Protein 3A2V (pdb70)

Secondary structure (DSSP, 8-state):
-EEE--TTSBPPPEEEEETTEEEEETHHHHTTT-EEEEE--S-TT-HHHHHHHHHHHHTHHHHHHTTEEEEEEESS-HHHHHHHHHHHHHHT-----S-EEE-TTSHHHHHHT---TT-SSS--EEEEEE-TTSBEEEEEEE-TTB---HHHHHHHHHHHHHHHHHT-BB-TTTTSBTTTBT-EEEPPP-SHHHHHHHHHHT-SEEEETTEEEE--S-HHHHHHHHHHHHHHHSPPSS-GGG-/-EEE--TTSBPPPEEEEETTEEEEETHHHHTTT-EEEEE--S-TT-HHHHHHHHHHHHTHHHHHHTTEEEEEEESS-HHHHHHHHHHHHHHT-----S-EEE-TTSHHHHHTT---TT-SSS--EEEEEE-TTSBEEEEEEE-TTB---HHHHHHHHHHHHHHHHHT-BB-TTTTSBTTTBT-EEPPPP-SHHHHHHHHHHT-SEEEETTEEEE--S-HHHHHHHHHHHHHHHSPPSS-TT-/-EEE--TTSBPPPEEEEEBTEEEEETHHHHTTT-EEEEE--S-TT-HHHHHHHHHHHHTHHHHHHTTEEEEEEESS-HHHHHHHHHHHHHHH-----S-EEE-TTSHHHHHHT---SS-SSS--EEEEEE-TTSBEEEEEEE-TTB---HHHHHHHHHHHHHHHHHT-BB-TTTTSBTTTBT-EEEPPP-SHHHHHHHHHH--SEEEETTEEEE--S-HHHHHHHHHHHHHHHSPPSS-TTT-/-EEE--TTSBPPPEEEEETTEEEEETHHHHTTT-EEEEE--S-TT-HHHHHHHHHHHHTHHHHHHTTEEEEEEESS-HHHHHHHHHHHHHHT-----S-EEE-TTSHHHHHTT---TT-SSS--EEEEEE-TTSBEEEEEEE-TTB---HHHHHHHHHHHHHHHHHT-BB-TTTTSBTTTBT-EEPPPP-SHHHHHHHHHHT-SEEEETTEEEE--S-HHHHHHHHHHHHHHHSPPSS--/-EEE--TTSBPPPEEEEETTEEEEETHHHHTTT-EEEEE--S-TT-HHHHHHHHHHHHTHHHHHHTTEEEEEEESS-HHHHHHHHHHHHHHT-----S-EEE-TTSHHHHHHT---TT-SSS--EEEEEE-TTSBEEEEEEE-TTB---HHHHHHHHHHHHHHHHHT-BB-TTTTSBTTTBT-EEPPPP-SHHHHHHHHHHT-SEEEETTEEEE--S-HHHHHHHHHHHHHHHSPPSS-TT-/-EEE--TTSBPPPEEEEETTEEEEETHHHHTTT-EEEEE--S-TT-HHHHHHHHHHHHTHHHHHHTTEEEEEEESS-HHHHHHHHHHHHHHT-----S-EEE-TT-HHHHHHT---SS-SSS--EEEEEE-TTSBEEEEEEE-TTB---HHHHHHHHHHHHHHHHHT-BB-TTTTSBTTTBT-EEPPPP-SHHHHHHHHHHT-SEEEETTEEEE--S-HHHHHHHHHHHHHHHSPPSS-TTTT-/-EEE--TTSBPPPEEEEETTEEEEETHHHHTTT-EEEEE--S-TT-HHHHHHHHHHHHTHHHHHHTTEEEEEEESS-HHHHHHHHHHHHHHH-----S-EEE-TTSHHHHHTT---TT-SSS--EEEEEE-TTSBEEEEEEE-TTB---HHHHHHHHHHHHHHHHHT-BB-TTTTSBTTTBT-EEPPPP-SHHHHHHHHHHT-SEEEETTEEEE--S-HHHHHHHHHHHHHHHSPPSS-TTT-/-EEE--TTSBPPPEEEEETTEEEEETHHHHTTT-EEEEE--S-TT-HHHHHHHHHHHHTHHHHHHTTEEEEEEESS-HHHHHHHHHHHHHHT-----S-EEE-TT-HHHHHHT---TT-SSS--EEEEEE-TTSBEEEEEEE-TTB---HHHHHHHHHHHHHHHHHT-BB-TTTTSBTTTBT-EEPPPP-SHHHHHHHHHHT-SEEEETTEEEE--S-HHHHHHHHHHHHHHHSPPSS-TT-/-EEE--TTSBPPPEEEEETTEEEEETHHHHTTT-EEEEE--S-TT-HHHHHHHHHHHHTHHHHHHTTEEEEEEESS-HHHHHHHHHHHHHHT-----S-EEE-TT-HHHHHHT---SS-SSS--EEEEEE-TTSBEEEEEEE-TTB---HHHHHHHHHHHHHHHHHT-BB-TTTTSBTTTBT-EEPPPP-SHHHHHHHHHHT-SEEEETTEEEE--S-HHHHHHHHHHHHHHHSPPSS-TT-/-EEE--TTSBPPPEEEEETTEEEEETHHHHTTT-EEEEE--S-TT-HHHHHHHHHHHHTHHHHHHTTEEEEEEESS-HHHHHHHHHHHHHHH-----S-EEE-TT-HHHHHTT---TT-SSS--EEEEEE-TT-BEEEEEEE-TTB---HHHHHHHHHHHHHHHHHT-BB-TTTTSBTTTBT-EEPPPP-SHHHHHHHHHHT-SEEEETTEEEE--S-HHHHHHHHHHHHHHHSPPSS-TTT-

Structure (mmCIF, N/CA/C/O backbone):
data_3A2V
#
_entry.id   3A2V
#
_cell.length_a   76.208
_cell.length_b   103.110
_cell.length_c   104.396
_cell.angle_alpha   106.02
_cell.angle_beta   104.91
_cell.angle_gamma   92.97
#
_symmetry.space_group_name_H-M   'P 1'
#
loop_
_entity.id
_entity.type
_entity.pdbx_description
1 polymer 'Probable peroxiredoxin'
2 non-polymer 'PEROXIDE ION'
3 water water
#
loop_
_atom_site.group_PDB
_atom_site.id
_atom_site.type_symbol
_atom_site.label_atom_id
_atom_site.label_alt_id
_atom_site.label_comp_id
_atom_site.label_asym_id
_atom_site.label_entity_id
_atom_site.label_seq_id
_atom_site.pdbx_PDB_ins_code
_atom_site.Cartn_x
_atom_site.Cartn_y
_atom_site.Cartn_z
_atom_site.occupancy
_atom_site.B_iso_or_equiv
_atom_site.auth_seq_id
_atom_site.auth_comp_id
_atom_site.auth_asym_id
_atom_site.auth_atom_id
_atom_site.pdbx_PDB_model_num
ATOM 1 N N . PRO A 1 1 ? 15.834 9.703 9.317 1.00 41.41 2 PRO A N 1
ATOM 2 C CA . PRO A 1 1 ? 14.538 10.031 8.738 1.00 41.10 2 PRO A CA 1
ATOM 3 C C . PRO A 1 1 ? 14.639 10.919 7.495 1.00 40.69 2 PRO A C 1
ATOM 4 O O . PRO A 1 1 ? 15.746 11.238 7.040 1.00 41.04 2 PRO A O 1
ATOM 8 N N . GLY A 1 2 ? 13.482 11.295 6.953 1.00 39.56 3 GLY A N 1
ATOM 9 C CA . GLY A 1 2 ? 13.394 12.136 5.759 1.00 38.87 3 GLY A CA 1
ATOM 10 C C . GLY A 1 2 ? 12.019 12.760 5.649 1.00 38.03 3 GLY A C 1
ATOM 11 O O . GLY A 1 2 ? 11.042 12.241 6.187 1.00 38.60 3 GLY A O 1
ATOM 12 N N . SER A 1 3 ? 11.951 13.879 4.941 1.00 37.25 4 SER A N 1
ATOM 13 C CA . SER A 1 3 ? 10.735 14.664 4.814 1.00 36.53 4 SER A CA 1
ATOM 14 C C . SER A 1 3 ? 9.919 14.158 3.630 1.00 35.78 4 SER A C 1
ATOM 15 O O . SER A 1 3 ? 10.463 13.917 2.556 1.00 35.22 4 SER A O 1
ATOM 18 N N . ILE A 1 4 ? 8.618 13.984 3.843 1.00 34.77 5 ILE A N 1
ATOM 19 C CA . ILE A 1 4 ? 7.687 13.652 2.760 1.00 33.67 5 ILE A CA 1
ATOM 20 C C . ILE A 1 4 ? 6.539 14.658 2.710 1.00 32.47 5 ILE A C 1
ATOM 21 O O . ILE A 1 4 ? 6.220 15.277 3.723 1.00 32.47 5 ILE A O 1
ATOM 26 N N . PRO A 1 5 ? 5.913 14.830 1.522 1.00 30.93 6 PRO A N 1
ATOM 27 C CA . PRO A 1 5 ? 4.611 15.495 1.494 1.00 29.80 6 PRO A CA 1
ATOM 28 C C . PRO A 1 5 ? 3.624 14.621 2.265 1.00 28.12 6 PRO A C 1
ATOM 29 O O . PRO A 1 5 ? 3.903 13.433 2.482 1.00 28.54 6 PRO A O 1
ATOM 33 N N . LEU A 1 6 ? 2.507 15.194 2.699 1.00 26.63 7 LEU A N 1
ATOM 34 C CA . LEU A 1 6 ? 1.611 14.493 3.624 1.00 24.98 7 LEU A CA 1
ATOM 35 C C . LEU A 1 6 ? 0.201 14.329 3.060 1.00 23.55 7 LEU A C 1
ATOM 36 O O . LEU A 1 6 ? -0.258 15.145 2.253 1.00 23.38 7 LEU A O 1
ATOM 41 N N . ILE A 1 7 ? -0.488 13.271 3.485 1.00 23.19 8 ILE A N 1
ATOM 42 C CA . ILE A 1 7 ? -1.902 13.097 3.125 1.00 22.70 8 ILE A CA 1
ATOM 43 C C . ILE A 1 7 ? -2.682 14.332 3.559 1.00 23.17 8 ILE A C 1
ATOM 44 O O . ILE A 1 7 ? -2.521 14.823 4.698 1.00 22.41 8 ILE A O 1
ATOM 49 N N . GLY A 1 8 ? -3.531 14.817 2.649 1.00 23.04 9 GLY A N 1
ATOM 50 C CA . GLY A 1 8 ? -4.344 16.004 2.881 1.00 24.31 9 GLY A CA 1
ATOM 51 C C . GLY A 1 8 ? -3.687 17.313 2.468 1.00 24.58 9 GLY A C 1
ATOM 52 O O . GLY A 1 8 ? -4.350 18.364 2.509 1.00 25.35 9 GLY A O 1
ATOM 53 N N . GLU A 1 9 ? -2.398 17.271 2.113 1.00 25.38 10 GLU A N 1
ATOM 54 C CA . GLU A 1 9 ? -1.694 18.442 1.575 1.00 26.29 10 GLU A CA 1
ATOM 55 C C . GLU A 1 9 ? -1.903 18.504 0.073 1.00 25.61 10 GLU A C 1
ATOM 56 O O . GLU A 1 9 ? -2.002 17.478 -0.578 1.00 24.12 10 GLU A O 1
ATOM 62 N N . ARG A 1 10 ? -1.920 19.706 -0.485 1.00 25.46 11 ARG A N 1
ATOM 63 C CA . ARG A 1 10 ? -1.830 19.807 -1.938 1.00 25.76 11 ARG A CA 1
ATOM 64 C C . ARG A 1 10 ? -0.483 19.269 -2.404 1.00 25.06 11 ARG A C 1
ATOM 65 O O . ARG A 1 10 ? 0.561 19.472 -1.751 1.00 24.41 11 ARG A O 1
ATOM 73 N N . PHE A 1 11 ? -0.500 18.545 -3.517 1.00 23.13 12 PHE A N 1
ATOM 74 C CA . PHE A 1 11 ? 0.711 17.988 -4.093 1.00 22.42 12 PHE A CA 1
ATOM 75 C C . PHE A 1 11 ? 1.669 19.150 -4.407 1.00 23.25 12 PHE A C 1
ATOM 76 O O . PHE A 1 11 ? 1.228 20.157 -4.939 1.00 23.64 12 PHE A O 1
ATOM 84 N N . PRO A 1 12 ? 2.962 19.021 -4.042 1.00 24.39 13 PRO A N 1
ATOM 85 C CA . PRO A 1 12 ? 3.914 20.108 -4.241 1.00 25.15 13 PRO A CA 1
ATOM 86 C C . PRO A 1 12 ? 3.897 20.634 -5.668 1.00 25.73 13 PRO A C 1
ATOM 87 O O . PRO A 1 12 ? 4.053 19.862 -6.611 1.00 25.93 13 PRO A O 1
ATOM 91 N N . GLU A 1 13 ? 3.708 21.940 -5.793 1.00 25.87 14 GLU A N 1
ATOM 92 C CA A GLU A 1 13 ? 3.723 22.623 -7.087 0.50 26.50 14 GLU A CA 1
ATOM 93 C CA B GLU A 1 13 ? 3.716 22.606 -7.092 0.50 26.33 14 GLU A CA 1
ATOM 94 C C . GLU A 1 13 ? 5.090 22.502 -7.755 1.00 26.18 14 GLU A C 1
ATOM 95 O O . GLU A 1 13 ? 6.117 22.883 -7.178 1.00 26.39 14 GLU A O 1
ATOM 106 N N . MET A 1 14 ? 5.121 21.980 -8.975 1.00 25.46 15 MET A N 1
ATOM 107 C CA . MET A 1 14 ? 6.391 21.788 -9.656 1.00 25.08 15 MET A CA 1
ATOM 108 C C . MET A 1 14 ? 6.211 21.599 -11.138 1.00 24.12 15 MET A C 1
ATOM 109 O O . MET A 1 14 ? 5.256 20.969 -11.581 1.00 24.34 15 MET A O 1
ATOM 114 N N . GLU A 1 15 ? 7.171 22.116 -11.886 1.00 23.09 16 GLU A N 1
ATOM 115 C CA . GLU A 1 15 ? 7.293 21.846 -13.293 1.00 23.40 16 GLU A CA 1
ATOM 116 C C . GLU A 1 15 ? 8.232 20.661 -13.446 1.00 22.77 16 GLU A C 1
ATOM 117 O O . GLU A 1 15 ? 9.321 20.632 -12.846 1.00 23.93 16 GLU A O 1
ATOM 123 N N . VAL A 1 16 ? 7.810 19.670 -14.229 1.00 21.74 17 VAL A N 1
ATOM 124 C CA . VAL A 1 16 ? 8.588 18.436 -14.393 1.00 19.93 17 VAL A CA 1
ATOM 125 C C . VAL A 1 16 ? 8.799 18.144 -15.875 1.00 21.16 17 VAL A C 1
ATOM 126 O O . VAL A 1 16 ? 7.958 18.467 -16.710 1.00 20.16 17 VAL A O 1
ATOM 130 N N . THR A 1 17 ? 9.933 17.542 -16.186 1.00 19.45 18 THR A N 1
ATOM 131 C CA . THR A 1 17 ? 10.227 17.170 -17.560 1.00 20.54 18 THR A CA 1
ATOM 132 C C . THR A 1 17 ? 9.880 15.692 -17.711 1.00 19.85 18 THR A C 1
ATOM 133 O O . THR A 1 17 ? 10.453 14.859 -17.004 1.00 19.88 18 THR A O 1
ATOM 137 N N . THR A 1 18 ? 8.946 15.388 -18.606 1.00 19.77 19 THR A N 1
ATOM 138 C CA . THR A 1 18 ? 8.604 13.993 -18.919 1.00 19.22 19 THR A CA 1
ATOM 139 C C . THR A 1 18 ? 9.004 13.620 -20.356 1.00 18.88 19 THR A C 1
ATOM 140 O O . THR A 1 18 ? 9.319 14.484 -21.188 1.00 19.01 19 THR A O 1
ATOM 144 N N . ASP A 1 19 ? 8.948 12.330 -20.669 1.00 18.35 20 ASP A N 1
ATOM 145 C CA . ASP A 1 19 ? 9.212 11.866 -22.034 1.00 19.39 20 ASP A CA 1
ATOM 146 C C . ASP A 1 19 ? 8.031 12.188 -22.993 1.00 19.43 20 ASP A C 1
ATOM 147 O O . ASP A 1 19 ? 8.060 11.813 -24.174 1.00 20.04 20 ASP A O 1
ATOM 152 N N . HIS A 1 20 ? 7.017 12.877 -22.459 1.00 19.59 21 HIS A N 1
ATOM 153 C CA . HIS A 1 20 ? 5.895 13.424 -23.241 1.00 20.59 21 HIS A CA 1
ATOM 154 C C . HIS A 1 20 ? 5.978 14.947 -23.354 1.00 21.31 21 HIS A C 1
ATOM 155 O O . HIS A 1 20 ? 5.162 15.577 -24.042 1.00 21.59 21 HIS A O 1
ATOM 162 N N . GLY A 1 21 ? 6.930 15.525 -22.639 1.00 21.42 22 GLY A N 1
ATOM 163 C CA . GLY A 1 21 ? 7.104 16.971 -22.578 1.00 20.96 22 GLY A CA 1
ATOM 164 C C . GLY A 1 21 ? 7.044 17.508 -21.161 1.00 21.51 22 GLY A C 1
ATOM 165 O O . GLY A 1 21 ? 6.928 16.747 -20.162 1.00 20.28 22 GLY A O 1
ATOM 166 N N . VAL A 1 22 ? 7.105 18.831 -21.057 1.00 20.79 23 VAL A N 1
ATOM 167 C CA . VAL A 1 22 ? 7.112 19.491 -19.762 1.00 22.14 23 VAL A CA 1
ATOM 168 C C . VAL A 1 22 ? 5.685 19.731 -19.298 1.00 22.96 23 VAL A C 1
ATOM 169 O O . VAL A 1 22 ? 4.827 20.212 -20.056 1.00 22.84 23 VAL A O 1
ATOM 173 N N . ILE A 1 23 ? 5.429 19.396 -18.044 1.00 22.51 24 ILE A N 1
ATOM 174 C CA . ILE A 1 23 ? 4.143 19.711 -17.472 1.00 22.94 24 ILE A CA 1
ATOM 175 C C . ILE A 1 23 ? 4.249 20.222 -16.036 1.00 22.51 24 ILE A C 1
ATOM 176 O O . ILE A 1 23 ? 5.244 19.979 -15.324 1.00 22.13 24 ILE A O 1
ATOM 181 N N . LYS A 1 24 ? 3.193 20.886 -15.609 1.00 21.21 25 LYS A N 1
ATOM 182 C CA . LYS A 1 24 ? 3.107 21.410 -14.264 1.00 21.58 25 LYS A CA 1
ATOM 183 C C . LYS A 1 24 ? 2.205 20.526 -13.419 1.00 21.77 25 LYS A C 1
ATOM 184 O O . LYS A 1 24 ? 1.046 20.285 -13.769 1.00 21.73 25 LYS A O 1
ATOM 190 N N . LEU A 1 25 ? 2.714 20.086 -12.281 1.00 21.38 26 LEU A N 1
ATOM 191 C CA . LEU A 1 25 ? 1.947 19.294 -11.313 1.00 20.26 26 LEU A CA 1
ATOM 192 C C . LEU A 1 25 ? 1.556 20.152 -10.107 1.00 20.74 26 LEU A C 1
ATOM 193 O O . LEU A 1 25 ? 2.333 21.023 -9.700 1.00 20.74 26 LEU A O 1
ATOM 198 N N . PRO A 1 26 ? 0.375 19.906 -9.504 1.00 19.80 27 PRO A N 1
ATOM 199 C CA . PRO A 1 26 ? -0.651 18.963 -9.969 1.00 19.61 27 PRO A CA 1
ATOM 200 C C . PRO A 1 26 ? -1.578 19.592 -11.034 1.00 19.58 27 PRO A C 1
ATOM 201 O O . PRO A 1 26 ? -2.498 18.920 -11.500 1.00 18.56 27 PRO A O 1
ATOM 205 N N . ASP A 1 27 ? -1.308 20.841 -11.438 1.00 20.06 28 ASP A N 1
ATOM 206 C CA . ASP A 1 27 ? -2.266 21.623 -12.280 1.00 20.36 28 ASP A CA 1
ATOM 207 C C . ASP A 1 27 ? -2.653 20.951 -13.582 1.00 19.81 28 ASP A C 1
ATOM 208 O O . ASP A 1 27 ? -3.823 21.063 -14.025 1.00 19.23 28 ASP A O 1
ATOM 213 N N . HIS A 1 28 ? -1.697 20.248 -14.186 1.00 18.34 29 HIS A N 1
ATOM 214 C CA . HIS A 1 28 ? -1.916 19.635 -15.493 1.00 17.82 29 HIS A CA 1
ATOM 215 C C . HIS A 1 28 ? -3.132 18.717 -15.427 1.00 17.52 29 HIS A C 1
ATOM 216 O O . HIS A 1 28 ? -3.902 18.623 -16.402 1.00 18.80 29 HIS A O 1
ATOM 223 N N . TYR A 1 29 ? -3.286 18.036 -14.300 1.00 17.14 30 TYR A N 1
ATOM 224 C CA . TYR A 1 29 ? -4.374 17.076 -14.116 1.00 17.61 30 TYR A CA 1
ATOM 225 C C . TYR A 1 29 ? -5.618 17.720 -13.492 1.00 18.05 30 TYR A C 1
ATOM 226 O O . TYR A 1 29 ? -6.747 17.431 -13.906 1.00 18.15 30 TYR A O 1
ATOM 235 N N . VAL A 1 30 ? -5.405 18.594 -12.512 1.00 17.50 31 VAL A N 1
ATOM 236 C CA . VAL A 1 30 ? -6.495 19.320 -11.866 1.00 18.58 31 VAL A CA 1
ATOM 237 C C . VAL A 1 30 ? -7.366 20.039 -12.923 1.00 18.07 31 VAL A C 1
ATOM 238 O O . VAL A 1 30 ? -8.611 19.989 -12.875 1.00 18.76 31 VAL A O 1
ATOM 242 N N . SER A 1 31 ? -6.701 20.660 -13.889 1.00 18.37 32 SER A N 1
ATOM 243 C CA . SER A 1 31 ? -7.418 21.473 -14.912 1.00 18.17 32 SER A CA 1
ATOM 244 C C . SER A 1 31 ? -8.261 20.625 -15.858 1.00 18.73 32 SER A C 1
ATOM 245 O O . SER A 1 31 ? -9.087 21.171 -16.612 1.00 18.44 32 SER A O 1
ATOM 248 N N . GLN A 1 32 ? -8.038 19.301 -15.835 1.00 17.31 33 GLN A N 1
ATOM 249 C CA . GLN A 1 32 ? -8.807 18.358 -16.614 1.00 17.42 33 GLN A CA 1
ATOM 250 C C . GLN A 1 32 ? -9.815 17.592 -15.749 1.00 17.40 33 GLN A C 1
ATOM 251 O O . GLN A 1 32 ? -10.529 16.707 -16.257 1.00 19.02 33 GLN A O 1
ATOM 257 N N . GLY A 1 33 ? -9.843 17.864 -14.446 1.00 17.12 34 GLY A N 1
ATOM 258 C CA . GLY A 1 33 ? -10.721 17.102 -13.548 1.00 17.82 34 GLY A CA 1
ATOM 259 C C . GLY A 1 33 ? -10.240 15.658 -13.312 1.00 18.63 34 GLY A C 1
ATOM 260 O O . GLY A 1 33 ? -11.037 14.782 -12.889 1.00 19.43 34 GLY A O 1
ATOM 261 N N . LYS A 1 34 ? -8.951 15.420 -13.573 1.00 18.36 35 LYS A N 1
ATOM 262 C CA . LYS A 1 34 ? -8.369 14.071 -13.446 1.00 18.89 35 LYS A CA 1
ATOM 263 C C . LYS A 1 34 ? -7.687 13.883 -12.103 1.00 18.34 35 LYS A C 1
ATOM 264 O O . LYS A 1 34 ? -6.986 14.787 -11.616 1.00 17.96 35 LYS A O 1
ATOM 270 N N . TRP A 1 35 ? -7.865 12.699 -11.534 1.00 17.10 36 TRP A N 1
ATOM 271 C CA . TRP A 1 35 ? -6.941 12.220 -10.510 1.00 17.23 36 TRP A CA 1
ATOM 272 C C . TRP A 1 35 ? -5.667 11.790 -11.193 1.00 16.48 36 TRP A C 1
ATOM 273 O O . TRP A 1 35 ? -5.658 11.522 -12.401 1.00 15.81 36 TRP A O 1
ATOM 284 N N . PHE A 1 36 ? -4.577 11.657 -10.435 1.00 16.39 37 PHE A N 1
ATOM 285 C CA . PHE A 1 36 ? -3.430 10.966 -10.995 1.00 15.93 37 PHE A CA 1
ATOM 286 C C . PHE A 1 36 ? -2.703 10.132 -9.962 1.00 16.24 37 PHE A C 1
ATOM 287 O O . PHE A 1 36 ? -2.788 10.420 -8.766 1.00 16.79 37 PHE A O 1
ATOM 295 N N . VAL A 1 37 ? -2.109 9.053 -10.466 1.00 15.66 38 VAL A N 1
ATOM 296 C CA . VAL A 1 37 ? -1.184 8.212 -9.673 1.00 16.04 38 VAL A CA 1
ATOM 297 C C . VAL A 1 37 ? 0.205 8.527 -10.218 1.00 15.57 38 VAL A C 1
ATOM 298 O O . VAL A 1 37 ? 0.517 8.234 -11.386 1.00 15.55 38 VAL A O 1
ATOM 302 N N . LEU A 1 38 ? 1.024 9.182 -9.391 1.00 16.15 39 LEU A N 1
ATOM 303 C CA . LEU A 1 38 ? 2.420 9.384 -9.689 1.00 17.26 39 LEU A CA 1
ATOM 304 C C . LEU A 1 38 ? 3.131 8.273 -8.912 1.00 17.18 39 LEU A C 1
ATOM 305 O O . LEU A 1 38 ? 2.913 8.095 -7.696 1.00 19.31 39 LEU A O 1
ATOM 310 N N . PHE A 1 39 ? 3.908 7.497 -9.635 1.00 16.19 40 PHE A N 1
ATOM 311 C CA . PHE A 1 39 ? 4.673 6.427 -8.990 1.00 16.54 40 PHE A CA 1
ATOM 312 C C . PHE A 1 39 ? 6.111 6.554 -9.415 1.00 17.40 40 PHE A C 1
ATOM 313 O O . PHE A 1 39 ? 6.419 7.149 -10.441 1.00 18.96 40 PHE A O 1
ATOM 321 N N . SER A 1 40 ? 7.028 6.068 -8.578 1.00 16.90 41 SER A N 1
ATOM 322 C CA . SER A 1 40 ? 8.443 6.132 -8.936 1.00 16.66 41 SER A CA 1
ATOM 323 C C . SER A 1 40 ? 9.005 4.728 -9.023 1.00 17.46 41 SER A C 1
ATOM 324 O O . SER A 1 40 ? 8.443 3.759 -8.430 1.00 16.92 41 SER A O 1
ATOM 327 N N . HIS A 1 41 ? 10.091 4.613 -9.771 1.00 17.17 42 HIS A N 1
ATOM 328 C CA . HIS A 1 41 ? 10.860 3.357 -9.803 1.00 17.66 42 HIS A CA 1
ATOM 329 C C . HIS A 1 41 ? 12.355 3.669 -9.762 1.00 18.79 42 HIS A C 1
ATOM 330 O O . HIS A 1 41 ? 12.801 4.757 -10.213 1.00 18.52 42 HIS A O 1
ATOM 337 N N . PRO A 1 42 ? 13.146 2.736 -9.200 1.00 18.67 43 PRO A N 1
ATOM 338 C CA . PRO A 1 42 ? 14.567 3.065 -9.120 1.00 18.56 43 PRO A CA 1
ATOM 339 C C . PRO A 1 42 ? 15.267 3.284 -10.462 1.00 18.07 43 PRO A C 1
ATOM 340 O O . PRO A 1 42 ? 16.005 4.234 -10.601 1.00 18.24 43 PRO A O 1
ATOM 344 N N . ALA A 1 43 ? 15.075 2.409 -11.435 1.00 17.79 44 ALA A N 1
ATOM 345 C CA . ALA A 1 43 ? 15.857 2.544 -12.669 1.00 19.45 44 ALA A CA 1
ATOM 346 C C . ALA A 1 43 ? 15.242 1.950 -13.895 1.00 19.43 44 ALA A C 1
ATOM 347 O O . ALA A 1 43 ? 14.817 0.774 -13.889 1.00 20.59 44 ALA A O 1
ATOM 349 N N . ASP A 1 44 ? 15.295 2.701 -14.991 1.00 19.40 45 ASP A N 1
ATOM 350 C CA . ASP A 1 44 ? 15.062 2.125 -16.313 1.00 18.86 45 ASP A CA 1
ATOM 351 C C . ASP A 1 44 ? 16.027 0.947 -16.569 1.00 17.66 45 ASP A C 1
ATOM 352 O O . ASP A 1 44 ? 17.131 0.908 -16.022 1.00 16.83 45 ASP A O 1
ATOM 357 N N . PHE A 1 45 ? 15.591 0.001 -17.392 1.00 18.33 46 PHE A N 1
ATOM 358 C CA . PHE A 1 45 ? 16.382 -1.179 -17.765 1.00 17.44 46 PHE A CA 1
ATOM 359 C C . PHE A 1 45 ? 16.735 -2.004 -16.539 1.00 17.40 46 PHE A C 1
ATOM 360 O O . PHE A 1 45 ? 17.829 -2.597 -16.452 1.00 18.84 46 PHE A O 1
ATOM 368 N N . THR A 1 46 ? 15.780 -2.064 -15.609 1.00 17.34 47 THR A N 1
ATOM 369 C CA . THR A 1 46 ? 15.882 -3.028 -14.499 1.00 17.38 47 THR A CA 1
ATOM 370 C C . THR A 1 46 ? 14.579 -3.851 -14.456 1.00 18.05 47 THR A C 1
ATOM 371 O O . THR A 1 46 ? 13.496 -3.375 -14.860 1.00 17.46 47 THR A O 1
ATOM 375 N N . PRO A 1 47 ? 14.703 -5.104 -14.038 1.00 18.16 48 PRO A N 1
ATOM 376 C CA . PRO A 1 47 ? 13.619 -6.088 -14.208 1.00 17.69 48 PRO A CA 1
ATOM 377 C C . PRO A 1 47 ? 12.341 -5.858 -13.386 1.00 17.25 48 PRO A C 1
ATOM 378 O O . PRO A 1 47 ? 11.249 -5.919 -13.963 1.00 17.89 48 PRO A O 1
ATOM 382 N N . VAL A 1 48 ? 12.437 -5.580 -12.078 1.00 17.14 49 VAL A N 1
ATOM 383 C CA . VAL A 1 48 ? 11.170 -5.385 -11.316 1.00 18.09 49 VAL A CA 1
ATOM 384 C C . VAL A 1 48 ? 10.439 -4.169 -11.893 1.00 17.17 49 VAL A C 1
ATOM 385 O O . VAL A 1 48 ? 9.249 -4.231 -12.197 1.00 17.21 49 VAL A O 1
ATOM 389 N N . CYS A 1 49 ? 11.186 -3.081 -12.119 1.00 16.77 50 CYS A N 1
ATOM 390 C CA . CYS A 1 49 ? 10.590 -1.897 -12.734 1.00 16.41 50 CYS A CA 1
ATOM 391 C C . CYS A 1 49 ? 9.854 -2.219 -14.042 1.00 15.42 50 CYS A C 1
ATOM 392 O O . CYS A 1 49 ? 8.718 -1.738 -14.270 1.00 15.06 50 CYS A O 1
ATOM 395 N N . THR A 1 50 ? 10.491 -3.010 -14.904 1.00 15.66 51 THR A N 1
ATOM 396 C CA . THR A 1 50 ? 9.897 -3.402 -16.186 1.00 15.85 51 THR A CA 1
ATOM 397 C C . THR A 1 50 ? 8.568 -4.167 -15.961 1.00 16.70 51 THR A C 1
ATOM 398 O O . THR A 1 50 ? 7.561 -3.904 -16.621 1.00 16.42 51 THR A O 1
ATOM 402 N N . THR A 1 51 ? 8.567 -5.072 -14.989 1.00 15.42 52 THR A N 1
ATOM 403 C CA . THR A 1 51 ? 7.317 -5.823 -14.715 1.00 16.14 52 THR A CA 1
ATOM 404 C C . THR A 1 51 ? 6.193 -4.871 -14.260 1.00 16.10 52 THR A C 1
ATOM 405 O O . THR A 1 51 ? 5.026 -5.057 -14.620 1.00 16.52 52 THR A O 1
ATOM 409 N N . GLU A 1 52 ? 6.552 -3.848 -13.483 1.00 15.04 53 GLU A N 1
ATOM 410 C CA . GLU A 1 52 ? 5.560 -2.902 -12.987 1.00 16.02 53 GLU A CA 1
ATOM 411 C C . GLU A 1 52 ? 5.032 -2.038 -14.110 1.00 16.03 53 GLU A C 1
ATOM 412 O O . GLU A 1 52 ? 3.828 -1.801 -14.193 1.00 15.97 53 GLU A O 1
ATOM 418 N N . PHE A 1 53 ? 5.927 -1.550 -14.969 1.00 16.63 54 PHE A N 1
ATOM 419 C CA . PHE A 1 53 ? 5.436 -0.783 -16.124 1.00 16.29 54 PHE A CA 1
ATOM 420 C C . PHE A 1 53 ? 4.486 -1.569 -17.015 1.00 16.65 54 PHE A C 1
ATOM 421 O O . PHE A 1 53 ? 3.453 -1.045 -17.465 1.00 17.55 54 PHE A O 1
ATOM 429 N N . VAL A 1 54 ? 4.824 -2.829 -17.244 1.00 16.65 55 VAL A N 1
ATOM 430 C CA . VAL A 1 54 ? 3.940 -3.706 -18.025 1.00 16.80 55 VAL A CA 1
ATOM 431 C C . VAL A 1 54 ? 2.564 -3.875 -17.322 1.00 16.79 55 VAL A C 1
ATOM 432 O O . VAL A 1 54 ? 1.513 -3.799 -17.953 1.00 17.14 55 VAL A O 1
ATOM 436 N N . SER A 1 55 ? 2.586 -4.073 -16.014 1.00 16.66 56 SER A N 1
ATOM 437 C CA . SER A 1 55 ? 1.376 -4.222 -15.223 1.00 17.79 56 SER A CA 1
ATOM 438 C C . SER A 1 55 ? 0.495 -2.988 -15.290 1.00 17.60 56 SER A C 1
ATOM 439 O O . SER A 1 55 ? -0.714 -3.098 -15.509 1.00 18.54 56 SER A O 1
ATOM 442 N N . PHE A 1 56 ? 1.101 -1.804 -15.106 1.00 17.25 57 PHE A N 1
ATOM 443 C CA . PHE A 1 56 ? 0.354 -0.553 -15.223 1.00 16.25 57 PHE A CA 1
ATOM 444 C C . PHE A 1 56 ? -0.176 -0.376 -16.636 1.00 17.37 57 PHE A C 1
ATOM 445 O O . PHE A 1 56 ? -1.309 0.072 -16.810 1.00 18.15 57 PHE A O 1
ATOM 453 N N . ALA A 1 57 ? 0.638 -0.683 -17.646 1.00 18.39 58 ALA A N 1
ATOM 454 C CA . ALA A 1 57 ? 0.208 -0.490 -19.052 1.00 19.00 58 ALA A CA 1
ATOM 455 C C . ALA A 1 57 ? -1.014 -1.378 -19.344 1.00 19.47 58 ALA A C 1
ATOM 456 O O . ALA A 1 57 ? -1.977 -0.936 -19.942 1.00 19.55 58 ALA A O 1
ATOM 458 N N . ARG A 1 58 ? -0.975 -2.616 -18.877 1.00 18.72 59 ARG A N 1
ATOM 459 C CA A ARG A 1 58 ? -2.087 -3.561 -19.038 0.50 20.33 59 ARG A CA 1
ATOM 460 C CA B ARG A 1 58 ? -2.088 -3.542 -19.084 0.50 19.90 59 ARG A CA 1
ATOM 461 C C . ARG A 1 58 ? -3.368 -3.054 -18.394 1.00 20.55 59 ARG A C 1
ATOM 462 O O . ARG A 1 58 ? -4.455 -3.337 -18.875 1.00 22.37 59 ARG A O 1
ATOM 477 N N . ARG A 1 59 ? -3.216 -2.309 -17.293 1.00 20.50 60 ARG A N 1
ATOM 478 C CA . ARG A 1 59 ? -4.331 -1.763 -16.519 1.00 20.76 60 ARG A CA 1
ATOM 479 C C . ARG A 1 59 ? -4.695 -0.323 -16.886 1.00 20.77 60 ARG A C 1
ATOM 480 O O . ARG A 1 59 ? -5.543 0.286 -16.251 1.00 20.32 60 ARG A O 1
ATOM 488 N N . TYR A 1 60 ? -4.075 0.202 -17.941 1.00 21.26 61 TYR A N 1
ATOM 489 C CA . TYR A 1 60 ? -4.215 1.608 -18.298 1.00 21.76 61 TYR A CA 1
ATOM 490 C C . TYR A 1 60 ? -5.671 1.958 -18.561 1.00 20.94 61 TYR A C 1
ATOM 491 O O . TYR A 1 60 ? -6.151 2.947 -18.035 1.00 21.27 61 TYR A O 1
ATOM 500 N N . GLU A 1 61 ? -6.366 1.135 -19.331 1.00 20.48 62 GLU A N 1
ATOM 501 C CA . GLU A 1 61 ? -7.762 1.469 -19.639 1.00 22.45 62 GLU A CA 1
ATOM 502 C C . GLU A 1 61 ? -8.640 1.426 -18.376 1.00 21.52 62 GLU A C 1
ATOM 503 O O . GLU A 1 61 ? -9.574 2.231 -18.251 1.00 22.19 62 GLU A O 1
ATOM 509 N N . ASP A 1 62 ? -8.327 0.529 -17.435 1.00 19.55 63 ASP A N 1
ATOM 510 C CA . ASP A 1 62 ? -9.005 0.548 -16.138 1.00 18.84 63 ASP A CA 1
ATOM 511 C C . ASP A 1 62 ? -8.829 1.903 -15.419 1.00 18.28 63 ASP A C 1
ATOM 512 O O . ASP A 1 62 ? -9.786 2.454 -14.875 1.00 17.61 63 ASP A O 1
ATOM 517 N N . PHE A 1 63 ? -7.607 2.447 -15.442 1.00 16.03 64 PHE A N 1
ATOM 518 C CA . PHE A 1 63 ? -7.391 3.750 -14.823 1.00 16.16 64 PHE A CA 1
ATOM 519 C C . PHE A 1 63 ? -8.119 4.825 -15.602 1.00 16.79 64 PHE A C 1
ATOM 520 O O . PHE A 1 63 ? -8.786 5.673 -15.006 1.00 16.95 64 PHE A O 1
ATOM 528 N N . GLN A 1 64 ? -8.013 4.776 -16.928 1.00 18.37 65 GLN A N 1
ATOM 529 C CA . GLN A 1 64 ? -8.661 5.805 -17.734 1.00 19.78 65 GLN A CA 1
ATOM 530 C C . GLN A 1 64 ? -10.177 5.831 -17.528 1.00 19.64 65 GLN A C 1
ATOM 531 O O . GLN A 1 64 ? -10.774 6.890 -17.472 1.00 19.50 65 GLN A O 1
ATOM 537 N N . ARG A 1 65 ? -10.784 4.658 -17.385 1.00 20.41 66 ARG A N 1
ATOM 538 C CA . ARG A 1 65 ? -12.246 4.548 -17.202 1.00 22.54 66 ARG A CA 1
ATOM 539 C C . ARG A 1 65 ? -12.649 5.241 -15.897 1.00 21.90 66 ARG A C 1
ATOM 540 O O . ARG A 1 65 ? -13.751 5.792 -15.797 1.00 22.76 66 ARG A O 1
ATOM 548 N N . LEU A 1 66 ? -11.745 5.225 -14.914 1.00 20.62 67 LEU A N 1
ATOM 549 C CA . LEU A 1 66 ? -11.983 5.885 -13.612 1.00 21.22 67 LEU A CA 1
ATOM 550 C C . LEU A 1 66 ? -11.679 7.371 -13.615 1.00 20.05 67 LEU A C 1
ATOM 551 O O . LEU A 1 66 ? -11.915 8.048 -12.612 1.00 22.18 67 LEU A O 1
ATOM 556 N N . GLY A 1 67 ? -11.181 7.897 -14.727 1.00 19.61 68 GLY A N 1
ATOM 557 C CA . GLY A 1 67 ? -10.740 9.292 -14.780 1.00 18.23 68 GLY A CA 1
ATOM 558 C C . GLY A 1 67 ? -9.450 9.529 -14.002 1.00 18.67 68 GLY A C 1
ATOM 559 O O . GLY A 1 67 ? -9.280 10.587 -13.373 1.00 18.54 68 GLY A O 1
ATOM 560 N N . VAL A 1 68 ? -8.571 8.536 -14.063 1.00 17.13 69 VAL A N 1
ATOM 561 C CA . VAL A 1 68 ? -7.250 8.575 -13.384 1.00 17.98 69 VAL A CA 1
ATOM 562 C C . VAL A 1 68 ? -6.131 8.445 -14.413 1.00 17.53 69 VAL A C 1
ATOM 563 O O . VAL A 1 68 ? -6.127 7.505 -15.241 1.00 17.37 69 VAL A O 1
ATOM 567 N N . ASP A 1 69 ? -5.183 9.378 -14.360 1.00 17.48 70 ASP A N 1
ATOM 568 C CA . ASP A 1 69 ? -4.028 9.333 -15.223 1.00 18.56 70 ASP A CA 1
ATOM 569 C C . ASP A 1 69 ? -2.852 8.738 -14.443 1.00 17.45 70 ASP A C 1
ATOM 570 O O . ASP A 1 69 ? -2.856 8.711 -13.187 1.00 17.10 70 ASP A O 1
ATOM 575 N N . LEU A 1 70 ? -1.888 8.231 -15.198 1.00 16.53 71 LEU A N 1
ATOM 576 C CA . LEU A 1 70 ? -0.642 7.659 -14.609 1.00 15.19 71 LEU A CA 1
ATOM 577 C C . LEU A 1 70 ? 0.555 8.476 -15.046 1.00 15.60 71 LEU A C 1
ATOM 578 O O . LEU A 1 70 ? 0.629 8.924 -16.217 1.00 15.73 71 LEU A O 1
ATOM 583 N N . ILE A 1 71 ? 1.515 8.629 -14.133 1.00 15.87 72 ILE A N 1
ATOM 584 C CA . ILE A 1 71 ? 2.758 9.317 -14.471 1.00 16.36 72 ILE A CA 1
ATOM 585 C C . ILE A 1 71 ? 3.868 8.680 -13.640 1.00 15.96 72 ILE A C 1
ATOM 586 O O . ILE A 1 71 ? 3.736 8.571 -12.434 1.00 16.91 72 ILE A O 1
ATOM 591 N N . GLY A 1 72 ? 4.886 8.184 -14.303 1.00 15.98 73 GLY A N 1
ATOM 592 C CA . GLY A 1 72 ? 6.029 7.532 -13.617 1.00 15.28 73 GLY A CA 1
ATOM 593 C C . GLY A 1 72 ? 7.123 8.540 -13.310 1.00 16.68 73 GLY A C 1
ATOM 594 O O . GLY A 1 72 ? 7.035 9.726 -13.682 1.00 17.99 73 GLY A O 1
ATOM 595 N N . LEU A 1 73 ? 8.169 8.061 -12.639 1.00 16.18 74 LEU A N 1
ATOM 596 C CA A LEU A 1 73 ? 9.261 8.933 -12.236 0.50 16.39 74 LEU A CA 1
ATOM 597 C CA B LEU A 1 73 ? 9.248 8.938 -12.211 0.50 16.29 74 LEU A CA 1
ATOM 598 C C . LEU A 1 73 ? 10.483 8.098 -11.909 1.00 16.80 74 LEU A C 1
ATOM 599 O O . LEU A 1 73 ? 10.396 7.165 -11.118 1.00 15.93 74 LEU A O 1
ATOM 608 N N . SER A 1 74 ? 11.615 8.454 -12.521 1.00 16.55 75 SER A N 1
ATOM 609 C CA . SER A 1 74 ? 12.909 7.912 -12.039 1.00 16.93 75 SER A CA 1
ATOM 610 C C . SER A 1 74 ? 13.988 8.975 -12.276 1.00 17.21 75 SER A C 1
ATOM 611 O O . SER A 1 74 ? 13.741 9.998 -12.918 1.00 16.89 75 SER A O 1
ATOM 614 N N . VAL A 1 75 ? 15.192 8.686 -11.793 1.00 16.66 76 VAL A N 1
ATOM 615 C CA . VAL A 1 75 ? 16.331 9.599 -11.965 1.00 18.26 76 VAL A CA 1
ATOM 616 C C . VAL A 1 75 ? 16.970 9.488 -13.339 1.00 18.35 76 VAL A C 1
ATOM 617 O O . VAL A 1 75 ? 17.947 10.188 -13.597 1.00 19.29 76 VAL A O 1
ATOM 621 N N . ASP A 1 76 ? 16.458 8.599 -14.203 1.00 17.74 77 ASP A N 1
ATOM 622 C CA . ASP A 1 76 ? 16.956 8.437 -15.585 1.00 18.30 77 ASP A CA 1
ATOM 623 C C . ASP A 1 76 ? 16.507 9.593 -16.495 1.00 18.05 77 ASP A C 1
ATOM 624 O O . ASP A 1 76 ? 15.538 10.301 -16.180 1.00 18.00 77 ASP A O 1
ATOM 629 N N . SER A 1 77 ? 17.204 9.739 -17.628 1.00 17.80 78 SER A N 1
ATOM 630 C CA . SER A 1 77 ? 16.933 10.810 -18.596 1.00 18.19 78 SER A CA 1
ATOM 631 C C . SER A 1 77 ? 15.732 10.467 -19.457 1.00 18.63 78 SER A C 1
ATOM 632 O O . SER A 1 77 ? 15.306 9.291 -19.512 1.00 18.70 78 SER A O 1
ATOM 635 N N . VAL A 1 78 ? 15.225 11.477 -20.169 1.00 18.13 79 VAL A N 1
ATOM 636 C CA . VAL A 1 78 ? 14.173 11.237 -21.155 1.00 18.89 79 VAL A CA 1
ATOM 637 C C . VAL A 1 78 ? 14.621 10.279 -22.255 1.00 18.67 79 VAL A C 1
ATOM 638 O O . VAL A 1 78 ? 13.807 9.516 -22.774 1.00 19.23 79 VAL A O 1
ATOM 642 N N . PHE A 1 79 ? 15.915 10.313 -22.609 1.00 18.15 80 PHE A N 1
ATOM 643 C CA . PHE A 1 79 ? 16.464 9.475 -23.693 1.00 18.87 80 PHE A CA 1
ATOM 644 C C . PHE A 1 79 ? 16.413 8.019 -23.235 1.00 18.23 80 PHE A C 1
ATOM 645 O O . PHE A 1 79 ? 16.013 7.143 -24.002 1.00 19.28 80 PHE A O 1
ATOM 653 N N . SER A 1 80 ? 16.822 7.796 -21.992 1.00 18.41 81 SER A N 1
ATOM 654 C CA A SER A 1 80 ? 16.721 6.468 -21.380 0.50 18.29 81 SER A CA 1
ATOM 655 C CA B SER A 1 80 ? 16.736 6.468 -21.371 0.50 18.70 81 SER A CA 1
ATOM 656 C C . SER A 1 80 ? 15.285 5.983 -21.332 1.00 18.17 81 SER A C 1
ATOM 657 O O . SER A 1 80 ? 15.015 4.823 -21.651 1.00 18.25 81 SER A O 1
ATOM 662 N N . HIS A 1 81 ? 14.366 6.873 -20.931 1.00 17.05 82 HIS A N 1
ATOM 663 C CA . HIS A 1 81 ? 12.937 6.525 -20.881 1.00 18.21 82 HIS A CA 1
ATOM 664 C C . HIS A 1 81 ? 12.416 6.052 -22.232 1.00 18.43 82 HIS A C 1
ATOM 665 O O . HIS A 1 81 ? 11.707 5.036 -22.325 1.00 18.97 82 HIS A O 1
ATOM 672 N N . ILE A 1 82 ? 12.768 6.780 -23.287 1.00 18.33 83 ILE A N 1
ATOM 673 C CA . ILE A 1 82 ? 12.262 6.476 -24.628 1.00 19.10 83 ILE A CA 1
ATOM 674 C C . ILE A 1 82 ? 12.874 5.173 -25.133 1.00 18.91 83 ILE A C 1
ATOM 675 O O . ILE A 1 82 ? 12.169 4.338 -25.705 1.00 18.93 83 ILE A O 1
ATOM 680 N N . LYS A 1 83 ? 14.180 4.971 -24.881 1.00 18.52 84 LYS A N 1
ATOM 681 C CA . LYS A 1 83 ? 14.852 3.750 -25.298 1.00 18.54 84 LYS A CA 1
ATOM 682 C C . LYS A 1 83 ? 14.233 2.561 -24.537 1.00 17.85 84 LYS A C 1
ATOM 683 O O . LYS A 1 83 ? 13.993 1.497 -25.118 1.00 18.61 84 LYS A O 1
ATOM 689 N N 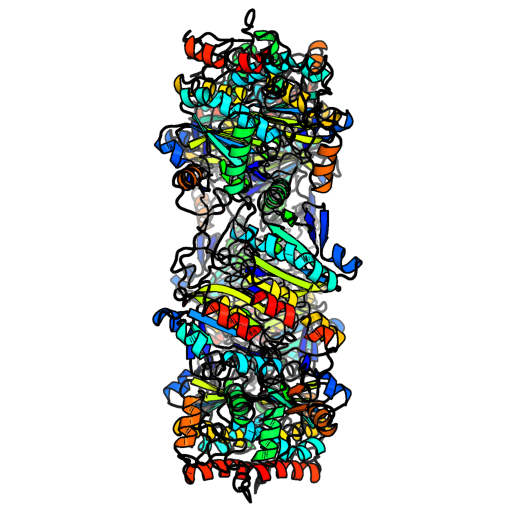. TRP A 1 84 ? 13.969 2.750 -23.250 1.00 17.98 85 TRP A N 1
ATOM 690 C CA . TRP A 1 84 ? 13.393 1.656 -22.436 1.00 18.15 85 TRP A CA 1
ATOM 691 C C . TRP A 1 84 ? 12.007 1.286 -22.927 1.00 18.74 85 TRP A C 1
ATOM 692 O O . TRP A 1 84 ? 11.660 0.103 -23.014 1.00 19.78 85 TRP A O 1
ATOM 703 N N . LYS A 1 85 ? 11.207 2.284 -23.279 1.00 18.75 86 LYS A N 1
ATOM 704 C CA . LYS A 1 85 ? 9.877 2.009 -23.812 1.00 19.20 86 LYS A CA 1
ATOM 705 C C . LYS A 1 85 ? 9.963 1.262 -25.143 1.00 20.48 86 LYS A C 1
ATOM 706 O O . LYS A 1 85 ? 9.160 0.351 -25.414 1.00 20.33 86 LYS A O 1
ATOM 712 N N . GLU A 1 86 ? 10.928 1.646 -25.996 1.00 20.08 87 GLU A N 1
ATOM 713 C CA . GLU A 1 86 ? 11.151 0.906 -27.238 1.00 20.27 87 GLU A CA 1
ATOM 714 C C . GLU A 1 86 ? 11.472 -0.551 -26.947 1.00 20.20 87 GLU A C 1
ATOM 715 O O . GLU A 1 86 ? 10.963 -1.440 -27.617 1.00 20.47 87 GLU A O 1
ATOM 721 N N . TRP A 1 87 ? 12.326 -0.789 -25.959 1.00 19.45 88 TRP A N 1
ATOM 722 C CA . TRP A 1 87 ? 12.748 -2.146 -25.663 1.00 20.36 88 TRP A CA 1
ATOM 723 C C . TRP A 1 87 ? 11.516 -2.944 -25.219 1.00 20.13 88 TRP A C 1
ATOM 724 O O . TRP A 1 87 ? 11.279 -4.072 -25.688 1.00 19.98 88 TRP A O 1
ATOM 735 N N . ILE A 1 88 ? 10.746 -2.371 -24.291 1.00 19.35 89 ILE A N 1
ATOM 736 C CA . ILE A 1 88 ? 9.544 -3.073 -23.792 1.00 20.00 89 ILE A CA 1
ATOM 737 C C . ILE A 1 88 ? 8.578 -3.397 -24.926 1.00 21.39 89 ILE A C 1
ATOM 738 O O . ILE A 1 88 ? 8.068 -4.516 -25.000 1.00 22.11 89 ILE A O 1
ATOM 743 N N . GLU A 1 89 ? 8.352 -2.441 -25.820 1.00 23.59 90 GLU A N 1
ATOM 744 C CA . GLU A 1 89 ? 7.452 -2.665 -26.950 1.00 25.16 90 GLU A CA 1
ATOM 745 C C . GLU A 1 89 ? 7.971 -3.779 -27.862 1.00 26.27 90 GLU A C 1
ATOM 746 O O . GLU A 1 89 ? 7.209 -4.662 -28.293 1.00 26.08 90 GLU A O 1
ATOM 752 N N . ARG A 1 90 ? 9.271 -3.745 -28.145 1.00 26.89 91 ARG A N 1
ATOM 753 C CA . ARG A 1 90 ? 9.874 -4.691 -29.065 1.00 28.83 91 ARG A CA 1
ATOM 754 C C . ARG A 1 90 ? 9.978 -6.081 -28.456 1.00 28.49 91 ARG A C 1
ATOM 755 O O . ARG A 1 90 ? 9.741 -7.060 -29.150 1.00 29.49 91 ARG A O 1
ATOM 763 N N . HIS A 1 91 ? 10.340 -6.176 -27.178 1.00 28.13 92 HIS A N 1
ATOM 764 C CA . HIS A 1 91 ? 10.638 -7.481 -26.582 1.00 28.30 92 HIS A CA 1
ATOM 765 C C . HIS A 1 91 ? 9.500 -8.123 -25.798 1.00 27.69 92 HIS A C 1
ATOM 766 O O . HIS A 1 91 ? 9.451 -9.361 -25.670 1.00 28.84 92 HIS A O 1
ATOM 773 N N . ILE A 1 92 ? 8.606 -7.297 -25.255 1.00 26.67 93 ILE A N 1
ATOM 774 C CA A ILE A 1 92 ? 7.469 -7.822 -24.494 0.50 26.18 93 ILE A CA 1
ATOM 775 C CA B ILE A 1 92 ? 7.456 -7.769 -24.467 0.50 26.09 93 ILE A CA 1
ATOM 776 C C . ILE A 1 92 ? 6.167 -7.654 -25.293 1.00 25.89 93 ILE A C 1
ATOM 777 O O . ILE A 1 92 ? 5.174 -8.363 -25.050 1.00 25.68 93 ILE A O 1
ATOM 786 N N . GLY A 1 93 ? 6.176 -6.747 -26.268 1.00 25.30 94 GLY A N 1
ATOM 787 C CA . GLY A 1 93 ? 5.015 -6.540 -27.135 1.00 25.39 94 GLY A CA 1
ATOM 788 C C . GLY A 1 93 ? 3.967 -5.648 -26.500 1.00 25.60 94 GLY A C 1
ATOM 789 O O . GLY A 1 93 ? 2.803 -5.652 -26.917 1.00 27.26 94 GLY A O 1
ATOM 790 N N . VAL A 1 94 ? 4.376 -4.887 -25.481 1.00 24.14 95 VAL A N 1
ATOM 791 C CA . VAL A 1 94 ? 3.485 -3.990 -24.748 1.00 23.29 95 VAL A CA 1
ATOM 792 C C . VAL A 1 94 ? 3.965 -2.554 -24.923 1.00 23.20 95 VAL A C 1
ATOM 793 O O . VAL A 1 94 ? 5.124 -2.248 -24.642 1.00 23.27 95 VAL A O 1
ATOM 797 N N . ARG A 1 95 ? 3.078 -1.689 -25.411 1.00 22.81 96 ARG A N 1
ATOM 798 C CA . ARG A 1 95 ? 3.378 -0.256 -25.501 1.00 23.43 96 ARG A CA 1
ATOM 799 C C . ARG A 1 95 ? 3.030 0.449 -24.180 1.00 22.77 96 ARG A C 1
ATOM 800 O O . ARG A 1 95 ? 1.923 0.286 -23.673 1.00 23.80 96 ARG A O 1
ATOM 808 N N . ILE A 1 96 ? 3.967 1.223 -23.622 1.00 21.31 97 ILE A N 1
ATOM 809 C CA . ILE A 1 96 ? 3.714 1.975 -22.380 1.00 20.30 97 ILE A CA 1
ATOM 810 C C . ILE A 1 96 ? 3.143 3.339 -22.793 1.00 21.11 97 ILE A C 1
ATOM 811 O O . ILE A 1 96 ? 3.853 4.156 -23.404 1.00 21.52 97 ILE A O 1
ATOM 816 N N . PRO A 1 97 ? 1.845 3.577 -22.522 1.00 21.12 98 PRO A N 1
ATOM 817 C CA . PRO A 1 97 ? 1.192 4.764 -23.085 1.00 21.48 98 PRO A CA 1
ATOM 818 C C . PRO A 1 97 ? 1.327 6.063 -22.269 1.00 21.33 98 PRO A C 1
ATOM 819 O O . PRO A 1 97 ? 0.990 7.134 -22.791 1.00 22.36 98 PRO A O 1
ATOM 823 N N . PHE A 1 98 ? 1.787 5.980 -21.015 1.00 18.58 99 PHE A N 1
ATOM 824 C CA . PHE A 1 98 ? 1.749 7.139 -20.116 1.00 18.06 99 PHE A CA 1
ATOM 825 C C . PHE A 1 98 ? 3.161 7.727 -19.941 1.00 17.61 99 PHE A C 1
ATOM 826 O O . PHE A 1 98 ? 4.148 7.013 -20.182 1.00 18.01 99 PHE A O 1
ATOM 834 N N . PRO A 1 99 ? 3.251 8.995 -19.497 1.00 17.38 100 PRO A N 1
ATOM 835 C CA . PRO A 1 99 ? 4.538 9.707 -19.403 1.00 17.10 100 PRO A CA 1
ATOM 836 C C . PRO A 1 99 ? 5.370 9.202 -18.243 1.00 17.36 100 PRO A C 1
ATOM 837 O O . PRO A 1 99 ? 4.827 8.721 -17.229 1.00 16.96 100 PRO A O 1
ATOM 841 N N . ILE A 1 100 ? 6.690 9.360 -18.368 1.00 17.95 101 ILE A N 1
ATOM 842 C CA . ILE A 1 100 ? 7.576 9.143 -17.247 1.00 17.00 101 ILE A CA 1
ATOM 843 C C . ILE A 1 100 ? 8.408 10.406 -16.996 1.00 16.88 101 ILE A C 1
ATOM 844 O O . ILE A 1 100 ? 8.994 10.932 -17.931 1.00 16.86 101 ILE A O 1
ATOM 849 N N . ILE A 1 101 ? 8.427 10.877 -15.748 1.00 15.86 102 ILE A N 1
ATOM 850 C CA . ILE A 1 101 ? 9.266 12.052 -15.380 1.00 16.14 102 ILE A CA 1
ATOM 851 C C . ILE A 1 101 ? 10.728 11.612 -15.386 1.00 17.73 102 ILE A C 1
ATOM 852 O O . ILE A 1 101 ? 11.069 10.539 -14.865 1.00 17.61 102 ILE A O 1
ATOM 857 N N . ALA A 1 102 ? 11.567 12.444 -16.000 1.00 18.94 103 ALA A N 1
ATOM 858 C CA . ALA A 1 102 ? 13.035 12.275 -15.956 1.00 19.56 103 ALA A CA 1
ATOM 859 C C . ALA A 1 102 ? 13.578 13.229 -14.903 1.00 21.03 103 ALA A C 1
ATOM 860 O O . ALA A 1 102 ? 13.397 14.453 -15.010 1.00 21.24 103 ALA A O 1
ATOM 862 N N . ASP A 1 103 ? 14.254 12.689 -13.893 1.00 20.62 104 ASP A N 1
ATOM 863 C CA . ASP A 1 103 ? 14.662 13.483 -12.738 1.00 21.81 104 ASP A CA 1
ATOM 864 C C . ASP A 1 103 ? 16.164 13.269 -12.463 1.00 23.79 104 ASP A C 1
ATOM 865 O O . ASP A 1 103 ? 16.536 12.902 -11.349 1.00 23.00 104 ASP A O 1
ATOM 870 N N . PRO A 1 104 ? 17.010 13.476 -13.486 1.00 25.00 105 PRO A N 1
ATOM 871 C CA . PRO A 1 104 ? 18.457 13.330 -13.243 1.00 27.34 105 PRO A CA 1
ATOM 872 C C . PRO A 1 104 ? 18.836 14.441 -12.297 1.00 29.81 105 PRO A C 1
ATOM 873 O O . PRO A 1 104 ? 18.355 15.553 -12.477 1.00 31.01 105 PRO A O 1
ATOM 877 N N . GLN A 1 105 ? 19.636 14.141 -11.277 1.00 31.63 106 GLN A N 1
ATOM 878 C CA . GLN A 1 105 ? 19.897 15.083 -10.159 1.00 33.18 106 GLN A CA 1
ATOM 879 C C . GLN A 1 105 ? 19.081 14.798 -8.924 1.00 33.03 106 GLN A C 1
ATOM 880 O O . GLN A 1 105 ? 19.483 15.181 -7.826 1.00 33.52 106 GLN A O 1
ATOM 886 N N . GLY A 1 106 ? 17.901 14.198 -9.104 1.00 32.13 107 GLY A N 1
ATOM 887 C CA . GLY A 1 106 ? 17.038 13.862 -7.982 1.00 31.28 107 GLY A CA 1
ATOM 888 C C . GLY A 1 106 ? 16.280 15.012 -7.359 1.00 30.51 107 GLY A C 1
ATOM 889 O O . GLY A 1 106 ? 15.889 14.932 -6.198 1.00 30.32 107 GLY A O 1
ATOM 890 N N . THR A 1 107 ? 16.043 16.077 -8.128 1.00 30.76 108 THR A N 1
ATOM 891 C CA . THR A 1 107 ? 15.359 17.271 -7.608 1.00 31.36 108 THR A CA 1
ATOM 892 C C . THR A 1 107 ? 13.926 16.974 -7.165 1.00 30.38 108 THR A C 1
ATOM 893 O O . THR A 1 107 ? 13.518 17.326 -6.069 1.00 31.06 108 THR A O 1
ATOM 897 N N . VAL A 1 108 ? 13.160 16.336 -8.046 1.00 29.30 109 VAL A N 1
ATOM 898 C CA . VAL A 1 108 ? 11.802 15.921 -7.755 1.00 28.27 109 VAL A CA 1
ATOM 899 C C . VAL A 1 108 ? 11.787 14.838 -6.686 1.00 28.10 109 VAL A C 1
ATOM 900 O O . VAL A 1 108 ? 11.020 14.913 -5.750 1.00 26.96 109 VAL A O 1
ATOM 904 N N . ALA A 1 109 ? 12.674 13.848 -6.824 1.00 28.63 110 ALA A N 1
ATOM 905 C CA . ALA A 1 109 ? 12.806 12.793 -5.831 1.00 29.63 110 ALA A CA 1
ATOM 906 C C . ALA A 1 109 ? 12.971 13.310 -4.405 1.00 30.53 110 ALA A C 1
ATOM 907 O O . ALA A 1 109 ? 12.286 12.849 -3.502 1.00 29.90 110 ALA A O 1
ATOM 909 N N . ARG A 1 110 ? 13.881 14.263 -4.190 1.00 31.86 111 ARG A N 1
ATOM 910 C CA . ARG A 1 110 ? 14.071 14.834 -2.841 1.00 33.80 111 ARG A CA 1
ATOM 911 C C . ARG A 1 110 ? 12.829 15.543 -2.345 1.00 34.07 111 ARG A C 1
ATOM 912 O O . ARG A 1 110 ? 12.410 15.379 -1.194 1.00 34.64 111 ARG A O 1
ATOM 920 N N . ARG A 1 111 ? 12.220 16.304 -3.241 1.00 34.41 112 ARG A N 1
ATOM 921 C CA . ARG A 1 111 ? 11.021 17.050 -2.944 1.00 34.89 112 ARG A CA 1
ATOM 922 C C . ARG A 1 111 ? 9.917 16.126 -2.464 1.00 34.03 112 ARG A C 1
ATOM 923 O O . ARG A 1 111 ? 9.153 16.473 -1.563 1.00 35.50 112 ARG A O 1
ATOM 931 N N . LEU A 1 112 ? 9.852 14.925 -3.052 1.00 32.42 113 LEU A N 1
ATOM 932 C CA . LEU A 1 112 ? 8.826 13.950 -2.731 1.00 30.36 113 LEU A CA 1
ATOM 933 C C . LEU A 1 112 ? 9.219 12.943 -1.627 1.00 29.67 113 LEU A C 1
ATOM 934 O O . LEU A 1 112 ? 8.417 12.093 -1.234 1.00 29.24 113 LEU A O 1
ATOM 939 N N . GLY A 1 113 ? 10.457 13.031 -1.148 1.00 29.45 114 GLY A N 1
ATOM 940 C CA . GLY A 1 113 ? 10.922 12.127 -0.091 1.00 29.03 114 GLY A CA 1
ATOM 941 C C . GLY A 1 113 ? 11.151 10.696 -0.560 1.00 28.48 114 GLY A C 1
ATOM 942 O O . GLY A 1 113 ? 10.939 9.745 0.205 1.00 29.17 114 GLY A O 1
ATOM 943 N N . LEU A 1 114 ? 11.575 10.540 -1.817 1.00 27.84 115 LEU A N 1
ATOM 944 C CA . LEU A 1 114 ? 11.666 9.208 -2.443 1.00 26.91 115 LEU A CA 1
ATOM 945 C C . LEU A 1 114 ? 13.040 8.589 -2.361 1.00 27.44 115 LEU A C 1
ATOM 946 O O . LEU A 1 114 ? 13.251 7.459 -2.821 1.00 26.91 115 LEU A O 1
ATOM 951 N N . LEU A 1 115 ? 13.976 9.325 -1.775 1.00 28.17 116 LEU A N 1
ATOM 952 C CA . LEU A 1 115 ? 15.312 8.797 -1.544 1.00 28.95 116 LEU A CA 1
ATOM 953 C C . LEU A 1 115 ? 15.422 8.261 -0.101 1.00 29.85 116 LEU A C 1
ATOM 954 O O . LEU A 1 115 ? 15.523 9.036 0.859 1.00 30.43 116 LEU A O 1
ATOM 959 N N . HIS A 1 116 ? 15.382 6.939 0.051 1.00 30.14 117 HIS A N 1
ATOM 960 C CA . HIS A 1 116 ? 15.421 6.308 1.382 1.00 30.76 117 HIS A CA 1
ATOM 961 C C . HIS A 1 116 ? 16.821 5.721 1.619 1.00 32.03 117 HIS A C 1
ATOM 962 O O . HIS A 1 116 ? 17.751 6.031 0.870 1.00 32.81 117 HIS A O 1
ATOM 969 N N . ALA A 1 117 ? 16.957 4.846 2.613 1.00 33.87 118 ALA A N 1
ATOM 970 C CA . ALA A 1 117 ? 18.278 4.377 3.065 1.00 35.13 118 ALA A CA 1
ATOM 971 C C . ALA A 1 117 ? 18.840 3.152 2.315 1.00 36.03 118 ALA A C 1
ATOM 972 O O . ALA A 1 117 ? 20.002 2.788 2.509 1.00 36.58 118 ALA A O 1
ATOM 974 N N . GLU A 1 118 ? 18.016 2.523 1.475 1.00 36.37 119 GLU A N 1
ATOM 975 C CA . GLU A 1 118 ? 18.443 1.423 0.616 1.00 37.50 119 GLU A CA 1
ATOM 976 C C . GLU A 1 118 ? 19.422 1.884 -0.483 1.00 37.31 119 GLU A C 1
ATOM 977 O O . GLU A 1 118 ? 20.303 1.119 -0.915 1.00 37.83 119 GLU A O 1
ATOM 983 N N . SER A 1 119 ? 19.249 3.126 -0.941 1.00 36.67 120 SER A N 1
ATOM 984 C CA . SER A 1 119 ? 20.039 3.650 -2.058 1.00 35.65 120 SER A CA 1
ATOM 985 C C . SER A 1 119 ? 20.194 5.151 -1.944 1.00 35.18 120 SER A C 1
ATOM 986 O O . SER A 1 119 ? 19.210 5.872 -1.727 1.00 34.91 120 SER A O 1
ATOM 989 N N . ALA A 1 120 ? 21.426 5.621 -2.130 1.00 34.17 121 ALA A N 1
ATOM 990 C CA . ALA A 1 120 ? 21.693 7.037 -2.077 1.00 34.00 121 ALA A CA 1
ATOM 991 C C . ALA A 1 120 ? 21.324 7.661 -3.415 1.00 33.68 121 ALA A C 1
ATOM 992 O O . ALA A 1 120 ? 21.093 8.867 -3.477 1.00 34.90 121 ALA A O 1
ATOM 994 N N . THR A 1 121 ? 21.238 6.823 -4.459 1.00 32.66 122 THR A N 1
ATOM 995 C CA . THR A 1 121 ? 21.159 7.275 -5.871 1.00 31.60 122 THR A CA 1
ATOM 996 C C . THR A 1 121 ? 19.818 7.082 -6.613 1.00 30.57 122 THR A C 1
ATOM 997 O O . THR A 1 121 ? 19.486 7.854 -7.534 1.00 29.16 122 THR A O 1
ATOM 1001 N N . HIS A 1 122 ? 19.066 6.042 -6.243 1.00 28.44 123 HIS A N 1
ATOM 1002 C CA . HIS A 1 122 ? 17.808 5.714 -6.947 1.00 27.61 123 HIS A CA 1
ATOM 1003 C C . HIS A 1 122 ? 16.621 5.756 -6.003 1.00 25.89 123 HIS A C 1
ATOM 1004 O O . HIS A 1 122 ? 16.757 5.468 -4.817 1.00 26.40 123 HIS A O 1
ATOM 1011 N N . THR A 1 123 ? 15.449 6.123 -6.532 1.00 23.48 124 THR A N 1
ATOM 1012 C CA . THR A 1 123 ? 14.271 6.277 -5.706 1.00 22.00 124 THR A CA 1
ATOM 1013 C C . THR A 1 123 ? 13.747 4.896 -5.335 1.00 21.93 124 THR A C 1
ATOM 1014 O O . THR A 1 123 ? 14.003 3.902 -6.027 1.00 21.77 124 THR A O 1
ATOM 1018 N N . VAL A 1 124 ? 13.057 4.858 -4.201 1.00 20.99 125 VAL A N 1
ATOM 1019 C CA A VAL A 1 124 ? 12.214 3.749 -3.776 0.50 20.25 125 VAL A CA 1
ATOM 1020 C CA B VAL A 1 124 ? 12.277 3.659 -3.857 0.50 19.76 125 VAL A CA 1
ATOM 1021 C C . VAL A 1 124 ? 11.043 3.598 -4.757 1.00 20.47 125 VAL A C 1
ATOM 1022 O O . VAL A 1 124 ? 10.883 4.413 -5.674 1.00 20.08 125 VAL A O 1
ATOM 1029 N N . ARG A 1 125 ? 10.192 2.597 -4.520 1.00 18.74 126 ARG A N 1
ATOM 1030 C CA . ARG A 1 125 ? 8.982 2.423 -5.322 1.00 18.98 126 ARG A CA 1
ATOM 1031 C C . ARG A 1 125 ? 7.813 3.144 -4.658 1.00 19.08 126 ARG A C 1
ATOM 1032 O O . ARG A 1 125 ? 6.964 2.514 -3.982 1.00 18.40 126 ARG A O 1
ATOM 1040 N N . GLY A 1 126 ? 7.754 4.459 -4.857 1.00 17.37 127 GLY A N 1
ATOM 1041 C CA . GLY A 1 126 ? 6.758 5.277 -4.184 1.00 17.16 127 GLY A CA 1
ATOM 1042 C C . GLY A 1 126 ? 5.506 5.360 -5.019 1.00 17.47 127 GLY A C 1
ATOM 1043 O O . GLY A 1 126 ? 5.581 5.254 -6.249 1.00 16.88 127 GLY A O 1
ATOM 1044 N N . VAL A 1 127 ? 4.387 5.601 -4.362 1.00 16.91 128 VAL A N 1
ATOM 1045 C CA . VAL A 1 127 ? 3.110 5.840 -5.063 1.00 16.72 128 VAL A CA 1
ATOM 1046 C C . VAL A 1 127 ? 2.381 6.957 -4.345 1.00 17.57 128 VAL A C 1
ATOM 1047 O O . VAL A 1 127 ? 2.222 6.907 -3.121 1.00 18.40 128 VAL A O 1
ATOM 1051 N N . PHE A 1 128 ? 1.969 7.976 -5.103 1.00 17.93 129 PHE A N 1
ATOM 1052 C CA . PHE A 1 128 ? 1.167 9.070 -4.574 1.00 17.88 129 PHE A CA 1
ATOM 1053 C C . PHE A 1 128 ? -0.133 9.038 -5.350 1.00 17.38 129 PHE A C 1
ATOM 1054 O O . PHE A 1 128 ? -0.119 9.082 -6.593 1.00 18.31 129 PHE A O 1
ATOM 1062 N N . ILE A 1 129 ? -1.219 8.937 -4.612 1.00 16.92 130 ILE A N 1
ATOM 1063 C CA . ILE A 1 129 ? -2.550 8.999 -5.207 1.00 17.78 130 ILE A CA 1
ATOM 1064 C C . ILE A 1 129 ? -3.066 10.400 -4.961 1.00 18.18 130 ILE A C 1
ATOM 1065 O O . ILE A 1 129 ? -3.176 10.836 -3.818 1.00 19.02 130 ILE A O 1
ATOM 1070 N N . VAL A 1 130 ? -3.312 11.139 -6.047 1.00 17.52 131 VAL A N 1
ATOM 1071 C CA . VAL A 1 130 ? -3.646 12.573 -5.953 1.00 17.48 131 VAL A CA 1
ATOM 1072 C C . VAL A 1 130 ? -5.034 12.778 -6.583 1.00 17.85 131 VAL A C 1
ATOM 1073 O O . VAL A 1 130 ? -5.276 12.329 -7.698 1.00 17.96 131 VAL A O 1
ATOM 1077 N N . ASP A 1 131 ? -5.911 13.470 -5.871 1.00 17.98 132 ASP A N 1
ATOM 1078 C CA . ASP A 1 131 ? -7.288 13.646 -6.363 1.00 16.91 132 ASP A CA 1
ATOM 1079 C C . ASP A 1 131 ? -7.371 14.826 -7.333 1.00 17.22 132 ASP A C 1
ATOM 1080 O O . ASP A 1 131 ? -6.358 15.492 -7.640 1.00 17.28 132 ASP A O 1
ATOM 1085 N N . ALA A 1 132 ? -8.600 15.092 -7.799 1.00 18.26 133 ALA A N 1
ATOM 1086 C CA . ALA A 1 132 ? -8.783 16.123 -8.819 1.00 20.61 133 ALA A CA 1
ATOM 1087 C C . ALA A 1 132 ? -8.744 17.542 -8.258 1.00 21.54 133 ALA A C 1
ATOM 1088 O O . ALA A 1 132 ? -8.784 18.504 -9.044 1.00 22.71 133 ALA A O 1
ATOM 1090 N N . ARG A 1 133 ? -8.657 17.670 -6.930 1.00 21.74 134 ARG A N 1
ATOM 1091 C CA . ARG A 1 133 ? -8.349 18.956 -6.285 1.00 23.89 134 ARG A CA 1
ATOM 1092 C C . ARG A 1 133 ? -6.844 19.168 -6.137 1.00 23.16 134 ARG A C 1
ATOM 1093 O O . ARG A 1 133 ? -6.392 20.237 -5.676 1.00 23.68 134 ARG A O 1
ATOM 1101 N N . GLY A 1 134 ? -6.070 18.145 -6.521 1.00 21.79 135 GLY A N 1
ATOM 1102 C CA . GLY A 1 134 ? -4.623 18.155 -6.399 1.00 21.75 135 GLY A CA 1
ATOM 1103 C C . GLY A 1 134 ? -4.118 17.799 -5.013 1.00 21.17 135 GLY A C 1
ATOM 1104 O O . GLY A 1 134 ? -2.966 18.108 -4.682 1.00 22.52 135 GLY A O 1
ATOM 1105 N N . VAL A 1 135 ? -4.962 17.145 -4.221 1.00 20.60 136 VAL A N 1
ATOM 1106 C CA . VAL A 1 135 ? -4.622 16.796 -2.839 1.00 19.77 136 VAL A CA 1
ATOM 1107 C C . VAL A 1 135 ? -4.135 15.352 -2.767 1.00 19.11 136 VAL A C 1
ATOM 1108 O O . VAL A 1 135 ? -4.751 14.445 -3.354 1.00 19.01 136 VAL A O 1
ATOM 1112 N N . ILE A 1 136 ? -3.043 15.127 -2.030 1.00 17.90 137 ILE A N 1
ATOM 1113 C CA . ILE A 1 136 ? -2.537 13.766 -1.828 1.00 18.19 137 ILE A CA 1
ATOM 1114 C C . ILE A 1 136 ? -3.483 12.985 -0.930 1.00 17.86 137 ILE A C 1
ATOM 1115 O O . ILE A 1 136 ? -3.852 13.445 0.178 1.00 18.12 137 ILE A O 1
ATOM 1120 N N . ARG A 1 137 ? -3.901 11.803 -1.409 1.00 17.24 138 ARG A N 1
ATOM 1121 C CA . ARG A 1 137 ? -4.913 11.028 -0.705 1.00 17.54 138 ARG A CA 1
ATOM 1122 C C . ARG A 1 137 ? -4.411 9.748 -0.026 1.00 17.34 138 ARG A C 1
ATOM 1123 O O . ARG A 1 137 ? -5.035 9.268 0.941 1.00 17.22 138 ARG A O 1
ATOM 1131 N N . THR A 1 138 ? -3.315 9.207 -0.550 1.00 16.91 139 THR A N 1
ATOM 1132 C CA . THR A 1 138 ? -2.714 7.927 -0.073 1.00 18.20 139 THR A CA 1
ATOM 1133 C C . THR A 1 138 ? -1.265 7.921 -0.580 1.00 18.06 139 THR A C 1
ATOM 1134 O O . THR A 1 138 ? -0.966 8.463 -1.657 1.00 17.77 139 THR A O 1
ATOM 1138 N N . MET A 1 139 ? -0.344 7.351 0.198 1.00 18.84 140 MET A N 1
ATOM 1139 C CA . MET A 1 139 ? 1.035 7.213 -0.251 1.00 20.98 140 MET A CA 1
ATOM 1140 C C . MET A 1 139 ? 1.536 5.833 0.136 1.00 19.58 140 MET A C 1
ATOM 1141 O O . MET A 1 139 ? 1.247 5.379 1.250 1.00 20.20 140 MET A O 1
ATOM 1146 N N . LEU A 1 140 ? 2.203 5.171 -0.796 1.00 17.77 141 LEU A N 1
ATOM 1147 C CA . LEU A 1 140 ? 2.795 3.825 -0.553 1.00 17.83 141 LEU A CA 1
ATOM 1148 C C . LEU A 1 140 ? 4.283 3.878 -0.830 1.00 17.81 141 LEU A C 1
ATOM 1149 O O . LEU A 1 140 ? 4.722 4.527 -1.799 1.00 17.84 141 LEU A O 1
ATOM 1154 N N . TYR A 1 141 ? 5.057 3.158 -0.007 1.00 18.31 142 TYR A N 1
ATOM 1155 C CA . TYR A 1 141 ? 6.487 3.054 -0.206 1.00 18.71 142 TYR A CA 1
ATOM 1156 C C . TYR A 1 141 ? 6.944 1.599 -0.191 1.00 18.25 142 TYR A C 1
ATOM 1157 O O . TYR A 1 141 ? 7.110 1.010 0.887 1.00 18.23 142 TYR A O 1
ATOM 1166 N N . TYR A 1 142 ? 7.090 1.049 -1.385 1.00 17.93 143 TYR A N 1
ATOM 1167 C CA . TYR A 1 142 ? 7.626 -0.284 -1.592 1.00 19.06 143 TYR A CA 1
ATOM 1168 C C . TYR A 1 142 ? 9.127 -0.186 -1.850 1.00 19.53 143 TYR A C 1
ATOM 1169 O O . TYR A 1 142 ? 9.620 0.855 -2.330 1.00 21.04 143 TYR A O 1
ATOM 1178 N N . PRO A 1 143 ? 9.863 -1.251 -1.522 1.00 20.15 144 PRO A N 1
ATOM 1179 C CA . PRO A 1 143 ? 11.326 -1.222 -1.637 1.00 20.19 144 PRO A CA 1
ATOM 1180 C C . PRO A 1 143 ? 11.814 -1.721 -2.985 1.00 20.33 144 PRO A C 1
ATOM 1181 O O . PRO A 1 143 ? 11.033 -2.271 -3.763 1.00 19.60 144 PRO A O 1
ATOM 1185 N N . MET A 1 144 ? 13.128 -1.640 -3.221 1.00 21.07 145 MET A N 1
ATOM 1186 C CA A MET A 1 144 ? 13.664 -2.000 -4.535 0.50 21.57 145 MET A CA 1
ATOM 1187 C CA B MET A 1 144 ? 13.723 -2.028 -4.502 0.50 21.14 145 MET A CA 1
ATOM 1188 C C . MET A 1 144 ? 13.407 -3.469 -4.895 1.00 20.87 145 MET A C 1
ATOM 1189 O O . MET A 1 144 ? 13.214 -3.801 -6.074 1.00 21.33 145 MET A O 1
ATOM 1198 N N . GLU A 1 145 ? 13.375 -4.335 -3.893 1.00 20.17 146 GLU A N 1
ATOM 1199 C CA . GLU A 1 145 ? 13.362 -5.777 -4.149 1.00 20.39 146 GLU A CA 1
ATOM 1200 C C . GLU A 1 145 ? 11.953 -6.355 -4.289 1.00 19.45 146 GLU A C 1
ATOM 1201 O O . GLU A 1 145 ? 11.802 -7.573 -4.412 1.00 20.58 146 GLU A O 1
ATOM 1207 N N . LEU A 1 146 ? 10.932 -5.502 -4.203 1.00 17.45 147 LEU A N 1
ATOM 1208 C CA A LEU A 1 146 ? 9.557 -5.992 -4.142 0.50 17.57 147 LEU A CA 1
ATOM 1209 C CA B LEU A 1 146 ? 9.547 -5.993 -4.156 0.50 16.47 147 LEU A CA 1
ATOM 1210 C C . LEU A 1 146 ? 8.634 -5.176 -5.047 1.00 17.20 147 LEU A C 1
ATOM 1211 O O . LEU A 1 146 ? 8.396 -4.008 -4.782 1.00 17.27 147 LEU A O 1
ATOM 1220 N N . GLY A 1 147 ? 8.130 -5.809 -6.098 1.00 16.76 148 GLY A N 1
ATOM 1221 C CA . GLY A 1 147 ? 7.145 -5.160 -6.988 1.00 18.10 148 GLY A CA 1
ATOM 1222 C C . GLY A 1 147 ? 5.797 -4.914 -6.316 1.00 17.54 148 GLY A C 1
ATOM 1223 O O . GLY A 1 147 ? 5.369 -5.661 -5.403 1.00 17.82 148 GLY A O 1
ATOM 1224 N N . ARG A 1 148 ? 5.118 -3.859 -6.770 1.00 16.83 149 ARG A N 1
ATOM 1225 C CA . ARG A 1 148 ? 3.799 -3.456 -6.251 1.00 17.05 149 ARG A CA 1
ATOM 1226 C C . ARG A 1 148 ? 2.709 -4.423 -6.742 1.00 16.03 149 ARG A C 1
ATOM 1227 O O . ARG A 1 148 ? 2.951 -5.220 -7.680 1.00 15.16 149 ARG A O 1
ATOM 1235 N N . LEU A 1 149 ? 1.559 -4.384 -6.061 1.00 15.77 150 LEU A N 1
ATOM 1236 C CA . LEU A 1 149 ? 0.365 -5.084 -6.516 1.00 15.40 150 LEU A CA 1
ATOM 1237 C C . LEU A 1 149 ? -0.521 -4.005 -7.118 1.00 14.96 150 LEU A C 1
ATOM 1238 O O . LEU A 1 149 ? -1.183 -3.249 -6.403 1.00 14.99 150 LEU A O 1
ATOM 1243 N N . VAL A 1 150 ? -0.493 -3.908 -8.439 1.00 14.91 151 VAL A N 1
ATOM 1244 C CA . VAL A 1 150 ? -1.118 -2.766 -9.135 1.00 16.07 151 VAL A CA 1
ATOM 1245 C C . VAL A 1 150 ? -2.653 -2.770 -9.016 1.00 16.87 151 VAL A C 1
ATOM 1246 O O . VAL A 1 150 ? -3.284 -1.711 -8.907 1.00 17.28 151 VAL A O 1
ATOM 1250 N N . ASP A 1 151 ? -3.264 -3.953 -8.920 1.00 15.42 152 ASP A N 1
ATOM 1251 C CA . ASP A 1 151 ? -4.722 -3.994 -8.687 1.00 16.14 152 ASP A CA 1
ATOM 1252 C C . ASP A 1 151 ? -5.151 -3.374 -7.332 1.00 16.32 152 ASP A C 1
ATOM 1253 O O . ASP A 1 151 ? -6.267 -2.875 -7.193 1.00 17.93 152 ASP A O 1
ATOM 1258 N N . GLU A 1 152 ? -4.269 -3.384 -6.331 1.00 16.25 153 GLU A N 1
ATOM 1259 C CA . GLU A 1 152 ? -4.579 -2.656 -5.074 1.00 16.48 153 GLU A CA 1
ATOM 1260 C C . GLU A 1 152 ? -4.578 -1.144 -5.275 1.00 16.05 153 GLU A C 1
ATOM 1261 O O . GLU A 1 152 ? -5.338 -0.442 -4.622 1.00 17.06 153 GLU A O 1
ATOM 1267 N N . ILE A 1 153 ? -3.715 -0.653 -6.171 1.00 15.60 154 ILE A N 1
ATOM 1268 C CA . ILE A 1 153 ? -3.731 0.784 -6.524 1.00 16.45 154 ILE A CA 1
ATOM 1269 C C . ILE A 1 153 ? -5.055 1.149 -7.195 1.00 15.43 154 ILE A C 1
ATOM 1270 O O . ILE A 1 153 ? -5.657 2.161 -6.886 1.00 17.12 154 ILE A O 1
ATOM 1275 N N . LEU A 1 154 ? -5.546 0.287 -8.082 1.00 16.69 155 LEU A N 1
ATOM 1276 C CA . LEU A 1 154 ? -6.870 0.507 -8.675 1.00 15.99 155 LEU A CA 1
ATOM 1277 C C . LEU A 1 154 ? -7.958 0.504 -7.595 1.00 16.64 155 LEU A C 1
ATOM 1278 O O . LEU A 1 154 ? -8.848 1.353 -7.579 1.00 16.11 155 LEU A O 1
ATOM 1283 N N . ARG A 1 155 ? -7.878 -0.463 -6.691 1.00 16.82 156 ARG A N 1
ATOM 1284 C CA . ARG A 1 155 ? -8.894 -0.590 -5.644 1.00 17.10 156 ARG A CA 1
ATOM 1285 C C . ARG A 1 155 ? -8.899 0.689 -4.790 1.00 16.91 156 ARG A C 1
ATOM 1286 O O . ARG A 1 155 ? -9.946 1.203 -4.465 1.00 17.22 156 ARG A O 1
ATOM 1294 N N . ILE A 1 156 ? -7.707 1.167 -4.396 1.00 16.54 157 ILE A N 1
ATOM 1295 C CA . ILE A 1 156 ? -7.602 2.410 -3.627 1.00 17.35 157 ILE A CA 1
ATOM 1296 C C . ILE A 1 156 ? -8.296 3.571 -4.354 1.00 18.33 157 ILE A C 1
ATOM 1297 O O . ILE A 1 156 ? -9.101 4.265 -3.742 1.00 18.87 157 ILE A O 1
ATOM 1302 N N . VAL A 1 157 ? -7.975 3.811 -5.633 1.00 19.17 158 VAL A N 1
ATOM 1303 C CA A VAL A 1 157 ? -8.531 4.993 -6.307 0.50 19.84 158 VAL A CA 1
ATOM 1304 C CA B VAL A 1 157 ? -8.538 4.985 -6.317 0.50 19.51 158 VAL A CA 1
ATOM 1305 C C . VAL A 1 157 ? -10.037 4.859 -6.535 1.00 19.72 158 VAL A C 1
ATOM 1306 O O . VAL A 1 157 ? -10.781 5.829 -6.349 1.00 19.54 158 VAL A O 1
ATOM 1313 N N . LYS A 1 158 ? -10.482 3.668 -6.931 1.00 19.34 159 LYS A N 1
ATOM 1314 C CA . LYS A 1 158 ? -11.911 3.391 -7.056 1.00 20.08 159 LYS A CA 1
ATOM 1315 C C . LYS A 1 158 ? -12.655 3.660 -5.719 1.00 20.33 159 LYS A C 1
ATOM 1316 O O . LYS A 1 158 ? -13.701 4.332 -5.693 1.00 21.00 159 LYS A O 1
ATOM 1322 N N . ALA A 1 159 ? -12.118 3.132 -4.618 1.00 19.59 160 ALA A N 1
ATOM 1323 C CA . ALA A 1 159 ? -12.792 3.218 -3.335 1.00 19.84 160 ALA A CA 1
ATOM 1324 C C . ALA A 1 159 ? -12.777 4.652 -2.786 1.00 20.27 160 ALA A C 1
ATOM 1325 O O . ALA A 1 159 ? -13.752 5.065 -2.162 1.00 22.38 160 ALA A O 1
ATOM 1327 N N . LEU A 1 160 ? -11.692 5.397 -3.024 1.00 19.95 161 LEU A N 1
ATOM 1328 C CA A LEU A 1 160 ? -11.617 6.804 -2.608 0.50 20.86 161 LEU A CA 1
ATOM 1329 C CA B LEU A 1 160 ? -11.625 6.801 -2.602 0.50 19.80 161 LEU A CA 1
ATOM 1330 C C . LEU A 1 160 ? -12.619 7.652 -3.392 1.00 20.55 161 LEU A C 1
ATOM 1331 O O . LEU A 1 160 ? -13.309 8.492 -2.835 1.00 19.98 161 LEU A O 1
ATOM 1340 N N . LYS A 1 161 ? -12.681 7.428 -4.701 1.00 21.01 162 LYS A N 1
ATOM 1341 C CA . LYS A 1 161 ? -13.671 8.143 -5.537 1.00 21.45 162 LYS A CA 1
ATOM 1342 C C . LYS A 1 161 ? -15.104 7.844 -5.121 1.00 22.39 162 LYS A C 1
ATOM 1343 O O . LYS A 1 161 ? -15.955 8.726 -5.083 1.00 21.23 162 LYS A O 1
ATOM 1349 N N . LEU A 1 162 ? -15.385 6.580 -4.822 1.00 22.29 163 LEU A N 1
ATOM 1350 C CA . LEU A 1 162 ? -16.705 6.174 -4.343 1.00 23.47 163 LEU A CA 1
ATOM 1351 C C . LEU A 1 162 ? -17.036 6.806 -3.013 1.00 23.05 163 LEU A C 1
ATOM 1352 O O . LEU A 1 162 ? -18.121 7.391 -2.826 1.00 24.27 163 LEU A O 1
ATOM 1357 N N . GLY A 1 163 ? -16.105 6.721 -2.066 1.00 22.11 164 GLY A N 1
ATOM 1358 C CA . GLY A 1 163 ? -16.349 7.333 -0.779 1.00 21.99 164 GLY A CA 1
ATOM 1359 C C . GLY A 1 163 ? -16.632 8.832 -0.868 1.00 22.10 164 GLY A C 1
ATOM 1360 O O . GLY A 1 163 ? -17.521 9.343 -0.165 1.00 21.61 164 GLY A O 1
ATOM 1361 N N . ASP A 1 164 ? -15.840 9.535 -1.686 1.00 21.47 165 ASP A N 1
ATOM 1362 C CA . ASP A 1 164 ? -16.027 10.967 -1.973 1.00 21.88 165 ASP A CA 1
ATOM 1363 C C . ASP A 1 164 ? -17.416 11.239 -2.546 1.00 22.11 165 ASP A C 1
ATOM 1364 O O . ASP A 1 164 ? -18.094 12.148 -2.061 1.00 22.62 165 ASP A O 1
ATOM 1369 N N . SER A 1 165 ? -17.805 10.479 -3.578 1.00 22.35 166 SER A N 1
ATOM 1370 C CA A SER A 1 165 ? -19.088 10.733 -4.257 0.50 22.44 166 SER A CA 1
ATOM 1371 C CA B SER A 1 165 ? -19.080 10.718 -4.262 0.50 23.19 166 SER A CA 1
ATOM 1372 C C . SER A 1 165 ? -20.284 10.418 -3.367 1.00 23.14 166 SER A C 1
ATOM 1373 O O . SER A 1 165 ? -21.277 11.172 -3.356 1.00 23.51 166 SER A O 1
ATOM 1378 N N . LEU A 1 166 ? -20.190 9.317 -2.621 1.00 22.08 167 LEU A N 1
ATOM 1379 C CA . LEU A 1 166 ? -21.286 8.807 -1.797 1.00 22.81 167 LEU A CA 1
ATOM 1380 C C . LEU A 1 166 ? -21.265 9.339 -0.357 1.00 22.04 167 LEU A C 1
ATOM 1381 O O . LEU A 1 166 ? -22.163 9.025 0.429 1.00 22.77 167 LEU A O 1
ATOM 1386 N N . LYS A 1 167 ? -20.241 10.146 -0.033 1.00 23.14 168 LYS A N 1
ATOM 1387 C CA . LYS A 1 167 ? -20.009 10.685 1.309 1.00 23.29 168 LYS A CA 1
ATOM 1388 C C . LYS A 1 167 ? -19.955 9.547 2.346 1.00 22.91 168 LYS A C 1
ATOM 1389 O O . LYS A 1 167 ? -20.700 9.533 3.333 1.00 23.65 168 LYS A O 1
ATOM 1395 N N . ARG A 1 168 ? -19.066 8.576 2.094 1.00 21.49 169 ARG A N 1
ATOM 1396 C CA . ARG A 1 168 ? -19.002 7.370 2.912 1.00 20.01 169 ARG A CA 1
ATOM 1397 C C . ARG A 1 168 ? -17.533 7.007 3.161 1.00 19.85 169 ARG A C 1
ATOM 1398 O O . ARG A 1 168 ? -16.682 7.284 2.337 1.00 20.17 169 ARG A O 1
ATOM 1406 N N . ALA A 1 169 ? -17.266 6.389 4.306 1.00 19.47 170 ALA A N 1
ATOM 1407 C CA . ALA A 1 169 ? -15.982 5.749 4.559 1.00 18.81 170 ALA A CA 1
ATOM 1408 C C . ALA A 1 169 ? -16.036 4.285 4.086 1.00 19.30 170 ALA A C 1
ATOM 1409 O O . ALA A 1 169 ? -17.106 3.692 3.925 1.00 19.40 170 ALA A O 1
ATOM 1411 N N . VAL A 1 170 ? -14.864 3.682 3.894 1.00 18.48 171 VAL A N 1
ATOM 1412 C CA . VAL A 1 170 ? -14.771 2.396 3.205 1.00 18.15 171 VAL A CA 1
ATOM 1413 C C . VAL A 1 170 ? -14.120 1.413 4.159 1.00 18.49 171 VAL A C 1
ATOM 1414 O O . VAL A 1 170 ? -13.018 1.691 4.666 1.00 18.19 171 VAL A O 1
ATOM 1418 N N . PRO A 1 171 ? -14.793 0.278 4.419 1.00 18.59 172 PRO A N 1
ATOM 1419 C CA . PRO A 1 171 ? -14.276 -0.635 5.414 1.00 18.12 172 PRO A CA 1
ATOM 1420 C C . PRO A 1 171 ? -13.052 -1.398 4.920 1.00 17.91 172 PRO A C 1
ATOM 1421 O O . PRO A 1 171 ? -12.795 -1.490 3.712 1.00 16.84 172 PRO A O 1
ATOM 1425 N N . ALA A 1 172 ? -12.300 -1.978 5.846 1.00 16.82 173 ALA A N 1
ATOM 1426 C CA . ALA A 1 172 ? -11.210 -2.849 5.480 1.00 17.11 173 ALA A CA 1
ATOM 1427 C C . ALA A 1 172 ? -11.628 -3.862 4.398 1.00 16.31 173 ALA A C 1
ATOM 1428 O O . ALA A 1 172 ? -12.724 -4.438 4.456 1.00 16.35 173 ALA A O 1
ATOM 1430 N N . ASP A 1 173 ? -10.746 -4.113 3.434 1.00 17.67 174 ASP A N 1
ATOM 1431 C CA . ASP A 1 173 ? -10.909 -5.212 2.473 1.00 17.09 174 ASP A CA 1
ATOM 1432 C C . ASP A 1 173 ? -12.125 -5.034 1.538 1.00 17.14 174 ASP A C 1
ATOM 1433 O O . ASP A 1 173 ? -12.533 -5.989 0.869 1.00 17.88 174 ASP A O 1
ATOM 1438 N N . TRP A 1 174 ? -12.695 -3.833 1.510 1.00 17.70 175 TRP A N 1
ATOM 1439 C CA . TRP A 1 174 ? -13.862 -3.558 0.640 1.00 18.25 175 TRP A CA 1
ATOM 1440 C C . TRP A 1 174 ? -13.466 -3.866 -0.829 1.00 18.32 175 TRP A C 1
ATOM 1441 O O . TRP A 1 174 ? -12.354 -3.525 -1.231 1.00 19.20 175 TRP A O 1
ATOM 1452 N N . PRO A 1 175 ? -14.388 -4.452 -1.637 1.00 19.50 176 PRO A N 1
ATOM 1453 C CA . PRO A 1 175 ? -15.821 -4.731 -1.435 1.00 19.84 176 PRO A CA 1
ATOM 1454 C C . PRO A 1 175 ? -16.146 -6.056 -0.704 1.00 20.18 176 PRO A C 1
ATOM 1455 O O . PRO A 1 175 ? -17.321 -6.497 -0.707 1.00 20.54 176 PRO A O 1
ATOM 1459 N N . ASN A 1 176 ? -15.130 -6.673 -0.104 1.00 19.49 177 ASN A N 1
ATOM 1460 C CA . ASN A 1 176 ? -15.271 -7.998 0.541 1.00 19.95 177 ASN A CA 1
ATOM 1461 C C . ASN A 1 176 ? -15.006 -7.973 2.050 1.00 19.36 177 ASN A C 1
ATOM 1462 O O . ASN A 1 176 ? -14.327 -8.846 2.598 1.00 20.62 177 ASN A O 1
ATOM 1467 N N . ASN A 1 177 ? -15.505 -6.931 2.701 1.00 19.44 178 ASN A N 1
ATOM 1468 C CA . ASN A 1 177 ? -15.321 -6.789 4.125 1.00 19.57 178 ASN A CA 1
ATOM 1469 C C . ASN A 1 177 ? -16.057 -7.888 4.868 1.00 20.20 178 ASN A C 1
ATOM 1470 O O . ASN A 1 177 ? -17.177 -8.253 4.506 1.00 20.10 178 ASN A O 1
ATOM 1475 N N . GLU A 1 178 ? -15.421 -8.424 5.904 1.00 20.63 179 GLU A N 1
ATOM 1476 C CA . GLU A 1 178 ? -15.966 -9.622 6.569 1.00 23.08 179 GLU A CA 1
ATOM 1477 C C . GLU A 1 178 ? -17.197 -9.336 7.473 1.00 23.12 179 GLU A C 1
ATOM 1478 O O . GLU A 1 178 ? -17.994 -10.238 7.750 1.00 24.56 179 GLU A O 1
ATOM 1484 N N . ILE A 1 179 ? -17.340 -8.080 7.896 1.00 22.35 180 ILE A N 1
ATOM 1485 C CA . ILE A 1 179 ? -18.462 -7.635 8.730 1.00 21.80 180 ILE A CA 1
ATOM 1486 C C . ILE A 1 179 ? -19.656 -7.160 7.902 1.00 21.39 180 ILE A C 1
ATOM 1487 O O . ILE A 1 179 ? -20.791 -7.576 8.159 1.00 22.82 180 ILE A O 1
ATOM 1492 N N . ILE A 1 180 ? -19.397 -6.299 6.909 1.00 21.12 181 ILE A N 1
ATOM 1493 C CA . ILE A 1 180 ? -20.485 -5.649 6.148 1.00 20.52 181 ILE A CA 1
ATOM 1494 C C . ILE A 1 180 ? -20.412 -5.812 4.611 1.00 20.97 181 ILE A C 1
ATOM 1495 O O . ILE A 1 180 ? -21.199 -5.194 3.901 1.00 21.15 181 ILE A O 1
ATOM 1500 N N . GLY A 1 181 ? -19.461 -6.612 4.142 1.00 21.29 182 GLY A N 1
ATOM 1501 C CA . GLY A 1 181 ? -19.355 -7.015 2.741 1.00 20.69 182 GLY A CA 1
ATOM 1502 C C . GLY A 1 181 ? -19.019 -5.836 1.851 1.00 21.04 182 GLY A C 1
ATOM 1503 O O . GLY A 1 181 ? -17.962 -5.221 1.981 1.00 21.46 182 GLY A O 1
ATOM 1504 N N . GLU A 1 182 ? -19.935 -5.513 0.946 1.00 20.66 183 GLU A N 1
ATOM 1505 C CA . GLU A 1 182 ? -19.749 -4.377 0.045 1.00 21.51 183 GLU A CA 1
ATOM 1506 C C . GLU A 1 182 ? -20.362 -3.108 0.610 1.00 20.86 183 GLU A C 1
ATOM 1507 O O . GLU A 1 182 ? -20.408 -2.059 -0.044 1.00 20.54 183 GLU A O 1
ATOM 1513 N N . GLY A 1 183 ? -20.841 -3.197 1.841 1.00 20.29 184 GLY A N 1
ATOM 1514 C CA . GLY A 1 183 ? -21.368 -2.042 2.553 1.00 19.79 184 GLY A CA 1
ATOM 1515 C C . GLY A 1 183 ? -20.348 -0.942 2.729 1.00 20.52 184 GLY A C 1
ATOM 1516 O O . GLY A 1 183 ? -19.121 -1.211 2.792 1.00 19.91 184 GLY A O 1
ATOM 1517 N N . LEU A 1 184 ? -20.855 0.285 2.806 1.00 20.00 185 LEU A N 1
ATOM 1518 C CA . LEU A 1 184 ? -20.037 1.470 3.094 1.00 19.07 185 LEU A CA 1
ATOM 1519 C C . LEU A 1 184 ? -20.476 2.125 4.390 1.00 19.44 185 LEU A C 1
ATOM 1520 O O . LEU A 1 184 ? -21.647 2.032 4.787 1.00 20.13 185 LEU A O 1
ATOM 1525 N N . ILE A 1 185 ? -19.543 2.816 5.032 1.00 19.73 186 ILE A N 1
ATOM 1526 C CA . ILE A 1 185 ? -19.731 3.289 6.409 1.00 20.40 186 ILE A CA 1
ATOM 1527 C C . ILE A 1 185 ? -20.154 4.759 6.440 1.00 20.88 186 ILE A C 1
ATOM 1528 O O . ILE A 1 185 ? -19.589 5.605 5.745 1.00 20.81 186 ILE A O 1
ATOM 1533 N N . VAL A 1 186 ? -21.159 5.064 7.252 1.00 22.97 187 VAL A N 1
ATOM 1534 C CA . VAL A 1 186 ? -21.570 6.438 7.474 1.00 23.76 187 VAL A CA 1
ATOM 1535 C C . VAL A 1 186 ? -20.563 7.078 8.454 1.00 25.12 187 VAL A C 1
ATOM 1536 O O . VAL A 1 186 ? -20.306 6.516 9.514 1.00 25.20 187 VAL A O 1
ATOM 1540 N N . PRO A 1 187 ? -19.972 8.221 8.087 1.00 26.08 188 PRO A N 1
ATOM 1541 C CA . PRO A 1 187 ? -18.964 8.837 8.974 1.00 26.41 188 PRO A CA 1
ATOM 1542 C C . PRO A 1 187 ? -19.601 9.059 10.338 1.00 26.74 188 PRO A C 1
ATOM 1543 O O . PRO A 1 187 ? -20.755 9.492 10.398 1.00 26.55 188 PRO A O 1
ATOM 1547 N N . PRO A 1 188 ? -18.874 8.724 11.423 1.00 26.68 189 PRO A N 1
ATOM 1548 C CA . PRO A 1 188 ? -19.540 8.671 12.735 1.00 26.76 189 PRO A CA 1
ATOM 1549 C C . PRO A 1 188 ? -19.974 10.035 13.275 1.00 27.08 189 PRO A C 1
ATOM 1550 O O . PRO A 1 188 ? -19.399 11.055 12.885 1.00 27.66 189 PRO A O 1
ATOM 1554 N N . PRO A 1 189 ? -21.004 10.058 14.152 1.00 27.53 190 PRO A N 1
ATOM 1555 C CA . PRO A 1 189 ? -21.436 11.282 14.841 1.00 27.58 190 PRO A CA 1
ATOM 1556 C C . PRO A 1 189 ? -20.282 11.813 15.683 1.00 27.65 190 PRO A C 1
ATOM 1557 O O . PRO A 1 189 ? -19.504 11.017 16.239 1.00 27.96 190 PRO A O 1
ATOM 1561 N N . THR A 1 190 ? -20.163 13.136 15.758 1.00 28.17 191 THR A N 1
ATOM 1562 C CA . THR A 1 190 ? -19.102 13.787 16.547 1.00 29.05 191 THR A CA 1
ATOM 1563 C C . THR A 1 190 ? -19.672 14.612 17.708 1.00 28.68 191 THR A C 1
ATOM 1564 O O . THR A 1 190 ? -18.914 15.275 18.431 1.00 29.10 191 THR A O 1
ATOM 1568 N N . THR A 1 191 ? -20.997 14.589 17.876 1.00 27.67 192 THR A N 1
ATOM 1569 C CA . THR A 1 191 ? -21.594 15.157 19.084 1.00 27.11 192 THR A CA 1
ATOM 1570 C C . THR A 1 191 ? -22.555 14.173 19.707 1.00 26.79 192 THR A C 1
ATOM 1571 O O . THR A 1 191 ? -23.078 13.278 19.037 1.00 26.42 192 THR A O 1
ATOM 1575 N N . GLU A 1 192 ? -22.834 14.360 20.992 1.00 26.73 193 GLU A N 1
ATOM 1576 C CA . GLU A 1 192 ? -23.747 13.482 21.696 1.00 27.79 193 GLU A CA 1
ATOM 1577 C C . GLU A 1 192 ? -25.168 13.569 21.138 1.00 27.77 193 GLU A C 1
ATOM 1578 O O . GLU A 1 192 ? -25.842 12.546 20.997 1.00 28.52 193 GLU A O 1
ATOM 1584 N N . ASP A 1 193 ? -25.613 14.778 20.811 1.00 28.43 194 ASP A N 1
ATOM 1585 C CA . ASP A 1 193 ? -26.955 14.955 20.240 1.00 29.99 194 ASP A CA 1
ATOM 1586 C C . ASP A 1 193 ? -27.075 14.314 18.842 1.00 30.39 194 ASP A C 1
ATOM 1587 O O . ASP A 1 193 ? -28.138 13.759 18.493 1.00 30.55 194 ASP A O 1
ATOM 1592 N N . GLN A 1 194 ? -26.002 14.398 18.051 1.00 29.87 195 GLN A N 1
ATOM 1593 C CA . GLN A 1 194 ? -25.982 13.753 16.725 1.00 31.23 195 GLN A CA 1
ATOM 1594 C C . GLN A 1 194 ? -26.036 12.230 16.877 1.00 30.83 195 GLN A C 1
ATOM 1595 O O . GLN A 1 194 ? -26.745 11.534 16.128 1.00 30.41 195 GLN A O 1
ATOM 1601 N N . ALA A 1 195 ? -25.290 11.710 17.855 1.00 30.59 196 ALA A N 1
ATOM 1602 C CA . ALA A 1 195 ? -25.297 10.283 18.133 1.00 30.87 196 ALA A CA 1
ATOM 1603 C C . ALA A 1 195 ? -26.683 9.813 18.528 1.00 31.18 196 ALA A C 1
ATOM 1604 O O . ALA A 1 195 ? -27.143 8.785 18.056 1.00 31.13 196 ALA A O 1
ATOM 1606 N N . ARG A 1 196 ? -27.352 10.572 19.393 1.00 31.71 197 ARG A N 1
ATOM 1607 C CA . ARG A 1 196 ? -28.655 10.159 19.895 1.00 34.12 197 ARG A CA 1
ATOM 1608 C C . ARG A 1 196 ? -29.685 10.189 18.759 1.00 33.75 197 ARG A C 1
ATOM 1609 O O . ARG A 1 196 ? -30.478 9.253 18.625 1.00 33.91 197 ARG A O 1
ATOM 1617 N N . ALA A 1 197 ? -29.615 11.237 17.930 1.00 34.14 198 ALA A N 1
ATOM 1618 C CA . ALA A 1 197 ? -30.503 11.427 16.771 1.00 34.80 198 ALA A CA 1
ATOM 1619 C C . ALA A 1 197 ? -30.335 10.326 15.727 1.00 35.66 198 ALA A C 1
ATOM 1620 O O . ALA A 1 197 ? -31.332 9.813 15.196 1.00 35.32 198 ALA A O 1
ATOM 1622 N N . ARG A 1 198 ? -29.084 9.960 15.431 1.00 35.78 199 ARG A N 1
ATOM 1623 C CA . ARG A 1 198 ? -28.825 8.888 14.469 1.00 36.50 199 ARG A CA 1
ATOM 1624 C C . ARG A 1 198 ? -29.473 7.596 14.906 1.00 37.24 199 ARG A C 1
ATOM 1625 O O . ARG A 1 198 ? -30.081 6.904 14.098 1.00 37.95 199 ARG A O 1
ATOM 1633 N N . MET A 1 199 ? -29.342 7.265 16.181 1.00 38.21 200 MET A N 1
ATOM 1634 C CA . MET A 1 199 ? -29.997 6.074 16.706 1.00 39.75 200 MET A CA 1
ATOM 1635 C C . MET A 1 199 ? -31.523 6.165 16.684 1.00 40.43 200 MET A C 1
ATOM 1636 O O . MET A 1 199 ? -32.201 5.197 16.346 1.00 40.54 200 MET A O 1
ATOM 1641 N N . GLU A 1 200 ? -32.053 7.338 17.017 1.00 41.42 201 GLU A N 1
ATOM 1642 C CA . GLU A 1 200 ? -33.506 7.560 17.035 1.00 42.43 201 GLU A CA 1
ATOM 1643 C C . GLU A 1 200 ? -34.145 7.426 15.657 1.00 41.77 201 GLU A C 1
ATOM 1644 O O . GLU A 1 200 ? -35.292 7.012 15.556 1.00 41.80 201 GLU A O 1
ATOM 1650 N N . SER A 1 201 ? -33.398 7.776 14.609 1.00 41.14 202 SER A N 1
ATOM 1651 C CA . SER A 1 201 ? -33.885 7.673 13.235 1.00 40.39 202 SER A CA 1
ATOM 1652 C C . SER A 1 201 ? -34.182 6.232 12.806 1.00 39.59 202 SER A C 1
ATOM 1653 O O . SER A 1 201 ? -35.176 5.981 12.121 1.00 39.69 202 SER A O 1
ATOM 1656 N N . GLY A 1 202 ? -33.323 5.293 13.203 1.00 38.39 203 GLY A N 1
ATOM 1657 C CA . GLY A 1 202 ? -33.370 3.929 12.669 1.00 36.74 203 GLY A CA 1
ATOM 1658 C C . GLY A 1 202 ? -33.118 3.923 11.167 1.00 35.61 203 GLY A C 1
ATOM 1659 O O . GLY A 1 202 ? -33.552 3.016 10.449 1.00 35.14 203 GLY A O 1
ATOM 1660 N N . GLN A 1 203 ? -32.420 4.952 10.698 1.00 34.38 204 GLN A N 1
ATOM 1661 C CA . GLN A 1 203 ? -32.138 5.135 9.271 1.00 33.98 204 GLN A CA 1
ATOM 1662 C C . GLN A 1 203 ? -31.191 4.063 8.721 1.00 32.54 204 GLN A C 1
ATOM 1663 O O . GLN A 1 203 ? -31.339 3.618 7.593 1.00 32.04 204 GLN A O 1
ATOM 1669 N N . TYR A 1 204 ? -30.246 3.616 9.545 1.00 31.40 205 TYR A N 1
ATOM 1670 C CA . TYR A 1 204 ? -29.180 2.718 9.082 1.00 29.55 205 TYR A CA 1
ATOM 1671 C C . TYR A 1 204 ? -29.091 1.378 9.815 1.00 29.24 205 TYR A C 1
ATOM 1672 O O . TYR A 1 204 ? -29.380 1.301 11.018 1.00 29.14 205 TYR A O 1
ATOM 1681 N N . ARG A 1 205 ? -28.631 0.339 9.115 1.00 28.15 206 ARG A N 1
ATOM 1682 C CA . ARG A 1 205 ? -28.054 -0.839 9.781 1.00 27.05 206 ARG A CA 1
ATOM 1683 C C . ARG A 1 205 ? -26.930 -0.321 10.703 1.00 26.18 206 ARG A C 1
ATOM 1684 O O . ARG A 1 205 ? -26.188 0.573 10.326 1.00 25.56 206 ARG A O 1
ATOM 1692 N N . SER A 1 206 ? -26.830 -0.859 11.916 1.00 25.89 207 SER A N 1
ATOM 1693 C CA A SER A 1 206 ? -25.902 -0.315 12.907 0.50 25.72 207 SER A CA 1
ATOM 1694 C CA B SER A 1 206 ? -25.959 -0.289 12.942 0.50 25.71 207 SER A CA 1
ATOM 1695 C C . SER A 1 206 ? -25.457 -1.342 13.927 1.00 26.21 207 SER A C 1
ATOM 1696 O O . SER A 1 206 ? -26.204 -2.256 14.280 1.00 26.64 207 SER A O 1
ATOM 1701 N N . LEU A 1 207 ? -24.211 -1.193 14.384 1.00 24.91 208 LEU A N 1
ATOM 1702 C CA . LEU A 1 207 ? -23.717 -2.042 15.483 1.00 24.72 208 LEU A CA 1
ATOM 1703 C C . LEU A 1 207 ? -23.670 -1.231 16.792 1.00 24.22 208 LEU A C 1
ATOM 1704 O O . LEU A 1 207 ? -23.738 -1.804 17.896 1.00 24.17 208 LEU A O 1
ATOM 1709 N N . ASP A 1 208 ? -23.523 0.080 16.638 1.00 24.03 209 ASP A N 1
ATOM 1710 C CA . ASP A 1 208 ? -23.595 1.077 17.712 1.00 24.53 209 ASP A CA 1
ATOM 1711 C C . ASP A 1 208 ? -23.762 2.444 17.031 1.00 24.78 209 ASP A C 1
ATOM 1712 O O . ASP A 1 208 ? -23.698 2.522 15.801 1.00 25.00 209 ASP A O 1
ATOM 1717 N N . TRP A 1 209 ? -23.929 3.523 17.805 1.00 24.50 210 TRP A N 1
ATOM 1718 C CA . TRP A 1 209 ? -24.110 4.868 17.221 1.00 23.99 210 TRP A CA 1
ATOM 1719 C C . TRP A 1 209 ? -22.964 5.335 16.326 1.00 24.01 210 TRP A C 1
ATOM 1720 O O . TRP A 1 209 ? -23.178 6.125 15.393 1.00 24.53 210 TRP A O 1
ATOM 1731 N N . TRP A 1 210 ? -21.745 4.844 16.605 1.00 22.85 211 TRP A N 1
ATOM 1732 C CA . TRP A 1 210 ? -20.556 5.190 15.850 1.00 22.43 211 TRP A CA 1
ATOM 1733 C C . TRP A 1 210 ? -20.287 4.220 14.674 1.00 22.07 211 TRP A C 1
ATOM 1734 O O . TRP A 1 210 ? -19.362 4.442 13.884 1.00 22.25 211 TRP A O 1
ATOM 1745 N N . PHE A 1 211 ? -21.108 3.178 14.558 1.00 21.94 212 PHE A N 1
ATOM 1746 C CA . PHE A 1 211 ? -20.932 2.165 13.512 1.00 22.26 212 PHE A CA 1
ATOM 1747 C C . PHE A 1 211 ? -22.238 1.925 12.757 1.00 22.17 212 PHE A C 1
ATOM 1748 O O . PHE A 1 211 ? -22.980 0.985 13.060 1.00 22.72 212 PHE A O 1
ATOM 1756 N N . CYS A 1 212 ? -22.518 2.811 11.802 1.00 22.61 213 CYS A N 1
ATOM 1757 C CA . CYS A 1 212 ? -23.682 2.671 10.922 1.00 22.45 213 CYS A CA 1
ATOM 1758 C C . CYS A 1 212 ? -23.198 2.560 9.491 1.00 21.34 213 CYS A C 1
ATOM 1759 O O . CYS A 1 212 ? -22.192 3.156 9.124 1.00 20.90 213 CYS A O 1
ATOM 1762 N N . TRP A 1 213 ? -23.949 1.815 8.693 1.00 21.45 214 TRP A N 1
ATOM 1763 C CA A TRP A 1 213 ? -23.588 1.643 7.280 0.50 21.72 214 TRP A CA 1
ATOM 1764 C CA B TRP A 1 213 ? -23.577 1.568 7.309 0.50 21.14 214 TRP A CA 1
ATOM 1765 C C . TRP A 1 213 ? -24.783 1.310 6.412 1.00 21.29 214 TRP A C 1
ATOM 1766 O O . TRP A 1 213 ? -25.853 0.943 6.895 1.00 20.55 214 TRP A O 1
ATOM 1787 N N . ASP A 1 214 ? -24.575 1.451 5.111 1.00 22.14 215 ASP A N 1
ATOM 1788 C CA . ASP A 1 214 ? -25.604 1.079 4.157 1.00 22.52 215 ASP A CA 1
ATOM 1789 C C . ASP A 1 214 ? -24.951 0.514 2.909 1.00 22.95 215 ASP A C 1
ATOM 1790 O O . ASP A 1 214 ? -23.754 0.202 2.914 1.00 22.65 215 ASP A O 1
ATOM 1795 N N . THR A 1 215 ? -25.722 0.345 1.842 1.00 23.44 216 THR A N 1
ATOM 1796 C CA . THR A 1 215 ? -25.162 -0.290 0.646 1.00 23.25 216 THR A CA 1
ATOM 1797 C C . THR A 1 215 ? -25.448 0.593 -0.582 1.00 24.21 216 THR A C 1
ATOM 1798 O O . THR A 1 215 ? -26.252 0.220 -1.435 1.00 25.40 216 THR A O 1
ATOM 1802 N N . PRO A 1 216 ? -24.825 1.781 -0.652 1.00 24.11 217 PRO A N 1
ATOM 1803 C CA . PRO A 1 216 ? -25.119 2.732 -1.709 1.00 24.26 217 PRO A CA 1
ATOM 1804 C C . PRO A 1 216 ? -24.285 2.585 -3.002 1.00 24.47 217 PRO A C 1
ATOM 1805 O O . PRO A 1 216 ? -24.606 3.243 -4.007 1.00 25.76 217 PRO A O 1
ATOM 1809 N N . ALA A 1 217 ? -23.214 1.791 -2.990 1.00 24.21 218 ALA A N 1
ATOM 1810 C CA . ALA A 1 217 ? -22.447 1.544 -4.223 1.00 23.30 218 ALA A CA 1
ATOM 1811 C C . ALA A 1 217 ? -23.279 0.739 -5.235 1.00 23.00 218 ALA A C 1
ATOM 1812 O O . ALA A 1 217 ? -23.924 -0.237 -4.885 1.00 23.01 218 ALA A O 1
ATOM 1814 N N . SER A 1 218 ? -23.228 1.119 -6.510 1.00 23.47 219 SER A N 1
ATOM 1815 C CA . SER A 1 218 ? -23.913 0.348 -7.548 1.00 22.59 219 SER A CA 1
ATOM 1816 C C . SER A 1 218 ? -23.349 -1.046 -7.737 1.00 23.69 219 SER A C 1
ATOM 1817 O O . SER A 1 218 ? -22.157 -1.281 -7.472 1.00 21.94 219 SER A O 1
ATOM 1820 N N . ARG A 1 219 ? -24.183 -1.958 -8.241 1.00 23.97 220 ARG A N 1
ATOM 1821 C CA . ARG A 1 219 ? -23.710 -3.276 -8.670 1.00 26.27 220 ARG A CA 1
ATOM 1822 C C . ARG A 1 219 ? -22.494 -3.128 -9.621 1.00 24.82 220 ARG A C 1
ATOM 1823 O O . ARG A 1 219 ? -21.505 -3.844 -9.492 1.00 24.43 220 ARG A O 1
ATOM 1831 N N . ASP A 1 220 ? -22.558 -2.196 -10.565 1.00 23.58 221 ASP A N 1
ATOM 1832 C CA . ASP A 1 220 ? -21.428 -1.994 -11.497 1.00 23.99 221 ASP A CA 1
ATOM 1833 C C . ASP A 1 220 ? -20.109 -1.573 -10.791 1.00 23.59 221 ASP A C 1
ATOM 1834 O O . ASP A 1 220 ? -19.042 -2.061 -11.137 1.00 23.28 221 ASP A O 1
ATOM 1839 N N . ASP A 1 221 ? -20.206 -0.669 -9.819 1.00 23.33 222 ASP A N 1
ATOM 1840 C CA . ASP A 1 221 ? -19.025 -0.203 -9.069 1.00 22.98 222 ASP A CA 1
ATOM 1841 C C . ASP A 1 221 ? -18.461 -1.289 -8.175 1.00 22.96 222 ASP A C 1
ATOM 1842 O O . ASP A 1 221 ? -17.226 -1.500 -8.114 1.00 22.13 222 ASP A O 1
ATOM 1847 N N . VAL A 1 222 ? -19.346 -2.006 -7.487 1.00 23.06 223 VAL A N 1
ATOM 1848 C CA . VAL A 1 222 ? -18.911 -3.164 -6.708 1.00 22.58 223 VAL A CA 1
ATOM 1849 C C . VAL A 1 222 ? -18.229 -4.232 -7.553 1.00 23.15 223 VAL A C 1
ATOM 1850 O O . VAL A 1 222 ? -17.166 -4.775 -7.159 1.00 21.26 223 VAL A O 1
ATOM 1854 N N . GLU A 1 223 ? -18.809 -4.542 -8.722 1.00 22.59 224 GLU A N 1
ATOM 1855 C CA A GLU A 1 223 ? -18.280 -5.583 -9.598 0.50 23.73 224 GLU A CA 1
ATOM 1856 C CA B GLU A 1 223 ? -18.256 -5.580 -9.580 0.50 23.93 224 GLU A CA 1
ATOM 1857 C C . GLU A 1 223 ? -16.931 -5.164 -10.198 1.00 23.24 224 GLU A C 1
ATOM 1858 O O . GLU A 1 223 ? -16.045 -5.999 -10.401 1.00 23.69 224 GLU A O 1
ATOM 1869 N N . GLU A 1 224 ? -16.803 -3.876 -10.478 1.00 22.23 225 GLU A N 1
ATOM 1870 C CA . GLU A 1 224 ? -15.564 -3.312 -11.033 1.00 23.73 225 GLU A CA 1
ATOM 1871 C C . GLU A 1 224 ? -14.442 -3.525 -10.017 1.00 21.54 225 GLU A C 1
ATOM 1872 O O . GLU A 1 224 ? -13.368 -4.022 -10.373 1.00 21.33 225 GLU A O 1
ATOM 1878 N N . ALA A 1 225 ? -14.701 -3.189 -8.753 1.00 20.39 226 ALA A N 1
ATOM 1879 C CA . ALA A 1 225 ? -13.708 -3.370 -7.699 1.00 19.94 226 ALA A CA 1
ATOM 1880 C C . ALA A 1 225 ? -13.418 -4.847 -7.459 1.00 20.02 226 ALA A C 1
ATOM 1881 O O . ALA A 1 225 ? -12.245 -5.258 -7.328 1.00 20.19 226 ALA A O 1
ATOM 1883 N N . ARG A 1 226 ? -14.474 -5.666 -7.446 1.00 18.99 227 ARG A N 1
ATOM 1884 C CA . ARG A 1 226 ? -14.281 -7.109 -7.315 1.00 21.30 227 ARG A CA 1
ATOM 1885 C C . ARG A 1 226 ? -13.410 -7.688 -8.425 1.00 20.76 227 ARG A C 1
ATOM 1886 O O . ARG A 1 226 ? -12.564 -8.528 -8.169 1.00 21.52 227 ARG A O 1
ATOM 1894 N N . ARG A 1 227 ? -13.607 -7.207 -9.656 1.00 20.63 228 ARG A N 1
ATOM 1895 C CA . ARG A 1 227 ? -12.813 -7.633 -10.814 1.00 21.55 228 ARG A CA 1
ATOM 1896 C C . ARG A 1 227 ? -11.314 -7.360 -10.643 1.00 20.05 228 ARG A C 1
ATOM 1897 O O . ARG A 1 227 ? -10.477 -8.181 -11.028 1.00 19.33 228 ARG A O 1
ATOM 1905 N N . TYR A 1 228 ? -10.974 -6.194 -10.096 1.00 19.25 229 TYR A N 1
ATOM 1906 C CA . TYR A 1 228 ? -9.551 -5.891 -9.815 1.00 18.53 229 TYR A CA 1
ATOM 1907 C C . TYR A 1 228 ? -8.931 -6.983 -8.942 1.00 17.53 229 TYR A C 1
ATOM 1908 O O . TYR A 1 228 ? -7.830 -7.469 -9.220 1.00 18.60 229 TYR A O 1
ATOM 1917 N N . LEU A 1 229 ? -9.627 -7.325 -7.853 1.00 18.50 230 LEU A N 1
ATOM 1918 C CA . LEU A 1 229 ? -9.089 -8.317 -6.917 1.00 18.44 230 LEU A CA 1
ATOM 1919 C C . LEU A 1 229 ? -9.086 -9.740 -7.487 1.00 17.99 230 LEU A C 1
ATOM 1920 O O . LEU A 1 229 ? -8.132 -10.493 -7.298 1.00 17.66 230 LEU A O 1
ATOM 1925 N N . ARG A 1 230 ? -10.148 -10.123 -8.191 1.00 18.40 231 ARG A N 1
ATOM 1926 C CA . ARG A 1 230 ? -10.116 -11.423 -8.883 1.00 18.05 231 ARG A CA 1
ATOM 1927 C C . ARG A 1 230 ? -8.949 -11.541 -9.867 1.00 18.71 231 ARG A C 1
ATOM 1928 O O . ARG A 1 230 ? -8.287 -12.597 -9.946 1.00 19.02 231 ARG A O 1
ATOM 1936 N N . ARG A 1 231 ? -8.653 -10.445 -10.579 1.00 17.63 232 ARG A N 1
ATOM 1937 C CA . ARG A 1 231 ? -7.505 -10.404 -11.467 1.00 17.98 232 ARG A CA 1
ATOM 1938 C C . ARG A 1 231 ? -6.206 -10.571 -10.695 1.00 18.04 232 ARG A C 1
ATOM 1939 O O . ARG A 1 231 ? -5.377 -11.376 -11.080 1.00 19.05 232 ARG A O 1
ATOM 1947 N N . ALA A 1 232 ? -6.072 -9.857 -9.578 1.00 18.55 233 ALA A N 1
ATOM 1948 C CA . ALA A 1 232 ? -4.874 -9.993 -8.741 1.00 18.12 233 ALA A CA 1
ATOM 1949 C C . ALA A 1 232 ? -4.661 -11.459 -8.316 1.00 18.31 233 ALA A C 1
ATOM 1950 O O . ALA A 1 232 ? -3.525 -11.925 -8.252 1.00 19.28 233 ALA A O 1
ATOM 1952 N N . ALA A 1 233 ? -5.760 -12.172 -8.025 1.00 19.00 234 ALA A N 1
ATOM 1953 C CA . ALA A 1 233 ? -5.693 -13.548 -7.514 1.00 19.24 234 ALA A CA 1
ATOM 1954 C C . ALA A 1 233 ? -5.509 -14.612 -8.597 1.00 20.55 234 ALA A C 1
ATOM 1955 O O . ALA A 1 233 ? -5.108 -15.762 -8.312 1.00 20.11 234 ALA A O 1
ATOM 1957 N N . GLU A 1 234 ? -5.803 -14.231 -9.830 1.00 20.85 235 GLU A N 1
ATOM 1958 C CA . GLU A 1 234 ? -5.793 -15.157 -10.957 1.00 23.91 235 GLU A CA 1
ATOM 1959 C C . GLU A 1 234 ? -4.409 -15.362 -11.579 1.00 25.04 235 GLU A C 1
ATOM 1960 O O . GLU A 1 234 ? -3.730 -14.386 -11.923 1.00 23.00 235 GLU A O 1
ATOM 1966 N N . LYS A 1 235 ? -3.993 -16.618 -11.759 1.00 26.32 236 LYS A N 1
ATOM 1967 C CA . LYS A 1 235 ? -2.737 -16.867 -12.465 1.00 28.05 236 LYS A CA 1
ATOM 1968 C C . LYS A 1 235 ? -2.964 -16.663 -13.968 1.00 28.19 236 LYS A C 1
ATOM 1969 O O . LYS A 1 235 ? -3.913 -17.211 -14.520 1.00 27.54 236 LYS A O 1
ATOM 1975 N N . PRO A 1 236 ? -2.113 -15.854 -14.642 1.00 28.50 237 PRO A N 1
ATOM 1976 C CA . PRO A 1 236 ? -2.287 -15.766 -16.099 1.00 29.42 237 PRO A CA 1
ATOM 1977 C C . PRO A 1 236 ? -2.117 -17.158 -16.733 1.00 30.25 237 PRO A C 1
ATOM 1978 O O . PRO A 1 236 ? -1.222 -17.912 -16.344 1.00 30.53 237 PRO A O 1
ATOM 1982 N N . ALA A 1 237 ? -2.995 -17.495 -17.668 1.00 31.57 238 ALA A N 1
ATOM 1983 C CA . ALA A 1 237 ? -2.913 -18.761 -18.400 1.00 32.68 238 ALA A CA 1
ATOM 1984 C C . ALA A 1 237 ? -1.710 -18.770 -19.344 1.00 32.94 238 ALA A C 1
ATOM 1985 O O . ALA A 1 237 ? -1.067 -19.803 -19.545 1.00 34.07 238 ALA A O 1
ATOM 1987 N N . LYS A 1 238 ? -1.411 -17.602 -19.907 1.00 32.47 239 LYS A N 1
ATOM 1988 C CA . LYS A 1 238 ? -0.345 -17.425 -20.879 1.00 31.98 239 LYS A CA 1
ATOM 1989 C C . LYS A 1 238 ? 0.568 -16.306 -20.329 1.00 30.90 239 LYS A C 1
ATOM 1990 O O . LYS A 1 238 ? 0.080 -15.264 -19.890 1.00 31.23 239 LYS A O 1
ATOM 1996 N N . LEU A 1 239 ? 1.870 -16.549 -20.294 1.00 29.34 240 LEU A N 1
ATOM 1997 C CA . LEU A 1 239 ? 2.810 -15.558 -19.767 1.00 28.84 240 LEU A CA 1
ATOM 1998 C C . LEU A 1 239 ? 3.458 -14.804 -20.924 1.00 29.24 240 LEU A C 1
ATOM 1999 O O . LEU A 1 239 ? 3.736 -15.401 -21.958 1.00 29.30 240 LEU A O 1
ATOM 2004 N N . LEU A 1 240 ? 3.699 -13.503 -20.765 1.00 28.85 241 LEU A N 1
ATOM 2005 C CA . LEU A 1 240 ? 4.259 -12.717 -21.871 1.00 29.56 241 LEU A CA 1
ATOM 2006 C C . LEU A 1 240 ? 5.687 -13.128 -22.244 1.00 30.67 241 LEU A C 1
ATOM 2007 O O . LEU A 1 240 ? 6.127 -12.867 -23.375 1.00 31.20 241 LEU A O 1
ATOM 2012 N N . TYR A 1 241 ? 6.413 -13.770 -21.326 1.00 31.90 242 TYR A N 1
ATOM 2013 C CA A TYR A 1 241 ? 7.758 -14.242 -21.661 0.50 33.21 242 TYR A CA 1
ATOM 2014 C CA B TYR A 1 241 ? 7.754 -14.266 -21.632 0.50 33.03 242 TYR A CA 1
ATOM 2015 C C . TYR A 1 241 ? 7.703 -15.269 -22.794 1.00 34.32 242 TYR A C 1
ATOM 2016 O O . TYR A 1 241 ? 8.631 -15.340 -23.601 1.00 33.97 242 TYR A O 1
ATOM 2033 N N . GLU A 1 242 ? 6.606 -16.036 -22.862 1.00 36.25 243 GLU A N 1
ATOM 2034 C CA . GLU A 1 242 ? 6.440 -17.127 -23.835 1.00 40.60 243 GLU A CA 1
ATOM 2035 C C . GLU A 1 242 ? 6.466 -16.689 -25.307 1.00 42.04 243 GLU A C 1
ATOM 2036 O O . GLU A 1 242 ? 6.904 -17.461 -26.174 1.00 43.12 243 GLU A O 1
ATOM 2042 N N . GLU A 1 243 ? 6.024 -15.460 -25.588 1.00 43.71 244 GLU A N 1
ATOM 2043 C CA . GLU A 1 243 ? 6.028 -14.917 -26.961 1.00 45.23 244 GLU A CA 1
ATOM 2044 C C . GLU A 1 243 ? 6.976 -13.719 -27.139 1.00 45.53 244 GLU A C 1
ATOM 2045 O O . GLU A 1 243 ? 7.647 -13.280 -26.189 1.00 45.84 244 GLU A O 1
ATOM 2051 N N . PRO B 1 1 ? 4.793 19.533 4.563 1.00 40.57 2 PRO B N 1
ATOM 2052 C CA . PRO B 1 1 ? 5.530 18.282 4.630 1.00 40.83 2 PRO B CA 1
ATOM 2053 C C . PRO B 1 1 ? 5.803 17.835 6.070 1.00 40.34 2 PRO B C 1
ATOM 2054 O O . PRO B 1 1 ? 5.441 18.534 7.020 1.00 39.96 2 PRO B O 1
ATOM 2058 N N . GLY B 1 2 ? 6.425 16.668 6.213 1.00 40.24 3 GLY B N 1
ATOM 2059 C CA . GLY B 1 2 ? 6.699 16.101 7.530 1.00 39.89 3 GLY B CA 1
ATOM 2060 C C . GLY B 1 2 ? 7.721 14.985 7.464 1.00 39.69 3 GLY B C 1
ATOM 2061 O O . GLY B 1 2 ? 7.845 14.301 6.451 1.00 39.05 3 GLY B O 1
ATOM 2062 N N . SER B 1 3 ? 8.445 14.799 8.562 1.00 39.47 4 SER B N 1
ATOM 2063 C CA . SER B 1 3 ? 9.504 13.788 8.630 1.00 39.60 4 SER B CA 1
ATOM 2064 C C . SER B 1 3 ? 8.922 12.387 8.886 1.00 39.08 4 SER B C 1
ATOM 2065 O O . SER B 1 3 ? 7.951 12.238 9.628 1.00 39.57 4 SER B O 1
ATOM 2068 N N . ILE B 1 4 ? 9.512 11.377 8.254 1.00 38.46 5 ILE B N 1
ATOM 2069 C CA . ILE B 1 4 ? 9.165 9.976 8.513 1.00 37.69 5 ILE B CA 1
ATOM 2070 C C . ILE B 1 4 ? 10.426 9.127 8.605 1.00 36.82 5 ILE B C 1
ATOM 2071 O O . ILE B 1 4 ? 11.476 9.527 8.096 1.00 37.27 5 ILE B O 1
ATOM 2076 N N . PRO B 1 5 ? 10.335 7.950 9.264 1.00 35.68 6 PRO B N 1
ATOM 2077 C CA . PRO B 1 5 ? 11.424 6.972 9.160 1.00 34.21 6 PRO B CA 1
ATOM 2078 C C . PRO B 1 5 ? 11.545 6.510 7.697 1.00 31.99 6 PRO B C 1
ATOM 2079 O O . PRO B 1 5 ? 10.621 6.741 6.909 1.00 31.89 6 PRO B O 1
ATOM 2083 N N . LEU B 1 6 ? 12.663 5.896 7.324 1.00 29.99 7 LEU B N 1
ATOM 2084 C CA . LEU B 1 6 ? 12.857 5.503 5.924 1.00 28.14 7 LEU B CA 1
ATOM 2085 C C . LEU B 1 6 ? 13.146 4.024 5.733 1.00 26.59 7 LEU B C 1
ATOM 2086 O O . LEU B 1 6 ? 13.739 3.401 6.600 1.00 26.56 7 LEU B O 1
ATOM 2091 N N . ILE B 1 7 ? 12.769 3.475 4.570 1.00 25.75 8 ILE B N 1
ATOM 2092 C CA . ILE B 1 7 ? 13.085 2.076 4.231 1.00 25.30 8 ILE B CA 1
ATOM 2093 C C . ILE B 1 7 ? 14.593 1.875 4.306 1.00 25.33 8 ILE B C 1
ATOM 2094 O O . ILE B 1 7 ? 15.350 2.723 3.834 1.00 25.10 8 ILE B O 1
ATOM 2099 N N . GLY B 1 8 ? 15.015 0.766 4.906 1.00 25.57 9 GLY B N 1
ATOM 2100 C CA . GLY B 1 8 ? 16.438 0.473 5.069 1.00 27.03 9 GLY B CA 1
ATOM 2101 C C . GLY B 1 8 ? 17.037 1.018 6.365 1.00 27.77 9 GLY B C 1
ATOM 2102 O O . GLY B 1 8 ? 18.173 0.680 6.704 1.00 29.07 9 GLY B O 1
ATOM 2103 N N . GLU B 1 9 ? 16.289 1.849 7.086 1.00 28.87 10 GLU B N 1
ATOM 2104 C CA . GLU B 1 9 ? 16.720 2.367 8.384 1.00 29.57 10 GLU B CA 1
ATOM 2105 C C . GLU B 1 9 ? 16.274 1.408 9.461 1.00 29.27 10 GLU B C 1
ATOM 2106 O O . GLU B 1 9 ? 15.247 0.746 9.320 1.00 28.09 10 GLU B O 1
ATOM 2112 N N . ARG B 1 10 ? 17.053 1.331 10.541 1.00 29.79 11 ARG B N 1
ATOM 2113 C CA A ARG B 1 10 ? 16.599 0.614 11.729 0.50 30.06 11 ARG B CA 1
ATOM 2114 C CA B ARG B 1 10 ? 16.620 0.639 11.742 0.50 30.05 11 ARG B CA 1
ATOM 2115 C C . ARG B 1 10 ? 15.407 1.375 12.308 1.00 30.02 11 ARG B C 1
ATOM 2116 O O . ARG B 1 10 ? 15.412 2.607 12.396 1.00 30.23 11 ARG B O 1
ATOM 2131 N N . PHE B 1 11 ? 14.365 0.633 12.665 1.00 29.33 12 PHE B N 1
ATOM 2132 C CA . PHE B 1 11 ? 13.194 1.221 13.277 1.00 29.29 12 PHE B CA 1
ATOM 2133 C C . PHE B 1 11 ? 13.642 2.051 14.495 1.00 30.26 12 PHE B C 1
ATOM 2134 O O . PHE B 1 11 ? 14.484 1.580 15.261 1.00 30.43 12 PHE B O 1
ATOM 2142 N N . PRO B 1 12 ? 13.123 3.293 14.643 1.00 31.06 13 PRO B N 1
ATOM 2143 C CA . PRO B 1 12 ? 13.517 4.174 15.766 1.00 32.07 13 PRO B CA 1
ATOM 2144 C C . PRO B 1 12 ? 13.415 3.473 17.121 1.00 32.30 13 PRO B C 1
ATOM 2145 O O . PRO B 1 12 ? 12.381 2.887 17.443 1.00 32.07 13 PRO B O 1
ATOM 2149 N N . GLU B 1 13 ? 14.490 3.533 17.902 1.00 33.01 14 GLU B N 1
ATOM 2150 C CA A GLU B 1 13 ? 14.517 2.985 19.250 0.50 33.33 14 GLU B CA 1
ATOM 2151 C CA B GLU B 1 13 ? 14.478 2.951 19.237 0.50 33.08 14 GLU B CA 1
ATOM 2152 C C . GLU B 1 13 ? 13.541 3.735 20.151 1.00 33.04 14 GLU B C 1
ATOM 2153 O O . GLU B 1 13 ? 13.651 4.950 20.297 1.00 33.23 14 GLU B O 1
ATOM 2164 N N . MET B 1 14 ? 12.595 3.026 20.757 1.00 32.46 15 MET B N 1
ATOM 2165 C CA . MET B 1 14 ? 11.656 3.673 21.670 1.00 32.40 15 MET B CA 1
ATOM 2166 C C . MET B 1 14 ? 11.041 2.699 22.657 1.00 32.21 15 MET B C 1
ATOM 2167 O O . MET B 1 14 ? 10.846 1.518 22.339 1.00 32.28 15 MET B O 1
ATOM 2172 N N . GLU B 1 15 ? 10.712 3.208 23.842 1.00 31.64 16 GLU B N 1
ATOM 2173 C CA . GLU B 1 15 ? 9.849 2.468 24.754 1.00 32.08 16 GLU B CA 1
ATOM 2174 C C . GLU B 1 15 ? 8.431 2.948 24.515 1.00 31.00 16 GLU B C 1
ATOM 2175 O O . GLU B 1 15 ? 8.190 4.158 24.396 1.00 30.49 16 GLU B O 1
ATOM 2181 N N . VAL B 1 16 ? 7.505 1.996 24.422 1.00 29.64 17 VAL B N 1
ATOM 2182 C CA . VAL B 1 16 ? 6.108 2.321 24.150 1.00 28.93 17 VAL B CA 1
ATOM 2183 C C . VAL B 1 16 ? 5.198 1.625 25.137 1.00 29.10 17 VAL B C 1
ATOM 2184 O O . VAL B 1 16 ? 5.468 0.501 25.558 1.00 29.75 17 VAL B O 1
ATOM 2188 N N . THR B 1 17 ? 4.133 2.315 25.520 1.00 28.31 18 THR B N 1
ATOM 2189 C CA . THR B 1 17 ? 3.189 1.775 26.460 1.00 28.32 18 THR B CA 1
ATOM 2190 C C . THR B 1 17 ? 2.053 1.151 25.648 1.00 27.45 18 THR B C 1
ATOM 2191 O O . THR B 1 17 ? 1.393 1.846 24.884 1.00 26.37 18 THR B O 1
ATOM 2195 N N . THR B 1 18 ? 1.852 -0.154 25.791 1.00 25.98 19 THR B N 1
ATOM 2196 C CA . THR B 1 18 ? 0.738 -0.818 25.114 1.00 25.55 19 THR B CA 1
ATOM 2197 C C . THR B 1 18 ? -0.276 -1.318 26.135 1.00 25.91 19 THR B C 1
ATOM 2198 O O . THR B 1 18 ? -0.004 -1.315 27.356 1.00 26.40 19 THR B O 1
ATOM 2202 N N . ASP B 1 19 ? -1.433 -1.764 25.651 1.00 25.26 20 ASP B N 1
ATOM 2203 C CA . ASP B 1 19 ? -2.444 -2.393 26.519 1.00 26.08 20 ASP B CA 1
ATOM 2204 C C . ASP B 1 19 ? -2.046 -3.803 26.987 1.00 26.47 20 ASP B C 1
ATOM 2205 O O . ASP B 1 19 ? -2.822 -4.475 27.678 1.00 26.01 20 ASP B O 1
ATOM 2210 N N . HIS B 1 20 ? -0.831 -4.230 26.619 1.00 26.97 21 HIS B N 1
ATOM 2211 C CA . HIS B 1 20 ? -0.217 -5.482 27.144 1.00 28.26 21 HIS B CA 1
ATOM 2212 C C . HIS B 1 20 ? 0.943 -5.162 28.075 1.00 28.73 21 HIS B C 1
ATOM 2213 O O . HIS B 1 20 ? 1.555 -6.073 28.661 1.00 29.36 21 HIS B O 1
ATOM 2220 N N . GLY B 1 21 ? 1.269 -3.884 28.201 1.00 29.60 22 GLY B N 1
ATOM 2221 C CA . GLY B 1 21 ? 2.402 -3.440 28.992 1.00 30.52 22 GLY B CA 1
ATOM 2222 C C . GLY B 1 21 ? 3.417 -2.638 28.199 1.00 31.76 22 GLY B C 1
ATOM 2223 O O . GLY B 1 21 ? 3.239 -2.361 26.999 1.00 30.98 22 GLY B O 1
ATOM 2224 N N . VAL B 1 22 ? 4.515 -2.290 28.863 1.00 31.68 23 VAL B N 1
ATOM 2225 C CA . VAL B 1 22 ? 5.551 -1.493 28.246 1.00 32.46 23 VAL B CA 1
ATOM 2226 C C . VAL B 1 22 ? 6.523 -2.408 27.517 1.00 32.55 23 VAL B C 1
ATOM 2227 O O . VAL B 1 22 ? 6.952 -3.445 28.057 1.00 32.48 23 VAL B O 1
ATOM 2231 N N . ILE B 1 23 ? 6.856 -2.028 26.286 1.00 32.10 24 ILE B N 1
ATOM 2232 C CA . ILE B 1 23 ? 7.841 -2.754 25.501 1.00 32.17 24 ILE B CA 1
ATOM 2233 C C . ILE B 1 23 ? 8.819 -1.823 24.799 1.00 31.74 24 ILE B C 1
ATOM 2234 O O . ILE B 1 23 ? 8.531 -0.647 24.582 1.00 31.04 24 ILE B O 1
ATOM 2239 N N . LYS B 1 24 ? 9.997 -2.355 24.486 1.00 30.67 25 LYS B N 1
ATOM 2240 C CA . LYS B 1 24 ? 11.001 -1.600 23.748 1.00 30.34 25 LYS B CA 1
ATOM 2241 C C . LYS B 1 24 ? 10.971 -2.070 22.288 1.00 29.25 25 LYS B C 1
ATOM 2242 O O . LYS B 1 24 ? 10.996 -3.273 22.013 1.00 28.37 25 LYS B O 1
ATOM 2248 N N . LEU B 1 25 ? 10.865 -1.116 21.370 1.00 28.11 26 LEU B N 1
ATOM 2249 C CA . LEU B 1 25 ? 10.927 -1.390 19.944 1.00 27.15 26 LEU B CA 1
ATOM 2250 C C . LEU B 1 25 ? 12.258 -0.897 19.368 1.00 26.32 26 LEU B C 1
ATOM 2251 O O . LEU B 1 25 ? 12.755 0.131 19.815 1.00 27.25 26 LEU B O 1
ATOM 2256 N N . PRO B 1 26 ? 12.813 -1.603 18.358 1.00 26.57 27 PRO B N 1
ATOM 2257 C CA . PRO B 1 26 ? 12.321 -2.878 17.809 1.00 26.76 27 PRO B CA 1
ATOM 2258 C C . PRO B 1 26 ? 12.777 -4.084 18.610 1.00 27.24 27 PRO B C 1
ATOM 2259 O O . PRO B 1 26 ? 12.468 -5.208 18.240 1.00 27.06 27 PRO B O 1
ATOM 2263 N N . ASP B 1 27 ? 13.507 -3.828 19.702 1.00 27.80 28 ASP B N 1
ATOM 2264 C CA . ASP B 1 27 ? 14.220 -4.867 20.441 1.00 29.00 28 ASP B CA 1
ATOM 2265 C C . ASP B 1 27 ? 13.345 -6.019 20.892 1.00 28.40 28 ASP B C 1
ATOM 2266 O O . ASP B 1 27 ? 13.778 -7.171 20.860 1.00 29.12 28 ASP B O 1
ATOM 2271 N N . HIS B 1 28 ? 12.117 -5.712 21.302 1.00 28.56 29 HIS B N 1
ATOM 2272 C CA . HIS B 1 28 ? 11.171 -6.725 21.770 1.00 27.92 29 HIS B CA 1
ATOM 2273 C C . HIS B 1 28 ? 10.976 -7.854 20.774 1.00 28.01 29 HIS B C 1
ATOM 2274 O O . HIS B 1 28 ? 10.778 -9.013 21.161 1.00 28.60 29 HIS B O 1
ATOM 2281 N N . TYR B 1 29 ? 11.014 -7.513 19.485 1.00 26.74 30 TYR B N 1
ATOM 2282 C CA . TYR B 1 29 ? 10.770 -8.487 18.428 1.00 26.67 30 TYR B CA 1
ATOM 2283 C C . TYR B 1 29 ? 12.065 -9.083 17.871 1.00 26.51 30 TYR B C 1
ATOM 2284 O O . TYR B 1 29 ? 12.129 -10.277 17.579 1.00 27.10 30 TYR B O 1
ATOM 2293 N N . VAL B 1 30 ? 13.071 -8.232 17.710 1.00 27.12 31 VAL B N 1
ATOM 2294 C CA . VAL B 1 30 ? 14.412 -8.634 17.263 1.00 28.44 31 VAL B CA 1
ATOM 2295 C C . VAL B 1 30 ? 14.982 -9.743 18.163 1.00 29.65 31 VAL B C 1
ATOM 2296 O O . VAL B 1 30 ? 15.509 -10.752 17.672 1.00 29.81 31 VAL B O 1
ATOM 2300 N N . SER B 1 31 ? 14.838 -9.558 19.468 1.00 30.18 32 SER B N 1
ATOM 2301 C CA . SER B 1 31 ? 15.307 -10.564 20.433 1.00 31.75 32 SER B CA 1
ATOM 2302 C C . SER B 1 31 ? 14.604 -11.929 20.297 1.00 31.83 32 SER B C 1
ATOM 2303 O O . SER B 1 31 ? 15.135 -12.948 20.768 1.00 32.64 32 SER B O 1
ATOM 2306 N N . GLN B 1 32 ? 13.418 -11.958 19.678 1.00 31.19 33 GLN B N 1
ATOM 2307 C CA . GLN B 1 32 ? 12.695 -13.212 19.441 1.00 31.38 33 GLN B CA 1
ATOM 2308 C C . GLN B 1 32 ? 12.885 -13.757 18.030 1.00 30.75 33 GLN B C 1
ATOM 2309 O O . GLN B 1 32 ? 12.326 -14.801 17.690 1.00 31.51 33 GLN B O 1
ATOM 2315 N N . GLY B 1 33 ? 13.638 -13.039 17.202 1.00 30.10 34 GLY B N 1
ATOM 2316 C CA . GLY B 1 33 ? 13.845 -13.420 15.808 1.00 29.90 34 GLY B CA 1
ATOM 2317 C C . GLY B 1 33 ? 12.599 -13.224 14.963 1.00 29.38 34 GLY B C 1
ATOM 2318 O O . GLY B 1 33 ? 12.411 -13.903 13.949 1.00 30.14 34 GLY B O 1
ATOM 2319 N N . LYS B 1 34 ? 11.747 -12.288 15.365 1.00 28.36 35 LYS B N 1
ATOM 2320 C CA . LYS B 1 34 ? 10.479 -12.109 14.663 1.00 27.53 35 LYS B CA 1
ATOM 2321 C C . LYS B 1 34 ? 10.465 -10.807 13.890 1.00 26.04 35 LYS B C 1
ATOM 2322 O O . LYS B 1 34 ? 11.049 -9.824 14.318 1.00 25.41 35 LYS B O 1
ATOM 2328 N N . TRP B 1 35 ? 9.786 -10.829 12.748 1.00 25.26 36 TRP B N 1
ATOM 2329 C CA . TRP B 1 35 ? 9.378 -9.594 12.058 1.00 24.65 36 TRP B CA 1
ATOM 2330 C C . TRP B 1 35 ? 8.218 -8.994 12.823 1.00 24.08 36 TRP B C 1
ATOM 2331 O O . TRP B 1 35 ? 7.536 -9.694 13.610 1.00 23.94 36 TRP B O 1
ATOM 2342 N N . PHE B 1 36 ? 7.943 -7.711 12.603 1.00 22.23 37 PHE B N 1
ATOM 2343 C CA . PHE B 1 36 ? 6.669 -7.191 13.059 1.00 21.76 37 PHE B CA 1
ATOM 2344 C C . PHE B 1 36 ? 6.087 -6.188 12.093 1.00 20.57 37 PHE B C 1
ATOM 2345 O O . PHE B 1 36 ? 6.822 -5.528 11.333 1.00 20.83 37 PHE B O 1
ATOM 2353 N N . VAL B 1 37 ? 4.767 -6.150 12.113 1.00 20.36 38 VAL B N 1
ATOM 2354 C CA . VAL B 1 37 ? 3.993 -5.119 11.435 1.00 20.23 38 VAL B CA 1
ATOM 2355 C C . VAL B 1 37 ? 3.429 -4.188 12.504 1.00 21.06 38 VAL B C 1
ATOM 2356 O O . VAL B 1 37 ? 2.624 -4.609 13.353 1.00 21.25 38 VAL B O 1
ATOM 2360 N N . LEU B 1 38 ? 3.913 -2.952 12.512 1.00 21.34 39 LEU B N 1
ATOM 2361 C CA A LEU B 1 38 ? 3.353 -1.906 13.346 0.50 22.03 39 LEU B CA 1
ATOM 2362 C CA B LEU B 1 38 ? 3.329 -1.923 13.351 0.50 21.71 39 LEU B CA 1
ATOM 2363 C C . LEU B 1 38 ? 2.396 -1.140 12.458 1.00 21.81 39 LEU B C 1
ATOM 2364 O O . LEU B 1 38 ? 2.797 -0.672 11.372 1.00 23.03 39 LEU B O 1
ATOM 2373 N N . PHE B 1 39 ? 1.151 -1.028 12.890 1.00 21.64 40 PHE B N 1
ATOM 2374 C CA . PHE B 1 39 ? 0.224 -0.186 12.144 1.00 21.43 40 PHE B CA 1
ATOM 2375 C C . PHE B 1 39 ? -0.473 0.797 13.072 1.00 21.80 40 PHE B C 1
ATOM 2376 O O . PHE B 1 39 ? -0.564 0.580 14.277 1.00 21.98 40 PHE B O 1
ATOM 2384 N N . SER B 1 40 ? -0.982 1.888 12.512 1.00 20.25 41 SER B N 1
ATOM 2385 C CA . SER B 1 40 ? -1.690 2.858 13.318 1.00 19.22 41 SER B CA 1
ATOM 2386 C C . SER B 1 40 ? -3.112 2.988 12.804 1.00 19.88 41 SER B C 1
ATOM 2387 O O . SER B 1 40 ? -3.401 2.602 11.653 1.00 19.13 41 SER B O 1
ATOM 2390 N N . HIS B 1 41 ? -3.973 3.543 13.643 1.00 20.25 42 HIS B N 1
ATOM 2391 C CA . HIS B 1 41 ? -5.362 3.851 13.254 1.00 20.32 42 HIS B CA 1
ATOM 2392 C C . HIS B 1 41 ? -5.770 5.152 13.932 1.00 21.05 42 HIS B C 1
ATOM 2393 O O . HIS B 1 41 ? -5.288 5.473 15.028 1.00 20.19 42 HIS B O 1
ATOM 2400 N N . PRO B 1 42 ? -6.625 5.958 13.256 1.00 21.17 43 PRO B N 1
ATOM 2401 C CA . PRO B 1 42 ? -7.020 7.222 13.858 1.00 21.72 43 PRO B CA 1
ATOM 2402 C C . PRO B 1 42 ? -7.619 7.135 15.266 1.00 21.46 43 PRO B C 1
ATOM 2403 O O . PRO B 1 42 ? -7.248 7.953 16.127 1.00 21.73 43 PRO B O 1
ATOM 2407 N N . ALA B 1 43 ? -8.569 6.225 15.483 1.00 21.87 44 ALA B N 1
ATOM 2408 C CA . ALA B 1 43 ? -9.329 6.248 16.757 1.00 21.97 44 ALA B CA 1
ATOM 2409 C C . ALA B 1 43 ? -10.074 4.977 17.111 1.00 22.22 44 ALA B C 1
ATOM 2410 O O . ALA B 1 43 ? -10.859 4.448 16.323 1.00 23.15 44 ALA B O 1
ATOM 2412 N N . ASP B 1 44 ? -9.880 4.510 18.348 1.00 22.24 45 ASP B N 1
ATOM 2413 C CA . ASP B 1 44 ? -10.771 3.523 18.928 1.00 21.84 45 ASP B CA 1
ATOM 2414 C C . ASP B 1 44 ? -12.227 3.990 18.831 1.00 20.12 45 ASP B C 1
ATOM 2415 O O . ASP B 1 44 ? -12.496 5.205 18.855 1.00 20.01 45 ASP B O 1
ATOM 2420 N N . PHE B 1 45 ? -13.135 3.021 18.783 1.00 20.37 46 PHE B N 1
ATOM 2421 C CA . PHE B 1 45 ? -14.581 3.293 18.715 1.00 20.59 46 PHE B CA 1
ATOM 2422 C C . PHE B 1 45 ? -14.910 4.119 17.482 1.00 20.87 46 PHE B C 1
ATOM 2423 O O . PHE B 1 45 ? -15.849 4.927 17.493 1.00 21.70 46 PHE B O 1
ATOM 2431 N N . THR B 1 46 ? -14.140 3.890 16.419 1.00 21.21 47 THR B N 1
ATOM 2432 C CA . THR B 1 46 ? -14.564 4.380 15.103 1.00 21.50 47 THR B CA 1
ATOM 2433 C C . THR B 1 46 ? -14.632 3.202 14.131 1.00 20.84 47 THR B C 1
ATOM 2434 O O . THR B 1 46 ? -13.907 2.209 14.288 1.00 20.39 47 THR B O 1
ATOM 2438 N N . PRO B 1 47 ? -15.524 3.295 13.138 1.00 20.53 48 PRO B N 1
ATOM 2439 C CA . PRO B 1 47 ? -15.925 2.125 12.359 1.00 19.38 48 PRO B CA 1
ATOM 2440 C C . PRO B 1 47 ? -14.882 1.534 11.402 1.00 18.78 48 PRO B C 1
ATOM 2441 O O . PRO B 1 47 ? -14.759 0.312 11.330 1.00 19.20 48 PRO B O 1
ATOM 2445 N N . VAL B 1 48 ? -14.200 2.369 10.606 1.00 18.51 49 VAL B N 1
ATOM 2446 C CA . VAL B 1 48 ? -13.217 1.792 9.674 1.00 18.13 49 VAL B CA 1
ATOM 2447 C C . VAL B 1 48 ? -12.135 1.064 10.504 1.00 18.52 49 VAL B C 1
ATOM 2448 O O . VAL B 1 48 ? -11.793 -0.102 10.235 1.00 17.47 49 VAL B O 1
ATOM 2452 N N . CYS B 1 49 ? -11.662 1.752 11.546 1.00 18.64 50 CYS B N 1
ATOM 2453 C CA . CYS B 1 49 ? -10.665 1.192 12.474 1.00 19.09 50 CYS B CA 1
ATOM 2454 C C . CYS B 1 49 ? -11.110 -0.179 13.011 1.00 18.94 50 CYS B C 1
ATOM 2455 O O . CYS B 1 49 ? -10.310 -1.144 13.101 1.00 18.07 50 CYS B O 1
ATOM 2458 N N . THR B 1 50 ? -12.387 -0.263 13.385 1.00 19.21 51 THR B N 1
ATOM 2459 C CA . THR B 1 50 ? -12.931 -1.510 13.904 1.00 19.33 51 THR B CA 1
ATOM 2460 C C . THR B 1 50 ? -12.869 -2.595 12.845 1.00 19.47 51 THR B C 1
ATOM 2461 O O . THR B 1 50 ? -12.398 -3.725 13.136 1.00 20.58 51 THR B O 1
ATOM 2465 N N . THR B 1 51 ? -13.269 -2.271 11.620 1.00 18.74 52 THR B N 1
ATOM 2466 C CA . THR B 1 51 ? -13.222 -3.302 10.560 1.00 18.59 52 THR B CA 1
ATOM 2467 C C . THR B 1 51 ? -11.780 -3.796 10.335 1.00 17.78 52 THR B C 1
ATOM 2468 O O . THR B 1 51 ? -11.547 -4.971 10.060 1.00 18.28 52 THR B O 1
ATOM 2472 N N . GLU B 1 52 ? -10.814 -2.896 10.477 1.00 17.34 53 GLU B N 1
ATOM 2473 C CA . GLU B 1 52 ? -9.404 -3.287 10.249 1.00 17.97 53 GLU B CA 1
ATOM 2474 C C . GLU B 1 52 ? -8.892 -4.192 11.335 1.00 18.64 53 GLU B C 1
ATOM 2475 O O . GLU B 1 52 ? -8.229 -5.191 11.037 1.00 18.74 53 GLU B O 1
ATOM 2481 N N . PHE B 1 53 ? -9.194 -3.862 12.595 1.00 18.83 54 PHE B N 1
ATOM 2482 C CA . PHE B 1 53 ? -8.790 -4.749 13.706 1.00 19.29 54 PHE B CA 1
ATOM 2483 C C . PHE B 1 53 ? -9.391 -6.140 13.584 1.00 19.53 54 PHE B C 1
ATOM 2484 O O . PHE B 1 53 ? -8.721 -7.141 13.829 1.00 19.27 54 PHE B O 1
ATOM 2492 N N . VAL B 1 54 ? -10.639 -6.204 13.154 1.00 18.61 55 VAL B N 1
ATOM 2493 C CA . VAL B 1 54 ? -11.271 -7.489 12.923 1.00 18.95 55 VAL B CA 1
ATOM 2494 C C . VAL B 1 54 ? -10.568 -8.257 11.797 1.00 19.65 55 VAL B C 1
ATOM 2495 O O . VAL B 1 54 ? -10.339 -9.464 11.906 1.00 19.51 55 VAL B O 1
ATOM 2499 N N . SER B 1 55 ? -10.185 -7.550 10.741 1.00 18.94 56 SER B N 1
ATOM 2500 C CA . SER B 1 55 ? -9.473 -8.184 9.619 1.00 19.12 56 SER B CA 1
ATOM 2501 C C . SER B 1 55 ? -8.078 -8.707 10.023 1.00 19.57 56 SER B C 1
ATOM 2502 O O . SER B 1 55 ? -7.698 -9.844 9.669 1.00 20.68 56 SER B O 1
ATOM 2505 N N . PHE B 1 56 ? -7.319 -7.882 10.732 1.00 19.29 57 PHE B N 1
ATOM 2506 C CA . PHE B 1 56 ? -6.041 -8.333 11.305 1.00 19.94 57 PHE B CA 1
ATOM 2507 C C . PHE B 1 56 ? -6.240 -9.525 12.239 1.00 20.46 57 PHE B C 1
ATOM 2508 O O . PHE B 1 56 ? -5.474 -10.495 12.183 1.00 20.13 57 PHE B O 1
ATOM 2516 N N . ALA B 1 57 ? -7.273 -9.472 13.071 1.00 20.85 58 ALA B N 1
ATOM 2517 C CA . ALA B 1 57 ? -7.499 -10.567 14.026 1.00 21.86 58 ALA B CA 1
ATOM 2518 C C . ALA B 1 57 ? -7.799 -11.886 13.302 1.00 22.87 58 ALA B C 1
ATOM 2519 O O . ALA B 1 57 ? -7.288 -12.960 13.692 1.00 23.75 58 ALA B O 1
ATOM 2521 N N . ARG B 1 58 ? -8.613 -11.807 12.259 1.00 23.62 59 ARG B N 1
ATOM 2522 C CA . ARG B 1 58 ? -8.970 -12.977 11.449 1.00 25.22 59 ARG B CA 1
ATOM 2523 C C . ARG B 1 58 ? -7.745 -13.601 10.783 1.00 25.21 59 ARG B C 1
ATOM 2524 O O . ARG B 1 58 ? -7.720 -14.816 10.545 1.00 25.17 59 ARG B O 1
ATOM 2532 N N . ARG B 1 59 ? -6.748 -12.759 10.496 1.00 24.47 60 ARG B N 1
ATOM 2533 C CA . ARG B 1 59 ? -5.522 -13.125 9.771 1.00 24.30 60 ARG B CA 1
ATOM 2534 C C . ARG B 1 59 ? -4.339 -13.347 10.705 1.00 25.34 60 ARG B C 1
ATOM 2535 O O . ARG B 1 59 ? -3.207 -13.535 10.269 1.00 24.92 60 ARG B O 1
ATOM 2543 N N . TYR B 1 60 ? -4.609 -13.318 12.003 1.00 25.47 61 TYR B N 1
ATOM 2544 C CA . TYR B 1 60 ? -3.572 -13.413 13.003 1.00 26.30 61 TYR B CA 1
ATOM 2545 C C . TYR B 1 60 ? -2.719 -14.683 12.866 1.00 25.57 61 TYR B C 1
ATOM 2546 O O . TYR B 1 60 ? -1.479 -14.609 12.929 1.00 25.19 61 TYR B O 1
ATOM 2555 N N . GLU B 1 61 ? -3.375 -15.824 12.656 1.00 26.26 62 GLU B N 1
ATOM 2556 C CA . GLU B 1 61 ? -2.655 -17.103 12.521 1.00 27.74 62 GLU B CA 1
ATOM 2557 C C . GLU B 1 61 ? -1.774 -17.097 11.259 1.00 26.36 62 GLU B C 1
ATOM 2558 O O . GLU B 1 61 ? -0.664 -17.645 11.252 1.00 26.04 62 GLU B O 1
ATOM 2564 N N . ASP B 1 62 ? -2.250 -16.453 10.200 1.00 24.99 63 ASP B N 1
ATOM 2565 C CA . ASP B 1 62 ? -1.425 -16.340 8.989 1.00 24.23 63 ASP B CA 1
ATOM 2566 C C . ASP B 1 62 ? -0.148 -15.541 9.222 1.00 23.70 63 ASP B C 1
ATOM 2567 O O . ASP B 1 62 ? 0.908 -15.884 8.671 1.00 24.22 63 ASP B O 1
ATOM 2572 N N . PHE B 1 63 ? -0.237 -14.480 10.033 1.00 22.88 64 PHE B N 1
ATOM 2573 C CA . PHE B 1 63 ? 0.957 -13.729 10.431 1.00 21.87 64 PHE B CA 1
ATOM 2574 C C . PHE B 1 63 ? 1.880 -14.560 11.324 1.00 23.25 64 PHE B C 1
ATOM 2575 O O . PHE B 1 63 ? 3.095 -14.530 11.177 1.00 22.50 64 PHE B O 1
ATOM 2583 N N . GLN B 1 64 ? 1.270 -15.292 12.244 1.00 23.90 65 GLN B N 1
ATOM 2584 C CA . GLN B 1 64 ? 2.020 -16.176 13.141 1.00 26.06 65 GLN B CA 1
ATOM 2585 C C . GLN B 1 64 ? 2.770 -17.245 12.357 1.00 25.95 65 GLN B C 1
ATOM 2586 O O . GLN B 1 64 ? 3.895 -17.560 12.708 1.00 26.70 65 GLN B O 1
ATOM 2592 N N . ARG B 1 65 ? 2.142 -17.788 11.313 1.00 26.77 66 ARG B N 1
ATOM 2593 C CA . ARG B 1 65 ? 2.761 -18.812 10.454 1.00 27.38 66 ARG B CA 1
ATOM 2594 C C . ARG B 1 65 ? 4.063 -18.281 9.856 1.00 27.30 66 ARG B C 1
ATOM 2595 O O . ARG B 1 65 ? 5.052 -19.012 9.715 1.00 26.87 66 ARG B O 1
ATOM 2603 N N . LEU B 1 66 ? 4.060 -16.995 9.524 1.00 27.03 67 LEU B N 1
ATOM 2604 C CA . LEU B 1 66 ? 5.233 -16.340 8.940 1.00 27.00 67 LEU B CA 1
ATOM 2605 C C . LEU B 1 66 ? 6.288 -15.880 9.954 1.00 27.21 67 LEU B C 1
ATOM 2606 O O . LEU B 1 66 ? 7.329 -15.369 9.560 1.00 28.07 67 LEU B O 1
ATOM 2611 N N . GLY B 1 67 ? 6.022 -16.037 11.252 1.00 26.67 68 GLY B N 1
ATOM 2612 C CA . GLY B 1 67 ? 6.910 -15.484 12.276 1.00 26.20 68 GLY B CA 1
ATOM 2613 C C . GLY B 1 67 ? 6.855 -13.968 12.319 1.00 26.01 68 GLY B C 1
ATOM 2614 O O . GLY B 1 67 ? 7.869 -13.302 12.521 1.00 25.79 68 GLY B O 1
ATOM 2615 N N . VAL B 1 68 ? 5.650 -13.428 12.115 1.00 25.46 69 VAL B N 1
ATOM 2616 C CA . VAL B 1 68 ? 5.399 -11.982 12.164 1.00 24.82 69 VAL B CA 1
ATOM 2617 C C . VAL B 1 68 ? 4.412 -11.675 13.293 1.00 24.95 69 VAL B C 1
ATOM 2618 O O . VAL B 1 68 ? 3.338 -12.302 13.376 1.00 24.74 69 VAL B O 1
ATOM 2622 N N . ASP B 1 69 ? 4.790 -10.730 14.148 1.00 24.65 70 ASP B N 1
ATOM 2623 C CA . ASP B 1 69 ? 3.922 -10.216 15.201 1.00 25.04 70 ASP B CA 1
ATOM 2624 C C . ASP B 1 69 ? 3.248 -8.943 14.702 1.00 23.58 70 ASP B C 1
ATOM 2625 O O . ASP B 1 69 ? 3.780 -8.229 13.836 1.00 23.53 70 ASP B O 1
ATOM 2630 N N . LEU B 1 70 ? 2.095 -8.656 15.285 1.00 22.30 71 LEU B N 1
ATOM 2631 C CA . LEU B 1 70 ? 1.346 -7.417 15.014 1.00 20.42 71 LEU B CA 1
ATOM 2632 C C . LEU B 1 70 ? 1.306 -6.508 16.228 1.00 21.44 71 LEU B C 1
ATOM 2633 O O . LEU B 1 70 ? 1.139 -6.966 17.362 1.00 21.74 71 LEU B O 1
ATOM 2638 N N . ILE B 1 71 ? 1.397 -5.206 15.988 1.00 21.38 72 ILE B N 1
ATOM 2639 C CA . ILE B 1 71 ? 1.238 -4.251 17.071 1.00 21.62 72 ILE B CA 1
ATOM 2640 C C . ILE B 1 71 ? 0.541 -3.005 16.517 1.00 21.30 72 ILE B C 1
ATOM 2641 O O . ILE B 1 71 ? 0.964 -2.442 15.496 1.00 21.09 72 ILE B O 1
ATOM 2646 N N . GLY B 1 72 ? -0.553 -2.615 17.159 1.00 21.73 73 GLY B N 1
ATOM 2647 C CA . GLY B 1 72 ? -1.301 -1.421 16.730 1.00 21.94 73 GLY B CA 1
ATOM 2648 C C . GLY B 1 72 ? -0.841 -0.138 17.411 1.00 22.64 73 GLY B C 1
ATOM 2649 O O . GLY B 1 72 ? 0.047 -0.146 18.286 1.00 22.06 73 GLY B O 1
ATOM 2650 N N . LEU B 1 73 ? -1.458 0.982 17.028 1.00 22.03 74 LEU B N 1
ATOM 2651 C CA . LEU B 1 73 ? -1.088 2.287 17.589 1.00 21.79 74 LEU B CA 1
ATOM 2652 C C . LEU B 1 73 ? -2.179 3.309 17.320 1.00 22.52 74 LEU B C 1
ATOM 2653 O O . LEU B 1 73 ? -2.618 3.459 16.184 1.00 21.08 74 LEU B O 1
ATOM 2658 N N . SER B 1 74 ? -2.584 4.037 18.360 1.00 22.26 75 SER B N 1
ATOM 2659 C CA . SER B 1 74 ? -3.429 5.218 18.161 1.00 23.07 75 SER B CA 1
ATOM 2660 C C . SER B 1 74 ? -3.153 6.205 19.294 1.00 23.61 75 SER B C 1
ATOM 2661 O O . SER B 1 74 ? -2.383 5.901 20.208 1.00 23.81 75 SER B O 1
ATOM 2664 N N . VAL B 1 75 ? -3.768 7.384 19.222 1.00 23.00 76 VAL B N 1
ATOM 2665 C CA . VAL B 1 75 ? -3.538 8.401 20.263 1.00 23.84 76 VAL B CA 1
ATOM 2666 C C . VAL B 1 75 ? -4.473 8.210 21.460 1.00 23.38 76 VAL B C 1
ATOM 2667 O O . VAL B 1 75 ? -4.488 9.046 22.380 1.00 24.36 76 VAL B O 1
ATOM 2671 N N . ASP B 1 76 ? -5.251 7.136 21.457 1.00 21.88 77 ASP B N 1
ATOM 2672 C CA . ASP B 1 76 ? -6.160 6.850 22.576 1.00 22.33 77 ASP B CA 1
ATOM 2673 C C . ASP B 1 76 ? -5.373 6.247 23.748 1.00 22.47 77 ASP B C 1
ATOM 2674 O O . ASP B 1 76 ? -4.263 5.747 23.559 1.00 22.26 77 ASP B O 1
ATOM 2679 N N . SER B 1 77 ? -5.990 6.266 24.930 1.00 23.19 78 SER B N 1
ATOM 2680 C CA . SER B 1 77 ? -5.378 5.685 26.149 1.00 23.54 78 SER B CA 1
ATOM 2681 C C . SER B 1 77 ? -5.446 4.153 26.180 1.00 23.79 78 SER B C 1
ATOM 2682 O O . SER B 1 77 ? -6.204 3.528 25.437 1.00 23.66 78 SER B O 1
ATOM 2685 N N . VAL B 1 78 ? -4.664 3.537 27.073 1.00 23.70 79 VAL B N 1
ATOM 2686 C CA . VAL B 1 78 ? -4.832 2.094 27.310 1.00 23.58 79 VAL B CA 1
ATOM 2687 C C . VAL B 1 78 ? -6.227 1.734 27.795 1.00 23.00 79 VAL B C 1
ATOM 2688 O O . VAL B 1 78 ? -6.715 0.641 27.545 1.00 23.02 79 VAL B O 1
ATOM 2692 N N . PHE B 1 79 ? -6.868 2.652 28.527 1.00 23.35 80 PHE B N 1
ATOM 2693 C CA . PHE B 1 79 ? -8.200 2.402 29.044 1.00 23.92 80 PHE B CA 1
ATOM 2694 C C . PHE B 1 79 ? -9.162 2.259 27.873 1.00 23.75 80 PHE B C 1
ATOM 2695 O O . PHE B 1 79 ? -9.910 1.272 27.801 1.00 23.80 80 PHE B O 1
ATOM 2703 N N . SER B 1 80 ? -9.093 3.219 26.950 1.00 24.27 81 SER B N 1
ATOM 2704 C CA . SER B 1 80 ? -9.862 3.141 25.701 1.00 24.40 81 SER B CA 1
ATOM 2705 C C . SER B 1 80 ? -9.604 1.835 24.920 1.00 23.11 81 SER B C 1
ATOM 2706 O O . SER B 1 80 ? -10.556 1.155 24.515 1.00 23.42 81 SER B O 1
ATOM 2709 N N . HIS B 1 81 ? -8.329 1.472 24.729 1.00 22.69 82 HIS B N 1
ATOM 2710 C CA . HIS B 1 81 ? -7.968 0.207 24.032 1.00 22.17 82 HIS B CA 1
ATOM 2711 C C . HIS B 1 81 ? -8.643 -1.007 24.625 1.00 22.51 82 HIS B C 1
ATOM 2712 O O . HIS B 1 81 ? -9.197 -1.845 23.905 1.00 22.01 82 HIS B O 1
ATOM 2719 N N . ILE B 1 82 ? -8.585 -1.138 25.954 1.00 22.14 83 ILE B N 1
ATOM 2720 C CA . ILE B 1 82 ? -9.128 -2.311 26.609 1.00 22.33 83 ILE B CA 1
ATOM 2721 C C . ILE B 1 82 ? -10.661 -2.311 26.489 1.00 21.95 83 ILE B C 1
ATOM 2722 O O . ILE B 1 82 ? -11.269 -3.352 26.232 1.00 21.65 83 ILE B O 1
ATOM 2727 N N . LYS B 1 83 ? -11.285 -1.135 26.637 1.00 21.75 84 LYS B N 1
ATOM 2728 C CA . LYS B 1 83 ? -12.752 -1.017 26.495 1.00 22.23 84 LYS B CA 1
ATOM 2729 C C . LYS B 1 83 ? -13.184 -1.361 25.058 1.00 22.00 84 LYS B C 1
ATOM 2730 O O . LYS B 1 83 ? -14.172 -2.074 24.870 1.00 23.08 84 LYS B O 1
ATOM 2736 N N . TRP B 1 84 ? -12.420 -0.885 24.075 1.00 22.58 85 TRP B N 1
ATOM 2737 C CA . TRP B 1 84 ? -12.743 -1.133 22.653 1.00 22.16 85 TRP B CA 1
ATOM 2738 C C . TRP B 1 84 ? -12.621 -2.618 22.294 1.00 22.48 85 TRP B C 1
ATOM 2739 O O . TRP B 1 84 ? -13.486 -3.211 21.630 1.00 21.99 85 TRP B O 1
ATOM 2750 N N . LYS B 1 85 ? -11.554 -3.240 22.772 1.00 22.77 86 LYS B N 1
ATOM 2751 C CA . LYS B 1 85 ? -11.439 -4.693 22.651 1.00 22.94 86 LYS B CA 1
ATOM 2752 C C . LYS B 1 85 ? -12.585 -5.504 23.291 1.00 23.84 86 LYS B C 1
ATOM 2753 O O . LYS B 1 85 ? -13.043 -6.504 22.722 1.00 23.36 86 LYS B O 1
ATOM 2759 N N . GLU B 1 86 ? -13.037 -5.103 24.484 1.00 24.08 87 GLU B N 1
ATOM 2760 C CA . GLU B 1 86 ? -14.222 -5.711 25.088 1.00 24.80 87 GLU B CA 1
ATOM 2761 C C . GLU B 1 86 ? -15.428 -5.565 24.155 1.00 24.55 87 GLU B C 1
ATOM 2762 O O . GLU B 1 86 ? -16.168 -6.512 23.917 1.00 24.91 87 GLU B O 1
ATOM 2768 N N . TRP B 1 87 ? -15.610 -4.361 23.630 1.00 25.21 88 TRP B N 1
ATOM 2769 C CA . TRP B 1 87 ? -16.752 -4.063 22.780 1.00 25.10 88 TRP B CA 1
ATOM 2770 C C . TRP B 1 87 ? -16.709 -4.974 21.544 1.00 24.77 88 TRP B C 1
ATOM 2771 O O . TRP B 1 87 ? -17.698 -5.616 21.201 1.00 23.85 88 TRP B O 1
ATOM 2782 N N . ILE B 1 88 ? -15.550 -5.045 20.894 1.00 24.05 89 ILE B N 1
ATOM 2783 C CA . ILE B 1 88 ? -15.406 -5.894 19.695 1.00 23.48 89 ILE B CA 1
ATOM 2784 C C . ILE B 1 88 ? -15.687 -7.371 19.956 1.00 25.30 89 ILE B C 1
ATOM 2785 O O . ILE B 1 88 ? -16.374 -8.038 19.180 1.00 24.11 89 ILE B O 1
ATOM 2790 N N . GLU B 1 89 ? -15.149 -7.885 21.054 1.00 26.62 90 GLU B N 1
ATOM 2791 C CA . GLU B 1 89 ? -15.402 -9.272 21.415 1.00 29.27 90 GLU B CA 1
ATOM 2792 C C . GLU B 1 89 ? -16.883 -9.550 21.694 1.00 29.82 90 GLU B C 1
ATOM 2793 O O . GLU B 1 89 ? -17.414 -10.590 21.292 1.00 29.84 90 GLU B O 1
ATOM 2799 N N . ARG B 1 90 ? -17.544 -8.608 22.359 1.00 30.89 91 ARG B N 1
ATOM 2800 C CA . ARG B 1 90 ? -18.952 -8.775 22.722 1.00 31.84 91 ARG B CA 1
ATOM 2801 C C . ARG B 1 90 ? -19.888 -8.635 21.535 1.00 31.14 91 ARG B C 1
ATOM 2802 O O . ARG B 1 90 ? -20.801 -9.447 21.373 1.00 30.68 91 ARG B O 1
ATOM 2810 N N . HIS B 1 91 ? -19.654 -7.627 20.692 1.00 30.38 92 HIS B N 1
ATOM 2811 C CA . HIS B 1 91 ? -20.611 -7.315 19.633 1.00 30.46 92 HIS B CA 1
ATOM 2812 C C . HIS B 1 91 ? -20.306 -7.945 18.272 1.00 30.28 92 HIS B C 1
ATOM 2813 O O . HIS B 1 91 ? -21.237 -8.161 17.474 1.00 31.58 92 HIS B O 1
ATOM 2820 N N . ILE B 1 92 ? -19.025 -8.207 17.990 1.00 29.43 93 ILE B N 1
ATOM 2821 C CA A ILE B 1 92 ? -18.599 -8.800 16.708 0.50 29.03 93 ILE B CA 1
ATOM 2822 C CA B ILE B 1 92 ? -18.664 -8.808 16.706 0.50 28.94 93 ILE B CA 1
ATOM 2823 C C . ILE B 1 92 ? -18.263 -10.269 16.896 1.00 29.06 93 ILE B C 1
ATOM 2824 O O . ILE B 1 92 ? -18.361 -11.070 15.969 1.00 29.48 93 ILE B O 1
ATOM 2833 N N . GLY B 1 93 ? -17.864 -10.614 18.116 1.00 28.54 94 GLY B N 1
ATOM 2834 C CA . GLY B 1 93 ? -17.518 -11.994 18.450 1.00 29.12 94 GLY B CA 1
ATOM 2835 C C . GLY B 1 93 ? -16.088 -12.328 18.066 1.00 28.84 94 GLY B C 1
ATOM 2836 O O . GLY B 1 93 ? -15.750 -13.486 17.839 1.00 29.93 94 GLY B O 1
ATOM 2837 N N . VAL B 1 94 ? -15.251 -11.296 17.996 1.00 28.54 95 VAL B N 1
ATOM 2838 C CA . VAL B 1 94 ? -13.848 -11.450 17.635 1.00 28.21 95 VAL B CA 1
ATOM 2839 C C . VAL B 1 94 ? -12.938 -10.933 18.747 1.00 28.17 95 VAL B C 1
ATOM 2840 O O . VAL B 1 94 ? -13.062 -9.796 19.190 1.00 27.63 95 VAL B O 1
ATOM 2844 N N . ARG B 1 95 ? -12.021 -11.776 19.199 1.00 27.37 96 ARG B N 1
ATOM 2845 C CA . ARG B 1 95 ? -11.016 -11.350 20.161 1.00 28.00 96 ARG B CA 1
ATOM 2846 C C . ARG B 1 95 ? -9.785 -10.777 19.436 1.00 27.92 96 ARG B C 1
ATOM 2847 O O . ARG B 1 95 ? -9.249 -11.420 18.529 1.00 28.36 96 ARG B O 1
ATOM 2855 N N . ILE B 1 96 ? -9.371 -9.568 19.816 1.00 26.60 97 ILE B N 1
ATOM 2856 C CA . ILE B 1 96 ? -8.159 -8.975 19.278 1.00 26.08 97 ILE B CA 1
ATOM 2857 C C . ILE B 1 96 ? -6.973 -9.402 20.170 1.00 26.87 97 ILE B C 1
ATOM 2858 O O . ILE B 1 96 ? -6.822 -8.893 21.298 1.00 26.33 97 ILE B O 1
ATOM 2863 N N . PRO B 1 97 ? -6.128 -10.329 19.671 1.00 26.90 98 PRO B N 1
ATOM 2864 C CA . PRO B 1 97 ? -5.055 -10.908 20.496 1.00 26.73 98 PRO B CA 1
ATOM 2865 C C . PRO B 1 97 ? -3.748 -10.112 20.641 1.00 26.61 98 PRO B C 1
ATOM 2866 O O . PRO B 1 97 ? -2.959 -10.415 21.533 1.00 27.58 98 PRO B O 1
ATOM 2870 N N . PHE B 1 98 ? -3.513 -9.121 19.786 1.00 24.56 99 PHE B N 1
ATOM 2871 C CA . PHE B 1 98 ? -2.243 -8.388 19.755 1.00 23.58 99 PHE B CA 1
ATOM 2872 C C . PHE B 1 98 ? -2.301 -7.028 20.481 1.00 23.75 99 PHE B C 1
ATOM 2873 O O . PHE B 1 98 ? -3.413 -6.486 20.672 1.00 23.62 99 PHE B O 1
ATOM 2881 N N . PRO B 1 99 ? -1.124 -6.478 20.890 1.00 23.55 100 PRO B N 1
ATOM 2882 C CA . PRO B 1 99 ? -1.117 -5.216 21.639 1.00 23.30 100 PRO B CA 1
ATOM 2883 C C . PRO B 1 99 ? -1.413 -4.007 20.772 1.00 22.56 100 PRO B C 1
ATOM 2884 O O . PRO B 1 99 ? -1.144 -4.030 19.573 1.00 22.56 100 PRO B O 1
ATOM 2888 N N . ILE B 1 100 ? -1.947 -2.969 21.406 1.00 22.92 101 ILE B N 1
ATOM 2889 C CA . ILE B 1 100 ? -2.102 -1.672 20.799 1.00 21.78 101 ILE B CA 1
ATOM 2890 C C . ILE B 1 100 ? -1.319 -0.664 21.635 1.00 21.79 101 ILE B C 1
ATOM 2891 O O . ILE B 1 100 ? -1.504 -0.599 22.871 1.00 21.95 101 ILE B O 1
ATOM 2896 N N . ILE B 1 101 ? -0.452 0.101 20.985 1.00 21.54 102 ILE B N 1
ATOM 2897 C CA . ILE B 1 101 ? 0.243 1.218 21.628 1.00 22.50 102 ILE B CA 1
ATOM 2898 C C . ILE B 1 101 ? -0.737 2.344 21.945 1.00 24.16 102 ILE B C 1
ATOM 2899 O O . ILE B 1 101 ? -1.607 2.683 21.131 1.00 23.28 102 ILE B O 1
ATOM 2904 N N . ALA B 1 102 ? -0.618 2.880 23.154 1.00 25.06 103 ALA B N 1
ATOM 2905 C CA . ALA B 1 102 ? -1.381 4.046 23.571 1.00 26.21 103 ALA B CA 1
ATOM 2906 C C . ALA B 1 102 ? -0.465 5.260 23.523 1.00 27.81 103 ALA B C 1
ATOM 2907 O O . ALA B 1 102 ? 0.579 5.315 24.196 1.00 27.49 103 ALA B O 1
ATOM 2909 N N . ASP B 1 103 ? -0.842 6.225 22.702 1.00 29.19 104 ASP B N 1
ATOM 2910 C CA . ASP B 1 103 ? 0.026 7.340 22.401 1.00 32.21 104 ASP B CA 1
ATOM 2911 C C . ASP B 1 103 ? -0.691 8.692 22.539 1.00 34.10 104 ASP B C 1
ATOM 2912 O O . ASP B 1 103 ? -0.663 9.506 21.609 1.00 34.71 104 ASP B O 1
ATOM 2917 N N . PRO B 1 104 ? -1.292 8.956 23.713 1.00 36.31 105 PRO B N 1
ATOM 2918 C CA . PRO B 1 104 ? -1.970 10.249 23.836 1.00 38.15 105 PRO B CA 1
ATOM 2919 C C . PRO B 1 104 ? -0.900 11.321 23.819 1.00 39.94 105 PRO B C 1
ATOM 2920 O O . PRO B 1 104 ? 0.168 11.110 24.398 1.00 41.16 105 PRO B O 1
ATOM 2924 N N . GLN B 1 105 ? -1.154 12.433 23.134 1.00 41.19 106 GLN B N 1
ATOM 2925 C CA . GLN B 1 105 ? -0.110 13.441 22.886 1.00 42.54 106 GLN B CA 1
ATOM 2926 C C . GLN B 1 105 ? 0.730 13.203 21.636 1.00 42.26 106 GLN B C 1
ATOM 2927 O O . GLN B 1 105 ? 1.575 14.038 21.291 1.00 42.51 106 GLN B O 1
ATOM 2933 N N . GLY B 1 106 ? 0.525 12.058 20.985 1.00 41.45 107 GLY B N 1
ATOM 2934 C CA . GLY B 1 106 ? 1.153 11.748 19.704 1.00 40.59 107 GLY B CA 1
ATOM 2935 C C . GLY B 1 106 ? 2.665 11.781 19.676 1.00 40.18 107 GLY B C 1
ATOM 2936 O O . GLY B 1 106 ? 3.256 12.110 18.651 1.00 40.66 107 GLY B O 1
ATOM 2937 N N . THR B 1 107 ? 3.300 11.433 20.798 1.00 39.12 108 THR B N 1
ATOM 2938 C CA . THR B 1 107 ? 4.757 11.427 20.882 1.00 38.54 108 THR B CA 1
ATOM 2939 C C . THR B 1 107 ? 5.357 10.415 19.903 1.00 37.42 108 THR B C 1
ATOM 2940 O O . THR B 1 107 ? 6.257 10.741 19.125 1.00 37.26 108 THR B O 1
ATOM 2944 N N . VAL B 1 108 ? 4.852 9.189 19.960 1.00 36.44 109 VAL B N 1
ATOM 2945 C CA . VAL B 1 108 ? 5.300 8.104 19.096 1.00 35.81 109 VAL B CA 1
ATOM 2946 C C . VAL B 1 108 ? 4.852 8.380 17.668 1.00 35.42 109 VAL B C 1
ATOM 2947 O O . VAL B 1 108 ? 5.619 8.208 16.718 1.00 34.45 109 VAL B O 1
ATOM 2951 N N . ALA B 1 109 ? 3.617 8.846 17.537 1.00 35.69 110 ALA B N 1
ATOM 2952 C CA . ALA B 1 109 ? 3.055 9.179 16.229 1.00 36.64 110 ALA B CA 1
ATOM 2953 C C . ALA B 1 109 ? 3.922 10.206 15.519 1.00 37.16 110 ALA B C 1
ATOM 2954 O O . ALA B 1 109 ? 4.215 10.051 14.341 1.00 37.39 110 ALA B O 1
ATOM 2956 N N . ARG B 1 110 ? 4.369 11.230 16.246 1.00 38.25 111 ARG B N 1
ATOM 2957 C CA . ARG B 1 110 ? 5.240 12.262 15.658 1.00 39.49 111 ARG B CA 1
ATOM 2958 C C . ARG B 1 110 ? 6.585 11.685 15.199 1.00 38.99 111 ARG B C 1
ATOM 2959 O O . ARG B 1 110 ? 7.072 12.036 14.136 1.00 39.85 111 ARG B O 1
ATOM 2967 N N . ARG B 1 111 ? 7.164 10.789 16.005 1.00 38.92 112 ARG B N 1
ATOM 2968 C CA . ARG B 1 111 ? 8.422 10.097 15.692 1.00 38.18 112 ARG B CA 1
ATOM 2969 C C . ARG B 1 111 ? 8.346 9.262 14.419 1.00 37.07 112 ARG B C 1
ATOM 2970 O O . ARG B 1 111 ? 9.339 9.104 13.700 1.00 36.96 112 ARG B O 1
ATOM 2978 N N . LEU B 1 112 ? 7.166 8.705 14.157 1.00 35.11 113 LEU B N 1
ATOM 2979 C CA . LEU B 1 112 ? 6.966 7.848 13.005 1.00 33.69 113 LEU B CA 1
ATOM 2980 C C . LEU B 1 112 ? 6.345 8.568 11.808 1.00 33.07 113 LEU B C 1
ATOM 2981 O O . LEU B 1 112 ? 6.081 7.945 10.783 1.00 33.15 113 LEU B O 1
ATOM 2986 N N . GLY B 1 113 ? 6.101 9.866 11.953 1.00 32.57 114 GLY B N 1
ATOM 2987 C CA . GLY B 1 113 ? 5.526 10.675 10.879 1.00 32.32 114 GLY B CA 1
ATOM 2988 C C . GLY B 1 113 ? 4.095 10.313 10.535 1.00 31.70 114 GLY B C 1
ATOM 2989 O O . GLY B 1 113 ? 3.696 10.359 9.354 1.00 31.40 114 GLY B O 1
ATOM 2990 N N . LEU B 1 114 ? 3.329 9.955 11.564 1.00 30.88 115 LEU B N 1
ATOM 2991 C CA . LEU B 1 114 ? 1.960 9.457 11.389 1.00 30.40 115 LEU B CA 1
ATOM 2992 C C . LEU B 1 114 ? 0.899 10.534 11.548 1.00 31.07 115 LEU B C 1
ATOM 2993 O O . LEU B 1 114 ? -0.303 10.254 11.457 1.00 31.36 115 LEU B O 1
ATOM 2998 N N . LEU B 1 115 ? 1.333 11.755 11.813 1.00 31.34 116 LEU B N 1
ATOM 2999 C CA . LEU B 1 115 ? 0.420 12.893 11.813 1.00 32.11 116 LEU B CA 1
ATOM 3000 C C . LEU B 1 115 ? 0.539 13.653 10.486 1.00 32.46 116 LEU B C 1
ATOM 3001 O O . LEU B 1 115 ? 1.548 14.296 10.219 1.00 32.00 116 LEU B O 1
ATOM 3006 N N . HIS B 1 116 ? -0.481 13.539 9.638 1.00 32.91 117 HIS B N 1
ATOM 3007 C CA . HIS B 1 116 ? -0.437 14.176 8.322 1.00 34.05 117 HIS B CA 1
ATOM 3008 C C . HIS B 1 116 ? -1.385 15.375 8.320 1.00 35.52 117 HIS B C 1
ATOM 3009 O O . HIS B 1 116 ? -1.961 15.718 9.357 1.00 36.21 117 HIS B O 1
ATOM 3016 N N . ALA B 1 117 ? -1.576 15.976 7.146 1.00 36.84 118 ALA B N 1
ATOM 3017 C CA . ALA B 1 117 ? -2.366 17.195 7.012 1.00 38.40 118 ALA B CA 1
ATOM 3018 C C . ALA B 1 117 ? -3.891 17.060 7.147 1.00 39.63 118 ALA B C 1
ATOM 3019 O O . ALA B 1 117 ? -4.561 18.060 7.400 1.00 40.63 118 ALA B O 1
ATOM 3021 N N . GLU B 1 118 ? -4.455 15.861 6.981 1.00 40.68 119 GLU B N 1
ATOM 3022 C CA . GLU B 1 118 ? -5.921 15.731 7.027 1.00 42.11 119 GLU B CA 1
ATOM 3023 C C . GLU B 1 118 ? -6.490 15.875 8.454 1.00 42.80 119 GLU B C 1
ATOM 3024 O O . GLU B 1 118 ? -7.618 16.353 8.636 1.00 43.26 119 GLU B O 1
ATOM 3030 N N . SER B 1 119 ? -5.695 15.485 9.450 1.00 42.80 120 SER B N 1
ATOM 3031 C CA . SER B 1 119 ? -6.046 15.678 10.859 1.00 43.04 120 SER B CA 1
ATOM 3032 C C . SER B 1 119 ? -4.848 16.123 11.693 1.00 43.15 120 SER B C 1
ATOM 3033 O O . SER B 1 119 ? -3.777 15.513 11.647 1.00 42.94 120 SER B O 1
ATOM 3036 N N . ALA B 1 120 ? -5.057 17.174 12.480 1.00 43.18 121 ALA B N 1
ATOM 3037 C CA . ALA B 1 120 ? -4.057 17.636 13.436 1.00 43.19 121 ALA B CA 1
ATOM 3038 C C . ALA B 1 120 ? -4.070 16.742 14.674 1.00 42.77 121 ALA B C 1
ATOM 3039 O O . ALA B 1 120 ? -3.162 16.800 15.507 1.00 43.25 121 ALA B O 1
ATOM 3041 N N . THR B 1 121 ? -5.082 15.887 14.768 1.00 41.72 122 THR B N 1
ATOM 3042 C CA . THR B 1 121 ? -5.481 15.318 16.046 1.00 40.65 122 THR B CA 1
ATOM 3043 C C . THR B 1 121 ? -5.378 13.767 16.137 1.00 39.50 122 THR B C 1
ATOM 3044 O O . THR B 1 121 ? -5.079 13.221 17.206 1.00 39.43 122 THR B O 1
ATOM 3048 N N . HIS B 1 122 ? -5.587 13.069 15.021 1.00 36.95 123 HIS B N 1
ATOM 3049 C CA . HIS B 1 122 ? -5.477 11.608 14.996 1.00 34.97 123 HIS B CA 1
ATOM 3050 C C . HIS B 1 122 ? -4.476 11.156 13.919 1.00 32.71 123 HIS B C 1
ATOM 3051 O O . HIS B 1 122 ? -4.266 11.858 12.924 1.00 31.98 123 HIS B O 1
ATOM 3058 N N . THR B 1 123 ? -3.824 10.011 14.134 1.00 29.47 124 THR B N 1
ATOM 3059 C CA . THR B 1 123 ? -2.892 9.488 13.142 1.00 26.85 124 THR B CA 1
ATOM 3060 C C . THR B 1 123 ? -3.626 9.064 11.862 1.00 25.34 124 THR B C 1
ATOM 3061 O O . THR B 1 123 ? -4.836 8.795 11.887 1.00 24.59 124 THR B O 1
ATOM 3065 N N . VAL B 1 124 ? -2.870 8.994 10.768 1.00 24.85 125 VAL B N 1
ATOM 3066 C CA . VAL B 1 124 ? -3.330 8.300 9.538 1.00 23.51 125 VAL B CA 1
ATOM 3067 C C . VAL B 1 124 ? -3.309 6.784 9.746 1.00 23.13 125 VAL B C 1
ATOM 3068 O O . VAL B 1 124 ? -3.086 6.292 10.872 1.00 22.56 125 VAL B O 1
ATOM 3072 N N . ARG B 1 125 ? -3.545 6.035 8.670 1.00 21.18 126 ARG B N 1
ATOM 3073 C CA . ARG B 1 125 ? -3.526 4.582 8.730 1.00 21.12 126 ARG B CA 1
ATOM 3074 C C . ARG B 1 125 ? -2.182 4.110 8.212 1.00 20.88 126 ARG B C 1
ATOM 3075 O O . ARG B 1 125 ? -2.049 3.645 7.073 1.00 20.16 126 ARG B O 1
ATOM 3083 N N . GLY B 1 126 ? -1.162 4.247 9.051 1.00 20.66 127 GLY B N 1
ATOM 3084 C CA . GLY B 1 126 ? 0.194 3.870 8.642 1.00 19.68 127 GLY B CA 1
ATOM 3085 C C . GLY B 1 126 ? 0.505 2.397 8.870 1.00 19.10 127 GLY B C 1
ATOM 3086 O O . GLY B 1 126 ? -0.084 1.744 9.757 1.00 19.10 127 GLY B O 1
ATOM 3087 N N . VAL B 1 127 ? 1.434 1.885 8.068 1.00 18.40 128 VAL B N 1
ATOM 3088 C CA . VAL B 1 127 ? 1.899 0.504 8.197 1.00 19.03 128 VAL B CA 1
ATOM 3089 C C . VAL B 1 127 ? 3.421 0.501 8.034 1.00 18.54 128 VAL B C 1
ATOM 3090 O O . VAL B 1 127 ? 3.930 1.006 7.039 1.00 17.99 128 VAL B O 1
ATOM 3094 N N . PHE B 1 128 ? 4.137 -0.054 9.019 1.00 18.77 129 PHE B N 1
ATOM 3095 C CA . PHE B 1 128 ? 5.580 -0.267 8.944 1.00 19.92 129 PHE B CA 1
ATOM 3096 C C . PHE B 1 128 ? 5.835 -1.755 9.005 1.00 19.97 129 PHE B C 1
ATOM 3097 O O . PHE B 1 128 ? 5.390 -2.411 9.958 1.00 19.92 129 PHE B O 1
ATOM 3105 N N . ILE B 1 129 ? 6.502 -2.293 7.987 1.00 19.72 130 ILE B N 1
ATOM 3106 C CA . ILE B 1 129 ? 6.863 -3.694 7.988 1.00 21.25 130 ILE B CA 1
ATOM 3107 C C . ILE B 1 129 ? 8.333 -3.740 8.378 1.00 21.02 130 ILE B C 1
ATOM 3108 O O . ILE B 1 129 ? 9.180 -3.162 7.692 1.00 21.03 130 ILE B O 1
ATOM 3113 N N . VAL B 1 130 ? 8.620 -4.403 9.507 1.00 20.19 131 VAL B N 1
ATOM 3114 C CA . VAL B 1 130 ? 9.969 -4.364 10.075 1.00 21.17 131 VAL B CA 1
ATOM 3115 C C . VAL B 1 130 ? 10.491 -5.791 10.181 1.00 21.61 131 VAL B C 1
ATOM 3116 O O . VAL B 1 130 ? 9.792 -6.657 10.707 1.00 22.58 131 VAL B O 1
ATOM 3120 N N . ASP B 1 131 ? 11.707 -6.028 9.694 1.00 22.20 132 ASP B N 1
ATOM 3121 C CA . ASP B 1 131 ? 12.273 -7.391 9.681 1.00 22.88 132 ASP B CA 1
ATOM 3122 C C . ASP B 1 131 ? 12.925 -7.741 11.006 1.00 23.81 132 ASP B C 1
ATOM 3123 O O . ASP B 1 131 ? 12.944 -6.931 11.950 1.00 23.13 132 ASP B O 1
ATOM 3128 N N . ALA B 1 132 ? 13.476 -8.950 11.068 1.00 25.33 133 ALA B N 1
ATOM 3129 C CA . ALA B 1 132 ? 13.953 -9.485 12.354 1.00 27.31 133 ALA B CA 1
ATOM 3130 C C . ALA B 1 132 ? 15.295 -8.892 12.771 1.00 28.06 133 ALA B C 1
ATOM 3131 O O . ALA B 1 132 ? 15.783 -9.173 13.888 1.00 28.99 133 ALA B O 1
ATOM 3133 N N . ARG B 1 133 ? 15.874 -8.065 11.895 1.00 28.01 134 ARG B N 1
ATOM 3134 C CA . ARG B 1 133 ? 17.050 -7.261 12.220 1.00 29.13 134 ARG B CA 1
ATOM 3135 C C . ARG B 1 133 ? 16.667 -5.855 12.677 1.00 28.70 134 ARG B C 1
ATOM 3136 O O . ARG B 1 133 ? 17.533 -5.030 12.981 1.00 29.53 134 ARG B O 1
ATOM 3144 N N . GLY B 1 134 ? 15.363 -5.580 12.707 1.00 27.39 135 GLY B N 1
ATOM 3145 C CA . GLY B 1 134 ? 14.859 -4.291 13.182 1.00 26.56 135 GLY B CA 1
ATOM 3146 C C . GLY B 1 134 ? 14.778 -3.224 12.101 1.00 25.54 135 GLY B C 1
ATOM 3147 O O . GLY B 1 134 ? 14.579 -2.056 12.422 1.00 26.09 135 GLY B O 1
ATOM 3148 N N . VAL B 1 135 ? 14.925 -3.633 10.843 1.00 24.56 136 VAL B N 1
ATOM 3149 C CA . VAL B 1 135 ? 15.034 -2.715 9.695 1.00 23.34 136 VAL B CA 1
ATOM 3150 C C . VAL B 1 135 ? 13.660 -2.541 9.029 1.00 22.08 136 VAL B C 1
ATOM 3151 O O . VAL B 1 135 ? 12.944 -3.510 8.769 1.00 21.72 136 VAL B O 1
ATOM 3155 N N . ILE B 1 136 ? 13.329 -1.295 8.710 1.00 20.92 137 ILE B N 1
ATOM 3156 C CA . ILE B 1 136 ? 12.040 -0.991 8.033 1.00 19.43 137 ILE B CA 1
ATOM 3157 C C . ILE B 1 136 ? 12.136 -1.397 6.564 1.00 19.63 137 ILE B C 1
ATOM 3158 O O . ILE B 1 136 ? 13.088 -0.988 5.899 1.00 19.03 137 ILE B O 1
ATOM 3163 N N . ARG B 1 137 ? 11.169 -2.203 6.067 1.00 17.12 138 ARG B N 1
ATOM 3164 C CA . ARG B 1 137 ? 11.281 -2.835 4.762 1.00 18.07 138 ARG B CA 1
ATOM 3165 C C . ARG B 1 137 ? 10.264 -2.286 3.764 1.00 17.81 138 ARG B C 1
ATOM 3166 O O . ARG B 1 137 ? 10.460 -2.387 2.561 1.00 18.20 138 ARG B O 1
ATOM 3174 N N . THR B 1 138 ? 9.195 -1.726 4.301 1.00 17.83 139 THR B N 1
ATOM 3175 C CA . THR B 1 138 ? 8.067 -1.197 3.482 1.00 18.25 139 THR B CA 1
ATOM 3176 C C . THR B 1 138 ? 7.247 -0.290 4.353 1.00 19.60 139 THR B C 1
ATOM 3177 O O . THR B 1 138 ? 7.117 -0.564 5.556 1.00 19.15 139 THR B O 1
ATOM 3181 N N . MET B 1 139 ? 6.652 0.779 3.779 1.00 18.08 140 MET B N 1
ATOM 3182 C CA . MET B 1 139 ? 5.781 1.645 4.570 1.00 21.11 140 MET B CA 1
ATOM 3183 C C . MET B 1 139 ? 4.577 2.014 3.721 1.00 20.33 140 MET B C 1
ATOM 3184 O O . MET B 1 139 ? 4.730 2.360 2.535 1.00 20.99 140 MET B O 1
ATOM 3189 N N . LEU B 1 140 ? 3.412 1.972 4.345 1.00 18.57 141 LEU B N 1
ATOM 3190 C CA . LEU B 1 140 ? 2.167 2.322 3.647 1.00 18.64 141 LEU B CA 1
ATOM 3191 C C . LEU B 1 140 ? 1.452 3.375 4.440 1.00 19.08 141 LEU B C 1
ATOM 3192 O O . LEU B 1 140 ? 1.358 3.275 5.672 1.00 19.96 141 LEU B O 1
ATOM 3197 N N . TYR B 1 141 ? 0.873 4.362 3.747 1.00 19.30 142 TYR B N 1
ATOM 3198 C CA . TYR B 1 141 ? 0.097 5.389 4.423 1.00 19.46 142 TYR B CA 1
ATOM 3199 C C . TYR B 1 141 ? -1.271 5.520 3.768 1.00 19.85 142 TYR B C 1
ATOM 3200 O O . TYR B 1 141 ? -1.402 6.130 2.707 1.00 19.42 142 TYR B O 1
ATOM 3209 N N . TYR B 1 142 ? -2.258 4.883 4.378 1.00 18.74 143 TYR B N 1
ATOM 3210 C CA . TYR B 1 142 ? -3.656 4.993 3.946 1.00 18.87 143 TYR B CA 1
ATOM 3211 C C . TYR B 1 142 ? -4.330 6.087 4.789 1.00 19.83 143 TYR B C 1
ATOM 3212 O O . TYR B 1 142 ? -3.877 6.418 5.899 1.00 19.85 143 TYR B O 1
ATOM 3221 N N . PRO B 1 143 ? -5.417 6.664 4.270 1.00 19.42 144 PRO B N 1
ATOM 3222 C CA . PRO B 1 143 ? -6.105 7.765 4.918 1.00 19.84 144 PRO B CA 1
ATOM 3223 C C . PRO B 1 143 ? -7.229 7.335 5.865 1.00 20.18 144 PRO B C 1
ATOM 3224 O O . PRO B 1 143 ? -7.659 6.172 5.868 1.00 19.09 144 PRO B O 1
ATOM 3228 N N . MET B 1 144 ? -7.750 8.270 6.642 1.00 20.95 145 MET B N 1
ATOM 3229 C CA . MET B 1 144 ? -8.765 7.880 7.592 1.00 22.37 145 MET B CA 1
ATOM 3230 C C . MET B 1 144 ? -10.035 7.310 6.904 1.00 21.60 145 MET B C 1
ATOM 3231 O O . MET B 1 144 ? -10.719 6.488 7.500 1.00 22.58 145 MET B O 1
ATOM 3236 N N . GLU B 1 145 ? -10.318 7.709 5.653 1.00 20.58 146 GLU B N 1
ATOM 3237 C CA . GLU B 1 145 ? -11.596 7.328 5.031 1.00 19.36 146 GLU B CA 1
ATOM 3238 C C . GLU B 1 145 ? -11.534 6.012 4.267 1.00 19.08 146 GLU B C 1
ATOM 3239 O O . GLU B 1 145 ? -12.521 5.584 3.660 1.00 18.52 146 GLU B O 1
ATOM 3245 N N . LEU B 1 146 ? -10.380 5.359 4.300 1.00 18.02 147 LEU B N 1
ATOM 3246 C CA . LEU B 1 146 ? -10.220 4.164 3.501 1.00 17.55 147 LEU B CA 1
ATOM 3247 C C . LEU B 1 146 ? -9.483 3.085 4.271 1.00 18.96 147 LEU B C 1
ATOM 3248 O O . LEU B 1 146 ? -8.311 3.259 4.628 1.00 18.36 147 LEU B O 1
ATOM 3253 N N . GLY B 1 147 ? -10.150 1.954 4.469 1.00 18.26 148 GLY B N 1
ATOM 3254 C CA . GLY B 1 147 ? -9.495 0.832 5.107 1.00 18.69 148 GLY B CA 1
ATOM 3255 C C . GLY B 1 147 ? -8.491 0.080 4.277 1.00 17.83 148 GLY B C 1
ATOM 3256 O O . GLY B 1 147 ? -8.564 -0.011 3.042 1.00 17.56 148 GLY B O 1
ATOM 3257 N N . ARG B 1 148 ? -7.533 -0.517 4.971 1.00 16.99 149 ARG B N 1
ATOM 3258 C CA . ARG B 1 148 ? -6.505 -1.290 4.315 1.00 17.45 149 ARG B CA 1
ATOM 3259 C C . ARG B 1 148 ? -6.977 -2.628 3.706 1.00 17.69 149 ARG B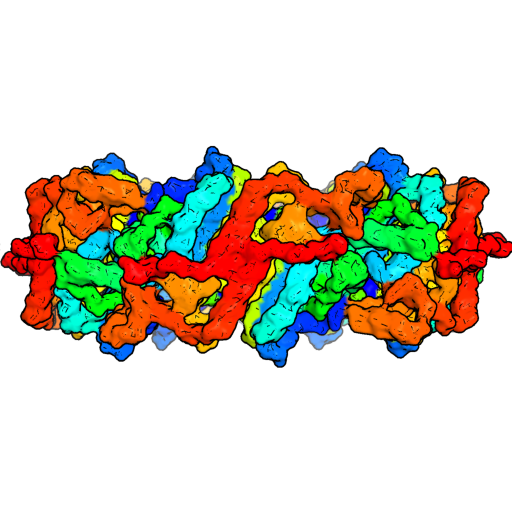 C 1
ATOM 3260 O O . ARG B 1 148 ? -8.080 -3.114 3.988 1.00 18.29 149 ARG B O 1
ATOM 3268 N N . LEU B 1 149 ? -6.161 -3.160 2.798 1.00 18.52 150 LEU B N 1
ATOM 3269 C CA . LEU B 1 149 ? -6.371 -4.500 2.244 1.00 17.48 150 LEU B CA 1
ATOM 3270 C C . LEU B 1 149 ? -5.354 -5.353 2.955 1.00 17.82 150 LEU B C 1
ATOM 3271 O O . LEU B 1 149 ? -4.182 -5.370 2.570 1.00 17.90 150 LEU B O 1
ATOM 3276 N N . VAL B 1 150 ? -5.784 -6.024 4.029 1.00 17.40 151 VAL B N 1
ATOM 3277 C CA . VAL B 1 150 ? -4.828 -6.708 4.915 1.00 18.04 151 VAL B CA 1
ATOM 3278 C C . VAL B 1 150 ? -4.099 -7.874 4.245 1.00 18.30 151 VAL B C 1
ATOM 3279 O O . VAL B 1 150 ? -2.933 -8.191 4.596 1.00 18.89 151 VAL B O 1
ATOM 3283 N N . ASP B 1 151 ? -4.750 -8.517 3.285 1.00 17.80 152 ASP B N 1
ATOM 3284 C CA . ASP B 1 151 ? -4.083 -9.600 2.535 1.00 17.90 152 ASP B CA 1
ATOM 3285 C C . ASP B 1 151 ? -2.857 -9.113 1.748 1.00 18.06 152 ASP B C 1
ATOM 3286 O O . ASP B 1 151 ? -1.925 -9.890 1.501 1.00 18.21 152 ASP B O 1
ATOM 3291 N N . GLU B 1 152 ? -2.854 -7.840 1.343 1.00 17.41 153 GLU B N 1
ATOM 3292 C CA . GLU B 1 152 ? -1.652 -7.297 0.695 1.00 18.33 153 GLU B CA 1
ATOM 3293 C C . GLU B 1 152 ? -0.494 -7.154 1.655 1.00 18.69 153 GLU B C 1
ATOM 3294 O O . GLU B 1 152 ? 0.661 -7.313 1.254 1.00 19.10 153 GLU B O 1
ATOM 3300 N N . ILE B 1 153 ? -0.795 -6.881 2.928 1.00 18.51 154 ILE B N 1
ATOM 3301 C CA . ILE B 1 153 ? 0.253 -6.833 3.947 1.00 18.69 154 ILE B CA 1
ATOM 3302 C C . ILE B 1 153 ? 0.882 -8.209 4.146 1.00 18.27 154 ILE B C 1
ATOM 3303 O O . ILE B 1 153 ? 2.103 -8.344 4.240 1.00 17.65 154 ILE B O 1
ATOM 3308 N N . LEU B 1 154 ? 0.047 -9.246 4.224 1.00 17.76 155 LEU B N 1
ATOM 3309 C CA . LEU B 1 154 ? 0.548 -10.614 4.195 1.00 17.38 155 LEU B CA 1
ATOM 3310 C C . LEU B 1 154 ? 1.399 -10.925 2.972 1.00 17.91 155 LEU B C 1
ATOM 3311 O O . LEU B 1 154 ? 2.461 -11.519 3.083 1.00 17.13 155 LEU B O 1
ATOM 3316 N N . ARG B 1 155 ? 0.915 -10.539 1.799 1.00 17.66 156 ARG B N 1
ATOM 3317 C CA . ARG B 1 155 ? 1.680 -10.804 0.567 1.00 18.21 156 ARG B CA 1
ATOM 3318 C C . ARG B 1 155 ? 3.058 -10.133 0.606 1.00 18.37 156 ARG B C 1
ATOM 3319 O O . ARG B 1 155 ? 4.075 -10.739 0.238 1.00 18.91 156 ARG B O 1
ATOM 3327 N N . ILE B 1 156 ? 3.079 -8.892 1.059 1.00 17.69 157 ILE B N 1
ATOM 3328 C CA . ILE B 1 156 ? 4.327 -8.126 1.211 1.00 18.07 157 ILE B CA 1
ATOM 3329 C C . ILE B 1 156 ? 5.316 -8.868 2.106 1.00 19.09 157 ILE B C 1
ATOM 3330 O O . ILE B 1 156 ? 6.450 -9.111 1.702 1.00 19.97 157 ILE B O 1
ATOM 3335 N N . VAL B 1 157 ? 4.909 -9.207 3.329 1.00 19.53 158 VAL B N 1
ATOM 3336 C CA A VAL B 1 157 ? 5.814 -9.922 4.247 0.50 20.36 158 VAL B CA 1
ATOM 3337 C CA B VAL B 1 157 ? 5.849 -9.887 4.215 0.50 20.32 158 VAL B CA 1
ATOM 3338 C C . VAL B 1 157 ? 6.268 -11.254 3.658 1.00 20.29 158 VAL B C 1
ATOM 3339 O O . VAL B 1 157 ? 7.455 -11.603 3.697 1.00 21.18 158 VAL B O 1
ATOM 3346 N N . LYS B 1 158 ? 5.320 -12.033 3.141 1.00 19.61 159 LYS B N 1
ATOM 3347 C CA . LYS B 1 158 ? 5.644 -13.321 2.544 1.00 20.06 159 LYS B CA 1
ATOM 3348 C C . LYS B 1 158 ? 6.702 -13.172 1.427 1.00 19.95 159 LYS B C 1
ATOM 3349 O O . LYS B 1 158 ? 7.732 -13.866 1.401 1.00 20.48 159 LYS B O 1
ATOM 3355 N N . ALA B 1 159 ? 6.444 -12.251 0.517 1.00 18.84 160 ALA B N 1
ATOM 3356 C CA . ALA B 1 159 ? 7.319 -12.024 -0.617 1.00 19.38 160 ALA B CA 1
ATOM 3357 C C . ALA B 1 159 ? 8.719 -11.500 -0.181 1.00 19.89 160 ALA B C 1
ATOM 3358 O O . ALA B 1 159 ? 9.710 -11.878 -0.782 1.00 20.89 160 ALA B O 1
ATOM 3360 N N . LEU B 1 160 ? 8.777 -10.629 0.824 1.00 19.57 161 LEU B N 1
ATOM 3361 C CA . LEU B 1 160 ? 10.060 -10.100 1.298 1.00 20.17 161 LEU B CA 1
ATOM 3362 C C . LEU B 1 160 ? 10.859 -11.231 1.941 1.00 20.94 161 LEU B C 1
ATOM 3363 O O . LEU B 1 160 ? 12.057 -11.384 1.721 1.00 20.35 161 LEU B O 1
ATOM 3368 N N . LYS B 1 161 ? 10.176 -12.032 2.743 1.00 20.82 162 LYS B N 1
ATOM 3369 C CA . LYS B 1 161 ? 10.871 -13.148 3.385 1.00 21.62 162 LYS B CA 1
ATOM 3370 C C . LYS B 1 161 ? 11.413 -14.122 2.330 1.00 22.00 162 LYS B C 1
ATOM 3371 O O . LYS B 1 161 ? 12.537 -14.646 2.447 1.00 23.18 162 LYS B O 1
ATOM 3377 N N . LEU B 1 162 ? 10.635 -14.351 1.277 1.00 22.00 163 LEU B N 1
ATOM 3378 C CA . LEU B 1 162 ? 11.047 -15.231 0.189 1.00 23.06 163 LEU B CA 1
ATOM 3379 C C . LEU B 1 162 ? 12.247 -14.641 -0.580 1.00 23.20 163 LEU B C 1
ATOM 3380 O O . LEU B 1 162 ? 13.257 -15.327 -0.826 1.00 24.27 163 LEU B O 1
ATOM 3385 N N . GLY B 1 163 ? 12.154 -13.361 -0.919 1.00 22.77 164 GLY B N 1
ATOM 3386 C CA . GLY B 1 163 ? 13.265 -12.660 -1.583 1.00 22.67 164 GLY B CA 1
ATOM 3387 C C . GLY B 1 163 ? 14.563 -12.740 -0.787 1.00 22.75 164 GLY B C 1
ATOM 3388 O O . GLY B 1 163 ? 15.626 -12.948 -1.363 1.00 22.14 164 GLY B O 1
ATOM 3389 N N . ASP B 1 164 ? 14.463 -12.563 0.526 1.00 22.85 165 ASP B N 1
ATOM 3390 C CA . ASP B 1 164 ? 15.625 -12.582 1.421 1.00 24.42 165 ASP B CA 1
ATOM 3391 C C . ASP B 1 164 ? 16.240 -13.981 1.431 1.00 24.94 165 ASP B C 1
ATOM 3392 O O . ASP B 1 164 ? 17.462 -14.138 1.302 1.00 26.04 165 ASP B O 1
ATOM 3397 N N . SER B 1 165 ? 15.389 -14.999 1.573 1.00 24.96 166 SER B N 1
ATOM 3398 C CA . SER B 1 165 ? 15.900 -16.364 1.687 1.00 25.78 166 SER B CA 1
ATOM 3399 C C . SER B 1 165 ? 16.447 -16.930 0.381 1.00 24.81 166 SER B C 1
ATOM 3400 O O . SER B 1 165 ? 17.423 -17.691 0.393 1.00 24.98 166 SER B O 1
ATOM 3403 N N . LEU B 1 166 ? 15.843 -16.550 -0.745 1.00 23.22 167 LEU B N 1
ATOM 3404 C CA . LEU B 1 166 ? 16.236 -17.068 -2.054 1.00 22.97 167 LEU B CA 1
ATOM 3405 C C . LEU B 1 166 ? 17.210 -16.159 -2.828 1.00 22.16 167 LEU B C 1
ATOM 3406 O O . LEU B 1 166 ? 17.664 -16.515 -3.933 1.00 22.23 167 LEU B O 1
ATOM 3411 N N . LYS B 1 167 ? 17.522 -15.013 -2.227 1.00 22.49 168 LYS B N 1
ATOM 3412 C CA . LYS B 1 167 ? 18.335 -13.964 -2.865 1.00 22.70 168 LYS B CA 1
ATOM 3413 C C . LYS B 1 167 ? 17.772 -13.547 -4.231 1.00 21.40 168 LYS B C 1
ATOM 3414 O O . LYS B 1 167 ? 18.469 -13.573 -5.265 1.00 21.70 168 LYS B O 1
ATOM 3420 N N . ARG B 1 168 ? 16.494 -13.160 -4.218 1.00 20.10 169 ARG B N 1
ATOM 3421 C CA . ARG B 1 168 ? 15.780 -12.814 -5.444 1.00 19.46 169 ARG B CA 1
ATOM 3422 C C . ARG B 1 168 ? 14.943 -11.559 -5.224 1.00 18.27 169 ARG B C 1
ATOM 3423 O O . ARG B 1 168 ? 14.533 -11.265 -4.114 1.00 19.49 169 ARG B O 1
ATOM 3431 N N . ALA B 1 169 ? 14.726 -10.819 -6.303 1.00 18.06 170 ALA B N 1
ATOM 3432 C CA . ALA B 1 169 ? 13.744 -9.739 -6.347 1.00 17.25 170 ALA B CA 1
ATOM 3433 C C . ALA B 1 169 ? 12.403 -10.309 -6.846 1.00 17.59 170 ALA B C 1
ATOM 3434 O O . ALA B 1 169 ? 12.349 -11.349 -7.526 1.00 18.50 170 ALA B O 1
ATOM 3436 N N . VAL B 1 170 ? 11.326 -9.612 -6.523 1.00 17.11 171 VAL B N 1
ATOM 3437 C CA . VAL B 1 170 ? 9.982 -10.174 -6.701 1.00 16.92 171 VAL B CA 1
ATOM 3438 C C . VAL B 1 170 ? 9.237 -9.301 -7.698 1.00 16.92 171 VAL B C 1
ATOM 3439 O O . VAL B 1 170 ? 9.131 -8.092 -7.470 1.00 17.37 171 VAL B O 1
ATOM 3443 N N . PRO B 1 171 ? 8.718 -9.897 -8.791 1.00 16.52 172 PRO B N 1
ATOM 3444 C CA . PRO B 1 171 ? 8.073 -9.102 -9.849 1.00 16.63 172 PRO B CA 1
ATOM 3445 C C . PRO B 1 171 ? 6.729 -8.521 -9.399 1.00 17.50 172 PRO B C 1
ATOM 3446 O O . PRO B 1 171 ? 6.156 -8.978 -8.380 1.00 17.08 172 PRO B O 1
ATOM 3450 N N . ALA B 1 172 ? 6.264 -7.495 -10.109 1.00 15.90 173 ALA B N 1
ATOM 3451 C CA . ALA B 1 172 ? 4.937 -6.931 -9.876 1.00 15.36 173 ALA B CA 1
ATOM 3452 C C . ALA B 1 172 ? 3.891 -8.068 -9.769 1.00 15.68 173 ALA B C 1
ATOM 3453 O O . ALA B 1 172 ? 3.951 -9.029 -10.534 1.00 16.68 173 ALA B O 1
ATOM 3455 N N . ASP B 1 173 ? 2.944 -7.948 -8.844 1.00 16.34 174 ASP B N 1
ATOM 3456 C CA . ASP B 1 173 ? 1.747 -8.840 -8.834 1.00 15.99 174 ASP B CA 1
ATOM 3457 C C . ASP B 1 173 ? 2.087 -10.287 -8.530 1.00 16.52 174 ASP B C 1
ATOM 3458 O O . ASP B 1 173 ? 1.243 -11.190 -8.740 1.00 17.81 174 ASP B O 1
ATOM 3463 N N . TRP B 1 174 ? 3.304 -10.537 -8.039 1.00 16.67 175 TRP B N 1
ATOM 3464 C CA . TRP B 1 174 ? 3.731 -11.924 -7.756 1.00 16.82 175 TRP B CA 1
ATOM 3465 C C . TRP B 1 174 ? 2.788 -12.530 -6.694 1.00 17.42 175 TRP B C 1
ATOM 3466 O O . TRP B 1 174 ? 2.434 -11.830 -5.744 1.00 16.67 175 TRP B O 1
ATOM 3477 N N . PRO B 1 175 ? 2.423 -13.835 -6.832 1.00 17.84 176 PRO B N 1
ATOM 3478 C CA . PRO B 1 175 ? 2.879 -14.849 -7.814 1.00 18.19 176 PRO B CA 1
ATOM 3479 C C . PRO B 1 175 ? 2.133 -14.944 -9.140 1.00 18.38 176 PRO B C 1
ATOM 3480 O O . PRO B 1 175 ? 2.210 -15.984 -9.810 1.00 19.74 176 PRO B O 1
ATOM 3484 N N . ASN B 1 176 ? 1.445 -13.878 -9.537 1.00 18.28 177 ASN B N 1
ATOM 3485 C CA . ASN B 1 176 ? 0.635 -13.869 -10.744 1.00 18.26 177 ASN B CA 1
ATOM 3486 C C . ASN B 1 176 ? 1.161 -12.799 -11.714 1.00 17.37 177 ASN B C 1
ATOM 3487 O O . ASN B 1 176 ? 0.408 -12.100 -12.364 1.00 19.17 177 ASN B O 1
ATOM 3492 N N . ASN B 1 177 ? 2.474 -12.717 -11.799 1.00 18.39 178 ASN B N 1
ATOM 3493 C CA . ASN B 1 177 ? 3.068 -11.721 -12.696 1.00 18.24 178 ASN B CA 1
ATOM 3494 C C . ASN B 1 177 ? 2.770 -12.067 -14.148 1.00 19.46 178 ASN B C 1
ATOM 3495 O O . ASN B 1 177 ? 2.866 -13.235 -14.547 1.00 19.59 178 ASN B O 1
ATOM 3500 N N . GLU B 1 178 ? 2.382 -11.069 -14.939 1.00 18.91 179 GLU B N 1
ATOM 3501 C CA . GLU B 1 178 ? 1.968 -11.317 -16.331 1.00 20.31 179 GLU B CA 1
ATOM 3502 C C . GLU B 1 178 ? 3.094 -11.680 -17.306 1.00 20.06 179 GLU B C 1
ATOM 3503 O O . GLU B 1 178 ? 2.832 -12.238 -18.379 1.00 21.13 179 GLU B O 1
ATOM 3509 N N . ILE B 1 179 ? 4.339 -11.382 -16.924 1.00 19.87 180 ILE B N 1
ATOM 3510 C CA . ILE B 1 179 ? 5.489 -11.725 -17.773 1.00 19.28 180 ILE B CA 1
ATOM 3511 C C . ILE B 1 179 ? 6.076 -13.093 -17.381 1.00 19.59 180 ILE B C 1
ATOM 3512 O O . ILE B 1 179 ? 6.280 -13.954 -18.255 1.00 20.74 180 ILE B O 1
ATOM 3517 N N . ILE B 1 180 ? 6.281 -13.310 -16.084 1.00 17.84 181 ILE B N 1
ATOM 3518 C CA . ILE B 1 180 ? 7.031 -14.496 -15.614 1.00 19.05 181 ILE B CA 1
ATOM 3519 C C . ILE B 1 180 ? 6.265 -15.313 -14.573 1.00 19.00 181 ILE B C 1
ATOM 3520 O O . ILE B 1 180 ? 6.848 -16.203 -13.978 1.00 20.91 181 ILE B O 1
ATOM 3525 N N . GLY B 1 181 ? 4.988 -14.965 -14.337 1.00 20.62 182 GLY B N 1
ATOM 3526 C CA . GLY B 1 181 ? 4.089 -15.791 -13.509 1.00 20.34 182 GLY B CA 1
ATOM 3527 C C . GLY B 1 181 ? 4.581 -15.809 -12.085 1.00 19.69 182 GLY B C 1
ATOM 3528 O O . GLY B 1 181 ? 4.667 -14.738 -11.445 1.00 19.96 182 GLY B O 1
ATOM 3529 N N . GLU B 1 182 ? 4.956 -17.000 -11.589 1.00 20.03 183 GLU B N 1
ATOM 3530 C CA . GLU B 1 182 ? 5.528 -17.136 -10.245 1.00 21.85 183 GLU B CA 1
ATOM 3531 C C . GLU B 1 182 ? 7.068 -17.096 -10.203 1.00 20.25 183 GLU B C 1
ATOM 3532 O O . GLU B 1 182 ? 7.674 -17.335 -9.173 1.00 20.52 183 GLU B O 1
ATOM 3538 N N . GLY B 1 183 ? 7.708 -16.828 -11.347 1.00 20.20 184 GLY B N 1
ATOM 3539 C CA . GLY B 1 183 ? 9.163 -16.667 -11.383 1.00 19.65 184 GLY B CA 1
ATOM 3540 C C . GLY B 1 183 ? 9.633 -15.543 -10.469 1.00 19.55 184 GLY B C 1
ATOM 3541 O O . GLY B 1 183 ? 8.858 -14.603 -10.143 1.00 19.16 184 GLY B O 1
ATOM 3542 N N . LEU B 1 184 ? 10.881 -15.674 -10.028 1.00 18.93 185 LEU B N 1
ATOM 3543 C CA . LEU B 1 184 ? 11.551 -14.660 -9.216 1.00 18.39 185 LEU B CA 1
ATOM 3544 C C . LEU B 1 184 ? 12.803 -14.166 -9.950 1.00 19.23 185 LEU B C 1
ATOM 3545 O O . LEU B 1 184 ? 13.439 -14.914 -10.691 1.00 19.34 185 LEU B O 1
ATOM 3550 N N . ILE B 1 185 ? 13.154 -12.910 -9.704 1.00 19.53 186 ILE B N 1
ATOM 3551 C CA . ILE B 1 185 ? 14.115 -12.191 -10.551 1.00 19.09 186 ILE B CA 1
ATOM 3552 C C . ILE B 1 185 ? 15.490 -12.233 -9.922 1.00 19.62 186 ILE B C 1
ATOM 3553 O O . ILE B 1 185 ? 15.640 -12.049 -8.706 1.00 19.50 186 ILE B O 1
ATOM 3558 N N . VAL B 1 186 ? 16.492 -12.474 -10.761 1.00 20.61 187 VAL B N 1
ATOM 3559 C CA . VAL B 1 186 ? 17.885 -12.419 -10.317 1.00 20.41 187 VAL B CA 1
ATOM 3560 C C . VAL B 1 186 ? 18.294 -10.928 -10.281 1.00 21.62 187 VAL B C 1
ATOM 3561 O O . VAL B 1 186 ? 18.072 -10.231 -11.264 1.00 21.61 187 VAL B O 1
ATOM 3565 N N . PRO B 1 187 ? 18.777 -10.416 -9.139 1.00 22.17 188 PRO B N 1
ATOM 3566 C CA . PRO B 1 187 ? 19.208 -9.004 -9.154 1.00 22.68 188 PRO B CA 1
ATOM 3567 C C . PRO B 1 187 ? 20.168 -8.757 -10.324 1.00 23.12 188 PRO B C 1
ATOM 3568 O O . PRO B 1 187 ? 21.080 -9.559 -10.543 1.00 23.73 188 PRO B O 1
ATOM 3572 N N . PRO B 1 188 ? 19.937 -7.664 -11.097 1.00 23.37 189 PRO B N 1
ATOM 3573 C CA . PRO B 1 188 ? 20.648 -7.518 -12.367 1.00 23.17 189 PRO B CA 1
ATOM 3574 C C . PRO B 1 188 ? 22.153 -7.281 -12.206 1.00 23.75 189 PRO B C 1
ATOM 3575 O O . PRO B 1 188 ? 22.574 -6.788 -11.158 1.00 22.84 189 PRO B O 1
ATOM 3579 N N . PRO B 1 189 ? 22.946 -7.630 -13.242 1.00 23.42 190 PRO B N 1
ATOM 3580 C CA . PRO B 1 189 ? 24.394 -7.367 -13.180 1.00 23.90 190 PRO B CA 1
ATOM 3581 C C . PRO B 1 189 ? 24.601 -5.854 -13.082 1.00 24.29 190 PRO B C 1
ATOM 3582 O O . PRO B 1 189 ? 23.790 -5.071 -13.601 1.00 23.54 190 PRO B O 1
ATOM 3586 N N . THR B 1 190 ? 25.661 -5.444 -12.409 1.00 24.75 191 THR B N 1
ATOM 3587 C CA . THR B 1 190 ? 25.962 -4.015 -12.270 1.00 24.79 191 THR B CA 1
ATOM 3588 C C . THR B 1 190 ? 27.296 -3.662 -12.967 1.00 25.17 191 THR B C 1
ATOM 3589 O O . THR B 1 190 ? 27.729 -2.502 -12.918 1.00 25.88 191 THR B O 1
ATOM 3593 N N . THR B 1 191 ? 27.943 -4.658 -13.573 1.00 23.79 192 THR B N 1
ATOM 3594 C CA . THR B 1 191 ? 29.118 -4.393 -14.412 1.00 23.71 192 THR B CA 1
ATOM 3595 C C . THR B 1 191 ? 29.015 -5.092 -15.737 1.00 23.89 192 THR B C 1
ATOM 3596 O O . THR B 1 191 ? 28.336 -6.120 -15.885 1.00 24.15 192 THR B O 1
ATOM 3600 N N . GLU B 1 192 ? 29.723 -4.550 -16.714 1.00 23.83 193 GLU B N 1
ATOM 3601 C CA . GLU B 1 192 ? 29.711 -5.087 -18.051 1.00 24.23 193 GLU B CA 1
ATOM 3602 C C . GLU B 1 192 ? 30.199 -6.540 -18.120 1.00 24.77 193 GLU B C 1
ATOM 3603 O O . GLU B 1 192 ? 29.605 -7.364 -18.829 1.00 25.52 193 GLU B O 1
ATOM 3609 N N . ASP B 1 193 ? 31.270 -6.864 -17.386 1.00 25.40 194 ASP B N 1
ATOM 3610 C CA . ASP B 1 193 ? 31.797 -8.226 -17.410 1.00 26.57 194 ASP B CA 1
ATOM 3611 C C . ASP B 1 193 ? 30.820 -9.196 -16.719 1.00 26.42 194 ASP B C 1
ATOM 3612 O O . ASP B 1 193 ? 30.616 -10.304 -17.211 1.00 27.10 194 ASP B O 1
ATOM 3617 N N . GLN B 1 194 ? 30.219 -8.754 -15.615 1.00 26.81 195 GLN B N 1
ATOM 3618 C CA . GLN B 1 194 ? 29.185 -9.564 -14.925 1.00 28.11 195 GLN B CA 1
ATOM 3619 C C . GLN B 1 194 ? 28.006 -9.832 -15.865 1.00 27.55 195 GLN B C 1
ATOM 3620 O O . GLN B 1 194 ? 27.491 -10.967 -15.939 1.00 27.40 195 GLN B O 1
ATOM 3626 N N . ALA B 1 195 ? 27.572 -8.800 -16.589 1.00 27.27 196 ALA B N 1
ATOM 3627 C CA . ALA B 1 195 ? 26.486 -8.948 -17.568 1.00 28.31 196 ALA B CA 1
ATOM 3628 C C . ALA B 1 195 ? 26.847 -9.964 -18.644 1.00 29.06 196 ALA B C 1
ATOM 3629 O O . ALA B 1 195 ? 26.025 -10.801 -19.028 1.00 29.30 196 ALA B O 1
ATOM 3631 N N . ARG B 1 196 ? 28.089 -9.909 -19.113 1.00 29.64 197 ARG B N 1
ATOM 3632 C CA . ARG B 1 196 ? 28.540 -10.828 -20.158 1.00 31.32 197 ARG B CA 1
ATOM 3633 C C . ARG B 1 196 ? 28.590 -12.262 -19.654 1.00 30.41 197 ARG B C 1
ATOM 3634 O O . ARG B 1 196 ? 28.157 -13.179 -20.344 1.00 31.07 197 ARG B O 1
ATOM 3642 N N . ALA B 1 197 ? 29.126 -12.432 -18.451 1.00 30.83 198 ALA B N 1
ATOM 3643 C CA . ALA B 1 197 ? 29.290 -13.744 -17.817 1.00 31.97 198 ALA B CA 1
ATOM 3644 C C . ALA B 1 197 ? 27.943 -14.415 -17.579 1.00 32.86 198 ALA B C 1
ATOM 3645 O O . ALA B 1 197 ? 27.794 -15.625 -17.823 1.00 32.47 198 ALA B O 1
ATOM 3647 N N . ARG B 1 198 ? 26.965 -13.632 -17.126 1.00 32.78 199 ARG B N 1
ATOM 3648 C CA . ARG B 1 198 ? 25.628 -14.181 -16.840 1.00 33.68 199 ARG B CA 1
ATOM 3649 C C . ARG B 1 198 ? 24.972 -14.714 -18.106 1.00 34.52 199 ARG B C 1
ATOM 3650 O O . ARG B 1 198 ? 24.351 -15.785 -18.091 1.00 35.34 199 ARG B O 1
ATOM 3658 N N . MET B 1 199 ? 25.127 -13.983 -19.198 1.00 35.18 200 MET B N 1
ATOM 3659 C CA . MET B 1 199 ? 24.595 -14.404 -20.478 1.00 36.47 200 MET B CA 1
ATOM 3660 C C . MET B 1 199 ? 25.297 -15.662 -20.992 1.00 37.67 200 MET B C 1
ATOM 3661 O O . MET B 1 199 ? 24.654 -16.609 -21.445 1.00 38.06 200 MET B O 1
ATOM 3666 N N . GLU B 1 200 ? 26.618 -15.690 -20.887 1.00 38.61 201 GLU B N 1
ATOM 3667 C CA . GLU B 1 200 ? 27.382 -16.849 -21.356 1.00 39.26 201 GLU B CA 1
ATOM 3668 C C . GLU B 1 200 ? 27.113 -18.133 -20.564 1.00 39.24 201 GLU B C 1
ATOM 3669 O O . GLU B 1 200 ? 27.210 -19.230 -21.117 1.00 39.51 201 GLU B O 1
ATOM 3675 N N . SER B 1 201 ? 26.759 -17.986 -19.287 1.00 38.76 202 SER B N 1
ATOM 3676 C CA . SER B 1 201 ? 26.460 -19.116 -18.413 1.00 38.46 202 SER B CA 1
ATOM 3677 C C . SER B 1 201 ? 25.264 -19.949 -18.874 1.00 38.00 202 SER B C 1
ATOM 3678 O O . SER B 1 201 ? 25.255 -21.163 -18.669 1.00 38.51 202 SER B O 1
ATOM 3681 N N . GLY B 1 202 ? 24.272 -19.295 -19.481 1.00 36.69 203 GLY B N 1
ATOM 3682 C CA . GLY B 1 202 ? 22.990 -19.931 -19.825 1.00 35.22 203 GLY B CA 1
ATOM 3683 C C . GLY B 1 202 ? 22.233 -20.473 -18.616 1.00 33.88 203 GLY B C 1
ATOM 3684 O O . GLY B 1 202 ? 21.361 -21.336 -18.743 1.00 34.31 203 GLY B O 1
ATOM 3685 N N . GLN B 1 203 ? 22.562 -19.969 -17.433 1.00 32.64 204 GLN B N 1
ATOM 3686 C CA . GLN B 1 203 ? 21.994 -20.471 -16.198 1.00 31.93 204 GLN B CA 1
ATOM 3687 C C . GLN B 1 203 ? 20.498 -20.144 -16.034 1.00 31.03 204 GLN B C 1
ATOM 3688 O O . GLN B 1 203 ? 19.747 -20.911 -15.420 1.00 30.63 204 GLN B O 1
ATOM 3694 N N . TYR B 1 204 ? 20.073 -19.009 -16.578 1.00 28.76 205 TYR B N 1
ATOM 3695 C CA . TYR B 1 204 ? 18.738 -18.483 -16.282 1.00 27.58 205 TYR B CA 1
ATOM 3696 C C . TYR B 1 204 ? 17.917 -18.259 -17.518 1.00 27.28 205 TYR B C 1
ATOM 3697 O O . TYR B 1 204 ? 18.471 -17.982 -18.583 1.00 28.02 205 TYR B O 1
ATOM 3706 N N . ARG B 1 205 ? 16.589 -18.337 -17.365 1.00 26.29 206 ARG B N 1
ATOM 3707 C CA . ARG B 1 205 ? 15.660 -17.863 -18.381 1.00 25.22 206 ARG B CA 1
ATOM 3708 C C . ARG B 1 205 ? 15.897 -16.344 -18.431 1.00 23.73 206 ARG B C 1
ATOM 3709 O O . ARG B 1 205 ? 16.195 -15.746 -17.417 1.00 22.26 206 ARG B O 1
ATOM 3717 N N . SER B 1 206 ? 15.849 -15.751 -19.608 1.00 24.00 207 SER B N 1
ATOM 3718 C CA . SER B 1 206 ? 16.215 -14.324 -19.711 1.00 24.12 207 SER B CA 1
ATOM 3719 C C . SER B 1 206 ? 15.512 -13.600 -20.837 1.00 23.49 207 SER B C 1
ATOM 3720 O O . SER B 1 206 ? 15.205 -14.196 -21.858 1.00 23.57 207 SER B O 1
ATOM 3723 N N . LEU B 1 207 ? 15.245 -12.310 -20.639 1.00 21.90 208 LEU B N 1
ATOM 3724 C CA . LEU B 1 207 ? 14.762 -11.441 -21.717 1.00 22.10 208 LEU B CA 1
ATOM 3725 C C . LEU B 1 207 ? 15.864 -10.488 -22.214 1.00 21.40 208 LEU B C 1
ATOM 3726 O O . LEU B 1 207 ? 15.821 -10.035 -23.358 1.00 22.14 208 LEU B O 1
ATOM 3731 N N . ASP B 1 208 ? 16.833 -10.216 -21.345 1.00 21.77 209 ASP B N 1
ATOM 3732 C CA . ASP B 1 208 ? 18.067 -9.467 -21.658 1.00 21.33 209 ASP B CA 1
ATOM 3733 C C . ASP B 1 208 ? 19.022 -9.733 -20.503 1.00 21.22 209 ASP B C 1
ATOM 3734 O O . ASP B 1 208 ? 18.638 -10.335 -19.501 1.00 20.57 209 ASP B O 1
ATOM 3739 N N . TRP B 1 209 ? 20.266 -9.279 -20.601 1.00 19.99 210 TRP B N 1
ATOM 3740 C CA . TRP B 1 209 ? 21.218 -9.505 -19.528 1.00 19.44 210 TRP B CA 1
ATOM 3741 C C . TRP B 1 209 ? 20.778 -8.974 -18.157 1.00 19.06 210 TRP B C 1
ATOM 3742 O O . TRP B 1 209 ? 21.230 -9.467 -17.136 1.00 19.12 210 TRP B O 1
ATOM 3753 N N . TRP B 1 210 ? 19.907 -7.965 -18.151 1.00 17.44 211 TRP B N 1
ATOM 3754 C CA . TRP B 1 210 ? 19.440 -7.285 -16.935 1.00 18.43 211 TRP B CA 1
ATOM 3755 C C . TRP B 1 210 ? 18.096 -7.887 -16.431 1.00 18.58 211 TRP B C 1
ATOM 3756 O O . TRP B 1 210 ? 17.579 -7.499 -15.385 1.00 18.08 211 TRP B O 1
ATOM 3767 N N . PHE B 1 211 ? 17.552 -8.817 -17.208 1.00 19.01 212 PHE B N 1
ATOM 3768 C CA . PHE B 1 211 ? 16.266 -9.442 -16.881 1.00 18.81 212 PHE B CA 1
ATOM 3769 C C . PHE B 1 211 ? 16.414 -10.961 -17.003 1.00 19.07 212 PHE B C 1
ATOM 3770 O O . PHE B 1 211 ? 16.091 -11.543 -18.044 1.00 19.93 212 PHE B O 1
ATOM 3778 N N . CYS B 1 212 ? 16.948 -11.562 -15.943 1.00 18.79 213 CYS B N 1
ATOM 3779 C CA . CYS B 1 212 ? 17.049 -13.005 -15.809 1.00 19.87 213 CYS B CA 1
ATOM 3780 C C . CYS B 1 212 ? 16.160 -13.429 -14.661 1.00 18.83 213 CYS B C 1
ATOM 3781 O O . CYS B 1 212 ? 16.033 -12.719 -13.669 1.00 18.48 213 CYS B O 1
ATOM 3784 N N . TRP B 1 213 ? 15.574 -14.619 -14.778 1.00 20.03 214 TRP B N 1
ATOM 3785 C CA . TRP B 1 213 ? 14.702 -15.078 -13.711 1.00 21.18 214 TRP B CA 1
ATOM 3786 C C . TRP B 1 213 ? 14.740 -16.594 -13.627 1.00 20.92 214 TRP B C 1
ATOM 3787 O O . TRP B 1 213 ? 15.233 -17.244 -14.559 1.00 21.02 214 TRP B O 1
ATOM 3798 N N . ASP B 1 214 ? 14.249 -17.137 -12.508 1.00 21.47 215 ASP B N 1
ATOM 3799 C CA . ASP B 1 214 ? 14.040 -18.588 -12.396 1.00 21.66 215 ASP B CA 1
ATOM 3800 C C . ASP B 1 214 ? 12.833 -18.869 -11.503 1.00 22.73 215 ASP B C 1
ATOM 3801 O O . ASP B 1 214 ? 12.023 -17.967 -11.246 1.00 21.85 215 ASP B O 1
ATOM 3806 N N . THR B 1 215 ? 12.681 -20.119 -11.070 1.00 23.25 216 THR B N 1
ATOM 3807 C CA . THR B 1 215 ? 11.482 -20.506 -10.332 1.00 24.29 216 THR B CA 1
ATOM 3808 C C . THR B 1 215 ? 11.893 -21.286 -9.072 1.00 25.01 216 THR B C 1
ATOM 3809 O O . THR B 1 215 ? 11.593 -22.490 -8.959 1.00 26.31 216 THR B O 1
ATOM 3813 N N . PRO B 1 216 ? 12.587 -20.615 -8.130 1.00 24.80 217 PRO B N 1
ATOM 3814 C CA . PRO B 1 216 ? 13.127 -21.303 -6.965 1.00 25.11 217 PRO B CA 1
ATOM 3815 C C . PRO B 1 216 ? 12.142 -21.486 -5.796 1.00 24.76 217 PRO B C 1
ATOM 3816 O O . PRO B 1 216 ? 12.429 -22.246 -4.853 1.00 25.64 217 PRO B O 1
ATOM 3820 N N . ALA B 1 217 ? 11.001 -20.797 -5.846 1.00 23.66 218 ALA B N 1
ATOM 3821 C CA . ALA B 1 217 ? 10.020 -20.831 -4.767 1.00 23.12 218 ALA B CA 1
ATOM 3822 C C . ALA B 1 217 ? 9.314 -22.187 -4.803 1.00 22.71 218 ALA B C 1
ATOM 3823 O O . ALA B 1 217 ? 8.989 -22.698 -5.869 1.00 23.89 218 ALA B O 1
ATOM 3825 N N . SER B 1 218 ? 9.094 -22.756 -3.629 1.00 23.82 219 SER B N 1
ATOM 3826 C CA . SER B 1 218 ? 8.337 -23.992 -3.512 1.00 23.92 219 SER B CA 1
ATOM 3827 C C . SER B 1 218 ? 6.884 -23.796 -3.924 1.00 23.94 219 SER B C 1
ATOM 3828 O O . SER B 1 218 ? 6.338 -22.689 -3.866 1.00 23.37 219 SER B O 1
ATOM 3831 N N . ARG B 1 219 ? 6.234 -24.887 -4.325 1.00 23.89 220 ARG B N 1
ATOM 3832 C CA . ARG B 1 219 ? 4.811 -24.816 -4.581 1.00 25.07 220 ARG B CA 1
ATOM 3833 C C . ARG B 1 219 ? 4.080 -24.286 -3.342 1.00 23.31 220 ARG B C 1
ATOM 3834 O O . ARG B 1 219 ? 3.136 -23.517 -3.486 1.00 23.43 220 ARG B O 1
ATOM 3842 N N . ASP B 1 220 ? 4.513 -24.692 -2.145 1.00 23.51 221 ASP B N 1
ATOM 3843 C CA . ASP B 1 220 ? 3.821 -24.273 -0.917 1.00 23.80 221 ASP B CA 1
ATOM 3844 C C . ASP B 1 220 ? 3.888 -22.750 -0.799 1.00 23.38 221 ASP B C 1
ATOM 3845 O O . ASP B 1 220 ? 2.898 -22.098 -0.504 1.00 23.46 221 ASP B O 1
ATOM 3850 N N . ASP B 1 221 ? 5.073 -22.193 -1.036 1.00 22.74 222 ASP B N 1
ATOM 3851 C CA . ASP B 1 221 ? 5.258 -20.748 -0.874 1.00 22.01 222 ASP B CA 1
ATOM 3852 C C . ASP B 1 221 ? 4.453 -19.967 -1.885 1.00 21.05 222 ASP B C 1
ATOM 3853 O O . ASP B 1 221 ? 3.816 -18.969 -1.563 1.00 21.57 222 ASP B O 1
ATOM 3858 N N . VAL B 1 222 ? 4.461 -20.438 -3.114 1.00 19.65 223 VAL B N 1
ATOM 3859 C CA . VAL B 1 222 ? 3.677 -19.825 -4.160 1.00 19.56 223 VAL B CA 1
ATOM 3860 C C . VAL B 1 222 ? 2.165 -19.862 -3.835 1.00 20.23 223 VAL B C 1
ATOM 3861 O O . VAL B 1 222 ? 1.457 -18.833 -3.937 1.00 19.66 223 VAL B O 1
ATOM 3865 N N . GLU B 1 223 ? 1.665 -21.052 -3.460 1.00 19.95 224 GLU B N 1
ATOM 3866 C CA . GLU B 1 223 ? 0.235 -21.238 -3.240 1.00 21.00 224 GLU B CA 1
ATOM 3867 C C . GLU B 1 223 ? -0.255 -20.470 -2.000 1.00 20.23 224 GLU B C 1
ATOM 3868 O O . GLU B 1 223 ? -1.370 -19.927 -1.983 1.00 20.25 224 GLU B O 1
ATOM 3874 N N . GLU B 1 224 ? 0.587 -20.409 -0.984 1.00 19.99 225 GLU B N 1
ATOM 3875 C CA A GLU B 1 224 ? 0.338 -19.603 0.227 0.50 21.74 225 GLU B CA 1
ATOM 3876 C CA B GLU B 1 224 ? 0.250 -19.617 0.186 0.50 21.06 225 GLU B CA 1
ATOM 3877 C C . GLU B 1 224 ? 0.120 -18.137 -0.161 1.00 20.66 225 GLU B C 1
ATOM 3878 O O . GLU B 1 224 ? -0.834 -17.501 0.244 1.00 20.80 225 GLU B O 1
ATOM 3889 N N . ALA B 1 225 ? 1.044 -17.604 -0.947 1.00 20.76 226 ALA B N 1
ATOM 3890 C CA . ALA B 1 225 ? 0.929 -16.213 -1.367 1.00 19.63 226 ALA B CA 1
ATOM 3891 C C . ALA B 1 225 ? -0.327 -15.983 -2.212 1.00 18.41 226 ALA B C 1
ATOM 3892 O O . ALA B 1 225 ? -1.061 -15.015 -2.002 1.00 19.33 226 ALA B O 1
ATOM 3894 N N . ARG B 1 226 ? -0.574 -16.883 -3.165 1.00 18.82 227 ARG B N 1
ATOM 3895 C CA . ARG B 1 226 ? -1.769 -16.807 -4.007 1.00 18.01 227 ARG B CA 1
ATOM 3896 C C . ARG B 1 226 ? -3.051 -16.891 -3.171 1.00 18.42 227 ARG B C 1
ATOM 3897 O O . ARG B 1 226 ? -4.023 -16.197 -3.449 1.00 17.28 227 ARG B O 1
ATOM 3905 N N . ARG B 1 227 ? -3.033 -17.726 -2.125 1.00 18.41 228 ARG B N 1
ATOM 3906 C CA . ARG B 1 227 ? -4.197 -17.830 -1.256 1.00 19.67 228 ARG B CA 1
ATOM 3907 C C . ARG B 1 227 ? -4.576 -16.505 -0.556 1.00 19.46 228 ARG B C 1
ATOM 3908 O O . ARG B 1 227 ? -5.780 -16.247 -0.340 1.00 21.13 228 ARG B O 1
ATOM 3916 N N . TYR B 1 228 ? -3.588 -15.661 -0.218 1.00 19.32 229 TYR B N 1
ATOM 3917 C CA . TYR B 1 228 ? -3.918 -14.367 0.411 1.00 18.64 229 TYR B CA 1
ATOM 3918 C C . TYR B 1 228 ? -4.769 -13.568 -0.581 1.00 18.03 229 TYR B C 1
ATOM 3919 O O . TYR B 1 228 ? -5.766 -12.957 -0.206 1.00 18.78 229 TYR B O 1
ATOM 3928 N N . LEU B 1 229 ? -4.367 -13.579 -1.858 1.00 17.39 230 LEU B N 1
ATOM 3929 C CA . LEU B 1 229 ? -5.084 -12.811 -2.875 1.00 17.61 230 LEU B CA 1
ATOM 3930 C C . LEU B 1 229 ? -6.454 -13.419 -3.197 1.00 17.56 230 LEU B C 1
ATOM 3931 O O . LEU B 1 229 ? -7.439 -12.690 -3.407 1.00 18.07 230 LEU B O 1
ATOM 3936 N N . ARG B 1 230 ? -6.508 -14.750 -3.249 1.00 17.53 231 ARG B N 1
ATOM 3937 C CA . ARG B 1 230 ? -7.792 -15.436 -3.428 1.00 18.95 231 ARG B CA 1
ATOM 3938 C C . ARG B 1 230 ? -8.770 -15.000 -2.329 1.00 18.75 231 ARG B C 1
ATOM 3939 O O . ARG B 1 230 ? -9.938 -14.647 -2.591 1.00 18.68 231 ARG B O 1
ATOM 3947 N N . ARG B 1 231 ? -8.293 -15.012 -1.095 1.00 17.98 232 ARG B N 1
ATOM 3948 C CA . ARG B 1 231 ? -9.156 -14.572 0.019 1.00 19.30 232 ARG B CA 1
ATOM 3949 C C . ARG B 1 231 ? -9.631 -13.130 -0.134 1.00 18.98 232 ARG B C 1
ATOM 3950 O O . ARG B 1 231 ? -10.817 -12.830 0.059 1.00 19.88 232 ARG B O 1
ATOM 3958 N N . ALA B 1 232 ? -8.716 -12.235 -0.525 1.00 18.04 233 ALA B N 1
ATOM 3959 C CA . ALA B 1 232 ? -9.045 -10.813 -0.759 1.00 18.24 233 ALA B CA 1
ATOM 3960 C C . ALA B 1 232 ? -10.170 -10.688 -1.779 1.00 18.88 233 ALA B C 1
ATOM 3961 O O . ALA B 1 232 ? -11.030 -9.796 -1.692 1.00 19.50 233 ALA B O 1
ATOM 3963 N N . ALA B 1 233 ? -10.152 -11.592 -2.753 1.00 19.33 234 ALA B N 1
ATOM 3964 C CA . ALA B 1 233 ? -11.041 -11.520 -3.916 1.00 20.60 234 ALA B CA 1
ATOM 3965 C C . ALA B 1 233 ? -12.393 -12.205 -3.686 1.00 22.14 234 ALA B C 1
ATOM 3966 O O . ALA B 1 233 ? -13.325 -12.054 -4.489 1.00 23.33 234 ALA B O 1
ATOM 3968 N N . GLU B 1 234 ? -12.479 -12.957 -2.606 1.00 23.27 235 GLU B N 1
ATOM 3969 C CA . GLU B 1 234 ? -13.634 -13.813 -2.338 1.00 26.19 235 GLU B CA 1
ATOM 3970 C C . GLU B 1 234 ? -14.759 -13.015 -1.708 1.00 26.32 235 GLU B C 1
ATOM 3971 O O . GLU B 1 234 ? -14.548 -12.319 -0.716 1.00 25.47 235 GLU B O 1
ATOM 3977 N N . LYS B 1 235 ? -15.961 -13.130 -2.270 1.00 27.87 236 LYS B N 1
ATOM 3978 C CA . LYS B 1 235 ? -17.147 -12.517 -1.645 1.00 30.14 236 LYS B CA 1
ATOM 3979 C C . LYS B 1 235 ? -17.439 -13.306 -0.349 1.00 30.18 236 LYS B C 1
ATOM 3980 O O . LYS B 1 235 ? -17.534 -14.538 -0.399 1.00 30.06 236 LYS B O 1
ATOM 3986 N N . PRO B 1 236 ? -17.537 -12.625 0.816 1.00 30.62 237 PRO B N 1
ATOM 3987 C CA . PRO B 1 236 ? -17.725 -13.358 2.082 1.00 31.58 237 PRO B CA 1
ATOM 3988 C C . PRO B 1 236 ? -18.922 -14.309 2.050 1.00 32.57 237 PRO B C 1
ATOM 3989 O O . PRO B 1 236 ? -19.972 -13.961 1.500 1.00 31.97 237 PRO B O 1
ATOM 3993 N N . ALA B 1 237 ? -18.733 -15.497 2.633 1.00 34.18 238 ALA B N 1
ATOM 3994 C CA . ALA B 1 237 ? -19.776 -16.517 2.744 1.00 35.82 238 ALA B CA 1
ATOM 3995 C C . ALA B 1 237 ? -20.910 -16.051 3.656 1.00 36.64 238 ALA B C 1
ATOM 3996 O O . ALA B 1 237 ? -22.083 -16.287 3.377 1.00 36.93 238 ALA B O 1
ATOM 3998 N N . LYS B 1 238 ? -20.541 -15.388 4.748 1.00 37.06 239 LYS B N 1
ATOM 3999 C CA . LYS B 1 238 ? -21.488 -14.956 5.769 1.00 37.86 239 LYS B CA 1
ATOM 4000 C C . LYS B 1 238 ? -20.929 -13.696 6.419 1.00 37.53 239 LYS B C 1
ATOM 4001 O O . LYS B 1 238 ? -19.766 -13.665 6.809 1.00 38.33 239 LYS B O 1
ATOM 4007 N N . LEU B 1 239 ? -21.751 -12.664 6.529 1.00 37.33 240 LEU B N 1
ATOM 4008 C CA . LEU B 1 239 ? -21.313 -11.387 7.104 1.00 37.00 240 LEU B CA 1
ATOM 4009 C C . LEU B 1 239 ? -21.400 -11.387 8.626 1.00 37.22 240 LEU B C 1
ATOM 4010 O O . LEU B 1 239 ? -22.425 -11.785 9.198 1.00 36.98 240 LEU B O 1
ATOM 4015 N N . LEU B 1 240 ? -20.328 -10.943 9.285 1.00 37.52 241 LEU B N 1
ATOM 4016 C CA . LEU B 1 240 ? -20.289 -10.937 10.757 1.00 38.49 241 LEU B CA 1
ATOM 4017 C C . LEU B 1 240 ? -21.335 -10.017 11.396 1.00 39.28 241 LEU B C 1
ATOM 4018 O O . LEU B 1 240 ? -21.616 -10.141 12.591 1.00 39.49 241 LEU B O 1
ATOM 4023 N N . TYR B 1 241 ? -21.896 -9.097 10.613 1.00 40.23 242 TYR B N 1
ATOM 4024 C CA . TYR B 1 241 ? -22.995 -8.254 11.093 1.00 42.30 242 TYR B CA 1
ATOM 4025 C C . TYR B 1 241 ? -24.242 -9.099 11.371 1.00 43.41 242 TYR B C 1
ATOM 4026 O O . TYR B 1 241 ? -24.973 -8.838 12.330 1.00 43.35 242 TYR B O 1
ATOM 4035 N N . GLU B 1 242 ? -24.472 -10.095 10.514 1.00 44.64 243 GLU B N 1
ATOM 4036 C CA . GLU B 1 242 ? -25.602 -11.013 10.625 1.00 46.46 243 GLU B CA 1
ATOM 4037 C C . GLU B 1 242 ? -25.626 -11.743 11.968 1.00 46.67 243 GLU B C 1
ATOM 4038 O O . GLU B 1 242 ? -24.733 -12.520 12.314 1.00 47.54 243 GLU B O 1
ATOM 4044 N N . PRO C 1 1 ? 10.014 23.500 35.155 1.00 44.95 2 PRO C N 1
ATOM 4045 C CA . PRO C 1 1 ? 8.830 24.354 35.155 1.00 44.98 2 PRO C CA 1
ATOM 4046 C C . PRO C 1 1 ? 8.077 24.360 33.821 1.00 44.83 2 PRO C C 1
ATOM 4047 O O . PRO C 1 1 ? 8.495 23.703 32.866 1.00 45.04 2 PRO C O 1
ATOM 4051 N N . GLY C 1 2 ? 6.959 25.079 33.779 1.00 44.54 3 GLY C N 1
ATOM 4052 C CA . GLY C 1 2 ? 6.115 25.145 32.588 1.00 44.18 3 GLY C CA 1
ATOM 4053 C C . GLY C 1 2 ? 5.299 26.421 32.582 1.00 43.84 3 GLY C C 1
ATOM 4054 O O . GLY C 1 2 ? 5.066 27.016 33.631 1.00 43.99 3 GLY C O 1
ATOM 4055 N N . SER C 1 3 ? 4.871 26.843 31.396 1.00 43.78 4 SER C N 1
ATOM 4056 C CA . SER C 1 3 ? 4.048 28.039 31.258 1.00 43.33 4 SER C CA 1
ATOM 4057 C C . SER C 1 3 ? 2.574 27.761 31.515 1.00 42.42 4 SER C C 1
ATOM 4058 O O . SER C 1 3 ? 2.070 26.701 31.165 1.00 42.66 4 SER C O 1
ATOM 4061 N N . ILE C 1 4 ? 1.915 28.724 32.154 1.00 41.28 5 ILE C N 1
ATOM 4062 C CA . ILE C 1 4 ? 0.483 28.706 32.414 1.00 40.39 5 ILE C CA 1
ATOM 4063 C C . ILE C 1 4 ? -0.090 30.092 32.082 1.00 39.57 5 ILE C C 1
ATOM 4064 O O . ILE C 1 4 ? 0.656 31.073 32.044 1.00 39.60 5 ILE C O 1
ATOM 4069 N N . PRO C 1 5 ? -1.409 30.180 31.809 1.00 38.48 6 PRO C N 1
ATOM 4070 C CA . PRO C 1 5 ? -2.044 31.496 31.822 1.00 37.54 6 PRO C CA 1
ATOM 4071 C C . PRO C 1 5 ? -2.009 32.054 33.239 1.00 36.43 6 PRO C C 1
ATOM 4072 O O . PRO C 1 5 ? -1.759 31.306 34.182 1.00 36.36 6 PRO C O 1
ATOM 4076 N N . LEU C 1 6 ? -2.295 33.340 33.397 1.00 35.36 7 LEU C N 1
ATOM 4077 C CA . LEU C 1 6 ? -2.223 33.966 34.713 1.00 34.74 7 LEU C CA 1
ATOM 4078 C C . LEU C 1 6 ? -3.543 34.615 35.132 1.00 33.89 7 LEU C C 1
ATOM 4079 O O . LEU C 1 6 ? -4.317 35.055 34.286 1.00 34.04 7 LEU C O 1
ATOM 4084 N N . ILE C 1 7 ? -3.790 34.654 36.443 1.00 32.81 8 ILE C N 1
ATOM 4085 C CA . ILE C 1 7 ? -4.926 35.378 37.008 1.00 32.47 8 ILE C CA 1
ATOM 4086 C C . ILE C 1 7 ? -4.916 36.822 36.509 1.00 32.94 8 ILE C C 1
ATOM 4087 O O . ILE C 1 7 ? -3.870 37.487 36.537 1.00 31.54 8 ILE C O 1
ATOM 4092 N N . GLY C 1 8 ? -6.083 37.297 36.075 1.00 33.14 9 GLY C N 1
ATOM 4093 C CA . GLY C 1 8 ? -6.224 38.654 35.573 1.00 34.11 9 GLY C CA 1
ATOM 4094 C C . GLY C 1 8 ? -5.976 38.754 34.080 1.00 34.91 9 GLY C C 1
ATOM 4095 O O . GLY C 1 8 ? -6.231 39.799 33.481 1.00 36.01 9 GLY C O 1
ATOM 4096 N N . GLU C 1 9 ? -5.460 37.683 33.483 1.00 35.12 10 GLU C N 1
ATOM 4097 C CA . GLU C 1 9 ? -5.344 37.591 32.020 1.00 35.31 10 GLU C CA 1
ATOM 4098 C C . GLU C 1 9 ? -6.665 37.150 31.413 1.00 35.01 10 GLU C C 1
ATOM 4099 O O . GLU C 1 9 ? -7.468 36.463 32.063 1.00 33.84 10 GLU C O 1
ATOM 4105 N N . ARG C 1 10 ? -6.890 37.558 30.165 1.00 35.34 11 ARG C N 1
ATOM 4106 C CA . ARG C 1 10 ? -8.019 37.050 29.403 1.00 35.93 11 ARG C CA 1
ATOM 4107 C C . ARG C 1 10 ? -7.712 35.609 29.013 1.00 34.64 11 ARG C C 1
ATOM 4108 O O . ARG C 1 10 ? -6.600 35.309 28.569 1.00 34.33 11 ARG C O 1
ATOM 4116 N N . PHE C 1 11 ? -8.688 34.717 29.204 1.00 33.82 12 PHE C N 1
ATOM 4117 C CA . PHE C 1 11 ? -8.531 33.305 28.848 1.00 33.76 12 PHE C CA 1
ATOM 4118 C C . PHE C 1 11 ? -8.032 33.221 27.406 1.00 34.34 12 PHE C C 1
ATOM 4119 O O . PHE C 1 11 ? -8.548 33.928 26.553 1.00 35.18 12 PHE C O 1
ATOM 4127 N N . PRO C 1 12 ? -7.017 32.376 27.143 1.00 34.91 13 PRO C N 1
ATOM 4128 C CA . PRO C 1 12 ? -6.446 32.237 25.794 1.00 35.50 13 PRO C CA 1
ATOM 4129 C C . PRO C 1 12 ? -7.538 32.001 24.748 1.00 35.76 13 PRO C C 1
ATOM 4130 O O . PRO C 1 12 ? -8.353 31.087 24.909 1.00 35.20 13 PRO C O 1
ATOM 4134 N N . GLU C 1 13 ? -7.554 32.822 23.696 1.00 36.71 14 GLU C N 1
ATOM 4135 C CA . GLU C 1 13 ? -8.500 32.622 22.591 1.00 37.20 14 GLU C CA 1
ATOM 4136 C C . GLU C 1 13 ? -8.168 31.325 21.862 1.00 36.62 14 GLU C C 1
ATOM 4137 O O . GLU C 1 13 ? -7.020 31.079 21.490 1.00 36.59 14 GLU C O 1
ATOM 4143 N N . MET C 1 14 ? -9.176 30.480 21.694 1.00 36.40 15 MET C N 1
ATOM 4144 C CA . MET C 1 14 ? -8.984 29.185 21.063 1.00 36.57 15 MET C CA 1
ATOM 4145 C C . MET C 1 14 ? -10.300 28.607 20.605 1.00 35.54 15 MET C C 1
ATOM 4146 O O . MET C 1 14 ? -11.337 28.850 21.209 1.00 35.69 15 MET C O 1
ATOM 4151 N N . GLU C 1 15 ? -10.237 27.873 19.501 1.00 35.36 16 GLU C N 1
ATOM 4152 C CA . GLU C 1 15 ? -11.329 27.038 19.047 1.00 35.10 16 GLU C CA 1
ATOM 4153 C C . GLU C 1 15 ? -11.083 25.674 19.661 1.00 33.64 16 GLU C C 1
ATOM 4154 O O . GLU C 1 15 ? -9.956 25.170 19.608 1.00 33.78 16 GLU C O 1
ATOM 4160 N N . VAL C 1 16 ? -12.114 25.083 20.258 1.00 31.70 17 VAL C N 1
ATOM 4161 C CA . VAL C 1 16 ? -11.983 23.723 20.809 1.00 30.35 17 VAL C CA 1
ATOM 4162 C C . VAL C 1 16 ? -13.100 22.799 20.337 1.00 29.45 17 VAL C C 1
ATOM 4163 O O . VAL C 1 16 ? -14.244 23.223 20.187 1.00 29.69 17 VAL C O 1
ATOM 4167 N N . THR C 1 17 ? -12.755 21.537 20.121 1.00 28.85 18 THR C N 1
ATOM 4168 C CA . THR C 1 17 ? -13.711 20.511 19.752 1.00 28.34 18 THR C CA 1
ATOM 4169 C C . THR C 1 17 ? -14.238 19.839 21.017 1.00 27.81 18 THR C C 1
ATOM 4170 O O . THR C 1 17 ? -13.462 19.276 21.803 1.00 26.10 18 THR C O 1
ATOM 4174 N N . THR C 1 18 ? -15.547 19.930 21.229 1.00 25.85 19 THR C N 1
ATOM 4175 C CA . THR C 1 18 ? -16.151 19.291 22.399 1.00 25.56 19 THR C CA 1
ATOM 4176 C C . THR C 1 18 ? -17.078 18.186 21.911 1.00 25.52 19 THR C C 1
ATOM 4177 O O . THR C 1 18 ? -17.371 18.095 20.697 1.00 26.80 19 THR C O 1
ATOM 4181 N N . ASP C 1 19 ? -17.592 17.391 22.838 1.00 24.33 20 ASP C N 1
ATOM 4182 C CA . ASP C 1 19 ? -18.576 16.368 22.498 1.00 24.12 20 ASP C CA 1
ATOM 4183 C C . ASP C 1 19 ? -19.982 16.962 22.332 1.00 23.91 20 ASP C C 1
ATOM 4184 O O . ASP C 1 19 ? -20.962 16.228 22.141 1.00 24.80 20 ASP C O 1
ATOM 4189 N N . HIS C 1 20 ? -20.065 18.293 22.384 1.00 24.36 21 HIS C N 1
ATOM 4190 C CA . HIS C 1 20 ? -21.296 19.020 22.027 1.00 25.72 21 HIS C CA 1
ATOM 4191 C C . HIS C 1 20 ? -21.135 19.754 20.681 1.00 27.30 21 HIS C C 1
ATOM 4192 O O . HIS C 1 20 ? -22.098 20.361 20.183 1.00 27.60 21 HIS C O 1
ATOM 4199 N N . GLY C 1 21 ? -19.921 19.711 20.128 1.00 27.88 22 GLY C N 1
ATOM 4200 C CA . GLY C 1 21 ? -19.553 20.497 18.939 1.00 29.70 22 GLY C CA 1
ATOM 4201 C C . GLY C 1 21 ? -18.370 21.424 19.175 1.00 30.70 22 GLY C C 1
ATOM 4202 O O . GLY C 1 21 ? -17.796 21.475 20.276 1.00 30.62 22 GLY C O 1
ATOM 4203 N N . VAL C 1 22 ? -18.003 22.162 18.129 1.00 31.36 23 VAL C N 1
ATOM 4204 C CA . VAL C 1 22 ? -16.895 23.101 18.180 1.00 31.91 23 VAL C CA 1
ATOM 4205 C C . VAL C 1 22 ? -17.382 24.403 18.798 1.00 32.43 23 VAL C C 1
ATOM 4206 O O . VAL C 1 22 ? -18.485 24.877 18.494 1.00 32.48 23 VAL C O 1
ATOM 4210 N N . ILE C 1 23 ? -16.577 24.968 19.693 1.00 32.35 24 ILE C N 1
ATOM 4211 C CA . ILE C 1 23 ? -16.873 26.291 20.254 1.00 32.98 24 ILE C CA 1
ATOM 4212 C C . ILE C 1 23 ? -15.613 27.144 20.391 1.00 33.09 24 ILE C C 1
ATOM 4213 O O . ILE C 1 23 ? -14.488 26.624 20.435 1.00 32.79 24 ILE C O 1
ATOM 4218 N N . LYS C 1 24 ? -15.808 28.458 20.426 1.00 32.86 25 LYS C N 1
ATOM 4219 C CA . LYS C 1 24 ? -14.700 29.376 20.627 1.00 32.88 25 LYS C CA 1
ATOM 4220 C C . LYS C 1 24 ? -14.678 29.841 22.088 1.00 31.91 25 LYS C C 1
ATOM 4221 O O . LYS C 1 24 ? -15.689 30.283 22.625 1.00 31.44 25 LYS C O 1
ATOM 4227 N N . LEU C 1 25 ? -13.519 29.717 22.732 1.00 31.51 26 LEU C N 1
ATOM 4228 C CA . LEU C 1 25 ? -13.352 30.198 24.107 1.00 31.16 26 LEU C CA 1
ATOM 4229 C C . LEU C 1 25 ? -12.528 31.484 24.101 1.00 31.01 26 LEU C C 1
ATOM 4230 O O . LEU C 1 25 ? -11.647 31.621 23.260 1.00 30.67 26 LEU C O 1
ATOM 4235 N N . PRO C 1 26 ? -12.811 32.419 25.037 1.00 31.48 27 PRO C N 1
ATOM 4236 C CA . PRO C 1 26 ? -13.939 32.397 25.975 1.00 31.64 27 PRO C CA 1
ATOM 4237 C C . PRO C 1 26 ? -15.248 32.920 25.359 1.00 31.96 27 PRO C C 1
ATOM 4238 O O . PRO C 1 26 ? -16.279 32.932 26.032 1.00 31.66 27 PRO C O 1
ATOM 4242 N N . ASP C 1 27 ? -15.193 33.330 24.088 1.00 32.83 28 ASP C N 1
ATOM 4243 C CA . ASP C 1 27 ? -16.300 34.036 23.417 1.00 33.50 28 ASP C CA 1
ATOM 4244 C C . ASP C 1 27 ? -17.668 33.375 23.553 1.00 33.14 28 ASP C C 1
ATOM 4245 O O . ASP C 1 27 ? -18.667 34.050 23.764 1.00 33.79 28 ASP C O 1
ATOM 4250 N N . HIS C 1 28 ? -17.717 32.053 23.428 1.00 32.49 29 HIS C N 1
ATOM 4251 C CA . HIS C 1 28 ? -18.969 31.316 23.538 1.00 32.20 29 HIS C CA 1
ATOM 4252 C C . HIS C 1 28 ? -19.742 31.656 24.799 1.00 31.44 29 HIS C C 1
ATOM 4253 O O . HIS C 1 28 ? -20.978 31.702 24.787 1.00 32.09 29 HIS C O 1
ATOM 4260 N N . TYR C 1 29 ? -19.016 31.890 25.896 1.00 30.36 30 TYR C N 1
ATOM 4261 C CA . TYR C 1 29 ? -19.639 32.194 27.174 1.00 29.87 30 TYR C CA 1
ATOM 4262 C C . TYR C 1 29 ? -19.765 33.697 27.424 1.00 29.94 30 TYR C C 1
ATOM 4263 O O . TYR C 1 29 ? -20.776 34.157 27.984 1.00 29.68 30 TYR C O 1
ATOM 4272 N N . VAL C 1 30 ? -18.736 34.436 27.018 1.00 30.45 31 VAL C N 1
ATOM 4273 C CA . VAL C 1 30 ? -18.704 35.910 27.108 1.00 31.26 31 VAL C CA 1
ATOM 4274 C C . VAL C 1 30 ? -19.977 36.498 26.446 1.00 32.45 31 VAL C C 1
ATOM 4275 O O . VAL C 1 30 ? -20.675 37.326 27.045 1.00 31.74 31 VAL C O 1
ATOM 4279 N N . SER C 1 31 ? -20.307 35.987 25.261 1.00 33.78 32 SER C N 1
ATOM 4280 C CA . SER C 1 31 ? -21.509 36.404 24.505 1.00 34.70 32 SER C CA 1
ATOM 4281 C C . SER C 1 31 ? -22.854 36.165 25.201 1.00 35.07 32 SER C C 1
ATOM 4282 O O . SER C 1 31 ? -23.852 36.858 24.907 1.00 35.64 32 SER C O 1
ATOM 4285 N N . GLN C 1 32 ? -22.903 35.183 26.100 1.00 34.06 33 GLN C N 1
ATOM 4286 C CA . GLN C 1 32 ? -24.105 34.895 26.860 1.00 33.29 33 GLN C CA 1
ATOM 4287 C C . GLN C 1 32 ? -24.099 35.600 28.215 1.00 32.61 33 GLN C C 1
ATOM 4288 O O . GLN C 1 32 ? -25.061 35.490 28.970 1.00 33.05 33 GLN C O 1
ATOM 4294 N N . GLY C 1 33 ? -23.016 36.314 28.521 1.00 32.29 34 GLY C N 1
ATOM 4295 C CA . GLY C 1 33 ? -22.841 36.939 29.835 1.00 31.30 34 GLY C CA 1
ATOM 4296 C C . GLY C 1 33 ? -22.686 35.924 30.966 1.00 30.14 34 GLY C C 1
ATOM 4297 O O . GLY C 1 33 ? -23.031 36.199 32.111 1.00 30.21 34 GLY C O 1
ATOM 4298 N N . LYS C 1 34 ? -22.185 34.742 30.623 1.00 29.42 35 LYS C N 1
ATOM 4299 C CA . LYS C 1 34 ? -21.963 33.667 31.604 1.00 28.40 35 LYS C CA 1
ATOM 4300 C C . LYS C 1 34 ? -20.505 33.612 32.043 1.00 27.45 35 LYS C C 1
ATOM 4301 O O . LYS C 1 34 ? -19.580 33.845 31.253 1.00 25.93 35 LYS C O 1
ATOM 4307 N N . TRP C 1 35 ? -20.306 33.240 33.304 1.00 25.16 36 TRP C N 1
ATOM 4308 C CA . TRP C 1 35 ? -18.997 32.778 33.719 1.00 25.39 36 TRP C CA 1
ATOM 4309 C C . TRP C 1 35 ? -18.864 31.326 33.242 1.00 24.80 36 TRP C C 1
ATOM 4310 O O . TRP C 1 35 ? -19.878 30.663 32.952 1.00 24.07 36 TRP C O 1
ATOM 4321 N N . PHE C 1 36 ? -17.637 30.802 33.219 1.00 23.97 37 PHE C N 1
ATOM 4322 C CA . PHE C 1 36 ? -17.496 29.355 33.079 1.00 23.27 37 PHE C CA 1
ATOM 4323 C C . PHE C 1 36 ? -16.375 28.812 33.937 1.00 22.72 37 PHE C C 1
ATOM 4324 O O . PHE C 1 36 ? -15.439 29.536 34.256 1.00 22.59 37 PHE C O 1
ATOM 4332 N N . VAL C 1 37 ? -16.527 27.547 34.313 1.00 22.10 38 VAL C N 1
ATOM 4333 C CA . VAL C 1 37 ? -15.437 26.784 34.934 1.00 21.00 38 VAL C CA 1
ATOM 4334 C C . VAL C 1 37 ? -14.994 25.755 33.894 1.00 21.65 38 VAL C C 1
ATOM 4335 O O . VAL C 1 37 ? -15.759 24.827 33.526 1.00 21.18 38 VAL C O 1
ATOM 4339 N N . LEU C 1 38 ? -13.768 25.922 33.417 1.00 22.12 39 LEU C N 1
ATOM 4340 C CA . LEU C 1 38 ? -13.103 24.886 32.612 1.00 22.11 39 LEU C CA 1
ATOM 4341 C C . LEU C 1 38 ? -12.260 24.062 33.556 1.00 22.57 39 LEU C C 1
ATOM 4342 O O . LEU C 1 38 ? -11.440 24.602 34.281 1.00 22.60 39 LEU C O 1
ATOM 4347 N N . PHE C 1 39 ? -12.459 22.760 33.531 1.00 22.39 40 PHE C N 1
ATOM 4348 C CA . PHE C 1 39 ? -11.634 21.879 34.336 1.00 22.10 40 PHE C CA 1
ATOM 4349 C C . PHE C 1 39 ? -11.133 20.717 33.490 1.00 22.33 40 PHE C C 1
ATOM 4350 O O . PHE C 1 39 ? -11.746 20.374 32.471 1.00 22.35 40 PHE C O 1
ATOM 4358 N N . SER C 1 40 ? -10.015 20.104 33.897 1.00 20.53 41 SER C N 1
ATOM 4359 C CA . SER C 1 40 ? -9.453 18.998 33.120 1.00 20.38 41 SER C CA 1
ATOM 4360 C C . SER C 1 40 ? -9.402 17.757 33.965 1.00 21.66 41 SER C C 1
ATOM 4361 O O . SER C 1 40 ? -9.492 17.846 35.195 1.00 21.05 41 SER C O 1
ATOM 4364 N N . HIS C 1 41 ? -9.267 16.618 33.304 1.00 21.82 42 HIS C N 1
ATOM 4365 C CA . HIS C 1 41 ? -9.129 15.348 34.009 1.00 22.59 42 HIS C CA 1
ATOM 4366 C C . HIS C 1 41 ? -8.199 14.460 33.186 1.00 22.51 42 HIS C C 1
ATOM 4367 O O . HIS C 1 41 ? -8.145 14.553 31.947 1.00 21.18 42 HIS C O 1
ATOM 4374 N N . PRO C 1 42 ? -7.390 13.634 33.868 1.00 22.69 43 PRO C N 1
ATOM 4375 C CA . PRO C 1 42 ? -6.426 12.884 33.078 1.00 22.71 43 PRO C CA 1
ATOM 4376 C C . PRO C 1 42 ? -6.993 11.947 32.015 1.00 21.80 43 PRO C C 1
ATOM 4377 O O . PRO C 1 42 ? -6.453 11.923 30.909 1.00 23.38 43 PRO C O 1
ATOM 4381 N N . ALA C 1 43 ? -8.060 11.214 32.318 1.00 21.94 44 ALA C N 1
ATOM 4382 C CA . ALA C 1 43 ? -8.550 10.172 31.396 1.00 22.11 44 ALA C CA 1
ATOM 4383 C C . ALA C 1 43 ? -9.973 9.731 31.616 1.00 21.79 44 ALA C C 1
ATOM 4384 O O . ALA C 1 43 ? -10.368 9.372 32.728 1.00 20.91 44 ALA C O 1
ATOM 4386 N N . ASP C 1 44 ? -10.772 9.730 30.535 1.00 21.81 45 ASP C N 1
ATOM 4387 C CA . ASP C 1 44 ? -12.028 9.001 30.526 1.00 22.53 45 ASP C CA 1
ATOM 4388 C C . ASP C 1 44 ? -11.811 7.538 30.942 1.00 21.55 45 ASP C C 1
ATOM 4389 O O . ASP C 1 44 ? -10.716 6.960 30.757 1.00 21.54 45 ASP C O 1
ATOM 4394 N N . PHE C 1 45 ? -12.867 6.955 31.498 1.00 21.86 46 PHE C N 1
ATOM 4395 C CA . PHE C 1 45 ? -12.831 5.558 31.961 1.00 21.82 46 PHE C CA 1
ATOM 4396 C C . PHE C 1 45 ? -11.747 5.343 33.003 1.00 21.14 46 PHE C C 1
ATOM 4397 O O . PHE C 1 45 ? -11.112 4.286 33.059 1.00 21.69 46 PHE C O 1
ATOM 4405 N N . THR C 1 46 ? -11.556 6.356 33.842 1.00 21.55 47 THR C N 1
ATOM 4406 C CA . THR C 1 46 ? -10.742 6.164 35.044 1.00 20.47 47 THR C CA 1
ATOM 4407 C C . THR C 1 46 ? -11.540 6.647 36.243 1.00 19.56 47 THR C C 1
ATOM 4408 O O . THR C 1 46 ? -12.449 7.470 36.143 1.00 18.73 47 THR C O 1
ATOM 4412 N N . PRO C 1 47 ? -11.272 6.050 37.402 1.00 18.74 48 PRO C N 1
ATOM 4413 C CA . PRO C 1 47 ? -12.208 6.169 38.505 1.00 17.99 48 PRO C CA 1
ATOM 4414 C C . PRO C 1 47 ? -12.315 7.533 39.230 1.00 18.20 48 PRO C C 1
ATOM 4415 O O . PRO C 1 47 ? -13.437 7.972 39.534 1.00 18.76 48 PRO C O 1
ATOM 4419 N N . VAL C 1 48 ? -11.191 8.205 39.516 1.00 18.88 49 VAL C N 1
ATOM 4420 C CA . VAL C 1 48 ? -11.329 9.493 40.228 1.00 18.70 49 VAL C CA 1
ATOM 4421 C C . VAL C 1 48 ? -12.073 10.459 39.304 1.00 19.06 49 VAL C C 1
ATOM 4422 O O . VAL C 1 48 ? -13.033 11.105 39.708 1.00 19.55 49 VAL C O 1
ATOM 4426 N N . CYS C 1 49 ? -11.658 10.471 38.035 1.00 19.72 50 CYS C N 1
ATOM 4427 C CA . CYS C 1 49 ? -12.288 11.304 37.027 1.00 20.05 50 CYS C CA 1
ATOM 4428 C C . CYS C 1 49 ? -13.796 11.083 37.014 1.00 19.92 50 CYS C C 1
ATOM 4429 O O . CYS C 1 49 ? -14.580 12.047 36.975 1.00 19.35 50 CYS C O 1
ATOM 4432 N N . THR C 1 50 ? -14.216 9.818 37.037 1.00 18.98 51 THR C N 1
ATOM 4433 C CA . THR C 1 50 ? -15.632 9.489 37.004 1.00 19.36 51 THR C CA 1
ATOM 4434 C C . THR C 1 50 ? -16.365 10.072 38.238 1.00 19.31 51 THR C C 1
ATOM 4435 O O . THR C 1 50 ? -17.440 10.685 38.123 1.00 18.23 51 THR C O 1
ATOM 4439 N N . THR C 1 51 ? -15.757 9.940 39.411 1.00 18.79 52 THR C N 1
ATOM 4440 C CA . THR C 1 51 ? -16.355 10.512 40.630 1.00 18.92 52 THR C CA 1
ATOM 4441 C C . THR C 1 51 ? -16.518 12.041 40.541 1.00 18.35 52 THR C C 1
ATOM 4442 O O . THR C 1 51 ? -17.496 12.571 41.056 1.00 19.32 52 THR C O 1
ATOM 4446 N N . GLU C 1 52 ? -15.579 12.712 39.870 1.00 18.10 53 GLU C N 1
ATOM 4447 C CA . GLU C 1 52 ? -15.631 14.178 39.777 1.00 17.32 53 GLU C CA 1
ATOM 4448 C C . GLU C 1 52 ? -16.734 14.577 38.815 1.00 18.26 53 GLU C C 1
ATOM 4449 O O . GLU C 1 52 ? -17.501 15.511 39.075 1.00 18.04 53 GLU C O 1
ATOM 4455 N N . PHE C 1 53 ? -16.827 13.865 37.703 1.00 18.86 54 PHE C N 1
ATOM 4456 C CA . PHE C 1 53 ? -17.957 14.171 36.788 1.00 18.98 54 PHE C CA 1
ATOM 4457 C C . PHE C 1 53 ? -19.313 14.017 37.447 1.00 19.44 54 PHE C C 1
ATOM 4458 O O . PHE C 1 53 ? -20.225 14.867 37.280 1.00 18.93 54 PHE C O 1
ATOM 4466 N N . VAL C 1 54 ? -19.456 12.953 38.222 1.00 18.35 55 VAL C N 1
ATOM 4467 C CA . VAL C 1 54 ? -20.704 12.719 38.950 1.00 19.13 55 VAL C CA 1
ATOM 4468 C C . VAL C 1 54 ? -20.956 13.866 39.950 1.00 18.76 55 VAL C C 1
ATOM 4469 O O . VAL C 1 54 ? -22.080 14.322 40.094 1.00 18.48 55 VAL C O 1
ATOM 4473 N N . SER C 1 55 ? -19.894 14.367 40.584 1.00 18.77 56 SER C N 1
ATOM 4474 C CA . SER C 1 55 ? -20.003 15.450 41.574 1.00 19.56 56 SER C CA 1
ATOM 4475 C C . SER C 1 55 ? -20.407 16.779 40.902 1.00 19.43 56 SER C C 1
ATOM 4476 O O . SER C 1 55 ? -21.298 17.482 41.392 1.00 20.75 56 SER C O 1
ATOM 4479 N N . PHE C 1 56 ? -19.750 17.083 39.789 1.00 20.09 57 PHE C N 1
ATOM 4480 C CA . PHE C 1 56 ? -20.118 18.244 38.972 1.00 20.27 57 PHE C CA 1
ATOM 4481 C C . PHE C 1 56 ? -21.556 18.146 38.451 1.00 20.75 57 PHE C C 1
ATOM 4482 O O . PHE C 1 56 ? -22.306 19.142 38.470 1.00 21.27 57 PHE C O 1
ATOM 4490 N N . ALA C 1 57 ? -21.963 16.968 37.992 1.00 20.84 58 ALA C N 1
ATOM 4491 C CA . ALA C 1 57 ? -23.371 16.816 37.530 1.00 21.89 58 ALA C CA 1
ATOM 4492 C C . ALA C 1 57 ? -24.373 17.011 38.676 1.00 22.57 58 ALA C C 1
ATOM 4493 O O . ALA C 1 57 ? -25.423 17.618 38.478 1.00 23.13 58 ALA C O 1
ATOM 4495 N N . ARG C 1 58 ? -24.053 16.524 39.880 1.00 22.80 59 ARG C N 1
ATOM 4496 C CA . ARG C 1 58 ? -24.900 16.744 41.055 1.00 23.92 59 ARG C CA 1
ATOM 4497 C C . ARG C 1 58 ? -25.102 18.239 41.309 1.00 23.76 59 ARG C C 1
ATOM 4498 O O . ARG C 1 58 ? -26.195 18.672 41.699 1.00 24.89 59 ARG C O 1
ATOM 4506 N N . ARG C 1 59 ? -24.040 19.012 41.077 1.00 23.56 60 ARG C N 1
ATOM 4507 C CA . ARG C 1 59 ? -23.996 20.447 41.393 1.00 23.88 60 ARG C CA 1
ATOM 4508 C C . ARG C 1 59 ? -24.349 21.321 40.184 1.00 24.72 60 ARG C C 1
ATOM 4509 O O . ARG C 1 59 ? -24.193 22.542 40.219 1.00 24.64 60 ARG C O 1
ATOM 4517 N N . TYR C 1 60 ? -24.795 20.687 39.108 1.00 25.35 61 TYR C N 1
ATOM 4518 C CA . TYR C 1 60 ? -25.008 21.390 37.843 1.00 26.87 61 TYR C CA 1
ATOM 4519 C C . TYR C 1 60 ? -26.019 22.534 38.004 1.00 27.01 61 TYR C C 1
ATOM 4520 O O . TYR C 1 60 ? -25.748 23.667 37.574 1.00 26.99 61 TYR C O 1
ATOM 4529 N N . GLU C 1 61 ? -27.138 22.223 38.650 1.00 27.90 62 GLU C N 1
ATOM 4530 C CA . GLU C 1 61 ? -28.218 23.181 38.940 1.00 29.63 62 GLU C CA 1
ATOM 4531 C C . GLU C 1 61 ? -27.694 24.360 39.792 1.00 27.69 62 GLU C C 1
ATOM 4532 O O . GLU C 1 61 ? -28.029 25.518 39.557 1.00 26.84 62 GLU C O 1
ATOM 4538 N N . ASP C 1 62 ? -26.831 24.072 40.762 1.00 25.38 63 ASP C N 1
ATOM 4539 C CA . ASP C 1 62 ? -26.196 25.131 41.553 1.00 24.86 63 ASP C CA 1
ATOM 4540 C C . ASP C 1 62 ? -25.334 26.072 40.713 1.00 24.03 63 ASP C C 1
ATOM 4541 O O . ASP C 1 62 ? -25.346 27.288 40.929 1.00 24.00 63 ASP C O 1
ATOM 4546 N N . PHE C 1 63 ? -24.573 25.523 39.761 1.00 22.79 64 PHE C N 1
ATOM 4547 C CA . PHE C 1 63 ? -23.753 26.362 38.898 1.00 22.56 64 PHE C CA 1
ATOM 4548 C C . PHE C 1 63 ? -24.660 27.151 37.945 1.00 23.82 64 PHE C C 1
ATOM 4549 O O . PHE C 1 63 ? -24.397 28.318 37.677 1.00 22.51 64 PHE C O 1
ATOM 4557 N N . GLN C 1 64 ? -25.697 26.487 37.438 1.00 24.69 65 GLN C N 1
ATOM 4558 C CA . GLN C 1 64 ? -26.668 27.149 36.544 1.00 27.17 65 GLN C CA 1
ATOM 4559 C C . GLN C 1 64 ? -27.335 28.352 37.222 1.00 27.58 65 GLN C C 1
ATOM 4560 O O . GLN C 1 64 ? -27.461 29.412 36.603 1.00 27.68 65 GLN C O 1
ATOM 4566 N N . ARG C 1 65 ? -27.741 28.189 38.483 1.00 28.45 66 ARG C N 1
ATOM 4567 C CA . ARG C 1 65 ? -28.366 29.280 39.251 1.00 29.72 66 ARG C CA 1
ATOM 4568 C C . ARG C 1 65 ? -27.459 30.504 39.355 1.00 29.55 66 ARG C C 1
ATOM 4569 O O . ARG C 1 65 ? -27.931 31.652 39.404 1.00 30.11 66 ARG C O 1
ATOM 4577 N N . LEU C 1 66 ? -26.149 30.264 39.415 1.00 28.72 67 LEU C N 1
ATOM 4578 C CA . LEU C 1 66 ? -25.182 31.351 39.516 1.00 28.07 67 LEU C CA 1
ATOM 4579 C C . LEU C 1 66 ? -24.846 31.962 38.164 1.00 27.49 67 LEU C C 1
ATOM 4580 O O . LEU C 1 66 ? -24.100 32.934 38.093 1.00 28.57 67 LEU C O 1
ATOM 4585 N N . GLY C 1 67 ? -25.360 31.394 37.076 1.00 26.64 68 GLY C N 1
ATOM 4586 C CA . GLY C 1 67 ? -24.975 31.851 35.737 1.00 25.78 68 GLY C CA 1
ATOM 4587 C C . GLY C 1 67 ? -23.574 31.407 35.367 1.00 25.21 68 GLY C C 1
ATOM 4588 O O . GLY C 1 67 ? -22.824 32.140 34.742 1.00 25.64 68 GLY C O 1
ATOM 4589 N N . VAL C 1 68 ? -23.233 30.177 35.757 1.00 24.02 69 VAL C N 1
ATOM 4590 C CA . VAL C 1 68 ? -21.907 29.611 35.517 1.00 23.63 69 VAL C CA 1
ATOM 4591 C C . VAL C 1 68 ? -22.069 28.322 34.716 1.00 22.73 69 VAL C C 1
ATOM 4592 O O . VAL C 1 68 ? -22.799 27.428 35.139 1.00 22.95 69 VAL C O 1
ATOM 4596 N N . ASP C 1 69 ? -21.425 28.273 33.552 1.00 23.13 70 ASP C N 1
ATOM 4597 C CA . ASP C 1 69 ? -21.362 27.066 32.731 1.00 23.65 70 ASP C CA 1
ATOM 4598 C C . ASP C 1 69 ? -20.155 26.195 33.116 1.00 22.86 70 ASP C C 1
ATOM 4599 O O . ASP C 1 69 ? -19.200 26.690 33.694 1.00 22.88 70 ASP C O 1
ATOM 4604 N N . LEU C 1 70 ? -20.224 24.913 32.768 1.00 22.36 71 LEU C N 1
ATOM 4605 C CA . LEU C 1 70 ? -19.135 23.973 33.028 1.00 22.00 71 LEU C CA 1
ATOM 4606 C C . LEU C 1 70 ? -18.637 23.435 31.715 1.00 21.66 71 LEU C C 1
ATOM 4607 O O . LEU C 1 70 ? -19.429 23.126 30.809 1.00 21.85 71 LEU C O 1
ATOM 4612 N N . ILE C 1 71 ? -17.330 23.241 31.625 1.00 21.21 72 ILE C N 1
ATOM 4613 C CA . ILE C 1 71 ? -16.746 22.574 30.477 1.00 21.69 72 ILE C CA 1
ATOM 4614 C C . ILE C 1 71 ? -15.526 21.760 30.912 1.00 20.51 72 ILE C C 1
ATOM 4615 O O . ILE C 1 71 ? -14.624 22.291 31.533 1.00 20.58 72 ILE C O 1
ATOM 4620 N N . GLY C 1 72 ? -15.533 20.476 30.570 1.00 20.68 73 GLY C N 1
ATOM 4621 C CA . GLY C 1 72 ? -14.390 19.593 30.877 1.00 20.96 73 GLY C CA 1
ATOM 4622 C C . GLY C 1 72 ? -13.338 19.559 29.779 1.00 22.22 73 GLY C C 1
ATOM 4623 O O . GLY C 1 72 ? -13.486 20.185 28.712 1.00 21.67 73 GLY C O 1
ATOM 4624 N N . LEU C 1 73 ? -12.253 18.823 30.035 1.00 22.44 74 LEU C N 1
ATOM 4625 C CA . LEU C 1 73 ? -11.164 18.718 29.086 1.00 23.66 74 LEU C CA 1
ATOM 4626 C C . LEU C 1 73 ? -10.327 17.497 29.426 1.00 23.40 74 LEU C C 1
ATOM 4627 O O . LEU C 1 73 ? -9.935 17.333 30.575 1.00 22.63 74 LEU C O 1
ATOM 4632 N N . SER C 1 74 ? -10.081 16.643 28.432 1.00 22.87 75 SER C N 1
ATOM 4633 C CA . SER C 1 74 ? -9.051 15.604 28.559 1.00 23.49 75 SER C CA 1
ATOM 4634 C C . SER C 1 74 ? -8.415 15.364 27.192 1.00 24.09 75 SER C C 1
ATOM 4635 O O . SER C 1 74 ? -8.908 15.872 26.171 1.00 24.12 75 SER C O 1
ATOM 4638 N N . VAL C 1 75 ? -7.339 14.576 27.180 1.00 23.58 76 VAL C N 1
ATOM 4639 C CA . VAL C 1 75 ? -6.687 14.179 25.915 1.00 24.88 76 VAL C CA 1
ATOM 4640 C C . VAL C 1 75 ? -7.404 13.056 25.160 1.00 24.39 76 VAL C C 1
ATOM 4641 O O . VAL C 1 75 ? -6.905 12.572 24.129 1.00 25.60 76 VAL C O 1
ATOM 4645 N N . ASP C 1 76 ? -8.567 12.646 25.644 1.00 23.77 77 ASP C N 1
ATOM 4646 C CA . ASP C 1 76 ? -9.346 11.570 24.988 1.00 23.69 77 ASP C CA 1
ATOM 4647 C C . ASP C 1 76 ? -10.147 12.159 23.822 1.00 23.00 77 ASP C C 1
ATOM 4648 O O . ASP C 1 76 ? -10.343 13.375 23.774 1.00 23.23 77 ASP C O 1
ATOM 4653 N N . SER C 1 77 ? -10.608 11.283 22.924 1.00 22.94 78 SER C N 1
ATOM 4654 C CA . SER C 1 77 ? -11.407 11.672 21.749 1.00 23.07 78 SER C CA 1
ATOM 4655 C C . SER C 1 77 ? -12.867 11.946 22.104 1.00 23.33 78 SER C C 1
ATOM 4656 O O . SER C 1 77 ? -13.362 11.543 23.175 1.00 21.99 78 SER C O 1
ATOM 4659 N N . VAL C 1 78 ? -13.583 12.606 21.187 1.00 22.61 79 VAL C N 1
ATOM 4660 C CA . VAL C 1 78 ? -15.015 12.811 21.378 1.00 23.12 79 VAL C CA 1
ATOM 4661 C C . VAL C 1 78 ? -15.759 11.482 21.439 1.00 21.64 79 VAL C C 1
ATOM 4662 O O . VAL C 1 78 ? -16.764 11.369 22.134 1.00 22.21 79 VAL C O 1
ATOM 4666 N N . PHE C 1 79 ? -15.250 10.465 20.739 1.00 21.21 80 PHE C N 1
ATOM 4667 C CA . PHE C 1 79 ? -15.875 9.127 20.788 1.00 21.80 80 PHE C CA 1
ATOM 4668 C C . PHE C 1 79 ? -15.780 8.524 22.167 1.00 21.86 80 PHE C C 1
ATOM 4669 O O . PHE C 1 79 ? -16.774 8.036 22.692 1.00 22.06 80 PHE C O 1
ATOM 4677 N N . SER C 1 80 ? -14.587 8.617 22.747 1.00 23.14 81 SER C N 1
ATOM 4678 C CA . SER C 1 80 ? -14.382 8.211 24.147 1.00 22.78 81 SER C CA 1
ATOM 4679 C C . SER C 1 80 ? -15.302 8.991 25.104 1.00 22.45 81 SER C C 1
ATOM 4680 O O . SER C 1 80 ? -15.953 8.392 25.971 1.00 22.43 81 SER C O 1
ATOM 4683 N N . HIS C 1 81 ? -15.339 10.317 24.968 1.00 22.11 82 HIS C N 1
ATOM 4684 C CA . HIS C 1 81 ? -16.249 11.142 25.768 1.00 21.82 82 HIS C CA 1
ATOM 4685 C C . HIS C 1 81 ? -17.678 10.633 25.714 1.00 21.93 82 HIS C C 1
ATOM 4686 O O . HIS C 1 81 ? -18.323 10.465 26.748 1.00 21.51 82 HIS C O 1
ATOM 4693 N N . ILE C 1 82 ? -18.181 10.363 24.505 1.00 21.21 83 ILE C N 1
ATOM 4694 C CA . ILE C 1 82 ? -19.568 9.961 24.380 1.00 21.50 83 ILE C CA 1
ATOM 4695 C C . ILE C 1 82 ? -19.814 8.563 24.988 1.00 21.40 83 ILE C C 1
ATOM 4696 O O . ILE C 1 82 ? -20.814 8.352 25.676 1.00 22.02 83 ILE C O 1
ATOM 4701 N N . LYS C 1 83 ? -18.892 7.630 24.744 1.00 21.70 84 LYS C N 1
ATOM 4702 C CA . LYS C 1 83 ? -18.991 6.292 25.331 1.00 21.80 84 LYS C CA 1
ATOM 4703 C C . LYS C 1 83 ? -18.918 6.359 26.857 1.00 22.29 84 LYS C C 1
ATOM 4704 O O . LYS C 1 83 ? -19.639 5.634 27.551 1.00 22.52 84 LYS C O 1
ATOM 4710 N N . TRP C 1 84 ? -18.063 7.239 27.363 1.00 22.51 85 TRP C N 1
ATOM 4711 C CA . TRP C 1 84 ? -17.909 7.367 28.829 1.00 22.69 85 TRP C CA 1
ATOM 4712 C C . TRP C 1 84 ? -19.190 7.889 29.479 1.00 23.58 85 TRP C C 1
ATOM 4713 O O . TRP C 1 84 ? -19.660 7.347 30.488 1.00 23.44 85 TRP C O 1
ATOM 4724 N N . LYS C 1 85 ? -19.771 8.932 28.883 1.00 23.11 86 LYS C N 1
ATOM 4725 C CA . LYS C 1 85 ? -21.047 9.445 29.332 1.00 23.15 86 LYS C CA 1
ATOM 4726 C C . LYS C 1 85 ? -22.162 8.385 29.303 1.00 23.22 86 LYS C C 1
ATOM 4727 O O . LYS C 1 85 ? -22.945 8.278 30.246 1.00 22.90 86 LYS C O 1
ATOM 4733 N N . GLU C 1 86 ? -22.198 7.567 28.245 1.00 23.56 87 GLU C N 1
ATOM 4734 C CA . GLU C 1 86 ? -23.113 6.423 28.194 1.00 24.21 87 GLU C CA 1
ATOM 4735 C C . GLU C 1 86 ? -22.925 5.469 29.360 1.00 23.36 87 GLU C C 1
ATOM 4736 O O . GLU C 1 86 ? -23.905 5.006 29.930 1.00 23.85 87 GLU C O 1
ATOM 4742 N N . TRP C 1 87 ? -21.663 5.140 29.639 1.00 23.12 88 TRP C N 1
ATOM 4743 C CA . TRP C 1 87 ? -21.321 4.252 30.733 1.00 23.70 88 TRP C CA 1
ATOM 4744 C C . TRP C 1 87 ? -21.827 4.857 32.045 1.00 23.12 88 TRP C C 1
ATOM 4745 O O . TRP C 1 87 ? -22.447 4.162 32.861 1.00 24.19 88 TRP C O 1
ATOM 4756 N N . ILE C 1 88 ? -21.549 6.142 32.264 1.00 22.45 89 ILE C N 1
ATOM 4757 C CA . ILE C 1 88 ? -21.918 6.772 33.548 1.00 23.84 89 ILE C CA 1
ATOM 4758 C C . ILE C 1 88 ? -23.434 6.786 33.727 1.00 24.41 89 ILE C C 1
ATOM 4759 O O . ILE C 1 88 ? -23.946 6.484 34.806 1.00 24.59 89 ILE C O 1
ATOM 4764 N N . GLU C 1 89 ? -24.154 7.144 32.664 1.00 25.77 90 GLU C N 1
ATOM 4765 C CA . GLU C 1 89 ? -25.605 7.139 32.692 1.00 27.10 90 GLU C CA 1
ATOM 4766 C C . GLU C 1 89 ? -26.141 5.738 32.993 1.00 27.59 90 GLU C C 1
ATOM 4767 O O . GLU C 1 89 ? -27.025 5.565 33.839 1.00 27.70 90 GLU C O 1
ATOM 4773 N N . ARG C 1 90 ? -25.585 4.731 32.322 1.00 28.35 91 ARG C N 1
ATOM 4774 C CA . ARG C 1 90 ? -26.092 3.361 32.453 1.00 30.00 91 ARG C CA 1
ATOM 4775 C C . ARG C 1 90 ? -25.744 2.712 33.795 1.00 29.63 91 ARG C C 1
ATOM 4776 O O . ARG C 1 90 ? -26.605 2.064 34.409 1.00 30.13 91 ARG C O 1
ATOM 4784 N N . HIS C 1 91 ? -24.497 2.891 34.246 1.00 29.06 92 HIS C N 1
ATOM 4785 C CA . HIS C 1 91 ? -23.997 2.220 35.454 1.00 29.85 92 HIS C CA 1
ATOM 4786 C C . HIS C 1 91 ? -24.153 2.985 36.764 1.00 29.45 92 HIS C C 1
ATOM 4787 O O . HIS C 1 91 ? -24.248 2.360 37.832 1.00 29.29 92 HIS C O 1
ATOM 4794 N N . ILE C 1 92 ? -24.155 4.321 36.689 1.00 28.56 93 ILE C N 1
ATOM 4795 C CA . ILE C 1 92 ? -24.323 5.175 37.883 1.00 28.31 93 ILE C CA 1
ATOM 4796 C C . ILE C 1 92 ? -25.704 5.808 37.927 1.00 28.21 93 ILE C C 1
ATOM 4797 O O . ILE C 1 92 ? -26.173 6.181 38.996 1.00 28.82 93 ILE C O 1
ATOM 4802 N N . GLY C 1 93 ? -26.350 5.943 36.773 1.00 27.40 94 GLY C N 1
ATOM 4803 C CA . GLY C 1 93 ? -27.688 6.528 36.700 1.00 27.94 94 GLY C CA 1
ATOM 4804 C C . GLY C 1 93 ? -27.659 8.048 36.703 1.00 27.77 94 GLY C C 1
ATOM 4805 O O . GLY C 1 93 ? -28.643 8.708 37.062 1.00 28.31 94 GLY C O 1
ATOM 4806 N N . VAL C 1 94 ? -26.514 8.602 36.321 1.00 26.66 95 VAL C N 1
ATOM 4807 C CA . VAL C 1 94 ? -26.336 10.050 36.250 1.00 26.84 95 VAL C CA 1
ATOM 4808 C C . VAL C 1 94 ? -26.019 10.466 34.811 1.00 26.63 95 VAL C C 1
ATOM 4809 O O . VAL C 1 94 ? -25.124 9.907 34.165 1.00 26.48 95 VAL C O 1
ATOM 4813 N N . ARG C 1 95 ? -26.760 11.442 34.300 1.00 27.04 96 ARG C N 1
ATOM 4814 C CA A ARG C 1 95 ? -26.495 12.002 32.989 0.50 27.44 96 ARG C CA 1
ATOM 4815 C CA B ARG C 1 95 ? -26.449 11.982 32.989 0.50 27.13 96 ARG C CA 1
ATOM 4816 C C . ARG C 1 95 ? -25.575 13.223 33.134 1.00 27.17 96 ARG C C 1
ATOM 4817 O O . ARG C 1 95 ? -25.898 14.156 33.884 1.00 27.99 96 ARG C O 1
ATOM 4832 N N . ILE C 1 96 ? -24.437 13.206 32.445 1.00 26.02 97 ILE C N 1
ATOM 4833 C CA . ILE C 1 96 ? -23.530 14.345 32.443 1.00 25.57 97 ILE C CA 1
ATOM 4834 C C . ILE C 1 96 ? -24.002 15.331 31.389 1.00 25.38 97 ILE C C 1
ATOM 4835 O O . ILE C 1 96 ? -23.922 15.023 30.210 1.00 25.57 97 ILE C O 1
ATOM 4840 N N . PRO C 1 97 ? -24.493 16.523 31.808 1.00 25.62 98 PRO C N 1
ATOM 4841 C CA . PRO C 1 97 ? -25.141 17.456 30.881 1.00 25.94 98 PRO C CA 1
ATOM 4842 C C . PRO C 1 97 ? -24.212 18.436 30.170 1.00 26.16 98 PRO C C 1
ATOM 4843 O O . PRO C 1 97 ? -24.631 19.070 29.174 1.00 27.40 98 PRO C O 1
ATOM 4847 N N . PHE C 1 98 ? -22.983 18.594 30.663 1.00 24.28 99 PHE C N 1
ATOM 4848 C CA . PHE C 1 98 ? -22.100 19.627 30.150 1.00 23.04 99 PHE C CA 1
ATOM 4849 C C . PHE C 1 98 ? -21.082 19.069 29.153 1.00 23.10 99 PHE C C 1
ATOM 4850 O O . PHE C 1 98 ? -20.813 17.859 29.161 1.00 22.86 99 PHE C O 1
ATOM 4858 N N . PRO C 1 99 ? -20.512 19.941 28.290 1.00 22.93 100 PRO C N 1
ATOM 4859 C CA . PRO C 1 99 ? -19.573 19.477 27.286 1.00 22.85 100 PRO C CA 1
ATOM 4860 C C . PRO C 1 99 ? -18.205 19.103 27.861 1.00 22.86 100 PRO C C 1
ATOM 4861 O O . PRO C 1 99 ? -17.801 19.642 28.896 1.00 23.00 100 PRO C O 1
ATOM 4865 N N . ILE C 1 100 ? -17.511 18.218 27.153 1.00 22.12 101 ILE C N 1
ATOM 4866 C CA . ILE C 1 100 ? -16.107 17.918 27.439 1.00 22.02 101 ILE C CA 1
ATOM 4867 C C . ILE C 1 100 ? -15.286 18.168 26.161 1.00 22.16 101 ILE C C 1
ATOM 4868 O O . ILE C 1 100 ? -15.623 17.638 25.094 1.00 22.46 101 ILE C O 1
ATOM 4873 N N . ILE C 1 101 ? -14.220 18.956 26.285 1.00 22.40 102 ILE C N 1
ATOM 4874 C CA . ILE C 1 101 ? -13.259 19.166 25.185 1.00 22.87 102 ILE C CA 1
ATOM 4875 C C . ILE C 1 101 ? -12.447 17.899 24.967 1.00 24.38 102 ILE C C 1
ATOM 4876 O O . ILE C 1 101 ? -11.988 17.249 25.933 1.00 24.19 102 ILE C O 1
ATOM 4881 N N . ALA C 1 102 ? -12.301 17.550 23.688 1.00 25.40 103 ALA C N 1
ATOM 4882 C CA . ALA C 1 102 ? -11.478 16.431 23.263 1.00 27.15 103 ALA C CA 1
ATOM 4883 C C . ALA C 1 102 ? -10.158 16.996 22.757 1.00 29.03 103 ALA C C 1
ATOM 4884 O O . ALA C 1 102 ? -10.129 17.760 21.787 1.00 29.01 103 ALA C O 1
ATOM 4886 N N . ASP C 1 103 ? -9.066 16.629 23.420 1.00 30.60 104 ASP C N 1
ATOM 4887 C CA . ASP C 1 103 ? -7.759 17.245 23.163 1.00 33.11 104 ASP C CA 1
ATOM 4888 C C . ASP C 1 103 ? -6.655 16.199 22.918 1.00 34.69 104 ASP C C 1
ATOM 4889 O O . ASP C 1 103 ? -5.595 16.257 23.558 1.00 34.20 104 ASP C O 1
ATOM 4894 N N . PRO C 1 104 ? -6.887 15.255 21.971 1.00 36.55 105 PRO C N 1
ATOM 4895 C CA . PRO C 1 104 ? -5.820 14.291 21.711 1.00 38.02 105 PRO C CA 1
ATOM 4896 C C . PRO C 1 104 ? -4.727 15.028 20.969 1.00 39.57 105 PRO C C 1
ATOM 4897 O O . PRO C 1 104 ? -5.030 15.708 19.979 1.00 40.56 105 PRO C O 1
ATOM 4901 N N . GLN C 1 105 ? -3.491 14.898 21.470 1.00 40.56 106 GLN C N 1
ATOM 4902 C CA A GLN C 1 105 ? -2.309 15.634 20.990 0.50 41.02 106 GLN C CA 1
ATOM 4903 C CA B GLN C 1 105 ? -2.315 15.637 20.985 0.50 40.89 106 GLN C CA 1
ATOM 4904 C C . GLN C 1 105 ? -1.919 16.695 22.015 1.00 41.09 106 GLN C C 1
ATOM 4905 O O . GLN C 1 105 ? -0.838 17.299 21.928 1.00 41.30 106 GLN C O 1
ATOM 4916 N N . GLY C 1 106 ? -2.804 16.919 22.988 1.00 40.87 107 GLY C N 1
ATOM 4917 C CA . GLY C 1 106 ? -2.541 17.841 24.095 1.00 40.62 107 GLY C CA 1
ATOM 4918 C C . GLY C 1 106 ? -2.315 19.292 23.713 1.00 40.63 107 GLY C C 1
ATOM 4919 O O . GLY C 1 106 ? -1.685 20.038 24.461 1.00 41.09 107 GLY C O 1
ATOM 4920 N N . THR C 1 107 ? -2.842 19.701 22.559 1.00 40.82 108 THR C N 1
ATOM 4921 C CA . THR C 1 107 ? -2.671 21.072 22.060 1.00 41.10 108 THR C CA 1
ATOM 4922 C C . THR C 1 107 ? -3.257 22.107 23.025 1.00 40.80 108 THR C C 1
ATOM 4923 O O . THR C 1 107 ? -2.589 23.080 23.386 1.00 41.17 108 THR C O 1
ATOM 4927 N N . VAL C 1 108 ? -4.505 21.885 23.447 1.00 40.62 109 VAL C N 1
ATOM 4928 C CA . VAL C 1 108 ? -5.183 22.779 24.390 1.00 39.99 109 VAL C CA 1
ATOM 4929 C C . VAL C 1 108 ? -4.516 22.729 25.765 1.00 39.64 109 VAL C C 1
ATOM 4930 O O . VAL C 1 108 ? -4.273 23.768 26.384 1.00 38.84 109 VAL C O 1
ATOM 4934 N N . ALA C 1 109 ? -4.227 21.513 26.222 1.00 39.82 110 ALA C N 1
ATOM 4935 C CA . ALA C 1 109 ? -3.538 21.282 27.499 1.00 40.56 110 ALA C CA 1
ATOM 4936 C C . ALA C 1 109 ? -2.219 22.064 27.630 1.00 40.95 110 ALA C C 1
ATOM 4937 O O . ALA C 1 109 ? -1.953 22.670 28.672 1.00 41.13 110 ALA C O 1
ATOM 4939 N N . ARG C 1 110 ? -1.413 22.082 26.567 1.00 41.91 111 ARG C N 1
ATOM 4940 C CA . ARG C 1 110 ? -0.150 22.830 26.584 1.00 42.72 111 ARG C CA 1
ATOM 4941 C C . ARG C 1 110 ? -0.346 24.343 26.733 1.00 42.49 111 ARG C C 1
ATOM 4942 O O . ARG C 1 110 ? 0.404 25.007 27.451 1.00 42.37 111 ARG C O 1
ATOM 4950 N N . ARG C 1 111 ? -1.355 24.875 26.049 1.00 42.26 112 ARG C N 1
ATOM 4951 C CA . ARG C 1 111 ? -1.726 26.287 26.144 1.00 42.21 112 ARG C CA 1
ATOM 4952 C C . ARG C 1 111 ? -2.158 26.665 27.549 1.00 41.69 112 ARG C C 1
ATOM 4953 O O . ARG C 1 111 ? -1.915 27.780 28.010 1.00 42.03 112 ARG C O 1
ATOM 4961 N N . LEU C 1 112 ? -2.789 25.716 28.239 1.00 40.43 113 LEU C N 1
ATOM 4962 C CA . LEU C 1 112 ? -3.327 25.956 29.561 1.00 39.10 113 LEU C CA 1
ATOM 4963 C C . LEU C 1 112 ? -2.354 25.527 30.662 1.00 38.08 113 LEU C C 1
ATOM 4964 O O . LEU C 1 112 ? -2.622 25.717 31.857 1.00 37.79 113 LEU C O 1
ATOM 4969 N N . GLY C 1 113 ? -1.222 24.964 30.243 1.00 37.22 114 GLY C N 1
ATOM 4970 C CA . GLY C 1 113 ? -0.190 24.479 31.166 1.00 36.35 114 GLY C CA 1
ATOM 4971 C C . GLY C 1 113 ? -0.640 23.316 32.029 1.00 35.79 114 GLY C C 1
ATOM 4972 O O . GLY C 1 113 ? -0.303 23.246 33.219 1.00 35.82 114 GLY C O 1
ATOM 4973 N N . LEU C 1 114 ? -1.394 22.396 31.431 1.00 35.00 115 LEU C N 1
ATOM 4974 C CA . LEU C 1 114 ? -2.022 21.298 32.188 1.00 34.31 115 LEU C CA 1
ATOM 4975 C C . LEU C 1 114 ? -1.220 20.010 32.133 1.00 34.96 115 LEU C C 1
ATOM 4976 O O . LEU C 1 114 ? -1.628 18.995 32.696 1.00 34.24 115 LEU C O 1
ATOM 4981 N N . LEU C 1 115 ? -0.078 20.049 31.458 1.00 35.56 116 LEU C N 1
ATOM 4982 C CA . LEU C 1 115 ? 0.824 18.907 31.427 1.00 36.57 116 LEU C CA 1
ATOM 4983 C C . LEU C 1 115 ? 1.999 19.134 32.377 1.00 37.06 116 LEU C C 1
ATOM 4984 O O . LEU C 1 115 ? 2.886 19.950 32.111 1.00 37.68 116 LEU C O 1
ATOM 4989 N N . HIS C 1 116 ? 1.979 18.426 33.501 1.00 37.07 117 HIS C N 1
ATOM 4990 C CA . HIS C 1 116 ? 2.970 18.637 34.541 1.00 37.39 117 HIS C CA 1
ATOM 4991 C C . HIS C 1 116 ? 4.005 17.509 34.515 1.00 38.45 117 HIS C C 1
ATOM 4992 O O . HIS C 1 116 ? 4.057 16.748 33.545 1.00 38.72 117 HIS C O 1
ATOM 4999 N N . ALA C 1 117 ? 4.836 17.420 35.551 1.00 39.27 118 ALA C N 1
ATOM 5000 C CA . ALA C 1 117 ? 5.945 16.458 35.600 1.00 40.45 118 ALA C CA 1
ATOM 5001 C C . ALA C 1 117 ? 5.505 15.036 35.952 1.00 41.44 118 ALA C C 1
ATOM 5002 O O . ALA C 1 117 ? 6.159 14.069 35.555 1.00 41.93 118 ALA C O 1
ATOM 5004 N N . GLU C 1 118 ? 4.408 14.939 36.705 1.00 42.16 119 GLU C N 1
ATOM 5005 C CA . GLU C 1 118 ? 3.770 13.695 37.138 1.00 43.14 119 GLU C CA 1
ATOM 5006 C C . GLU C 1 118 ? 3.479 12.716 35.973 1.00 43.60 119 GLU C C 1
ATOM 5007 O O . GLU C 1 118 ? 3.739 11.506 36.079 1.00 43.77 119 GLU C O 1
ATOM 5013 N N . SER C 1 119 ? 2.958 13.242 34.864 1.00 43.41 120 SER C N 1
ATOM 5014 C CA . SER C 1 119 ? 2.677 12.434 33.669 1.00 43.48 120 SER C CA 1
ATOM 5015 C C . SER C 1 119 ? 3.004 13.200 32.398 1.00 43.45 120 SER C C 1
ATOM 5016 O O . SER C 1 119 ? 2.726 14.402 32.284 1.00 43.57 120 SER C O 1
ATOM 5019 N N . ALA C 1 120 ? 3.576 12.484 31.436 1.00 43.56 121 ALA C N 1
ATOM 5020 C CA . ALA C 1 120 ? 3.936 13.068 30.157 1.00 43.28 121 ALA C CA 1
ATOM 5021 C C . ALA C 1 120 ? 2.729 13.072 29.233 1.00 42.87 121 ALA C C 1
ATOM 5022 O O . ALA C 1 120 ? 2.661 13.881 28.314 1.00 43.59 121 ALA C O 1
ATOM 5024 N N . THR C 1 121 ? 1.770 12.189 29.508 1.00 41.90 122 THR C N 1
ATOM 5025 C CA . THR C 1 121 ? 0.704 11.852 28.562 1.00 40.50 122 THR C CA 1
ATOM 5026 C C . THR C 1 121 ? -0.712 12.398 28.864 1.00 39.07 122 THR C C 1
ATOM 5027 O O . THR C 1 121 ? -1.480 12.67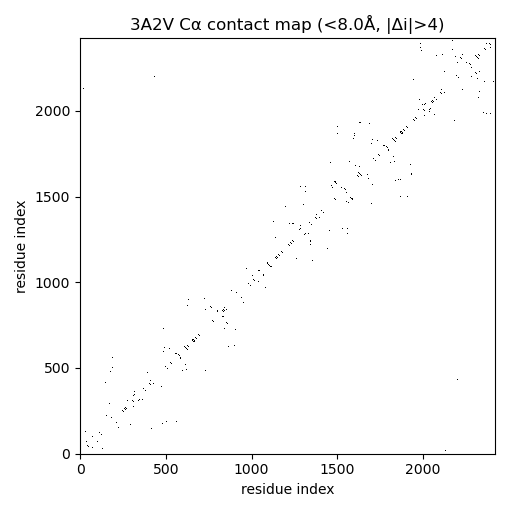4 27.930 1.00 38.59 122 THR C O 1
ATOM 5031 N N . HIS C 1 122 ? -1.060 12.527 30.147 1.00 36.69 123 HIS C N 1
ATOM 5032 C CA . HIS C 1 122 ? -2.399 12.971 30.556 1.00 34.94 123 HIS C CA 1
ATOM 5033 C C . HIS C 1 122 ? -2.305 14.283 31.362 1.00 33.17 123 HIS C C 1
ATOM 5034 O O . HIS C 1 122 ? -1.268 14.560 31.975 1.00 32.60 123 HIS C O 1
ATOM 5041 N N . THR C 1 123 ? -3.366 15.103 31.324 1.00 30.43 124 THR C N 1
ATOM 5042 C CA . THR C 1 123 ? -3.381 16.375 32.042 1.00 28.26 124 THR C CA 1
ATOM 5043 C C . THR C 1 123 ? -3.536 16.137 33.542 1.00 27.16 124 THR C C 1
ATOM 5044 O O . THR C 1 123 ? -4.073 15.109 33.960 1.00 26.80 124 THR C O 1
ATOM 5048 N N . VAL C 1 124 ? -3.118 17.128 34.331 1.00 25.89 125 VAL C N 1
ATOM 5049 C CA . VAL C 1 124 ? -3.476 17.172 35.763 1.00 25.27 125 VAL C CA 1
ATOM 5050 C C . VAL C 1 124 ? -4.947 17.524 35.912 1.00 24.52 125 VAL C C 1
ATOM 5051 O O . VAL C 1 124 ? -5.668 17.650 34.908 1.00 24.17 125 VAL C O 1
ATOM 5055 N N . ARG C 1 125 ? -5.395 17.681 37.157 1.00 22.35 126 ARG C N 1
ATOM 5056 C CA . ARG C 1 125 ? -6.771 18.079 37.434 1.00 21.19 126 ARG C CA 1
ATOM 5057 C C . ARG C 1 125 ? -6.815 19.580 37.627 1.00 21.45 126 ARG C C 1
ATOM 5058 O O . ARG C 1 125 ? -6.831 20.072 38.745 1.00 21.06 126 ARG C O 1
ATOM 5066 N N . GLY C 1 126 ? -6.776 20.311 36.523 1.00 21.27 127 GLY C N 1
ATOM 5067 C CA . GLY C 1 126 ? -6.769 21.774 36.577 1.00 20.60 127 GLY C CA 1
ATOM 5068 C C . GLY C 1 126 ? -8.163 22.354 36.617 1.00 21.10 127 GLY C C 1
ATOM 5069 O O . GLY C 1 126 ? -9.121 21.707 36.180 1.00 20.67 127 GLY C O 1
ATOM 5070 N N . VAL C 1 127 ? -8.263 23.575 37.147 1.00 20.25 128 VAL C N 1
ATOM 5071 C CA . VAL C 1 127 ? -9.532 24.285 37.222 1.00 20.39 128 VAL C CA 1
ATOM 5072 C C . VAL C 1 127 ? -9.282 25.749 36.902 1.00 21.04 128 VAL C C 1
ATOM 5073 O O . VAL C 1 127 ? -8.454 26.375 37.527 1.00 21.67 128 VAL C O 1
ATOM 5077 N N . PHE C 1 128 ? -9.988 26.281 35.902 1.00 21.58 129 PHE C N 1
ATOM 5078 C CA . PHE C 1 128 ? -9.885 27.710 35.571 1.00 23.22 129 PHE C CA 1
ATOM 5079 C C . PHE C 1 128 ? -11.259 28.279 35.788 1.00 23.73 129 PHE C C 1
ATOM 5080 O O . PHE C 1 128 ? -12.227 27.790 35.206 1.00 23.90 129 PHE C O 1
ATOM 5088 N N . ILE C 1 129 ? -11.348 29.282 36.648 1.00 24.07 130 ILE C N 1
ATOM 5089 C CA . ILE C 1 129 ? -12.589 29.982 36.885 1.00 25.66 130 ILE C CA 1
ATOM 5090 C C . ILE C 1 129 ? -12.503 31.261 36.067 1.00 25.94 130 ILE C C 1
ATOM 5091 O O . ILE C 1 129 ? -11.560 32.037 36.203 1.00 26.29 130 ILE C O 1
ATOM 5096 N N . VAL C 1 130 ? -13.459 31.433 35.154 1.00 25.81 131 VAL C N 1
ATOM 5097 C CA . VAL C 1 130 ? -13.374 32.517 34.171 1.00 26.13 131 VAL C CA 1
ATOM 5098 C C . VAL C 1 130 ? -14.665 33.347 34.243 1.00 26.65 131 VAL C C 1
ATOM 5099 O O . VAL C 1 130 ? -15.763 32.794 34.206 1.00 26.96 131 VAL C O 1
ATOM 5103 N N . ASP C 1 131 ? -14.533 34.663 34.385 1.00 26.74 132 ASP C N 1
ATOM 5104 C CA . ASP C 1 131 ? -15.704 35.525 34.560 1.00 28.07 132 ASP C CA 1
ATOM 5105 C C . ASP C 1 131 ? -16.356 35.909 33.232 1.00 28.74 132 ASP C C 1
ATOM 5106 O O . ASP C 1 131 ? -15.918 35.459 32.175 1.00 28.20 132 ASP C O 1
ATOM 5111 N N . ALA C 1 132 ? -17.417 36.716 33.305 1.00 30.04 133 ALA C N 1
ATOM 5112 C CA . ALA C 1 132 ? -18.239 37.000 32.120 1.00 31.44 133 ALA C CA 1
ATOM 5113 C C . ALA C 1 132 ? -17.582 38.002 31.189 1.00 32.86 133 ALA C C 1
ATOM 5114 O O . ALA C 1 132 ? -18.101 38.279 30.106 1.00 33.24 133 ALA C O 1
ATOM 5116 N N . ARG C 1 133 ? -16.428 38.522 31.604 1.00 33.12 134 ARG C N 1
ATOM 5117 C CA . ARG C 1 133 ? -15.573 39.330 30.743 1.00 34.41 134 ARG C CA 1
ATOM 5118 C C . ARG C 1 133 ? -14.495 38.503 30.058 1.00 33.22 134 ARG C C 1
ATOM 5119 O O . ARG C 1 133 ? -13.727 39.029 29.274 1.00 33.99 134 ARG C O 1
ATOM 5127 N N . GLY C 1 134 ? -14.438 37.200 30.343 1.00 32.13 135 GLY C N 1
ATOM 5128 C CA . GLY C 1 134 ? -13.408 36.337 29.773 1.00 30.41 135 GLY C CA 1
ATOM 5129 C C . GLY C 1 134 ? -12.095 36.281 30.550 1.00 29.47 135 GLY C C 1
ATOM 5130 O O . GLY C 1 134 ? -11.106 35.766 30.051 1.00 29.02 135 GLY C O 1
ATOM 5131 N N . VAL C 1 135 ? -12.090 36.822 31.763 1.00 28.43 136 VAL C N 1
ATOM 5132 C CA . VAL C 1 135 ? -10.857 36.996 32.544 1.00 28.37 136 VAL C CA 1
ATOM 5133 C C . VAL C 1 135 ? -10.712 35.821 33.505 1.00 27.04 136 VAL C C 1
ATOM 5134 O O . VAL C 1 135 ? -11.678 35.474 34.180 1.00 27.51 136 VAL C O 1
ATOM 5138 N N . ILE C 1 136 ? -9.513 35.225 33.561 1.00 26.70 137 ILE C N 1
ATOM 5139 C CA . ILE C 1 136 ? -9.202 34.155 34.543 1.00 25.96 137 ILE C CA 1
ATOM 5140 C C . ILE C 1 136 ? -9.143 34.745 35.947 1.00 25.52 137 ILE C C 1
ATOM 5141 O O . ILE C 1 136 ? -8.417 35.716 36.179 1.00 25.74 137 ILE C O 1
ATOM 5146 N N . ARG C 1 137 ? -9.878 34.144 36.886 1.00 23.79 138 ARG C N 1
ATOM 5147 C CA . ARG C 1 137 ? -10.031 34.717 38.226 1.00 23.32 138 ARG C CA 1
ATOM 5148 C C . ARG C 1 137 ? -9.377 33.889 39.330 1.00 23.12 138 ARG C C 1
ATOM 5149 O O . ARG C 1 137 ? -9.064 34.422 40.380 1.00 22.46 138 ARG C O 1
ATOM 5157 N N . THR C 1 138 ? -9.252 32.589 39.085 1.00 23.09 139 THR C N 1
ATOM 5158 C CA . THR C 1 138 ? -8.674 31.631 40.050 1.00 23.08 139 THR C CA 1
ATOM 5159 C C . THR C 1 138 ? -8.222 30.422 39.244 1.00 23.39 139 THR C C 1
ATOM 5160 O O . THR C 1 138 ? -8.839 30.098 38.237 1.00 23.34 139 THR C O 1
ATOM 5164 N N . MET C 1 139 ? -7.123 29.782 39.658 1.00 22.62 140 MET C N 1
ATOM 5165 C CA . MET C 1 139 ? -6.644 28.559 39.005 1.00 23.99 140 MET C CA 1
ATOM 5166 C C . MET C 1 139 ? -6.266 27.562 40.068 1.00 22.96 140 MET C C 1
ATOM 5167 O O . MET C 1 139 ? -5.607 27.928 41.041 1.00 23.45 140 MET C O 1
ATOM 5172 N N . LEU C 1 140 ? -6.692 26.320 39.886 1.00 21.88 141 LEU C N 1
ATOM 5173 C CA . LEU C 1 140 ? -6.350 25.240 40.841 1.00 21.59 141 LEU C CA 1
ATOM 5174 C C . LEU C 1 140 ? -5.702 24.113 40.069 1.00 21.80 141 LEU C C 1
ATOM 5175 O O . LEU C 1 140 ? -6.136 23.776 38.956 1.00 22.94 141 LEU C O 1
ATOM 5180 N N . TYR C 1 141 ? -4.630 23.556 40.639 1.00 21.77 142 TYR C N 1
ATOM 5181 C CA . TYR C 1 141 ? -3.994 22.394 40.042 1.00 21.88 142 TYR C CA 1
ATOM 5182 C C . TYR C 1 141 ? -3.921 21.250 41.035 1.00 21.72 142 TYR C C 1
ATOM 5183 O O . TYR C 1 141 ? -3.005 21.208 41.885 1.00 20.66 142 TYR C O 1
ATOM 5192 N N . TYR C 1 142 ? -4.855 20.310 40.901 1.00 21.28 143 TYR C N 1
ATOM 5193 C CA . TYR C 1 142 ? -4.877 19.098 41.725 1.00 21.03 143 TYR C CA 1
ATOM 5194 C C . TYR C 1 142 ? -4.176 18.016 40.910 1.00 21.49 143 TYR C C 1
ATOM 5195 O O . TYR C 1 142 ? -4.063 18.147 39.665 1.00 22.17 143 TYR C O 1
ATOM 5204 N N . PRO C 1 143 ? -3.668 16.975 41.589 1.00 21.69 144 PRO C N 1
ATOM 5205 C CA . PRO C 1 143 ? -2.920 15.907 40.926 1.00 22.04 144 PRO C CA 1
ATOM 5206 C C . PRO C 1 143 ? -3.803 14.720 40.560 1.00 22.93 144 PRO C C 1
ATOM 5207 O O . PRO C 1 143 ? -4.940 14.654 40.981 1.00 22.55 144 PRO C O 1
ATOM 5211 N N . MET C 1 144 ? -3.275 13.777 39.781 1.00 24.21 145 MET C N 1
ATOM 5212 C CA A MET C 1 144 ? -4.046 12.611 39.332 0.50 24.98 145 MET C CA 1
ATOM 5213 C CA B MET C 1 144 ? -4.090 12.650 39.326 0.50 24.47 145 MET C CA 1
ATOM 5214 C C . MET C 1 144 ? -4.668 11.828 40.475 1.00 24.20 145 MET C C 1
ATOM 5215 O O . MET C 1 144 ? -5.765 11.290 40.352 1.00 23.88 145 MET C O 1
ATOM 5224 N N . GLU C 1 145 ? -3.950 11.744 41.594 1.00 23.19 146 GLU C N 1
ATOM 5225 C CA . GLU C 1 145 ? -4.363 10.843 42.652 1.00 22.63 146 GLU C CA 1
ATOM 5226 C C . GLU C 1 145 ? -5.385 11.413 43.647 1.00 21.77 146 GLU C C 1
ATOM 5227 O O . GLU C 1 145 ? -5.752 10.746 44.604 1.00 22.15 146 GLU C O 1
ATOM 5233 N N . LEU C 1 146 ? -5.849 12.648 43.417 1.00 21.10 147 LEU C N 1
ATOM 5234 C CA . LEU C 1 146 ? -6.624 13.360 44.424 1.00 19.87 147 LEU C CA 1
ATOM 5235 C C . LEU C 1 146 ? -7.786 14.085 43.763 1.00 19.23 147 LEU C C 1
ATOM 5236 O O . LEU C 1 146 ? -7.571 15.039 43.000 1.00 19.47 147 LEU C O 1
ATOM 5241 N N . GLY C 1 147 ? -8.985 13.585 44.006 1.00 17.00 148 GLY C N 1
ATOM 5242 C CA . GLY C 1 147 ? -10.219 14.235 43.481 1.00 18.54 148 GLY C CA 1
ATOM 5243 C C . GLY C 1 147 ? -10.437 15.604 44.114 1.00 18.65 148 GLY C C 1
ATOM 5244 O O . GLY C 1 147 ? -10.083 15.845 45.283 1.00 18.31 148 GLY C O 1
ATOM 5245 N N . ARG C 1 148 ? -11.068 16.502 43.350 1.00 18.15 149 ARG C N 1
ATOM 5246 C CA . ARG C 1 148 ? -11.398 17.837 43.836 1.00 18.30 149 ARG C CA 1
ATOM 5247 C C . ARG C 1 148 ? -12.541 17.858 44.869 1.00 18.01 149 ARG C C 1
ATOM 5248 O O . ARG C 1 148 ? -13.268 16.858 45.058 1.00 17.74 149 ARG C O 1
ATOM 5256 N N . LEU C 1 149 ? -12.635 18.974 45.593 1.00 18.17 150 LEU C N 1
ATOM 5257 C CA . LEU C 1 149 ? -13.765 19.271 46.438 1.00 18.57 150 LEU C CA 1
ATOM 5258 C C . LEU C 1 149 ? -14.626 20.278 45.666 1.00 18.92 150 LEU C C 1
ATOM 5259 O O . LEU C 1 149 ? -14.348 21.494 45.678 1.00 17.81 150 LEU C O 1
ATOM 5264 N N . VAL C 1 150 ? -15.647 19.764 45.004 1.00 18.47 151 VAL C N 1
ATOM 5265 C CA . VAL C 1 150 ? -16.411 20.587 44.062 1.00 18.80 151 VAL C CA 1
ATOM 5266 C C . VAL C 1 150 ? -17.174 21.724 44.738 1.00 18.77 151 VAL C C 1
ATOM 5267 O O . VAL C 1 150 ? -17.341 22.818 44.156 1.00 19.86 151 VAL C O 1
ATOM 5271 N N . ASP C 1 151 ? -17.602 21.518 45.979 1.00 17.88 152 ASP C N 1
ATOM 5272 C CA . ASP C 1 151 ? -18.233 22.610 46.714 1.00 19.44 152 ASP C CA 1
ATOM 5273 C C . ASP C 1 151 ? -17.332 23.833 46.951 1.00 18.95 152 ASP C C 1
ATOM 5274 O O . ASP C 1 151 ? -17.847 24.942 47.091 1.00 19.96 152 ASP C O 1
ATOM 5279 N N . GLU C 1 152 ? -16.013 23.644 47.034 1.00 19.41 153 GLU C N 1
ATOM 5280 C CA . GLU C 1 152 ? -15.108 24.786 47.107 1.00 19.43 153 GLU C CA 1
ATOM 5281 C C . GLU C 1 152 ? -15.069 25.561 45.786 1.00 19.96 153 GLU C C 1
ATOM 5282 O O . GLU C 1 152 ? -14.893 26.779 45.785 1.00 20.56 153 GLU C O 1
ATOM 5288 N N . ILE C 1 153 ? -15.269 24.875 44.671 1.00 18.82 154 ILE C N 1
ATOM 5289 C CA . ILE C 1 153 ? -15.329 25.563 43.370 1.00 19.54 154 ILE C CA 1
ATOM 5290 C C . ILE C 1 153 ? -16.584 26.449 43.339 1.00 19.95 154 ILE C C 1
ATOM 5291 O O . ILE C 1 153 ? -16.538 27.604 42.877 1.00 19.87 154 ILE C O 1
ATOM 5296 N N . LEU C 1 154 ? -17.702 25.905 43.809 1.00 19.81 155 LEU C N 1
ATOM 5297 C CA . LEU C 1 154 ? -18.954 26.713 43.949 1.00 19.96 155 LEU C CA 1
ATOM 5298 C C . LEU C 1 154 ? -18.732 27.885 44.924 1.00 20.84 155 LEU C C 1
ATOM 5299 O O . LEU C 1 154 ? -19.121 29.024 44.641 1.00 20.51 155 LEU C O 1
ATOM 5304 N N . ARG C 1 155 ? -18.102 27.625 46.074 1.00 19.43 156 ARG C N 1
ATOM 5305 C CA . ARG C 1 155 ? -17.827 28.725 47.005 1.00 20.24 156 ARG C CA 1
ATOM 5306 C C . ARG C 1 155 ? -17.009 29.855 46.358 1.00 20.25 156 ARG C C 1
ATOM 5307 O O . ARG C 1 155 ? -17.303 31.053 46.566 1.00 20.76 156 ARG C O 1
ATOM 5315 N N . ILE C 1 156 ? -15.957 29.478 45.628 1.00 19.91 157 ILE C N 1
ATOM 5316 C CA . ILE C 1 156 ? -15.077 30.417 44.939 1.00 20.53 157 ILE C CA 1
ATOM 5317 C C . ILE C 1 156 ? -15.915 31.317 44.030 1.00 21.03 157 ILE C C 1
ATOM 5318 O O . ILE C 1 156 ? -15.818 32.546 44.123 1.00 21.58 157 ILE C O 1
ATOM 5323 N N . VAL C 1 157 ? -16.707 30.686 43.169 1.00 21.27 158 VAL C N 1
ATOM 5324 C CA . VAL C 1 157 ? -17.519 31.425 42.176 1.00 22.90 158 VAL C CA 1
ATOM 5325 C C . VAL C 1 157 ? -18.541 32.355 42.832 1.00 22.32 158 VAL C C 1
ATOM 5326 O O . VAL C 1 157 ? -18.633 33.536 42.446 1.00 23.11 158 VAL C O 1
ATOM 5330 N N . LYS C 1 158 ? -19.303 31.829 43.791 1.00 22.73 159 LYS C N 1
ATOM 5331 C CA . LYS C 1 158 ? -20.249 32.605 44.583 1.00 22.27 159 LYS C CA 1
ATOM 5332 C C . LYS C 1 158 ? -19.563 33.836 45.217 1.00 23.12 159 LYS C C 1
ATOM 5333 O O . LYS C 1 158 ? -20.012 34.977 45.071 1.00 22.73 159 LYS C O 1
ATOM 5339 N N . ALA C 1 159 ? -18.453 33.597 45.920 1.00 21.58 160 ALA C N 1
ATOM 5340 C CA . ALA C 1 159 ? -17.749 34.677 46.612 1.00 21.92 160 ALA C CA 1
ATOM 5341 C C . ALA C 1 159 ? -17.125 35.725 45.667 1.00 21.93 160 ALA C C 1
ATOM 5342 O O . ALA C 1 159 ? -17.086 36.911 46.020 1.00 23.41 160 ALA C O 1
ATOM 5344 N N . LEU C 1 160 ? -16.640 35.307 44.492 1.00 21.64 161 LEU C N 1
ATOM 5345 C CA . LEU C 1 160 ? -16.032 36.231 43.523 1.00 22.03 161 LEU C CA 1
ATOM 5346 C C . LEU C 1 160 ? -17.149 37.107 42.948 1.00 23.42 161 LEU C C 1
ATOM 5347 O O . LEU C 1 160 ? -16.968 38.311 42.748 1.00 24.89 161 LEU C O 1
ATOM 5352 N N . LYS C 1 161 ? -18.292 36.496 42.693 1.00 23.36 162 LYS C N 1
ATOM 5353 C CA . LYS C 1 161 ? -19.445 37.269 42.156 1.00 24.58 162 LYS C CA 1
ATOM 5354 C C . LYS C 1 161 ? -19.930 38.293 43.162 1.00 25.34 162 LYS C C 1
ATOM 5355 O O . LYS C 1 161 ? -20.279 39.433 42.787 1.00 26.83 162 LYS C O 1
ATOM 5361 N N . LEU C 1 162 ? -19.998 37.871 44.422 1.00 24.67 163 LEU C N 1
ATOM 5362 C CA A LEU C 1 162 ? -20.405 38.717 45.535 0.50 25.27 163 LEU C CA 1
ATOM 5363 C CA B LEU C 1 162 ? -20.407 38.739 45.523 0.50 24.88 163 LEU C CA 1
ATOM 5364 C C . LEU C 1 162 ? -19.409 39.860 45.748 1.00 25.97 163 LEU C C 1
ATOM 5365 O O . LEU C 1 162 ? -19.801 41.027 45.922 1.00 25.53 163 LEU C O 1
ATOM 5374 N N . GLY C 1 163 ? -18.114 39.524 45.746 1.00 26.04 164 GLY C N 1
ATOM 5375 C CA . GLY C 1 163 ? -17.073 40.545 45.833 1.00 26.94 164 GLY C CA 1
ATOM 5376 C C . GLY C 1 163 ? -17.218 41.581 44.725 1.00 28.01 164 GLY C C 1
ATOM 5377 O O . GLY C 1 163 ? -17.154 42.789 44.993 1.00 28.74 164 GLY C O 1
ATOM 5378 N N . ASP C 1 164 ? -17.415 41.099 43.494 1.00 27.99 165 ASP C N 1
ATOM 5379 C CA . ASP C 1 164 ? -17.540 41.931 42.296 1.00 28.80 165 ASP C CA 1
ATOM 5380 C C . ASP C 1 164 ? -18.780 42.831 42.405 1.00 29.48 165 ASP C C 1
ATOM 5381 O O . ASP C 1 164 ? -18.699 44.025 42.134 1.00 30.22 165 ASP C O 1
ATOM 5386 N N . SER C 1 165 ? -19.906 42.262 42.826 1.00 29.57 166 SER C N 1
ATOM 5387 C CA . SER C 1 165 ? -21.147 43.039 42.878 1.00 30.42 166 SER C CA 1
ATOM 5388 C C . SER C 1 165 ? -21.195 44.016 44.054 1.00 30.73 166 SER C C 1
ATOM 5389 O O . SER C 1 165 ? -21.847 45.075 43.971 1.00 30.62 166 SER C O 1
ATOM 5392 N N . LEU C 1 166 ? -20.504 43.678 45.147 1.00 29.39 167 LEU C N 1
ATOM 5393 C CA . LEU C 1 166 ? -20.587 44.465 46.387 1.00 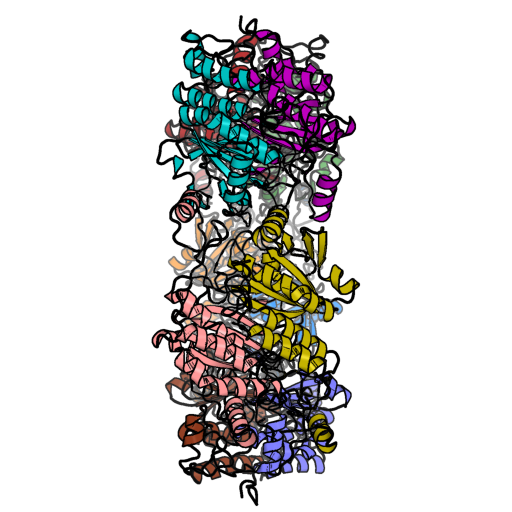28.41 167 LEU C CA 1
ATOM 5394 C C . LEU C 1 166 ? -19.386 45.374 46.581 1.00 28.53 167 LEU C C 1
ATOM 5395 O O . LEU C 1 166 ? -19.327 46.132 47.569 1.00 28.01 167 LEU C O 1
ATOM 5400 N N . LYS C 1 167 ? -18.462 45.310 45.618 1.00 28.17 168 LYS C N 1
ATOM 5401 C CA . LYS C 1 167 ? -17.139 45.976 45.661 1.00 28.45 168 LYS C CA 1
ATOM 5402 C C . LYS C 1 167 ? -16.406 45.687 46.975 1.00 27.59 168 LYS C C 1
ATOM 5403 O O . LYS C 1 167 ? -16.058 46.588 47.742 1.00 27.08 168 LYS C O 1
ATOM 5409 N N . ARG C 1 168 ? -16.194 44.398 47.247 1.00 25.88 169 ARG C N 1
ATOM 5410 C CA . ARG C 1 168 ? -15.705 43.989 48.561 1.00 24.16 169 ARG C CA 1
ATOM 5411 C C . ARG C 1 168 ? -14.717 42.851 48.365 1.00 23.44 169 ARG C C 1
ATOM 5412 O O . ARG C 1 168 ? -14.767 42.159 47.355 1.00 23.72 169 ARG C O 1
ATOM 5420 N N . ALA C 1 169 ? -13.796 42.698 49.309 1.00 21.94 170 ALA C N 1
ATOM 5421 C CA . ALA C 1 169 ? -12.910 41.535 49.309 1.00 21.48 170 ALA C CA 1
ATOM 5422 C C . ALA C 1 169 ? -13.471 40.536 50.293 1.00 20.64 170 ALA C C 1
ATOM 5423 O O . ALA C 1 169 ? -14.264 40.877 51.159 1.00 21.16 170 ALA C O 1
ATOM 5425 N N . VAL C 1 170 ? -13.053 39.269 50.184 1.00 20.42 171 VAL C N 1
ATOM 5426 C CA . VAL C 1 170 ? -13.735 38.207 50.878 1.00 20.78 171 VAL C CA 1
ATOM 5427 C C . VAL C 1 170 ? -12.729 37.551 51.840 1.00 20.12 171 VAL C C 1
ATOM 5428 O O . VAL C 1 170 ? -11.670 37.119 51.373 1.00 20.99 171 VAL C O 1
ATOM 5432 N N . PRO C 1 171 ? -13.059 37.491 53.141 1.00 19.87 172 PRO C N 1
ATOM 5433 C CA . PRO C 1 171 ? -12.063 37.002 54.096 1.00 19.04 172 PRO C CA 1
ATOM 5434 C C . PRO C 1 171 ? -11.877 35.503 53.993 1.00 19.11 172 PRO C C 1
ATOM 5435 O O . PRO C 1 171 ? -12.732 34.788 53.452 1.00 19.04 172 PRO C O 1
ATOM 5439 N N . ALA C 1 172 ? -10.762 35.008 54.537 1.00 17.97 173 ALA C N 1
ATOM 5440 C CA . ALA C 1 172 ? -10.566 33.577 54.615 1.00 18.83 173 ALA C CA 1
ATOM 5441 C C . ALA C 1 172 ? -11.811 32.862 55.157 1.00 18.19 173 ALA C C 1
ATOM 5442 O O . ALA C 1 172 ? -12.441 33.304 56.136 1.00 17.13 173 ALA C O 1
ATOM 5444 N N . ASP C 1 173 ? -12.118 31.711 54.567 1.00 18.16 174 ASP C N 1
ATOM 5445 C CA . ASP C 1 173 ? -13.146 30.807 55.102 1.00 18.71 174 ASP C CA 1
ATOM 5446 C C . ASP C 1 173 ? -14.578 31.378 55.047 1.00 18.78 174 ASP C C 1
ATOM 5447 O O . ASP C 1 173 ? -15.485 30.823 55.670 1.00 19.88 174 ASP C O 1
ATOM 5452 N N . TRP C 1 174 ? -14.745 32.480 54.328 1.00 20.27 175 TRP C N 1
ATOM 5453 C CA . TRP C 1 174 ? -16.077 33.106 54.188 1.00 20.11 175 TRP C CA 1
ATOM 5454 C C . TRP C 1 174 ? -17.077 32.060 53.651 1.00 21.10 175 TRP C C 1
ATOM 5455 O O . TRP C 1 174 ? -16.708 31.302 52.732 1.00 21.01 175 TRP C O 1
ATOM 5466 N N . PRO C 1 175 ? -18.348 32.052 54.165 1.00 21.38 176 PRO C N 1
ATOM 5467 C CA . PRO C 1 175 ? -18.941 33.008 55.109 1.00 21.31 176 PRO C CA 1
ATOM 5468 C C . PRO C 1 175 ? -18.777 32.681 56.590 1.00 21.53 176 PRO C C 1
ATOM 5469 O O . PRO C 1 175 ? -19.539 33.171 57.408 1.00 22.80 176 PRO C O 1
ATOM 5473 N N . ASN C 1 176 ? -17.778 31.868 56.931 1.00 20.88 177 ASN C N 1
ATOM 5474 C CA . ASN C 1 176 ? -17.541 31.454 58.305 1.00 21.48 177 ASN C CA 1
ATOM 5475 C C . ASN C 1 176 ? -16.170 31.906 58.819 1.00 21.89 177 ASN C C 1
ATOM 5476 O O . ASN C 1 176 ? -15.463 31.161 59.508 1.00 22.62 177 ASN C O 1
ATOM 5481 N N . ASN C 1 177 ? -15.813 33.140 58.486 1.00 22.39 178 ASN C N 1
ATOM 5482 C CA . ASN C 1 177 ? -14.555 33.680 58.935 1.00 21.95 178 ASN C CA 1
ATOM 5483 C C . ASN C 1 177 ? -14.554 33.858 60.444 1.00 22.59 178 ASN C C 1
ATOM 5484 O O . ASN C 1 177 ? -15.509 34.355 61.025 1.00 22.34 178 ASN C O 1
ATOM 5489 N N . GLU C 1 178 ? -13.460 33.456 61.090 1.00 22.88 179 GLU C N 1
ATOM 5490 C CA . GLU C 1 178 ? -13.391 33.472 62.538 1.00 23.61 179 GLU C CA 1
ATOM 5491 C C . GLU C 1 178 ? -13.384 34.889 63.122 1.00 23.90 179 GLU C C 1
ATOM 5492 O O . GLU C 1 178 ? -13.799 35.093 64.267 1.00 25.31 179 GLU C O 1
ATOM 5498 N N . ILE C 1 179 ? -12.898 35.849 62.348 1.00 23.13 180 ILE C N 1
ATOM 5499 C CA . ILE C 1 179 ? -12.784 37.236 62.833 1.00 22.46 180 ILE C CA 1
ATOM 5500 C C . ILE C 1 179 ? -14.062 38.030 62.588 1.00 22.98 180 ILE C C 1
ATOM 5501 O O . ILE C 1 179 ? -14.562 38.729 63.485 1.00 24.15 180 ILE C O 1
ATOM 5506 N N . ILE C 1 180 ? -14.559 37.930 61.367 1.00 22.83 181 ILE C N 1
ATOM 5507 C CA . ILE C 1 180 ? -15.682 38.793 60.940 1.00 22.69 181 ILE C CA 1
ATOM 5508 C C . ILE C 1 180 ? -16.908 38.011 60.446 1.00 24.08 181 ILE C C 1
ATOM 5509 O O . ILE C 1 180 ? -17.916 38.610 60.031 1.00 23.67 181 ILE C O 1
ATOM 5514 N N . GLY C 1 181 ? -16.848 36.682 60.511 1.00 23.97 182 GLY C N 1
ATOM 5515 C CA . GLY C 1 181 ? -18.005 35.858 60.151 1.00 23.71 182 GLY C CA 1
ATOM 5516 C C . GLY C 1 181 ? -18.356 35.927 58.686 1.00 23.87 182 GLY C C 1
ATOM 5517 O O . GLY C 1 181 ? -17.537 35.589 57.828 1.00 23.02 182 GLY C O 1
ATOM 5518 N N . GLU C 1 182 ? -19.575 36.428 58.397 1.00 23.61 183 GLU C N 1
ATOM 5519 C CA . GLU C 1 182 ? -20.043 36.621 57.011 1.00 24.87 183 GLU C CA 1
ATOM 5520 C C . GLU C 1 182 ? -19.765 38.021 56.496 1.00 24.08 183 GLU C C 1
ATOM 5521 O O . GLU C 1 182 ? -20.153 38.395 55.363 1.00 24.32 183 GLU C O 1
ATOM 5527 N N . GLY C 1 183 ? -19.054 38.788 57.311 1.00 24.28 184 GLY C N 1
ATOM 5528 C CA . GLY C 1 183 ? -18.571 40.106 56.915 1.00 23.77 184 GLY C CA 1
ATOM 5529 C C . GLY C 1 183 ? -17.711 40.083 55.673 1.00 24.49 184 GLY C C 1
ATOM 5530 O O . GLY C 1 183 ? -17.019 39.073 55.384 1.00 23.60 184 GLY C O 1
ATOM 5531 N N . LEU C 1 184 ? -17.737 41.197 54.941 1.00 23.90 185 LEU C N 1
ATOM 5532 C CA . LEU C 1 184 ? -16.933 41.402 53.743 1.00 23.57 185 LEU C CA 1
ATOM 5533 C C . LEU C 1 184 ? -16.064 42.643 53.924 1.00 23.96 185 LEU C C 1
ATOM 5534 O O . LEU C 1 184 ? -16.419 43.574 54.671 1.00 23.19 185 LEU C O 1
ATOM 5539 N N . ILE C 1 185 ? -14.911 42.614 53.277 1.00 23.40 186 ILE C N 1
ATOM 5540 C CA . ILE C 1 185 ? -13.829 43.560 53.537 1.00 23.92 186 ILE C CA 1
ATOM 5541 C C . ILE C 1 185 ? -13.794 44.727 52.565 1.00 24.72 186 ILE C C 1
ATOM 5542 O O . ILE C 1 185 ? -13.850 44.535 51.375 1.00 24.79 186 ILE C O 1
ATOM 5547 N N . VAL C 1 186 ? -13.663 45.940 53.101 1.00 26.75 187 VAL C N 1
ATOM 5548 C CA . VAL C 1 186 ? -13.440 47.114 52.283 1.00 28.39 187 VAL C CA 1
ATOM 5549 C C . VAL C 1 186 ? -11.981 47.129 51.832 1.00 29.45 187 VAL C C 1
ATOM 5550 O O . VAL C 1 186 ? -11.077 47.052 52.682 1.00 29.63 187 VAL C O 1
ATOM 5554 N N . PRO C 1 187 ? -11.738 47.167 50.506 1.00 30.41 188 PRO C N 1
ATOM 5555 C CA . PRO C 1 187 ? -10.352 47.259 50.034 1.00 30.76 188 PRO C CA 1
ATOM 5556 C C . PRO C 1 187 ? -9.567 48.358 50.765 1.00 30.70 188 PRO C C 1
ATOM 5557 O O . PRO C 1 187 ? -10.080 49.469 50.932 1.00 30.70 188 PRO C O 1
ATOM 5561 N N . PRO C 1 188 ? -8.338 48.040 51.224 1.00 30.03 189 PRO C N 1
ATOM 5562 C CA . PRO C 1 188 ? -7.614 49.000 52.058 1.00 29.89 189 PRO C CA 1
ATOM 5563 C C . PRO C 1 188 ? -7.281 50.331 51.328 1.00 29.45 189 PRO C C 1
ATOM 5564 O O . PRO C 1 188 ? -7.076 50.346 50.096 1.00 29.30 189 PRO C O 1
ATOM 5568 N N . PRO C 1 189 ? -7.192 51.434 52.103 1.00 28.80 190 PRO C N 1
ATOM 5569 C CA . PRO C 1 189 ? -6.744 52.724 51.566 1.00 29.00 190 PRO C CA 1
ATOM 5570 C C . PRO C 1 189 ? -5.310 52.585 51.085 1.00 29.24 190 PRO C C 1
ATOM 5571 O O . PRO C 1 189 ? -4.546 51.802 51.667 1.00 29.50 190 PRO C O 1
ATOM 5575 N N . THR C 1 190 ? -4.921 53.334 50.057 1.00 29.37 191 THR C N 1
ATOM 5576 C CA . THR C 1 190 ? -3.549 53.235 49.536 1.00 29.50 191 THR C CA 1
ATOM 5577 C C . THR C 1 190 ? -2.763 54.539 49.621 1.00 29.84 191 THR C C 1
ATOM 5578 O O . THR C 1 190 ? -1.633 54.613 49.117 1.00 30.76 191 THR C O 1
ATOM 5582 N N . THR C 1 191 ? -3.372 55.562 50.226 1.00 28.52 192 THR C N 1
ATOM 5583 C CA . THR C 1 191 ? -2.651 56.804 50.537 1.00 28.18 192 THR C CA 1
ATOM 5584 C C . THR C 1 191 ? -2.876 57.205 51.974 1.00 27.06 192 THR C C 1
ATOM 5585 O O . THR C 1 191 ? -3.850 56.806 52.610 1.00 26.15 192 THR C O 1
ATOM 5589 N N . GLU C 1 192 ? -1.972 58.022 52.497 1.00 26.68 193 GLU C N 1
ATOM 5590 C CA . GLU C 1 192 ? -2.055 58.452 53.869 1.00 27.70 193 GLU C CA 1
ATOM 5591 C C . GLU C 1 192 ? -3.337 59.267 54.105 1.00 27.79 193 GLU C C 1
ATOM 5592 O O . GLU C 1 192 ? -3.993 59.116 55.129 1.00 28.11 193 GLU C O 1
ATOM 5598 N N . ASP C 1 193 ? -3.679 60.115 53.140 1.00 28.38 194 ASP C N 1
ATOM 5599 C CA . ASP C 1 193 ? -4.868 60.964 53.243 1.00 29.73 194 ASP C CA 1
ATOM 5600 C C . ASP C 1 193 ? -6.157 60.127 53.235 1.00 29.55 194 ASP C C 1
ATOM 5601 O O . ASP C 1 193 ? -7.059 60.375 54.037 1.00 30.52 194 ASP C O 1
ATOM 5606 N N . GLN C 1 194 ? -6.223 59.151 52.325 1.00 29.61 195 GLN C N 1
ATOM 5607 C CA A GLN C 1 194 ? -7.364 58.234 52.245 0.50 29.45 195 GLN C CA 1
ATOM 5608 C CA B GLN C 1 194 ? -7.358 58.228 52.240 0.50 29.72 195 GLN C CA 1
ATOM 5609 C C . GLN C 1 194 ? -7.494 57.441 53.539 1.00 29.68 195 GLN C C 1
ATOM 5610 O O . GLN C 1 194 ? -8.598 57.248 54.063 1.00 29.81 195 GLN C O 1
ATOM 5621 N N . ALA C 1 195 ? -6.364 56.999 54.068 1.00 29.94 196 ALA C N 1
ATOM 5622 C CA . ALA C 1 195 ? -6.334 56.265 55.324 1.00 31.42 196 ALA C CA 1
ATOM 5623 C C . ALA C 1 195 ? -6.822 57.095 56.510 1.00 32.62 196 ALA C C 1
ATOM 5624 O O . ALA C 1 195 ? -7.580 56.606 57.338 1.00 33.08 196 ALA C O 1
ATOM 5626 N N . ARG C 1 196 ? -6.404 58.360 56.594 1.00 33.96 197 ARG C N 1
ATOM 5627 C CA . ARG C 1 196 ? -6.850 59.226 57.693 1.00 35.51 197 ARG C CA 1
ATOM 5628 C C . ARG C 1 196 ? -8.350 59.522 57.574 1.00 35.45 197 ARG C C 1
ATOM 5629 O O . ARG C 1 196 ? -9.073 59.489 58.571 1.00 35.22 197 ARG C O 1
ATOM 5637 N N . ALA C 1 197 ? -8.802 59.772 56.346 1.00 36.45 198 ALA C N 1
ATOM 5638 C CA . ALA C 1 197 ? -10.214 60.012 56.061 1.00 37.63 198 ALA C CA 1
ATOM 5639 C C . ALA C 1 197 ? -11.067 58.831 56.513 1.00 39.16 198 ALA C C 1
ATOM 5640 O O . ALA C 1 197 ? -12.023 59.009 57.278 1.00 39.74 198 ALA C O 1
ATOM 5642 N N . ARG C 1 198 ? -10.706 57.625 56.071 1.00 40.21 199 ARG C N 1
ATOM 5643 C CA . ARG C 1 198 ? -11.489 56.441 56.406 1.00 41.36 199 ARG C CA 1
ATOM 5644 C C . ARG C 1 198 ? -11.603 56.239 57.905 1.00 42.88 199 ARG C C 1
ATOM 5645 O O . ARG C 1 198 ? -12.659 55.812 58.399 1.00 43.34 199 ARG C O 1
ATOM 5653 N N . MET C 1 199 ? -10.530 56.553 58.626 1.00 44.26 200 MET C N 1
ATOM 5654 C CA A MET C 1 199 ? -10.563 56.428 60.072 0.50 45.27 200 MET C CA 1
ATOM 5655 C CA B MET C 1 199 ? -10.501 56.465 60.089 0.50 45.39 200 MET C CA 1
ATOM 5656 C C . MET C 1 199 ? -11.509 57.412 60.738 1.00 46.06 200 MET C C 1
ATOM 5657 O O . MET C 1 199 ? -12.204 57.050 61.691 1.00 46.50 200 MET C O 1
ATOM 5666 N N . GLU C 1 200 ? -11.569 58.634 60.216 1.00 46.94 201 GLU C N 1
ATOM 5667 C CA . GLU C 1 200 ? -12.421 59.680 60.789 1.00 47.99 201 GLU C CA 1
ATOM 5668 C C . GLU C 1 200 ? -13.885 59.614 60.342 1.00 47.77 201 GLU C C 1
ATOM 5669 O O . GLU C 1 200 ? -14.768 60.166 61.006 1.00 47.91 201 GLU C O 1
ATOM 5675 N N . SER C 1 201 ? -14.135 58.933 59.227 1.00 47.43 202 SER C N 1
ATOM 5676 C CA . SER C 1 201 ? -15.474 58.864 58.641 1.00 47.07 202 SER C CA 1
ATOM 5677 C C . SER C 1 201 ? -16.478 58.084 59.498 1.00 46.46 202 SER C C 1
ATOM 5678 O O . SER C 1 201 ? -17.688 58.335 59.415 1.00 46.81 202 SER C O 1
ATOM 5681 N N . GLY C 1 202 ? -15.982 57.156 60.320 1.00 45.36 203 GLY C N 1
ATOM 5682 C CA . GLY C 1 202 ? -16.842 56.249 61.103 1.00 44.14 203 GLY C CA 1
ATOM 5683 C C . GLY C 1 202 ? -17.774 55.363 60.275 1.00 42.98 203 GLY C C 1
ATOM 5684 O O . GLY C 1 202 ? -18.706 54.769 60.808 1.00 43.48 203 GLY C O 1
ATOM 5685 N N . GLN C 1 203 ? -17.519 55.275 58.972 1.00 41.73 204 GLN C N 1
ATOM 5686 C CA . GLN C 1 203 ? -18.384 54.562 58.032 1.00 40.80 204 GLN C CA 1
ATOM 5687 C C . GLN C 1 203 ? -18.449 53.039 58.256 1.00 39.67 204 GLN C C 1
ATOM 5688 O O . GLN C 1 203 ? -19.470 52.409 57.960 1.00 39.58 204 GLN C O 1
ATOM 5694 N N . TYR C 1 204 ? -17.362 52.460 58.762 1.00 37.38 205 TYR C N 1
ATOM 5695 C CA . TYR C 1 204 ? -17.220 50.997 58.813 1.00 35.62 205 TYR C CA 1
ATOM 5696 C C . TYR C 1 204 ? -16.780 50.472 60.167 1.00 34.04 205 TYR C C 1
ATOM 5697 O O . TYR C 1 204 ? -16.162 51.200 60.944 1.00 34.65 205 TYR C O 1
ATOM 5706 N N . ARG C 1 205 ? -17.103 49.203 60.446 1.00 32.51 206 ARG C N 1
ATOM 5707 C CA A ARG C 1 205 ? -16.475 48.475 61.546 0.50 31.46 206 ARG C CA 1
ATOM 5708 C CA B ARG C 1 205 ? -16.477 48.478 61.548 0.50 31.21 206 ARG C CA 1
ATOM 5709 C C . ARG C 1 205 ? -14.995 48.370 61.184 1.00 30.25 206 ARG C C 1
ATOM 5710 O O . ARG C 1 205 ? -14.659 48.263 60.001 1.00 30.00 206 ARG C O 1
ATOM 5725 N N . SER C 1 206 ? -14.109 48.409 62.179 1.00 29.24 207 SER C N 1
ATOM 5726 C CA A SER C 1 206 ? -12.678 48.502 61.874 0.50 28.67 207 SER C CA 1
ATOM 5727 C CA B SER C 1 206 ? -12.682 48.562 61.889 0.50 28.53 207 SER C CA 1
ATOM 5728 C C . SER C 1 206 ? -11.780 48.005 62.993 1.00 27.99 207 SER C C 1
ATOM 5729 O O . SER C 1 206 ? -12.106 48.119 64.174 1.00 28.28 207 SER C O 1
ATOM 5734 N N . LEU C 1 207 ? -10.648 47.421 62.589 1.00 26.81 208 LEU C N 1
ATOM 5735 C CA A LEU C 1 207 ? -9.596 47.009 63.514 0.50 26.50 208 LEU C CA 1
ATOM 5736 C CA B LEU C 1 207 ? -9.612 47.030 63.536 0.50 26.28 208 LEU C CA 1
ATOM 5737 C C . LEU C 1 207 ? -8.396 47.950 63.425 1.00 26.32 208 LEU C C 1
ATOM 5738 O O . LEU C 1 207 ? -7.608 48.069 64.378 1.00 25.87 208 LEU C O 1
ATOM 5747 N N . ASP C 1 208 ? -8.261 48.583 62.266 1.00 25.84 209 ASP C N 1
ATOM 5748 C CA . ASP C 1 208 ? -7.242 49.610 61.959 1.00 25.68 209 ASP C CA 1
ATOM 5749 C C . ASP C 1 208 ? -7.651 50.247 60.641 1.00 25.89 209 ASP C C 1
ATOM 5750 O O . ASP C 1 208 ? -8.605 49.781 59.994 1.00 26.15 209 ASP C O 1
ATOM 5755 N N . TRP C 1 209 ? -6.971 51.316 60.225 1.00 25.29 210 TRP C N 1
ATOM 5756 C CA . TRP C 1 209 ? -7.342 51.962 58.942 1.00 25.16 210 TRP C CA 1
ATOM 5757 C C . TRP C 1 209 ? -7.335 51.024 57.743 1.00 25.78 210 TRP C C 1
ATOM 5758 O O . TRP C 1 209 ? -8.061 51.250 56.773 1.00 25.89 210 TRP C O 1
ATOM 5769 N N . TRP C 1 210 ? -6.522 49.964 57.800 1.00 24.08 211 TRP C N 1
ATOM 5770 C CA . TRP C 1 210 ? -6.360 49.071 56.645 1.00 23.62 211 TRP C CA 1
ATOM 5771 C C . TRP C 1 210 ? -7.280 47.832 56.745 1.00 23.20 211 TRP C C 1
ATOM 5772 O O . TRP C 1 210 ? -7.339 47.023 55.808 1.00 24.01 211 TRP C O 1
ATOM 5783 N N . PHE C 1 211 ? -7.960 47.691 57.883 1.00 23.01 212 PHE C N 1
ATOM 5784 C CA . PHE C 1 211 ? -8.859 46.560 58.153 1.00 23.44 212 PHE C CA 1
ATOM 5785 C C . PHE C 1 211 ? -10.257 47.094 58.513 1.00 22.91 212 PHE C C 1
ATOM 5786 O O . PHE C 1 211 ? -10.591 47.225 59.687 1.00 22.58 212 PHE C O 1
ATOM 5794 N N . CYS C 1 212 ? -11.026 47.442 57.481 1.00 23.49 213 CYS C N 1
ATOM 5795 C CA . CYS C 1 212 ? -12.436 47.858 57.636 1.00 24.48 213 CYS C CA 1
ATOM 5796 C C . CYS C 1 212 ? -13.363 46.862 56.964 1.00 24.23 213 CYS C C 1
ATOM 5797 O O . CYS C 1 212 ? -13.000 46.296 55.933 1.00 23.93 213 CYS C O 1
ATOM 5800 N N . TRP C 1 213 ? -14.558 46.682 57.538 1.00 23.89 214 TRP C N 1
ATOM 5801 C CA A TRP C 1 213 ? -15.492 45.668 57.052 0.50 24.58 214 TRP C CA 1
ATOM 5802 C CA B TRP C 1 213 ? -15.487 45.687 57.030 0.50 24.45 214 TRP C CA 1
ATOM 5803 C C . TRP C 1 213 ? -16.946 46.033 57.325 1.00 25.03 214 TRP C C 1
ATOM 5804 O O . TRP C 1 213 ? -17.246 46.854 58.207 1.00 24.63 214 TRP C O 1
ATOM 5825 N N . ASP C 1 214 ? -17.850 45.421 56.556 1.00 26.56 215 ASP C N 1
ATOM 5826 C CA . ASP C 1 214 ? -19.267 45.534 56.870 1.00 27.30 215 ASP C CA 1
ATOM 5827 C C . ASP C 1 214 ? -19.981 44.233 56.552 1.00 27.95 215 ASP C C 1
ATOM 5828 O O . ASP C 1 214 ? -19.333 43.181 56.386 1.00 27.39 215 ASP C O 1
ATOM 5833 N N . THR C 1 215 ? -21.305 44.271 56.504 1.00 27.71 216 THR C N 1
ATOM 5834 C CA . THR C 1 215 ? -22.088 43.052 56.269 1.00 28.49 216 THR C CA 1
ATOM 5835 C C . THR C 1 215 ? -23.121 43.271 55.139 1.00 28.59 216 THR C C 1
ATOM 5836 O O . THR C 1 215 ? -24.338 43.234 55.401 1.00 28.70 216 THR C O 1
ATOM 5840 N N . PRO C 1 216 ? -22.640 43.487 53.892 1.00 27.99 217 PRO C N 1
ATOM 5841 C CA . PRO C 1 216 ? -23.534 43.806 52.768 1.00 28.32 217 PRO C CA 1
ATOM 5842 C C . PRO C 1 216 ? -24.218 42.599 52.117 1.00 28.61 217 PRO C C 1
ATOM 5843 O O . PRO C 1 216 ? -25.202 42.758 51.390 1.00 27.91 217 PRO C O 1
ATOM 5847 N N . ALA C 1 217 ? -23.694 41.396 52.341 1.00 27.50 218 ALA C N 1
ATOM 5848 C CA . ALA C 1 217 ? -24.294 40.222 51.722 1.00 28.10 218 ALA C CA 1
ATOM 5849 C C . ALA C 1 217 ? -25.683 39.924 52.274 1.00 27.63 218 ALA C C 1
ATOM 5850 O O . ALA C 1 217 ? -25.902 39.988 53.490 1.00 27.94 218 ALA C O 1
ATOM 5852 N N . SER C 1 218 ? -26.613 39.586 51.373 1.00 29.51 219 SER C N 1
ATOM 5853 C CA . SER C 1 218 ? -27.957 39.181 51.769 1.00 30.63 219 SER C CA 1
ATOM 5854 C C . SER C 1 218 ? -27.961 37.856 52.532 1.00 32.10 219 SER C C 1
ATOM 5855 O O . SER C 1 218 ? -27.054 37.036 52.351 1.00 32.23 219 SER C O 1
ATOM 5858 N N . ARG C 1 219 ? -28.962 37.651 53.385 1.00 31.99 220 ARG C N 1
ATOM 5859 C CA . ARG C 1 219 ? -29.167 36.349 54.015 1.00 33.52 220 ARG C CA 1
ATOM 5860 C C . ARG C 1 219 ? -29.177 35.228 52.958 1.00 32.63 220 ARG C C 1
ATOM 5861 O O . ARG C 1 219 ? -28.527 34.189 53.147 1.00 32.06 220 ARG C O 1
ATOM 5869 N N . ASP C 1 220 ? -29.900 35.434 51.853 1.00 32.70 221 ASP C N 1
ATOM 5870 C CA . ASP C 1 220 ? -29.974 34.414 50.800 1.00 32.68 221 ASP C CA 1
ATOM 5871 C C . ASP C 1 220 ? -28.600 34.065 50.217 1.00 32.16 221 ASP C C 1
ATOM 5872 O O . ASP C 1 220 ? -28.292 32.886 50.018 1.00 31.10 221 ASP C O 1
ATOM 5877 N N . ASP C 1 221 ? -27.794 35.090 49.925 1.00 30.72 222 ASP C N 1
ATOM 5878 C CA . ASP C 1 221 ? -26.480 34.884 49.334 1.00 30.99 222 ASP C CA 1
ATOM 5879 C C . ASP C 1 221 ? -25.545 34.180 50.308 1.00 30.02 222 ASP C C 1
ATOM 5880 O O . ASP C 1 221 ? -24.795 33.300 49.899 1.00 29.76 222 ASP C O 1
ATOM 5885 N N . VAL C 1 222 ? -25.623 34.542 51.587 1.00 29.36 223 VAL C N 1
ATOM 5886 C CA . VAL C 1 222 ? -24.821 33.903 52.644 1.00 28.74 223 VAL C CA 1
ATOM 5887 C C . VAL C 1 222 ? -25.250 32.449 52.856 1.00 28.84 223 VAL C C 1
ATOM 5888 O O . VAL C 1 222 ? -24.412 31.552 52.944 1.00 28.15 223 VAL C O 1
ATOM 5892 N N . GLU C 1 223 ? -26.559 32.217 52.940 1.00 28.22 224 GLU C N 1
ATOM 5893 C CA . GLU C 1 223 ? -27.063 30.859 53.095 1.00 28.17 224 GLU C CA 1
ATOM 5894 C C . GLU C 1 223 ? -26.742 29.948 51.915 1.00 26.42 224 GLU C C 1
ATOM 5895 O O . GLU C 1 223 ? -26.449 28.779 52.117 1.00 26.38 224 GLU C O 1
ATOM 5901 N N . GLU C 1 224 ? -26.765 30.482 50.704 1.00 25.30 225 GLU C N 1
ATOM 5902 C CA . GLU C 1 224 ? -26.403 29.710 49.515 1.00 26.77 225 GLU C CA 1
ATOM 5903 C C . GLU C 1 224 ? -24.967 29.192 49.669 1.00 25.50 225 GLU C C 1
ATOM 5904 O O . GLU C 1 224 ? -24.698 28.007 49.450 1.00 25.34 225 GLU C O 1
ATOM 5910 N N . ALA C 1 225 ? -24.054 30.093 50.033 1.00 24.93 226 ALA C N 1
ATOM 5911 C CA . ALA C 1 225 ? -22.654 29.702 50.281 1.00 24.13 226 ALA C CA 1
ATOM 5912 C C . ALA C 1 225 ? -22.473 28.725 51.424 1.00 24.37 226 ALA C C 1
ATOM 5913 O O . ALA C 1 225 ? -21.722 27.746 51.271 1.00 23.21 226 ALA C O 1
ATOM 5915 N N . ARG C 1 226 ? -23.132 28.955 52.561 1.00 23.66 227 ARG C N 1
ATOM 5916 C CA . ARG C 1 226 ? -23.081 27.990 53.663 1.00 24.73 227 ARG C CA 1
ATOM 5917 C C . ARG C 1 226 ? -23.597 26.619 53.246 1.00 23.99 227 ARG C C 1
ATOM 5918 O O . ARG C 1 226 ? -23.057 25.600 53.681 1.00 24.40 227 ARG C O 1
ATOM 5926 N N . ARG C 1 227 ? -24.629 26.617 52.399 1.00 23.89 228 ARG C N 1
ATOM 5927 C CA A ARG C 1 227 ? -25.212 25.376 51.910 0.50 23.48 228 ARG C CA 1
ATOM 5928 C CA B ARG C 1 227 ? -25.226 25.401 51.836 0.50 23.39 228 ARG C CA 1
ATOM 5929 C C . ARG C 1 227 ? -24.168 24.520 51.168 1.00 22.89 228 ARG C C 1
ATOM 5930 O O . ARG C 1 227 ? -24.106 23.304 51.396 1.00 22.55 228 ARG C O 1
ATOM 5945 N N . TYR C 1 228 ? -23.349 25.143 50.306 1.00 22.13 229 TYR C N 1
ATOM 5946 C CA . TYR C 1 228 ? -22.251 24.433 49.615 1.00 21.50 229 TYR C CA 1
ATOM 5947 C C . TYR C 1 228 ? -21.397 23.705 50.651 1.00 20.99 229 TYR C C 1
ATOM 5948 O O . TYR C 1 228 ? -21.085 22.536 50.488 1.00 19.96 229 TYR C O 1
ATOM 5957 N N . LEU C 1 229 ? -21.003 24.415 51.702 1.00 21.01 230 LEU C N 1
ATOM 5958 C CA . LEU C 1 229 ? -20.042 23.833 52.670 1.00 21.63 230 LEU C CA 1
ATOM 5959 C C . LEU C 1 229 ? -20.668 22.775 53.569 1.00 22.04 230 LEU C C 1
ATOM 5960 O O . LEU C 1 229 ? -20.019 21.784 53.917 1.00 21.09 230 LEU C O 1
ATOM 5965 N N . ARG C 1 230 ? -21.916 23.014 53.974 1.00 22.42 231 ARG C N 1
ATOM 5966 C CA . ARG C 1 230 ? -22.673 22.008 54.729 1.00 23.43 231 ARG C CA 1
ATOM 5967 C C . ARG C 1 230 ? -22.791 20.735 53.907 1.00 22.23 231 ARG C C 1
ATOM 5968 O O . ARG C 1 230 ? -22.637 19.651 54.436 1.00 22.46 231 ARG C O 1
ATOM 5976 N N . ARG C 1 231 ? -23.025 20.857 52.601 1.00 20.93 232 ARG C N 1
ATOM 5977 C CA . ARG C 1 231 ? -23.084 19.670 51.744 1.00 21.39 232 ARG C CA 1
ATOM 5978 C C . ARG C 1 231 ? -21.725 18.959 51.709 1.00 20.47 232 ARG C C 1
ATOM 5979 O O . ARG C 1 231 ? -21.675 17.725 51.803 1.00 21.81 232 ARG C O 1
ATOM 5987 N N . ALA C 1 232 ? -20.640 19.721 51.563 1.00 18.91 233 ALA C N 1
ATOM 5988 C CA . ALA C 1 232 ? -19.288 19.134 51.583 1.00 19.16 233 ALA C CA 1
ATOM 5989 C C . ALA C 1 232 ? -19.007 18.338 52.860 1.00 19.86 233 ALA C C 1
ATOM 5990 O O . ALA C 1 232 ? -18.289 17.326 52.818 1.00 19.96 233 ALA C O 1
ATOM 5992 N N . ALA C 1 233 ? -19.552 18.822 53.977 1.00 21.30 234 ALA C N 1
ATOM 5993 C CA . ALA C 1 233 ? -19.283 18.273 55.310 1.00 21.94 234 ALA C CA 1
ATOM 5994 C C . ALA C 1 233 ? -20.188 17.092 55.700 1.00 23.63 234 ALA C C 1
ATOM 5995 O O . ALA C 1 233 ? -19.871 16.340 56.621 1.00 24.08 234 ALA C O 1
ATOM 5997 N N . GLU C 1 234 ? -21.301 16.937 54.999 1.00 25.60 235 GLU C N 1
ATOM 5998 C CA . GLU C 1 234 ? -22.315 15.941 55.357 1.00 28.44 235 GLU C CA 1
ATOM 5999 C C . GLU C 1 234 ? -21.932 14.551 54.891 1.00 29.65 235 GLU C C 1
ATOM 6000 O O . GLU C 1 234 ? -21.632 14.364 53.713 1.00 29.40 235 GLU C O 1
ATOM 6006 N N . LYS C 1 235 ? -21.981 13.581 55.803 1.00 31.86 236 LYS C N 1
ATOM 6007 C CA . LYS C 1 235 ? -21.787 12.181 55.447 1.00 34.56 236 LYS C CA 1
ATOM 6008 C C . LYS C 1 235 ? -22.956 11.766 54.545 1.00 35.79 236 LYS C C 1
ATOM 6009 O O . LYS C 1 235 ? -24.103 11.992 54.890 1.00 35.75 236 LYS C O 1
ATOM 6015 N N . PRO C 1 236 ? -22.666 11.194 53.365 1.00 37.94 237 PRO C N 1
ATOM 6016 C CA . PRO C 1 236 ? -23.750 10.785 52.467 1.00 39.38 237 PRO C CA 1
ATOM 6017 C C . PRO C 1 236 ? -24.712 9.809 53.162 1.00 40.74 237 PRO C C 1
ATOM 6018 O O . PRO C 1 236 ? -24.266 8.934 53.905 1.00 40.80 237 PRO C O 1
ATOM 6022 N N . ALA C 1 237 ? -26.015 9.994 52.953 1.00 42.59 238 ALA C N 1
ATOM 6023 C CA . ALA C 1 237 ? -27.034 9.115 53.548 1.00 44.22 238 ALA C CA 1
ATOM 6024 C C . ALA C 1 237 ? -27.323 7.902 52.655 1.00 45.42 238 ALA C C 1
ATOM 6025 O O . ALA C 1 237 ? -27.680 6.831 53.149 1.00 45.59 238 ALA C O 1
ATOM 6027 N N . LYS C 1 238 ? -27.155 8.086 51.343 1.00 46.60 239 LYS C N 1
ATOM 6028 C CA . LYS C 1 238 ? -27.226 6.993 50.367 1.00 47.70 239 LYS C CA 1
ATOM 6029 C C . LYS C 1 238 ? -26.070 7.054 49.362 1.00 47.88 239 LYS C C 1
ATOM 6030 O O . LYS C 1 238 ? -25.887 8.064 48.667 1.00 48.73 239 LYS C O 1
ATOM 6036 N N . LEU C 1 239 ? -25.301 5.970 49.281 1.00 47.92 240 LEU C N 1
ATOM 6037 C CA . LEU C 1 239 ? -24.209 5.854 48.304 1.00 47.58 240 LEU C CA 1
ATOM 6038 C C . LEU C 1 239 ? -24.727 5.354 46.956 1.00 47.89 240 LEU C C 1
ATOM 6039 O O . LEU C 1 239 ? -25.463 4.363 46.906 1.00 47.52 240 LEU C O 1
ATOM 6044 N N . LEU C 1 240 ? -24.339 6.034 45.875 1.00 48.06 241 LEU C N 1
ATOM 6045 C CA . LEU C 1 240 ? -24.747 5.640 44.520 1.00 48.99 241 LEU C CA 1
ATOM 6046 C C . LEU C 1 240 ? -24.184 4.289 44.067 1.00 49.74 241 LEU C C 1
ATOM 6047 O O . LEU C 1 240 ? -24.675 3.724 43.088 1.00 49.97 241 LEU C O 1
ATOM 6052 N N . TYR C 1 241 ? -23.152 3.787 44.749 1.00 50.63 242 TYR C N 1
ATOM 6053 C CA . TYR C 1 241 ? -22.647 2.439 44.476 1.00 52.13 242 TYR C CA 1
ATOM 6054 C C . TYR C 1 241 ? -23.713 1.392 44.779 1.00 53.20 242 TYR C C 1
ATOM 6055 O O . TYR C 1 241 ? -23.908 0.451 44.009 1.00 53.26 242 TYR C O 1
ATOM 6064 N N . GLU C 1 242 ? -24.389 1.566 45.911 1.00 54.74 243 GLU C N 1
ATOM 6065 C CA . GLU C 1 242 ? -25.443 0.654 46.345 1.00 56.73 243 GLU C CA 1
ATOM 6066 C C . GLU C 1 242 ? -26.709 0.760 45.492 1.00 57.45 243 GLU C C 1
ATOM 6067 O O . GLU C 1 242 ? -27.482 -0.200 45.386 1.00 57.60 243 GLU C O 1
ATOM 6073 N N . GLU C 1 243 ? -26.895 1.924 44.873 1.00 58.50 244 GLU C N 1
ATOM 6074 C CA . GLU C 1 243 ? -28.052 2.199 44.024 1.00 59.55 244 GLU C CA 1
ATOM 6075 C C . GLU C 1 243 ? -27.686 2.153 42.540 1.00 59.69 244 GLU C C 1
ATOM 6076 O O . GLU C 1 243 ? -27.229 1.127 42.028 1.00 59.91 244 GLU C O 1
ATOM 6082 N N . PRO D 1 1 ? 1.463 32.703 29.706 1.00 48.65 2 PRO D N 1
ATOM 6083 C CA . PRO D 1 1 ? 2.167 33.964 29.880 1.00 48.37 2 PRO D CA 1
ATOM 6084 C C . PRO D 1 1 ? 2.779 34.151 31.266 1.00 47.76 2 PRO D C 1
ATOM 6085 O O . PRO D 1 1 ? 3.008 35.282 31.692 1.00 48.03 2 PRO D O 1
ATOM 6089 N N . GLY D 1 2 ? 3.044 33.037 31.947 1.00 47.21 3 GLY D N 1
ATOM 6090 C CA . GLY D 1 2 ? 3.832 33.025 33.182 1.00 46.09 3 GLY D CA 1
ATOM 6091 C C . GLY D 1 2 ? 4.356 31.627 33.441 1.00 45.34 3 GLY D C 1
ATOM 6092 O O . GLY D 1 2 ? 3.646 30.653 33.223 1.00 45.34 3 GLY D O 1
ATOM 6093 N N . SER D 1 3 ? 5.601 31.523 33.898 1.00 44.57 4 SER D N 1
ATOM 6094 C CA . SER D 1 3 ? 6.224 30.219 34.152 1.00 43.72 4 SER D CA 1
ATOM 6095 C C . SER D 1 3 ? 6.078 29.847 35.623 1.00 42.89 4 SER D C 1
ATOM 6096 O O . SER D 1 3 ? 6.303 30.682 36.494 1.00 43.04 4 SER D O 1
ATOM 6099 N N . ILE D 1 4 ? 5.692 28.601 35.890 1.00 41.73 5 ILE D N 1
ATOM 6100 C CA . ILE D 1 4 ? 5.555 28.096 37.264 1.00 40.76 5 ILE D CA 1
ATOM 6101 C C . ILE D 1 4 ? 6.207 26.717 37.412 1.00 39.61 5 ILE D C 1
ATOM 6102 O O . ILE D 1 4 ? 6.336 25.993 36.416 1.00 39.92 5 ILE D O 1
ATOM 6107 N N . PRO D 1 5 ? 6.620 26.347 38.652 1.00 38.10 6 PRO D N 1
ATOM 6108 C CA . PRO D 1 5 ? 6.995 24.966 38.988 1.00 36.63 6 PRO D CA 1
ATOM 6109 C C . PRO D 1 5 ? 5.822 24.057 38.680 1.00 34.92 6 PRO D C 1
ATOM 6110 O O . PRO D 1 5 ? 4.689 24.536 38.643 1.00 34.56 6 PRO D O 1
ATOM 6114 N N . LEU D 1 6 ? 6.070 22.766 38.459 1.00 32.93 7 LEU D N 1
ATOM 6115 C CA . LEU D 1 6 ? 4.974 21.860 38.100 1.00 31.01 7 LEU D CA 1
ATOM 6116 C C . LEU D 1 6 ? 4.804 20.749 39.127 1.00 29.60 7 LEU D C 1
ATOM 6117 O O . LEU D 1 6 ? 5.756 20.361 39.804 1.00 29.25 7 LEU D O 1
ATOM 6122 N N . ILE D 1 7 ? 3.584 20.227 39.223 1.00 28.61 8 ILE D N 1
ATOM 6123 C CA . ILE D 1 7 ? 3.316 19.038 40.019 1.00 27.08 8 ILE D CA 1
ATOM 6124 C C . ILE D 1 7 ? 4.228 17.895 39.575 1.00 27.81 8 ILE D C 1
ATOM 6125 O O . ILE D 1 7 ? 4.399 17.634 38.375 1.00 26.71 8 ILE D O 1
ATOM 6130 N N . GLY D 1 8 ? 4.827 17.231 40.553 1.00 26.94 9 GLY D N 1
ATOM 6131 C CA . GLY D 1 8 ? 5.777 16.152 40.262 1.00 28.58 9 GLY D CA 1
ATOM 6132 C C . GLY D 1 8 ? 7.232 16.587 40.170 1.00 28.58 9 GLY D C 1
ATOM 6133 O O . GLY D 1 8 ? 8.126 15.727 40.128 1.00 29.48 9 GLY D O 1
ATOM 6134 N N . GLU D 1 9 ? 7.478 17.895 40.105 1.00 28.92 10 GLU D N 1
ATOM 6135 C CA . GLU D 1 9 ? 8.842 18.445 40.056 1.00 29.39 10 GLU D CA 1
ATOM 6136 C C . GLU D 1 9 ? 9.323 18.596 41.480 1.00 29.27 10 GLU D C 1
ATOM 6137 O O . GLU D 1 9 ? 8.525 18.848 42.381 1.00 29.09 10 GLU D O 1
ATOM 6143 N N . ARG D 1 10 ? 10.628 18.457 41.690 1.00 29.76 11 ARG D N 1
ATOM 6144 C CA . ARG D 1 10 ? 11.196 18.850 42.964 1.00 30.00 11 ARG D CA 1
ATOM 6145 C C . ARG D 1 10 ? 11.036 20.357 43.152 1.00 29.19 11 ARG D C 1
ATOM 6146 O O . ARG D 1 10 ? 11.260 21.129 42.210 1.00 29.66 11 ARG D O 1
ATOM 6154 N N . PHE D 1 11 ? 10.638 20.769 44.355 1.00 28.20 12 PHE D N 1
ATOM 6155 C CA . PHE D 1 11 ? 10.541 22.193 44.685 1.00 27.85 12 PHE D CA 1
ATOM 6156 C C . PHE D 1 11 ? 11.869 22.885 44.341 1.00 28.50 12 PHE D C 1
ATOM 6157 O O . PHE D 1 11 ? 12.932 22.342 44.641 1.00 28.03 12 PHE D O 1
ATOM 6165 N N . PRO D 1 12 ? 11.810 24.049 43.653 1.00 29.62 13 PRO D N 1
ATOM 6166 C CA . PRO D 1 12 ? 13.049 24.735 43.225 1.00 30.72 13 PRO D CA 1
ATOM 6167 C C . PRO D 1 12 ? 13.982 24.938 44.405 1.00 31.14 13 PRO D C 1
ATOM 6168 O O . PRO D 1 12 ? 13.541 25.435 45.435 1.00 31.39 13 PRO D O 1
ATOM 6172 N N . GLU D 1 13 ? 15.252 24.550 44.262 1.00 31.65 14 GLU D N 1
ATOM 6173 C CA . GLU D 1 13 ? 16.214 24.704 45.355 1.00 32.31 14 GLU D CA 1
ATOM 6174 C C . GLU D 1 13 ? 16.579 26.173 45.528 1.00 30.82 14 GLU D C 1
ATOM 6175 O O . GLU D 1 13 ? 16.974 26.832 44.576 1.00 30.53 14 GLU D O 1
ATOM 6181 N N . MET D 1 14 ? 16.448 26.678 46.745 1.00 29.55 15 MET D N 1
ATOM 6182 C CA . MET D 1 14 ? 16.698 28.086 47.007 1.00 29.04 15 MET D CA 1
ATOM 6183 C C . MET D 1 14 ? 16.984 28.344 48.474 1.00 28.49 15 MET D C 1
ATOM 6184 O O . MET D 1 14 ? 16.433 27.682 49.358 1.00 27.59 15 MET D O 1
ATOM 6189 N N . GLU D 1 15 ? 17.838 29.331 48.733 1.00 27.62 16 GLU D N 1
ATOM 6190 C CA . GLU D 1 15 ? 17.988 29.832 50.081 1.00 27.74 16 GLU D CA 1
ATOM 6191 C C . GLU D 1 15 ? 17.010 30.982 50.234 1.00 26.97 16 GLU D C 1
ATOM 6192 O O . GLU D 1 15 ? 16.874 31.817 49.321 1.00 28.38 16 GLU D O 1
ATOM 6198 N N . VAL D 1 16 ? 16.293 30.995 51.350 1.00 25.36 17 VAL D N 1
ATOM 6199 C CA . VAL D 1 16 ? 15.299 32.062 51.602 1.00 24.20 17 VAL D CA 1
ATOM 6200 C C . VAL D 1 16 ? 15.473 32.676 52.971 1.00 24.22 17 VAL D C 1
ATOM 6201 O O . VAL D 1 16 ? 15.827 31.990 53.929 1.00 24.85 17 VAL D O 1
ATOM 6205 N N . THR D 1 17 ? 15.221 33.982 53.063 1.00 23.40 18 THR D N 1
ATOM 6206 C CA . THR D 1 17 ? 15.257 34.667 54.337 1.00 22.81 18 THR D CA 1
ATOM 6207 C C . THR D 1 17 ? 13.851 34.738 54.913 1.00 22.99 18 THR D C 1
ATOM 6208 O O . THR D 1 17 ? 12.947 35.288 54.273 1.00 21.92 18 THR D O 1
ATOM 6212 N N . THR D 1 18 ? 13.675 34.177 56.107 1.00 21.80 19 THR D N 1
ATOM 6213 C CA . THR D 1 18 ? 12.383 34.245 56.798 1.00 21.89 19 THR D CA 1
ATOM 6214 C C . THR D 1 18 ? 12.538 35.047 58.081 1.00 22.49 19 THR D C 1
ATOM 6215 O O . THR D 1 18 ? 13.686 35.285 58.535 1.00 22.58 19 THR D O 1
ATOM 6219 N N . ASP D 1 19 ? 11.415 35.422 58.697 1.00 21.48 20 ASP D N 1
ATOM 6220 C CA . ASP D 1 19 ? 11.425 36.097 60.029 1.00 21.98 20 ASP D CA 1
ATOM 6221 C C . ASP D 1 19 ? 11.801 35.168 61.188 1.00 21.56 20 ASP D C 1
ATOM 6222 O O . ASP D 1 19 ? 11.765 35.580 62.354 1.00 21.69 20 ASP D O 1
ATOM 6227 N N . HIS D 1 20 ? 12.133 33.906 60.861 1.00 21.80 21 HIS D N 1
ATOM 6228 C CA . HIS D 1 20 ? 12.723 32.957 61.830 1.00 22.54 21 HIS D CA 1
ATOM 6229 C C . HIS D 1 20 ? 14.209 32.712 61.554 1.00 23.63 21 HIS D C 1
ATOM 6230 O O . HIS D 1 20 ? 14.896 32.048 62.351 1.00 23.89 21 HIS D O 1
ATOM 6237 N N . GLY D 1 21 ? 14.711 33.218 60.433 1.00 23.33 22 GLY D N 1
ATOM 6238 C CA . GLY D 1 21 ? 16.099 32.980 60.034 1.00 25.03 22 GLY D CA 1
ATOM 6239 C C . GLY D 1 21 ? 16.198 32.493 58.604 1.00 24.99 22 GLY D C 1
ATOM 6240 O O . GLY D 1 21 ? 15.190 32.365 57.892 1.00 24.85 22 GLY D O 1
ATOM 6241 N N . VAL D 1 22 ? 17.420 32.216 58.163 1.00 25.12 23 VAL D N 1
ATOM 6242 C CA . VAL D 1 22 ? 17.663 31.857 56.786 1.00 25.63 23 VAL D CA 1
ATOM 6243 C C . VAL D 1 22 ? 17.555 30.352 56.690 1.00 26.29 23 VAL D C 1
ATOM 6244 O O . VAL D 1 22 ? 18.113 29.624 57.533 1.00 26.59 23 VAL D O 1
ATOM 6248 N N . ILE D 1 23 ? 16.828 29.870 55.692 1.00 25.92 24 ILE D N 1
ATOM 6249 C CA . ILE D 1 23 ? 16.786 28.428 55.436 1.00 25.14 24 ILE D CA 1
ATOM 6250 C C . ILE D 1 23 ? 16.909 28.089 53.953 1.00 25.87 24 ILE D C 1
ATOM 6251 O O . ILE D 1 23 ? 16.777 28.969 53.082 1.00 25.47 24 ILE D O 1
ATOM 6256 N N . LYS D 1 24 ? 17.188 26.814 53.677 1.00 24.54 25 LYS D N 1
ATOM 6257 C CA . LYS D 1 24 ? 17.280 26.296 52.327 1.00 25.40 25 LYS D CA 1
ATOM 6258 C C . LYS D 1 24 ? 16.036 25.453 52.045 1.00 25.08 25 LYS D C 1
ATOM 6259 O O . LYS D 1 24 ? 15.653 24.571 52.838 1.00 25.45 25 LYS D O 1
ATOM 6265 N N . LEU D 1 25 ? 15.369 25.757 50.949 1.00 24.53 26 LEU D N 1
ATOM 6266 C CA . LEU D 1 25 ? 14.213 24.962 50.547 1.00 23.82 26 LEU D CA 1
ATOM 6267 C C . LEU D 1 25 ? 14.577 24.082 49.364 1.00 23.94 26 LEU D C 1
ATOM 6268 O O . LEU D 1 25 ? 15.356 24.496 48.505 1.00 25.52 26 LEU D O 1
ATOM 6273 N N . PRO D 1 26 ? 13.987 22.881 49.286 1.00 23.44 27 PRO D N 1
ATOM 6274 C CA . PRO D 1 26 ? 13.090 22.225 50.258 1.00 22.98 27 PRO D CA 1
ATOM 6275 C C . PRO D 1 26 ? 13.831 21.493 51.359 1.00 22.78 27 PRO D C 1
ATOM 6276 O O . PRO D 1 26 ? 13.196 20.951 52.256 1.00 22.15 27 PRO D O 1
ATOM 6280 N N . ASP D 1 27 ? 15.164 21.493 51.276 1.00 23.14 28 ASP D N 1
ATOM 6281 C CA . ASP D 1 27 ? 16.024 20.682 52.158 1.00 23.50 28 ASP D CA 1
ATOM 6282 C C . ASP D 1 27 ? 15.710 20.812 53.641 1.00 23.01 28 ASP D C 1
ATOM 6283 O O . ASP D 1 27 ? 15.784 19.818 54.395 1.00 22.51 28 ASP D O 1
ATOM 6288 N N . HIS D 1 28 ? 15.410 22.040 54.083 1.00 21.70 29 HIS D N 1
ATOM 6289 C CA . HIS D 1 28 ? 15.120 22.319 55.487 1.00 21.47 29 HIS D CA 1
ATOM 6290 C C . HIS D 1 28 ? 14.052 21.386 56.024 1.00 20.72 29 HIS D C 1
ATOM 6291 O O . HIS D 1 28 ? 14.098 20.957 57.186 1.00 22.08 29 HIS D O 1
ATOM 6298 N N . TYR D 1 29 ? 13.049 21.099 55.194 1.00 20.50 30 TYR D N 1
ATOM 6299 C CA . TYR D 1 29 ? 11.936 20.254 55.609 1.00 19.85 30 TYR D CA 1
ATOM 6300 C C . TYR D 1 29 ? 12.184 18.791 55.254 1.00 20.36 30 TYR D C 1
ATOM 6301 O O . TYR D 1 29 ? 11.787 17.897 56.015 1.00 21.68 30 TYR D O 1
ATOM 6310 N N . VAL D 1 30 ? 12.813 18.557 54.103 1.00 21.53 31 VAL D N 1
ATOM 6311 C CA . VAL D 1 30 ? 13.113 17.188 53.653 1.00 21.90 31 VAL D CA 1
ATOM 6312 C C . VAL D 1 30 ? 13.945 16.505 54.764 1.00 22.52 31 VAL D C 1
ATOM 6313 O O . VAL D 1 30 ? 13.691 15.342 55.153 1.00 22.93 31 VAL D O 1
ATOM 6317 N N . SER D 1 31 ? 14.906 17.246 55.317 1.00 22.35 32 SER D N 1
ATOM 6318 C CA . SER D 1 31 ? 15.841 16.620 56.263 1.00 23.49 32 SER D CA 1
ATOM 6319 C C . SER D 1 31 ? 15.141 16.293 57.574 1.00 22.82 32 SER D C 1
ATOM 6320 O O . SER D 1 31 ? 15.681 15.525 58.383 1.00 23.09 32 SER D O 1
ATOM 6323 N N . GLN D 1 32 ? 13.969 16.897 57.808 1.00 22.06 33 GLN D N 1
ATOM 6324 C CA . GLN D 1 32 ? 13.159 16.597 59.003 1.00 22.05 33 GLN D CA 1
ATOM 6325 C C . GLN D 1 32 ? 12.040 15.564 58.722 1.00 21.39 33 GLN D C 1
ATOM 6326 O O . GLN D 1 32 ? 11.249 15.262 59.609 1.00 22.40 33 GLN D O 1
ATOM 6332 N N . GLY D 1 33 ? 11.946 15.075 57.487 1.00 22.16 34 GLY D N 1
ATOM 6333 C CA . GLY D 1 33 ? 10.847 14.195 57.102 1.00 22.36 34 GLY D CA 1
ATOM 6334 C C . GLY D 1 33 ? 9.475 14.863 57.081 1.00 22.87 34 GLY D C 1
ATOM 6335 O O . GLY D 1 33 ? 8.457 14.188 57.175 1.00 23.54 34 GLY D O 1
ATOM 6336 N N . LYS D 1 34 ? 9.462 16.188 56.966 1.00 21.72 35 LYS D N 1
ATOM 6337 C CA . LYS D 1 34 ? 8.217 16.971 57.053 1.00 22.43 35 LYS D CA 1
ATOM 6338 C C . LYS D 1 34 ? 7.740 17.341 55.657 1.00 21.50 35 LYS D C 1
ATOM 6339 O O . LYS D 1 34 ? 8.538 17.680 54.791 1.00 21.61 35 LYS D O 1
ATOM 6345 N N . TRP D 1 35 ? 6.427 17.322 55.464 1.00 21.00 36 TRP D N 1
ATOM 6346 C CA . TRP D 1 35 ? 5.829 18.004 54.322 1.00 20.03 36 TRP D CA 1
ATOM 6347 C C . TRP D 1 35 ? 5.795 19.493 54.649 1.00 19.77 36 TRP D C 1
ATOM 6348 O O . TRP D 1 35 ? 5.882 19.871 55.817 1.00 17.71 36 TRP D O 1
ATOM 6359 N N . PHE D 1 36 ? 5.653 20.351 53.639 1.00 18.38 37 PHE D N 1
ATOM 6360 C CA . PHE D 1 36 ? 5.334 21.745 53.982 1.00 18.92 37 PHE D CA 1
ATOM 6361 C C . PHE D 1 36 ? 4.328 22.319 53.019 1.00 18.57 37 PHE D C 1
ATOM 6362 O O . PHE D 1 36 ? 4.272 21.935 51.832 1.00 19.22 37 PHE D O 1
ATOM 6370 N N . VAL D 1 37 ? 3.557 23.265 53.554 1.00 18.75 38 VAL D N 1
ATOM 6371 C CA . VAL D 1 37 ? 2.686 24.099 52.724 1.00 18.64 38 VAL D CA 1
ATOM 6372 C C . VAL D 1 37 ? 3.370 25.473 52.691 1.00 18.36 38 VAL D C 1
ATOM 6373 O O . VAL D 1 37 ? 3.517 26.137 53.722 1.00 18.54 38 VAL D O 1
ATOM 6377 N N . LEU D 1 38 ? 3.825 25.864 51.508 1.00 19.39 39 LEU D N 1
ATOM 6378 C CA . LEU D 1 38 ? 4.345 27.216 51.299 1.00 19.54 39 LEU D CA 1
ATOM 6379 C C . LEU D 1 38 ? 3.193 27.970 50.647 1.00 19.79 39 LEU D C 1
ATOM 6380 O O . LEU D 1 38 ? 2.708 27.564 49.603 1.00 20.39 39 LEU D O 1
ATOM 6385 N N . PHE D 1 39 ? 2.762 29.037 51.289 1.00 20.14 40 PHE D N 1
ATOM 6386 C CA . PHE D 1 39 ? 1.690 29.864 50.728 1.00 20.45 40 PHE D CA 1
ATOM 6387 C C . PHE D 1 39 ? 2.158 31.309 50.661 1.00 21.17 40 PHE D C 1
ATOM 6388 O O . PHE D 1 39 ? 3.018 31.715 51.453 1.00 22.86 40 PHE D O 1
ATOM 6396 N N . SER D 1 40 ? 1.632 32.083 49.703 1.00 20.53 41 SER D N 1
ATOM 6397 C CA . SER D 1 40 ? 2.041 33.480 49.589 1.00 19.52 41 SER D CA 1
ATOM 6398 C C . SER D 1 40 ? 0.853 34.378 49.797 1.00 20.42 41 SER D C 1
ATOM 6399 O O . SER D 1 40 ? -0.297 33.951 49.613 1.00 19.98 41 SER D O 1
ATOM 6402 N N . HIS D 1 41 ? 1.124 35.622 50.163 1.00 19.73 42 HIS D N 1
ATOM 6403 C CA . HIS D 1 41 ? 0.053 36.619 50.319 1.00 19.71 42 HIS D CA 1
ATOM 6404 C C . HIS D 1 41 ? 0.592 37.949 49.797 1.00 20.57 42 HIS D C 1
ATOM 6405 O O . HIS D 1 41 ? 1.780 38.214 49.872 1.00 20.56 42 HIS D O 1
ATOM 6412 N N . PRO D 1 42 ? -0.283 38.785 49.197 1.00 20.88 43 PRO D N 1
ATOM 6413 C CA . PRO D 1 42 ? 0.262 39.979 48.548 1.00 21.58 43 PRO D CA 1
ATOM 6414 C C . PRO D 1 42 ? 0.993 40.976 49.459 1.00 21.14 43 PRO D C 1
ATOM 6415 O O . PRO D 1 42 ? 2.021 41.527 49.043 1.00 21.81 43 PRO D O 1
ATOM 6419 N N . ALA D 1 43 ? 0.457 41.221 50.658 1.00 21.64 44 ALA D N 1
ATOM 6420 C CA . ALA D 1 43 ? 1.026 42.254 51.555 1.00 22.25 44 ALA D CA 1
ATOM 6421 C C . ALA D 1 43 ? 0.665 42.118 53.034 1.00 21.17 44 ALA D C 1
ATOM 6422 O O . ALA D 1 43 ? -0.512 41.957 53.393 1.00 22.51 44 ALA D O 1
ATOM 6424 N N . ASP D 1 44 ? 1.680 42.229 53.903 1.00 20.98 45 ASP D N 1
ATOM 6425 C CA . ASP D 1 44 ? 1.472 42.416 55.321 1.00 21.30 45 ASP D CA 1
ATOM 6426 C C . ASP D 1 44 ? 0.638 43.688 55.527 1.00 20.52 45 ASP D C 1
ATOM 6427 O O . ASP D 1 44 ? 0.692 44.605 54.687 1.00 21.01 45 ASP D O 1
ATOM 6432 N N . PHE D 1 45 ? -0.112 43.737 56.611 1.00 20.71 46 PHE D N 1
ATOM 6433 C CA . PHE D 1 45 ? -0.946 44.927 56.909 1.00 21.53 46 PHE D CA 1
ATOM 6434 C C . PHE D 1 45 ? -2.020 45.133 55.841 1.00 22.51 46 PHE D C 1
ATOM 6435 O O . PHE D 1 45 ? -2.412 46.266 55.514 1.00 22.84 46 PHE D O 1
ATOM 6443 N N . THR D 1 46 ? -2.499 44.018 55.292 1.00 22.04 47 THR D N 1
ATOM 6444 C CA . THR D 1 46 ? -3.701 44.084 54.478 1.00 22.59 47 THR D CA 1
ATOM 6445 C C . THR D 1 46 ? -4.683 43.051 55.028 1.00 21.98 47 THR D C 1
ATOM 6446 O O . THR D 1 46 ? -4.283 42.046 55.648 1.00 22.43 47 THR D O 1
ATOM 6450 N N . PRO D 1 47 ? -5.984 43.320 54.878 1.00 21.17 48 PRO D N 1
ATOM 6451 C CA . PRO D 1 47 ? -6.978 42.590 55.637 1.00 20.18 48 PRO D CA 1
ATOM 6452 C C . PRO D 1 47 ? -7.225 41.125 55.241 1.00 19.06 48 PRO D C 1
ATOM 6453 O O . PRO D 1 47 ? -7.364 40.317 56.145 1.00 19.58 48 PRO D O 1
ATOM 6457 N N . VAL D 1 48 ? -7.314 40.792 53.945 1.00 18.97 49 VAL D N 1
ATOM 6458 C CA . VAL D 1 48 ? -7.640 39.404 53.582 1.00 18.75 49 VAL D CA 1
ATOM 6459 C C . VAL D 1 48 ? -6.458 38.559 54.071 1.00 19.32 49 VAL D C 1
ATOM 6460 O O . VAL D 1 48 ? -6.656 37.529 54.710 1.00 18.60 49 VAL D O 1
ATOM 6464 N N . CYS D 1 49 ? -5.251 39.056 53.818 1.00 18.98 50 CYS D N 1
ATOM 6465 C CA . CYS D 1 49 ? -4.022 38.378 54.249 1.00 18.65 50 CYS D CA 1
ATOM 6466 C C . CYS D 1 49 ? -4.068 38.100 55.753 1.00 19.30 50 CYS D C 1
ATOM 6467 O O . CYS D 1 49 ? -3.741 36.985 56.211 1.00 18.86 50 CYS D O 1
ATOM 6470 N N . THR D 1 50 ? -4.480 39.113 56.525 1.00 17.48 51 THR D N 1
ATOM 6471 C CA . THR D 1 50 ? -4.560 38.992 57.968 1.00 18.52 51 THR D CA 1
ATOM 6472 C C . THR D 1 50 ? -5.533 37.895 58.392 1.00 19.19 51 THR D C 1
ATOM 6473 O O . THR D 1 50 ? -5.215 37.060 59.239 1.00 19.00 51 THR D O 1
ATOM 6477 N N . THR D 1 51 ? -6.716 37.859 57.777 1.00 18.47 52 THR D N 1
ATOM 6478 C CA . THR D 1 51 ? -7.690 36.800 58.102 1.00 17.81 52 THR D CA 1
ATOM 6479 C C . THR D 1 51 ? -7.110 35.409 57.763 1.00 17.94 52 THR D C 1
ATOM 6480 O O . THR D 1 51 ? -7.339 34.441 58.518 1.00 18.44 52 THR D O 1
ATOM 6484 N N . GLU D 1 52 ? -6.346 35.328 56.685 1.00 17.41 53 GLU D N 1
ATOM 6485 C CA . GLU D 1 52 ? -5.710 34.041 56.269 1.00 17.19 53 GLU D CA 1
ATOM 6486 C C . GLU D 1 52 ? -4.652 33.599 57.268 1.00 18.63 53 GLU D C 1
ATOM 6487 O O . GLU D 1 52 ? -4.642 32.436 57.673 1.00 19.10 53 GLU D O 1
ATOM 6493 N N . PHE D 1 53 ? -3.809 34.526 57.704 1.00 18.41 54 PHE D N 1
ATOM 6494 C CA . PHE D 1 53 ? -2.847 34.160 58.783 1.00 18.17 54 PHE D CA 1
ATOM 6495 C C . PHE D 1 53 ? -3.511 33.667 60.080 1.00 19.31 54 PHE D C 1
ATOM 6496 O O . PHE D 1 53 ? -3.075 32.681 60.712 1.00 18.11 54 PHE D O 1
ATOM 6504 N N . VAL D 1 54 ? -4.589 34.336 60.477 1.00 18.05 55 VAL D N 1
ATOM 6505 C CA . VAL D 1 54 ? -5.335 33.913 61.652 1.00 17.73 55 VAL D CA 1
ATOM 6506 C C . VAL D 1 54 ? -5.957 32.519 61.458 1.00 18.16 55 VAL D C 1
ATOM 6507 O O . VAL D 1 54 ? -5.972 31.704 62.399 1.00 18.77 55 VAL D O 1
ATOM 6511 N N . SER D 1 55 ? -6.456 32.253 60.244 1.00 17.70 56 SER D N 1
ATOM 6512 C CA . SER D 1 55 ? -7.018 30.934 59.934 1.00 18.30 56 SER D CA 1
ATOM 6513 C C . SER D 1 55 ? -5.955 29.828 60.011 1.00 17.47 56 SER D C 1
ATOM 6514 O O . SER D 1 55 ? -6.198 28.754 60.599 1.00 18.91 56 SER D O 1
ATOM 6517 N N . PHE D 1 56 ? -4.809 30.073 59.363 1.00 17.73 57 PHE D N 1
ATOM 6518 C CA . PHE D 1 56 ? -3.666 29.117 59.425 1.00 17.50 57 PHE D CA 1
ATOM 6519 C C . PHE D 1 56 ? -3.226 28.902 60.866 1.00 18.88 57 PHE D C 1
ATOM 6520 O O . PHE D 1 56 ? -2.978 27.762 61.276 1.00 17.95 57 PHE D O 1
ATOM 6528 N N . ALA D 1 57 ? -3.126 29.998 61.628 1.00 18.49 58 ALA D N 1
ATOM 6529 C CA . ALA D 1 57 ? -2.727 29.902 63.039 1.00 19.08 58 ALA D CA 1
ATOM 6530 C C . ALA D 1 57 ? -3.726 29.030 63.825 1.00 19.91 58 ALA D C 1
ATOM 6531 O O . ALA D 1 57 ? -3.318 28.182 64.626 1.00 19.61 58 ALA D O 1
ATOM 6533 N N . ARG D 1 58 ? -5.028 29.172 63.562 1.00 18.74 59 ARG D N 1
ATOM 6534 C CA . ARG D 1 58 ? -6.037 28.346 64.227 1.00 20.44 59 ARG D CA 1
ATOM 6535 C C . ARG D 1 58 ? -5.794 26.858 63.927 1.00 19.52 59 ARG D C 1
ATOM 6536 O O . ARG D 1 58 ? -6.006 26.009 64.788 1.00 21.37 59 ARG D O 1
ATOM 6544 N N . ARG D 1 59 ? -5.367 26.565 62.698 1.00 19.04 60 ARG D N 1
ATOM 6545 C CA . ARG D 1 59 ? -5.217 25.184 62.207 1.00 18.60 60 ARG D CA 1
ATOM 6546 C C . ARG D 1 59 ? -3.791 24.661 62.398 1.00 19.41 60 ARG D C 1
ATOM 6547 O O . ARG D 1 59 ? -3.450 23.575 61.907 1.00 19.25 60 ARG D O 1
ATOM 6555 N N . TYR D 1 60 ? -2.952 25.442 63.079 1.00 19.31 61 TYR D N 1
ATOM 6556 C CA . TYR D 1 60 ? -1.531 25.091 63.205 1.00 20.19 61 TYR D CA 1
ATOM 6557 C C . TYR D 1 60 ? -1.368 23.694 63.836 1.00 20.23 61 TYR D C 1
ATOM 6558 O O . TYR D 1 60 ? -0.599 22.873 63.312 1.00 19.75 61 TYR D O 1
ATOM 6567 N N . GLU D 1 61 ? -2.073 23.438 64.933 1.00 21.17 62 GLU D N 1
ATOM 6568 C CA . GLU D 1 61 ? -2.004 22.104 65.584 1.00 22.59 62 GLU D CA 1
ATOM 6569 C C . GLU D 1 61 ? -2.460 20.975 64.649 1.00 21.49 62 GLU D C 1
ATOM 6570 O O . GLU D 1 61 ? -1.863 19.871 64.643 1.00 20.40 62 GLU D O 1
ATOM 6576 N N . ASP D 1 62 ? -3.508 21.238 63.852 1.00 19.14 63 ASP D N 1
ATOM 6577 C CA . ASP D 1 62 ? -3.971 20.245 62.859 1.00 19.50 63 ASP D CA 1
ATOM 6578 C C . ASP D 1 62 ? -2.907 19.941 61.800 1.00 18.69 63 ASP D C 1
ATOM 6579 O O . ASP D 1 62 ? -2.621 18.762 61.529 1.00 19.21 63 ASP D O 1
ATOM 6584 N N . PHE D 1 63 ? -2.254 20.983 61.258 1.00 17.11 64 PHE D N 1
ATOM 6585 C CA . PHE D 1 63 ? -1.200 20.771 60.295 1.00 17.39 64 PHE D CA 1
ATOM 6586 C C . PHE D 1 63 ? -0.043 20.006 60.945 1.00 17.46 64 PHE D C 1
ATOM 6587 O O . PHE D 1 63 ? 0.510 19.067 60.331 1.00 19.10 64 PHE D O 1
ATOM 6595 N N . GLN D 1 64 ? 0.296 20.407 62.165 1.00 17.67 65 GLN D N 1
ATOM 6596 C CA . GLN D 1 64 ? 1.438 19.743 62.883 1.00 18.45 65 GLN D CA 1
ATOM 6597 C C . GLN D 1 64 ? 1.165 18.254 63.059 1.00 18.63 65 GLN D C 1
ATOM 6598 O O . GLN D 1 64 ? 2.091 17.439 62.912 1.00 17.83 65 GLN D O 1
ATOM 6604 N N . ARG D 1 65 ? -0.084 17.911 63.342 1.00 18.32 66 ARG D N 1
ATOM 6605 C CA . ARG D 1 65 ? -0.433 16.482 63.624 1.00 19.61 66 ARG D CA 1
ATOM 6606 C C . ARG D 1 65 ? -0.275 15.651 62.372 1.00 18.36 66 ARG D C 1
ATOM 6607 O O . ARG D 1 65 ? -0.029 14.450 62.426 1.00 19.02 66 ARG D O 1
ATOM 6615 N N . LEU D 1 66 ? -0.388 16.286 61.215 1.00 18.70 67 LEU D N 1
ATOM 6616 C CA . LEU D 1 66 ? -0.113 15.580 59.971 1.00 18.91 67 LEU D CA 1
ATOM 6617 C C . LEU D 1 66 ? 1.353 15.545 59.513 1.00 18.67 67 LEU D C 1
ATOM 6618 O O . LEU D 1 66 ? 1.669 15.022 58.434 1.00 19.56 67 LEU D O 1
ATOM 6623 N N . GLY D 1 67 ? 2.247 16.160 60.289 1.00 19.49 68 GLY D N 1
ATOM 6624 C CA . GLY D 1 67 ? 3.660 16.254 59.935 1.00 19.77 68 GLY D CA 1
ATOM 6625 C C . GLY D 1 67 ? 3.866 17.240 58.810 1.00 19.24 68 GLY D C 1
ATOM 6626 O O . GLY D 1 67 ? 4.728 17.055 57.954 1.00 20.63 68 GLY D O 1
ATOM 6627 N N . VAL D 1 68 ? 3.051 18.305 58.838 1.00 18.59 69 VAL D N 1
ATOM 6628 C CA . VAL D 1 68 ? 3.089 19.332 57.817 1.00 18.71 69 VAL D CA 1
ATOM 6629 C C . VAL D 1 68 ? 3.449 20.679 58.447 1.00 18.58 69 VAL D C 1
ATOM 6630 O O . VAL D 1 68 ? 2.750 21.141 59.379 1.00 19.97 69 VAL D O 1
ATOM 6634 N N . ASP D 1 69 ? 4.552 21.270 57.972 1.00 19.09 70 ASP D N 1
ATOM 6635 C CA . ASP D 1 69 ? 4.994 22.586 58.414 1.00 18.94 70 ASP D CA 1
ATOM 6636 C C . ASP D 1 69 ? 4.360 23.641 57.514 1.00 18.85 70 ASP D C 1
ATOM 6637 O O . ASP D 1 69 ? 3.952 23.322 56.422 1.00 19.16 70 ASP D O 1
ATOM 6642 N N . LEU D 1 70 ? 4.295 24.871 58.016 1.00 18.86 71 LEU D N 1
ATOM 6643 C CA . LEU D 1 70 ? 3.701 26.008 57.281 1.00 18.40 71 LEU D CA 1
ATOM 6644 C C . LEU D 1 70 ? 4.763 27.066 57.084 1.00 18.05 71 LEU D C 1
ATOM 6645 O O . LEU D 1 70 ? 5.562 27.341 57.989 1.00 18.01 71 LEU D O 1
ATOM 6650 N N . ILE D 1 71 ? 4.789 27.662 55.891 1.00 16.72 72 ILE D N 1
ATOM 6651 C CA . ILE D 1 71 ? 5.699 28.782 55.663 1.00 16.75 72 ILE D CA 1
ATOM 6652 C C . ILE D 1 71 ? 5.029 29.764 54.717 1.00 17.48 72 ILE D C 1
ATOM 6653 O O . ILE D 1 71 ? 4.549 29.371 53.663 1.00 18.67 72 ILE D O 1
ATOM 6658 N N . GLY D 1 72 ? 5.011 31.026 55.127 1.00 17.73 73 GLY D N 1
ATOM 6659 C CA . GLY D 1 72 ? 4.403 32.089 54.317 1.00 18.42 73 GLY D CA 1
ATOM 6660 C C . GLY D 1 72 ? 5.439 32.781 53.431 1.00 18.89 73 GLY D C 1
ATOM 6661 O O . GLY D 1 72 ? 6.656 32.504 53.522 1.00 18.67 73 GLY D O 1
ATOM 6662 N N . LEU D 1 73 ? 4.957 33.684 52.579 1.00 20.07 74 LEU D N 1
ATOM 6663 C CA . LEU D 1 73 ? 5.819 34.428 51.684 1.00 19.57 74 LEU D CA 1
ATOM 6664 C C . LEU D 1 73 ? 5.096 35.671 51.236 1.00 20.32 74 LEU D C 1
ATOM 6665 O O . LEU D 1 73 ? 3.953 35.593 50.770 1.00 20.27 74 LEU D O 1
ATOM 6670 N N . SER D 1 74 ? 5.786 36.800 51.336 1.00 20.88 75 SER D N 1
ATOM 6671 C CA . SER D 1 74 ? 5.317 38.001 50.653 1.00 21.34 75 SER D CA 1
ATOM 6672 C C . SER D 1 74 ? 6.544 38.823 50.274 1.00 21.76 75 SER D C 1
ATOM 6673 O O . SER D 1 74 ? 7.684 38.507 50.678 1.00 20.98 75 SER D O 1
ATOM 6676 N N . VAL D 1 75 ? 6.318 39.884 49.512 1.00 21.39 76 VAL D N 1
ATOM 6677 C CA . VAL D 1 75 ? 7.451 40.718 49.102 1.00 22.97 76 VAL D CA 1
ATOM 6678 C C . VAL D 1 75 ? 7.859 41.735 50.176 1.00 22.07 76 VAL D C 1
ATOM 6679 O O . VAL D 1 75 ? 8.739 42.570 49.916 1.00 22.98 76 VAL D O 1
ATOM 6683 N N . ASP D 1 76 ? 7.256 41.657 51.357 1.00 20.97 77 ASP D N 1
ATOM 6684 C CA . ASP D 1 76 ? 7.574 42.552 52.485 1.00 21.83 77 ASP D CA 1
ATOM 6685 C C . ASP D 1 76 ? 8.864 42.116 53.188 1.00 21.86 77 ASP D C 1
ATOM 6686 O O . ASP D 1 76 ? 9.299 40.975 53.010 1.00 21.89 77 ASP D O 1
ATOM 6691 N N . SER D 1 77 ? 9.438 43.018 53.982 1.00 21.18 78 SER D N 1
ATOM 6692 C CA . SER D 1 77 ? 10.699 42.726 54.715 1.00 21.06 78 SER D CA 1
ATOM 6693 C C . SER D 1 77 ? 10.442 41.895 55.962 1.00 20.73 78 SER D C 1
ATOM 6694 O O . SER D 1 77 ? 9.315 41.782 56.442 1.00 20.46 78 SER D O 1
ATOM 6697 N N . VAL D 1 78 ? 11.511 41.332 56.542 1.00 21.00 79 VAL D N 1
ATOM 6698 C CA . VAL D 1 78 ? 11.376 40.679 57.851 1.00 20.54 79 VAL D CA 1
ATOM 6699 C C . VAL D 1 78 ? 10.902 41.624 58.956 1.00 19.84 79 VAL D C 1
ATOM 6700 O O . VAL D 1 78 ? 10.214 41.221 59.884 1.00 19.43 79 VAL D O 1
ATOM 6704 N N . PHE D 1 79 ? 11.246 42.906 58.849 1.00 20.28 80 PHE D N 1
ATOM 6705 C CA . PHE D 1 79 ? 10.859 43.884 59.838 1.00 20.33 80 PHE D CA 1
ATOM 6706 C C . PHE D 1 79 ? 9.364 44.091 59.791 1.00 20.99 80 PHE D C 1
ATOM 6707 O O . PHE D 1 79 ? 8.699 44.056 60.825 1.00 21.17 80 PHE D O 1
ATOM 6715 N N . SER D 1 80 ? 8.847 44.214 58.572 1.00 22.05 81 SER D N 1
ATOM 6716 C CA . SER D 1 80 ? 7.388 44.255 58.352 1.00 22.16 81 SER D CA 1
ATOM 6717 C C . SER D 1 80 ? 6.708 43.006 58.905 1.00 21.72 81 SER D C 1
ATOM 6718 O O . SER D 1 80 ? 5.718 43.106 59.620 1.00 21.83 81 SER D O 1
ATOM 6721 N N . HIS D 1 81 ? 7.240 41.826 58.580 1.00 21.21 82 HIS D N 1
ATOM 6722 C CA . HIS D 1 81 ? 6.665 40.591 59.109 1.00 20.56 82 HIS D CA 1
ATOM 6723 C C . HIS D 1 81 ? 6.588 40.612 60.614 1.00 20.77 82 HIS D C 1
ATOM 6724 O O . HIS D 1 81 ? 5.569 40.271 61.182 1.00 20.33 82 HIS D O 1
ATOM 6731 N N . ILE D 1 82 ? 7.689 40.982 61.274 1.00 20.26 83 ILE D N 1
ATOM 6732 C CA . ILE D 1 82 ? 7.693 40.968 62.723 1.00 20.71 83 ILE D CA 1
ATOM 6733 C C . ILE D 1 82 ? 6.688 41.970 63.305 1.00 21.08 83 ILE D C 1
ATOM 6734 O O . ILE D 1 82 ? 5.970 41.645 64.231 1.00 20.93 83 ILE D O 1
ATOM 6739 N N . LYS D 1 83 ? 6.616 43.168 62.730 1.00 20.75 84 LYS D N 1
ATOM 6740 C CA . LYS D 1 83 ? 5.650 44.186 63.194 1.00 21.43 84 LYS D CA 1
ATOM 6741 C C . LYS D 1 83 ? 4.184 43.707 62.995 1.00 21.03 84 LYS D C 1
ATOM 6742 O O . LYS D 1 83 ? 3.325 43.894 63.869 1.00 21.49 84 LYS D O 1
ATOM 6748 N N . TRP D 1 84 ? 3.933 43.083 61.847 1.00 21.16 85 TRP D N 1
ATOM 6749 C CA . TRP D 1 84 ? 2.602 42.580 61.529 1.00 20.64 85 TRP D CA 1
ATOM 6750 C C . TRP D 1 84 ? 2.156 41.523 62.519 1.00 21.31 85 TRP D C 1
ATOM 6751 O O . TRP D 1 84 ? 1.022 41.539 62.997 1.00 22.27 85 TRP D O 1
ATOM 6762 N N . LYS D 1 85 ? 3.059 40.596 62.841 1.00 20.72 86 LYS D N 1
ATOM 6763 C CA . LYS D 1 85 ? 2.776 39.582 63.836 1.00 21.19 86 LYS D CA 1
ATOM 6764 C C . LYS D 1 85 ? 2.513 40.176 65.208 1.00 21.58 86 LYS D C 1
ATOM 6765 O O . LYS D 1 85 ? 1.670 39.694 65.937 1.00 22.04 86 LYS D O 1
ATOM 6771 N N . GLU D 1 86 ? 3.257 41.223 65.558 1.00 21.47 87 GLU D N 1
ATOM 6772 C CA . GLU D 1 86 ? 2.989 41.973 66.774 1.00 22.73 87 GLU D CA 1
ATOM 6773 C C . GLU D 1 86 ? 1.598 42.578 66.755 1.00 22.76 87 GLU D C 1
ATOM 6774 O O . GLU D 1 86 ? 0.873 42.541 67.754 1.00 23.50 87 GLU D O 1
ATOM 6780 N N . TRP D 1 87 ? 1.239 43.146 65.613 1.00 23.13 88 TRP D N 1
ATOM 6781 C CA . TRP D 1 87 ? -0.074 43.751 65.468 1.00 23.10 88 TRP D CA 1
ATOM 6782 C C . TRP D 1 87 ? -1.138 42.677 65.673 1.00 22.59 88 TRP D C 1
ATOM 6783 O O . TRP D 1 87 ? -2.073 42.864 66.454 1.00 22.35 88 TRP D O 1
ATOM 6794 N N . ILE D 1 88 ? -0.991 41.544 64.986 1.00 22.49 89 ILE D N 1
ATOM 6795 C CA . ILE D 1 88 ? -2.011 40.494 65.062 1.00 22.25 89 ILE D CA 1
ATOM 6796 C C . ILE D 1 88 ? -2.177 39.984 66.500 1.00 23.61 89 ILE D C 1
ATOM 6797 O O . ILE D 1 88 ? -3.288 39.798 66.982 1.00 23.21 89 ILE D O 1
ATOM 6802 N N . GLU D 1 89 ? -1.072 39.790 67.205 1.00 24.92 90 GLU D N 1
ATOM 6803 C CA . GLU D 1 89 ? -1.169 39.307 68.576 1.00 26.89 90 GLU D CA 1
ATOM 6804 C C . GLU D 1 89 ? -1.846 40.326 69.492 1.00 27.69 90 GLU D C 1
ATOM 6805 O O . GLU D 1 89 ? -2.615 39.961 70.384 1.00 27.99 90 GLU D O 1
ATOM 6811 N N . ARG D 1 90 ? -1.536 41.602 69.278 1.00 28.49 91 ARG D N 1
ATOM 6812 C CA . ARG D 1 90 ? -2.062 42.671 70.114 1.00 30.52 91 ARG D CA 1
ATOM 6813 C C . ARG D 1 90 ? -3.545 42.916 69.874 1.00 30.16 91 ARG D C 1
ATOM 6814 O O . ARG D 1 90 ? -4.302 43.019 70.822 1.00 31.07 91 ARG D O 1
ATOM 6822 N N . HIS D 1 91 ? -3.947 42.988 68.603 1.00 30.79 92 HIS D N 1
ATOM 6823 C CA . HIS D 1 91 ? -5.291 43.424 68.233 1.00 31.12 92 HIS D CA 1
ATOM 6824 C C . HIS D 1 91 ? -6.307 42.305 67.991 1.00 31.26 92 HIS D C 1
ATOM 6825 O O . HIS D 1 91 ? -7.512 42.528 68.105 1.00 31.08 92 HIS D O 1
ATOM 6832 N N . ILE D 1 92 ? -5.820 41.111 67.651 1.00 30.54 93 ILE D N 1
ATOM 6833 C CA . ILE D 1 92 ? -6.693 39.952 67.432 1.00 30.51 93 ILE D CA 1
ATOM 6834 C C . ILE D 1 92 ? -6.503 38.892 68.521 1.00 29.15 93 ILE D C 1
ATOM 6835 O O . ILE D 1 92 ? -7.386 38.062 68.752 1.00 29.47 93 ILE D O 1
ATOM 6840 N N . GLY D 1 93 ? -5.348 38.908 69.184 1.00 28.36 94 GLY D N 1
ATOM 6841 C CA . GLY D 1 93 ? -5.103 37.993 70.287 1.00 28.01 94 GLY D CA 1
ATOM 6842 C C . GLY D 1 93 ? -4.620 36.630 69.826 1.00 27.71 94 GLY D C 1
ATOM 6843 O O . GLY D 1 93 ? -4.717 35.650 70.557 1.00 29.00 94 GLY D O 1
ATOM 6844 N N . VAL D 1 94 ? -4.114 36.583 68.601 1.00 26.91 95 VAL D N 1
ATOM 6845 C CA . VAL D 1 94 ? -3.590 35.357 68.007 1.00 26.88 95 VAL D CA 1
ATOM 6846 C C . VAL D 1 94 ? -2.086 35.481 67.704 1.00 26.85 95 VAL D C 1
ATOM 6847 O O . VAL D 1 94 ? -1.651 36.447 67.083 1.00 27.45 95 VAL D O 1
ATOM 6851 N N . ARG D 1 95 ? -1.291 34.508 68.155 1.00 26.48 96 ARG D N 1
ATOM 6852 C CA . ARG D 1 95 ? 0.126 34.500 67.849 1.00 27.09 96 ARG D CA 1
ATOM 6853 C C . ARG D 1 95 ? 0.323 33.636 66.600 1.00 25.84 96 ARG D C 1
ATOM 6854 O O . ARG D 1 95 ? -0.184 32.505 66.539 1.00 27.29 96 ARG D O 1
ATOM 6862 N N . ILE D 1 96 ? 0.991 34.182 65.591 1.00 23.91 97 ILE D N 1
ATOM 6863 C CA . ILE D 1 96 ? 1.319 33.422 64.377 1.00 22.45 97 ILE D CA 1
ATOM 6864 C C . ILE D 1 96 ? 2.632 32.675 64.671 1.00 21.96 97 ILE D C 1
ATOM 6865 O O . ILE D 1 96 ? 3.659 33.323 64.872 1.00 21.78 97 ILE D O 1
ATOM 6870 N N . PRO D 1 97 ? 2.600 31.317 64.738 1.00 22.99 98 PRO D N 1
ATOM 6871 C CA . PRO D 1 97 ? 3.814 30.573 65.148 1.00 22.52 98 PRO D CA 1
ATOM 6872 C C . PRO D 1 97 ? 4.805 30.211 64.035 1.00 22.96 98 PRO D C 1
ATOM 6873 O O . PRO D 1 97 ? 5.947 29.816 64.341 1.00 23.65 98 PRO D O 1
ATOM 6877 N N . PHE D 1 98 ? 4.405 30.339 62.768 1.00 20.97 99 PHE D N 1
ATOM 6878 C CA . PHE D 1 98 ? 5.175 29.827 61.648 1.00 20.27 99 PHE D CA 1
ATOM 6879 C C . PHE D 1 98 ? 5.919 30.956 60.895 1.00 19.90 99 PHE D C 1
ATOM 6880 O O . PHE D 1 98 ? 5.509 32.135 60.989 1.00 18.99 99 PHE D O 1
ATOM 6888 N N . PRO D 1 99 ? 7.015 30.608 60.194 1.00 19.81 100 PRO D N 1
ATOM 6889 C CA . PRO D 1 99 ? 7.870 31.623 59.577 1.00 18.85 100 PRO D CA 1
ATOM 6890 C C . PRO D 1 99 ? 7.190 32.222 58.362 1.00 18.97 100 PRO D C 1
ATOM 6891 O O . PRO D 1 99 ? 6.311 31.565 57.767 1.00 19.17 100 PRO D O 1
ATOM 6895 N N . ILE D 1 100 ? 7.597 33.441 57.993 1.00 18.64 101 ILE D N 1
ATOM 6896 C CA . ILE D 1 100 ? 7.217 34.030 56.710 1.00 18.48 101 ILE D CA 1
ATOM 6897 C C . ILE D 1 100 ? 8.468 34.447 55.940 1.00 18.55 101 ILE D C 1
ATOM 6898 O O . ILE D 1 100 ? 9.334 35.148 56.489 1.00 19.76 101 ILE D O 1
ATOM 6903 N N . ILE D 1 101 ? 8.573 34.028 54.686 1.00 18.71 102 ILE D N 1
ATOM 6904 C CA . ILE D 1 101 ? 9.660 34.442 53.818 1.00 19.98 102 ILE D CA 1
ATOM 6905 C C . ILE D 1 101 ? 9.506 35.918 53.480 1.00 20.56 102 ILE D C 1
ATOM 6906 O O . ILE D 1 101 ? 8.394 36.389 53.157 1.00 20.77 102 ILE D O 1
ATOM 6911 N N . ALA D 1 102 ? 10.615 36.641 53.577 1.00 20.75 103 ALA D N 1
ATOM 6912 C CA . ALA D 1 102 ? 10.665 38.037 53.170 1.00 22.97 103 ALA D CA 1
ATOM 6913 C C . ALA D 1 102 ? 11.327 38.092 51.807 1.00 23.29 103 ALA D C 1
ATOM 6914 O O . ALA D 1 102 ? 12.491 37.709 51.648 1.00 24.27 103 ALA D O 1
ATOM 6916 N N . ASP D 1 103 ? 10.588 38.547 50.805 1.00 24.76 104 ASP D N 1
ATOM 6917 C CA . ASP D 1 103 ? 11.061 38.475 49.437 1.00 26.38 104 ASP D CA 1
ATOM 6918 C C . ASP D 1 103 ? 11.008 39.830 48.717 1.00 28.03 104 ASP D C 1
ATOM 6919 O O . ASP D 1 103 ? 10.495 39.910 47.597 1.00 27.45 104 ASP D O 1
ATOM 6924 N N . PRO D 1 104 ? 11.561 40.887 49.347 1.00 29.97 105 PRO D N 1
ATOM 6925 C CA . PRO D 1 104 ? 11.539 42.192 48.668 1.00 31.57 105 PRO D CA 1
ATOM 6926 C C . PRO D 1 104 ? 12.450 42.073 47.463 1.00 33.17 105 PRO D C 1
ATOM 6927 O O . PRO D 1 104 ? 13.529 41.483 47.582 1.00 34.68 105 PRO D O 1
ATOM 6931 N N . GLN D 1 105 ? 12.014 42.562 46.306 1.00 34.35 106 GLN D N 1
ATOM 6932 C CA . GLN D 1 105 ? 12.721 42.304 45.026 1.00 35.45 106 GLN D CA 1
ATOM 6933 C C . GLN D 1 105 ? 11.983 41.277 44.213 1.00 35.47 106 GLN D C 1
ATOM 6934 O O . GLN D 1 105 ? 12.163 41.206 42.997 1.00 36.32 106 GLN D O 1
ATOM 6940 N N . GLY D 1 106 ? 11.204 40.442 44.896 1.00 34.60 107 GLY D N 1
ATOM 6941 C CA . GLY D 1 106 ? 10.432 39.394 44.251 1.00 34.27 107 GLY D CA 1
ATOM 6942 C C . GLY D 1 106 ? 11.199 38.246 43.631 1.00 33.90 107 GLY D C 1
ATOM 6943 O O . GLY D 1 106 ? 10.671 37.553 42.774 1.00 34.45 107 GLY D O 1
ATOM 6944 N N . THR D 1 107 ? 12.436 38.016 44.068 1.00 33.64 108 THR D N 1
ATOM 6945 C CA . THR D 1 107 ? 13.243 36.920 43.539 1.00 33.47 108 THR D CA 1
ATOM 6946 C C . THR D 1 107 ? 12.552 35.559 43.686 1.00 32.77 108 THR D C 1
ATOM 6947 O O . THR D 1 107 ? 12.461 34.774 42.728 1.00 32.78 108 THR D O 1
ATOM 6951 N N . VAL D 1 108 ? 12.075 35.269 44.893 1.00 32.44 109 VAL D N 1
ATOM 6952 C CA . VAL D 1 108 ? 11.396 34.000 45.148 1.00 31.92 109 VAL D CA 1
ATOM 6953 C C . VAL D 1 108 ? 10.066 33.949 44.386 1.00 32.22 109 VAL D C 1
ATOM 6954 O O . VAL D 1 108 ? 9.754 32.952 43.735 1.00 31.30 109 VAL D O 1
ATOM 6958 N N . ALA D 1 109 ? 9.297 35.034 44.474 1.00 32.89 110 ALA D N 1
ATOM 6959 C CA . ALA D 1 109 ? 8.007 35.155 43.793 1.00 33.82 110 ALA D CA 1
ATOM 6960 C C . ALA D 1 109 ? 8.125 34.802 42.313 1.00 34.92 110 ALA D C 1
ATOM 6961 O O . ALA D 1 109 ? 7.319 34.040 41.781 1.00 34.58 110 ALA D O 1
ATOM 6963 N N . ARG D 1 110 ? 9.151 35.353 41.666 1.00 36.30 111 ARG D N 1
ATOM 6964 C CA . ARG D 1 110 ? 9.411 35.111 40.250 1.00 38.32 111 ARG D CA 1
ATOM 6965 C C . ARG D 1 110 ? 9.706 33.643 39.935 1.00 38.54 111 ARG D C 1
ATOM 6966 O O . ARG D 1 110 ? 9.172 33.089 38.973 1.00 38.96 111 ARG D O 1
ATOM 6974 N N . ARG D 1 111 ? 10.552 33.024 40.755 1.00 38.70 112 ARG D N 1
ATOM 6975 C CA . ARG D 1 111 ? 10.939 31.622 40.598 1.00 39.07 112 ARG D CA 1
ATOM 6976 C C . ARG D 1 111 ? 9.730 30.702 40.727 1.00 38.33 112 ARG D C 1
ATOM 6977 O O . ARG D 1 111 ? 9.640 29.683 40.047 1.00 38.79 112 ARG D O 1
ATOM 6985 N N . LEU D 1 112 ? 8.794 31.083 41.598 1.00 36.82 113 LEU D N 1
ATOM 6986 C CA . LEU D 1 112 ? 7.605 30.294 41.875 1.00 35.38 113 LEU D CA 1
ATOM 6987 C C . LEU D 1 112 ? 6.404 30.686 40.997 1.00 34.78 113 LEU D C 1
ATOM 6988 O O . LEU D 1 112 ? 5.326 30.096 41.106 1.00 33.83 113 LEU D O 1
ATOM 6993 N N . GLY D 1 113 ? 6.602 31.685 40.135 1.00 34.34 114 GLY D N 1
ATOM 6994 C CA . GLY D 1 113 ? 5.553 32.152 39.231 1.00 34.42 114 GLY D CA 1
ATOM 6995 C C . GLY D 1 113 ? 4.375 32.786 39.935 1.00 34.30 114 GLY D C 1
ATOM 6996 O O . GLY D 1 113 ? 3.218 32.635 39.503 1.00 34.19 114 GLY D O 1
ATOM 6997 N N . LEU D 1 114 ? 4.668 33.522 41.009 1.00 33.85 115 LEU D N 1
ATOM 6998 C CA . LEU D 1 114 ? 3.627 34.109 41.856 1.00 33.51 115 LEU D CA 1
ATOM 6999 C C . LEU D 1 114 ? 3.219 35.526 41.481 1.00 33.69 115 LEU D C 1
ATOM 7000 O O . LEU D 1 114 ? 2.359 36.109 42.123 1.00 33.07 115 LEU D O 1
ATOM 7005 N N . LEU D 1 115 ? 3.831 36.074 40.438 1.00 34.76 116 LEU D N 1
ATOM 7006 C CA . LEU D 1 115 ? 3.419 37.381 39.926 1.00 35.82 116 LEU D CA 1
ATOM 7007 C C . LEU D 1 115 ? 2.535 37.175 38.699 1.00 36.27 116 LEU D C 1
ATOM 7008 O O . LEU D 1 115 ? 3.009 36.736 37.643 1.00 36.37 116 LEU D O 1
ATOM 7013 N N . HIS D 1 116 ? 1.243 37.448 38.866 1.00 37.15 117 HIS D N 1
ATOM 7014 C CA . HIS D 1 116 ? 0.271 37.244 37.791 1.00 37.93 117 HIS D CA 1
ATOM 7015 C C . HIS D 1 116 ? -0.105 38.593 37.157 1.00 39.38 117 HIS D C 1
ATOM 7016 O O . HIS D 1 116 ? 0.573 39.590 37.394 1.00 39.67 117 HIS D O 1
ATOM 7023 N N . ALA D 1 117 ? -1.154 38.635 36.339 1.00 40.52 118 ALA D N 1
ATOM 7024 C CA . ALA D 1 117 ? -1.499 39.886 35.650 1.00 41.71 118 ALA D CA 1
ATOM 7025 C C . ALA D 1 117 ? -2.227 40.924 36.518 1.00 42.46 118 ALA D C 1
ATOM 7026 O O . ALA D 1 117 ? -2.312 42.089 36.128 1.00 43.40 118 ALA D O 1
ATOM 7028 N N . GLU D 1 118 ? -2.744 40.505 37.678 1.00 42.97 119 GLU D N 1
ATOM 7029 C CA . GLU D 1 118 ? -3.446 41.399 38.620 1.00 43.56 119 GLU D CA 1
ATOM 7030 C C . GLU D 1 118 ? -2.550 42.490 39.233 1.00 43.52 119 GLU D C 1
ATOM 7031 O O . GLU D 1 118 ? -3.003 43.617 39.492 1.00 43.95 119 GLU D O 1
ATOM 7037 N N . SER D 1 119 ? -1.287 42.146 39.484 1.00 42.73 120 SER D N 1
ATOM 7038 C CA . SER D 1 119 ? -0.365 43.045 40.165 1.00 42.17 120 SER D CA 1
ATOM 7039 C C . SER D 1 119 ? 1.053 42.821 39.676 1.00 41.80 120 SER D C 1
ATOM 7040 O O . SER D 1 119 ? 1.508 41.676 39.548 1.00 41.73 120 SER D O 1
ATOM 7043 N N . ALA D 1 120 ? 1.742 43.928 39.408 1.00 41.67 121 ALA D N 1
ATOM 7044 C CA . ALA D 1 120 ? 3.164 43.923 39.050 1.00 41.19 121 ALA D CA 1
ATOM 7045 C C . ALA D 1 120 ? 4.039 43.812 40.295 1.00 40.59 121 ALA D C 1
ATOM 7046 O O . ALA D 1 120 ? 5.191 43.369 40.218 1.00 41.33 121 ALA D O 1
ATOM 7048 N N . THR D 1 121 ? 3.481 44.202 41.441 1.00 39.14 122 THR D N 1
ATOM 7049 C CA . THR D 1 121 ? 4.270 44.407 42.646 1.00 37.65 122 THR D CA 1
ATOM 7050 C C . THR D 1 121 ? 4.084 43.345 43.736 1.00 36.36 122 THR D C 1
ATOM 7051 O O . THR D 1 121 ? 5.009 43.093 44.514 1.00 35.28 122 THR D O 1
ATOM 7055 N N . HIS D 1 122 ? 2.900 42.738 43.813 1.00 34.79 123 HIS D N 1
ATOM 7056 C CA . HIS D 1 122 ? 2.604 41.814 44.920 1.00 33.49 123 HIS D CA 1
ATOM 7057 C C . HIS D 1 122 ? 2.170 40.447 44.403 1.00 31.98 123 HIS D C 1
ATOM 7058 O O . HIS D 1 122 ? 1.596 40.351 43.330 1.00 30.35 123 HIS D O 1
ATOM 7065 N N . THR D 1 123 ? 2.475 39.395 45.171 1.00 29.41 124 THR D N 1
ATOM 7066 C CA . THR D 1 123 ? 2.149 38.032 44.780 1.00 28.09 124 THR D CA 1
ATOM 7067 C C . THR D 1 123 ? 0.642 37.786 44.851 1.00 27.38 124 THR D C 1
ATOM 7068 O O . THR D 1 123 ? -0.070 38.425 45.651 1.00 26.87 124 THR D O 1
ATOM 7072 N N . VAL D 1 124 ? 0.163 36.864 44.017 1.00 26.73 125 VAL D N 1
ATOM 7073 C CA . VAL D 1 124 ? -1.160 36.274 44.225 1.00 25.79 125 VAL D CA 1
ATOM 7074 C C . VAL D 1 124 ? -1.140 35.436 45.517 1.00 24.78 125 VAL D C 1
ATOM 7075 O O . VAL D 1 124 ? -0.120 35.372 46.230 1.00 25.85 125 VAL D O 1
ATOM 7079 N N . ARG D 1 125 ? -2.268 34.800 45.802 1.00 22.32 126 ARG D N 1
ATOM 7080 C CA . ARG D 1 125 ? -2.441 33.950 46.963 1.00 22.36 126 ARG D CA 1
ATOM 7081 C C . ARG D 1 125 ? -2.144 32.518 46.530 1.00 21.90 126 ARG D C 1
ATOM 7082 O O . ARG D 1 125 ? -3.057 31.715 46.336 1.00 22.44 126 ARG D O 1
ATOM 7090 N N . GLY D 1 126 ? -0.868 32.210 46.380 1.00 20.87 127 GLY D N 1
ATOM 7091 C CA . GLY D 1 126 ? -0.434 30.906 45.869 1.00 20.31 127 GLY D CA 1
ATOM 7092 C C . GLY D 1 126 ? -0.309 29.891 47.007 1.00 19.70 127 GLY D C 1
ATOM 7093 O O . GLY D 1 126 ? -0.105 30.248 48.179 1.00 20.06 127 GLY D O 1
ATOM 7094 N N . VAL D 1 127 ? -0.421 28.617 46.656 1.00 19.20 128 VAL D N 1
ATOM 7095 C CA . VAL D 1 127 ? -0.263 27.537 47.654 1.00 19.01 128 VAL D CA 1
ATOM 7096 C C . VAL D 1 127 ? 0.495 26.402 46.981 1.00 19.66 128 VAL D C 1
ATOM 7097 O O . VAL D 1 127 ? 0.068 25.914 45.911 1.00 20.15 128 VAL D O 1
ATOM 7101 N N . PHE D 1 128 ? 1.626 25.997 47.586 1.00 18.85 129 PHE D N 1
ATOM 7102 C CA . PHE D 1 128 ? 2.386 24.831 47.119 1.00 20.53 129 PHE D CA 1
ATOM 7103 C C . PHE D 1 128 ? 2.343 23.806 48.243 1.00 19.76 129 PHE D C 1
ATOM 7104 O O . PHE D 1 128 ? 2.723 24.092 49.363 1.00 21.17 129 PHE D O 1
ATOM 7112 N N . ILE D 1 129 ? 1.867 22.616 47.920 1.00 20.53 130 ILE D N 1
ATOM 7113 C CA . ILE D 1 129 ? 1.861 21.543 48.872 1.00 20.09 130 ILE D CA 1
ATOM 7114 C C . ILE D 1 129 ? 3.038 20.623 48.470 1.00 21.19 130 ILE D C 1
ATOM 7115 O O . ILE D 1 129 ? 3.063 20.105 47.355 1.00 21.36 130 ILE D O 1
ATOM 7120 N N . VAL D 1 130 ? 4.033 20.507 49.360 1.00 20.35 131 VAL D N 1
ATOM 7121 C CA . VAL D 1 130 ? 5.320 19.838 49.048 1.00 20.03 131 VAL D CA 1
ATOM 7122 C C . VAL D 1 130 ? 5.515 18.661 49.994 1.00 20.76 131 VAL D C 1
ATOM 7123 O O . VAL D 1 130 ? 5.307 18.786 51.209 1.00 21.18 131 VAL D O 1
ATOM 7127 N N . ASP D 1 131 ? 5.854 17.494 49.443 1.00 21.37 132 ASP D N 1
ATOM 7128 C CA . ASP D 1 131 ? 5.968 16.310 50.301 1.00 22.57 132 ASP D CA 1
ATOM 7129 C C . ASP D 1 131 ? 7.352 16.207 50.910 1.00 22.23 132 ASP D C 1
ATOM 7130 O O . ASP D 1 131 ? 8.183 17.077 50.711 1.00 22.00 132 ASP D O 1
ATOM 7135 N N . ALA D 1 132 ? 7.562 15.142 51.669 1.00 24.26 133 ALA D N 1
ATOM 7136 C CA . ALA D 1 132 ? 8.826 14.940 52.381 1.00 24.99 133 ALA D CA 1
ATOM 7137 C C . ALA D 1 132 ? 9.996 14.482 51.507 1.00 26.29 133 ALA D C 1
ATOM 7138 O O . ALA D 1 132 ? 11.124 14.342 52.008 1.00 27.02 133 ALA D O 1
ATOM 7140 N N . ARG D 1 133 ? 9.750 14.264 50.216 1.00 26.22 134 ARG D N 1
ATOM 7141 C CA . ARG D 1 133 ? 10.803 14.074 49.217 1.00 27.68 134 ARG D CA 1
ATOM 7142 C C . ARG D 1 133 ? 11.139 15.387 48.527 1.00 26.84 134 ARG D C 1
ATOM 7143 O O . ARG D 1 133 ? 11.969 15.426 47.602 1.00 27.77 134 ARG D O 1
ATOM 7151 N N . GLY D 1 134 ? 10.477 16.462 48.953 1.00 25.65 135 GLY D N 1
ATOM 7152 C CA . GLY D 1 134 ? 10.655 17.785 48.345 1.00 25.51 135 GLY D CA 1
ATOM 7153 C C . GLY D 1 134 ? 9.903 17.960 47.032 1.00 24.81 135 GLY D C 1
ATOM 7154 O O . GLY D 1 134 ? 10.227 18.861 46.256 1.00 25.85 135 GLY D O 1
ATOM 7155 N N . VAL D 1 135 ? 8.902 17.119 46.780 1.00 24.24 136 VAL D N 1
ATOM 7156 C CA . VAL D 1 135 ? 8.201 17.132 45.483 1.00 23.59 136 VAL D CA 1
ATOM 7157 C C . VAL D 1 135 ? 6.884 17.908 45.581 1.00 21.92 136 VAL D C 1
ATOM 7158 O O . VAL D 1 135 ? 6.138 17.704 46.521 1.00 21.98 136 VAL D O 1
ATOM 7162 N N . ILE D 1 136 ? 6.627 18.792 44.609 1.00 21.30 137 ILE D N 1
ATOM 7163 C CA . ILE D 1 136 ? 5.361 19.566 44.563 1.00 20.76 137 ILE D CA 1
ATOM 7164 C C . ILE D 1 136 ? 4.205 18.622 44.232 1.00 20.82 137 ILE D C 1
ATOM 7165 O O . ILE D 1 136 ? 4.282 17.882 43.255 1.00 21.87 137 ILE D O 1
ATOM 7170 N N . ARG D 1 137 ? 3.144 18.649 45.043 1.00 20.60 138 ARG D N 1
ATOM 7171 C CA . ARG D 1 137 ? 2.047 17.692 44.915 1.00 20.57 138 ARG D CA 1
ATOM 7172 C C . ARG D 1 137 ? 0.710 18.297 44.455 1.00 20.34 138 ARG D C 1
ATOM 7173 O O . ARG D 1 137 ? -0.157 17.585 43.949 1.00 21.07 138 ARG D O 1
ATOM 7181 N N . THR D 1 138 ? 0.560 19.600 44.673 1.00 19.86 139 THR D N 1
ATOM 7182 C CA . THR D 1 138 ? -0.697 20.324 44.371 1.00 19.81 139 THR D CA 1
ATOM 7183 C C . THR D 1 138 ? -0.320 21.794 44.392 1.00 20.08 139 THR D C 1
ATOM 7184 O O . THR D 1 138 ? 0.558 22.195 45.165 1.00 20.08 139 THR D O 1
ATOM 7188 N N . MET D 1 139 ? -0.994 22.617 43.583 1.00 20.54 140 MET D N 1
ATOM 7189 C CA . MET D 1 139 ? -0.740 24.056 43.580 1.00 22.02 140 MET D CA 1
ATOM 7190 C C . MET D 1 139 ? -2.082 24.752 43.442 1.00 21.60 140 MET D C 1
ATOM 7191 O O . MET D 1 139 ? -2.925 24.312 42.651 1.00 22.70 140 MET D O 1
ATOM 7196 N N . LEU D 1 140 ? -2.292 25.787 44.235 1.00 19.66 141 LEU D N 1
ATOM 7197 C CA . LEU D 1 140 ? -3.557 26.551 44.174 1.00 19.39 141 LEU D CA 1
ATOM 7198 C C . LEU D 1 140 ? -3.193 28.000 43.939 1.00 19.84 141 LEU D C 1
ATOM 7199 O O . LEU D 1 140 ? -2.199 28.470 44.481 1.00 19.99 141 LEU D O 1
ATOM 7204 N N . TYR D 1 141 ? -3.983 28.718 43.130 1.00 19.18 142 TYR D N 1
ATOM 7205 C CA . TYR D 1 141 ? -3.704 30.137 42.906 1.00 19.77 142 TYR D CA 1
ATOM 7206 C C . TYR D 1 141 ? -4.997 30.901 43.070 1.00 20.61 142 TYR D C 1
ATOM 7207 O O . TYR D 1 141 ? -5.853 30.854 42.163 1.00 20.40 142 TYR D O 1
ATOM 7216 N N . TYR D 1 142 ? -5.167 31.513 44.241 1.00 20.26 143 TYR D N 1
ATOM 7217 C CA . TYR D 1 142 ? -6.338 32.346 44.544 1.00 20.49 143 TYR D CA 1
ATOM 7218 C C . TYR D 1 142 ? -5.904 33.783 44.304 1.00 21.27 143 TYR D C 1
ATOM 7219 O O . TYR D 1 142 ? -4.725 34.105 44.427 1.00 22.27 143 TYR D O 1
ATOM 7228 N N . PRO D 1 143 ? -6.861 34.666 43.979 1.00 22.10 144 PRO D N 1
ATOM 7229 C CA . PRO D 1 143 ? -6.572 36.071 43.692 1.00 22.34 144 PRO D CA 1
ATOM 7230 C C . PRO D 1 143 ? -6.560 36.979 44.935 1.00 23.07 144 PRO D C 1
ATOM 7231 O O . PRO D 1 143 ? -6.948 36.560 46.025 1.00 22.55 144 PRO D O 1
ATOM 7235 N N . MET D 1 144 ? -6.166 38.245 44.725 1.00 24.50 145 MET D N 1
ATOM 7236 C CA A MET D 1 144 ? -6.108 39.241 45.803 0.50 24.79 145 MET D CA 1
ATOM 7237 C CA B MET D 1 144 ? -6.107 39.263 45.780 0.50 26.39 145 MET D CA 1
ATOM 7238 C C . MET D 1 144 ? -7.395 39.360 46.599 1.00 24.92 145 MET D C 1
ATOM 7239 O O . MET D 1 144 ? -7.353 39.529 47.823 1.00 25.07 145 MET D O 1
ATOM 7248 N N . GLU D 1 145 ? -8.538 39.286 45.901 1.00 24.45 146 GLU D N 1
ATOM 7249 C CA . GLU D 1 145 ? -9.839 39.628 46.480 1.00 23.79 146 GLU D CA 1
ATOM 7250 C C . GLU D 1 145 ? -10.566 38.480 47.166 1.00 22.70 146 GLU D C 1
ATOM 7251 O O . GLU D 1 145 ? -11.697 38.638 47.625 1.00 22.55 146 GLU D O 1
ATOM 7257 N N . LEU D 1 146 ? -9.940 37.301 47.200 1.00 21.28 147 LEU D N 1
ATOM 7258 C CA . LEU D 1 146 ? -10.659 36.129 47.668 1.00 20.46 147 LEU D CA 1
ATOM 7259 C C . LEU D 1 146 ? -9.767 35.329 48.591 1.00 19.27 147 LEU D C 1
ATOM 7260 O O . LEU D 1 146 ? -8.775 34.779 48.132 1.00 19.65 147 LEU D O 1
ATOM 7265 N N . GLY D 1 147 ? -10.146 35.269 49.864 1.00 19.15 148 GLY D N 1
ATOM 7266 C CA . GLY D 1 147 ? -9.406 34.455 50.846 1.00 19.71 148 GLY D CA 1
ATOM 7267 C C . GLY D 1 147 ? -9.582 32.966 50.629 1.00 19.30 148 GLY D C 1
ATOM 7268 O O . GLY D 1 147 ? -10.607 32.488 50.147 1.00 18.89 148 GLY D O 1
ATOM 7269 N N . ARG D 1 148 ? -8.563 32.196 51.013 1.00 17.92 149 ARG D N 1
ATOM 7270 C CA . ARG D 1 148 ? -8.587 30.757 50.777 1.00 17.76 149 ARG D CA 1
ATOM 7271 C C . ARG D 1 148 ? -9.507 30.079 51.810 1.00 16.92 149 ARG D C 1
ATOM 7272 O O . ARG D 1 148 ? -9.915 30.692 52.788 1.00 18.16 149 ARG D O 1
ATOM 7280 N N . LEU D 1 149 ? -9.862 28.818 51.536 1.00 17.95 150 LEU D N 1
ATOM 7281 C CA . LEU D 1 149 ? -10.585 27.971 52.494 1.00 18.31 150 LEU D CA 1
ATOM 7282 C C . LEU D 1 149 ? -9.535 27.040 53.088 1.00 18.25 150 LEU D C 1
ATOM 7283 O O . LEU D 1 149 ? -9.158 26.054 52.442 1.00 17.95 150 LEU D O 1
ATOM 7288 N N . VAL D 1 150 ? -9.067 27.356 54.294 1.00 17.71 151 VAL D N 1
ATOM 7289 C CA . VAL D 1 150 ? -7.863 26.678 54.814 1.00 17.59 151 VAL D CA 1
ATOM 7290 C C . VAL D 1 150 ? -8.146 25.208 55.191 1.00 18.00 151 VAL D C 1
ATOM 7291 O O . VAL D 1 150 ? -7.250 24.349 55.088 1.00 16.57 151 VAL D O 1
ATOM 7295 N N . ASP D 1 151 ? -9.393 24.902 55.548 1.00 17.39 152 ASP D N 1
ATOM 7296 C CA . ASP D 1 151 ? -9.778 23.496 55.747 1.00 17.43 152 ASP D CA 1
ATOM 7297 C C . ASP D 1 151 ? -9.619 22.629 54.494 1.00 18.06 152 ASP D C 1
ATOM 7298 O O . ASP D 1 151 ? -9.379 21.424 54.593 1.00 17.12 152 ASP D O 1
ATOM 7303 N N . GLU D 1 152 ? -9.721 23.222 53.303 1.00 17.56 153 GLU D N 1
ATOM 7304 C CA . GLU D 1 152 ? -9.473 22.435 52.091 1.00 18.47 153 GLU D CA 1
ATOM 7305 C C . GLU D 1 152 ? -7.983 22.107 51.928 1.00 18.20 153 GLU D C 1
ATOM 7306 O O . GLU D 1 152 ? -7.629 21.069 51.376 1.00 19.79 153 GLU D O 1
ATOM 7312 N N . ILE D 1 153 ? -7.121 23.020 52.372 1.00 18.10 154 ILE D N 1
ATOM 7313 C CA . ILE D 1 153 ? -5.689 22.758 52.336 1.00 18.76 154 ILE D CA 1
ATOM 7314 C C . ILE D 1 153 ? -5.386 21.593 53.272 1.00 18.89 154 ILE D C 1
ATOM 7315 O O . ILE D 1 153 ? -4.582 20.724 52.929 1.00 19.20 154 ILE D O 1
ATOM 7320 N N . LEU D 1 154 ? -6.020 21.568 54.442 1.00 19.31 155 LEU D N 1
ATOM 7321 C CA . LEU D 1 154 ? -5.876 20.419 55.364 1.00 18.41 155 LEU D CA 1
ATOM 7322 C C . LEU D 1 154 ? -6.393 19.137 54.728 1.00 19.25 155 LEU D C 1
ATOM 7323 O O . LEU D 1 154 ? -5.735 18.096 54.792 1.00 19.18 155 LEU D O 1
ATOM 7328 N N . ARG D 1 155 ? -7.576 19.204 54.105 1.00 18.30 156 ARG D N 1
ATOM 7329 C CA . ARG D 1 155 ? -8.133 18.024 53.442 1.00 18.75 156 ARG D CA 1
ATOM 7330 C C . ARG D 1 155 ? -7.171 17.511 52.361 1.00 19.72 156 ARG D C 1
ATOM 7331 O O . ARG D 1 155 ? -6.938 16.288 52.242 1.00 19.87 156 ARG D O 1
ATOM 7339 N N . ILE D 1 156 ? -6.574 18.426 51.597 1.00 18.76 157 ILE D N 1
ATOM 7340 C CA . ILE D 1 156 ? -5.672 18.033 50.523 1.00 19.31 157 ILE D CA 1
ATOM 7341 C C . ILE D 1 156 ? -4.473 17.276 51.099 1.00 19.62 157 ILE D C 1
ATOM 7342 O O . ILE D 1 156 ? -4.172 16.141 50.657 1.00 20.40 157 ILE D O 1
ATOM 7347 N N . VAL D 1 157 ? -3.810 17.887 52.077 1.00 20.09 158 VAL D N 1
ATOM 7348 C CA . VAL D 1 157 ? -2.572 17.278 52.609 1.00 21.22 158 VAL D CA 1
ATOM 7349 C C . VAL D 1 157 ? -2.883 15.932 53.274 1.00 22.29 158 VAL D C 1
ATOM 7350 O O . VAL D 1 157 ? -2.138 14.935 53.090 1.00 22.16 158 VAL D O 1
ATOM 7354 N N . LYS D 1 158 ? -3.988 15.870 54.011 1.00 22.58 159 LYS D N 1
ATOM 7355 C CA . LYS D 1 158 ? -4.420 14.656 54.679 1.00 23.91 159 LYS D CA 1
ATOM 7356 C C . LYS D 1 158 ? -4.656 13.523 53.662 1.00 24.18 159 LYS D C 1
ATOM 7357 O O . LYS D 1 158 ? -4.174 12.398 53.813 1.00 24.04 159 LYS D O 1
ATOM 7363 N N . ALA D 1 159 ? -5.435 13.831 52.634 1.00 22.22 160 ALA D N 1
ATOM 7364 C CA . ALA D 1 159 ? -5.753 12.834 51.631 1.00 22.99 160 ALA D CA 1
ATOM 7365 C C . ALA D 1 159 ? -4.542 12.391 50.808 1.00 22.08 160 ALA D C 1
ATOM 7366 O O . ALA D 1 159 ? -4.466 11.215 50.451 1.00 22.93 160 ALA D O 1
ATOM 7368 N N . LEU D 1 160 ? -3.611 13.306 50.513 1.00 22.75 161 LEU D N 1
ATOM 7369 C CA . LEU D 1 160 ? -2.401 12.968 49.727 1.00 23.42 161 LEU D CA 1
ATOM 7370 C C . LEU D 1 160 ? -1.540 12.024 50.556 1.00 24.26 161 LEU D C 1
ATOM 7371 O O . LEU D 1 160 ? -1.118 10.975 50.071 1.00 24.90 161 LEU D O 1
ATOM 7376 N N . LYS D 1 161 ? -1.339 12.374 51.827 1.00 24.39 162 LYS D N 1
ATOM 7377 C CA . LYS D 1 161 ? -0.576 11.499 52.748 1.00 24.99 162 LYS D CA 1
ATOM 7378 C C . LYS D 1 161 ? -1.190 10.121 52.900 1.00 24.67 162 LYS D C 1
ATOM 7379 O O . LYS D 1 161 ? -0.470 9.097 52.894 1.00 25.31 162 LYS D O 1
ATOM 7385 N N . LEU D 1 162 ? -2.511 10.083 53.035 1.00 24.63 163 LEU D N 1
ATOM 7386 C CA A LEU D 1 162 ? -3.261 8.839 53.133 0.50 24.81 163 LEU D CA 1
ATOM 7387 C CA B LEU D 1 162 ? -3.268 8.826 53.127 0.50 24.88 163 LEU D CA 1
ATOM 7388 C C . LEU D 1 162 ? -3.175 8.012 51.846 1.00 25.30 163 LEU D C 1
ATOM 7389 O O . LEU D 1 162 ? -2.990 6.786 51.889 1.00 25.54 163 LEU D O 1
ATOM 7398 N N . GLY D 1 163 ? -3.313 8.677 50.695 1.00 24.06 164 GLY D N 1
ATOM 7399 C CA . GLY D 1 163 ? -3.192 7.966 49.426 1.00 24.37 164 GLY D CA 1
ATOM 7400 C C . GLY D 1 163 ? -1.804 7.361 49.270 1.00 24.84 164 GLY D C 1
ATOM 7401 O O . GLY D 1 163 ? -1.664 6.218 48.809 1.00 24.61 164 GLY D O 1
ATOM 7402 N N . ASP D 1 164 ? -0.786 8.147 49.624 1.00 24.61 165 ASP D N 1
ATOM 7403 C CA . ASP D 1 164 ? 0.607 7.689 49.554 1.00 25.83 165 ASP D CA 1
ATOM 7404 C C . ASP D 1 164 ? 0.796 6.444 50.422 1.00 26.03 165 ASP D C 1
ATOM 7405 O O . ASP D 1 164 ? 1.327 5.420 49.954 1.00 26.47 165 ASP D O 1
ATOM 7410 N N . SER D 1 165 ? 0.350 6.538 51.676 1.00 26.29 166 SER D N 1
ATOM 7411 C CA . SER D 1 165 ? 0.481 5.460 52.653 1.00 27.65 166 SER D CA 1
ATOM 7412 C C . SER D 1 165 ? -0.251 4.194 52.246 1.00 27.07 166 SER D C 1
ATOM 7413 O O . SER D 1 165 ? 0.269 3.075 52.407 1.00 27.43 166 SER D O 1
ATOM 7416 N N . LEU D 1 166 ? -1.460 4.350 51.715 1.00 25.58 167 LEU D N 1
ATOM 7417 C CA . LEU D 1 166 ? -2.305 3.187 51.445 1.00 25.01 167 LEU D CA 1
ATOM 7418 C C . LEU D 1 166 ? -2.272 2.756 49.976 1.00 24.46 167 LEU D C 1
ATOM 7419 O O . LEU D 1 166 ? -2.932 1.790 49.626 1.00 24.90 167 LEU D O 1
ATOM 7424 N N . LYS D 1 167 ? -1.499 3.474 49.154 1.00 24.33 168 LYS D N 1
ATOM 7425 C CA . LYS D 1 167 ? -1.381 3.221 47.705 1.00 24.64 168 LYS D CA 1
ATOM 7426 C C . LYS D 1 167 ? -2.781 3.251 47.075 1.00 22.77 168 LYS D C 1
ATOM 7427 O O . LYS D 1 167 ? -3.216 2.318 46.382 1.00 21.92 168 LYS D O 1
ATOM 7433 N N . ARG D 1 168 ? -3.505 4.329 47.366 1.00 22.04 169 ARG D N 1
ATOM 7434 C CA . ARG D 1 168 ? -4.883 4.476 46.875 1.00 21.82 169 ARG D CA 1
ATOM 7435 C C . ARG D 1 168 ? -5.045 5.868 46.312 1.00 21.77 169 ARG D C 1
ATOM 7436 O O . ARG D 1 168 ? -4.371 6.806 46.733 1.00 22.17 169 ARG D O 1
ATOM 7444 N N . ALA D 1 169 ? -5.950 5.982 45.346 1.00 21.49 170 ALA D N 1
ATOM 7445 C CA . ALA D 1 169 ? -6.388 7.284 44.863 1.00 20.82 170 ALA D CA 1
ATOM 7446 C C . ALA D 1 169 ? -7.629 7.691 45.661 1.00 19.70 170 ALA D C 1
ATOM 7447 O O . ALA D 1 169 ? -8.317 6.858 46.273 1.00 19.86 170 ALA D O 1
ATOM 7449 N N . VAL D 1 170 ? -7.946 8.992 45.621 1.00 19.24 171 VAL D N 1
ATOM 7450 C CA . VAL D 1 170 ? -8.933 9.559 46.530 1.00 18.30 171 VAL D CA 1
ATOM 7451 C C . VAL D 1 170 ? -10.087 10.147 45.695 1.00 17.91 171 VAL D C 1
ATOM 7452 O O . VAL D 1 170 ? -9.822 10.973 44.816 1.00 19.51 171 VAL D O 1
ATOM 7456 N N . PRO D 1 171 ? -11.328 9.695 45.946 1.00 18.07 172 PRO D N 1
ATOM 7457 C CA . PRO D 1 171 ? -12.449 10.163 45.074 1.00 17.98 172 PRO D CA 1
ATOM 7458 C C . PRO D 1 171 ? -12.833 11.625 45.321 1.00 18.03 172 PRO D C 1
ATOM 7459 O O . PRO D 1 171 ? -12.468 12.199 46.344 1.00 18.48 172 PRO D O 1
ATOM 7463 N N . ALA D 1 172 ? -13.581 12.231 44.384 1.00 16.68 173 ALA D N 1
ATOM 7464 C CA . ALA D 1 172 ? -14.127 13.566 44.599 1.00 15.45 173 ALA D CA 1
ATOM 7465 C C . ALA D 1 172 ? -14.786 13.686 45.970 1.00 15.50 173 ALA D C 1
ATOM 7466 O O . ALA D 1 172 ? -15.530 12.776 46.391 1.00 15.74 173 ALA D O 1
ATOM 7468 N N . ASP D 1 173 ? -14.532 14.801 46.654 1.00 16.15 174 ASP D N 1
ATOM 7469 C CA . ASP D 1 173 ? -15.289 15.142 47.865 1.00 17.21 174 ASP D CA 1
ATOM 7470 C C . ASP D 1 173 ? -15.023 14.221 49.064 1.00 18.11 174 ASP D C 1
ATOM 7471 O O . ASP D 1 173 ? -15.773 14.279 50.065 1.00 18.08 174 ASP D O 1
ATOM 7476 N N . TRP D 1 174 ? -13.979 13.382 48.958 1.00 18.30 175 TRP D N 1
ATOM 7477 C CA . TRP D 1 174 ? -13.613 12.454 50.042 1.00 18.53 175 TRP D CA 1
ATOM 7478 C C . TRP D 1 174 ? -13.405 13.283 51.322 1.00 18.59 175 TRP D C 1
ATOM 7479 O O . TRP D 1 174 ? -12.763 14.340 51.271 1.00 18.71 175 TRP D O 1
ATOM 7490 N N . PRO D 1 175 ? -13.881 12.787 52.481 1.00 19.04 176 PRO D N 1
ATOM 7491 C CA . PRO D 1 175 ? -14.444 11.483 52.828 1.00 20.00 176 PRO D CA 1
ATOM 7492 C C . PRO D 1 175 ? -15.951 11.328 52.623 1.00 19.90 176 PRO D C 1
ATOM 7493 O O . PRO D 1 175 ? -16.536 10.374 53.135 1.00 21.40 176 PRO D O 1
ATOM 7497 N N . ASN D 1 176 ? -16.569 12.260 51.899 1.00 20.12 177 ASN D N 1
ATOM 7498 C CA . ASN D 1 176 ? -18.010 12.257 51.689 1.00 19.62 177 ASN D CA 1
ATOM 7499 C C . ASN D 1 176 ? -18.392 12.089 50.213 1.00 19.56 177 ASN D C 1
ATOM 7500 O O . ASN D 1 176 ? -19.358 12.730 49.718 1.00 20.77 177 ASN D O 1
ATOM 7505 N N . ASN D 1 177 ? -17.670 11.211 49.523 1.00 20.26 178 ASN D N 1
ATOM 7506 C CA . ASN D 1 177 ? -17.950 10.988 48.089 1.00 20.89 178 ASN D CA 1
ATOM 7507 C C . ASN D 1 177 ? -19.356 10.406 47.903 1.00 21.68 178 ASN D C 1
ATOM 7508 O O . ASN D 1 177 ? -19.758 9.547 48.662 1.00 22.21 178 ASN D O 1
ATOM 7513 N N . GLU D 1 178 ? -20.117 10.865 46.906 1.00 22.69 179 GLU D N 1
ATOM 7514 C CA . GLU D 1 178 ? -21.514 10.416 46.815 1.00 24.37 179 GLU D CA 1
ATOM 7515 C C . GLU D 1 178 ? -21.690 8.979 46.289 1.00 23.58 179 GLU D C 1
ATOM 7516 O O . GLU D 1 178 ? -22.747 8.373 46.490 1.00 25.32 179 GLU D O 1
ATOM 7522 N N . ILE D 1 179 ? -20.670 8.454 45.611 1.00 22.78 180 ILE D N 1
ATOM 7523 C CA . ILE D 1 179 ? -20.684 7.077 45.090 1.00 22.31 180 ILE D CA 1
ATOM 7524 C C . ILE D 1 179 ? -20.152 6.076 46.130 1.00 21.65 180 ILE D C 1
ATOM 7525 O O . ILE D 1 179 ? -20.783 5.034 46.389 1.00 22.88 180 ILE D O 1
ATOM 7530 N N . ILE D 1 180 ? -19.002 6.387 46.710 1.00 21.34 181 ILE D N 1
ATOM 7531 C CA . ILE D 1 180 ? -18.303 5.418 47.576 1.00 21.33 181 ILE D CA 1
ATOM 7532 C C . ILE D 1 180 ? -18.017 5.924 49.001 1.00 21.92 181 ILE D C 1
ATOM 7533 O O . ILE D 1 180 ? -17.354 5.230 49.781 1.00 22.44 181 ILE D O 1
ATOM 7538 N N . GLY D 1 181 ? -18.521 7.111 49.330 1.00 21.66 182 GLY D N 1
ATOM 7539 C CA . GLY D 1 181 ? -18.398 7.682 50.680 1.00 21.55 182 GLY D CA 1
ATOM 7540 C C . GLY D 1 181 ? -16.945 7.885 51.081 1.00 21.53 182 GLY D C 1
ATOM 7541 O O . GLY D 1 181 ? -16.209 8.653 50.444 1.00 21.13 182 GLY D O 1
ATOM 7542 N N . GLU D 1 182 ? -16.526 7.182 52.137 1.00 21.99 183 GLU D N 1
ATOM 7543 C CA . GLU D 1 182 ? -15.153 7.274 52.638 1.00 23.65 183 GLU D CA 1
ATOM 7544 C C . GLU D 1 182 ? -14.232 6.248 51.964 1.00 23.16 183 GLU D C 1
ATOM 7545 O O . GLU D 1 182 ? -13.034 6.139 52.299 1.00 23.15 183 GLU D O 1
ATOM 7551 N N . GLY D 1 183 ? -14.795 5.507 51.011 1.00 22.41 184 GLY D N 1
ATOM 7552 C CA . GLY D 1 183 ? -14.014 4.586 50.188 1.00 21.70 184 GLY D CA 1
ATOM 7553 C C . GLY D 1 183 ? -12.821 5.220 49.518 1.00 22.24 184 GLY D C 1
ATOM 7554 O O . GLY D 1 183 ? -12.821 6.430 49.207 1.00 21.85 184 GLY D O 1
ATOM 7555 N N . LEU D 1 184 ? -11.790 4.407 49.279 1.00 21.80 185 LEU D N 1
ATOM 7556 C CA . LEU D 1 184 ? -10.640 4.854 48.498 1.00 22.55 185 LEU D CA 1
ATOM 7557 C C . LEU D 1 184 ? -10.484 3.952 47.279 1.00 22.63 185 LEU D C 1
ATOM 7558 O O . LEU D 1 184 ? -10.886 2.770 47.294 1.00 23.47 185 LEU D O 1
ATOM 7563 N N . ILE D 1 185 ? -9.924 4.526 46.235 1.00 22.92 186 ILE D N 1
ATOM 7564 C CA . ILE D 1 185 ? -9.879 3.895 44.915 1.00 22.17 186 ILE D CA 1
ATOM 7565 C C . ILE D 1 185 ? -8.564 3.140 44.635 1.00 21.87 186 ILE D C 1
ATOM 7566 O O . ILE D 1 185 ? -7.471 3.662 44.822 1.00 21.27 186 ILE D O 1
ATOM 7571 N N . VAL D 1 186 ? -8.700 1.916 44.123 1.00 23.13 187 VAL D N 1
ATOM 7572 C CA . VAL D 1 186 ? -7.565 1.135 43.648 1.00 24.08 187 VAL D CA 1
ATOM 7573 C C . VAL D 1 186 ? -7.089 1.694 42.303 1.00 25.60 187 VAL D C 1
ATOM 7574 O O . VAL D 1 186 ? -7.907 1.819 41.384 1.00 25.87 187 VAL D O 1
ATOM 7578 N N . PRO D 1 187 ? -5.801 2.060 42.189 1.00 26.77 188 PRO D N 1
ATOM 7579 C CA . PRO D 1 187 ? -5.314 2.576 40.903 1.00 27.08 188 PRO D CA 1
ATOM 7580 C C . PRO D 1 187 ? -5.657 1.576 39.782 1.00 28.03 188 PRO D C 1
ATOM 7581 O O . PRO D 1 187 ? -5.426 0.384 39.950 1.00 28.48 188 PRO D O 1
ATOM 7585 N N . PRO D 1 188 ? -6.281 2.048 38.686 1.00 28.54 189 PRO D N 1
ATOM 7586 C CA . PRO D 1 188 ? -6.815 1.077 37.735 1.00 28.22 189 PRO D CA 1
ATOM 7587 C C . PRO D 1 188 ? -5.749 0.210 37.060 1.00 27.90 189 PRO D C 1
ATOM 7588 O O . PRO D 1 188 ? -4.588 0.619 36.952 1.00 27.95 189 PRO D O 1
ATOM 7592 N N . PRO D 1 189 ? -6.164 -0.964 36.552 1.00 27.99 190 PRO D N 1
ATOM 7593 C CA . PRO D 1 189 ? -5.249 -1.815 35.793 1.00 27.77 190 PRO D CA 1
ATOM 7594 C C . PRO D 1 189 ? -4.853 -1.098 34.507 1.00 28.08 190 PRO D C 1
ATOM 7595 O O . PRO D 1 189 ? -5.661 -0.331 33.964 1.00 27.64 190 PRO D O 1
ATOM 7599 N N . THR D 1 190 ? -3.642 -1.365 34.020 1.00 28.53 191 THR D N 1
ATOM 7600 C CA . THR D 1 190 ? -3.124 -0.715 32.810 1.00 29.51 191 THR D CA 1
ATOM 7601 C C . THR D 1 190 ? -2.845 -1.702 31.673 1.00 29.13 191 THR D C 1
ATOM 7602 O O . THR D 1 190 ? -2.375 -1.291 30.612 1.00 29.84 191 THR D O 1
ATOM 7606 N N . THR D 1 191 ? -3.120 -2.989 31.907 1.00 28.53 192 THR D N 1
ATOM 7607 C CA . THR D 1 191 ? -3.046 -3.995 30.857 1.00 28.51 192 THR D CA 1
ATOM 7608 C C . THR D 1 191 ? -4.306 -4.834 30.852 1.00 28.37 192 THR D C 1
ATOM 7609 O O . THR D 1 191 ? -5.032 -4.935 31.854 1.00 28.28 192 THR D O 1
ATOM 7613 N N . GLU D 1 192 ? -4.558 -5.472 29.720 1.00 28.22 193 GLU D N 1
ATOM 7614 C CA . GLU D 1 192 ? -5.731 -6.289 29.555 1.00 29.55 193 GLU D CA 1
ATOM 7615 C C . GLU D 1 192 ? -5.727 -7.506 30.502 1.00 29.72 193 GLU D C 1
ATOM 7616 O O . GLU D 1 192 ? -6.764 -7.864 31.059 1.00 30.19 193 GLU D O 1
ATOM 7622 N N . ASP D 1 193 ? -4.566 -8.144 30.668 1.00 30.03 194 ASP D N 1
ATOM 7623 C CA . ASP D 1 193 ? -4.451 -9.304 31.564 1.00 31.19 194 ASP D CA 1
ATOM 7624 C C . ASP D 1 193 ? -4.665 -8.901 33.024 1.00 31.09 194 ASP D C 1
ATOM 7625 O O . ASP D 1 193 ? -5.323 -9.620 33.775 1.00 31.94 194 ASP D O 1
ATOM 7630 N N . GLN D 1 194 ? -4.113 -7.751 33.410 1.00 30.78 195 GLN D N 1
ATOM 7631 C CA . GLN D 1 194 ? -4.299 -7.199 34.761 1.00 32.01 195 GLN D CA 1
ATOM 7632 C C . GLN D 1 194 ? -5.772 -6.863 35.002 1.00 31.87 195 GLN D C 1
ATOM 7633 O O . GLN D 1 194 ? -6.314 -7.151 36.079 1.00 32.72 195 GLN D O 1
ATOM 7639 N N . ALA D 1 195 ? -6.428 -6.287 33.996 1.00 31.59 196 ALA D N 1
ATOM 7640 C CA . ALA D 1 195 ? -7.860 -5.992 34.073 1.00 32.00 196 ALA D CA 1
ATOM 7641 C C . ALA D 1 195 ? -8.682 -7.261 34.291 1.00 33.23 196 ALA D C 1
ATOM 7642 O O . ALA D 1 195 ? -9.525 -7.317 35.186 1.00 32.73 196 ALA D O 1
ATOM 7644 N N . ARG D 1 196 ? -8.409 -8.290 33.486 1.00 33.34 197 ARG D N 1
ATOM 7645 C CA . ARG D 1 196 ? -9.181 -9.516 33.528 1.00 35.58 197 ARG D CA 1
ATOM 7646 C C . ARG D 1 196 ? -8.987 -10.200 34.872 1.00 35.42 197 ARG D C 1
ATOM 7647 O O . ARG D 1 196 ? -9.954 -10.681 35.463 1.00 35.84 197 ARG D O 1
ATOM 7655 N N . ALA D 1 197 ? -7.741 -10.193 35.346 1.00 36.16 198 ALA D N 1
ATOM 7656 C CA . ALA D 1 197 ? -7.344 -10.788 36.619 1.00 37.19 198 ALA D CA 1
ATOM 7657 C C . ALA D 1 197 ? -8.037 -10.130 37.808 1.00 38.20 198 ALA D C 1
ATOM 7658 O O . ALA D 1 197 ? -8.481 -10.818 38.729 1.00 38.68 198 ALA D O 1
ATOM 7660 N N . ARG D 1 198 ? -8.111 -8.802 37.788 1.00 38.92 199 ARG D N 1
ATOM 7661 C CA . ARG D 1 198 ? -8.756 -8.049 38.862 1.00 39.52 199 ARG D CA 1
ATOM 7662 C C . ARG D 1 198 ? -10.208 -8.460 38.996 1.00 40.52 199 ARG D C 1
ATOM 7663 O O . ARG D 1 198 ? -10.700 -8.667 40.107 1.00 41.43 199 ARG D O 1
ATOM 7671 N N . MET D 1 199 ? -10.882 -8.577 37.859 1.00 41.64 200 MET D N 1
ATOM 7672 C CA . MET D 1 199 ? -12.270 -9.010 37.811 1.00 43.28 200 MET D CA 1
ATOM 7673 C C . MET D 1 199 ? -12.498 -10.453 38.279 1.00 43.54 200 MET D C 1
ATOM 7674 O O . MET D 1 199 ? -13.446 -10.722 39.022 1.00 43.56 200 MET D O 1
ATOM 7679 N N . GLU D 1 200 ? -11.621 -11.366 37.861 1.00 43.89 201 GLU D N 1
ATOM 7680 C CA . GLU D 1 200 ? -11.695 -12.774 38.273 1.00 44.03 201 GLU D CA 1
ATOM 7681 C C . GLU D 1 200 ? -11.526 -12.976 39.784 1.00 43.39 201 GLU D C 1
ATOM 7682 O O . GLU D 1 200 ? -12.157 -13.859 40.368 1.00 43.55 201 GLU D O 1
ATOM 7688 N N . SER D 1 201 ? -10.685 -12.150 40.404 1.00 42.53 202 SER D N 1
ATOM 7689 C CA . SER D 1 201 ? -10.351 -12.297 41.819 1.00 41.44 202 SER D CA 1
ATOM 7690 C C . SER D 1 201 ? -11.550 -12.044 42.737 1.00 40.82 202 SER D C 1
ATOM 7691 O O . SER D 1 201 ? -11.674 -12.672 43.790 1.00 40.80 202 SER D O 1
ATOM 7694 N N . GLY D 1 202 ? -12.432 -11.135 42.333 1.00 39.77 203 GLY D N 1
ATOM 7695 C CA . GLY D 1 202 ? -13.533 -10.686 43.189 1.00 38.80 203 GLY D CA 1
ATOM 7696 C C . GLY D 1 202 ? -13.078 -10.073 44.516 1.00 37.73 203 GLY D C 1
ATOM 7697 O O . GLY D 1 202 ? -13.834 -10.057 45.485 1.00 37.86 203 GLY D O 1
ATOM 7698 N N . GLN D 1 203 ? -11.848 -9.568 44.577 1.00 36.53 204 GLN D N 1
ATOM 7699 C CA . GLN D 1 203 ? -11.357 -9.053 45.856 1.00 35.40 204 GLN D CA 1
ATOM 7700 C C . GLN D 1 203 ? -11.896 -7.672 46.212 1.00 33.67 204 GLN D C 1
ATOM 7701 O O . GLN D 1 203 ? -11.947 -7.334 47.387 1.00 32.86 204 GLN D O 1
ATOM 7707 N N . TYR D 1 204 ? -12.334 -6.897 45.214 1.00 32.03 205 TYR D N 1
ATOM 7708 C CA . TYR D 1 204 ? -12.832 -5.532 45.488 1.00 30.29 205 TYR D CA 1
ATOM 7709 C C . TYR D 1 204 ? -14.286 -5.276 45.116 1.00 29.39 205 TYR D C 1
ATOM 7710 O O . TYR D 1 204 ? -14.798 -5.840 44.152 1.00 30.07 205 TYR D O 1
ATOM 7719 N N . ARG D 1 205 ? -14.947 -4.399 45.870 1.00 27.69 206 ARG D N 1
ATOM 7720 C CA . ARG D 1 205 ? -16.192 -3.801 45.402 1.00 27.00 206 ARG D CA 1
ATOM 7721 C C . ARG D 1 205 ? -15.834 -3.087 44.084 1.00 26.38 206 ARG D C 1
ATOM 7722 O O . ARG D 1 205 ? -14.755 -2.481 43.972 1.00 26.60 206 ARG D O 1
ATOM 7730 N N . SER D 1 206 ? -16.718 -3.159 43.088 1.00 26.57 207 SER D N 1
ATOM 7731 C CA A SER D 1 206 ? -16.361 -2.705 41.733 0.50 26.16 207 SER D CA 1
ATOM 7732 C CA B SER D 1 206 ? -16.368 -2.642 41.763 0.50 26.19 207 SER D CA 1
ATOM 7733 C C . SER D 1 206 ? -17.574 -2.262 40.934 1.00 26.32 207 SER D C 1
ATOM 7734 O O . SER D 1 206 ? -18.654 -2.818 41.109 1.00 26.57 207 SER D O 1
ATOM 7739 N N . LEU D 1 207 ? -17.373 -1.279 40.053 1.00 25.72 208 LEU D N 1
ATOM 7740 C CA A LEU D 1 207 ? -18.398 -0.938 39.067 0.50 25.58 208 LEU D CA 1
ATOM 7741 C CA B LEU D 1 207 ? -18.373 -0.878 39.058 0.50 25.54 208 LEU D CA 1
ATOM 7742 C C . LEU D 1 207 ? -17.958 -1.369 37.666 1.00 25.29 208 LEU D C 1
ATOM 7743 O O . LEU D 1 207 ? -18.804 -1.601 36.802 1.00 25.74 208 LEU D O 1
ATOM 7752 N N . ASP D 1 208 ? -16.646 -1.502 37.472 1.00 24.97 209 ASP D N 1
ATOM 7753 C CA . ASP D 1 208 ? -16.033 -2.069 36.263 1.00 25.41 209 ASP D CA 1
ATOM 7754 C C . ASP D 1 208 ? -14.584 -2.409 36.592 1.00 25.23 209 ASP D C 1
ATOM 7755 O O . ASP D 1 208 ? -14.114 -2.115 37.706 1.00 25.00 209 ASP D O 1
ATOM 7760 N N . TRP D 1 209 ? -13.865 -3.035 35.661 1.00 24.50 210 TRP D N 1
ATOM 7761 C CA . TRP D 1 209 ? -12.465 -3.401 35.941 1.00 24.00 210 TRP D CA 1
ATOM 7762 C C . TRP D 1 209 ? -11.603 -2.207 36.330 1.00 24.32 210 TRP D C 1
ATOM 7763 O O . TRP D 1 209 ? -10.628 -2.368 37.070 1.00 24.91 210 TRP D O 1
ATOM 7774 N N . TRP D 1 210 ? -11.965 -1.006 35.839 1.00 22.99 211 TRP D N 1
ATOM 7775 C CA . TRP D 1 210 ? -11.176 0.196 36.068 1.00 21.94 211 TRP D CA 1
ATOM 7776 C C . TRP D 1 210 ? -11.672 1.004 37.287 1.00 21.29 211 TRP D C 1
ATOM 7777 O O . TRP D 1 210 ? -11.068 2.014 37.626 1.00 22.68 211 TRP D O 1
ATOM 7788 N N . PHE D 1 211 ? -12.741 0.545 37.932 1.00 21.78 212 PHE D N 1
ATOM 7789 C CA . PHE D 1 211 ? -13.341 1.265 39.054 1.00 21.99 212 PHE D CA 1
ATOM 7790 C C . PHE D 1 211 ? -13.573 0.275 40.184 1.00 21.82 212 PHE D C 1
ATOM 7791 O O . PHE D 1 211 ? -14.658 -0.270 40.325 1.00 21.92 212 PHE D O 1
ATOM 7799 N N . CYS D 1 212 ? -12.510 0.045 40.957 1.00 22.47 213 CYS D N 1
ATOM 7800 C CA . CYS D 1 212 ? -12.538 -0.840 42.102 1.00 23.11 213 CYS D CA 1
ATOM 7801 C C . CYS D 1 212 ? -12.188 0.003 43.299 1.00 22.20 213 CYS D C 1
ATOM 7802 O O . CYS D 1 212 ? -11.352 0.894 43.178 1.00 22.90 213 CYS D O 1
ATOM 7805 N N . TRP D 1 213 ? -12.789 -0.297 44.448 1.00 22.61 214 TRP D N 1
ATOM 7806 C CA . TRP D 1 213 ? -12.487 0.481 45.647 1.00 23.27 214 TRP D CA 1
ATOM 7807 C C . TRP D 1 213 ? -12.601 -0.355 46.912 1.00 23.42 214 TRP D C 1
ATOM 7808 O O . TRP D 1 213 ? -13.194 -1.436 46.897 1.00 21.88 214 TRP D O 1
ATOM 7819 N N . ASP D 1 214 ? -12.052 0.170 48.012 1.00 24.04 215 ASP D N 1
ATOM 7820 C CA . ASP D 1 214 ? -12.254 -0.456 49.317 1.00 24.95 215 ASP D CA 1
ATOM 7821 C C . ASP D 1 214 ? -12.271 0.621 50.393 1.00 25.52 215 ASP D C 1
ATOM 7822 O O . ASP D 1 214 ? -12.295 1.829 50.086 1.00 24.46 215 ASP D O 1
ATOM 7827 N N . THR D 1 215 ? -12.281 0.186 51.651 1.00 26.37 216 THR D N 1
ATOM 7828 C CA . THR D 1 215 ? -12.295 1.141 52.760 1.00 26.76 216 THR D CA 1
ATOM 7829 C C . THR D 1 215 ? -11.116 0.889 53.712 1.00 26.64 216 THR D C 1
ATOM 7830 O O . THR D 1 215 ? -11.327 0.387 54.813 1.00 27.97 216 THR D O 1
ATOM 7834 N N . PRO D 1 216 ? -9.886 1.239 53.292 1.00 26.95 217 PRO D N 1
ATOM 7835 C CA . PRO D 1 216 ? -8.699 0.959 54.114 1.00 26.77 217 PRO D CA 1
ATOM 7836 C C . PRO D 1 216 ? -8.305 2.065 55.120 1.00 27.29 217 PRO D C 1
ATOM 7837 O O . PRO D 1 216 ? -7.400 1.848 55.940 1.00 27.52 217 PRO D O 1
ATOM 7841 N N . ALA D 1 217 ? -8.907 3.255 55.030 1.00 26.03 218 ALA D N 1
ATOM 7842 C CA . ALA D 1 217 ? -8.551 4.333 55.965 1.00 25.53 218 ALA D CA 1
ATOM 7843 C C . ALA D 1 217 ? -9.094 3.989 57.354 1.00 25.68 218 ALA D C 1
ATOM 7844 O O . ALA D 1 217 ? -10.203 3.471 57.479 1.00 25.84 218 ALA D O 1
ATOM 7846 N N . SER D 1 218 ? -8.323 4.304 58.395 1.00 25.74 219 SER D N 1
ATOM 7847 C CA . SER D 1 218 ? -8.797 4.108 59.769 1.00 25.82 219 SER D CA 1
ATOM 7848 C C . SER D 1 218 ? -9.957 5.039 60.097 1.00 26.49 219 SER D C 1
ATOM 7849 O O . SER D 1 218 ? -10.069 6.128 59.530 1.00 25.69 219 SER D O 1
ATOM 7852 N N . ARG D 1 219 ? -10.815 4.617 61.020 1.00 27.26 220 ARG D N 1
ATOM 7853 C CA . ARG D 1 219 ? -11.879 5.458 61.512 1.00 28.16 220 ARG D CA 1
ATOM 7854 C C . ARG D 1 219 ? -11.348 6.830 61.964 1.00 27.75 220 ARG D C 1
ATOM 7855 O O . ARG D 1 219 ? -11.985 7.852 61.705 1.00 27.10 220 ARG D O 1
ATOM 7863 N N . ASP D 1 220 ? -10.212 6.845 62.672 1.00 27.76 221 ASP D N 1
ATOM 7864 C CA . ASP D 1 220 ? -9.591 8.096 63.124 1.00 28.04 221 ASP D CA 1
ATOM 7865 C C . ASP D 1 220 ? -9.217 9.023 61.957 1.00 27.03 221 ASP D C 1
ATOM 7866 O O . ASP D 1 220 ? -9.415 10.247 62.044 1.00 26.42 221 ASP D O 1
ATOM 7871 N N . ASP D 1 221 ? -8.671 8.441 60.888 1.00 25.47 222 ASP D N 1
ATOM 7872 C CA . ASP D 1 221 ? -8.187 9.223 59.728 1.00 24.35 222 ASP D CA 1
ATOM 7873 C C . ASP D 1 221 ? -9.396 9.824 59.014 1.00 23.89 222 ASP D C 1
ATOM 7874 O O . ASP D 1 221 ? -9.384 10.992 58.615 1.00 23.94 222 ASP D O 1
ATOM 7879 N N . VAL D 1 222 ? -10.449 9.028 58.894 1.00 22.86 223 VAL D N 1
ATOM 7880 C CA . VAL D 1 222 ? -11.692 9.483 58.271 1.00 22.05 223 VAL D CA 1
ATOM 7881 C C . VAL D 1 222 ? -12.364 10.600 59.068 1.00 23.03 223 VAL D C 1
ATOM 7882 O O . VAL D 1 222 ? -12.776 11.639 58.504 1.00 22.50 223 VAL D O 1
ATOM 7886 N N . GLU D 1 223 ? -12.482 10.397 60.383 1.00 22.88 224 GLU D N 1
ATOM 7887 C CA A GLU D 1 223 ? -13.103 11.373 61.282 0.50 23.75 224 GLU D CA 1
ATOM 7888 C CA B GLU D 1 223 ? -13.129 11.403 61.226 0.50 23.56 224 GLU D CA 1
ATOM 7889 C C . GLU D 1 223 ? -12.315 12.687 61.308 1.00 22.80 224 GLU D C 1
ATOM 7890 O O . GLU D 1 223 ? -12.895 13.759 61.372 1.00 22.85 224 GLU D O 1
ATOM 7901 N N . GLU D 1 224 ? -10.990 12.585 61.263 1.00 22.56 225 GLU D N 1
ATOM 7902 C CA . GLU D 1 224 ? -10.144 13.793 61.249 1.00 22.59 225 GLU D CA 1
ATOM 7903 C C . GLU D 1 224 ? -10.466 14.642 60.009 1.00 21.81 225 GLU D C 1
ATOM 7904 O O . GLU D 1 224 ? -10.661 15.853 60.110 1.00 21.61 225 GLU D O 1
ATOM 7910 N N . ALA D 1 225 ? -10.539 13.985 58.855 1.00 21.11 226 ALA D N 1
ATOM 7911 C CA . ALA D 1 225 ? -10.855 14.654 57.588 1.00 21.17 226 ALA D CA 1
ATOM 7912 C C . ALA D 1 225 ? -12.248 15.261 57.603 1.00 21.24 226 ALA D C 1
ATOM 7913 O O . ALA D 1 225 ? -12.442 16.408 57.177 1.00 22.25 226 ALA D O 1
ATOM 7915 N N . ARG D 1 226 ? -13.231 14.505 58.092 1.00 21.95 227 ARG D N 1
ATOM 7916 C CA . ARG D 1 226 ? -14.617 15.019 58.209 1.00 22.73 227 ARG D CA 1
ATOM 7917 C C . ARG D 1 226 ? -14.671 16.224 59.139 1.00 22.08 227 ARG D C 1
ATOM 7918 O O . ARG D 1 226 ? -15.400 17.181 58.870 1.00 21.44 227 ARG D O 1
ATOM 7926 N N . ARG D 1 227 ? -13.860 16.185 60.200 1.00 21.23 228 ARG D N 1
ATOM 7927 C CA A ARG D 1 227 ? -13.725 17.283 61.165 0.50 22.22 228 ARG D CA 1
ATOM 7928 C CA B ARG D 1 227 ? -13.821 17.309 61.139 0.50 21.45 228 ARG D CA 1
ATOM 7929 C C . ARG D 1 227 ? -13.365 18.609 60.478 1.00 20.72 228 ARG D C 1
ATOM 7930 O O . ARG D 1 227 ? -13.890 19.663 60.822 1.00 20.93 228 ARG D O 1
ATOM 7945 N N . TYR D 1 228 ? -12.429 18.543 59.526 1.00 19.57 229 TYR D N 1
ATOM 7946 C CA . TYR D 1 228 ? -11.958 19.739 58.794 1.00 19.55 229 TYR D CA 1
ATOM 7947 C C . TYR D 1 228 ? -13.141 20.377 58.091 1.00 19.90 229 TYR D C 1
ATOM 7948 O O . TYR D 1 228 ? -13.325 21.603 58.147 1.00 20.61 229 TYR D O 1
ATOM 7957 N N . LEU D 1 229 ? -13.928 19.528 57.424 1.00 20.08 230 LEU D N 1
ATOM 7958 C CA . LEU D 1 229 ? -15.076 20.017 56.641 1.00 20.36 230 LEU D CA 1
ATOM 7959 C C . LEU D 1 229 ? -16.209 20.532 57.518 1.00 21.47 230 LEU D C 1
ATOM 7960 O O . LEU D 1 229 ? -16.853 21.545 57.190 1.00 20.63 230 LEU D O 1
ATOM 7965 N N . ARG D 1 230 ? -16.472 19.835 58.619 1.00 21.17 231 ARG D N 1
ATOM 7966 C CA A ARG D 1 230 ? -17.478 20.287 59.574 0.50 21.71 231 ARG D CA 1
ATOM 7967 C CA B ARG D 1 230 ? -17.478 20.308 59.572 0.50 21.70 231 ARG D CA 1
ATOM 7968 C C . ARG D 1 230 ? -17.107 21.694 60.081 1.00 21.41 231 ARG D C 1
ATOM 7969 O O . ARG D 1 230 ? -17.953 22.582 60.149 1.00 20.80 231 ARG D O 1
ATOM 7984 N N . ARG D 1 231 ? -15.821 21.902 60.381 1.00 21.07 232 ARG D N 1
ATOM 7985 C CA . ARG D 1 231 ? -15.365 23.213 60.848 1.00 20.64 232 ARG D CA 1
ATOM 7986 C C . ARG D 1 231 ? -15.552 24.275 59.768 1.00 20.47 232 ARG D C 1
ATOM 7987 O O . ARG D 1 231 ? -15.985 25.399 60.076 1.00 21.48 232 ARG D O 1
ATOM 7995 N N . ALA D 1 232 ? -15.257 23.923 58.514 1.00 19.50 233 ALA D N 1
ATOM 7996 C CA . ALA D 1 232 ? -15.435 24.866 57.402 1.00 19.67 233 ALA D CA 1
ATOM 7997 C C . ALA D 1 232 ? -16.896 25.297 57.266 1.00 20.75 233 ALA D C 1
ATOM 7998 O O . ALA D 1 232 ? -17.183 26.437 56.886 1.00 19.45 233 ALA D O 1
ATOM 8000 N N . ALA D 1 233 ? -17.811 24.375 57.546 1.00 21.08 234 ALA D N 1
ATOM 8001 C CA . ALA D 1 233 ? -19.236 24.619 57.311 1.00 21.63 234 ALA D CA 1
ATOM 8002 C C . ALA D 1 233 ? -19.943 25.314 58.466 1.00 23.41 234 ALA D C 1
ATOM 8003 O O . ALA D 1 233 ? -21.045 25.832 58.284 1.00 23.44 234 ALA D O 1
ATOM 8005 N N . GLU D 1 234 ? -19.320 25.291 59.645 1.00 24.86 235 GLU D N 1
ATOM 8006 C CA . GLU D 1 234 ? -19.938 25.740 60.903 1.00 29.46 235 GLU D CA 1
ATOM 8007 C C . GLU D 1 234 ? -19.913 27.252 61.043 1.00 30.13 235 GLU D C 1
ATOM 8008 O O . GLU D 1 234 ? -18.866 27.870 60.920 1.00 29.54 235 GLU D O 1
ATOM 8014 N N . LYS D 1 235 ? -21.076 27.833 61.320 1.00 33.29 236 LYS D N 1
ATOM 8015 C CA . LYS D 1 235 ? -21.183 29.260 61.630 1.00 36.51 236 LYS D CA 1
ATOM 8016 C C . LYS D 1 235 ? -20.431 29.517 62.951 1.00 37.40 236 LYS D C 1
ATOM 8017 O O . LYS D 1 235 ? -20.759 28.907 63.960 1.00 37.81 236 LYS D O 1
ATOM 8023 N N . PRO D 1 236 ? -19.402 30.391 62.940 1.00 38.96 237 PRO D N 1
ATOM 8024 C CA . PRO D 1 236 ? -18.555 30.656 64.111 1.00 40.43 237 PRO D CA 1
ATOM 8025 C C . PRO D 1 236 ? -19.358 30.952 65.383 1.00 42.20 237 PRO D C 1
ATOM 8026 O O . PRO D 1 236 ? -20.361 31.671 65.326 1.00 42.05 237 PRO D O 1
ATOM 8030 N N . ALA D 1 237 ? -18.938 30.369 66.506 1.00 43.96 238 ALA D N 1
ATOM 8031 C CA . ALA D 1 237 ? -19.527 30.697 67.807 1.00 45.79 238 ALA D CA 1
ATOM 8032 C C . ALA D 1 237 ? -18.658 31.803 68.386 1.00 46.81 238 ALA D C 1
ATOM 8033 O O . ALA D 1 237 ? -17.516 31.551 68.787 1.00 47.39 238 ALA D O 1
ATOM 8035 N N . LYS D 1 238 ? -19.194 33.024 68.397 1.00 47.66 239 LYS D N 1
ATOM 8036 C CA . LYS D 1 238 ? -18.455 34.235 68.820 1.00 48.22 239 LYS D CA 1
ATOM 8037 C C . LYS D 1 238 ? -17.256 34.596 67.912 1.00 47.75 239 LYS D C 1
ATOM 8038 O O . LYS D 1 238 ? -16.289 33.839 67.779 1.00 48.02 239 LYS D O 1
ATOM 8044 N N . LEU D 1 239 ? -17.341 35.771 67.303 1.00 46.97 240 LEU D N 1
ATOM 8045 C CA . LEU D 1 239 ? -16.299 36.292 66.421 1.00 46.06 240 LEU D CA 1
ATOM 8046 C C . LEU D 1 239 ? -15.125 36.881 67.208 1.00 45.91 240 LEU D C 1
ATOM 8047 O O . LEU D 1 239 ? -15.304 37.345 68.340 1.00 45.78 240 LEU D O 1
ATOM 8052 N N . LEU D 1 240 ? -13.930 36.853 66.616 1.00 45.25 241 LEU D N 1
ATOM 8053 C CA . LEU D 1 240 ? -12.767 37.489 67.232 1.00 45.28 241 LEU D CA 1
ATOM 8054 C C . LEU D 1 240 ? -12.857 39.008 67.027 1.00 45.29 241 LEU D C 1
ATOM 8055 O O . LEU D 1 240 ? -12.010 39.760 67.514 1.00 45.88 241 LEU D O 1
ATOM 8060 N N . PRO E 1 1 ? 29.955 45.472 39.310 1.00 41.43 2 PRO E N 1
ATOM 8061 C CA . PRO E 1 1 ? 29.479 46.789 38.933 1.00 41.57 2 PRO E CA 1
ATOM 8062 C C . PRO E 1 1 ? 27.977 46.801 38.675 1.00 41.14 2 PRO E C 1
ATOM 8063 O O . PRO E 1 1 ? 27.325 45.758 38.750 1.00 41.21 2 PRO E O 1
ATOM 8067 N N . GLY E 1 2 ? 27.441 47.985 38.403 1.00 40.86 3 GLY E N 1
ATOM 8068 C CA . GLY E 1 2 ? 26.034 48.147 38.075 1.00 40.39 3 GLY E CA 1
ATOM 8069 C C . GLY E 1 2 ? 25.817 49.497 37.424 1.00 40.05 3 GLY E C 1
ATOM 8070 O O . GLY E 1 2 ? 26.627 50.412 37.584 1.00 40.83 3 GLY E O 1
ATOM 8071 N N . SER E 1 3 ? 24.715 49.622 36.695 1.00 39.62 4 SER E N 1
ATOM 8072 C CA . SER E 1 3 ? 24.446 50.803 35.868 1.00 39.30 4 SER E CA 1
ATOM 8073 C C . SER E 1 3 ? 23.689 51.870 36.676 1.00 38.82 4 SER E C 1
ATOM 8074 O O . SER E 1 3 ? 22.852 51.540 37.498 1.00 38.94 4 SER E O 1
ATOM 8077 N N . ILE E 1 4 ? 24.010 53.138 36.454 1.00 37.96 5 ILE E N 1
ATOM 8078 C CA . ILE E 1 4 ? 23.329 54.236 37.143 1.00 36.95 5 ILE E CA 1
ATOM 8079 C C . ILE E 1 4 ? 22.991 55.368 36.170 1.00 35.97 5 ILE E C 1
ATOM 8080 O O . ILE E 1 4 ? 23.653 55.521 35.135 1.00 36.60 5 ILE E O 1
ATOM 8085 N N . PRO E 1 5 ? 21.953 56.162 36.491 1.00 34.87 6 PRO E N 1
ATOM 8086 C CA . PRO E 1 5 ? 21.750 57.417 35.763 1.00 33.58 6 PRO E CA 1
ATOM 8087 C C . PRO E 1 5 ? 22.970 58.325 35.980 1.00 32.03 6 PRO E C 1
ATOM 8088 O O . PRO E 1 5 ? 23.710 58.124 36.938 1.00 32.02 6 PRO E O 1
ATOM 8092 N N . LEU E 1 6 ? 23.180 59.311 35.113 1.00 30.64 7 LEU E N 1
ATOM 8093 C CA . LEU E 1 6 ? 24.405 60.126 35.183 1.00 28.91 7 LEU E CA 1
ATOM 8094 C C . LEU E 1 6 ? 24.137 61.626 35.372 1.00 27.48 7 LEU E C 1
ATOM 8095 O O . LEU E 1 6 ? 23.114 62.143 34.941 1.00 27.11 7 LEU E O 1
ATOM 8100 N N . ILE E 1 7 ? 25.060 62.312 36.038 1.00 27.12 8 ILE E N 1
ATOM 8101 C CA . ILE E 1 7 ? 24.979 63.769 36.173 1.00 26.52 8 ILE E CA 1
ATOM 8102 C C . ILE E 1 7 ? 24.905 64.366 34.773 1.00 26.76 8 ILE E C 1
ATOM 8103 O O . ILE E 1 7 ? 25.714 64.041 33.902 1.00 26.55 8 ILE E O 1
ATOM 8108 N N . GLY E 1 8 ? 23.931 65.240 34.569 1.00 27.67 9 GLY E N 1
ATOM 8109 C CA . GLY E 1 8 ? 23.747 65.863 33.286 1.00 29.14 9 GLY E CA 1
ATOM 8110 C C . GLY E 1 8 ? 22.672 65.203 32.455 1.00 30.48 9 GLY E C 1
ATOM 8111 O O . GLY E 1 8 ? 22.238 65.776 31.456 1.00 30.73 9 GLY E O 1
ATOM 8112 N N . GLU E 1 9 ? 22.266 63.999 32.849 1.00 30.45 10 GLU E N 1
ATOM 8113 C CA . GLU E 1 9 ? 21.159 63.295 32.191 1.00 31.38 10 GLU E CA 1
ATOM 8114 C C . GLU E 1 9 ? 19.818 63.752 32.747 1.00 31.29 10 GLU E C 1
ATOM 8115 O O . GLU E 1 9 ? 19.686 64.066 33.946 1.00 30.52 10 GLU E O 1
ATOM 8121 N N . ARG E 1 10 ? 18.798 63.758 31.891 1.00 31.49 11 ARG E N 1
ATOM 8122 C CA . ARG E 1 10 ? 17.444 63.927 32.375 1.00 31.48 11 ARG E CA 1
ATOM 8123 C C . ARG E 1 10 ? 17.117 62.731 33.255 1.00 30.60 11 ARG E C 1
ATOM 8124 O O . ARG E 1 10 ? 17.501 61.601 32.924 1.00 29.93 11 ARG E O 1
ATOM 8132 N N . PHE E 1 11 ? 16.465 62.985 34.388 1.00 29.77 12 PHE E N 1
ATOM 8133 C CA . PHE E 1 11 ? 16.014 61.925 35.287 1.00 30.11 12 PHE E CA 1
ATOM 8134 C C . PHE E 1 11 ? 15.127 60.936 34.512 1.00 31.15 12 PHE E C 1
ATOM 8135 O O . PHE E 1 11 ? 14.264 61.374 33.751 1.00 31.54 12 PHE E O 1
ATOM 8143 N N . PRO E 1 12 ? 15.359 59.613 34.682 1.00 32.20 13 PRO E N 1
ATOM 8144 C CA . PRO E 1 12 ? 14.578 58.561 33.995 1.00 32.89 13 PRO E CA 1
ATOM 8145 C C . PRO E 1 12 ? 13.071 58.784 34.131 1.00 33.05 13 PRO E C 1
ATOM 8146 O O . PRO E 1 12 ? 12.555 58.913 35.239 1.00 32.47 13 PRO E O 1
ATOM 8150 N N . GLU E 1 13 ? 12.375 58.866 33.001 1.00 34.07 14 GLU E N 1
ATOM 8151 C CA . GLU E 1 13 ? 10.931 58.995 33.008 1.00 34.48 14 GLU E CA 1
ATOM 8152 C C . GLU E 1 13 ? 10.282 57.742 33.598 1.00 33.66 14 GLU E C 1
ATOM 8153 O O . GLU E 1 13 ? 10.579 56.620 33.167 1.00 33.80 14 GLU E O 1
ATOM 8159 N N . MET E 1 14 ? 9.404 57.928 34.574 1.00 32.78 15 MET E N 1
ATOM 8160 C CA . MET E 1 14 ? 8.761 56.787 35.225 1.00 32.77 15 MET E CA 1
ATOM 8161 C C . MET E 1 14 ? 7.493 57.159 35.972 1.00 32.17 15 MET E C 1
ATOM 8162 O O . MET E 1 14 ? 7.382 58.252 36.534 1.00 32.31 15 MET E O 1
ATOM 8167 N N . GLU E 1 15 ? 6.535 56.233 35.985 1.00 31.47 16 GLU E N 1
ATOM 8168 C CA . GLU E 1 15 ? 5.399 56.341 36.861 1.00 31.39 16 GLU E CA 1
ATOM 8169 C C . GLU E 1 15 ? 5.741 55.582 38.137 1.00 30.78 16 GLU E C 1
ATOM 8170 O O . GLU E 1 15 ? 6.247 54.462 38.071 1.00 31.11 16 GLU E O 1
ATOM 8176 N N . VAL E 1 16 ? 5.523 56.218 39.283 1.00 29.74 17 VAL E N 1
ATOM 8177 C CA . VAL E 1 16 ? 5.840 55.616 40.581 1.00 28.49 17 VAL E CA 1
ATOM 8178 C C . VAL E 1 16 ? 4.656 55.744 41.519 1.00 28.30 17 VAL E C 1
ATOM 8179 O O . VAL E 1 16 ? 3.938 56.748 41.512 1.00 27.54 17 VAL E O 1
ATOM 8183 N N . THR E 1 17 ? 4.453 54.716 42.331 1.00 27.03 18 THR E N 1
ATOM 8184 C CA . THR E 1 17 ? 3.446 54.717 43.353 1.00 26.38 18 THR E CA 1
ATOM 8185 C C . THR E 1 17 ? 4.038 55.159 44.685 1.00 25.37 18 THR E C 1
ATOM 8186 O O . THR E 1 17 ? 5.000 54.552 45.157 1.00 24.90 18 THR E O 1
ATOM 8190 N N . THR E 1 18 ? 3.493 56.240 45.235 1.00 24.39 19 THR E N 1
ATOM 8191 C CA . THR E 1 18 ? 3.867 56.749 46.558 1.00 24.30 19 THR E CA 1
ATOM 8192 C C . THR E 1 18 ? 2.719 56.590 47.547 1.00 24.96 19 THR E C 1
ATOM 8193 O O . THR E 1 18 ? 1.563 56.345 47.151 1.00 25.81 19 THR E O 1
ATOM 8197 N N . ASP E 1 19 ? 3.014 56.776 48.831 1.00 23.81 20 ASP E N 1
ATOM 8198 C CA . ASP E 1 19 ? 1.989 56.787 49.867 1.00 24.44 20 ASP E CA 1
ATOM 8199 C C . ASP E 1 19 ? 1.123 58.061 49.824 1.00 24.72 20 ASP E C 1
ATOM 8200 O O . ASP E 1 19 ? 0.253 58.242 50.669 1.00 24.48 20 ASP E O 1
ATOM 8205 N N . HIS E 1 20 ? 1.391 58.930 48.837 1.00 24.19 21 HIS E N 1
ATOM 8206 C CA . HIS E 1 20 ? 0.533 60.097 48.579 1.00 25.65 21 HIS E CA 1
ATOM 8207 C C . HIS E 1 20 ? -0.252 59.880 47.287 1.00 26.69 21 HIS E C 1
ATOM 8208 O O . HIS E 1 20 ? -1.107 60.697 46.938 1.00 27.61 21 HIS E O 1
ATOM 8215 N N . GLY E 1 21 ? 0.043 58.795 46.584 1.00 27.61 22 GLY E N 1
ATOM 8216 C CA . GLY E 1 21 ? -0.532 58.519 45.280 1.00 28.65 22 GLY E CA 1
ATOM 8217 C C . GLY E 1 21 ? 0.470 58.305 44.174 1.00 29.38 22 GLY E C 1
ATOM 8218 O O . GLY E 1 21 ? 1.696 58.268 44.399 1.00 28.48 22 GLY E O 1
ATOM 8219 N N . VAL E 1 22 ? -0.055 58.160 42.961 1.00 29.13 23 VAL E N 1
ATOM 8220 C CA . VAL E 1 22 ? 0.752 57.870 41.811 1.00 30.11 23 VAL E CA 1
ATOM 8221 C C . VAL E 1 22 ? 1.206 59.188 41.222 1.00 30.73 23 VAL E C 1
ATOM 8222 O O . VAL E 1 22 ? 0.393 60.106 41.038 1.00 30.96 23 VAL E O 1
ATOM 8226 N N . ILE E 1 23 ? 2.500 59.280 40.930 1.00 30.66 24 ILE E N 1
ATOM 8227 C CA . ILE E 1 23 ? 3.056 60.437 40.219 1.00 31.09 24 ILE E CA 1
ATOM 8228 C C . ILE E 1 23 ? 4.041 60.042 39.115 1.00 31.39 24 ILE E C 1
ATOM 8229 O O . ILE E 1 23 ? 4.598 58.937 39.116 1.00 31.51 24 ILE E O 1
ATOM 8234 N N . LYS E 1 24 ? 4.228 60.951 38.157 1.00 31.01 25 LYS E N 1
ATOM 8235 C CA . LYS E 1 24 ? 5.182 60.775 37.082 1.00 30.65 25 LYS E CA 1
ATOM 8236 C C . LYS E 1 24 ? 6.427 61.609 37.371 1.00 30.42 25 LYS E C 1
ATOM 8237 O O . LYS E 1 24 ? 6.330 62.818 37.639 1.00 30.52 25 LYS E O 1
ATOM 8243 N N . LEU E 1 25 ? 7.590 60.962 37.328 1.00 29.37 26 LEU E N 1
ATOM 8244 C CA . LEU E 1 25 ? 8.870 61.638 37.484 1.00 28.28 26 LEU E CA 1
ATOM 8245 C C . LEU E 1 25 ? 9.582 61.740 36.144 1.00 28.33 26 LEU E C 1
ATOM 8246 O O . LEU E 1 25 ? 9.528 60.807 35.364 1.00 29.42 26 LEU E O 1
ATOM 8251 N N . PRO E 1 26 ? 10.308 62.842 35.894 1.00 27.91 27 PRO E N 1
ATOM 8252 C CA . PRO E 1 26 ? 10.447 64.000 36.781 1.00 27.64 27 PRO E CA 1
ATOM 8253 C C . PRO E 1 26 ? 9.288 64.997 36.652 1.00 27.66 27 PRO E C 1
ATOM 8254 O O . PRO E 1 26 ? 9.240 65.977 37.384 1.00 26.74 27 PRO E O 1
ATOM 8258 N N . ASP E 1 27 ? 8.359 64.717 35.734 1.00 28.33 28 ASP E N 1
ATOM 8259 C CA . ASP E 1 27 ? 7.336 65.688 35.297 1.00 29.03 28 ASP E CA 1
ATOM 8260 C C . ASP E 1 27 ? 6.537 66.362 36.409 1.00 28.56 28 ASP E C 1
ATOM 8261 O O . ASP E 1 27 ? 6.230 67.560 36.303 1.00 28.51 28 ASP E O 1
ATOM 8266 N N . HIS E 1 28 ? 6.182 65.607 37.453 1.00 26.74 29 HIS E N 1
ATOM 8267 C CA . HIS E 1 28 ? 5.394 66.106 38.568 1.00 27.16 29 HIS E CA 1
ATOM 8268 C C . HIS E 1 28 ? 5.992 67.372 39.124 1.00 27.07 29 HIS E C 1
ATOM 8269 O O . HIS E 1 28 ? 5.262 68.267 39.548 1.00 27.57 29 HIS E O 1
ATOM 8276 N N . TYR E 1 29 ? 7.328 67.405 39.162 1.00 26.72 30 TYR E N 1
ATOM 8277 C CA . TYR E 1 29 ? 8.070 68.518 39.754 1.00 26.40 30 TYR E CA 1
ATOM 8278 C C . TYR E 1 29 ? 8.464 69.565 38.701 1.00 26.26 30 TYR E C 1
ATOM 8279 O O . TYR E 1 29 ? 8.384 70.774 38.945 1.00 26.73 30 TYR E O 1
ATOM 8288 N N . VAL E 1 30 ? 8.898 69.103 37.540 1.00 27.35 31 VAL E N 1
ATOM 8289 C CA . VAL E 1 30 ? 9.223 69.995 36.423 1.00 28.72 31 VAL E CA 1
ATOM 8290 C C . VAL E 1 30 ? 8.007 70.907 36.118 1.00 29.63 31 VAL E C 1
ATOM 8291 O O . VAL E 1 30 ? 8.158 72.130 35.983 1.00 29.42 31 VAL E O 1
ATOM 8295 N N . SER E 1 31 ? 6.823 70.298 36.071 1.00 30.39 32 SER E N 1
ATOM 8296 C CA . SER E 1 31 ? 5.532 71.015 35.925 1.00 31.88 32 SER E CA 1
ATOM 8297 C C . SER E 1 31 ? 5.336 72.191 36.880 1.00 31.52 32 SER E C 1
ATOM 8298 O O . SER E 1 31 ? 4.715 73.204 36.514 1.00 32.62 32 SER E O 1
ATOM 8301 N N . GLN E 1 32 ? 5.827 72.049 38.109 1.00 30.88 33 GLN E N 1
ATOM 8302 C CA . GLN E 1 32 ? 5.693 73.074 39.120 1.00 30.21 33 GLN E CA 1
ATOM 8303 C C . GLN E 1 32 ? 6.887 74.037 39.145 1.00 29.62 33 GLN E C 1
ATOM 8304 O O . GLN E 1 32 ? 6.913 74.953 39.959 1.00 29.92 33 GLN E O 1
ATOM 8310 N N . GLY E 1 33 ? 7.862 73.808 38.263 1.00 28.85 34 GLY E N 1
ATOM 8311 C CA . GLY E 1 33 ? 9.137 74.544 38.249 1.00 29.11 34 GLY E CA 1
ATOM 8312 C C . GLY E 1 33 ? 9.959 74.321 39.517 1.00 27.87 34 GLY E C 1
ATOM 8313 O O . GLY E 1 33 ? 10.734 75.195 39.932 1.00 28.85 34 GLY E O 1
ATOM 8314 N N . LYS E 1 34 ? 9.762 73.160 40.144 1.00 26.70 35 LYS E N 1
ATOM 8315 C CA A LYS E 1 34 ? 10.462 72.855 41.390 0.50 26.10 35 LYS E CA 1
ATOM 8316 C CA B LYS E 1 34 ? 10.432 72.810 41.400 0.50 25.96 35 LYS E CA 1
ATOM 8317 C C . LYS E 1 34 ? 11.637 71.904 41.159 1.00 25.39 35 LYS E C 1
ATOM 8318 O O . LYS E 1 34 ? 11.645 71.118 40.224 1.00 25.21 35 LYS E O 1
ATOM 8329 N N . TRP E 1 35 ? 12.657 72.018 42.012 1.00 23.73 36 TRP E N 1
ATOM 8330 C CA . TRP E 1 35 ? 13.710 70.999 42.067 1.00 22.78 36 TRP E CA 1
ATOM 8331 C C . TRP E 1 35 ? 13.190 69.880 42.948 1.00 21.67 36 TRP E C 1
ATOM 8332 O O . TRP E 1 35 ? 12.263 70.099 43.733 1.00 22.41 36 TRP E O 1
ATOM 8343 N N . PHE E 1 36 ? 13.794 68.692 42.863 1.00 20.66 37 PHE E N 1
ATOM 8344 C CA . PHE E 1 36 ? 13.502 67.685 43.882 1.00 19.57 37 PHE E CA 1
ATOM 8345 C C . PHE E 1 36 ? 14.736 66.917 44.304 1.00 19.49 37 PHE E C 1
ATOM 8346 O O . PHE E 1 36 ? 15.664 66.771 43.518 1.00 19.12 37 PHE E O 1
ATOM 8354 N N . VAL E 1 37 ? 14.709 66.472 45.556 1.00 19.38 38 VAL E N 1
ATOM 8355 C CA . VAL E 1 37 ? 15.700 65.515 46.064 1.00 19.02 38 VAL E CA 1
ATOM 8356 C C . VAL E 1 37 ? 14.963 64.196 46.235 1.00 18.93 38 VAL E C 1
ATOM 8357 O O . VAL E 1 37 ? 14.052 64.106 47.048 1.00 19.72 38 VAL E O 1
ATOM 8361 N N . LEU E 1 38 ? 15.350 63.194 45.451 1.00 19.53 39 LEU E N 1
ATOM 8362 C CA . LEU E 1 38 ? 14.827 61.852 45.609 1.00 18.95 39 LEU E CA 1
ATOM 8363 C C . LEU E 1 38 ? 15.919 61.123 46.373 1.00 19.83 39 LEU E C 1
ATOM 8364 O O . LEU E 1 38 ? 17.081 61.162 45.981 1.00 19.99 39 LEU E O 1
ATOM 8369 N N . PHE E 1 39 ? 15.541 60.522 47.482 1.00 18.86 40 PHE E N 1
ATOM 8370 C CA . PHE E 1 39 ? 16.524 59.735 48.222 1.00 19.30 40 PHE E CA 1
ATOM 8371 C C . PHE E 1 39 ? 15.918 58.367 48.518 1.00 19.97 40 PHE E C 1
ATOM 8372 O O . PHE E 1 39 ? 14.698 58.194 48.470 1.00 20.21 40 PHE E O 1
ATOM 8380 N N . SER E 1 40 ? 16.768 57.384 48.798 1.00 19.33 41 SER E N 1
ATOM 8381 C CA . SER E 1 40 ? 16.265 56.052 49.108 1.00 18.60 41 SER E CA 1
ATOM 8382 C C . SER E 1 40 ? 16.774 55.637 50.462 1.00 19.57 41 SER E C 1
ATOM 8383 O O . SER E 1 40 ? 17.746 56.201 50.965 1.00 19.48 41 SER E O 1
ATOM 8386 N N . HIS E 1 41 ? 16.116 54.646 51.026 1.00 19.25 42 HIS E N 1
ATOM 8387 C CA . HIS E 1 41 ? 16.568 54.060 52.268 1.00 19.15 42 HIS E CA 1
ATOM 8388 C C . HIS E 1 41 ? 16.278 52.553 52.209 1.00 20.12 42 HIS E C 1
ATOM 8389 O O . HIS E 1 41 ? 15.302 52.102 51.596 1.00 19.31 42 HIS E O 1
ATOM 8396 N N . PRO E 1 42 ? 17.149 51.749 52.833 1.00 20.86 43 PRO E N 1
ATOM 8397 C CA . PRO E 1 42 ? 16.933 50.312 52.745 1.00 21.19 43 PRO E CA 1
ATOM 8398 C C . PRO E 1 42 ? 15.563 49.793 53.203 1.00 21.87 43 PRO E C 1
ATOM 8399 O O . PRO E 1 42 ? 14.975 48.951 52.511 1.00 22.80 43 PRO E O 1
ATOM 8403 N N . ALA E 1 43 ? 15.076 50.225 54.361 1.00 21.74 44 ALA E N 1
ATOM 8404 C CA . ALA E 1 43 ? 13.877 49.598 54.915 1.00 23.17 44 ALA E CA 1
ATOM 8405 C C . ALA E 1 43 ? 13.167 50.447 55.957 1.00 22.56 44 ALA E C 1
ATOM 8406 O O . ALA E 1 43 ? 13.789 51.003 56.879 1.00 23.26 44 ALA E O 1
ATOM 8408 N N . ASP E 1 44 ? 11.834 50.546 55.822 1.00 23.44 45 ASP E N 1
ATOM 8409 C CA . ASP E 1 44 ? 10.993 51.083 56.873 1.00 23.00 45 ASP E CA 1
ATOM 8410 C C . ASP E 1 44 ? 11.194 50.235 58.134 1.00 22.08 45 ASP E C 1
ATOM 8411 O O . ASP E 1 44 ? 11.593 49.060 58.026 1.00 22.49 45 ASP E O 1
ATOM 8416 N N . PHE E 1 45 ? 10.908 50.841 59.286 1.00 22.12 46 PHE E N 1
ATOM 8417 C CA . PHE E 1 45 ? 11.075 50.199 60.610 1.00 22.07 46 PHE E CA 1
ATOM 8418 C C . PHE E 1 45 ? 12.510 49.709 60.815 1.00 21.88 46 PHE E C 1
ATOM 8419 O O . PHE E 1 45 ? 12.755 48.686 61.461 1.00 21.85 46 PHE E O 1
ATOM 8427 N N . THR E 1 46 ? 13.452 50.477 60.278 1.00 21.91 47 THR E N 1
ATOM 8428 C CA . THR E 1 46 ? 14.851 50.294 60.660 1.00 21.56 47 THR E CA 1
ATOM 8429 C C . THR E 1 46 ? 15.381 51.634 61.185 1.00 21.24 47 THR E C 1
ATOM 8430 O O . THR E 1 46 ? 14.867 52.699 60.823 1.00 20.99 47 THR E O 1
ATOM 8434 N N . PRO E 1 47 ? 16.350 51.579 62.103 1.00 20.43 48 PRO E N 1
ATOM 8435 C CA . PRO E 1 47 ? 16.715 52.754 62.894 1.00 19.25 48 PRO E CA 1
ATOM 8436 C C . PRO E 1 47 ? 17.484 53.877 62.181 1.00 18.67 48 PRO E C 1
ATOM 8437 O O . PRO E 1 47 ? 17.129 55.027 62.401 1.00 19.16 48 PRO E O 1
ATOM 8441 N N . VAL E 1 48 ? 18.487 53.576 61.361 1.00 18.90 49 VAL E N 1
ATOM 8442 C CA . VAL E 1 48 ? 19.217 54.669 60.657 1.00 18.46 49 VAL E CA 1
ATOM 8443 C C . VAL E 1 48 ? 18.202 55.380 59.757 1.00 18.65 49 VAL E C 1
ATOM 8444 O O . VAL E 1 48 ? 18.108 56.608 59.780 1.00 17.95 49 VAL E O 1
ATOM 8448 N N . CYS E 1 49 ? 17.431 54.592 59.010 1.00 18.57 50 CYS E N 1
ATOM 8449 C CA . CYS E 1 49 ? 16.397 55.164 58.137 1.00 19.00 50 CYS E CA 1
ATOM 8450 C C . CYS E 1 49 ? 15.447 56.106 58.885 1.00 18.85 50 CYS E C 1
ATOM 8451 O O . CYS E 1 49 ? 15.121 57.215 58.399 1.00 20.39 50 CYS E O 1
ATOM 8454 N N . THR E 1 50 ? 15.003 55.684 60.073 1.00 18.60 51 THR E N 1
ATOM 8455 C CA . THR E 1 50 ? 14.106 56.481 60.895 1.00 18.45 51 THR E CA 1
ATOM 8456 C C . THR E 1 50 ? 14.760 57.815 61.262 1.00 18.96 51 THR E C 1
ATOM 8457 O O . THR E 1 50 ? 14.182 58.886 61.097 1.00 18.54 51 THR E O 1
ATOM 8461 N N . THR E 1 51 ? 15.999 57.753 61.729 1.00 17.83 52 THR E N 1
ATOM 8462 C CA . THR E 1 51 ? 16.713 59.004 62.040 1.00 18.77 52 THR E CA 1
ATOM 8463 C C . THR E 1 51 ? 16.841 59.935 60.840 1.00 18.18 52 THR E C 1
ATOM 8464 O O . THR E 1 51 ? 16.729 61.159 61.004 1.00 19.76 52 THR E O 1
ATOM 8468 N N . GLU E 1 52 ? 17.028 59.376 59.652 1.00 18.81 53 GLU E N 1
ATOM 8469 C CA . GLU E 1 52 ? 17.181 60.212 58.459 1.00 18.34 53 GLU E CA 1
ATOM 8470 C C . GLU E 1 52 ? 15.857 60.859 58.103 1.00 19.47 53 GLU E C 1
ATOM 8471 O O . GLU E 1 52 ? 15.816 62.051 57.797 1.00 20.47 53 GLU E O 1
ATOM 8477 N N . PHE E 1 53 ? 14.779 60.082 58.163 1.00 18.81 54 PHE E N 1
ATOM 8478 C CA . PHE E 1 53 ? 13.450 60.666 57.896 1.00 19.27 54 PHE E CA 1
ATOM 8479 C C . PHE E 1 53 ? 13.117 61.821 58.833 1.00 19.95 54 PHE E C 1
ATOM 8480 O O . PHE E 1 53 ? 12.566 62.859 58.411 1.00 21.32 54 PHE E O 1
ATOM 8488 N N . VAL E 1 54 ? 13.453 61.655 60.107 1.00 19.84 55 VAL E N 1
ATOM 8489 C CA . VAL E 1 54 ? 13.232 62.720 61.080 1.00 19.90 55 VAL E CA 1
ATOM 8490 C C . VAL E 1 54 ? 14.090 63.968 60.759 1.00 20.15 55 VAL E C 1
ATOM 8491 O O . VAL E 1 54 ? 13.601 65.094 60.800 1.00 20.11 55 VAL E O 1
ATOM 8495 N N . SER E 1 55 ? 15.350 63.744 60.413 1.00 19.83 56 SER E N 1
ATOM 8496 C CA . SER E 1 55 ? 16.244 64.848 60.009 1.00 19.86 56 SER E CA 1
ATOM 8497 C C . SER E 1 55 ? 15.723 65.584 58.752 1.00 20.08 56 SER E C 1
ATOM 8498 O O . SER E 1 55 ? 15.765 66.837 58.678 1.00 20.68 56 SER E O 1
ATOM 8501 N N . PHE E 1 56 ? 15.246 64.834 57.768 1.00 19.86 57 PHE E N 1
ATOM 8502 C CA . PHE E 1 56 ? 14.658 65.481 56.574 1.00 20.66 57 PHE E CA 1
ATOM 8503 C C . PHE E 1 56 ? 13.412 66.284 56.972 1.00 21.58 57 PHE E C 1
ATOM 8504 O O . PHE E 1 56 ? 13.232 67.440 56.557 1.00 21.94 57 PHE E O 1
ATOM 8512 N N . ALA E 1 57 ? 12.566 65.687 57.810 1.00 22.11 58 ALA E N 1
ATOM 8513 C CA . ALA E 1 57 ? 11.297 66.334 58.200 1.00 23.10 58 ALA E CA 1
ATOM 8514 C C . ALA E 1 57 ? 11.565 67.611 58.982 1.00 23.91 58 ALA E C 1
ATOM 8515 O O . ALA E 1 57 ? 10.860 68.605 58.822 1.00 25.08 58 ALA E O 1
ATOM 8517 N N . ARG E 1 58 ? 12.592 67.597 59.820 1.00 24.49 59 ARG E N 1
ATOM 8518 C CA . ARG E 1 58 ? 12.986 68.820 60.523 1.00 26.23 59 ARG E CA 1
ATOM 8519 C C . ARG E 1 58 ? 13.465 69.936 59.592 1.00 25.81 59 ARG E C 1
ATOM 8520 O O . ARG E 1 58 ? 13.319 71.121 59.922 1.00 27.59 59 ARG E O 1
ATOM 8528 N N . ARG E 1 59 ? 13.976 69.543 58.430 1.00 24.75 60 ARG E N 1
ATOM 8529 C CA . ARG E 1 59 ? 14.547 70.473 57.437 1.00 24.80 60 ARG E CA 1
ATOM 8530 C C . ARG E 1 59 ? 13.589 70.748 56.280 1.00 25.73 60 ARG E C 1
ATOM 8531 O O . ARG E 1 59 ? 13.942 71.417 55.294 1.00 24.29 60 ARG E O 1
ATOM 8539 N N . TYR E 1 60 ? 12.379 70.203 56.388 1.00 25.73 61 TYR E N 1
ATOM 8540 C CA . TYR E 1 60 ? 11.373 70.372 55.352 1.00 27.42 61 TYR E CA 1
ATOM 8541 C C . TYR E 1 60 ? 11.178 71.838 54.954 1.00 26.81 61 TYR E C 1
ATOM 8542 O O . TYR E 1 60 ? 11.238 72.177 53.757 1.00 26.72 61 TYR E O 1
ATOM 8551 N N . GLU E 1 61 ? 10.995 72.699 55.949 1.00 27.52 62 GLU E N 1
ATOM 8552 C CA . GLU E 1 61 ? 10.780 74.130 55.687 1.00 29.03 62 GLU E CA 1
ATOM 8553 C C . GLU E 1 61 ? 11.978 74.744 54.963 1.00 27.20 62 GLU E C 1
ATOM 8554 O O . GLU E 1 61 ? 11.797 75.591 54.090 1.00 26.67 62 GLU E O 1
ATOM 8560 N N . ASP E 1 62 ? 13.198 74.313 55.318 1.00 25.05 63 ASP E N 1
ATOM 8561 C CA . ASP E 1 62 ? 14.381 74.823 54.625 1.00 24.21 63 ASP E CA 1
ATOM 8562 C C . ASP E 1 62 ? 14.394 74.413 53.160 1.00 23.17 63 ASP E C 1
ATOM 8563 O O . ASP E 1 62 ? 14.788 75.204 52.295 1.00 22.86 63 ASP E O 1
ATOM 8568 N N . PHE E 1 63 ? 13.972 73.177 52.872 1.00 22.50 64 PHE E N 1
ATOM 8569 C CA . PHE E 1 63 ? 13.863 72.738 51.487 1.00 22.07 64 PHE E CA 1
ATOM 8570 C C . PHE E 1 63 ? 12.767 73.512 50.725 1.00 23.53 64 PHE E C 1
ATOM 8571 O O . PHE E 1 63 ? 12.977 73.917 49.562 1.00 23.42 64 PHE E O 1
ATOM 8579 N N . GLN E 1 64 ? 11.642 73.712 51.402 1.00 25.11 65 GLN E N 1
ATOM 8580 C CA . GLN E 1 64 ? 10.494 74.439 50.809 1.00 27.28 65 GLN E CA 1
ATOM 8581 C C . GLN E 1 64 ? 10.910 75.864 50.434 1.00 27.53 65 GLN E C 1
ATOM 8582 O O . GLN E 1 64 ? 10.594 76.314 49.323 1.00 27.78 65 GLN E O 1
ATOM 8588 N N . ARG E 1 65 ? 11.620 76.540 51.344 1.00 27.66 66 ARG E N 1
ATOM 8589 C CA A ARG E 1 65 ? 12.132 77.907 51.122 0.50 28.19 66 ARG E CA 1
ATOM 8590 C CA B ARG E 1 65 ? 12.087 77.908 51.096 0.50 27.71 66 ARG E CA 1
ATOM 8591 C C . ARG E 1 65 ? 12.933 77.990 49.824 1.00 27.86 66 ARG E C 1
ATOM 8592 O O . ARG E 1 65 ? 12.887 79.002 49.084 1.00 27.63 66 ARG E O 1
ATOM 8607 N N . LEU E 1 66 ? 13.705 76.933 49.556 1.00 26.56 67 LEU E N 1
ATOM 8608 C CA . LEU E 1 66 ? 14.529 76.862 48.344 1.00 25.37 67 LEU E CA 1
ATOM 8609 C C . LEU E 1 66 ? 13.761 76.493 47.085 1.00 25.14 67 LEU E C 1
ATOM 8610 O O . LEU E 1 66 ? 14.325 76.548 45.993 1.00 25.89 67 LEU E O 1
ATOM 8615 N N . GLY E 1 67 ? 12.487 76.109 47.223 1.00 24.57 68 GLY E N 1
ATOM 8616 C CA . GLY E 1 67 ? 11.701 75.615 46.076 1.00 23.58 68 GLY E CA 1
ATOM 8617 C C . GLY E 1 67 ? 12.078 74.189 45.688 1.00 23.52 68 GLY E C 1
ATOM 8618 O O . GLY E 1 67 ? 12.115 73.837 44.511 1.00 23.24 68 GLY E O 1
ATOM 8619 N N . VAL E 1 68 ? 12.363 73.373 46.703 1.00 23.44 69 VAL E N 1
ATOM 8620 C CA . VAL E 1 68 ? 12.842 72.000 46.517 1.00 22.57 69 VAL E CA 1
ATOM 8621 C C . VAL E 1 68 ? 11.901 71.067 47.285 1.00 22.57 69 VAL E C 1
ATOM 8622 O O . VAL E 1 68 ? 11.683 71.224 48.519 1.00 23.47 69 VAL E O 1
ATOM 8626 N N . ASP E 1 69 ? 11.308 70.124 46.555 1.00 21.62 70 ASP E N 1
ATOM 8627 C CA . ASP E 1 69 ? 10.494 69.075 47.135 1.00 22.14 70 ASP E CA 1
ATOM 8628 C C . ASP E 1 69 ? 11.349 67.856 47.504 1.00 21.34 70 ASP E C 1
ATOM 8629 O O . ASP E 1 69 ? 12.426 67.670 46.960 1.00 20.91 70 ASP E O 1
ATOM 8634 N N . LEU E 1 70 ? 10.850 67.048 48.438 1.00 20.90 71 LEU E N 1
ATOM 8635 C CA . LEU E 1 70 ? 11.513 65.804 48.873 1.00 19.58 71 LEU E CA 1
ATOM 8636 C C . LEU E 1 70 ? 10.643 64.615 48.508 1.00 19.80 71 LEU E C 1
ATOM 8637 O O . LEU E 1 70 ? 9.428 64.664 48.643 1.00 19.51 71 LEU E O 1
ATOM 8642 N N . ILE E 1 71 ? 11.283 63.533 48.094 1.00 19.51 72 ILE E N 1
ATOM 8643 C CA . ILE E 1 71 ? 10.563 62.276 47.857 1.00 19.90 72 ILE E CA 1
ATOM 8644 C C . ILE E 1 71 ? 11.479 61.128 48.255 1.00 19.30 72 ILE E C 1
ATOM 8645 O O . ILE E 1 71 ? 12.619 61.059 47.794 1.00 20.57 72 ILE E O 1
ATOM 8650 N N . GLY E 1 72 ? 10.972 60.236 49.110 1.00 19.80 73 GLY E N 1
ATOM 8651 C CA . GLY E 1 72 ? 11.745 59.039 49.512 1.00 20.04 73 GLY E CA 1
ATOM 8652 C C . GLY E 1 72 ? 11.450 57.822 48.638 1.00 21.43 73 GLY E C 1
ATOM 8653 O O . GLY E 1 72 ? 10.588 57.867 47.724 1.00 21.39 73 GLY E O 1
ATOM 8654 N N . LEU E 1 73 ? 12.138 56.721 48.926 1.00 20.33 74 LEU E N 1
ATOM 8655 C CA . LEU E 1 73 ? 12.001 55.491 48.162 1.00 21.35 74 LEU E CA 1
ATOM 8656 C C . LEU E 1 73 ? 12.563 54.331 48.962 1.00 21.52 74 LEU E C 1
ATOM 8657 O O . LEU E 1 73 ? 13.700 54.398 49.398 1.00 20.68 74 LEU E O 1
ATOM 8662 N N . SER E 1 74 ? 11.770 53.271 49.128 1.00 22.17 75 SER E N 1
ATOM 8663 C CA . SER E 1 74 ? 12.329 51.979 49.534 1.00 22.69 75 SER E CA 1
ATOM 8664 C C . SER E 1 74 ? 11.518 50.887 48.844 1.00 23.86 75 SER E C 1
ATOM 8665 O O . SER E 1 74 ? 10.479 51.158 48.215 1.00 23.36 75 SER E O 1
ATOM 8668 N N . VAL E 1 75 ? 11.973 49.654 48.974 1.00 23.87 76 VAL E N 1
ATOM 8669 C CA . VAL E 1 75 ? 11.245 48.518 48.405 1.00 24.62 76 VAL E CA 1
ATOM 8670 C C . VAL E 1 75 ? 10.043 48.080 49.280 1.00 24.37 76 VAL E C 1
ATOM 8671 O O . VAL E 1 75 ? 9.401 47.059 48.978 1.00 25.09 76 VAL E O 1
ATOM 8675 N N . ASP E 1 76 ? 9.720 48.829 50.333 1.00 22.90 77 ASP E N 1
ATOM 8676 C CA . ASP E 1 76 ? 8.560 48.494 51.180 1.00 22.84 77 ASP E CA 1
ATOM 8677 C C . ASP E 1 76 ? 7.243 48.925 50.495 1.00 22.73 77 ASP E C 1
ATOM 8678 O O . ASP E 1 76 ? 7.261 49.773 49.596 1.00 22.41 77 ASP E O 1
ATOM 8683 N N . SER E 1 77 ? 6.128 48.352 50.939 1.00 22.75 78 SER E N 1
ATOM 8684 C CA . SER E 1 77 ? 4.775 48.712 50.395 1.00 22.10 78 SER E CA 1
ATOM 8685 C C . SER E 1 77 ? 4.264 50.070 50.893 1.00 22.11 78 SER E C 1
ATOM 8686 O O . SER E 1 77 ? 4.756 50.625 51.883 1.00 20.52 78 SER E O 1
ATOM 8689 N N . VAL E 1 78 ? 3.227 50.609 50.237 1.00 21.75 79 VAL E N 1
ATOM 8690 C CA . VAL E 1 78 ? 2.572 51.797 50.780 1.00 21.77 79 VAL E CA 1
ATOM 8691 C C . VAL E 1 78 ? 1.992 51.590 52.172 1.00 21.23 79 VAL E C 1
ATOM 8692 O O . VAL E 1 78 ? 1.924 52.524 52.968 1.00 20.63 79 VAL E O 1
ATOM 8696 N N . PHE E 1 79 ? 1.594 50.351 52.480 1.00 21.51 80 PHE E N 1
ATOM 8697 C CA . PHE E 1 79 ? 0.989 50.049 53.770 1.00 22.41 80 PHE E CA 1
ATOM 8698 C C . PHE E 1 79 ? 2.071 50.177 54.860 1.00 22.30 80 PHE E C 1
ATOM 8699 O O . PHE E 1 79 ? 1.827 50.728 55.937 1.00 22.74 80 PHE E O 1
ATOM 8707 N N . SER E 1 80 ? 3.250 49.653 54.559 1.00 23.52 81 SER E N 1
ATOM 8708 C CA . SER E 1 80 ? 4.391 49.804 55.463 1.00 22.92 81 SER E CA 1
ATOM 8709 C C . SER E 1 80 ? 4.762 51.284 55.652 1.00 22.91 81 SER E C 1
ATOM 8710 O O . SER E 1 80 ? 4.915 51.769 56.786 1.00 23.59 81 SER E O 1
ATOM 8713 N N . HIS E 1 81 ? 4.869 52.010 54.544 1.00 22.86 82 HIS E N 1
ATOM 8714 C CA . HIS E 1 81 ? 5.121 53.456 54.629 1.00 22.79 82 HIS E CA 1
ATOM 8715 C C . HIS E 1 81 ? 4.179 54.190 55.564 1.00 22.99 82 HIS E C 1
ATOM 8716 O O . HIS E 1 81 ? 4.609 54.932 56.433 1.00 23.15 82 HIS E O 1
ATOM 8723 N N . ILE E 1 82 ? 2.871 53.997 55.389 1.00 22.54 83 ILE E N 1
ATOM 8724 C CA . ILE E 1 82 ? 1.897 54.668 56.225 1.00 22.31 83 ILE E CA 1
ATOM 8725 C C . ILE E 1 82 ? 1.998 54.255 57.691 1.00 22.44 83 ILE E C 1
ATOM 8726 O O . ILE E 1 82 ? 1.904 55.110 58.578 1.00 23.12 83 ILE E O 1
ATOM 8731 N N . LYS E 1 83 ? 2.206 52.960 57.946 1.00 22.26 84 LYS E N 1
ATOM 8732 C CA . LYS E 1 83 ? 2.348 52.457 59.329 1.00 22.47 84 LYS E CA 1
ATOM 8733 C C . LYS E 1 83 ? 3.596 53.040 59.994 1.00 22.33 84 LYS E C 1
ATOM 8734 O O . LYS E 1 83 ? 3.565 53.399 61.170 1.00 22.74 84 LYS E O 1
ATOM 8740 N N . TRP E 1 84 ? 4.665 53.142 59.205 1.00 22.42 85 TRP E N 1
ATOM 8741 C CA . TRP E 1 84 ? 5.949 53.676 59.689 1.00 22.36 85 TRP E CA 1
ATOM 8742 C C . TRP E 1 84 ? 5.837 55.158 60.029 1.00 22.66 85 TRP E C 1
ATOM 8743 O O . TRP E 1 84 ? 6.316 55.611 61.082 1.00 23.10 85 TRP E O 1
ATOM 8754 N N . LYS E 1 85 ? 5.184 55.919 59.150 1.00 22.75 86 LYS E N 1
ATOM 8755 C CA . LYS E 1 85 ? 4.859 57.320 59.453 1.00 23.04 86 LYS E CA 1
ATOM 8756 C C . LYS E 1 85 ? 4.031 57.485 60.725 1.00 23.79 86 LYS E C 1
ATOM 8757 O O . LYS E 1 85 ? 4.264 58.405 61.509 1.00 23.58 86 LYS E O 1
ATOM 8763 N N . GLU E 1 86 ? 3.075 56.576 60.937 1.00 23.62 87 GLU E N 1
ATOM 8764 C CA . GLU E 1 86 ? 2.241 56.588 62.115 1.00 24.94 87 GLU E CA 1
ATOM 8765 C C . GLU E 1 86 ? 3.140 56.369 63.310 1.00 23.40 87 GLU E C 1
ATOM 8766 O O . GLU E 1 86 ? 3.016 57.070 64.317 1.00 24.61 87 GLU E O 1
ATOM 8772 N N . TRP E 1 87 ? 4.050 55.403 63.179 1.00 23.99 88 TRP E N 1
ATOM 8773 C CA . TRP E 1 87 ? 4.978 55.064 64.271 1.00 23.50 88 TRP E CA 1
ATOM 8774 C C . TRP E 1 87 ? 5.839 56.280 64.653 1.00 23.23 88 TRP E C 1
ATOM 8775 O O . TRP E 1 87 ? 5.971 56.638 65.843 1.00 22.52 88 TRP E O 1
ATOM 8786 N N . ILE E 1 88 ? 6.400 56.931 63.642 1.00 22.56 89 ILE E N 1
ATOM 8787 C CA . ILE E 1 88 ? 7.304 58.064 63.876 1.00 22.12 89 ILE E CA 1
ATOM 8788 C C . ILE E 1 88 ? 6.565 59.218 64.543 1.00 23.72 89 ILE E C 1
ATOM 8789 O O . ILE E 1 88 ? 7.070 59.818 65.482 1.00 23.97 89 ILE E O 1
ATOM 8794 N N . GLU E 1 89 ? 5.365 59.532 64.066 1.00 25.22 90 GLU E N 1
ATOM 8795 C CA . GLU E 1 89 ? 4.579 60.577 64.698 1.00 27.74 90 GLU E CA 1
ATOM 8796 C C . GLU E 1 89 ? 4.177 60.239 66.146 1.00 28.69 90 GLU E C 1
ATOM 8797 O O . GLU E 1 89 ? 4.280 61.096 67.029 1.00 29.31 90 GLU E O 1
ATOM 8803 N N . ARG E 1 90 ? 3.747 59.004 66.394 1.00 29.90 91 ARG E N 1
ATOM 8804 C CA . ARG E 1 90 ? 3.377 58.577 67.757 1.00 32.14 91 ARG E CA 1
ATOM 8805 C C . ARG E 1 90 ? 4.560 58.521 68.727 1.00 31.45 91 ARG E C 1
ATOM 8806 O O . ARG E 1 90 ? 4.439 58.975 69.866 1.00 31.70 91 ARG E O 1
ATOM 8814 N N . HIS E 1 91 ? 5.695 57.980 68.284 1.00 31.70 92 HIS E N 1
ATOM 8815 C CA . HIS E 1 91 ? 6.827 57.701 69.192 1.00 31.63 92 HIS E CA 1
ATOM 8816 C C . HIS E 1 91 ? 7.929 58.766 69.263 1.00 31.42 92 HIS E C 1
ATOM 8817 O O . HIS E 1 91 ? 8.591 58.911 70.307 1.00 31.84 92 HIS E O 1
ATOM 8824 N N . ILE E 1 92 ? 8.121 59.505 68.172 1.00 30.38 93 ILE E N 1
ATOM 8825 C CA . ILE E 1 92 ? 9.141 60.559 68.107 1.00 29.57 93 ILE E CA 1
ATOM 8826 C C . ILE E 1 92 ? 8.468 61.933 68.155 1.00 29.00 93 ILE E C 1
ATOM 8827 O O . ILE E 1 92 ? 9.100 62.918 68.524 1.00 28.71 93 ILE E O 1
ATOM 8832 N N . GLY E 1 93 ? 7.179 61.982 67.807 1.00 28.39 94 GLY E N 1
ATOM 8833 C CA . GLY E 1 93 ? 6.423 63.237 67.798 1.00 28.56 94 GLY E CA 1
ATOM 8834 C C . GLY E 1 93 ? 6.719 64.082 66.567 1.00 28.82 94 GLY E C 1
ATOM 8835 O O . GLY E 1 93 ? 6.506 65.303 66.567 1.00 29.83 94 GLY E O 1
ATOM 8836 N N . VAL E 1 94 ? 7.185 63.429 65.504 1.00 28.60 95 VAL E N 1
ATOM 8837 C CA . VAL E 1 94 ? 7.501 64.116 64.242 1.00 27.87 95 VAL E CA 1
ATOM 8838 C C . VAL E 1 94 ? 6.632 63.614 63.092 1.00 28.23 95 VAL E C 1
ATOM 8839 O O . VAL E 1 94 ? 6.594 62.406 62.813 1.00 28.11 95 VAL E O 1
ATOM 8843 N N . ARG E 1 95 ? 5.919 64.536 62.442 1.00 27.48 96 ARG E N 1
ATOM 8844 C CA . ARG E 1 95 ? 5.164 64.221 61.235 1.00 27.65 96 ARG E CA 1
ATOM 8845 C C . ARG E 1 95 ? 6.058 64.276 60.006 1.00 26.94 96 ARG E C 1
ATOM 8846 O O . ARG E 1 95 ? 6.759 65.288 59.770 1.00 27.38 96 ARG E O 1
ATOM 8854 N N . ILE E 1 96 ? 6.057 63.192 59.230 1.00 25.29 97 ILE E N 1
ATOM 8855 C CA . ILE E 1 96 ? 6.782 63.153 57.968 1.00 24.59 97 ILE E CA 1
ATOM 8856 C C . ILE E 1 96 ? 5.861 63.653 56.856 1.00 25.01 97 ILE E C 1
ATOM 8857 O O . ILE E 1 96 ? 4.917 62.965 56.472 1.00 24.64 97 ILE E O 1
ATOM 8862 N N . PRO E 1 97 ? 6.124 64.869 56.329 1.00 25.15 98 PRO E N 1
ATOM 8863 C CA . PRO E 1 97 ? 5.157 65.490 55.397 1.00 24.81 98 PRO E CA 1
ATOM 8864 C C . PRO E 1 97 ? 5.267 65.121 53.924 1.00 24.99 98 PRO E C 1
ATOM 8865 O O . PRO E 1 97 ? 4.337 65.390 53.169 1.00 25.99 98 PRO E O 1
ATOM 8869 N N . PHE E 1 98 ? 6.366 64.496 53.522 1.00 23.47 99 PHE E N 1
ATOM 8870 C CA . PHE E 1 98 ? 6.651 64.261 52.106 1.00 22.38 99 PHE E CA 1
ATOM 8871 C C . PHE E 1 98 ? 6.406 62.797 51.707 1.00 22.56 99 PHE E C 1
ATOM 8872 O O . PHE E 1 98 ? 6.398 61.910 52.575 1.00 22.50 99 PHE E O 1
ATOM 8880 N N . PRO E 1 99 ? 6.208 62.542 50.395 1.00 22.28 100 PRO E N 1
ATOM 8881 C CA . PRO E 1 99 ? 5.834 61.202 49.901 1.00 21.86 100 PRO E CA 1
ATOM 8882 C C . PRO E 1 99 ? 7.025 60.251 49.928 1.00 21.05 100 PRO E C 1
ATOM 8883 O O . PRO E 1 99 ? 8.162 60.709 49.850 1.00 20.86 100 PRO E O 1
ATOM 8887 N N . ILE E 1 100 ? 6.748 58.952 50.057 1.00 20.45 101 ILE E N 1
ATOM 8888 C CA . ILE E 1 100 ? 7.752 57.906 49.891 1.00 21.79 101 ILE E CA 1
ATOM 8889 C C . ILE E 1 100 ? 7.277 56.941 48.785 1.00 20.62 101 ILE E C 1
ATOM 8890 O O . ILE E 1 100 ? 6.133 56.423 48.839 1.00 21.46 101 ILE E O 1
ATOM 8895 N N . ILE E 1 101 ? 8.121 56.706 47.799 1.00 20.89 102 ILE E N 1
ATOM 8896 C CA . ILE E 1 101 ? 7.836 55.723 46.760 1.00 21.80 102 ILE E CA 1
ATOM 8897 C C . ILE E 1 101 ? 7.845 54.303 47.369 1.00 23.20 102 ILE E C 1
ATOM 8898 O O . ILE E 1 101 ? 8.729 53.971 48.202 1.00 23.67 102 ILE E O 1
ATOM 8903 N N . ALA E 1 102 ? 6.841 53.503 47.023 1.00 23.25 103 ALA E N 1
ATOM 8904 C CA . ALA E 1 102 ? 6.821 52.078 47.396 1.00 24.13 103 ALA E CA 1
ATOM 8905 C C . ALA E 1 102 ? 7.227 51.284 46.165 1.00 25.52 103 ALA E C 1
ATOM 8906 O O . ALA E 1 102 ? 6.531 51.328 45.130 1.00 25.33 103 ALA E O 1
ATOM 8908 N N . ASP E 1 103 ? 8.336 50.552 46.286 1.00 26.51 104 ASP E N 1
ATOM 8909 C CA . ASP E 1 103 ? 8.980 49.859 45.178 1.00 28.24 104 ASP E CA 1
ATOM 8910 C C . ASP E 1 103 ? 9.216 48.362 45.450 1.00 29.81 104 ASP E C 1
ATOM 8911 O O . ASP E 1 103 ? 10.320 47.874 45.201 1.00 29.77 104 ASP E O 1
ATOM 8916 N N . PRO E 1 104 ? 8.175 47.628 45.903 1.00 31.87 105 PRO E N 1
ATOM 8917 C CA . PRO E 1 104 ? 8.340 46.172 46.070 1.00 33.22 105 PRO E CA 1
ATOM 8918 C C . PRO E 1 104 ? 8.655 45.612 44.699 1.00 34.68 105 PRO E C 1
ATOM 8919 O O . PRO E 1 104 ? 8.155 46.160 43.719 1.00 35.63 105 PRO E O 1
ATOM 8923 N N . GLN E 1 105 ? 9.479 44.571 44.595 1.00 35.44 106 GLN E N 1
ATOM 8924 C CA . GLN E 1 105 ? 9.946 44.118 43.264 1.00 36.66 106 GLN E CA 1
ATOM 8925 C C . GLN E 1 105 ? 11.197 44.840 42.781 1.00 35.93 106 GLN E C 1
ATOM 8926 O O . GLN E 1 105 ? 11.859 44.361 41.867 1.00 36.74 106 GLN E O 1
ATOM 8932 N N . GLY E 1 106 ? 11.479 46.016 43.352 1.00 35.18 107 GLY E N 1
ATOM 8933 C CA . GLY E 1 106 ? 12.701 46.766 43.068 1.00 33.54 107 GLY E CA 1
ATOM 8934 C C . GLY E 1 106 ? 12.827 47.314 41.661 1.00 33.35 107 GLY E C 1
ATOM 8935 O O . GLY E 1 106 ? 13.934 47.545 41.184 1.00 33.28 107 GLY E O 1
ATOM 8936 N N . THR E 1 107 ? 11.693 47.542 41.004 1.00 33.40 108 THR E N 1
ATOM 8937 C CA . THR E 1 107 ? 11.673 48.019 39.625 1.00 33.70 108 THR E CA 1
ATOM 8938 C C . THR E 1 107 ? 12.286 49.415 39.505 1.00 32.87 108 THR E C 1
ATOM 8939 O O . THR E 1 107 ? 13.084 49.673 38.595 1.00 33.31 108 THR E O 1
ATOM 8943 N N . VAL E 1 108 ? 11.922 50.313 40.418 1.00 32.33 109 VAL E N 1
ATOM 8944 C CA . VAL E 1 108 ? 12.486 51.661 40.403 1.00 31.91 109 VAL E CA 1
ATOM 8945 C C . VAL E 1 108 ? 13.940 51.620 40.868 1.00 32.05 109 VAL E C 1
ATOM 8946 O O . VAL E 1 108 ? 14.812 52.234 40.253 1.00 31.68 109 VAL E O 1
ATOM 8950 N N . ALA E 1 109 ? 14.190 50.884 41.948 1.00 32.73 110 ALA E N 1
ATOM 8951 C CA . ALA E 1 109 ? 15.554 50.732 42.482 1.00 33.68 110 ALA E CA 1
ATOM 8952 C C . ALA E 1 109 ? 16.550 50.267 41.416 1.00 34.45 110 ALA E C 1
ATOM 8953 O O . ALA E 1 109 ? 17.610 50.859 41.256 1.00 34.22 110 ALA E O 1
ATOM 8955 N N . ARG E 1 110 ? 16.186 49.221 40.677 1.00 35.65 111 ARG E N 1
ATOM 8956 C CA . ARG E 1 110 ? 16.995 48.694 39.574 1.00 37.01 111 ARG E CA 1
ATOM 8957 C C . ARG E 1 110 ? 17.267 49.771 38.519 1.00 36.83 111 ARG E C 1
ATOM 8958 O O . ARG E 1 110 ? 18.391 49.936 38.056 1.00 36.75 111 ARG E O 1
ATOM 8966 N N . ARG E 1 111 ? 16.218 50.512 38.159 1.00 36.69 112 ARG E N 1
ATOM 8967 C CA . ARG E 1 111 ? 16.293 51.582 37.172 1.00 36.52 112 ARG E CA 1
ATOM 8968 C C . ARG E 1 111 ? 17.226 52.711 37.599 1.00 35.90 112 ARG E C 1
ATOM 8969 O O . ARG E 1 111 ? 17.897 53.319 36.764 1.00 36.03 112 ARG E O 1
ATOM 8977 N N . LEU E 1 112 ? 17.276 52.989 38.900 1.00 34.73 113 LEU E N 1
ATOM 8978 C CA . LEU E 1 112 ? 18.143 54.043 39.417 1.00 33.96 113 LEU E CA 1
ATOM 8979 C C . LEU E 1 112 ? 19.514 53.539 39.915 1.00 33.58 113 LEU E C 1
ATOM 8980 O O . LEU E 1 112 ? 20.330 54.324 40.386 1.00 33.67 113 LEU E O 1
ATOM 8985 N N . GLY E 1 113 ? 19.753 52.236 39.792 1.00 32.94 114 GLY E N 1
ATOM 8986 C CA . GLY E 1 113 ? 21.019 51.631 40.191 1.00 32.59 114 GLY E CA 1
ATOM 8987 C C . GLY E 1 113 ? 21.232 51.706 41.682 1.00 32.01 114 GLY E C 1
ATOM 8988 O O . GLY E 1 113 ? 22.348 51.977 42.139 1.00 32.33 114 GLY E O 1
ATOM 8989 N N . LEU E 1 114 ? 20.167 51.465 42.444 1.00 30.95 115 LEU E N 1
ATOM 8990 C CA . LEU E 1 114 ? 20.232 51.604 43.901 1.00 30.87 115 LEU E CA 1
ATOM 8991 C C . LEU E 1 114 ? 20.462 50.286 44.622 1.00 31.05 115 LEU E C 1
ATOM 8992 O O . LEU E 1 114 ? 20.531 50.223 45.858 1.00 29.94 115 LEU E O 1
ATOM 8997 N N . LEU E 1 115 ? 20.577 49.220 43.846 1.00 31.14 116 LEU E N 1
ATOM 8998 C CA . LEU E 1 115 ? 20.920 47.922 44.411 1.00 32.26 116 LEU E CA 1
ATOM 8999 C C . LEU E 1 115 ? 22.423 47.658 44.277 1.00 32.57 116 LEU E C 1
ATOM 9000 O O . LEU E 1 115 ? 22.945 47.413 43.176 1.00 31.77 116 LEU E O 1
ATOM 9005 N N . HIS E 1 116 ? 23.121 47.751 45.409 1.00 32.80 117 HIS E N 1
ATOM 9006 C CA . HIS E 1 116 ? 24.570 47.571 45.430 1.00 33.85 117 HIS E CA 1
ATOM 9007 C C . HIS E 1 116 ? 24.934 46.206 46.051 1.00 34.98 117 HIS E C 1
ATOM 9008 O O . HIS E 1 116 ? 24.047 45.367 46.277 1.00 35.19 117 HIS E O 1
ATOM 9015 N N . ALA E 1 117 ? 26.221 45.990 46.322 1.00 36.14 118 ALA E N 1
ATOM 9016 C CA . ALA E 1 117 ? 26.717 44.683 46.769 1.00 37.55 118 ALA E CA 1
ATOM 9017 C C . ALA E 1 117 ? 26.454 44.352 48.251 1.00 38.57 118 ALA E C 1
ATOM 9018 O O . ALA E 1 117 ? 26.556 43.192 48.656 1.00 39.16 118 ALA E O 1
ATOM 9020 N N . GLU E 1 118 ? 26.103 45.351 49.056 1.00 39.62 119 GLU E N 1
ATOM 9021 C CA . GLU E 1 118 ? 25.764 45.111 50.468 1.00 40.87 119 GLU E CA 1
ATOM 9022 C C . GLU E 1 118 ? 24.524 44.236 50.645 1.00 40.92 119 GLU E C 1
ATOM 9023 O O . GLU E 1 118 ? 24.480 43.359 51.517 1.00 41.67 119 GLU E O 1
ATOM 9029 N N . SER E 1 119 ? 23.507 44.502 49.831 1.00 40.49 120 SER E N 1
ATOM 9030 C CA . SER E 1 119 ? 22.231 43.810 49.939 1.00 39.82 120 SER E CA 1
ATOM 9031 C C . SER E 1 119 ? 21.656 43.513 48.562 1.00 39.69 120 SER E C 1
ATOM 9032 O O . SER E 1 119 ? 21.653 44.366 47.667 1.00 39.20 120 SER E O 1
ATOM 9035 N N . ALA E 1 120 ? 21.173 42.285 48.408 1.00 39.25 121 ALA E N 1
ATOM 9036 C CA . ALA E 1 120 ? 20.490 41.872 47.194 1.00 38.50 121 ALA E CA 1
ATOM 9037 C C . ALA E 1 120 ? 19.034 42.336 47.215 1.00 38.06 121 ALA E C 1
ATOM 9038 O O . ALA E 1 120 ? 18.388 42.404 46.159 1.00 38.19 121 ALA E O 1
ATOM 9040 N N . THR E 1 121 ? 18.547 42.687 48.415 1.00 36.40 122 THR E N 1
ATOM 9041 C CA . THR E 1 121 ? 17.123 42.932 48.674 1.00 34.94 122 THR E CA 1
ATOM 9042 C C . THR E 1 121 ? 16.725 44.414 48.894 1.00 33.99 122 THR E C 1
ATOM 9043 O O . THR E 1 121 ? 15.641 44.847 48.471 1.00 34.42 122 THR E O 1
ATOM 9047 N N . HIS E 1 122 ? 17.588 45.184 49.557 1.00 32.12 123 HIS E N 1
ATOM 9048 C CA . HIS E 1 122 ? 17.241 46.554 49.942 1.00 29.90 123 HIS E CA 1
ATOM 9049 C C . HIS E 1 122 ? 18.188 47.573 49.305 1.00 28.82 123 HIS E C 1
ATOM 9050 O O . HIS E 1 122 ? 19.349 47.263 49.045 1.00 28.02 123 HIS E O 1
ATOM 9057 N N . THR E 1 123 ? 17.687 48.783 49.048 1.00 26.33 124 THR E N 1
ATOM 9058 C CA . THR E 1 123 ? 18.490 49.785 48.362 1.00 25.56 124 THR E CA 1
ATOM 9059 C C . THR E 1 123 ? 19.542 50.370 49.285 1.00 25.31 124 THR E C 1
ATOM 9060 O O . THR E 1 123 ? 19.372 50.362 50.501 1.00 23.74 124 THR E O 1
ATOM 9064 N N . VAL E 1 124 ? 20.591 50.922 48.690 1.00 24.85 125 VAL E N 1
ATOM 9065 C CA . VAL E 1 124 ? 21.544 51.742 49.442 1.00 25.04 125 VAL E CA 1
ATOM 9066 C C . VAL E 1 124 ? 20.859 53.056 49.804 1.00 24.40 125 VAL E C 1
ATOM 9067 O O . VAL E 1 124 ? 19.684 53.262 49.479 1.00 24.88 125 VAL E O 1
ATOM 9071 N N . ARG E 1 125 ? 21.593 53.931 50.482 1.00 22.18 126 ARG E N 1
ATOM 9072 C CA . ARG E 1 125 ? 21.114 55.257 50.848 1.00 21.11 126 ARG E CA 1
ATOM 9073 C C . ARG E 1 125 ? 21.525 56.214 49.746 1.00 20.52 126 ARG E C 1
ATOM 9074 O O . ARG E 1 125 ? 22.503 56.928 49.847 1.00 21.21 126 ARG E O 1
ATOM 9082 N N . GLY E 1 126 ? 20.756 56.232 48.672 1.00 20.21 127 GLY E N 1
ATOM 9083 C CA . GLY E 1 126 ? 21.123 57.076 47.528 1.00 19.15 127 GLY E CA 1
ATOM 9084 C C . GLY E 1 126 ? 20.413 58.421 47.580 1.00 19.18 127 GLY E C 1
ATOM 9085 O O . GLY E 1 126 ? 19.377 58.559 48.234 1.00 18.73 127 GLY E O 1
ATOM 9086 N N . VAL E 1 127 ? 20.982 59.398 46.871 1.00 19.11 128 VAL E N 1
ATOM 9087 C CA . VAL E 1 127 ? 20.428 60.740 46.810 1.00 18.94 128 VAL E CA 1
ATOM 9088 C C . VAL E 1 127 ? 20.616 61.245 45.408 1.00 19.00 128 VAL E C 1
ATOM 9089 O O . VAL E 1 127 ? 21.728 61.237 44.886 1.00 19.51 128 VAL E O 1
ATOM 9093 N N . PHE E 1 128 ? 19.520 61.675 44.784 1.00 19.68 129 PHE E N 1
ATOM 9094 C CA . PHE E 1 128 ? 19.576 62.321 43.475 1.00 20.51 129 PHE E CA 1
ATOM 9095 C C . PHE E 1 128 ? 19.060 63.731 43.667 1.00 20.04 129 PHE E C 1
ATOM 9096 O O . PHE E 1 128 ? 17.961 63.907 44.199 1.00 20.88 129 PHE E O 1
ATOM 9104 N N . ILE E 1 129 ? 19.868 64.701 43.271 1.00 20.17 130 ILE E N 1
ATOM 9105 C CA . ILE E 1 129 ? 19.452 66.092 43.287 1.00 21.35 130 ILE E CA 1
ATOM 9106 C C . ILE E 1 129 ? 19.094 66.439 41.841 1.00 21.61 130 ILE E C 1
ATOM 9107 O O . ILE E 1 129 ? 19.921 66.336 40.931 1.00 22.14 130 ILE E O 1
ATOM 9112 N N . VAL E 1 130 ? 17.838 66.831 41.637 1.00 22.22 131 VAL E N 1
ATOM 9113 C CA . VAL E 1 130 ? 17.301 67.001 40.279 1.00 21.88 131 VAL E CA 1
ATOM 9114 C C . VAL E 1 130 ? 16.738 68.423 40.147 1.00 22.78 131 VAL E C 1
ATOM 9115 O O . VAL E 1 130 ? 15.975 68.881 41.008 1.00 22.15 131 VAL E O 1
ATOM 9119 N N . ASP E 1 131 ? 17.141 69.117 39.083 1.00 22.89 132 ASP E N 1
ATOM 9120 C CA . ASP E 1 131 ? 16.755 70.519 38.949 1.00 23.62 132 ASP E CA 1
ATOM 9121 C C . ASP E 1 131 ? 15.384 70.682 38.288 1.00 24.40 132 ASP E C 1
ATOM 9122 O O . ASP E 1 131 ? 14.733 69.689 37.964 1.00 23.83 132 ASP E O 1
ATOM 9127 N N . ALA E 1 132 ? 14.952 71.933 38.143 1.00 26.02 133 ALA E N 1
ATOM 9128 C CA . ALA E 1 132 ? 13.617 72.240 37.605 1.00 27.07 133 ALA E CA 1
ATOM 9129 C C . ALA E 1 132 ? 13.459 71.938 36.112 1.00 28.40 133 ALA E C 1
ATOM 9130 O O . ALA E 1 132 ? 12.338 72.059 35.569 1.00 28.55 133 ALA E O 1
ATOM 9132 N N . ARG E 1 133 ? 14.556 71.550 35.459 1.00 28.16 134 ARG E N 1
ATOM 9133 C CA . ARG E 1 133 ? 14.552 71.037 34.084 1.00 29.70 134 ARG E CA 1
ATOM 9134 C C . ARG E 1 133 ? 14.526 69.503 34.049 1.00 29.58 134 ARG E C 1
ATOM 9135 O O . ARG E 1 133 ? 14.517 68.892 32.974 1.00 30.51 134 ARG E O 1
ATOM 9143 N N . GLY E 1 134 ? 14.518 68.873 35.227 1.00 28.43 135 GLY E N 1
ATOM 9144 C CA . GLY E 1 134 ? 14.477 67.413 35.307 1.00 28.03 135 GLY E CA 1
ATOM 9145 C C . GLY E 1 134 ? 15.847 66.747 35.193 1.00 27.36 135 GLY E C 1
ATOM 9146 O O . GLY E 1 134 ? 15.942 65.532 35.052 1.00 27.96 135 GLY E O 1
ATOM 9147 N N . VAL E 1 135 ? 16.903 67.549 35.281 1.00 26.72 136 VAL E N 1
ATOM 9148 C CA . VAL E 1 135 ? 18.264 67.083 35.065 1.00 25.49 136 VAL E CA 1
ATOM 9149 C C . VAL E 1 135 ? 18.938 66.724 36.388 1.00 24.12 136 VAL E C 1
ATOM 9150 O O . VAL E 1 135 ? 18.917 67.507 37.313 1.00 23.39 136 VAL E O 1
ATOM 9154 N N . ILE E 1 136 ? 19.550 65.543 36.441 1.00 22.53 137 ILE E N 1
ATOM 9155 C CA . ILE E 1 136 ? 20.326 65.109 37.606 1.00 22.25 137 ILE E CA 1
ATOM 9156 C C . ILE E 1 136 ? 21.577 65.979 37.742 1.00 21.08 137 ILE E C 1
ATOM 9157 O O . ILE E 1 136 ? 22.330 66.122 36.789 1.00 21.18 137 ILE E O 1
ATOM 9162 N N . ARG E 1 137 ? 21.782 66.567 38.93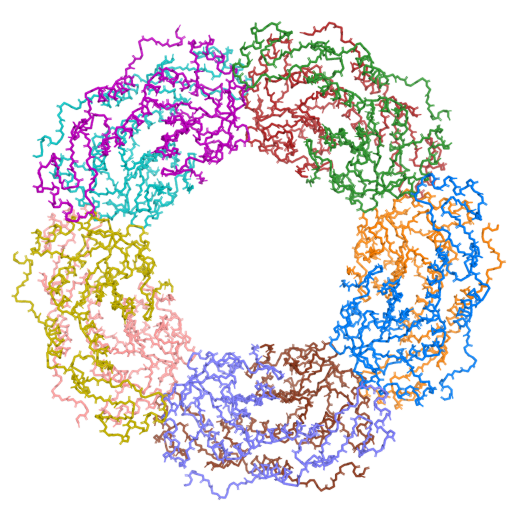5 1.00 19.74 138 ARG E N 1
ATOM 9163 C CA . ARG E 1 137 ? 22.863 67.530 39.158 1.00 19.83 138 ARG E CA 1
ATOM 9164 C C . ARG E 1 137 ? 23.959 67.034 40.096 1.00 20.03 138 ARG E C 1
ATOM 9165 O O . ARG E 1 137 ? 25.069 67.545 40.050 1.00 20.60 138 ARG E O 1
ATOM 9173 N N . THR E 1 138 ? 23.604 66.088 40.961 1.00 19.84 139 THR E N 1
ATOM 9174 C CA . THR E 1 138 ? 24.549 65.517 41.937 1.00 19.98 139 THR E CA 1
ATOM 9175 C C . THR E 1 138 ? 23.991 64.174 42.374 1.00 19.98 139 THR E C 1
ATOM 9176 O O . THR E 1 138 ? 22.779 64.030 42.447 1.00 19.36 139 THR E O 1
ATOM 9180 N N . MET E 1 139 ? 24.850 63.193 42.686 1.00 19.79 140 MET E N 1
ATOM 9181 C CA . MET E 1 139 ? 24.353 61.935 43.223 1.00 21.51 140 MET E CA 1
ATOM 9182 C C . MET E 1 139 ? 25.241 61.528 44.374 1.00 20.43 140 MET E C 1
ATOM 9183 O O . MET E 1 139 ? 26.461 61.709 44.307 1.00 19.92 140 MET E O 1
ATOM 9188 N N . LEU E 1 140 ? 24.627 61.014 45.426 1.00 20.59 141 LEU E N 1
ATOM 9189 C CA . LEU E 1 140 ? 25.392 60.517 46.580 1.00 19.87 141 LEU E CA 1
ATOM 9190 C C . LEU E 1 140 ? 24.948 59.098 46.952 1.00 20.49 141 LEU E C 1
ATOM 9191 O O . LEU E 1 140 ? 23.770 58.786 46.911 1.00 20.35 141 LEU E O 1
ATOM 9196 N N . TYR E 1 141 ? 25.882 58.252 47.375 1.00 19.80 142 TYR E N 1
ATOM 9197 C CA . TYR E 1 141 ? 25.554 56.865 47.732 1.00 19.48 142 TYR E CA 1
ATOM 9198 C C . TYR E 1 141 ? 26.209 56.549 49.057 1.00 19.46 142 TYR E C 1
ATOM 9199 O O . TYR E 1 141 ? 27.436 56.275 49.087 1.00 19.09 142 TYR E O 1
ATOM 9208 N N . TYR E 1 142 ? 25.410 56.650 50.117 1.00 19.70 143 TYR E N 1
ATOM 9209 C CA . TYR E 1 142 ? 25.812 56.247 51.472 1.00 20.08 143 TYR E CA 1
ATOM 9210 C C . TYR E 1 142 ? 25.383 54.810 51.665 1.00 20.29 143 TYR E C 1
ATOM 9211 O O . TYR E 1 142 ? 24.474 54.307 50.986 1.00 21.18 143 TYR E O 1
ATOM 9220 N N . PRO E 1 143 ? 26.024 54.120 52.607 1.00 20.84 144 PRO E N 1
ATOM 9221 C CA . PRO E 1 143 ? 25.700 52.725 52.874 1.00 20.15 144 PRO E CA 1
ATOM 9222 C C . PRO E 1 143 ? 24.700 52.485 53.989 1.00 21.07 144 PRO E C 1
ATOM 9223 O O . PRO E 1 143 ? 24.349 53.402 54.730 1.00 18.54 144 PRO E O 1
ATOM 9227 N N . MET E 1 144 ? 24.313 51.217 54.163 1.00 21.94 145 MET E N 1
ATOM 9228 C CA . MET E 1 144 ? 23.297 50.877 55.142 1.00 23.33 145 MET E CA 1
ATOM 9229 C C . MET E 1 144 ? 23.671 51.343 56.545 1.00 22.61 145 MET E C 1
ATOM 9230 O O . MET E 1 144 ? 22.811 51.738 57.308 1.00 22.68 145 MET E O 1
ATOM 9235 N N . GLU E 1 145 ? 24.959 51.271 56.880 1.00 21.44 146 GLU E N 1
ATOM 9236 C CA . GLU E 1 145 ? 25.389 51.467 58.264 1.00 21.67 146 GLU E CA 1
ATOM 9237 C C . GLU E 1 145 ? 25.698 52.923 58.634 1.00 21.26 146 GLU E C 1
ATOM 9238 O O . GLU E 1 145 ? 26.126 53.210 59.765 1.00 22.05 146 GLU E O 1
ATOM 9244 N N . LEU E 1 146 ? 25.492 53.838 57.691 1.00 20.13 147 LEU E N 1
ATOM 9245 C CA . LEU E 1 146 ? 25.873 55.231 57.914 1.00 18.18 147 LEU E CA 1
ATOM 9246 C C . LEU E 1 146 ? 24.822 56.200 57.444 1.00 18.76 147 LEU E C 1
ATOM 9247 O O . LEU E 1 146 ? 24.606 56.331 56.246 1.00 17.81 147 LEU E O 1
ATOM 9252 N N . GLY E 1 147 ? 24.259 56.944 58.372 1.00 17.81 148 GLY E N 1
ATOM 9253 C CA . GLY E 1 147 ? 23.238 57.931 58.017 1.00 19.09 148 GLY E CA 1
ATOM 9254 C C . GLY E 1 147 ? 23.851 59.155 57.346 1.00 18.24 148 GLY E C 1
ATOM 9255 O O . GLY E 1 147 ? 25.018 59.489 57.568 1.00 18.67 148 GLY E O 1
ATOM 9256 N N . ARG E 1 148 ? 23.051 59.841 56.523 1.00 18.19 149 ARG E N 1
ATOM 9257 C CA . ARG E 1 148 ? 23.516 60.985 55.743 1.00 18.79 149 ARG E CA 1
ATOM 9258 C C . ARG E 1 148 ? 23.636 62.236 56.650 1.00 18.36 149 ARG E C 1
ATOM 9259 O O . ARG E 1 148 ? 23.149 62.249 57.788 1.00 18.69 149 ARG E O 1
ATOM 9267 N N . LEU E 1 149 ? 24.354 63.238 56.146 1.00 19.17 150 LEU E N 1
ATOM 9268 C CA . LEU E 1 149 ? 24.416 64.570 56.754 1.00 19.20 150 LEU E CA 1
ATOM 9269 C C . LEU E 1 149 ? 23.457 65.455 55.940 1.00 18.57 150 LEU E C 1
ATOM 9270 O O . LEU E 1 149 ? 23.796 65.951 54.833 1.00 17.96 150 LEU E O 1
ATOM 9275 N N . VAL E 1 150 ? 22.247 65.609 56.442 1.00 18.78 151 VAL E N 1
ATOM 9276 C CA . VAL E 1 150 ? 21.189 66.239 55.643 1.00 17.62 151 VAL E CA 1
ATOM 9277 C C . VAL E 1 150 ? 21.499 67.739 55.352 1.00 18.63 151 VAL E C 1
ATOM 9278 O O . VAL E 1 150 ? 21.147 68.253 54.293 1.00 18.06 151 VAL E O 1
ATOM 9282 N N . ASP E 1 151 ? 22.203 68.419 56.260 1.00 17.13 152 ASP E N 1
ATOM 9283 C CA . ASP E 1 151 ? 22.600 69.818 55.977 1.00 17.59 152 ASP E CA 1
ATOM 9284 C C . ASP E 1 151 ? 23.505 69.975 54.741 1.00 17.66 152 ASP E C 1
ATOM 9285 O O . ASP E 1 151 ? 23.481 71.027 54.067 1.00 18.12 152 ASP E O 1
ATOM 9290 N N . GLU E 1 152 ? 24.280 68.935 54.406 1.00 17.63 153 GLU E N 1
ATOM 9291 C CA . GLU E 1 152 ? 25.114 69.009 53.194 1.00 17.93 153 GLU E CA 1
ATOM 9292 C C . GLU E 1 152 ? 24.237 68.915 51.937 1.00 18.55 153 GLU E C 1
ATOM 9293 O O . GLU E 1 152 ? 24.571 69.482 50.880 1.00 18.71 153 GLU E O 1
ATOM 9299 N N . ILE E 1 153 ? 23.141 68.182 52.032 1.00 18.15 154 ILE E N 1
ATOM 9300 C CA . ILE E 1 153 ? 22.162 68.151 50.934 1.00 18.49 154 ILE E CA 1
ATOM 9301 C C . ILE E 1 153 ? 21.554 69.550 50.723 1.00 18.89 154 ILE E C 1
ATOM 9302 O O . ILE E 1 153 ? 21.474 70.024 49.583 1.00 18.56 154 ILE E O 1
ATOM 9307 N N . LEU E 1 154 ? 21.213 70.254 51.797 1.00 18.70 155 LEU E N 1
ATOM 9308 C CA . LEU E 1 154 ? 20.712 71.644 51.639 1.00 18.81 155 LEU E CA 1
ATOM 9309 C C . LEU E 1 154 ? 21.801 72.522 51.037 1.00 18.64 155 LEU E C 1
ATOM 9310 O O . LEU E 1 154 ? 21.539 73.326 50.164 1.00 17.72 155 LEU E O 1
ATOM 9315 N N . ARG E 1 155 ? 23.049 72.357 51.506 1.00 17.37 156 ARG E N 1
ATOM 9316 C CA . ARG E 1 155 ? 24.118 73.197 50.990 1.00 17.38 156 ARG E CA 1
ATOM 9317 C C . ARG E 1 155 ? 24.327 72.958 49.498 1.00 17.72 156 ARG E C 1
ATOM 9318 O O . ARG E 1 155 ? 24.493 73.926 48.725 1.00 18.74 156 ARG E O 1
ATOM 9326 N N . ILE E 1 156 ? 24.316 71.691 49.083 1.00 18.16 157 ILE E N 1
ATOM 9327 C CA . ILE E 1 156 ? 24.442 71.358 47.655 1.00 18.80 157 ILE E CA 1
ATOM 9328 C C . ILE E 1 156 ? 23.343 72.059 46.827 1.00 19.23 157 ILE E C 1
ATOM 9329 O O . ILE E 1 156 ? 23.661 72.725 45.843 1.00 19.30 157 ILE E O 1
ATOM 9334 N N . VAL E 1 157 ? 22.083 71.884 47.204 1.00 20.35 158 VAL E N 1
ATOM 9335 C CA . VAL E 1 157 ? 20.991 72.508 46.421 1.00 21.72 158 VAL E CA 1
ATOM 9336 C C . VAL E 1 157 ? 21.085 74.033 46.369 1.00 21.72 158 VAL E C 1
ATOM 9337 O O . VAL E 1 157 ? 20.962 74.634 45.302 1.00 22.28 158 VAL E O 1
ATOM 9341 N N . LYS E 1 158 ? 21.365 74.658 47.510 1.00 21.25 159 LYS E N 1
ATOM 9342 C CA . LYS E 1 158 ? 21.494 76.105 47.589 1.00 20.80 159 LYS E CA 1
ATOM 9343 C C . LYS E 1 158 ? 22.623 76.599 46.682 1.00 20.91 159 LYS E C 1
ATOM 9344 O O . LYS E 1 158 ? 22.469 77.542 45.892 1.00 21.54 159 LYS E O 1
ATOM 9350 N N . ALA E 1 159 ? 23.763 75.915 46.770 1.00 19.68 160 ALA E N 1
ATOM 9351 C CA . ALA E 1 159 ? 24.947 76.329 46.038 1.00 19.50 160 ALA E CA 1
ATOM 9352 C C . ALA E 1 159 ? 24.742 76.126 44.549 1.00 19.98 160 ALA E C 1
ATOM 9353 O O . ALA E 1 159 ? 25.178 76.962 43.752 1.00 20.35 160 ALA E O 1
ATOM 9355 N N . LEU E 1 160 ? 24.081 75.040 44.168 1.00 19.12 161 LEU E N 1
ATOM 9356 C CA . LEU E 1 160 ? 23.848 74.780 42.710 1.00 20.02 161 LEU E CA 1
ATOM 9357 C C . LEU E 1 160 ? 22.903 75.851 42.178 1.00 20.37 161 LEU E C 1
ATOM 9358 O O . LEU E 1 160 ? 23.133 76.405 41.105 1.00 20.21 161 LEU E O 1
ATOM 9363 N N . LYS E 1 161 ? 21.889 76.177 42.965 1.00 20.33 162 LYS E N 1
ATOM 9364 C CA . LYS E 1 161 ? 20.945 77.244 42.550 1.00 21.54 162 LYS E CA 1
ATOM 9365 C C . LYS E 1 161 ? 21.650 78.595 42.412 1.00 21.95 162 LYS E C 1
ATOM 9366 O O . LYS E 1 161 ? 21.427 79.344 41.438 1.00 22.43 162 LYS E O 1
ATOM 9372 N N . LEU E 1 162 ? 22.489 78.925 43.387 1.00 21.51 163 LEU E N 1
ATOM 9373 C CA . LEU E 1 162 ? 23.280 80.149 43.329 1.00 22.94 163 LEU E CA 1
ATOM 9374 C C . LEU E 1 162 ? 24.244 80.193 42.119 1.00 22.44 163 LEU E C 1
ATOM 9375 O O . LEU E 1 162 ? 24.341 81.210 41.401 1.00 23.59 163 LEU E O 1
ATOM 9380 N N . GLY E 1 163 ? 24.935 79.078 41.868 1.00 21.65 164 GLY E N 1
ATOM 9381 C CA . GLY E 1 163 ? 25.816 78.999 40.696 1.00 22.22 164 GLY E CA 1
ATOM 9382 C C . GLY E 1 163 ? 25.054 79.190 39.391 1.00 21.78 164 GLY E C 1
ATOM 9383 O O . GLY E 1 163 ? 25.531 79.870 38.473 1.00 21.92 164 GLY E O 1
ATOM 9384 N N . ASP E 1 164 ? 23.891 78.565 39.309 1.00 22.24 165 ASP E N 1
ATOM 9385 C CA . ASP E 1 164 ? 23.034 78.665 38.118 1.00 23.04 165 ASP E CA 1
ATOM 9386 C C . ASP E 1 164 ? 22.602 80.103 37.887 1.00 23.95 165 ASP E C 1
ATOM 9387 O O . ASP E 1 164 ? 22.727 80.621 36.762 1.00 24.31 165 ASP E O 1
ATOM 9392 N N . SER E 1 165 ? 22.094 80.736 38.945 1.00 24.26 166 SER E N 1
ATOM 9393 C CA . SER E 1 165 ? 21.556 82.108 38.825 1.00 25.06 166 SER E CA 1
ATOM 9394 C C . SER E 1 165 ? 22.620 83.173 38.586 1.00 25.20 166 SER E C 1
ATOM 9395 O O . SER E 1 165 ? 22.365 84.156 37.874 1.00 25.29 166 SER E O 1
ATOM 9398 N N . LEU E 1 166 ? 23.795 83.007 39.203 1.00 23.45 167 LEU E N 1
ATOM 9399 C CA . LEU E 1 166 ? 24.869 83.984 39.088 1.00 23.36 167 LEU E CA 1
ATOM 9400 C C . LEU E 1 166 ? 25.921 83.662 38.006 1.00 23.20 167 LEU E C 1
ATOM 9401 O O . LEU E 1 166 ? 26.869 84.425 37.821 1.00 22.60 167 LEU E O 1
ATOM 9406 N N . LYS E 1 167 ? 25.741 82.528 37.323 1.00 23.20 168 LYS E N 1
ATOM 9407 C CA . LYS E 1 167 ? 26.676 82.025 36.324 1.00 24.02 168 LYS E CA 1
ATOM 9408 C C . LYS E 1 167 ? 28.102 81.897 36.915 1.00 22.51 168 LYS E C 1
ATOM 9409 O O . LYS E 1 167 ? 29.065 82.478 36.397 1.00 22.09 168 LYS E O 1
ATOM 9415 N N . ARG E 1 168 ? 28.201 81.164 38.035 1.00 20.49 169 ARG E N 1
ATOM 9416 C CA . ARG E 1 168 ? 29.478 80.948 38.723 1.00 19.94 169 ARG E CA 1
ATOM 9417 C C . ARG E 1 168 ? 29.652 79.488 39.162 1.00 19.53 169 ARG E C 1
ATOM 9418 O O . ARG E 1 168 ? 28.672 78.759 39.366 1.00 19.60 169 ARG E O 1
ATOM 9426 N N . ALA E 1 169 ? 30.913 79.093 39.314 1.00 19.72 170 ALA E N 1
ATOM 9427 C CA . ALA E 1 169 ? 31.266 77.826 39.932 1.00 19.44 170 ALA E CA 1
ATOM 9428 C C . ALA E 1 169 ? 31.491 78.102 41.419 1.00 18.92 170 ALA E C 1
ATOM 9429 O O . ALA E 1 169 ? 31.790 79.244 41.820 1.00 19.60 170 ALA E O 1
ATOM 9431 N N . VAL E 1 170 ? 31.376 77.051 42.225 1.00 18.61 171 VAL E N 1
ATOM 9432 C CA . VAL E 1 170 ? 31.344 77.214 43.684 1.00 17.43 171 VAL E CA 1
ATOM 9433 C C . VAL E 1 170 ? 32.572 76.490 44.278 1.00 16.59 171 VAL E C 1
ATOM 9434 O O . VAL E 1 170 ? 32.754 75.300 44.018 1.00 17.22 171 VAL E O 1
ATOM 9438 N N . PRO E 1 171 ? 33.424 77.216 45.030 1.00 15.85 172 PRO E N 1
ATOM 9439 C CA . PRO E 1 171 ? 34.672 76.605 45.512 1.00 15.96 172 PRO E CA 1
ATOM 9440 C C . PRO E 1 171 ? 34.411 75.576 46.594 1.00 17.01 172 PRO E C 1
ATOM 9441 O O . PRO E 1 171 ? 33.319 75.575 47.193 1.00 16.96 172 PRO E O 1
ATOM 9445 N N . ALA E 1 172 ? 35.435 74.751 46.876 1.00 15.39 173 ALA E N 1
ATOM 9446 C CA . ALA E 1 172 ? 35.375 73.779 47.948 1.00 15.67 173 ALA E CA 1
ATOM 9447 C C . ALA E 1 172 ? 34.894 74.476 49.234 1.00 15.43 173 ALA E C 1
ATOM 9448 O O . ALA E 1 172 ? 35.310 75.599 49.541 1.00 14.58 173 ALA E O 1
ATOM 9450 N N . ASP E 1 173 ? 34.012 73.808 49.980 1.00 14.96 174 ASP E N 1
ATOM 9451 C CA . ASP E 1 173 ? 33.693 74.245 51.365 1.00 15.44 174 ASP E CA 1
ATOM 9452 C C . ASP E 1 173 ? 32.949 75.594 51.424 1.00 15.97 174 ASP E C 1
ATOM 9453 O O . ASP E 1 173 ? 32.844 76.232 52.485 1.00 18.06 174 ASP E O 1
ATOM 9458 N N . TRP E 1 174 ? 32.438 76.036 50.276 1.00 16.01 175 TRP E N 1
ATOM 9459 C CA . TRP E 1 174 ? 31.703 77.313 50.239 1.00 17.57 175 TRP E CA 1
ATOM 9460 C C . TRP E 1 174 ? 30.480 77.261 51.189 1.00 16.90 175 TRP E C 1
ATOM 9461 O O . TRP E 1 174 ? 29.781 76.241 51.236 1.00 17.13 175 TRP E O 1
ATOM 9472 N N . PRO E 1 175 ? 30.181 78.384 51.899 1.00 17.24 176 PRO E N 1
ATOM 9473 C CA . PRO E 1 175 ? 30.784 79.727 51.785 1.00 17.28 176 PRO E CA 1
ATOM 9474 C C . PRO E 1 175 ? 31.974 80.003 52.694 1.00 16.97 176 PRO E C 1
ATOM 9475 O O . PRO E 1 175 ? 32.291 81.172 52.984 1.00 18.02 176 PRO E O 1
ATOM 9479 N N . ASN E 1 176 ? 32.651 78.936 53.128 1.00 16.35 177 ASN E N 1
ATOM 9480 C CA . ASN E 1 176 ? 33.796 79.064 53.996 1.00 16.51 177 ASN E CA 1
ATOM 9481 C C . ASN E 1 176 ? 35.076 78.538 53.328 1.00 16.99 177 ASN E C 1
ATOM 9482 O O . ASN E 1 176 ? 35.909 77.871 53.962 1.00 17.15 177 ASN E O 1
ATOM 9487 N N . ASN E 1 177 ? 35.250 78.852 52.046 1.00 16.90 178 ASN E N 1
ATOM 9488 C CA . ASN E 1 177 ? 36.423 78.340 51.347 1.00 16.67 178 ASN E CA 1
ATOM 9489 C C . ASN E 1 177 ? 37.690 78.982 51.875 1.00 17.03 178 ASN E C 1
ATOM 9490 O O . ASN E 1 177 ? 37.720 80.202 52.142 1.00 16.46 178 ASN E O 1
ATOM 9495 N N . GLU E 1 178 ? 38.741 78.179 52.077 1.00 17.27 179 GLU E N 1
ATOM 9496 C CA . GLU E 1 178 ? 39.960 78.720 52.691 1.00 18.50 179 GLU E CA 1
ATOM 9497 C C . GLU E 1 178 ? 40.796 79.683 51.822 1.00 19.14 179 GLU E C 1
ATOM 9498 O O . GLU E 1 178 ? 41.633 80.451 52.344 1.00 20.49 179 GLU E O 1
ATOM 9504 N N . ILE E 1 179 ? 40.569 79.653 50.506 1.00 17.49 180 ILE E N 1
ATOM 9505 C CA . ILE E 1 179 ? 41.256 80.599 49.606 1.00 18.07 180 ILE E CA 1
ATOM 9506 C C . ILE E 1 179 ? 40.468 81.886 49.387 1.00 17.50 180 ILE E C 1
ATOM 9507 O O . ILE E 1 179 ? 41.027 82.973 49.504 1.00 19.82 180 ILE E O 1
ATOM 9512 N N . ILE E 1 180 ? 39.201 81.750 49.051 1.00 16.83 181 ILE E N 1
ATOM 9513 C CA . ILE E 1 180 ? 38.375 82.898 48.664 1.00 17.51 181 ILE E CA 1
ATOM 9514 C C . ILE E 1 180 ? 37.119 83.136 49.517 1.00 18.14 181 ILE E C 1
ATOM 9515 O O . ILE E 1 180 ? 36.283 83.978 49.145 1.00 19.16 181 ILE E O 1
ATOM 9520 N N . GLY E 1 181 ? 36.978 82.398 50.622 1.00 18.54 182 GLY E N 1
ATOM 9521 C CA . GLY E 1 181 ? 35.866 82.624 51.557 1.00 19.00 182 GLY E CA 1
ATOM 9522 C C . GLY E 1 181 ? 34.521 82.364 50.897 1.00 17.79 182 GLY E C 1
ATOM 9523 O O . GLY E 1 181 ? 34.225 81.234 50.476 1.00 17.74 182 GLY E O 1
ATOM 9524 N N . GLU E 1 182 ? 33.701 83.416 50.798 1.00 18.11 183 GLU E N 1
ATOM 9525 C CA . GLU E 1 182 ? 32.371 83.277 50.207 1.00 19.05 183 GLU E CA 1
ATOM 9526 C C . GLU E 1 182 ? 32.389 83.695 48.728 1.00 18.20 183 GLU E C 1
ATOM 9527 O O . GLU E 1 182 ? 31.347 83.752 48.081 1.00 18.63 183 GLU E O 1
ATOM 9533 N N . GLY E 1 183 ? 33.590 83.954 48.220 1.00 18.96 184 GLY E N 1
ATOM 9534 C CA . GLY E 1 183 ? 33.780 84.226 46.803 1.00 18.53 184 GLY E CA 1
ATOM 9535 C C . GLY E 1 183 ? 33.255 83.103 45.920 1.00 19.18 184 GLY E C 1
ATOM 9536 O O . GLY E 1 183 ? 33.194 81.927 46.356 1.00 18.99 184 GLY E O 1
ATOM 9537 N N . LEU E 1 184 ? 32.879 83.465 44.689 1.00 18.46 185 LEU E N 1
ATOM 9538 C CA . LEU E 1 184 ? 32.408 82.516 43.695 1.00 17.76 185 LEU E CA 1
ATOM 9539 C C . LEU E 1 184 ? 33.279 82.671 42.459 1.00 18.46 185 LEU E C 1
ATOM 9540 O O . LEU E 1 184 ? 33.792 83.746 42.181 1.00 18.25 185 LEU E O 1
ATOM 9545 N N . ILE E 1 185 ? 33.453 81.568 41.745 1.00 19.21 186 ILE E N 1
ATOM 9546 C CA . ILE E 1 185 ? 34.474 81.486 40.688 1.00 19.60 186 ILE E CA 1
ATOM 9547 C C . ILE E 1 185 ? 33.867 81.728 39.299 1.00 19.97 186 ILE E C 1
ATOM 9548 O O . ILE E 1 185 ? 32.792 81.201 38.984 1.00 19.62 186 ILE E O 1
ATOM 9553 N N . VAL E 1 186 ? 34.556 82.535 38.485 1.00 21.28 187 VAL E N 1
ATOM 9554 C CA . VAL E 1 186 ? 34.172 82.738 37.076 1.00 22.97 187 VAL E CA 1
ATOM 9555 C C . VAL E 1 186 ? 34.627 81.506 36.273 1.00 23.61 187 VAL E C 1
ATOM 9556 O O . VAL E 1 186 ? 35.779 81.108 36.395 1.00 24.28 187 VAL E O 1
ATOM 9560 N N . PRO E 1 187 ? 33.723 80.853 35.520 1.00 25.39 188 PRO E N 1
ATOM 9561 C CA . PRO E 1 187 ? 34.227 79.690 34.782 1.00 26.58 188 PRO E CA 1
ATOM 9562 C C . PRO E 1 187 ? 35.448 80.098 33.944 1.00 26.91 188 PRO E C 1
ATOM 9563 O O . PRO E 1 187 ? 35.419 81.179 33.345 1.00 26.93 188 PRO E O 1
ATOM 9567 N N . PRO E 1 188 ? 36.513 79.254 33.915 1.00 27.21 189 PRO E N 1
ATOM 9568 C CA . PRO E 1 188 ? 37.796 79.702 33.341 1.00 26.96 189 PRO E CA 1
ATOM 9569 C C . PRO E 1 188 ? 37.717 79.891 31.825 1.00 26.87 189 PRO E C 1
ATOM 9570 O O . PRO E 1 188 ? 36.894 79.236 31.183 1.00 26.77 189 PRO E O 1
ATOM 9574 N N . PRO E 1 189 ? 38.582 80.756 31.272 1.00 26.45 190 PRO E N 1
ATOM 9575 C CA . PRO E 1 189 ? 38.638 80.930 29.808 1.00 26.92 190 PRO E CA 1
ATOM 9576 C C . PRO E 1 189 ? 39.006 79.609 29.134 1.00 27.55 190 PRO E C 1
ATOM 9577 O O . PRO E 1 189 ? 39.752 78.799 29.702 1.00 27.20 190 PRO E O 1
ATOM 9581 N N . THR E 1 190 ? 38.520 79.401 27.916 1.00 28.57 191 THR E N 1
ATOM 9582 C CA . THR E 1 190 ? 38.873 78.180 27.179 1.00 28.80 191 THR E CA 1
ATOM 9583 C C . THR E 1 190 ? 39.654 78.448 25.882 1.00 29.05 191 THR E C 1
ATOM 9584 O O . THR E 1 190 ? 39.889 77.518 25.100 1.00 28.98 191 THR E O 1
ATOM 9588 N N . THR E 1 191 ? 40.036 79.704 25.658 1.00 28.63 192 THR E N 1
ATOM 9589 C CA . THR E 1 191 ? 40.924 80.064 24.553 1.00 28.65 192 THR E CA 1
ATOM 9590 C C . THR E 1 191 ? 42.005 81.021 25.024 1.00 28.63 192 THR E C 1
ATOM 9591 O O . THR E 1 191 ? 41.850 81.710 26.044 1.00 26.73 192 THR E O 1
ATOM 9595 N N . GLU E 1 192 ? 43.114 81.060 24.287 1.00 28.16 193 GLU E N 1
ATOM 9596 C CA . GLU E 1 192 ? 44.236 81.949 24.591 1.00 29.10 193 GLU E CA 1
ATOM 9597 C C . GLU E 1 192 ? 43.818 83.410 24.586 1.00 29.41 193 GLU E C 1
ATOM 9598 O O . GLU E 1 192 ? 44.245 84.194 25.432 1.00 29.02 193 GLU E O 1
ATOM 9604 N N . ASP E 1 193 ? 43.030 83.775 23.575 1.00 29.86 194 ASP E N 1
ATOM 9605 C CA . ASP E 1 193 ? 42.595 85.162 23.391 1.00 31.02 194 ASP E CA 1
ATOM 9606 C C . ASP E 1 193 ? 41.719 85.574 24.565 1.00 30.40 194 ASP E C 1
ATOM 9607 O O . ASP E 1 193 ? 41.899 86.655 25.125 1.00 30.02 194 ASP E O 1
ATOM 9612 N N . GLN E 1 194 ? 40.777 84.704 24.909 1.00 30.87 195 GLN E N 1
ATOM 9613 C CA . GLN E 1 194 ? 39.866 84.953 26.025 1.00 31.33 195 GLN E CA 1
ATOM 9614 C C . GLN E 1 194 ? 40.651 85.092 27.325 1.00 31.11 195 GLN E C 1
ATOM 9615 O O . GLN E 1 194 ? 40.380 85.997 28.120 1.00 31.13 195 GLN E O 1
ATOM 9621 N N . ALA E 1 195 ? 41.637 84.219 27.534 1.00 30.83 196 ALA E N 1
ATOM 9622 C CA . ALA E 1 195 ? 42.517 84.325 28.712 1.00 30.87 196 ALA E CA 1
ATOM 9623 C C . ALA E 1 195 ? 43.215 85.680 28.803 1.00 31.69 196 ALA E C 1
ATOM 9624 O O . ALA E 1 195 ? 43.223 86.317 29.871 1.00 31.16 196 ALA E O 1
ATOM 9626 N N . ARG E 1 196 ? 43.790 86.131 27.681 1.00 31.93 197 ARG E N 1
ATOM 9627 C CA . ARG E 1 196 ? 44.485 87.417 27.635 1.00 32.86 197 ARG E CA 1
ATOM 9628 C C . ARG E 1 196 ? 43.536 88.588 27.925 1.00 32.24 197 ARG E C 1
ATOM 9629 O O . ARG E 1 196 ? 43.887 89.503 28.676 1.00 32.76 197 ARG E O 1
ATOM 9637 N N . ALA E 1 197 ? 42.355 88.550 27.323 1.00 31.99 198 ALA E N 1
ATOM 9638 C CA . ALA E 1 197 ? 41.369 89.619 27.475 1.00 32.54 198 ALA E CA 1
ATOM 9639 C C . ALA E 1 197 ? 40.969 89.750 28.941 1.00 33.45 198 ALA E C 1
ATOM 9640 O O . ALA E 1 197 ? 40.962 90.863 29.498 1.00 32.94 198 ALA E O 1
ATOM 9642 N N . ARG E 1 198 ? 40.682 88.613 29.574 1.00 33.70 199 ARG E N 1
ATOM 9643 C CA . ARG E 1 198 ? 40.219 88.625 30.966 1.00 34.86 199 ARG E CA 1
ATOM 9644 C C . ARG E 1 198 ? 41.260 89.235 31.892 1.00 35.83 199 ARG E C 1
ATOM 9645 O O . ARG E 1 198 ? 40.911 90.002 32.790 1.00 36.72 199 ARG E O 1
ATOM 9653 N N . MET E 1 199 ? 42.531 88.918 31.668 1.00 36.63 200 MET E N 1
ATOM 9654 C CA . MET E 1 199 ? 43.614 89.517 32.435 1.00 37.95 200 MET E CA 1
ATOM 9655 C C . MET E 1 199 ? 43.783 91.019 32.175 1.00 38.56 200 MET E C 1
ATOM 9656 O O . MET E 1 199 ? 43.983 91.803 33.111 1.00 38.94 200 MET E O 1
ATOM 9661 N N . GLU E 1 200 ? 43.664 91.432 30.917 1.00 39.19 201 GLU E N 1
ATOM 9662 C CA . GLU E 1 200 ? 43.834 92.846 30.583 1.00 39.88 201 GLU E CA 1
ATOM 9663 C C . GLU E 1 200 ? 42.662 93.724 31.055 1.00 39.73 201 GLU E C 1
ATOM 9664 O O . GLU E 1 200 ? 42.820 94.942 31.208 1.00 40.25 201 GLU E O 1
ATOM 9670 N N . SER E 1 201 ? 41.505 93.100 31.286 1.00 38.84 202 SER E N 1
ATOM 9671 C CA . SER E 1 201 ? 40.300 93.819 31.696 1.00 38.14 202 SER E CA 1
ATOM 9672 C C . SER E 1 201 ? 40.372 94.338 33.131 1.00 37.55 202 SER E C 1
ATOM 9673 O O . SER E 1 201 ? 39.756 95.359 33.444 1.00 37.70 202 SER E O 1
ATOM 9676 N N . GLY E 1 202 ? 41.116 93.631 33.985 1.00 36.56 203 GLY E N 1
ATOM 9677 C CA . GLY E 1 202 ? 41.179 93.920 35.416 1.00 35.67 203 GLY E CA 1
ATOM 9678 C C . GLY E 1 202 ? 39.839 93.803 36.129 1.00 34.68 203 GLY E C 1
ATOM 9679 O O . GLY E 1 202 ? 39.668 94.348 37.227 1.00 35.16 203 GLY E O 1
ATOM 9680 N N . GLN E 1 203 ? 38.894 93.082 35.525 1.00 33.30 204 GLN E N 1
ATOM 9681 C CA . GLN E 1 203 ? 37.519 93.016 36.013 1.00 32.86 204 GLN E CA 1
ATOM 9682 C C . GLN E 1 203 ? 37.382 92.254 37.346 1.00 31.84 204 GLN E C 1
ATOM 9683 O O . GLN E 1 203 ? 36.557 92.617 38.194 1.00 31.78 204 GLN E O 1
ATOM 9689 N N . TYR E 1 204 ? 38.191 91.205 37.509 1.00 29.79 205 TYR E N 1
ATOM 9690 C CA . TYR E 1 204 ? 38.051 90.268 38.635 1.00 28.15 205 TYR E CA 1
ATOM 9691 C C . TYR E 1 204 ? 39.285 90.156 39.505 1.00 27.52 205 TYR E C 1
ATOM 9692 O O . TYR E 1 204 ? 40.405 90.364 39.046 1.00 28.44 205 TYR E O 1
ATOM 9701 N N . ARG E 1 205 ? 39.070 89.784 40.766 1.00 26.24 206 ARG E N 1
ATOM 9702 C CA . ARG E 1 205 ? 40.155 89.339 41.624 1.00 25.33 206 ARG E CA 1
ATOM 9703 C C . ARG E 1 205 ? 40.664 88.052 40.969 1.00 24.03 206 ARG E C 1
ATOM 9704 O O . ARG E 1 205 ? 39.869 87.312 40.375 1.00 23.13 206 ARG E O 1
ATOM 9712 N N . SER E 1 206 ? 41.967 87.804 41.058 1.00 23.92 207 SER E N 1
ATOM 9713 C CA A SER E 1 206 ? 42.558 86.695 40.315 0.50 23.65 207 SER E CA 1
ATOM 9714 C CA B SER E 1 206 ? 42.603 86.766 40.251 0.50 23.84 207 SER E CA 1
ATOM 9715 C C . SER E 1 206 ? 43.859 86.201 40.900 1.00 23.73 207 SER E C 1
ATOM 9716 O O . SER E 1 206 ? 44.618 86.956 41.525 1.00 24.49 207 SER E O 1
ATOM 9721 N N . LEU E 1 207 ? 44.097 84.903 40.703 1.00 22.39 208 LEU E N 1
ATOM 9722 C CA . LEU E 1 207 ? 45.367 84.279 41.086 1.00 23.02 208 LEU E CA 1
ATOM 9723 C C . LEU E 1 207 ? 46.157 83.951 39.800 1.00 23.33 208 LEU E C 1
ATOM 9724 O O . LEU E 1 207 ? 47.389 83.921 39.799 1.00 23.62 208 LEU E O 1
ATOM 9729 N N . ASP E 1 208 ? 45.411 83.761 38.721 1.00 23.31 209 ASP E N 1
ATOM 9730 C CA . ASP E 1 208 ? 45.957 83.510 37.375 1.00 23.62 209 ASP E CA 1
ATOM 9731 C C . ASP E 1 208 ? 44.799 83.645 36.392 1.00 23.37 209 ASP E C 1
ATOM 9732 O O . ASP E 1 208 ? 43.639 83.806 36.799 1.00 23.29 209 ASP E O 1
ATOM 9737 N N . TRP E 1 209 ? 45.072 83.596 35.087 1.00 22.34 210 TRP E N 1
ATOM 9738 C CA . TRP E 1 209 ? 43.987 83.796 34.128 1.00 22.42 210 TRP E CA 1
ATOM 9739 C C . TRP E 1 209 ? 42.835 82.793 34.250 1.00 21.76 210 TRP E C 1
ATOM 9740 O O . TRP E 1 209 ? 41.708 83.083 33.841 1.00 21.85 210 TRP E O 1
ATOM 9751 N N . TRP E 1 210 ? 43.114 81.613 34.820 1.00 20.82 211 TRP E N 1
ATOM 9752 C CA . TRP E 1 210 ? 42.153 80.519 34.916 1.00 20.40 211 TRP E CA 1
ATOM 9753 C C . TRP E 1 210 ? 41.494 80.486 36.319 1.00 19.28 211 TRP E C 1
ATOM 9754 O O . TRP E 1 210 ? 40.641 79.644 36.573 1.00 20.18 211 TRP E O 1
ATOM 9765 N N . PHE E 1 211 ? 41.881 81.431 37.170 1.00 19.74 212 PHE E N 1
ATOM 9766 C CA . PHE E 1 211 ? 41.399 81.501 38.571 1.00 20.61 212 PHE E CA 1
ATOM 9767 C C . PHE E 1 211 ? 41.028 82.939 38.892 1.00 20.28 212 PHE E C 1
ATOM 9768 O O . PHE E 1 211 ? 41.822 83.690 39.454 1.00 21.33 212 PHE E O 1
ATOM 9776 N N . CYS E 1 212 ? 39.844 83.304 38.431 1.00 20.69 213 CYS E N 1
ATOM 9777 C CA . CYS E 1 212 ? 39.245 84.607 38.715 1.00 21.23 213 CYS E CA 1
ATOM 9778 C C . CYS E 1 212 ? 37.958 84.391 39.507 1.00 20.36 213 CYS E C 1
ATOM 9779 O O . CYS E 1 212 ? 37.265 83.382 39.326 1.00 20.13 213 CYS E O 1
ATOM 9782 N N . TRP E 1 213 ? 37.625 85.371 40.345 1.00 20.21 214 TRP E N 1
ATOM 9783 C CA . TRP E 1 213 ? 36.480 85.226 41.226 1.00 21.06 214 TRP E CA 1
ATOM 9784 C C . TRP E 1 213 ? 35.935 86.592 41.630 1.00 20.70 214 TRP E C 1
ATOM 9785 O O . TRP E 1 213 ? 36.642 87.615 41.533 1.00 20.96 214 TRP E O 1
ATOM 9796 N N . ASP E 1 214 ? 34.686 86.591 42.080 1.00 21.22 215 ASP E N 1
ATOM 9797 C CA . ASP E 1 214 ? 34.131 87.784 42.698 1.00 21.94 215 ASP E CA 1
ATOM 9798 C C . ASP E 1 214 ? 33.214 87.424 43.845 1.00 22.46 215 ASP E C 1
ATOM 9799 O O . ASP E 1 214 ? 33.189 86.266 44.280 1.00 21.91 215 ASP E O 1
ATOM 9804 N N . THR E 1 215 ? 32.478 88.413 44.356 1.00 23.10 216 THR E N 1
ATOM 9805 C CA . THR E 1 215 ? 31.576 88.160 45.497 1.00 24.16 216 THR E CA 1
ATOM 9806 C C . THR E 1 215 ? 30.155 88.640 45.156 1.00 24.33 216 THR E C 1
ATOM 9807 O O . THR E 1 215 ? 29.667 89.650 45.719 1.00 24.44 216 THR E O 1
ATOM 9811 N N . PRO E 1 216 ? 29.482 87.942 44.224 1.00 24.49 217 PRO E N 1
ATOM 9812 C CA . PRO E 1 216 ? 28.164 88.378 43.760 1.00 24.87 217 PRO E CA 1
ATOM 9813 C C . PRO E 1 216 ? 26.986 87.856 44.590 1.00 25.13 217 PRO E C 1
ATOM 9814 O O . PRO E 1 216 ? 25.855 88.292 44.382 1.00 26.50 217 PRO E O 1
ATOM 9818 N N . ALA E 1 217 ? 27.228 86.915 45.497 1.00 24.15 218 ALA E N 1
ATOM 9819 C CA . ALA E 1 217 ? 26.122 86.356 46.284 1.00 23.90 218 ALA E CA 1
ATOM 9820 C C . ALA E 1 217 ? 25.719 87.387 47.346 1.00 24.11 218 ALA E C 1
ATOM 9821 O O . ALA E 1 217 ? 26.580 88.030 47.949 1.00 23.61 218 ALA E O 1
ATOM 9823 N N . SER E 1 218 ? 24.414 87.538 47.552 1.00 24.88 219 SER E N 1
ATOM 9824 C CA . SER E 1 218 ? 23.916 88.424 48.613 1.00 24.48 219 SER E CA 1
ATOM 9825 C C . SER E 1 218 ? 24.344 87.919 49.989 1.00 25.27 219 SER E C 1
ATOM 9826 O O . SER E 1 218 ? 24.606 86.722 50.165 1.00 24.73 219 SER E O 1
ATOM 9829 N N . ARG E 1 219 ? 24.386 88.823 50.973 1.00 25.36 220 ARG E N 1
ATOM 9830 C CA . ARG E 1 219 ? 24.658 88.435 52.360 1.00 26.24 220 ARG E CA 1
ATOM 9831 C C . ARG E 1 219 ? 23.609 87.416 52.832 1.00 25.39 220 ARG E C 1
ATOM 9832 O O . ARG E 1 219 ? 23.935 86.492 53.577 1.00 24.00 220 ARG E O 1
ATOM 9840 N N . ASP E 1 220 ? 22.358 87.573 52.394 1.00 25.01 221 ASP E N 1
ATOM 9841 C CA . ASP E 1 220 ? 21.286 86.649 52.798 1.00 25.38 221 ASP E CA 1
ATOM 9842 C C . ASP E 1 220 ? 21.599 85.222 52.309 1.00 24.97 221 ASP E C 1
ATOM 9843 O O . ASP E 1 220 ? 21.454 84.243 53.053 1.00 24.00 221 ASP E O 1
ATOM 9848 N N . ASP E 1 221 ? 22.013 85.112 51.051 1.00 23.72 222 ASP E N 1
ATOM 9849 C CA . ASP E 1 221 ? 22.339 83.785 50.501 1.00 23.38 222 ASP E CA 1
ATOM 9850 C C . ASP E 1 221 ? 23.553 83.142 51.171 1.00 22.13 222 ASP E C 1
ATOM 9851 O O . ASP E 1 221 ? 23.531 81.954 51.462 1.00 22.59 222 ASP E O 1
ATOM 9856 N N . VAL E 1 222 ? 24.576 83.932 51.461 1.00 21.04 223 VAL E N 1
ATOM 9857 C CA . VAL E 1 222 ? 25.778 83.434 52.105 1.00 19.99 223 VAL E CA 1
ATOM 9858 C C . VAL E 1 222 ? 25.439 82.977 53.517 1.00 20.61 223 VAL E C 1
ATOM 9859 O O . VAL E 1 222 ? 25.823 81.877 53.938 1.00 19.91 223 VAL E O 1
ATOM 9863 N N . GLU E 1 223 ? 24.725 83.817 54.270 1.00 19.94 224 GLU E N 1
ATOM 9864 C CA . GLU E 1 223 ? 24.491 83.449 55.677 1.00 20.06 224 GLU E CA 1
ATOM 9865 C C . GLU E 1 223 ? 23.539 82.257 55.802 1.00 19.02 224 GLU E C 1
ATOM 9866 O O . GLU E 1 223 ? 23.646 81.451 56.738 1.00 19.87 224 GLU E O 1
ATOM 9872 N N . GLU E 1 224 ? 22.612 82.146 54.879 1.00 19.55 225 GLU E N 1
ATOM 9873 C CA . GLU E 1 224 ? 21.719 80.991 54.882 1.00 20.80 225 GLU E CA 1
ATOM 9874 C C . GLU E 1 224 ? 22.493 79.698 54.661 1.00 19.69 225 GLU E C 1
ATOM 9875 O O . GLU E 1 224 ? 22.338 78.734 55.429 1.00 19.29 225 GLU E O 1
ATOM 9881 N N . ALA E 1 225 ? 23.366 79.689 53.654 1.00 18.50 226 ALA E N 1
ATOM 9882 C CA . ALA E 1 225 ? 24.247 78.527 53.441 1.00 17.46 226 ALA E CA 1
ATOM 9883 C C . ALA E 1 225 ? 25.126 78.199 54.630 1.00 17.67 226 ALA E C 1
ATOM 9884 O O . ALA E 1 225 ? 25.252 77.012 55.004 1.00 18.09 226 ALA E O 1
ATOM 9886 N N . ARG E 1 226 ? 25.723 79.218 55.248 1.00 17.08 227 ARG E N 1
ATOM 9887 C CA . ARG E 1 226 ? 26.563 78.981 56.411 1.00 16.67 227 ARG E CA 1
ATOM 9888 C C . ARG E 1 226 ? 25.734 78.411 57.579 1.00 16.40 227 ARG E C 1
ATOM 9889 O O . ARG E 1 226 ? 26.239 77.581 58.367 1.00 17.02 227 ARG E O 1
ATOM 9897 N N . ARG E 1 227 ? 24.476 78.840 57.690 1.00 16.65 228 ARG E N 1
ATOM 9898 C CA . ARG E 1 227 ? 23.613 78.383 58.789 1.00 18.03 228 ARG E CA 1
ATOM 9899 C C . ARG E 1 227 ? 23.354 76.871 58.699 1.00 17.78 228 ARG E C 1
ATOM 9900 O O . ARG E 1 227 ? 23.251 76.211 59.726 1.00 18.50 228 ARG E O 1
ATOM 9908 N N . TYR E 1 228 ? 23.273 76.322 57.485 1.00 17.77 229 TYR E N 1
ATOM 9909 C CA . TYR E 1 228 ? 23.096 74.854 57.345 1.00 17.52 229 TYR E CA 1
ATOM 9910 C C . TYR E 1 228 ? 24.263 74.150 58.044 1.00 17.50 229 TYR E C 1
ATOM 9911 O O . TYR E 1 228 ? 24.068 73.148 58.729 1.00 18.35 229 TYR E O 1
ATOM 9920 N N . LEU E 1 229 ? 25.476 74.672 57.831 1.00 16.34 230 LEU E N 1
ATOM 9921 C CA . LEU E 1 229 ? 26.694 74.055 58.369 1.00 17.71 230 LEU E CA 1
ATOM 9922 C C . LEU E 1 229 ? 26.756 74.308 59.875 1.00 17.91 230 LEU E C 1
ATOM 9923 O O . LEU E 1 229 ? 27.122 73.406 60.657 1.00 17.07 230 LEU E O 1
ATOM 9928 N N . ARG E 1 230 ? 26.376 75.518 60.288 1.00 17.42 231 ARG E N 1
ATOM 9929 C CA A ARG E 1 230 ? 26.330 75.792 61.734 0.50 18.66 231 ARG E CA 1
ATOM 9930 C CA B ARG E 1 230 ? 26.272 75.830 61.724 0.50 18.17 231 ARG E CA 1
ATOM 9931 C C . ARG E 1 230 ? 25.383 74.811 62.448 1.00 17.91 231 ARG E C 1
ATOM 9932 O O . ARG E 1 230 ? 25.743 74.265 63.510 1.00 18.08 231 ARG E O 1
ATOM 9947 N N . ARG E 1 231 ? 24.210 74.580 61.878 1.00 17.91 232 ARG E N 1
ATOM 9948 C CA . ARG E 1 231 ? 23.272 73.599 62.435 1.00 18.65 232 ARG E CA 1
ATOM 9949 C C . ARG E 1 231 ? 23.890 72.191 62.468 1.00 18.75 232 ARG E C 1
ATOM 9950 O O . ARG E 1 231 ? 23.748 71.458 63.461 1.00 19.54 232 ARG E O 1
ATOM 9958 N N . ALA E 1 232 ? 24.549 71.784 61.392 1.00 18.83 233 ALA E N 1
ATOM 9959 C CA . ALA E 1 232 ? 25.205 70.477 61.343 1.00 19.49 233 ALA E CA 1
ATOM 9960 C C . ALA E 1 232 ? 26.202 70.300 62.498 1.00 20.23 233 ALA E C 1
ATOM 9961 O O . ALA E 1 232 ? 26.356 69.198 63.041 1.00 21.29 233 ALA E O 1
ATOM 9963 N N . ALA E 1 233 ? 26.875 71.393 62.868 1.00 19.73 234 ALA E N 1
ATOM 9964 C CA . ALA E 1 233 ? 27.956 71.336 63.824 1.00 19.77 234 ALA E CA 1
ATOM 9965 C C . ALA E 1 233 ? 27.466 71.485 65.279 1.00 21.13 234 ALA E C 1
ATOM 9966 O O . ALA E 1 233 ? 28.218 71.154 66.200 1.00 22.76 234 ALA E O 1
ATOM 9968 N N . GLU E 1 234 ? 26.232 71.952 65.456 1.00 21.32 235 GLU E N 1
ATOM 9969 C CA A GLU E 1 234 ? 25.736 72.246 66.798 0.50 22.83 235 GLU E CA 1
ATOM 9970 C CA B GLU E 1 234 ? 25.606 72.275 66.771 0.50 23.17 235 GLU E CA 1
ATOM 9971 C C . GLU E 1 234 ? 25.253 70.998 67.532 1.00 23.15 235 GLU E C 1
ATOM 9972 O O . GLU E 1 234 ? 24.513 70.173 67.000 1.00 22.28 235 GLU E O 1
ATOM 9983 N N . LYS E 1 235 ? 25.690 70.866 68.786 1.00 25.01 236 LYS E N 1
ATOM 9984 C CA . LYS E 1 235 ? 25.144 69.799 69.640 1.00 26.62 236 LYS E CA 1
ATOM 9985 C C . LYS E 1 235 ? 23.655 70.107 69.936 1.00 27.45 236 LYS E C 1
ATOM 9986 O O . LYS E 1 235 ? 23.333 71.212 70.380 1.00 27.29 236 LYS E O 1
ATOM 9992 N N . PRO E 1 236 ? 22.733 69.159 69.668 1.00 27.53 237 PRO E N 1
ATOM 9993 C CA . PRO E 1 236 ? 21.307 69.480 69.876 1.00 28.48 237 PRO E CA 1
ATOM 9994 C C . PRO E 1 236 ? 20.974 69.927 71.312 1.00 29.54 237 PRO E C 1
ATOM 9995 O O . PRO E 1 236 ? 21.543 69.401 72.263 1.00 28.71 237 PRO E O 1
ATOM 9999 N N . ALA E 1 237 ? 20.061 70.892 71.451 1.00 31.64 238 ALA E N 1
ATOM 10000 C CA . ALA E 1 237 ? 19.703 71.427 72.780 1.00 33.01 238 ALA E CA 1
ATOM 10001 C C . ALA E 1 237 ? 18.969 70.385 73.608 1.00 34.20 238 ALA E C 1
ATOM 10002 O O . ALA E 1 237 ? 19.121 70.322 74.835 1.00 34.61 238 ALA E O 1
ATOM 10004 N N . LYS E 1 238 ? 18.165 69.576 72.925 1.00 35.05 239 LYS E N 1
ATOM 10005 C CA . LYS E 1 238 ? 17.377 68.550 73.580 1.00 36.09 239 LYS E CA 1
ATOM 10006 C C . LYS E 1 238 ? 17.240 67.375 72.624 1.00 36.20 239 LYS E C 1
ATOM 10007 O O . LYS E 1 238 ? 16.995 67.556 71.425 1.00 36.76 239 LYS E O 1
ATOM 10013 N N . LEU E 1 239 ? 17.396 66.175 73.158 1.00 35.44 240 LEU E N 1
ATOM 10014 C CA . LEU E 1 239 ? 17.284 64.966 72.343 1.00 35.36 240 LEU E CA 1
ATOM 10015 C C . LEU E 1 239 ? 15.836 64.508 72.308 1.00 35.12 240 LEU E C 1
ATOM 10016 O O . LEU E 1 239 ? 15.163 64.477 73.342 1.00 34.99 240 LEU E O 1
ATOM 10021 N N . LEU E 1 240 ? 15.365 64.157 71.117 1.00 34.88 241 LEU E N 1
ATOM 10022 C CA . LEU E 1 240 ? 13.982 63.736 70.944 1.00 35.18 241 LEU E CA 1
ATOM 10023 C C . LEU E 1 240 ? 13.645 62.417 71.636 1.00 35.68 241 LEU E C 1
ATOM 10024 O O . LEU E 1 240 ? 12.465 62.133 71.839 1.00 35.53 241 LEU E O 1
ATOM 10029 N N . TYR E 1 241 ? 14.649 61.602 71.979 1.00 36.73 242 TYR E N 1
ATOM 10030 C CA . TYR E 1 241 ? 14.348 60.343 72.686 1.00 38.53 242 TYR E CA 1
ATOM 10031 C C . TYR E 1 241 ? 13.883 60.631 74.113 1.00 39.43 242 TYR E C 1
ATOM 10032 O O . TYR E 1 241 ? 13.081 59.880 74.667 1.00 39.19 242 TYR E O 1
ATOM 10041 N N . GLU E 1 242 ? 14.406 61.712 74.693 1.00 40.47 243 GLU E N 1
ATOM 10042 C CA . GLU E 1 242 ? 14.001 62.183 76.018 1.00 42.81 243 GLU E CA 1
ATOM 10043 C C . GLU E 1 242 ? 12.542 62.617 76.027 1.00 42.74 243 GLU E C 1
ATOM 10044 O O . GLU E 1 242 ? 11.811 62.284 76.955 1.00 43.22 243 GLU E O 1
ATOM 10050 N N . PRO F 1 1 ? 22.660 56.171 30.762 1.00 41.17 2 PRO F N 1
ATOM 10051 C CA . PRO F 1 1 ? 23.265 55.615 31.954 1.00 40.94 2 PRO F CA 1
ATOM 10052 C C . PRO F 1 1 ? 24.727 55.226 31.759 1.00 40.61 2 PRO F C 1
ATOM 10053 O O . PRO F 1 1 ? 25.263 55.349 30.656 1.00 41.04 2 PRO F O 1
ATOM 10057 N N . GLY F 1 2 ? 25.357 54.761 32.833 1.00 40.21 3 GLY F N 1
ATOM 10058 C CA . GLY F 1 2 ? 26.739 54.306 32.776 1.00 39.75 3 GLY F CA 1
ATOM 10059 C C . GLY F 1 2 ? 27.040 53.383 33.929 1.00 39.19 3 GLY F C 1
ATOM 10060 O O . GLY F 1 2 ? 26.348 53.413 34.946 1.00 39.63 3 GLY F O 1
ATOM 10061 N N . SER F 1 3 ? 28.078 52.570 33.779 1.00 38.62 4 SER F N 1
ATOM 10062 C CA . SER F 1 3 ? 28.392 51.547 34.774 1.00 38.33 4 SER F CA 1
ATOM 10063 C C . SER F 1 3 ? 29.339 52.079 35.855 1.00 37.82 4 SER F C 1
ATOM 10064 O O . SER F 1 3 ? 30.301 52.773 35.549 1.00 37.48 4 SER F O 1
ATOM 10067 N N . ILE F 1 4 ? 29.049 51.761 37.115 1.00 37.36 5 ILE F N 1
ATOM 10068 C CA . ILE F 1 4 ? 29.918 52.158 38.228 1.00 36.58 5 ILE F CA 1
ATOM 10069 C C . ILE F 1 4 ? 30.242 50.975 39.145 1.00 35.70 5 ILE F C 1
ATOM 10070 O O . ILE F 1 4 ? 29.463 50.016 39.232 1.00 36.09 5 ILE F O 1
ATOM 10075 N N . PRO F 1 5 ? 31.383 51.046 39.853 1.00 34.53 6 PRO F N 1
ATOM 10076 C CA . PRO F 1 5 ? 31.604 50.067 40.910 1.00 33.71 6 PRO F CA 1
ATOM 10077 C C . PRO F 1 5 ? 30.529 50.299 41.967 1.00 32.20 6 PRO F C 1
ATOM 10078 O O . PRO F 1 5 ? 29.916 51.373 41.979 1.00 32.82 6 PRO F O 1
ATOM 10082 N N . LEU F 1 6 ? 30.293 49.320 42.836 1.00 30.81 7 LEU F N 1
ATOM 10083 C CA . LEU F 1 6 ? 29.202 49.409 43.801 1.00 29.43 7 LEU F CA 1
ATOM 10084 C C . LEU F 1 6 ? 29.669 49.310 45.251 1.00 28.32 7 LEU F C 1
ATOM 10085 O O . LEU F 1 6 ? 30.703 48.702 45.538 1.00 27.40 7 LEU F O 1
ATOM 10090 N N . ILE F 1 7 ? 28.889 49.884 46.163 1.00 27.28 8 ILE F N 1
ATOM 10091 C CA . ILE F 1 7 ? 29.178 49.756 47.588 1.00 26.32 8 ILE F CA 1
ATOM 10092 C C . ILE F 1 7 ? 29.153 48.289 47.963 1.00 26.67 8 ILE F C 1
ATOM 10093 O O . ILE F 1 7 ? 28.239 47.568 47.560 1.00 26.17 8 ILE F O 1
ATOM 10098 N N . GLY F 1 8 ? 30.147 47.852 48.732 1.00 26.10 9 GLY F N 1
ATOM 10099 C CA . GLY F 1 8 ? 30.249 46.444 49.127 1.00 27.71 9 GLY F CA 1
ATOM 10100 C C . GLY F 1 8 ? 31.132 45.609 48.210 1.00 28.11 9 GLY F C 1
ATOM 10101 O O . GLY F 1 8 ? 31.536 44.497 48.584 1.00 29.60 9 GLY F O 1
ATOM 10102 N N . GLU F 1 9 ? 31.430 46.121 47.013 1.00 28.73 10 GLU F N 1
ATOM 10103 C CA . GLU F 1 9 ? 32.357 45.461 46.083 1.00 29.31 10 GLU F CA 1
ATOM 10104 C C . GLU F 1 9 ? 33.799 45.794 46.446 1.00 29.13 10 GLU F C 1
ATOM 10105 O O . GLU F 1 9 ? 34.090 46.889 46.933 1.00 28.34 10 GLU F O 1
ATOM 10111 N N . ARG F 1 10 ? 34.715 44.854 46.214 1.00 29.33 11 ARG F N 1
ATOM 10112 C CA . ARG F 1 10 ? 36.128 45.194 46.270 1.00 29.19 11 ARG F CA 1
ATOM 10113 C C . ARG F 1 10 ? 36.444 46.224 45.179 1.00 28.70 11 ARG F C 1
ATOM 10114 O O . ARG F 1 10 ? 35.945 46.132 44.049 1.00 28.15 11 ARG F O 1
ATOM 10122 N N . PHE F 1 11 ? 37.257 47.222 45.509 1.00 27.61 12 PHE F N 1
ATOM 10123 C CA . PHE F 1 11 ? 37.659 48.223 44.521 1.00 27.06 12 PHE F CA 1
ATOM 10124 C C . PHE F 1 11 ? 38.330 47.524 43.323 1.00 27.84 12 PHE F C 1
ATOM 10125 O O . PHE F 1 11 ? 39.169 46.646 43.518 1.00 28.70 12 PHE F O 1
ATOM 10133 N N . PRO F 1 12 ? 37.947 47.894 42.087 1.00 28.87 13 PRO F N 1
ATOM 10134 C CA . PRO F 1 12 ? 38.495 47.315 40.849 1.00 29.67 13 PRO F CA 1
ATOM 10135 C C . PRO F 1 12 ? 40.023 47.251 40.863 1.00 30.44 13 PRO F C 1
ATOM 10136 O O . PRO F 1 12 ? 40.698 48.285 40.976 1.00 30.44 13 PRO F O 1
ATOM 10140 N N . GLU F 1 13 ? 40.565 46.041 40.757 1.00 31.36 14 GLU F N 1
ATOM 10141 C CA . GLU F 1 13 ? 42.011 45.857 40.711 1.00 32.44 14 GLU F CA 1
ATOM 10142 C C . GLU F 1 13 ? 42.603 46.545 39.479 1.00 31.65 14 GLU F C 1
ATOM 10143 O O . GLU F 1 13 ? 42.154 46.327 38.339 1.00 31.28 14 GLU F O 1
ATOM 10149 N N . MET F 1 14 ? 43.602 47.391 39.699 1.00 30.49 15 MET F N 1
ATOM 10150 C CA . MET F 1 14 ? 44.218 48.142 38.607 1.00 30.71 15 MET F CA 1
ATOM 10151 C C . MET F 1 14 ? 45.575 48.706 38.983 1.00 29.69 15 MET F C 1
ATOM 10152 O O . MET F 1 14 ? 45.792 49.090 40.138 1.00 29.57 15 MET F O 1
ATOM 10157 N N . GLU F 1 15 ? 46.473 48.730 37.999 1.00 29.10 16 GLU F N 1
ATOM 10158 C CA . GLU F 1 15 ? 47.739 49.457 38.057 1.00 30.10 16 GLU F CA 1
ATOM 10159 C C . GLU F 1 15 ? 47.475 50.855 37.539 1.00 29.49 16 GLU F C 1
ATOM 10160 O O . GLU F 1 15 ? 46.904 51.023 36.455 1.00 29.54 16 GLU F O 1
ATOM 10166 N N . VAL F 1 16 ? 47.903 51.859 38.298 1.00 27.73 17 VAL F N 1
ATOM 10167 C CA . VAL F 1 16 ? 47.688 53.253 37.921 1.00 26.44 17 VAL F CA 1
ATOM 10168 C C . VAL F 1 16 ? 49.022 53.980 37.995 1.00 26.07 17 VAL F C 1
ATOM 10169 O O . VAL F 1 16 ? 49.869 53.677 38.850 1.00 27.08 17 VAL F O 1
ATOM 10173 N N . THR F 1 17 ? 49.214 54.918 37.079 1.00 24.87 18 THR F N 1
ATOM 10174 C CA . THR F 1 17 ? 50.373 55.771 37.085 1.00 24.57 18 THR F CA 1
ATOM 10175 C C . THR F 1 17 ? 49.991 57.060 37.790 1.00 24.06 18 THR F C 1
ATOM 10176 O O . THR F 1 17 ? 49.051 57.760 37.364 1.00 24.32 18 THR F O 1
ATOM 10180 N N . THR F 1 18 ? 50.713 57.350 38.861 1.00 23.76 19 THR F N 1
ATOM 10181 C CA . THR F 1 18 ? 50.565 58.614 39.595 1.00 23.61 19 THR F CA 1
ATOM 10182 C C . THR F 1 18 ? 51.833 59.473 39.474 1.00 23.60 19 THR F C 1
ATOM 10183 O O . THR F 1 18 ? 52.918 59.004 39.054 1.00 23.78 19 THR F O 1
ATOM 10187 N N . ASP F 1 19 ? 51.742 60.732 39.906 1.00 22.33 20 ASP F N 1
ATOM 10188 C CA . ASP F 1 19 ? 52.919 61.604 39.968 1.00 22.97 20 ASP F CA 1
ATOM 10189 C C . ASP F 1 19 ? 53.901 61.244 41.106 1.00 23.34 20 ASP F C 1
ATOM 10190 O O . ASP F 1 19 ? 54.906 61.935 41.302 1.00 23.24 20 ASP F O 1
ATOM 10195 N N . HIS F 1 20 ? 53.585 60.168 41.835 1.00 24.10 21 HIS F N 1
ATOM 10196 C CA . HIS F 1 20 ? 54.479 59.544 42.822 1.00 25.44 21 HIS F CA 1
ATOM 10197 C C . HIS F 1 20 ? 55.047 58.233 42.308 1.00 26.31 21 HIS F C 1
ATOM 10198 O O . HIS F 1 20 ? 55.898 57.614 42.975 1.00 26.60 21 HIS F O 1
ATOM 10205 N N . GLY F 1 21 ? 54.550 57.795 41.157 1.00 26.82 22 GLY F N 1
ATOM 10206 C CA . GLY F 1 21 ? 54.956 56.519 40.569 1.00 27.31 22 GLY F CA 1
ATOM 10207 C C . GLY F 1 21 ? 53.772 55.610 40.315 1.00 28.02 22 GLY F C 1
ATOM 10208 O O . GLY F 1 21 ? 52.606 55.963 40.541 1.00 26.98 22 GLY F O 1
ATOM 10209 N N . VAL F 1 22 ? 54.079 54.415 39.828 1.00 28.02 23 VAL F N 1
ATOM 10210 C CA . VAL F 1 22 ? 53.075 53.425 39.529 1.00 28.58 23 VAL F CA 1
ATOM 10211 C C . VAL F 1 22 ? 52.734 52.638 40.792 1.00 29.23 23 VAL F C 1
ATOM 10212 O O . VAL F 1 22 ? 53.615 52.157 41.504 1.00 29.20 23 VAL F O 1
ATOM 10216 N N . ILE F 1 23 ? 51.454 52.533 41.101 1.00 29.18 24 ILE F N 1
ATOM 10217 C CA . ILE F 1 23 ? 51.024 51.674 42.206 1.00 29.50 24 ILE F CA 1
ATOM 10218 C C . ILE F 1 23 ? 49.834 50.814 41.838 1.00 29.35 24 ILE F C 1
ATOM 10219 O O . ILE F 1 23 ? 49.142 51.058 40.825 1.00 29.77 24 ILE F O 1
ATOM 10224 N N . LYS F 1 24 ? 49.594 49.808 42.667 1.00 28.22 25 LYS F N 1
ATOM 10225 C CA . LYS F 1 24 ? 48.495 48.896 42.444 1.00 28.15 25 LYS F CA 1
ATOM 10226 C C . LYS F 1 24 ? 47.366 49.172 43.422 1.00 27.12 25 LYS F C 1
ATOM 10227 O O . LYS F 1 24 ? 47.544 49.150 44.639 1.00 26.57 25 LYS F O 1
ATOM 10233 N N . LEU F 1 25 ? 46.177 49.421 42.888 1.00 26.23 26 LEU F N 1
ATOM 10234 C CA . LEU F 1 25 ? 44.998 49.606 43.730 1.00 25.38 26 LEU F CA 1
ATOM 10235 C C . LEU F 1 25 ? 44.093 48.366 43.744 1.00 25.27 26 LEU F C 1
ATOM 10236 O O . LEU F 1 25 ? 43.952 47.697 42.708 1.00 26.22 26 LEU F O 1
ATOM 10241 N N . PRO F 1 26 ? 43.458 48.067 44.889 1.00 24.89 27 PRO F N 1
ATOM 10242 C CA . PRO F 1 26 ? 43.589 48.734 46.186 1.00 24.59 27 PRO F CA 1
ATOM 10243 C C . PRO F 1 26 ? 44.797 48.218 46.969 1.00 25.02 27 PRO F C 1
ATOM 10244 O O . PRO F 1 26 ? 45.013 48.661 48.093 1.00 24.75 27 PRO F O 1
ATOM 10248 N N . ASP F 1 27 ? 45.540 47.274 46.376 1.00 26.30 28 ASP F N 1
ATOM 10249 C CA . ASP F 1 27 ? 46.612 46.548 47.085 1.00 26.66 28 ASP F CA 1
ATOM 10250 C C . ASP F 1 27 ? 47.591 47.421 47.840 1.00 26.26 28 ASP F C 1
ATOM 10251 O O . ASP F 1 27 ? 47.981 47.091 48.979 1.00 26.47 28 ASP F O 1
ATOM 10256 N N . HIS F 1 28 ? 48.017 48.508 47.198 1.00 25.31 29 HIS F N 1
ATOM 10257 C CA . HIS F 1 28 ? 49.015 49.388 47.761 1.00 25.66 29 HIS F CA 1
ATOM 10258 C C . HIS F 1 28 ? 48.634 49.832 49.163 1.00 24.88 29 HIS F C 1
ATOM 10259 O O . HIS F 1 28 ? 49.507 50.008 50.012 1.00 24.87 29 HIS F O 1
ATOM 10266 N N . TYR F 1 29 ? 47.333 50.038 49.379 1.00 23.40 30 TYR F N 1
ATOM 10267 C CA . TYR F 1 29 ? 46.811 50.530 50.637 1.00 21.96 30 TYR F CA 1
ATOM 10268 C C . TYR F 1 29 ? 46.394 49.393 51.544 1.00 22.30 30 TYR F C 1
ATOM 10269 O O . TYR F 1 29 ? 46.605 49.445 52.753 1.00 22.15 30 TYR F O 1
ATOM 10278 N N . VAL F 1 30 ? 45.780 48.367 50.974 1.00 21.87 31 VAL F N 1
ATOM 10279 C CA . VAL F 1 30 ? 45.384 47.178 51.741 1.00 23.15 31 VAL F CA 1
ATOM 10280 C C . VAL F 1 30 ? 46.612 46.592 52.470 1.00 22.35 31 VAL F C 1
ATOM 10281 O O . VAL F 1 30 ? 46.523 46.267 53.671 1.00 22.82 31 VAL F O 1
ATOM 10285 N N . SER F 1 31 ? 47.718 46.523 51.733 1.00 23.43 32 SER F N 1
ATOM 10286 C CA A SER F 1 31 ? 48.979 45.967 52.254 0.50 24.06 32 SER F CA 1
ATOM 10287 C CA B SER F 1 31 ? 49.016 46.007 52.229 0.50 23.60 32 SER F CA 1
ATOM 10288 C C . SER F 1 31 ? 49.488 46.718 53.485 1.00 25.04 32 SER F C 1
ATOM 10289 O O . SER F 1 31 ? 50.210 46.140 54.316 1.00 24.79 32 SER F O 1
ATOM 10294 N N . GLN F 1 32 ? 49.127 48.001 53.621 1.00 24.62 33 GLN F N 1
ATOM 10295 C CA . GLN F 1 32 ? 49.515 48.782 54.810 1.00 26.23 33 GLN F CA 1
ATOM 10296 C C . GLN F 1 32 ? 48.431 48.892 55.876 1.00 25.79 33 GLN F C 1
ATOM 10297 O O . GLN F 1 32 ? 48.642 49.564 56.892 1.00 26.52 33 GLN F O 1
ATOM 10303 N N . GLY F 1 33 ? 47.279 48.256 55.657 1.00 25.54 34 GLY F N 1
ATOM 10304 C CA . GLY F 1 33 ? 46.171 48.344 56.594 1.00 25.26 34 GLY F CA 1
ATOM 10305 C C . GLY F 1 33 ? 45.515 49.720 56.599 1.00 23.73 34 GLY F C 1
ATOM 10306 O O . GLY F 1 33 ? 44.923 50.141 57.603 1.00 25.08 34 GLY F O 1
ATOM 10307 N N . LYS F 1 34 ? 45.628 50.428 55.477 1.00 23.94 35 LYS F N 1
ATOM 10308 C CA . LYS F 1 34 ? 45.168 51.814 55.414 1.00 23.24 35 LYS F CA 1
ATOM 10309 C C . LYS F 1 34 ? 43.880 51.866 54.600 1.00 22.58 35 LYS F C 1
ATOM 10310 O O . LYS F 1 34 ? 43.761 51.165 53.582 1.00 21.94 35 LYS F O 1
ATOM 10316 N N . TRP F 1 35 ? 42.947 52.704 55.043 1.00 20.39 36 TRP F N 1
ATOM 10317 C CA . TRP F 1 35 ? 41.806 53.079 54.185 1.00 20.90 36 TRP F CA 1
ATOM 10318 C C . TRP F 1 35 ? 42.339 54.070 53.144 1.00 20.10 36 TRP F C 1
ATOM 10319 O O . TRP F 1 35 ? 43.434 54.630 53.304 1.00 19.95 36 TRP F O 1
ATOM 10330 N N . PHE F 1 36 ? 41.605 54.291 52.046 1.00 20.20 37 PHE F N 1
ATOM 10331 C CA . PHE F 1 36 ? 41.984 55.394 51.167 1.00 19.82 37 PHE F CA 1
ATOM 10332 C C . PHE F 1 36 ? 40.769 56.078 50.615 1.00 19.78 37 PHE F C 1
ATOM 10333 O O . PHE F 1 36 ? 39.726 55.461 50.526 1.00 19.42 37 PHE F O 1
ATOM 10341 N N . VAL F 1 37 ? 40.917 57.371 50.344 1.00 18.97 38 VAL F N 1
ATOM 10342 C CA . VAL F 1 37 ? 39.877 58.110 49.633 1.00 17.99 38 VAL F CA 1
ATOM 10343 C C . VAL F 1 37 ? 40.469 58.425 48.280 1.00 18.51 38 VAL F C 1
ATOM 10344 O O . VAL F 1 37 ? 41.475 59.139 48.167 1.00 17.91 38 VAL F O 1
ATOM 10348 N N . LEU F 1 38 ? 39.885 57.813 47.251 1.00 19.16 39 LEU F N 1
ATOM 10349 C CA . LEU F 1 38 ? 40.240 58.156 45.884 1.00 18.86 39 LEU F CA 1
ATOM 10350 C C . LEU F 1 38 ? 39.212 59.181 45.410 1.00 18.67 39 LEU F C 1
ATOM 10351 O O . LEU F 1 38 ? 38.006 58.940 45.478 1.00 19.09 39 LEU F O 1
ATOM 10356 N N . PHE F 1 39 ? 39.687 60.319 44.955 1.00 18.27 40 PHE F N 1
ATOM 10357 C CA . PHE F 1 39 ? 38.731 61.321 44.469 1.00 18.08 40 PHE F CA 1
ATOM 10358 C C . PHE F 1 39 ? 39.189 61.772 43.106 1.00 19.41 40 PHE F C 1
ATOM 10359 O O . PHE F 1 39 ? 40.380 61.703 42.801 1.00 20.26 40 PHE F O 1
ATOM 10367 N N . SER F 1 40 ? 38.253 62.221 42.266 1.00 19.54 41 SER F N 1
ATOM 10368 C CA . SER F 1 40 ? 38.630 62.668 40.945 1.00 19.49 41 SER F CA 1
ATOM 10369 C C . SER F 1 40 ? 38.293 64.149 40.765 1.00 19.64 41 SER F C 1
ATOM 10370 O O . SER F 1 40 ? 37.477 64.708 41.510 1.00 20.13 41 SER F O 1
ATOM 10373 N N . HIS F 1 41 ? 38.924 64.772 39.787 1.00 19.56 42 HIS F N 1
ATOM 10374 C CA . HIS F 1 41 ? 38.627 66.157 39.442 1.00 20.14 42 HIS F CA 1
ATOM 10375 C C . HIS F 1 41 ? 38.743 66.323 37.921 1.00 20.81 42 HIS F C 1
ATOM 10376 O O . HIS F 1 41 ? 39.530 65.635 37.263 1.00 20.38 42 HIS F O 1
ATOM 10383 N N . PRO F 1 42 ? 37.909 67.195 37.339 1.00 21.27 43 PRO F N 1
ATOM 10384 C CA . PRO F 1 42 ? 37.967 67.320 35.894 1.00 21.10 43 PRO F CA 1
ATOM 10385 C C . PRO F 1 42 ? 39.320 67.700 35.303 1.00 21.27 43 PRO F C 1
ATOM 10386 O O . PRO F 1 42 ? 39.740 67.066 34.348 1.00 22.30 43 PRO F O 1
ATOM 10390 N N . ALA F 1 43 ? 39.992 68.725 35.835 1.00 20.92 44 ALA F N 1
ATOM 10391 C CA . ALA F 1 43 ? 41.212 69.226 35.196 1.00 21.35 44 ALA F CA 1
ATOM 10392 C C . ALA F 1 43 ? 42.135 69.978 36.107 1.00 21.13 44 ALA F C 1
ATOM 10393 O O . ALA F 1 43 ? 41.711 70.903 36.828 1.00 21.68 44 ALA F O 1
ATOM 10395 N N . ASP F 1 44 ? 43.420 69.633 36.030 1.00 21.34 45 ASP F N 1
ATOM 10396 C CA . ASP F 1 44 ? 44.473 70.488 36.571 1.00 20.86 45 ASP F CA 1
ATOM 10397 C C . ASP F 1 44 ? 44.364 71.905 35.952 1.00 20.65 45 ASP F C 1
ATOM 10398 O O . ASP F 1 44 ? 43.860 72.068 34.824 1.00 19.77 45 ASP F O 1
ATOM 10403 N N . PHE F 1 45 ? 44.815 72.908 36.691 1.00 20.12 46 PHE F N 1
ATOM 10404 C CA . PHE F 1 45 ? 44.814 74.305 36.242 1.00 20.00 46 PHE F CA 1
ATOM 10405 C C . PHE F 1 45 ? 43.389 74.816 36.010 1.00 19.89 46 PHE F C 1
ATOM 10406 O O . PHE F 1 45 ? 43.141 75.690 35.146 1.00 20.80 46 PHE F O 1
ATOM 10414 N N . THR F 1 46 ? 42.460 74.283 36.811 1.00 19.61 47 THR F N 1
ATOM 10415 C CA . THR F 1 46 ? 41.109 74.868 36.895 1.00 20.15 47 THR F CA 1
ATOM 10416 C C . THR F 1 46 ? 40.780 75.156 38.369 1.00 20.57 47 THR F C 1
ATOM 10417 O O . THR F 1 46 ? 41.336 74.528 39.280 1.00 18.55 47 THR F O 1
ATOM 10421 N N . PRO F 1 47 ? 39.950 76.171 38.571 1.00 20.04 48 PRO F N 1
ATOM 10422 C CA . PRO F 1 47 ? 39.842 76.817 39.869 1.00 18.89 48 PRO F CA 1
ATOM 10423 C C . PRO F 1 47 ? 39.128 76.014 40.940 1.00 18.07 48 PRO F C 1
ATOM 10424 O O . PRO F 1 47 ? 39.638 75.993 42.062 1.00 17.57 48 PRO F O 1
ATOM 10428 N N . VAL F 1 48 ? 38.002 75.348 40.639 1.00 17.01 49 VAL F N 1
ATOM 10429 C CA . VAL F 1 48 ? 37.289 74.619 41.717 1.00 17.76 49 VAL F CA 1
ATOM 10430 C C . VAL F 1 48 ? 38.219 73.483 42.126 1.00 18.19 49 VAL F C 1
ATOM 10431 O O . VAL F 1 48 ? 38.431 73.210 43.329 1.00 16.99 49 VAL F O 1
ATOM 10435 N N . CYS F 1 49 ? 38.826 72.846 41.129 1.00 17.92 50 CYS F N 1
ATOM 10436 C CA . CYS F 1 49 ? 39.759 71.740 41.436 1.00 18.16 50 CYS F CA 1
ATOM 10437 C C . CYS F 1 49 ? 40.874 72.196 42.369 1.00 17.51 50 CYS F C 1
ATOM 10438 O O . CYS F 1 49 ? 41.209 71.503 43.328 1.00 17.66 50 CYS F O 1
ATOM 10441 N N . THR F 1 50 ? 41.447 73.361 42.083 1.00 17.35 51 THR F N 1
ATOM 10442 C CA . THR F 1 50 ? 42.543 73.928 42.887 1.00 16.91 51 THR F CA 1
ATOM 10443 C C . THR F 1 50 ? 42.051 74.138 44.338 1.00 18.00 51 THR F C 1
ATOM 10444 O O . THR F 1 50 ? 42.718 73.746 45.282 1.00 17.44 51 THR F O 1
ATOM 10448 N N . THR F 1 51 ? 40.870 74.712 44.493 1.00 16.60 52 THR F N 1
ATOM 10449 C CA . THR F 1 51 ? 40.350 74.925 45.858 1.00 16.26 52 THR F CA 1
ATOM 10450 C C . THR F 1 51 ? 40.181 73.595 46.625 1.00 16.38 52 THR F C 1
ATOM 10451 O O . THR F 1 51 ? 40.436 73.509 47.833 1.00 18.01 52 THR F O 1
ATOM 10455 N N . GLU F 1 52 ? 39.797 72.538 45.919 1.00 15.80 53 GLU F N 1
ATOM 10456 C CA . GLU F 1 52 ? 39.570 71.234 46.577 1.00 15.88 53 GLU F CA 1
ATOM 10457 C C . GLU F 1 52 ? 40.901 70.594 46.959 1.00 16.72 53 GLU F C 1
ATOM 10458 O O . GLU F 1 52 ? 41.006 69.976 48.036 1.00 16.51 53 GLU F O 1
ATOM 10464 N N . PHE F 1 53 ? 41.915 70.724 46.091 1.00 16.38 54 PHE F N 1
ATOM 10465 C CA . PHE F 1 53 ? 43.243 70.213 46.463 1.00 16.78 54 PHE F CA 1
ATOM 10466 C C . PHE F 1 53 ? 43.797 70.904 47.696 1.00 16.64 54 PHE F C 1
ATOM 10467 O O . PHE F 1 53 ? 44.330 70.239 48.607 1.00 17.23 54 PHE F O 1
ATOM 10475 N N . VAL F 1 54 ? 43.596 72.217 47.795 1.00 17.09 55 VAL F N 1
ATOM 10476 C CA . VAL F 1 54 ? 44.075 72.963 48.949 1.00 17.57 55 VAL F CA 1
ATOM 10477 C C . VAL F 1 54 ? 43.301 72.538 50.211 1.00 18.20 55 VAL F C 1
ATOM 10478 O O . VAL F 1 54 ? 43.896 72.362 51.273 1.00 19.70 55 VAL F O 1
ATOM 10482 N N . SER F 1 55 ? 42.001 72.317 50.069 1.00 18.21 56 SER F N 1
ATOM 10483 C CA . SER F 1 55 ? 41.174 71.831 51.179 1.00 18.64 56 SER F CA 1
ATOM 10484 C C . SER F 1 55 ? 41.631 70.474 51.672 1.00 19.31 56 SER F C 1
ATOM 10485 O O . SER F 1 55 ? 41.734 70.257 52.883 1.00 19.34 56 SER F O 1
ATOM 10488 N N . PHE F 1 56 ? 41.904 69.543 50.753 1.00 18.53 57 PHE F N 1
ATOM 10489 C CA . PHE F 1 56 ? 42.364 68.203 51.172 1.00 18.42 57 PHE F CA 1
ATOM 10490 C C . PHE F 1 56 ? 43.736 68.322 51.833 1.00 18.56 57 PHE F C 1
ATOM 10491 O O . PHE F 1 56 ? 43.999 67.671 52.848 1.00 20.36 57 PHE F O 1
ATOM 10499 N N . ALA F 1 57 ? 44.592 69.196 51.283 1.00 18.96 58 ALA F N 1
ATOM 10500 C CA . ALA F 1 57 ? 45.962 69.367 51.822 1.00 19.72 58 ALA F CA 1
ATOM 10501 C C . ALA F 1 57 ? 45.887 69.905 53.237 1.00 21.10 58 ALA F C 1
ATOM 10502 O O . ALA F 1 57 ? 46.635 69.453 54.123 1.00 21.42 58 ALA F O 1
ATOM 10504 N N . ARG F 1 58 ? 44.972 70.840 53.470 1.00 20.19 59 ARG F N 1
ATOM 10505 C CA . ARG F 1 58 ? 44.831 71.405 54.808 1.00 23.19 59 ARG F CA 1
ATOM 10506 C C . ARG F 1 58 ? 44.364 70.334 55.787 1.00 22.45 59 ARG F C 1
ATOM 10507 O O . ARG F 1 58 ? 44.749 70.365 56.970 1.00 24.10 59 ARG F O 1
ATOM 10515 N N . ARG F 1 59 ? 43.589 69.365 55.288 1.00 21.85 60 ARG F N 1
ATOM 10516 C CA . ARG F 1 59 ? 43.009 68.294 56.123 1.00 21.48 60 ARG F CA 1
ATOM 10517 C C . ARG F 1 59 ? 43.829 67.013 56.132 1.00 22.43 60 ARG F C 1
ATOM 10518 O O . ARG F 1 59 ? 43.401 66.004 56.700 1.00 22.43 60 ARG F O 1
ATOM 10526 N N . TYR F 1 60 ? 45.010 67.067 55.530 1.00 23.20 61 TYR F N 1
ATOM 10527 C CA . TYR F 1 60 ? 45.835 65.874 55.333 1.00 24.86 61 TYR F CA 1
ATOM 10528 C C . TYR F 1 60 ? 46.268 65.210 56.650 1.00 25.04 61 TYR F C 1
ATOM 10529 O O . TYR F 1 60 ? 46.187 63.982 56.772 1.00 24.75 61 TYR F O 1
ATOM 10538 N N . GLU F 1 61 ? 46.649 66.025 57.636 1.00 25.47 62 GLU F N 1
ATOM 10539 C CA . GLU F 1 61 ? 46.981 65.512 58.977 1.00 26.58 62 GLU F CA 1
ATOM 10540 C C . GLU F 1 61 ? 45.797 64.787 59.648 1.00 25.06 62 GLU F C 1
ATOM 10541 O O . GLU F 1 61 ? 45.964 63.741 60.295 1.00 24.43 62 GLU F O 1
ATOM 10547 N N . ASP F 1 62 ? 44.594 65.336 59.485 1.00 22.90 63 ASP F N 1
ATOM 10548 C CA . ASP F 1 62 ? 43.393 64.704 60.024 1.00 22.19 63 ASP F CA 1
ATOM 10549 C C . ASP F 1 62 ? 43.158 63.354 59.377 1.00 21.38 63 ASP F C 1
ATOM 10550 O O . ASP F 1 62 ? 42.751 62.407 60.047 1.00 20.45 63 ASP F O 1
ATOM 10555 N N . PHE F 1 63 ? 43.355 63.266 58.058 1.00 20.29 64 PHE F N 1
ATOM 10556 C CA . PHE F 1 63 ? 43.219 61.979 57.380 1.00 21.05 64 PHE F CA 1
ATOM 10557 C C . PHE F 1 63 ? 44.280 60.963 57.850 1.00 22.12 64 PHE F C 1
ATOM 10558 O O . PHE F 1 63 ? 43.959 59.810 58.130 1.00 22.69 64 PHE F O 1
ATOM 10566 N N . GLN F 1 64 ? 45.518 61.426 57.934 1.00 24.11 65 GLN F N 1
ATOM 10567 C CA . GLN F 1 64 ? 46.644 60.555 58.347 1.00 26.49 65 GLN F CA 1
ATOM 10568 C C . GLN F 1 64 ? 46.443 60.010 59.762 1.00 27.42 65 GLN F C 1
ATOM 10569 O O . GLN F 1 64 ? 46.717 58.826 60.038 1.00 26.67 65 GLN F O 1
ATOM 10575 N N . ARG F 1 65 ? 45.957 60.875 60.648 1.00 27.66 66 ARG F N 1
ATOM 10576 C CA . ARG F 1 65 ? 45.638 60.505 62.038 1.00 29.39 66 ARG F CA 1
ATOM 10577 C C . ARG F 1 65 ? 44.644 59.353 62.122 1.00 28.02 66 ARG F C 1
ATOM 10578 O O . ARG F 1 65 ? 44.695 58.550 63.049 1.00 28.16 66 ARG F O 1
ATOM 10586 N N . LEU F 1 66 ? 43.707 59.314 61.175 1.00 26.55 67 LEU F N 1
ATOM 10587 C CA . LEU F 1 66 ? 42.731 58.230 61.074 1.00 26.53 67 LEU F CA 1
ATOM 10588 C C . LEU F 1 66 ? 43.236 56.970 60.350 1.00 26.05 67 LEU F C 1
ATOM 10589 O O . LEU F 1 66 ? 42.532 55.963 60.297 1.00 27.30 67 LEU F O 1
ATOM 10594 N N . GLY F 1 67 ? 44.430 57.020 59.782 1.00 25.69 68 GLY F N 1
ATOM 10595 C CA . GLY F 1 67 ? 44.964 55.905 58.990 1.00 24.46 68 GLY F CA 1
ATOM 10596 C C . GLY F 1 67 ? 44.316 55.839 57.620 1.00 23.48 68 GLY F C 1
ATOM 10597 O O . GLY F 1 67 ? 44.051 54.762 57.086 1.00 23.02 68 GLY F O 1
ATOM 10598 N N . VAL F 1 68 ? 44.079 57.015 57.049 1.00 22.56 69 VAL F N 1
ATOM 10599 C CA . VAL F 1 68 ? 43.446 57.149 55.737 1.00 21.63 69 VAL F CA 1
ATOM 10600 C C . VAL F 1 68 ? 44.365 57.911 54.803 1.00 21.07 69 VAL F C 1
ATOM 10601 O O . VAL F 1 68 ? 44.806 59.039 55.127 1.00 21.79 69 VAL F O 1
ATOM 10605 N N . ASP F 1 69 ? 44.677 57.294 53.662 1.00 20.19 70 ASP F N 1
ATOM 10606 C CA . ASP F 1 69 ? 45.460 57.955 52.618 1.00 20.64 70 ASP F CA 1
ATOM 10607 C C . ASP F 1 69 ? 44.553 58.615 51.611 1.00 19.55 70 ASP F C 1
ATOM 10608 O O . ASP F 1 69 ? 43.381 58.272 51.530 1.00 19.92 70 ASP F O 1
ATOM 10613 N N . LEU F 1 70 ? 45.127 59.555 50.875 1.00 19.32 71 LEU F N 1
ATOM 10614 C CA . LEU F 1 70 ? 44.390 60.267 49.820 1.00 17.76 71 LEU F CA 1
ATOM 10615 C C . LEU F 1 70 ? 45.085 60.016 48.499 1.00 18.77 71 LEU F C 1
ATOM 10616 O O . LEU F 1 70 ? 46.318 59.974 48.414 1.00 19.01 71 LEU F O 1
ATOM 10621 N N . ILE F 1 71 ? 44.275 59.926 47.454 1.00 18.07 72 ILE F N 1
ATOM 10622 C CA . ILE F 1 71 ? 44.814 59.820 46.089 1.00 18.67 72 ILE F CA 1
ATOM 10623 C C . ILE F 1 71 ? 43.843 60.482 45.138 1.00 18.02 72 ILE F C 1
ATOM 10624 O O . ILE F 1 71 ? 42.665 60.174 45.167 1.00 18.30 72 ILE F O 1
ATOM 10629 N N . GLY F 1 72 ? 44.350 61.393 44.310 1.00 18.43 73 GLY F N 1
ATOM 10630 C CA . GLY F 1 72 ? 43.494 62.100 43.347 1.00 18.69 73 GLY F CA 1
ATOM 10631 C C . GLY F 1 72 ? 43.552 61.430 41.993 1.00 20.40 73 GLY F C 1
ATOM 10632 O O . GLY F 1 72 ? 44.274 60.445 41.797 1.00 20.08 73 GLY F O 1
ATOM 10633 N N . LEU F 1 73 ? 42.808 61.979 41.047 1.00 19.84 74 LEU F N 1
ATOM 10634 C CA . LEU F 1 73 ? 42.718 61.404 39.699 1.00 20.63 74 LEU F CA 1
ATOM 10635 C C . LEU F 1 73 ? 42.167 62.437 38.734 1.00 21.11 74 LEU F C 1
ATOM 10636 O O . LEU F 1 73 ? 41.075 62.996 38.967 1.00 20.54 74 LEU F O 1
ATOM 10641 N N . SER F 1 74 ? 42.878 62.669 37.633 1.00 21.83 75 SER F N 1
ATOM 10642 C CA . SER F 1 74 ? 42.261 63.349 36.489 1.00 22.02 75 SER F CA 1
ATOM 10643 C C . SER F 1 74 ? 42.804 62.770 35.180 1.00 22.88 75 SER F C 1
ATOM 10644 O O . SER F 1 74 ? 43.741 61.952 35.195 1.00 23.14 75 SER F O 1
ATOM 10647 N N . VAL F 1 75 ? 42.229 63.205 34.066 1.00 23.58 76 VAL F N 1
ATOM 10648 C CA . VAL F 1 75 ? 42.731 62.764 32.748 1.00 24.36 76 VAL F CA 1
ATOM 10649 C C . VAL F 1 75 ? 44.009 63.495 32.295 1.00 24.65 76 VAL F C 1
ATOM 10650 O O . VAL F 1 75 ? 44.508 63.245 31.168 1.00 25.10 76 VAL F O 1
ATOM 10654 N N . ASP F 1 76 ? 44.545 64.394 33.131 1.00 22.82 77 ASP F N 1
ATOM 10655 C CA . ASP F 1 76 ? 45.790 65.088 32.821 1.00 22.41 77 ASP F CA 1
ATOM 10656 C C . ASP F 1 76 ? 47.010 64.172 33.030 1.00 21.99 77 ASP F C 1
ATOM 10657 O O . ASP F 1 76 ? 46.912 63.157 33.714 1.00 21.63 77 ASP F O 1
ATOM 10662 N N . SER F 1 77 ? 48.131 64.562 32.436 1.00 22.48 78 SER F N 1
ATOM 10663 C CA . SER F 1 77 ? 49.382 63.799 32.523 1.00 21.90 78 SER F CA 1
ATOM 10664 C C . SER F 1 77 ? 50.100 63.999 33.851 1.00 21.37 78 SER F C 1
ATOM 10665 O O . SER F 1 77 ? 49.807 64.931 34.612 1.00 21.03 78 SER F O 1
ATOM 10668 N N . VAL F 1 78 ? 51.101 63.158 34.108 1.00 20.83 79 VAL F N 1
ATOM 10669 C CA A VAL F 1 78 ? 51.972 63.356 35.267 0.50 20.73 79 VAL F CA 1
ATOM 10670 C CA B VAL F 1 78 ? 51.933 63.370 35.284 0.50 21.00 79 VAL F CA 1
ATOM 10671 C C . VAL F 1 78 ? 52.685 64.698 35.213 1.00 20.82 79 VAL F C 1
ATOM 10672 O O . VAL F 1 78 ? 52.899 65.334 36.224 1.00 21.05 79 VAL F O 1
ATOM 10679 N N . PHE F 1 79 ? 53.066 65.151 34.011 1.00 20.69 80 PHE F N 1
ATOM 10680 C CA . PHE F 1 79 ? 53.788 66.414 33.852 1.00 21.62 80 PHE F CA 1
ATOM 10681 C C . PHE F 1 79 ? 52.916 67.572 34.293 1.00 20.91 80 PHE F C 1
ATOM 10682 O O . PHE F 1 79 ? 53.381 68.449 34.980 1.00 21.34 80 PHE F O 1
ATOM 10690 N N . SER F 1 80 ? 51.653 67.534 33.888 1.00 20.94 81 SER F N 1
ATOM 10691 C CA A SER F 1 80 ? 50.651 68.525 34.302 0.50 20.94 81 SER F CA 1
ATOM 10692 C CA B SER F 1 80 ? 50.673 68.538 34.294 0.50 21.67 81 SER F CA 1
ATOM 10693 C C . SER F 1 80 ? 50.504 68.517 35.809 1.00 21.10 81 SER F C 1
ATOM 10694 O O . SER F 1 80 ? 50.549 69.562 36.455 1.00 20.86 81 SER F O 1
ATOM 10699 N N . HIS F 1 81 ? 50.333 67.325 36.370 1.00 20.80 82 HIS F N 1
ATOM 10700 C CA . HIS F 1 81 ? 50.163 67.195 37.819 1.00 21.03 82 HIS F CA 1
ATOM 10701 C C . HIS F 1 81 ? 51.310 67.867 38.552 1.00 21.75 82 HIS F C 1
ATOM 10702 O O . HIS F 1 81 ? 51.091 68.632 39.508 1.00 20.85 82 HIS F O 1
ATOM 10709 N N . ILE F 1 82 ? 52.541 67.551 38.137 1.00 20.88 83 ILE F N 1
ATOM 10710 C CA . ILE F 1 82 ? 53.700 68.103 38.803 1.00 21.05 83 ILE F CA 1
ATOM 10711 C C . ILE F 1 82 ? 53.769 69.630 38.686 1.00 21.27 83 ILE F C 1
ATOM 10712 O O . ILE F 1 82 ? 54.002 70.312 39.695 1.00 21.67 83 ILE F O 1
ATOM 10717 N N . LYS F 1 83 ? 53.546 70.169 37.472 1.00 19.99 84 LYS F N 1
ATOM 10718 C CA . LYS F 1 83 ? 53.534 71.614 37.247 1.00 21.24 84 LYS F CA 1
ATOM 10719 C C . LYS F 1 83 ? 52.431 72.308 38.072 1.00 20.06 84 LYS F C 1
ATOM 10720 O O . LYS F 1 83 ? 52.659 73.404 38.605 1.00 22.07 84 LYS F O 1
ATOM 10726 N N . TRP F 1 84 ? 51.264 71.668 38.166 1.00 21.12 85 TRP F N 1
ATOM 10727 C CA . TRP F 1 84 ? 50.109 72.247 38.890 1.00 20.44 85 TRP F CA 1
ATOM 10728 C C . TRP F 1 84 ? 50.447 72.323 40.365 1.00 20.86 85 TRP F C 1
ATOM 10729 O O . TRP F 1 84 ? 50.190 73.344 41.039 1.00 21.22 85 TRP F O 1
ATOM 10740 N N . LYS F 1 85 ? 51.024 71.244 40.879 1.00 21.41 86 LYS F N 1
ATOM 10741 C CA . LYS F 1 85 ? 51.461 71.252 42.279 1.00 22.07 86 LYS F CA 1
ATOM 10742 C C . LYS F 1 85 ? 52.492 72.329 42.541 1.00 22.88 86 LYS F C 1
ATOM 10743 O O . LYS F 1 85 ? 52.466 72.994 43.587 1.00 23.89 86 LYS F O 1
ATOM 10749 N N . GLU F 1 86 ? 53.426 72.506 41.604 1.00 22.64 87 GLU F N 1
ATOM 10750 C CA . GLU F 1 86 ? 54.381 73.618 41.660 1.00 23.95 87 GLU F CA 1
ATOM 10751 C C . GLU F 1 86 ? 53.671 74.968 41.733 1.00 23.18 87 GLU F C 1
ATOM 10752 O O . GLU F 1 86 ? 54.039 75.839 42.529 1.00 24.49 87 GLU F O 1
ATOM 10758 N N . TRP F 1 87 ? 52.653 75.142 40.904 1.00 22.37 88 TRP F N 1
ATOM 10759 C CA . TRP F 1 87 ? 51.924 76.403 40.869 1.00 22.80 88 TRP F CA 1
ATOM 10760 C C . TRP F 1 87 ? 51.225 76.671 42.204 1.00 22.63 88 TRP F C 1
ATOM 10761 O O . TRP F 1 87 ? 51.250 77.792 42.715 1.00 22.48 88 TRP F O 1
ATOM 10772 N N . ILE F 1 88 ? 50.610 75.628 42.759 1.00 21.89 89 ILE F N 1
ATOM 10773 C CA . ILE F 1 88 ? 49.848 75.769 44.017 1.00 21.86 89 ILE F CA 1
ATOM 10774 C C . ILE F 1 88 ? 50.786 76.109 45.170 1.00 23.68 89 ILE F C 1
ATOM 10775 O O . ILE F 1 88 ? 50.498 77.005 45.975 1.00 23.37 89 ILE F O 1
ATOM 10780 N N . GLU F 1 89 ? 51.932 75.425 45.223 1.00 24.82 90 GLU F N 1
ATOM 10781 C CA . GLU F 1 89 ? 52.940 75.750 46.242 1.00 26.36 90 GLU F CA 1
ATOM 10782 C C . GLU F 1 89 ? 53.443 77.191 46.113 1.00 27.43 90 GLU F C 1
ATOM 10783 O O . GLU F 1 89 ? 53.544 77.911 47.108 1.00 26.98 90 GLU F O 1
ATOM 10789 N N . ARG F 1 90 ? 53.748 77.605 44.889 1.00 27.61 91 ARG F N 1
ATOM 10790 C CA . ARG F 1 90 ? 54.280 78.938 44.627 1.00 29.79 91 ARG F CA 1
ATOM 10791 C C . ARG F 1 90 ? 53.263 80.050 44.902 1.00 28.36 91 ARG F C 1
ATOM 10792 O O . ARG F 1 90 ? 53.579 81.031 45.578 1.00 28.55 91 ARG F O 1
ATOM 10800 N N . HIS F 1 91 ? 52.050 79.905 44.376 1.00 28.16 92 HIS F N 1
ATOM 10801 C CA . HIS F 1 91 ? 51.064 81.002 44.441 1.00 27.62 92 HIS F CA 1
ATOM 10802 C C . HIS F 1 91 ? 50.121 80.998 45.657 1.00 27.54 92 HIS F C 1
ATOM 10803 O O . HIS F 1 91 ? 49.647 82.062 46.084 1.00 28.04 92 HIS F O 1
ATOM 10810 N N . ILE F 1 92 ? 49.819 79.806 46.172 1.00 26.40 93 ILE F N 1
ATOM 10811 C CA . ILE F 1 92 ? 48.954 79.650 47.351 1.00 25.24 93 ILE F CA 1
ATOM 10812 C C . ILE F 1 92 ? 49.764 79.347 48.617 1.00 25.41 93 ILE F C 1
ATOM 10813 O O . ILE F 1 92 ? 49.304 79.632 49.744 1.00 25.30 93 ILE F O 1
ATOM 10818 N N . GLY F 1 93 ? 50.974 78.808 48.438 1.00 23.52 94 GLY F N 1
ATOM 10819 C CA . GLY F 1 93 ? 51.851 78.503 49.560 1.00 24.54 94 GLY F CA 1
ATOM 10820 C C . GLY F 1 93 ? 51.483 77.220 50.267 1.00 25.35 94 GLY F C 1
ATOM 10821 O O . GLY F 1 93 ? 51.849 77.027 51.408 1.00 26.54 94 GLY F O 1
ATOM 10822 N N . VAL F 1 94 ? 50.772 76.341 49.572 1.00 23.99 95 VAL F N 1
ATOM 10823 C CA . VAL F 1 94 ? 50.326 75.059 50.129 1.00 24.20 95 VAL F CA 1
ATOM 10824 C C . VAL F 1 94 ? 50.974 73.946 49.316 1.00 25.28 95 VAL F C 1
ATOM 10825 O O . VAL F 1 94 ? 50.842 73.915 48.083 1.00 24.80 95 VAL F O 1
ATOM 10829 N N . ARG F 1 95 ? 51.668 73.030 49.993 1.00 25.47 96 ARG F N 1
ATOM 10830 C CA . ARG F 1 95 ? 52.219 71.864 49.329 1.00 26.70 96 ARG F CA 1
ATOM 10831 C C . ARG F 1 95 ? 51.162 70.765 49.305 1.00 25.33 96 ARG F C 1
ATOM 10832 O O . ARG F 1 95 ? 50.535 70.470 50.331 1.00 25.76 96 ARG F O 1
ATOM 10840 N N . ILE F 1 96 ? 50.938 70.169 48.136 1.00 23.00 97 ILE F N 1
ATOM 10841 C CA . ILE F 1 96 ? 50.040 69.021 48.054 1.00 21.94 97 ILE F CA 1
ATOM 10842 C C . ILE F 1 96 ? 50.863 67.744 48.252 1.00 21.85 97 ILE F C 1
ATOM 10843 O O . ILE F 1 96 ? 51.707 67.429 47.391 1.00 22.04 97 ILE F O 1
ATOM 10848 N N . PRO F 1 97 ? 50.649 67.026 49.381 1.00 21.14 98 PRO F N 1
ATOM 10849 C CA . PRO F 1 97 ? 51.545 65.918 49.719 1.00 22.02 98 PRO F CA 1
ATOM 10850 C C . PRO F 1 97 ? 51.171 64.575 49.097 1.00 22.05 98 PRO F C 1
ATOM 10851 O O . PRO F 1 97 ? 51.987 63.654 49.082 1.00 23.57 98 PRO F O 1
ATOM 10855 N N . PHE F 1 98 ? 49.947 64.449 48.597 1.00 20.99 99 PHE F N 1
ATOM 10856 C CA . PHE F 1 98 ? 49.439 63.138 48.176 1.00 20.37 99 PHE F CA 1
ATOM 10857 C C . PHE F 1 98 ? 49.484 62.953 46.643 1.00 20.02 99 PHE F C 1
ATOM 10858 O O . PHE F 1 98 ? 49.549 63.934 45.910 1.00 20.10 99 PHE F O 1
ATOM 10866 N N . PRO F 1 99 ? 49.495 61.698 46.168 1.00 20.26 100 PRO F N 1
ATOM 10867 C CA . PRO F 1 99 ? 49.638 61.430 44.726 1.00 19.79 100 PRO F CA 1
ATOM 10868 C C . PRO F 1 99 ? 48.371 61.735 43.950 1.00 18.44 100 PRO F C 1
ATOM 10869 O O . PRO F 1 99 ? 47.274 61.675 44.499 1.00 19.31 100 PRO F O 1
ATOM 10873 N N . ILE F 1 100 ? 48.535 62.009 42.662 1.00 18.58 101 ILE F N 1
ATOM 10874 C CA . ILE F 1 100 ? 47.400 62.171 41.768 1.00 18.85 101 ILE F CA 1
ATOM 10875 C C . ILE F 1 100 ? 47.620 61.224 40.584 1.00 19.16 101 ILE F C 1
ATOM 10876 O O . ILE F 1 100 ? 48.702 61.243 39.981 1.00 19.66 101 ILE F O 1
ATOM 10881 N N . ILE F 1 101 ? 46.623 60.387 40.304 1.00 19.54 102 ILE F N 1
ATOM 10882 C CA . ILE F 1 101 ? 46.640 59.481 39.137 1.00 20.63 102 ILE F CA 1
ATOM 10883 C C . ILE F 1 101 ? 46.540 60.316 37.865 1.00 21.99 102 ILE F C 1
ATOM 10884 O O . ILE F 1 101 ? 45.744 61.261 37.797 1.00 22.22 102 ILE F O 1
ATOM 10889 N N . ALA F 1 102 ? 47.380 59.989 36.882 1.00 23.18 103 ALA F N 1
ATOM 10890 C CA . ALA F 1 102 ? 47.318 60.571 35.540 1.00 24.34 103 ALA F CA 1
ATOM 10891 C C . ALA F 1 102 ? 46.636 59.571 34.636 1.00 25.84 103 ALA F C 1
ATOM 10892 O O . ALA F 1 102 ? 47.112 58.444 34.485 1.00 25.05 103 ALA F O 1
ATOM 10894 N N . ASP F 1 103 ? 45.526 59.974 34.025 1.00 26.80 104 ASP F N 1
ATOM 10895 C CA . ASP F 1 103 ? 44.676 59.042 33.301 1.00 28.71 104 ASP F CA 1
ATOM 10896 C C . ASP F 1 103 ? 44.337 59.584 31.902 1.00 30.29 104 ASP F C 1
ATOM 10897 O O . ASP F 1 103 ? 43.162 59.658 31.545 1.00 30.30 104 ASP F O 1
ATOM 10902 N N . PRO F 1 104 ? 45.367 59.952 31.107 1.00 32.46 105 PRO F N 1
ATOM 10903 C CA . PRO F 1 104 ? 45.039 60.459 29.774 1.00 34.05 105 PRO F CA 1
ATOM 10904 C C . PRO F 1 104 ? 44.485 59.277 28.991 1.00 35.90 105 PRO F C 1
ATOM 10905 O O . PRO F 1 104 ? 44.989 58.171 29.148 1.00 36.47 105 PRO F O 1
ATOM 10909 N N . GLN F 1 105 ? 43.430 59.491 28.215 1.00 36.94 106 GLN F N 1
ATOM 10910 C CA . GLN F 1 105 ? 42.709 58.381 27.559 1.00 38.12 106 GLN F CA 1
ATOM 10911 C C . GLN F 1 105 ? 41.511 57.901 28.372 1.00 37.99 106 GLN F C 1
ATOM 10912 O O . GLN F 1 105 ? 40.642 57.190 27.854 1.00 37.82 106 GLN F O 1
ATOM 10918 N N . GLY F 1 106 ? 41.476 58.270 29.654 1.00 37.61 107 GLY F N 1
ATOM 10919 C CA . GLY F 1 106 ? 40.324 57.981 30.489 1.00 37.21 107 GLY F CA 1
ATOM 10920 C C . GLY F 1 106 ? 40.065 56.524 30.800 1.00 37.20 107 GLY F C 1
ATOM 10921 O O . GLY F 1 106 ? 38.919 56.146 31.039 1.00 37.85 107 GLY F O 1
ATOM 10922 N N . THR F 1 107 ? 41.114 55.699 30.832 1.00 37.09 108 THR F N 1
ATOM 10923 C CA . THR F 1 107 ? 40.926 54.260 31.074 1.00 36.30 108 THR F CA 1
ATOM 10924 C C . THR F 1 107 ? 40.397 54.011 32.480 1.00 35.53 108 THR F C 1
ATOM 10925 O O . THR F 1 107 ? 39.427 53.269 32.671 1.00 35.49 108 THR F O 1
ATOM 10929 N N . VAL F 1 108 ? 41.039 54.637 33.466 1.00 34.84 109 VAL F N 1
ATOM 10930 C CA . VAL F 1 108 ? 40.627 54.487 34.854 1.00 34.07 109 VAL F CA 1
ATOM 10931 C C . VAL F 1 108 ? 39.269 55.164 35.067 1.00 34.12 109 VAL F C 1
ATOM 10932 O O . VAL F 1 108 ? 38.386 54.586 35.683 1.00 33.11 109 VAL F O 1
ATOM 10936 N N . ALA F 1 109 ? 39.094 56.360 34.496 1.00 35.00 110 ALA F N 1
ATOM 10937 C CA . ALA F 1 109 ? 37.824 57.091 34.594 1.00 35.86 110 ALA F CA 1
ATOM 10938 C C . ALA F 1 109 ? 36.646 56.197 34.207 1.00 36.68 110 ALA F C 1
ATOM 10939 O O . ALA F 1 109 ? 35.659 56.093 34.937 1.00 36.25 110 ALA F O 1
ATOM 10941 N N . ARG F 1 110 ? 36.782 55.530 33.059 1.00 37.83 111 ARG F N 1
ATOM 10942 C CA . ARG F 1 110 ? 35.737 54.673 32.509 1.00 39.23 111 ARG F CA 1
ATOM 10943 C C . ARG F 1 110 ? 35.424 53.533 33.468 1.00 38.64 111 ARG F C 1
ATOM 10944 O O . ARG F 1 110 ? 34.263 53.270 33.770 1.00 38.49 111 ARG F O 1
ATOM 10952 N N . ARG F 1 111 ? 36.474 52.893 33.981 1.00 38.76 112 ARG F N 1
ATOM 10953 C CA . ARG F 1 111 ? 36.321 51.760 34.886 1.00 39.04 112 ARG F CA 1
ATOM 10954 C C . ARG F 1 111 ? 35.607 52.131 36.195 1.00 38.31 112 ARG F C 1
ATOM 10955 O O . ARG F 1 111 ? 34.879 51.319 36.766 1.00 39.07 112 ARG F O 1
ATOM 10963 N N . LEU F 1 112 ? 35.790 53.373 36.644 1.00 36.40 113 LEU F N 1
ATOM 10964 C CA . LEU F 1 112 ? 35.158 53.861 37.869 1.00 35.32 113 LEU F CA 1
ATOM 10965 C C . LEU F 1 112 ? 33.831 54.609 37.619 1.00 34.43 113 LEU F C 1
ATOM 10966 O O . LEU F 1 112 ? 33.180 55.070 38.560 1.00 34.34 113 LEU F O 1
ATOM 10971 N N . GLY F 1 113 ? 33.449 54.717 36.344 1.00 34.10 114 GLY F N 1
ATOM 10972 C CA . GLY F 1 113 ? 32.202 55.382 35.944 1.00 33.49 114 GLY F CA 1
ATOM 10973 C C . GLY F 1 113 ? 32.181 56.876 36.195 1.00 33.19 114 GLY F C 1
ATOM 10974 O O . GLY F 1 113 ? 31.130 57.447 36.538 1.00 33.93 114 GLY F O 1
ATOM 10975 N N . LEU F 1 114 ? 33.334 57.510 35.992 1.00 32.26 115 LEU F N 1
ATOM 10976 C CA . LEU F 1 114 ? 33.523 58.912 36.334 1.00 31.88 115 LEU F CA 1
ATOM 10977 C C . LEU F 1 114 ? 33.258 59.856 35.165 1.00 32.49 115 LEU F C 1
ATOM 10978 O O . LEU F 1 114 ? 33.350 61.074 35.306 1.00 31.87 115 LEU F O 1
ATOM 10983 N N . LEU F 1 115 ? 32.931 59.298 34.001 1.00 32.89 116 LEU F N 1
ATOM 10984 C CA . LEU F 1 115 ? 32.560 60.138 32.865 1.00 33.53 116 LEU F CA 1
ATOM 10985 C C . LEU F 1 115 ? 31.038 60.172 32.772 1.00 33.92 116 LEU F C 1
ATOM 10986 O O . LEU F 1 115 ? 30.404 59.179 32.415 1.00 33.68 116 LEU F O 1
ATOM 10991 N N . HIS F 1 116 ? 30.453 61.308 33.137 1.00 34.18 117 HIS F N 1
ATOM 10992 C CA . HIS F 1 116 ? 28.997 61.456 33.098 1.00 34.92 117 HIS F CA 1
ATOM 10993 C C . HIS F 1 116 ? 28.565 62.267 31.863 1.00 36.35 117 HIS F C 1
ATOM 10994 O O . HIS F 1 116 ? 29.379 62.500 30.950 1.00 36.65 117 HIS F O 1
ATOM 11001 N N . ALA F 1 117 ? 27.299 62.680 31.824 1.00 37.89 118 ALA F N 1
ATOM 11002 C CA . ALA F 1 117 ? 26.733 63.391 30.659 1.00 39.78 118 ALA F CA 1
ATOM 11003 C C . ALA F 1 117 ? 27.149 64.864 30.548 1.00 41.06 118 ALA F C 1
ATOM 11004 O O . ALA F 1 117 ? 26.988 65.485 29.481 1.00 41.65 118 ALA F O 1
ATOM 11006 N N . GLU F 1 118 ? 27.663 65.422 31.647 1.00 42.20 119 GLU F N 1
ATOM 11007 C CA . GLU F 1 118 ? 28.165 66.789 31.666 1.00 43.16 119 GLU F CA 1
ATOM 11008 C C . GLU F 1 118 ? 29.272 66.966 30.629 1.00 43.78 119 GLU F C 1
ATOM 11009 O O . GLU F 1 118 ? 29.286 67.944 29.872 1.00 44.46 119 GLU F O 1
ATOM 11015 N N . SER F 1 119 ? 30.186 65.999 30.590 1.00 43.55 120 SER F N 1
ATOM 11016 C CA . SER F 1 119 ? 31.391 66.112 29.779 1.00 42.98 120 SER F CA 1
ATOM 11017 C C . SER F 1 119 ? 31.803 64.748 29.258 1.00 42.64 120 SER F C 1
ATOM 11018 O O . SER F 1 119 ? 31.808 63.752 30.000 1.00 42.56 120 SER F O 1
ATOM 11021 N N . ALA F 1 120 ? 32.156 64.707 27.977 1.00 42.00 121 ALA F N 1
ATOM 11022 C CA . ALA F 1 120 ? 32.687 63.496 27.380 1.00 41.21 121 ALA F CA 1
ATOM 11023 C C . ALA F 1 120 ? 34.171 63.347 27.728 1.00 40.46 121 ALA F C 1
ATOM 11024 O O . ALA F 1 120 ? 34.674 62.224 27.796 1.00 41.48 121 ALA F O 1
ATOM 11026 N N . THR F 1 121 ? 34.838 64.474 28.007 1.00 39.09 122 THR F N 1
ATOM 11027 C CA . THR F 1 121 ? 36.308 64.552 28.062 1.00 37.18 122 THR F CA 1
ATOM 11028 C C . THR F 1 121 ? 36.943 64.569 29.469 1.00 35.81 122 THR F C 1
ATOM 11029 O O . THR F 1 121 ? 38.098 64.143 29.632 1.00 35.12 122 THR F O 1
ATOM 11033 N N . HIS F 1 122 ? 36.214 65.069 30.474 1.00 33.21 123 HIS F N 1
ATOM 11034 C CA . HIS F 1 122 ? 36.782 65.222 31.828 1.00 31.06 123 HIS F CA 1
ATOM 11035 C C . HIS F 1 122 ? 35.891 64.572 32.874 1.00 29.11 123 HIS F C 1
ATOM 11036 O O . HIS F 1 122 ? 34.674 64.546 32.720 1.00 28.99 123 HIS F O 1
ATOM 11043 N N . THR F 1 123 ? 36.496 64.031 33.930 1.00 26.76 124 THR F N 1
ATOM 11044 C CA . THR F 1 123 ? 35.743 63.334 34.982 1.00 25.31 124 THR F CA 1
ATOM 11045 C C . THR F 1 123 ? 34.885 64.334 35.796 1.00 24.47 124 THR F C 1
ATOM 11046 O O . THR F 1 123 ? 35.211 65.528 35.890 1.00 24.24 124 THR F O 1
ATOM 11050 N N . VAL F 1 124 ? 33.807 63.829 36.388 1.00 24.17 125 VAL F N 1
ATOM 11051 C CA . VAL F 1 124 ? 33.071 64.553 37.421 1.00 23.42 125 VAL F CA 1
ATOM 11052 C C . VAL F 1 124 ? 33.900 64.513 38.707 1.00 23.37 125 VAL F C 1
ATOM 11053 O O . VAL F 1 124 ? 35.044 64.015 38.721 1.00 22.27 125 VAL F O 1
ATOM 11057 N N . ARG F 1 125 ? 33.326 65.036 39.787 1.00 20.40 126 ARG F N 1
ATOM 11058 C CA . ARG F 1 125 ? 34.038 65.110 41.071 1.00 20.70 126 ARG F CA 1
ATOM 11059 C C . ARG F 1 125 ? 33.595 63.929 41.913 1.00 20.49 126 ARG F C 1
ATOM 11060 O O . ARG F 1 125 ? 32.772 64.083 42.791 1.00 20.43 126 ARG F O 1
ATOM 11068 N N . GLY F 1 126 ? 34.122 62.735 41.615 1.00 19.87 127 GLY F N 1
ATOM 11069 C CA . GLY F 1 126 ? 33.745 61.514 42.324 1.00 19.14 127 GLY F CA 1
ATOM 11070 C C . GLY F 1 126 ? 34.633 61.313 43.557 1.00 18.69 127 GLY F C 1
ATOM 11071 O O . GLY F 1 126 ? 35.771 61.838 43.641 1.00 18.76 127 GLY F O 1
ATOM 11072 N N . VAL F 1 127 ? 34.091 60.584 44.516 1.00 17.99 128 VAL F N 1
ATOM 11073 C CA . VAL F 1 127 ? 34.805 60.210 45.736 1.00 18.48 128 VAL F CA 1
ATOM 11074 C C . VAL F 1 127 ? 34.452 58.754 46.041 1.00 18.87 128 VAL F C 1
ATOM 11075 O O . VAL F 1 127 ? 33.291 58.391 46.066 1.00 18.45 128 VAL F O 1
ATOM 11079 N N . PHE F 1 128 ? 35.478 57.921 46.228 1.00 20.02 129 PHE F N 1
ATOM 11080 C CA . PHE F 1 128 ? 35.322 56.538 46.630 1.00 20.33 129 PHE F CA 1
ATOM 11081 C C . PHE F 1 128 ? 36.020 56.419 47.948 1.00 20.25 129 PHE F C 1
ATOM 11082 O O . PHE F 1 128 ? 37.208 56.727 48.043 1.00 21.07 129 PHE F O 1
ATOM 11090 N N . ILE F 1 129 ? 35.287 55.985 48.957 1.00 20.56 130 ILE F N 1
ATOM 11091 C CA . ILE F 1 129 ? 35.886 55.726 50.245 1.00 21.20 130 ILE F CA 1
ATOM 11092 C C . ILE F 1 129 ? 36.070 54.225 50.368 1.00 20.85 130 ILE F C 1
ATOM 11093 O O . ILE F 1 129 ? 35.101 53.478 50.328 1.00 22.20 130 ILE F O 1
ATOM 11098 N N . VAL F 1 130 ? 37.326 53.807 50.519 1.00 20.87 131 VAL F N 1
ATOM 11099 C CA . VAL F 1 130 ? 37.690 52.373 50.412 1.00 21.01 131 VAL F CA 1
ATOM 11100 C C . VAL F 1 130 ? 38.358 51.956 51.708 1.00 21.22 131 VAL F C 1
ATOM 11101 O O . VAL F 1 130 ? 39.289 52.632 52.150 1.00 21.22 131 VAL F O 1
ATOM 11105 N N . ASP F 1 131 ? 37.873 50.872 52.321 1.00 20.84 132 ASP F N 1
ATOM 11106 C CA . ASP F 1 131 ? 38.408 50.442 53.626 1.00 21.69 132 ASP F CA 1
ATOM 11107 C C . ASP F 1 131 ? 39.682 49.600 53.491 1.00 21.88 132 ASP F C 1
ATOM 11108 O O . ASP F 1 131 ? 40.136 49.348 52.381 1.00 21.92 132 ASP F O 1
ATOM 11113 N N . ALA F 1 132 ? 40.208 49.165 54.637 1.00 23.40 133 ALA F N 1
ATOM 11114 C CA . ALA F 1 132 ? 41.481 48.405 54.696 1.00 24.72 133 ALA F CA 1
ATOM 11115 C C . ALA F 1 132 ? 41.387 46.996 54.097 1.00 25.80 133 ALA F C 1
ATOM 11116 O O . ALA F 1 132 ? 42.423 46.337 53.885 1.00 25.91 133 ALA F O 1
ATOM 11118 N N . ARG F 1 133 ? 40.165 46.549 53.799 1.00 26.39 134 ARG F N 1
ATOM 11119 C CA . ARG F 1 133 ? 39.949 45.278 53.090 1.00 26.98 134 ARG F CA 1
ATOM 11120 C C . ARG F 1 133 ? 39.821 45.501 51.589 1.00 26.84 134 ARG F C 1
ATOM 11121 O O . ARG F 1 133 ? 39.588 44.559 50.828 1.00 27.26 134 ARG F O 1
ATOM 11129 N N . GLY F 1 134 ? 39.947 46.760 51.169 1.00 25.90 135 GLY F N 1
ATOM 11130 C CA . GLY F 1 134 ? 39.835 47.124 49.760 1.00 25.48 135 GLY F CA 1
ATOM 11131 C C . GLY F 1 134 ? 38.383 47.255 49.294 1.00 24.94 135 GLY F C 1
ATOM 11132 O O . GLY F 1 134 ?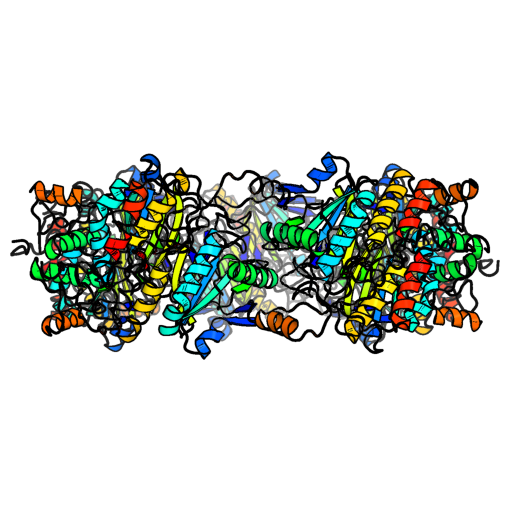 38.139 47.328 48.106 1.00 25.25 135 GLY F O 1
ATOM 11133 N N . VAL F 1 135 ? 37.439 47.321 50.226 1.00 24.38 136 VAL F N 1
ATOM 11134 C CA . VAL F 1 135 ? 36.018 47.322 49.862 1.00 23.43 136 VAL F CA 1
ATOM 11135 C C . VAL F 1 135 ? 35.508 48.760 49.771 1.00 22.69 136 VAL F C 1
ATOM 11136 O O . VAL F 1 135 ? 35.806 49.585 50.636 1.00 22.99 136 VAL F O 1
ATOM 11140 N N . ILE F 1 136 ? 34.733 49.049 48.727 1.00 21.45 137 ILE F N 1
ATOM 11141 C CA . ILE F 1 136 ? 34.119 50.381 48.576 1.00 21.19 137 ILE F CA 1
ATOM 11142 C C . ILE F 1 136 ? 32.990 50.556 49.600 1.00 19.74 137 ILE F C 1
ATOM 11143 O O . ILE F 1 136 ? 32.082 49.714 49.709 1.00 19.47 137 ILE F O 1
ATOM 11148 N N . ARG F 1 137 ? 33.019 51.677 50.335 1.00 18.95 138 ARG F N 1
ATOM 11149 C CA . ARG F 1 137 ? 32.153 51.847 51.495 1.00 18.28 138 ARG F CA 1
ATOM 11150 C C . ARG F 1 137 ? 31.115 52.961 51.298 1.00 18.34 138 ARG F C 1
ATOM 11151 O O . ARG F 1 137 ? 30.073 52.964 51.941 1.00 17.73 138 ARG F O 1
ATOM 11159 N N . THR F 1 138 ? 31.469 53.908 50.427 1.00 18.79 139 THR F N 1
ATOM 11160 C CA . THR F 1 138 ? 30.654 55.096 50.164 1.00 19.63 139 THR F CA 1
ATOM 11161 C C . THR F 1 138 ? 31.142 55.711 48.850 1.00 19.71 139 THR F C 1
ATOM 11162 O O . THR F 1 138 ? 32.319 55.629 48.524 1.00 19.73 139 THR F O 1
ATOM 11166 N N . MET F 1 139 ? 30.224 56.283 48.060 1.00 20.35 140 MET F N 1
ATOM 11167 C CA . MET F 1 139 ? 30.597 56.954 46.814 1.00 21.53 140 MET F CA 1
ATOM 11168 C C . MET F 1 139 ? 29.823 58.244 46.704 1.00 19.62 140 MET F C 1
ATOM 11169 O O . MET F 1 139 ? 28.621 58.254 46.981 1.00 19.86 140 MET F O 1
ATOM 11174 N N . LEU F 1 140 ? 30.515 59.305 46.313 1.00 18.95 141 LEU F N 1
ATOM 11175 C CA . LEU F 1 140 ? 29.846 60.608 46.132 1.00 18.63 141 LEU F CA 1
ATOM 11176 C C . LEU F 1 140 ? 30.158 61.101 44.724 1.00 19.03 141 LEU F C 1
ATOM 11177 O O . LEU F 1 140 ? 31.293 60.987 44.258 1.00 19.30 141 LEU F O 1
ATOM 11182 N N . TYR F 1 141 ? 29.164 61.673 44.049 1.00 19.08 142 TYR F N 1
ATOM 11183 C CA . TYR F 1 141 ? 29.417 62.249 42.716 1.00 18.90 142 TYR F CA 1
ATOM 11184 C C . TYR F 1 141 ? 28.927 63.686 42.679 1.00 18.39 142 TYR F C 1
ATOM 11185 O O . TYR F 1 141 ? 27.721 63.934 42.592 1.00 18.09 142 TYR F O 1
ATOM 11194 N N . TYR F 1 142 ? 29.858 64.615 42.805 1.00 17.98 143 TYR F N 1
ATOM 11195 C CA . TYR F 1 142 ? 29.565 66.038 42.712 1.00 18.31 143 TYR F CA 1
ATOM 11196 C C . TYR F 1 142 ? 29.860 66.437 41.258 1.00 19.20 143 TYR F C 1
ATOM 11197 O O . TYR F 1 142 ? 30.631 65.748 40.556 1.00 20.52 143 TYR F O 1
ATOM 11206 N N . PRO F 1 143 ? 29.237 67.528 40.786 1.00 20.30 144 PRO F N 1
ATOM 11207 C CA . PRO F 1 143 ? 29.432 67.987 39.413 1.00 20.37 144 PRO F CA 1
ATOM 11208 C C . PRO F 1 143 ? 30.563 68.992 39.255 1.00 21.20 144 PRO F C 1
ATOM 11209 O O . PRO F 1 143 ? 31.116 69.499 40.234 1.00 20.75 144 PRO F O 1
ATOM 11213 N N . MET F 1 144 ? 30.883 69.314 38.005 1.00 21.54 145 MET F N 1
ATOM 11214 C CA A MET F 1 144 ? 32.013 70.195 37.745 0.50 22.56 145 MET F CA 1
ATOM 11215 C CA B MET F 1 144 ? 31.965 70.249 37.673 0.50 22.33 145 MET F CA 1
ATOM 11216 C C . MET F 1 144 ? 31.868 71.575 38.405 1.00 22.28 145 MET F C 1
ATOM 11217 O O . MET F 1 144 ? 32.868 72.165 38.801 1.00 21.96 145 MET F O 1
ATOM 11226 N N . GLU F 1 145 ? 30.638 72.078 38.507 1.00 21.33 146 GLU F N 1
ATOM 11227 C CA . GLU F 1 145 ? 30.409 73.437 38.974 1.00 20.98 146 GLU F CA 1
ATOM 11228 C C . GLU F 1 145 ? 30.343 73.591 40.496 1.00 20.22 146 GLU F C 1
ATOM 11229 O O . GLU F 1 145 ? 30.088 74.698 40.989 1.00 21.33 146 GLU F O 1
ATOM 11235 N N . LEU F 1 146 ? 30.498 72.499 41.234 1.00 18.61 147 LEU F N 1
ATOM 11236 C CA . LEU F 1 146 ? 30.244 72.561 42.692 1.00 17.51 147 LEU F CA 1
ATOM 11237 C C . LEU F 1 146 ? 31.348 71.822 43.415 1.00 18.52 147 LEU F C 1
ATOM 11238 O O . LEU F 1 146 ? 31.503 70.609 43.259 1.00 18.93 147 LEU F O 1
ATOM 11243 N N . GLY F 1 147 ? 32.089 72.555 44.224 1.00 17.63 148 GLY F N 1
ATOM 11244 C CA . GLY F 1 147 ? 33.167 71.942 45.006 1.00 18.70 148 GLY F CA 1
ATOM 11245 C C . GLY F 1 147 ? 32.617 71.120 46.176 1.00 17.98 148 GLY F C 1
ATOM 11246 O O . GLY F 1 147 ? 31.517 71.357 46.698 1.00 18.14 148 GLY F O 1
ATOM 11247 N N . ARG F 1 148 ? 33.402 70.132 46.591 1.00 18.02 149 ARG F N 1
ATOM 11248 C CA . ARG F 1 148 ? 32.992 69.236 47.678 1.00 16.67 149 ARG F CA 1
ATOM 11249 C C . ARG F 1 148 ? 33.131 69.931 49.044 1.00 15.91 149 ARG F C 1
ATOM 11250 O O . ARG F 1 148 ? 33.780 70.987 49.174 1.00 16.23 149 ARG F O 1
ATOM 11258 N N . LEU F 1 149 ? 32.492 69.322 50.038 1.00 16.33 150 LEU F N 1
ATOM 11259 C CA . LEU F 1 149 ? 32.651 69.698 51.446 1.00 16.64 150 LEU F CA 1
ATOM 11260 C C . LEU F 1 149 ? 33.570 68.623 52.081 1.00 15.47 150 LEU F C 1
ATOM 11261 O O . LEU F 1 149 ? 33.122 67.514 52.412 1.00 17.56 150 LEU F O 1
ATOM 11266 N N . VAL F 1 150 ? 34.845 68.948 52.195 1.00 16.27 151 VAL F N 1
ATOM 11267 C CA . VAL F 1 150 ? 35.846 67.933 52.548 1.00 15.86 151 VAL F CA 1
ATOM 11268 C C . VAL F 1 150 ? 35.661 67.441 53.992 1.00 16.86 151 VAL F C 1
ATOM 11269 O O . VAL F 1 150 ? 35.934 66.270 54.294 1.00 16.89 151 VAL F O 1
ATOM 11273 N N . ASP F 1 151 ? 35.162 68.297 54.876 1.00 16.22 152 ASP F N 1
ATOM 11274 C CA . ASP F 1 151 ? 34.939 67.856 56.270 1.00 15.98 152 ASP F CA 1
ATOM 11275 C C . ASP F 1 151 ? 33.879 66.758 56.349 1.00 16.32 152 ASP F C 1
ATOM 11276 O O . ASP F 1 151 ? 33.890 65.955 57.300 1.00 18.03 152 ASP F O 1
ATOM 11281 N N . GLU F 1 152 ? 32.963 66.698 55.375 1.00 16.65 153 GLU F N 1
ATOM 11282 C CA . GLU F 1 152 ? 31.996 65.583 55.368 1.00 17.20 153 GLU F CA 1
ATOM 11283 C C . GLU F 1 152 ? 32.675 64.278 55.000 1.00 17.55 153 GLU F C 1
ATOM 11284 O O . GLU F 1 152 ? 32.265 63.228 55.489 1.00 18.71 153 GLU F O 1
ATOM 11290 N N . ILE F 1 153 ? 33.701 64.357 54.160 1.00 17.22 154 ILE F N 1
ATOM 11291 C CA . ILE F 1 153 ? 34.528 63.176 53.845 1.00 17.32 154 ILE F CA 1
ATOM 11292 C C . ILE F 1 153 ? 35.225 62.630 55.089 1.00 17.87 154 ILE F C 1
ATOM 11293 O O . ILE F 1 153 ? 35.173 61.418 55.355 1.00 16.80 154 ILE F O 1
ATOM 11298 N N . LEU F 1 154 ? 35.803 63.522 55.889 1.00 17.14 155 LEU F N 1
ATOM 11299 C CA . LEU F 1 154 ? 36.363 63.109 57.196 1.00 17.55 155 LEU F CA 1
ATOM 11300 C C . LEU F 1 154 ? 35.302 62.530 58.104 1.00 18.38 155 LEU F C 1
ATOM 11301 O O . LEU F 1 154 ? 35.528 61.507 58.781 1.00 18.22 155 LEU F O 1
ATOM 11306 N N . ARG F 1 155 ? 34.139 63.165 58.159 1.00 17.56 156 ARG F N 1
ATOM 11307 C CA . ARG F 1 155 ? 33.083 62.634 59.044 1.00 17.52 156 ARG F CA 1
ATOM 11308 C C . ARG F 1 155 ? 32.673 61.205 58.614 1.00 18.26 156 ARG F C 1
ATOM 11309 O O . ARG F 1 155 ? 32.487 60.322 59.471 1.00 17.71 156 ARG F O 1
ATOM 11317 N N . ILE F 1 156 ? 32.565 60.978 57.304 1.00 17.63 157 ILE F N 1
ATOM 11318 C CA . ILE F 1 156 ? 32.174 59.666 56.777 1.00 18.96 157 ILE F CA 1
ATOM 11319 C C . ILE F 1 156 ? 33.184 58.605 57.235 1.00 19.25 157 ILE F C 1
ATOM 11320 O O . ILE F 1 156 ? 32.775 57.584 57.782 1.00 20.69 157 ILE F O 1
ATOM 11325 N N . VAL F 1 157 ? 34.472 58.872 57.019 1.00 19.97 158 VAL F N 1
ATOM 11326 C CA . VAL F 1 157 ? 35.540 57.874 57.336 1.00 20.31 158 VAL F CA 1
ATOM 11327 C C . VAL F 1 157 ? 35.643 57.621 58.845 1.00 21.42 158 VAL F C 1
ATOM 11328 O O . VAL F 1 157 ? 35.698 56.456 59.273 1.00 21.22 158 VAL F O 1
ATOM 11332 N N . LYS F 1 158 ? 35.608 58.694 59.652 1.00 19.79 159 LYS F N 1
ATOM 11333 C CA . LYS F 1 158 ? 35.604 58.566 61.102 1.00 20.54 159 LYS F CA 1
ATOM 11334 C C . LYS F 1 158 ? 34.429 57.690 61.555 1.00 20.35 159 LYS F C 1
ATOM 11335 O O . LYS F 1 158 ? 34.584 56.757 62.340 1.00 21.52 159 LYS F O 1
ATOM 11341 N N . ALA F 1 159 ? 33.235 57.986 61.044 1.00 19.74 160 ALA F N 1
ATOM 11342 C CA . ALA F 1 159 ? 32.026 57.321 61.526 1.00 19.89 160 ALA F CA 1
ATOM 11343 C C . ALA F 1 159 ? 31.988 55.863 61.085 1.00 20.64 160 ALA F C 1
ATOM 11344 O O . ALA F 1 159 ? 31.543 55.009 61.832 1.00 22.53 160 ALA F O 1
ATOM 11346 N N . LEU F 1 160 ? 32.405 55.589 59.857 1.00 21.02 161 LEU F N 1
ATOM 11347 C CA . LEU F 1 160 ? 32.469 54.201 59.372 1.00 21.30 161 LEU F CA 1
ATOM 11348 C C . LEU F 1 160 ? 33.486 53.402 60.192 1.00 21.32 161 LEU F C 1
ATOM 11349 O O . LEU F 1 160 ? 33.240 52.260 60.553 1.00 21.05 161 LEU F O 1
ATOM 11354 N N . LYS F 1 161 ? 34.640 54.005 60.456 1.00 21.87 162 LYS F N 1
ATOM 11355 C CA . LYS F 1 161 ? 35.649 53.351 61.308 1.00 22.92 162 LYS F CA 1
ATOM 11356 C C . LYS F 1 161 ? 35.108 53.048 62.713 1.00 23.17 162 LYS F C 1
ATOM 11357 O O . LYS F 1 161 ? 35.285 51.951 63.239 1.00 22.48 162 LYS F O 1
ATOM 11363 N N . LEU F 1 162 ? 34.426 54.013 63.314 1.00 22.73 163 LEU F N 1
ATOM 11364 C CA . LEU F 1 162 ? 33.750 53.790 64.586 1.00 23.49 163 LEU F CA 1
ATOM 11365 C C . LEU F 1 162 ? 32.693 52.714 64.505 1.00 23.97 163 LEU F C 1
ATOM 11366 O O . LEU F 1 162 ? 32.573 51.857 65.377 1.00 22.56 163 LEU F O 1
ATOM 11371 N N . GLY F 1 163 ? 31.895 52.754 63.446 1.00 22.96 164 GLY F N 1
ATOM 11372 C CA . GLY F 1 163 ? 30.850 51.762 63.305 1.00 23.21 164 GLY F CA 1
ATOM 11373 C C . GLY F 1 163 ? 31.473 50.373 63.234 1.00 23.81 164 GLY F C 1
ATOM 11374 O O . GLY F 1 163 ? 30.971 49.439 63.860 1.00 23.86 164 GLY F O 1
ATOM 11375 N N . ASP F 1 164 ? 32.544 50.252 62.464 1.00 23.68 165 ASP F N 1
ATOM 11376 C CA . ASP F 1 164 ? 33.238 48.957 62.284 1.00 24.20 165 ASP F CA 1
ATOM 11377 C C . ASP F 1 164 ? 33.796 48.425 63.613 1.00 25.25 165 ASP F C 1
ATOM 11378 O O . ASP F 1 164 ? 33.520 47.282 64.006 1.00 24.63 165 ASP F O 1
ATOM 11383 N N . SER F 1 165 ? 34.562 49.268 64.310 1.00 25.78 166 SER F N 1
ATOM 11384 C CA . SER F 1 165 ? 35.202 48.838 65.562 1.00 26.15 166 SER F CA 1
ATOM 11385 C C . SER F 1 165 ? 34.199 48.577 66.681 1.00 26.10 166 SER F C 1
ATOM 11386 O O . SER F 1 165 ? 34.400 47.670 67.505 1.00 26.44 166 SER F O 1
ATOM 11389 N N . LEU F 1 166 ? 33.114 49.354 66.728 1.00 24.98 167 LEU F N 1
ATOM 11390 C CA . LEU F 1 166 ? 32.123 49.237 67.817 1.00 24.38 167 LEU F CA 1
ATOM 11391 C C . LEU F 1 166 ? 30.913 48.335 67.483 1.00 23.51 167 LEU F C 1
ATOM 11392 O O . LEU F 1 166 ? 30.062 48.065 68.342 1.00 23.12 167 LEU F O 1
ATOM 11397 N N . LYS F 1 167 ? 30.885 47.833 66.253 1.00 24.02 168 LYS F N 1
ATOM 11398 C CA . LYS F 1 167 ? 29.770 47.021 65.754 1.00 24.75 168 LYS F CA 1
ATOM 11399 C C . LYS F 1 167 ? 28.442 47.792 65.899 1.00 23.30 168 LYS F C 1
ATOM 11400 O O . LYS F 1 167 ? 27.475 47.326 66.525 1.00 22.57 168 LYS F O 1
ATOM 11406 N N . ARG F 1 168 ? 28.429 49.012 65.347 1.00 21.93 169 ARG F N 1
ATOM 11407 C CA . ARG F 1 168 ? 27.264 49.888 65.471 1.00 21.63 169 ARG F CA 1
ATOM 11408 C C . ARG F 1 168 ? 26.989 50.563 64.117 1.00 21.84 169 ARG F C 1
ATOM 11409 O O . ARG F 1 168 ? 27.910 50.766 63.302 1.00 22.27 169 ARG F O 1
ATOM 11417 N N . ALA F 1 169 ? 25.708 50.860 63.881 1.00 20.79 170 ALA F N 1
ATOM 11418 C CA . ALA F 1 169 ? 25.263 51.741 62.802 1.00 20.73 170 ALA F CA 1
ATOM 11419 C C . ALA F 1 169 ? 25.256 53.185 63.317 1.00 20.21 170 ALA F C 1
ATOM 11420 O O . ALA F 1 169 ? 25.166 53.444 64.526 1.00 21.27 170 ALA F O 1
ATOM 11422 N N . VAL F 1 170 ? 25.318 54.132 62.386 1.00 19.88 171 VAL F N 1
ATOM 11423 C CA . VAL F 1 170 ? 25.530 55.529 62.768 1.00 19.16 171 VAL F CA 1
ATOM 11424 C C . VAL F 1 170 ? 24.304 56.358 62.335 1.00 18.41 171 VAL F C 1
ATOM 11425 O O . VAL F 1 170 ? 23.941 56.312 61.165 1.00 18.92 171 VAL F O 1
ATOM 11429 N N . PRO F 1 171 ? 23.680 57.092 63.271 1.00 17.86 172 PRO F N 1
ATOM 11430 C CA . PRO F 1 171 ? 22.430 57.806 62.959 1.00 17.84 172 PRO F CA 1
ATOM 11431 C C . PRO F 1 171 ? 22.683 58.983 62.050 1.00 18.12 172 PRO F C 1
ATOM 11432 O O . PRO F 1 171 ? 23.834 59.471 61.979 1.00 18.18 172 PRO F O 1
ATOM 11436 N N . ALA F 1 172 ? 21.607 59.481 61.423 1.00 17.78 173 ALA F N 1
ATOM 11437 C CA . ALA F 1 172 ? 21.682 60.696 60.592 1.00 17.26 173 ALA F CA 1
ATOM 11438 C C . ALA F 1 172 ? 22.397 61.808 61.379 1.00 18.22 173 ALA F C 1
ATOM 11439 O O . ALA F 1 172 ? 22.124 62.007 62.585 1.00 16.47 173 ALA F O 1
ATOM 11441 N N . ASP F 1 173 ? 23.273 62.557 60.712 1.00 17.42 174 ASP F N 1
ATOM 11442 C CA . ASP F 1 173 ? 23.878 63.784 61.314 1.00 18.67 174 ASP F CA 1
ATOM 11443 C C . ASP F 1 173 ? 24.770 63.550 62.542 1.00 18.22 174 ASP F C 1
ATOM 11444 O O . ASP F 1 173 ? 25.092 64.502 63.278 1.00 18.85 174 ASP F O 1
ATOM 11449 N N . TRP F 1 174 ? 25.176 62.301 62.750 1.00 17.20 175 TRP F N 1
ATOM 11450 C CA . TRP F 1 174 ? 26.067 61.981 63.876 1.00 18.39 175 TRP F CA 1
ATOM 11451 C C . TRP F 1 174 ? 27.359 62.833 63.789 1.00 18.76 175 TRP F C 1
ATOM 11452 O O . TRP F 1 174 ? 27.928 62.980 62.686 1.00 18.94 175 TRP F O 1
ATOM 11463 N N . PRO F 1 175 ? 27.879 63.315 64.947 1.00 18.97 176 PRO F N 1
ATOM 11464 C CA . PRO F 1 175 ? 27.506 63.078 66.369 1.00 20.46 176 PRO F CA 1
ATOM 11465 C C . PRO F 1 175 ? 26.446 63.991 66.959 1.00 20.65 176 PRO F C 1
ATOM 11466 O O . PRO F 1 175 ? 26.287 64.033 68.203 1.00 22.09 176 PRO F O 1
ATOM 11470 N N . ASN F 1 176 ? 25.689 64.659 66.080 1.00 19.58 177 ASN F N 1
ATOM 11471 C CA . ASN F 1 176 ? 24.670 65.624 66.468 1.00 19.38 177 ASN F CA 1
ATOM 11472 C C . ASN F 1 176 ? 23.278 65.195 66.017 1.00 18.57 177 ASN F C 1
ATOM 11473 O O . ASN F 1 176 ? 22.449 66.019 65.593 1.00 20.06 177 ASN F O 1
ATOM 11478 N N . ASN F 1 177 ? 23.017 63.893 66.092 1.00 19.34 178 ASN F N 1
ATOM 11479 C CA . ASN F 1 177 ? 21.675 63.404 65.751 1.00 19.58 178 ASN F CA 1
ATOM 11480 C C . ASN F 1 177 ? 20.614 63.969 66.662 1.00 20.11 178 ASN F C 1
ATOM 11481 O O . ASN F 1 177 ? 20.796 64.035 67.878 1.00 20.50 178 ASN F O 1
ATOM 11486 N N . GLU F 1 178 ? 19.481 64.358 66.096 1.00 20.57 179 GLU F N 1
ATOM 11487 C CA A GLU F 1 178 ? 18.454 65.042 66.858 0.50 21.31 179 GLU F CA 1
ATOM 11488 C CA B GLU F 1 178 ? 18.510 65.042 66.928 0.50 21.71 179 GLU F CA 1
ATOM 11489 C C . GLU F 1 178 ? 17.698 64.120 67.848 1.00 21.93 179 GLU F C 1
ATOM 11490 O O . GLU F 1 178 ? 17.096 64.590 68.816 1.00 22.96 179 GLU F O 1
ATOM 11501 N N . ILE F 1 179 ? 17.718 62.813 67.577 1.00 21.39 180 ILE F N 1
ATOM 11502 C CA . ILE F 1 179 ? 16.980 61.845 68.412 1.00 20.98 180 ILE F CA 1
ATOM 11503 C C . ILE F 1 179 ? 17.866 61.327 69.556 1.00 20.96 180 ILE F C 1
ATOM 11504 O O . ILE F 1 179 ? 17.449 61.322 70.730 1.00 21.22 180 ILE F O 1
ATOM 11509 N N . ILE F 1 180 ? 19.068 60.894 69.207 1.00 21.24 181 ILE F N 1
ATOM 11510 C CA . ILE F 1 180 ? 19.960 60.205 70.138 1.00 21.38 181 ILE F CA 1
ATOM 11511 C C . ILE F 1 180 ? 21.345 60.855 70.295 1.00 22.13 181 ILE F C 1
ATOM 11512 O O . ILE F 1 180 ? 22.215 60.318 70.989 1.00 21.93 181 ILE F O 1
ATOM 11517 N N . GLY F 1 181 ? 21.559 61.998 69.654 1.00 22.07 182 GLY F N 1
ATOM 11518 C CA . GLY F 1 181 ? 22.803 62.760 69.807 1.00 21.89 182 GLY F CA 1
ATOM 11519 C C . GLY F 1 181 ? 24.012 62.050 69.260 1.00 22.15 182 GLY F C 1
ATOM 11520 O O . GLY F 1 181 ? 24.111 61.802 68.048 1.00 20.92 182 GLY F O 1
ATOM 11521 N N . GLU F 1 182 ? 24.955 61.743 70.163 1.00 21.92 183 GLU F N 1
ATOM 11522 C CA . GLU F 1 182 ? 26.174 61.026 69.807 1.00 23.59 183 GLU F CA 1
ATOM 11523 C C . GLU F 1 182 ? 26.019 59.504 69.990 1.00 22.83 183 GLU F C 1
ATOM 11524 O O . GLU F 1 182 ? 26.950 58.731 69.785 1.00 23.98 183 GLU F O 1
ATOM 11530 N N . GLY F 1 183 ? 24.826 59.096 70.382 1.00 22.51 184 GLY F N 1
ATOM 11531 C CA . GLY F 1 183 ? 24.432 57.696 70.441 1.00 22.75 184 GLY F CA 1
ATOM 11532 C C . GLY F 1 183 ? 24.706 56.935 69.164 1.00 22.66 184 GLY F C 1
ATOM 11533 O O . GLY F 1 183 ? 24.713 57.514 68.072 1.00 21.75 184 GLY F O 1
ATOM 11534 N N . LEU F 1 184 ? 25.001 55.644 69.308 1.00 22.69 185 LEU F N 1
ATOM 11535 C CA . LEU F 1 184 ? 25.214 54.782 68.151 1.00 22.29 185 LEU F CA 1
ATOM 11536 C C . LEU F 1 184 ? 24.225 53.623 68.181 1.00 22.42 185 LEU F C 1
ATOM 11537 O O . LEU F 1 184 ? 23.816 53.177 69.247 1.00 22.01 185 LEU F O 1
ATOM 11542 N N . ILE F 1 185 ? 23.874 53.126 67.005 1.00 21.75 186 ILE F N 1
ATOM 11543 C CA . ILE F 1 185 ? 22.713 52.244 66.877 1.00 21.10 186 ILE F CA 1
ATOM 11544 C C . ILE F 1 185 ? 23.106 50.769 66.819 1.00 20.83 186 ILE F C 1
ATOM 11545 O O . ILE F 1 185 ? 24.005 50.403 66.078 1.00 21.65 186 ILE F O 1
ATOM 11550 N N . VAL F 1 186 ? 22.406 49.933 67.596 1.00 22.09 187 VAL F N 1
ATOM 11551 C CA . VAL F 1 186 ? 22.573 48.483 67.510 1.00 22.60 187 VAL F CA 1
ATOM 11552 C C . VAL F 1 186 ? 21.876 47.965 66.244 1.00 24.13 187 VAL F C 1
ATOM 11553 O O . VAL F 1 186 ? 20.707 48.289 66.026 1.00 23.76 187 VAL F O 1
ATOM 11557 N N . PRO F 1 187 ? 22.595 47.209 65.385 1.00 25.75 188 PRO F N 1
ATOM 11558 C CA . PRO F 1 187 ? 21.924 46.743 64.153 1.00 26.09 188 PRO F CA 1
ATOM 11559 C C . PRO F 1 187 ? 20.669 45.943 64.501 1.00 26.52 188 PRO F C 1
ATOM 11560 O O . PRO F 1 187 ? 20.711 45.117 65.421 1.00 26.88 188 PRO F O 1
ATOM 11564 N N . PRO F 1 188 ? 19.548 46.224 63.808 1.00 26.40 189 PRO F N 1
ATOM 11565 C CA . PRO F 1 188 ? 18.256 45.673 64.272 1.00 26.08 189 PRO F CA 1
ATOM 11566 C C . PRO F 1 188 ? 18.190 44.131 64.232 1.00 26.22 189 PRO F C 1
ATOM 11567 O O . PRO F 1 188 ? 18.870 43.502 63.405 1.00 27.28 189 PRO F O 1
ATOM 11571 N N . PRO F 1 189 ? 17.385 43.535 65.128 1.00 25.67 190 PRO F N 1
ATOM 11572 C CA . PRO F 1 189 ? 17.166 42.089 65.065 1.00 25.96 190 PRO F CA 1
ATOM 11573 C C . PRO F 1 189 ? 16.531 41.724 63.732 1.00 25.78 190 PRO F C 1
ATOM 11574 O O . PRO F 1 189 ? 15.734 42.517 63.182 1.00 25.72 190 PRO F O 1
ATOM 11578 N N . THR F 1 190 ? 16.858 40.537 63.217 1.00 25.83 191 THR F N 1
ATOM 11579 C CA . THR F 1 190 ? 16.301 40.080 61.933 1.00 25.42 191 THR F CA 1
ATOM 11580 C C . THR F 1 190 ? 15.422 38.838 62.085 1.00 25.51 191 THR F C 1
ATOM 11581 O O . THR F 1 190 ? 14.885 38.327 61.105 1.00 25.67 191 THR F O 1
ATOM 11585 N N . THR F 1 191 ? 15.272 38.354 63.310 1.00 24.50 192 THR F N 1
ATOM 11586 C CA . THR F 1 191 ? 14.276 37.320 63.564 1.00 24.85 192 THR F CA 1
ATOM 11587 C C . THR F 1 191 ? 13.411 37.685 64.749 1.00 24.28 192 THR F C 1
ATOM 11588 O O . THR F 1 191 ? 13.787 38.495 65.617 1.00 23.30 192 THR F O 1
ATOM 11592 N N . GLU F 1 192 ? 12.248 37.043 64.814 1.00 24.11 193 GLU F N 1
ATOM 11593 C CA . GLU F 1 192 ? 11.311 37.269 65.883 1.00 25.57 193 GLU F CA 1
ATOM 11594 C C . GLU F 1 192 ? 11.881 36.918 67.272 1.00 26.50 193 GLU F C 1
ATOM 11595 O O . GLU F 1 192 ? 11.695 37.656 68.237 1.00 26.60 193 GLU F O 1
ATOM 11601 N N . ASP F 1 193 ? 12.564 35.785 67.364 1.00 27.50 194 ASP F N 1
ATOM 11602 C CA . ASP F 1 193 ? 13.187 35.382 68.620 1.00 28.88 194 ASP F CA 1
ATOM 11603 C C . ASP F 1 193 ? 14.272 36.365 69.049 1.00 29.25 194 ASP F C 1
ATOM 11604 O O . ASP F 1 193 ? 14.383 36.687 70.240 1.00 29.46 194 ASP F O 1
ATOM 11609 N N . GLN F 1 194 ? 15.045 36.852 68.079 1.00 28.94 195 GLN F N 1
ATOM 11610 C CA . GLN F 1 194 ? 16.137 37.780 68.364 1.00 30.08 195 GLN F CA 1
ATOM 11611 C C . GLN F 1 194 ? 15.538 39.103 68.826 1.00 29.62 195 GLN F C 1
ATOM 11612 O O . GLN F 1 194 ? 16.041 39.725 69.773 1.00 29.81 195 GLN F O 1
ATOM 11618 N N . ALA F 1 195 ? 14.440 39.518 68.195 1.00 29.41 196 ALA F N 1
ATOM 11619 C CA . ALA F 1 195 ? 13.707 40.724 68.613 1.00 30.32 196 ALA F CA 1
ATOM 11620 C C . ALA F 1 195 ? 13.166 40.596 70.030 1.00 31.29 196 ALA F C 1
ATOM 11621 O O . ALA F 1 195 ? 13.314 41.502 70.860 1.00 31.74 196 ALA F O 1
ATOM 11623 N N . ARG F 1 196 ? 12.541 39.456 70.309 1.00 31.98 197 ARG F N 1
ATOM 11624 C CA . ARG F 1 196 ? 11.957 39.221 71.628 1.00 33.52 197 ARG F CA 1
ATOM 11625 C C . ARG F 1 196 ? 13.020 39.218 72.714 1.00 33.53 197 ARG F C 1
ATOM 11626 O O . ARG F 1 196 ? 12.805 39.822 73.758 1.00 34.12 197 ARG F O 1
ATOM 11634 N N . ALA F 1 197 ? 14.156 38.562 72.447 1.00 34.06 198 ALA F N 1
ATOM 11635 C CA . ALA F 1 197 ? 15.271 38.423 73.414 1.00 35.34 198 ALA F CA 1
ATOM 11636 C C . ALA F 1 197 ? 15.990 39.733 73.683 1.00 36.96 198 ALA F C 1
ATOM 11637 O O . ALA F 1 197 ? 16.495 39.949 74.791 1.00 37.01 198 ALA F O 1
ATOM 11639 N N . ARG F 1 198 ? 16.057 40.600 72.670 1.00 38.65 199 ARG F N 1
ATOM 11640 C CA . ARG F 1 198 ? 16.697 41.905 72.839 1.00 40.37 199 ARG F CA 1
ATOM 11641 C C . ARG F 1 198 ? 15.933 42.751 73.847 1.00 41.35 199 ARG F C 1
ATOM 11642 O O . ARG F 1 198 ? 16.525 43.443 74.689 1.00 41.86 199 ARG F O 1
ATOM 11650 N N . MET F 1 199 ? 14.613 42.696 73.740 1.00 42.75 200 MET F N 1
ATOM 11651 C CA . MET F 1 199 ? 13.719 43.429 74.622 1.00 44.52 200 MET F CA 1
ATOM 11652 C C . MET F 1 199 ? 13.693 42.889 76.054 1.00 45.75 200 MET F C 1
ATOM 11653 O O . MET F 1 199 ? 13.604 43.656 77.017 1.00 46.17 200 MET F O 1
ATOM 11658 N N . GLU F 1 200 ? 13.790 41.571 76.187 1.00 46.86 201 GLU F N 1
ATOM 11659 C CA . GLU F 1 200 ? 13.816 40.922 77.501 1.00 47.61 201 GLU F CA 1
ATOM 11660 C C . GLU F 1 200 ? 15.123 41.171 78.265 1.00 47.52 201 GLU F C 1
ATOM 11661 O O . GLU F 1 200 ? 15.133 41.158 79.504 1.00 47.83 201 GLU F O 1
ATOM 11667 N N . SER F 1 201 ? 16.212 41.407 77.529 1.00 46.73 202 SER F N 1
ATOM 11668 C CA . SER F 1 201 ? 17.525 41.651 78.131 1.00 45.97 202 SER F CA 1
ATOM 11669 C C . SER F 1 201 ? 17.608 42.993 78.869 1.00 45.05 202 SER F C 1
ATOM 11670 O O . SER F 1 201 ? 18.395 43.132 79.812 1.00 45.26 202 SER F O 1
ATOM 11673 N N . GLY F 1 202 ? 16.805 43.969 78.437 1.00 43.69 203 GLY F N 1
ATOM 11674 C CA . GLY F 1 202 ? 16.885 45.351 78.950 1.00 41.45 203 GLY F CA 1
ATOM 11675 C C . GLY F 1 202 ? 18.279 45.968 78.851 1.00 39.78 203 GLY F C 1
ATOM 11676 O O . GLY F 1 202 ? 18.627 46.876 79.607 1.00 39.37 203 GLY F O 1
ATOM 11677 N N . GLN F 1 203 ? 19.068 45.481 77.900 1.00 38.30 204 GLN F N 1
ATOM 11678 C CA . GLN F 1 203 ? 20.473 45.854 77.751 1.00 36.54 204 GLN F CA 1
ATOM 11679 C C . GLN F 1 203 ? 20.698 47.298 77.257 1.00 35.63 204 GLN F C 1
ATOM 11680 O O . GLN F 1 203 ? 21.635 47.979 77.694 1.00 34.84 204 GLN F O 1
ATOM 11686 N N . TYR F 1 204 ? 19.828 47.762 76.368 1.00 33.89 205 TYR F N 1
ATOM 11687 C CA . TYR F 1 204 ? 20.055 49.030 75.656 1.00 32.25 205 TYR F CA 1
ATOM 11688 C C . TYR F 1 204 ? 18.924 50.004 75.864 1.00 31.96 205 TYR F C 1
ATOM 11689 O O . TYR F 1 204 ? 17.783 49.598 76.099 1.00 32.29 205 TYR F O 1
ATOM 11698 N N . ARG F 1 205 ? 19.213 51.298 75.706 1.00 31.25 206 ARG F N 1
ATOM 11699 C CA . ARG F 1 205 ? 18.145 52.263 75.506 1.00 30.42 206 ARG F CA 1
ATOM 11700 C C . ARG F 1 205 ? 17.423 51.889 74.216 1.00 28.96 206 ARG F C 1
ATOM 11701 O O . ARG F 1 205 ? 18.033 51.359 73.278 1.00 27.44 206 ARG F O 1
ATOM 11709 N N . SER F 1 206 ? 16.127 52.164 74.175 1.00 28.83 207 SER F N 1
ATOM 11710 C CA . SER F 1 206 ? 15.272 51.631 73.129 1.00 29.21 207 SER F CA 1
ATOM 11711 C C . SER F 1 206 ? 14.022 52.453 72.912 1.00 28.82 207 SER F C 1
ATOM 11712 O O . SER F 1 206 ? 13.384 52.902 73.876 1.00 28.55 207 SER F O 1
ATOM 11715 N N . LEU F 1 207 ? 13.653 52.609 71.636 1.00 27.75 208 LEU F N 1
ATOM 11716 C CA . LEU F 1 207 ? 12.350 53.144 71.261 1.00 27.73 208 LEU F CA 1
ATOM 11717 C C . LEU F 1 207 ? 11.381 52.056 70.763 1.00 26.95 208 LEU F C 1
ATOM 11718 O O . LEU F 1 207 ? 10.166 52.236 70.835 1.00 27.19 208 LEU F O 1
ATOM 11723 N N . ASP F 1 208 ? 11.936 50.974 70.204 1.00 25.92 209 ASP F N 1
ATOM 11724 C CA . ASP F 1 208 ? 11.188 49.754 69.856 1.00 25.63 209 ASP F CA 1
ATOM 11725 C C . ASP F 1 208 ? 12.239 48.643 69.765 1.00 25.15 209 ASP F C 1
ATOM 11726 O O . ASP F 1 208 ? 13.453 48.928 69.877 1.00 24.42 209 ASP F O 1
ATOM 11731 N N . TRP F 1 209 ? 11.813 47.390 69.559 1.00 24.27 210 TRP F N 1
ATOM 11732 C CA . TRP F 1 209 ? 12.796 46.293 69.390 1.00 23.67 210 TRP F CA 1
ATOM 11733 C C . TRP F 1 209 ? 13.794 46.505 68.247 1.00 23.54 210 TRP F C 1
ATOM 11734 O O . TRP F 1 209 ? 14.925 45.970 68.290 1.00 24.27 210 TRP F O 1
ATOM 11745 N N . TRP F 1 210 ? 13.388 47.271 67.230 1.00 22.45 211 TRP F N 1
ATOM 11746 C CA . TRP F 1 210 ? 14.236 47.530 66.069 1.00 21.45 211 TRP F CA 1
ATOM 11747 C C . TRP F 1 210 ? 15.064 48.822 66.202 1.00 21.34 211 TRP F C 1
ATOM 11748 O O . TRP F 1 210 ? 15.868 49.128 65.327 1.00 21.44 211 TRP F O 1
ATOM 11759 N N . PHE F 1 211 ? 14.867 49.553 67.298 1.00 21.15 212 PHE F N 1
ATOM 11760 C CA . PHE F 1 211 ? 15.563 50.847 67.521 1.00 21.67 212 PHE F CA 1
ATOM 11761 C C . PHE F 1 211 ? 16.154 50.865 68.917 1.00 22.03 212 PHE F C 1
ATOM 11762 O O . PHE F 1 211 ? 15.531 51.365 69.854 1.00 21.70 212 PHE F O 1
ATOM 11770 N N . CYS F 1 212 ? 17.327 50.248 69.040 1.00 22.79 213 CYS F N 1
ATOM 11771 C CA . CYS F 1 212 ? 18.094 50.234 70.284 1.00 23.79 213 CYS F CA 1
ATOM 11772 C C . CYS F 1 212 ? 19.421 50.933 70.026 1.00 22.72 213 CYS F C 1
ATOM 11773 O O . CYS F 1 212 ? 19.954 50.908 68.914 1.00 21.63 213 CYS F O 1
ATOM 11776 N N . TRP F 1 213 ? 19.970 51.543 71.063 1.00 22.79 214 TRP F N 1
ATOM 11777 C CA A TRP F 1 213 ? 21.249 52.234 70.913 0.50 23.24 214 TRP F CA 1
ATOM 11778 C CA B TRP F 1 213 ? 21.195 52.319 70.924 0.50 22.77 214 TRP F CA 1
ATOM 11779 C C . TRP F 1 213 ? 21.953 52.397 72.243 1.00 23.25 214 TRP F C 1
ATOM 11780 O O . TRP F 1 213 ? 21.376 52.149 73.302 1.00 23.58 214 TRP F O 1
ATOM 11801 N N . ASP F 1 214 ? 23.216 52.784 72.171 1.00 23.86 215 ASP F N 1
ATOM 11802 C CA . ASP F 1 214 ? 23.942 53.114 73.377 1.00 24.51 215 ASP F CA 1
ATOM 11803 C C . ASP F 1 214 ? 24.947 54.220 73.083 1.00 24.72 215 ASP F C 1
ATOM 11804 O O . ASP F 1 214 ? 24.875 54.882 72.044 1.00 24.68 215 ASP F O 1
ATOM 11809 N N . THR F 1 215 ? 25.889 54.443 73.992 1.00 25.21 216 THR F N 1
ATOM 11810 C CA . THR F 1 215 ? 26.862 55.516 73.785 1.00 25.69 216 THR F CA 1
ATOM 11811 C C . THR F 1 215 ? 28.289 54.965 73.960 1.00 25.46 216 THR F C 1
ATOM 11812 O O . THR F 1 215 ? 28.957 55.309 74.930 1.00 25.56 216 THR F O 1
ATOM 11816 N N . PRO F 1 216 ? 28.748 54.093 73.034 1.00 25.62 217 PRO F N 1
ATOM 11817 C CA . PRO F 1 216 ? 30.048 53.421 73.202 1.00 25.88 217 PRO F CA 1
ATOM 11818 C C . PRO F 1 216 ? 31.286 54.178 72.676 1.00 26.70 217 PRO F C 1
ATOM 11819 O O . PRO F 1 216 ? 32.426 53.736 72.898 1.00 27.34 217 PRO F O 1
ATOM 11823 N N . ALA F 1 217 ? 31.058 55.278 71.958 1.00 26.58 218 ALA F N 1
ATOM 11824 C CA . ALA F 1 217 ? 32.136 56.100 71.394 1.00 26.28 218 ALA F CA 1
ATOM 11825 C C . ALA F 1 217 ? 32.804 56.939 72.494 1.00 26.13 218 ALA F C 1
ATOM 11826 O O . ALA F 1 217 ? 32.121 57.498 73.352 1.00 26.52 218 ALA F O 1
ATOM 11828 N N . SER F 1 218 ? 34.132 57.035 72.485 1.00 26.41 219 SER F N 1
ATOM 11829 C CA . SER F 1 218 ? 34.800 57.818 73.531 1.00 26.54 219 SER F CA 1
ATOM 11830 C C . SER F 1 218 ? 34.546 59.302 73.355 1.00 26.89 219 SER F C 1
ATOM 11831 O O . SER F 1 218 ? 34.255 59.743 72.245 1.00 26.48 219 SER F O 1
ATOM 11834 N N . ARG F 1 219 ? 34.693 60.079 74.433 1.00 26.53 220 ARG F N 1
ATOM 11835 C CA . ARG F 1 219 ? 34.581 61.523 74.328 1.00 26.96 220 ARG F CA 1
ATOM 11836 C C . ARG F 1 219 ? 35.524 62.059 73.243 1.00 26.48 220 ARG F C 1
ATOM 11837 O O . ARG F 1 219 ? 35.128 62.908 72.463 1.00 25.56 220 ARG F O 1
ATOM 11845 N N . ASP F 1 220 ? 36.763 61.564 73.212 1.00 26.42 221 ASP F N 1
ATOM 11846 C CA . ASP F 1 220 ? 37.733 61.950 72.174 1.00 26.80 221 ASP F CA 1
ATOM 11847 C C . ASP F 1 220 ? 37.254 61.672 70.738 1.00 26.03 221 ASP F C 1
ATOM 11848 O O . ASP F 1 220 ? 37.458 62.510 69.856 1.00 26.17 221 ASP F O 1
ATOM 11853 N N . ASP F 1 221 ? 36.617 60.520 70.503 1.00 25.07 222 ASP F N 1
ATOM 11854 C CA . ASP F 1 221 ? 36.139 60.141 69.149 1.00 24.88 222 ASP F CA 1
ATOM 11855 C C . ASP F 1 221 ? 35.009 61.082 68.710 1.00 23.83 222 ASP F C 1
ATOM 11856 O O . ASP F 1 221 ? 34.964 61.569 67.569 1.00 23.09 222 ASP F O 1
ATOM 11861 N N . VAL F 1 222 ? 34.081 61.309 69.628 1.00 23.01 223 VAL F N 1
ATOM 11862 C CA . VAL F 1 222 ? 32.957 62.225 69.408 1.00 23.21 223 VAL F CA 1
ATOM 11863 C C . VAL F 1 222 ? 33.462 63.638 69.142 1.00 24.63 223 VAL F C 1
ATOM 11864 O O . VAL F 1 222 ? 33.026 64.293 68.185 1.00 23.75 223 VAL F O 1
ATOM 11868 N N . GLU F 1 223 ? 34.388 64.119 69.975 1.00 24.36 224 GLU F N 1
ATOM 11869 C CA . GLU F 1 223 ? 34.894 65.490 69.806 1.00 26.42 224 GLU F CA 1
ATOM 11870 C C . GLU F 1 223 ? 35.667 65.668 68.504 1.00 25.12 224 GLU F C 1
ATOM 11871 O O . GLU F 1 223 ? 35.583 66.729 67.876 1.00 25.13 224 GLU F O 1
ATOM 11877 N N . GLU F 1 224 ? 36.426 64.653 68.109 1.00 23.83 225 GLU F N 1
ATOM 11878 C CA . GLU F 1 224 ? 37.121 64.658 66.816 1.00 25.10 225 GLU F CA 1
ATOM 11879 C C . GLU F 1 224 ? 36.143 64.876 65.640 1.00 23.11 225 GLU F C 1
ATOM 11880 O O . GLU F 1 224 ? 36.391 65.707 64.780 1.00 22.88 225 GLU F O 1
ATOM 11886 N N . ALA F 1 225 ? 35.044 64.129 65.641 1.00 21.99 226 ALA F N 1
ATOM 11887 C CA . ALA F 1 225 ? 34.022 64.256 64.600 1.00 21.07 226 ALA F CA 1
ATOM 11888 C C . ALA F 1 225 ? 33.345 65.592 64.668 1.00 21.85 226 ALA F C 1
ATOM 11889 O O . ALA F 1 225 ? 33.151 66.243 63.645 1.00 21.87 226 ALA F O 1
ATOM 11891 N N . ARG F 1 226 ? 32.966 66.017 65.868 1.00 21.46 227 ARG F N 1
ATOM 11892 C CA . ARG F 1 226 ? 32.413 67.360 66.014 1.00 21.98 227 ARG F CA 1
ATOM 11893 C C . ARG F 1 226 ? 33.320 68.456 65.474 1.00 21.20 227 ARG F C 1
ATOM 11894 O O . ARG F 1 226 ? 32.829 69.440 64.916 1.00 22.35 227 ARG F O 1
ATOM 11902 N N . ARG F 1 227 ? 34.626 68.307 65.686 1.00 21.10 228 ARG F N 1
ATOM 11903 C CA . ARG F 1 227 ? 35.600 69.290 65.234 1.00 21.23 228 ARG F CA 1
ATOM 11904 C C . ARG F 1 227 ? 35.569 69.446 63.719 1.00 20.53 228 ARG F C 1
ATOM 11905 O O . ARG F 1 227 ? 35.762 70.565 63.193 1.00 20.65 228 ARG F O 1
ATOM 11913 N N . TYR F 1 228 ? 35.343 68.345 63.005 1.00 19.08 229 TYR F N 1
ATOM 11914 C CA . TYR F 1 228 ? 35.323 68.473 61.530 1.00 18.51 229 TYR F CA 1
ATOM 11915 C C . TYR F 1 228 ? 34.162 69.377 61.143 1.00 18.49 229 TYR F C 1
ATOM 11916 O O . TYR F 1 228 ? 34.306 70.215 60.242 1.00 18.08 229 TYR F O 1
ATOM 11925 N N . LEU F 1 229 ? 33.017 69.172 61.796 1.00 19.30 230 LEU F N 1
ATOM 11926 C CA . LEU F 1 229 ? 31.802 69.918 61.445 1.00 18.83 230 LEU F CA 1
ATOM 11927 C C . LEU F 1 229 ? 31.938 71.365 61.924 1.00 20.00 230 LEU F C 1
ATOM 11928 O O . LEU F 1 229 ? 31.543 72.279 61.210 1.00 19.53 230 LEU F O 1
ATOM 11933 N N . ARG F 1 230 ? 32.488 71.583 63.126 1.00 19.93 231 ARG F N 1
ATOM 11934 C CA . ARG F 1 230 ? 32.742 72.961 63.567 1.00 21.18 231 ARG F CA 1
ATOM 11935 C C . ARG F 1 230 ? 33.623 73.705 62.570 1.00 19.32 231 ARG F C 1
ATOM 11936 O O . ARG F 1 230 ? 33.370 74.875 62.271 1.00 20.11 231 ARG F O 1
ATOM 11944 N N . ARG F 1 231 ? 34.639 73.026 62.036 1.00 18.74 232 ARG F N 1
ATOM 11945 C CA . ARG F 1 231 ? 35.534 73.633 61.035 1.00 18.00 232 ARG F CA 1
ATOM 11946 C C . ARG F 1 231 ? 34.774 73.942 59.772 1.00 17.96 232 ARG F C 1
ATOM 11947 O O . ARG F 1 231 ? 34.945 75.019 59.213 1.00 18.26 232 ARG F O 1
ATOM 11955 N N . ALA F 1 232 ? 33.986 72.985 59.291 1.00 18.06 233 ALA F N 1
ATOM 11956 C CA . ALA F 1 232 ? 33.145 73.234 58.104 1.00 18.19 233 ALA F CA 1
ATOM 11957 C C . ALA F 1 232 ? 32.318 74.506 58.240 1.00 18.45 233 ALA F C 1
ATOM 11958 O O . ALA F 1 232 ? 32.180 75.281 57.255 1.00 18.56 233 ALA F O 1
ATOM 11960 N N . ALA F 1 233 ? 31.771 74.734 59.437 1.00 17.06 234 ALA F N 1
ATOM 11961 C CA . ALA F 1 233 ? 30.826 75.847 59.666 1.00 17.69 234 ALA F CA 1
ATOM 11962 C C . ALA F 1 233 ? 31.497 77.214 59.875 1.00 18.56 234 ALA F C 1
ATOM 11963 O O . ALA F 1 233 ? 30.852 78.264 59.747 1.00 19.21 234 ALA F O 1
ATOM 11965 N N . GLU F 1 234 ? 32.770 77.179 60.220 1.00 18.75 235 GLU F N 1
ATOM 11966 C CA . GLU F 1 234 ? 33.541 78.373 60.569 1.00 20.11 235 GLU F CA 1
ATOM 11967 C C . GLU F 1 234 ? 34.109 79.080 59.344 1.00 21.84 235 GLU F C 1
ATOM 11968 O O . GLU F 1 234 ? 34.790 78.454 58.506 1.00 21.03 235 GLU F O 1
ATOM 11974 N N . LYS F 1 235 ? 33.913 80.394 59.275 1.00 22.38 236 LYS F N 1
ATOM 11975 C CA . LYS F 1 235 ? 34.572 81.124 58.194 1.00 24.75 236 LYS F CA 1
ATOM 11976 C C . LYS F 1 235 ? 36.040 81.334 58.586 1.00 25.15 236 LYS F C 1
ATOM 11977 O O . LYS F 1 235 ? 36.315 81.798 59.696 1.00 24.00 236 LYS F O 1
ATOM 11983 N N . PRO F 1 236 ? 36.984 80.954 57.701 1.00 26.57 237 PRO F N 1
ATOM 11984 C CA . PRO F 1 236 ? 38.410 81.182 57.959 1.00 27.53 237 PRO F CA 1
ATOM 11985 C C . PRO F 1 236 ? 38.683 82.635 58.354 1.00 28.96 237 PRO F C 1
ATOM 11986 O O . PRO F 1 236 ? 38.119 83.563 57.768 1.00 28.66 237 PRO F O 1
ATOM 11990 N N . ALA F 1 237 ? 39.512 82.821 59.376 1.00 30.00 238 ALA F N 1
ATOM 11991 C CA . ALA F 1 237 ? 39.872 84.154 59.848 1.00 31.66 238 ALA F CA 1
ATOM 11992 C C . ALA F 1 237 ? 40.756 84.867 58.827 1.00 32.35 238 ALA F C 1
ATOM 11993 O O . ALA F 1 237 ? 40.748 86.091 58.729 1.00 33.40 238 ALA F O 1
ATOM 11995 N N . LYS F 1 238 ? 41.500 84.090 58.054 1.00 32.14 239 LYS F N 1
ATOM 11996 C CA . LYS F 1 238 ? 42.430 84.647 57.079 1.00 32.82 239 LYS F CA 1
ATOM 11997 C C . LYS F 1 238 ? 42.268 83.843 55.810 1.00 31.58 239 LYS F C 1
ATOM 11998 O O . LYS F 1 238 ? 42.323 82.612 55.846 1.00 32.59 239 LYS F O 1
ATOM 12004 N N . LEU F 1 239 ? 42.054 84.534 54.697 1.00 30.53 240 LEU F N 1
ATOM 12005 C CA . LEU F 1 239 ? 41.898 83.863 53.409 1.00 29.64 240 LEU F CA 1
ATOM 12006 C C . LEU F 1 239 ? 43.232 83.777 52.684 1.00 30.05 240 LEU F C 1
ATOM 12007 O O . LEU F 1 239 ? 44.015 84.725 52.724 1.00 29.47 240 LEU F O 1
ATOM 12012 N N . LEU F 1 240 ? 43.490 82.654 52.017 1.00 29.40 241 LEU F N 1
ATOM 12013 C CA . LEU F 1 240 ? 44.793 82.437 51.377 1.00 30.93 241 LEU F CA 1
ATOM 12014 C C . LEU F 1 240 ? 45.068 83.359 50.202 1.00 32.53 241 LEU F C 1
ATOM 12015 O O . LEU F 1 240 ? 46.235 83.571 49.867 1.00 32.13 241 LEU F O 1
ATOM 12020 N N . TYR F 1 241 ? 44.014 83.890 49.575 1.00 34.21 242 TYR F N 1
ATOM 12021 C CA A TYR F 1 241 ? 44.184 84.836 48.460 0.50 36.07 242 TYR F CA 1
ATOM 12022 C CA B TYR F 1 241 ? 44.174 84.836 48.463 0.50 36.06 242 TYR F CA 1
ATOM 12023 C C . TYR F 1 241 ? 44.932 86.087 48.940 1.00 37.47 242 TYR F C 1
ATOM 12024 O O . TYR F 1 241 ? 45.717 86.677 48.185 1.00 37.61 242 TYR F O 1
ATOM 12041 N N . GLU F 1 242 ? 44.709 86.463 50.204 1.00 39.81 243 GLU F N 1
ATOM 12042 C CA . GLU F 1 242 ? 45.330 87.652 50.825 1.00 43.76 243 GLU F CA 1
ATOM 12043 C C . GLU F 1 242 ? 46.864 87.653 50.788 1.00 45.50 243 GLU F C 1
ATOM 12044 O O . GLU F 1 242 ? 47.476 88.666 50.451 1.00 46.05 243 GLU F O 1
ATOM 12050 N N . GLU F 1 243 ? 47.476 86.525 51.142 1.00 48.08 244 GLU F N 1
ATOM 12051 C CA . GLU F 1 243 ? 48.933 86.460 51.317 1.00 50.53 244 GLU F CA 1
ATOM 12052 C C . GLU F 1 243 ? 49.705 85.881 50.116 1.00 51.85 244 GLU F C 1
ATOM 12053 O O . GLU F 1 243 ? 50.738 85.210 50.290 1.00 52.12 244 GLU F O 1
ATOM 12059 N N . ALA F 1 244 ? 49.219 86.148 48.904 1.00 53.05 245 ALA F N 1
ATOM 12060 C CA . ALA F 1 244 ? 50.001 85.844 47.700 1.00 54.22 245 ALA F CA 1
ATOM 12061 C C . ALA F 1 244 ? 51.169 86.835 47.536 1.00 54.73 245 ALA F C 1
ATOM 12062 O O . ALA F 1 244 ? 50.975 88.056 47.521 1.00 54.98 245 ALA F O 1
ATOM 12064 N N . PRO G 1 1 ? 47.896 45.998 12.829 1.00 41.38 2 PRO G N 1
ATOM 12065 C CA . PRO G 1 1 ? 47.353 46.104 14.168 1.00 41.25 2 PRO G CA 1
ATOM 12066 C C . PRO G 1 1 ? 46.898 47.486 14.651 1.00 40.38 2 PRO G C 1
ATOM 12067 O O . PRO G 1 1 ? 46.645 47.644 15.839 1.00 40.23 2 PRO G O 1
ATOM 12071 N N . GLY G 1 2 ? 46.762 48.452 13.741 1.00 39.47 3 GLY G N 1
ATOM 12072 C CA . GLY G 1 2 ? 46.052 49.696 14.046 1.00 38.78 3 GLY G CA 1
ATOM 12073 C C . GLY G 1 2 ? 45.424 50.312 12.810 1.00 38.59 3 GLY G C 1
ATOM 12074 O O . GLY G 1 2 ? 46.013 50.271 11.730 1.00 38.57 3 GLY G O 1
ATOM 12075 N N . SER G 1 3 ? 44.235 50.893 12.954 1.00 37.85 4 SER G N 1
ATOM 12076 C CA . SER G 1 3 ? 43.577 51.553 11.827 1.00 37.89 4 SER G CA 1
ATOM 12077 C C . SER G 1 3 ? 44.070 52.987 11.695 1.00 37.36 4 SER G C 1
ATOM 12078 O O . SER G 1 3 ? 44.224 53.675 12.694 1.00 37.12 4 SER G O 1
ATOM 12081 N N . ILE G 1 4 ? 44.339 53.414 10.459 1.00 36.55 5 ILE G N 1
ATOM 12082 C CA . ILE G 1 4 ? 44.661 54.807 10.159 1.00 36.10 5 ILE G CA 1
ATOM 12083 C C . ILE G 1 4 ? 43.852 55.277 8.951 1.00 34.66 5 ILE G C 1
ATOM 12084 O O . ILE G 1 4 ? 43.428 54.454 8.128 1.00 35.23 5 ILE G O 1
ATOM 12089 N N . PRO G 1 5 ? 43.610 56.594 8.848 1.00 33.09 6 PRO G N 1
ATOM 12090 C CA . PRO G 1 5 ? 43.067 57.126 7.591 1.00 31.28 6 PRO G CA 1
ATOM 12091 C C . PRO G 1 5 ? 44.157 56.992 6.524 1.00 29.18 6 PRO G C 1
ATOM 12092 O O . PRO G 1 5 ? 45.310 56.719 6.856 1.00 29.04 6 PRO G O 1
ATOM 12096 N N . LEU G 1 6 ? 43.794 57.132 5.252 1.00 27.15 7 LEU G N 1
ATOM 12097 C CA . LEU G 1 6 ? 44.735 56.797 4.176 1.00 24.73 7 LEU G CA 1
ATOM 12098 C C . LEU G 1 6 ? 44.926 57.951 3.201 1.00 23.22 7 LEU G C 1
ATOM 12099 O O . LEU G 1 6 ? 44.051 58.802 3.061 1.00 22.15 7 LEU G O 1
ATOM 12104 N N . ILE G 1 7 ? 46.093 57.969 2.549 1.00 22.26 8 ILE G N 1
ATOM 12105 C CA . ILE G 1 7 ? 46.383 58.949 1.505 1.00 21.89 8 ILE G CA 1
ATOM 12106 C C . ILE G 1 7 ? 45.313 58.805 0.433 1.00 22.58 8 ILE G C 1
ATOM 12107 O O . ILE G 1 7 ? 44.955 57.685 0.043 1.00 22.34 8 ILE G O 1
ATOM 12112 N N . GLY G 1 8 ? 44.837 59.944 -0.058 1.00 23.21 9 GLY G N 1
ATOM 12113 C CA . GLY G 1 8 ? 43.775 59.989 -1.045 1.00 25.45 9 GLY G CA 1
ATOM 12114 C C . GLY G 1 8 ? 42.369 60.075 -0.484 1.00 26.19 9 GLY G C 1
ATOM 12115 O O . GLY G 1 8 ? 41.442 60.434 -1.220 1.00 27.16 9 GLY G O 1
ATOM 12116 N N . GLU G 1 9 ? 42.191 59.728 0.793 1.00 26.69 10 GLU G N 1
ATOM 12117 C CA . GLU G 1 9 ? 40.884 59.853 1.467 1.00 27.68 10 GLU G CA 1
ATOM 12118 C C . GLU G 1 9 ? 40.672 61.273 1.990 1.00 27.75 10 GLU G C 1
ATOM 12119 O O . GLU G 1 9 ? 41.620 61.927 2.427 1.00 27.60 10 GLU G O 1
ATOM 12125 N N . ARG G 1 10 ? 39.428 61.743 1.985 1.00 27.68 11 ARG G N 1
ATOM 12126 C CA . ARG G 1 10 ? 39.126 63.010 2.660 1.00 28.93 11 ARG G CA 1
ATOM 12127 C C . ARG G 1 10 ? 39.449 62.844 4.162 1.00 27.91 11 ARG G C 1
ATOM 12128 O O . ARG G 1 10 ? 39.218 61.772 4.739 1.00 27.57 11 ARG G O 1
ATOM 12136 N N . PHE G 1 11 ? 40.023 63.886 4.764 1.00 26.88 12 PHE G N 1
ATOM 12137 C CA . PHE G 1 11 ? 40.373 63.880 6.182 1.00 26.93 12 PHE G CA 1
ATOM 12138 C C . PHE G 1 11 ? 39.062 63.637 6.956 1.00 27.61 12 PHE G C 1
ATOM 12139 O O . PHE G 1 11 ? 38.048 64.248 6.617 1.00 27.49 12 PHE G O 1
ATOM 12147 N N . PRO G 1 12 ? 39.077 62.747 7.973 1.00 28.79 13 PRO G N 1
ATOM 12148 C CA . PRO G 1 12 ? 37.855 62.417 8.710 1.00 29.67 13 PRO G CA 1
ATOM 12149 C C . PRO G 1 12 ? 37.159 63.667 9.248 1.00 30.05 13 PRO G C 1
ATOM 12150 O O . PRO G 1 12 ? 37.789 64.510 9.878 1.00 29.39 13 PRO G O 1
ATOM 12154 N N . GLU G 1 13 ? 35.865 63.781 8.962 1.00 31.35 14 GLU G N 1
ATOM 12155 C CA . GLU G 1 13 ? 35.083 64.931 9.380 1.00 32.27 14 GLU G CA 1
ATOM 12156 C C . GLU G 1 13 ? 34.881 64.883 10.897 1.00 31.80 14 GLU G C 1
ATOM 12157 O O . GLU G 1 13 ? 34.433 63.877 11.440 1.00 32.55 14 GLU G O 1
ATOM 12163 N N . MET G 1 14 ? 35.235 65.964 11.579 1.00 31.69 15 MET G N 1
ATOM 12164 C CA . MET G 1 14 ? 35.234 65.977 13.049 1.00 31.25 15 MET G CA 1
ATOM 12165 C C . MET G 1 14 ? 35.227 67.390 13.593 1.00 30.91 15 MET G C 1
ATOM 12166 O O . MET G 1 14 ? 35.802 68.303 12.995 1.00 30.79 15 MET G O 1
ATOM 12171 N N . GLU G 1 15 ? 34.564 67.572 14.731 1.00 30.19 16 GLU G N 1
ATOM 12172 C CA . GLU G 1 15 ? 34.612 68.840 15.430 1.00 30.45 16 GLU G CA 1
ATOM 12173 C C . GLU G 1 15 ? 35.624 68.662 16.531 1.00 29.36 16 GLU G C 1
ATOM 12174 O O . GLU G 1 15 ? 35.593 67.665 17.233 1.00 29.62 16 GLU G O 1
ATOM 12180 N N . VAL G 1 16 ? 36.539 69.613 16.643 1.00 28.02 17 VAL G N 1
ATOM 12181 C CA . VAL G 1 16 ? 37.642 69.515 17.606 1.00 26.95 17 VAL G CA 1
ATOM 12182 C C . VAL G 1 16 ? 37.770 70.792 18.453 1.00 27.06 17 VAL G C 1
ATOM 12183 O O . VAL G 1 16 ? 37.517 71.926 17.968 1.00 26.91 17 VAL G O 1
ATOM 12187 N N . THR G 1 17 ? 38.167 70.602 19.708 1.00 25.90 18 THR G N 1
ATOM 12188 C CA . THR G 1 17 ? 38.387 71.699 20.608 1.00 25.60 18 THR G CA 1
ATOM 12189 C C . THR G 1 17 ? 39.844 72.057 20.609 1.00 24.91 18 THR G C 1
ATOM 12190 O O . THR G 1 17 ? 40.695 71.215 20.917 1.00 25.71 18 THR G O 1
ATOM 12194 N N . THR G 1 18 ? 40.137 73.297 20.249 1.00 24.40 19 THR G N 1
ATOM 12195 C CA . THR G 1 18 ? 41.499 73.784 20.313 1.00 24.78 19 THR G CA 1
ATOM 12196 C C . THR G 1 18 ? 41.624 74.901 21.338 1.00 24.64 19 THR G C 1
ATOM 12197 O O . THR G 1 18 ? 40.607 75.459 21.801 1.00 25.50 19 THR G O 1
ATOM 12201 N N . ASP G 1 19 ? 42.861 75.277 21.636 1.00 24.18 20 ASP G N 1
ATOM 12202 C CA . ASP G 1 19 ? 43.133 76.429 22.500 1.00 24.99 20 ASP G CA 1
ATOM 12203 C C . ASP G 1 19 ? 42.839 77.786 21.837 1.00 25.57 20 ASP G C 1
ATOM 12204 O O . ASP G 1 19 ? 43.056 78.839 22.442 1.00 26.11 20 ASP G O 1
ATOM 12209 N N . HIS G 1 20 ? 42.335 77.742 20.593 1.00 25.66 21 HIS G N 1
ATOM 12210 C CA . HIS G 1 20 ? 41.840 78.929 19.870 1.00 26.67 21 HIS G CA 1
ATOM 12211 C C . HIS G 1 20 ? 40.319 78.881 19.733 1.00 26.82 21 HIS G C 1
ATOM 12212 O O . HIS G 1 20 ? 39.700 79.841 19.260 1.00 28.14 21 HIS G O 1
ATOM 12219 N N . GLY G 1 21 ? 39.721 77.754 20.098 1.00 27.29 22 GLY G N 1
ATOM 12220 C CA . GLY G 1 21 ? 38.287 77.571 20.005 1.00 27.47 22 GLY G CA 1
ATOM 12221 C C . GLY G 1 21 ? 37.918 76.291 19.292 1.00 27.82 22 GLY G C 1
ATOM 12222 O O . GLY G 1 21 ? 38.788 75.524 18.872 1.00 26.41 22 GLY G O 1
ATOM 12223 N N . VAL G 1 22 ? 36.619 76.052 19.167 1.00 28.29 23 VAL G N 1
ATOM 12224 C CA . VAL G 1 22 ? 36.107 74.874 18.505 1.00 28.39 23 VAL G CA 1
ATOM 12225 C C . VAL G 1 22 ? 36.071 75.131 16.985 1.00 29.60 23 VAL G C 1
ATOM 12226 O O . VAL G 1 22 ? 35.619 76.185 16.515 1.00 29.55 23 VAL G O 1
ATOM 12230 N N . ILE G 1 23 ? 36.592 74.175 16.220 1.00 29.36 24 ILE G N 1
ATOM 12231 C CA . ILE G 1 23 ? 36.526 74.267 14.762 1.00 29.34 24 ILE G CA 1
ATOM 12232 C C . ILE G 1 23 ? 36.164 72.913 14.181 1.00 28.90 24 ILE G C 1
ATOM 12233 O O . ILE G 1 23 ? 36.329 71.872 14.835 1.00 28.60 24 ILE G O 1
ATOM 12238 N N . LYS G 1 24 ? 35.680 72.911 12.946 1.00 28.32 25 LYS G N 1
ATOM 12239 C CA . LYS G 1 24 ? 35.353 71.660 12.281 1.00 28.09 25 LYS G CA 1
ATOM 12240 C C . LYS G 1 24 ? 36.445 71.369 11.258 1.00 27.93 25 LYS G C 1
ATOM 12241 O O . LYS G 1 24 ? 36.805 72.243 10.473 1.00 27.92 25 LYS G O 1
ATOM 12247 N N . LEU G 1 25 ? 36.970 70.149 11.288 1.00 27.03 26 LEU G N 1
ATOM 12248 C CA . LEU G 1 25 ? 37.984 69.707 10.319 1.00 26.47 26 LEU G CA 1
ATOM 12249 C C . LEU G 1 25 ? 37.347 68.763 9.306 1.00 25.79 26 LEU G C 1
ATOM 12250 O O . LEU G 1 25 ? 36.503 67.969 9.682 1.00 26.89 26 LEU G O 1
ATOM 12255 N N . PRO G 1 26 ? 37.773 68.817 8.028 1.00 25.22 27 PRO G N 1
ATOM 12256 C CA . PRO G 1 26 ? 38.731 69.754 7.407 1.00 24.87 27 PRO G CA 1
ATOM 12257 C C . PRO G 1 26 ? 38.101 71.078 6.974 1.00 25.41 27 PRO G C 1
ATOM 12258 O O . PRO G 1 26 ? 38.798 71.964 6.508 1.00 25.56 27 PRO G O 1
ATOM 12262 N N . ASP G 1 27 ? 36.780 71.196 7.156 1.00 26.36 28 ASP G N 1
ATOM 12263 C CA . ASP G 1 27 ? 35.978 72.310 6.648 1.00 27.07 28 ASP G CA 1
ATOM 12264 C C . ASP G 1 27 ? 36.542 73.681 6.948 1.00 26.88 28 ASP G C 1
ATOM 12265 O O . ASP G 1 27 ? 36.517 74.569 6.088 1.00 26.28 28 ASP G O 1
ATOM 12270 N N . HIS G 1 28 ? 37.047 73.859 8.167 1.00 26.30 29 HIS G N 1
ATOM 12271 C CA . HIS G 1 28 ? 37.600 75.136 8.607 1.00 26.47 29 HIS G CA 1
ATOM 12272 C C . HIS G 1 28 ? 38.637 75.672 7.632 1.00 26.60 29 HIS G C 1
ATOM 12273 O O . HIS G 1 28 ? 38.683 76.869 7.377 1.00 26.98 29 HIS G O 1
ATOM 12280 N N . TYR G 1 29 ? 39.493 74.783 7.119 1.00 25.78 30 TYR G N 1
ATOM 12281 C CA . TYR G 1 29 ? 40.560 75.189 6.218 1.00 25.90 30 TYR G CA 1
ATOM 12282 C C . TYR G 1 29 ? 40.120 75.160 4.751 1.00 26.05 30 TYR G C 1
ATOM 12283 O O . TYR G 1 29 ? 40.522 76.031 3.972 1.00 26.74 30 TYR G O 1
ATOM 12292 N N . VAL G 1 30 ? 39.326 74.150 4.397 1.00 26.92 31 VAL G N 1
ATOM 12293 C CA . VAL G 1 30 ? 38.810 73.983 3.020 1.00 28.15 31 VAL G CA 1
ATOM 12294 C C . VAL G 1 30 ? 38.053 75.241 2.640 1.00 29.44 31 VAL G C 1
ATOM 12295 O O . VAL G 1 30 ? 38.207 75.765 1.531 1.00 29.74 31 VAL G O 1
ATOM 12299 N N . SER G 1 31 ? 37.236 75.719 3.571 1.00 30.31 32 SER G N 1
ATOM 12300 C CA . SER G 1 31 ? 36.394 76.886 3.310 1.00 31.45 32 SER G CA 1
ATOM 12301 C C . SER G 1 31 ? 37.246 78.148 3.075 1.00 31.82 32 SER G C 1
ATOM 12302 O O . SER G 1 31 ? 36.785 79.100 2.428 1.00 33.52 32 SER G O 1
ATOM 12305 N N . GLN G 1 32 ? 38.480 78.162 3.582 1.00 30.62 33 GLN G N 1
ATOM 12306 C CA . GLN G 1 32 ? 39.401 79.283 3.335 1.00 31.01 33 GLN G CA 1
ATOM 12307 C C . GLN G 1 32 ? 40.337 79.074 2.128 1.00 29.89 33 GLN G C 1
ATOM 12308 O O . GLN G 1 32 ? 41.188 79.922 1.841 1.00 30.03 33 GLN G O 1
ATOM 12314 N N . GLY G 1 33 ? 40.212 77.934 1.459 1.00 29.45 34 GLY G N 1
ATOM 12315 C CA . GLY G 1 33 ? 41.131 77.573 0.384 1.00 28.49 34 GLY G CA 1
ATOM 12316 C C . GLY G 1 33 ? 42.543 77.246 0.861 1.00 28.18 34 GLY G C 1
ATOM 12317 O O . GLY G 1 33 ? 43.507 77.366 0.089 1.00 27.71 34 GLY G O 1
ATOM 12318 N N . LYS G 1 34 ? 42.666 76.821 2.128 1.00 26.30 35 LYS G N 1
ATOM 12319 C CA . LYS G 1 34 ? 43.981 76.581 2.737 1.00 26.12 35 LYS G CA 1
ATOM 12320 C C . LYS G 1 34 ? 44.285 75.090 2.862 1.00 24.52 35 LYS G C 1
ATOM 12321 O O . LYS G 1 34 ? 43.392 74.310 3.143 1.00 23.05 35 LYS G O 1
ATOM 12327 N N . TRP G 1 35 ? 45.548 74.722 2.642 1.00 22.85 36 TRP G N 1
ATOM 12328 C CA . TRP G 1 35 ? 46.049 73.400 3.039 1.00 22.02 36 TRP G CA 1
ATOM 12329 C C . TRP G 1 35 ? 46.288 73.513 4.531 1.00 21.67 36 TRP G C 1
ATOM 12330 O O . TRP G 1 35 ? 46.439 74.636 5.043 1.00 21.22 36 TRP G O 1
ATOM 12341 N N . PHE G 1 36 ? 46.336 72.380 5.227 1.00 20.38 37 PHE G N 1
ATOM 12342 C CA . PHE G 1 36 ? 46.864 72.372 6.591 1.00 19.99 37 PHE G CA 1
ATOM 12343 C C . PHE G 1 36 ? 47.755 71.179 6.913 1.00 19.59 37 PHE G C 1
ATOM 12344 O O . PHE G 1 36 ? 47.625 70.107 6.299 1.00 19.55 37 PHE G O 1
ATOM 12352 N N . VAL G 1 37 ? 48.675 71.396 7.852 1.00 18.37 38 VAL G N 1
ATOM 12353 C CA . VAL G 1 37 ? 49.479 70.319 8.415 1.00 18.24 38 VAL G CA 1
ATOM 12354 C C . VAL G 1 37 ? 48.962 70.127 9.836 1.00 19.06 38 VAL G C 1
ATOM 12355 O O . VAL G 1 37 ? 49.061 71.044 10.666 1.00 19.13 38 VAL G O 1
ATOM 12359 N N . LEU G 1 38 ? 48.383 68.957 10.073 1.00 19.51 39 LEU G N 1
ATOM 12360 C CA . LEU G 1 38 ? 47.938 68.582 11.425 1.00 19.28 39 LEU G CA 1
ATOM 12361 C C . LEU G 1 38 ? 49.030 67.678 11.935 1.00 19.85 39 LEU G C 1
ATOM 12362 O O . LEU G 1 38 ? 49.368 66.670 11.300 1.00 19.59 39 LEU G O 1
ATOM 12367 N N . PHE G 1 39 ? 49.608 68.044 13.067 1.00 19.04 40 PHE G N 1
ATOM 12368 C CA . PHE G 1 39 ? 50.615 67.164 13.636 1.00 19.92 40 PHE G CA 1
ATOM 12369 C C . PHE G 1 39 ? 50.272 66.903 15.093 1.00 21.07 40 PHE G C 1
ATOM 12370 O O . PHE G 1 39 ? 49.566 67.689 15.709 1.00 22.54 40 PHE G O 1
ATOM 12378 N N . SER G 1 40 ? 50.787 65.807 15.645 1.00 20.50 41 SER G N 1
ATOM 12379 C CA . SER G 1 40 ? 50.443 65.439 17.016 1.00 19.83 41 SER G CA 1
ATOM 12380 C C . SER G 1 40 ? 51.726 65.350 17.800 1.00 20.29 41 SER G C 1
ATOM 12381 O O . SER G 1 40 ? 52.821 65.235 17.216 1.00 19.03 41 SER G O 1
ATOM 12384 N N . HIS G 1 41 ? 51.604 65.415 19.129 1.00 19.65 42 HIS G N 1
ATOM 12385 C CA . HIS G 1 41 ? 52.773 65.194 19.978 1.00 19.24 42 HIS G CA 1
ATOM 12386 C C . HIS G 1 41 ? 52.307 64.491 21.246 1.00 19.93 42 HIS G C 1
ATOM 12387 O O . HIS G 1 41 ? 51.155 64.613 21.629 1.00 19.31 42 HIS G O 1
ATOM 12394 N N . PRO G 1 42 ? 53.188 63.704 21.897 1.00 20.57 43 PRO G N 1
ATOM 12395 C CA . PRO G 1 42 ? 52.675 62.970 23.054 1.00 20.48 43 PRO G CA 1
ATOM 12396 C C . PRO G 1 42 ? 52.191 63.800 24.236 1.00 19.94 43 PRO G C 1
ATOM 12397 O O . PRO G 1 42 ? 51.167 63.463 24.809 1.00 20.94 43 PRO G O 1
ATOM 12401 N N . ALA G 1 43 ? 52.943 64.824 24.626 1.00 20.48 44 ALA G N 1
ATOM 12402 C CA . ALA G 1 43 ? 52.567 65.559 25.854 1.00 21.17 44 ALA G CA 1
ATOM 12403 C C . ALA G 1 43 ? 53.136 66.955 25.940 1.00 20.56 44 ALA G C 1
ATOM 12404 O O . ALA G 1 43 ? 54.316 67.179 25.697 1.00 20.88 44 ALA G O 1
ATOM 12406 N N . ASP G 1 44 ? 52.280 67.918 26.299 1.00 21.50 45 ASP G N 1
ATOM 12407 C CA . ASP G 1 44 ? 52.765 69.220 26.734 1.00 21.63 45 ASP G CA 1
ATOM 12408 C C . ASP G 1 44 ? 53.771 69.070 27.901 1.00 20.01 45 ASP G C 1
ATOM 12409 O O . ASP G 1 44 ? 53.701 68.108 28.669 1.00 20.38 45 ASP G O 1
ATOM 12414 N N . PHE G 1 45 ? 54.672 70.044 28.032 1.00 19.32 46 PHE G N 1
ATOM 12415 C CA . PHE G 1 45 ? 55.655 70.068 29.128 1.00 20.41 46 PHE G CA 1
ATOM 12416 C C . PHE G 1 45 ? 56.579 68.852 29.083 1.00 20.16 46 PHE G C 1
ATOM 12417 O O . PHE G 1 45 ? 57.050 68.330 30.112 1.00 21.81 46 PHE G O 1
ATOM 12425 N N . THR G 1 46 ? 56.833 68.383 27.859 1.00 20.30 47 THR G N 1
ATOM 12426 C CA . THR G 1 46 ? 57.929 67.426 27.607 1.00 19.72 47 THR G CA 1
ATOM 12427 C C . THR G 1 46 ? 58.887 67.986 26.537 1.00 19.90 47 THR G C 1
ATOM 12428 O O . THR G 1 46 ? 58.508 68.813 25.732 1.00 18.91 47 THR G O 1
ATOM 12432 N N . PRO G 1 47 ? 60.168 67.607 26.613 1.00 19.46 48 PRO G N 1
ATOM 12433 C CA . PRO G 1 47 ? 61.195 68.354 25.906 1.00 19.19 48 PRO G CA 1
ATOM 12434 C C . PRO G 1 47 ? 61.254 68.200 24.381 1.00 18.76 48 PRO G C 1
ATOM 12435 O O . PRO G 1 47 ? 61.487 69.203 23.718 1.00 18.80 48 PRO G O 1
ATOM 12439 N N . VAL G 1 48 ? 61.098 66.991 23.839 1.00 18.76 49 VAL G N 1
ATOM 12440 C CA . VAL G 1 48 ? 61.195 66.846 22.358 1.00 18.59 49 VAL G CA 1
ATOM 12441 C C . VAL G 1 48 ? 60.002 67.596 21.766 1.00 17.11 49 VAL G C 1
ATOM 12442 O O . VAL G 1 48 ? 60.156 68.363 20.804 1.00 17.15 49 VAL G O 1
ATOM 12446 N N . CYS G 1 49 ? 58.831 67.430 22.379 1.00 16.95 50 CYS G N 1
ATOM 12447 C CA . CYS G 1 49 ? 57.638 68.170 21.938 1.00 17.74 50 CYS G CA 1
ATOM 12448 C C . CYS G 1 49 ? 57.913 69.676 21.937 1.00 18.54 50 CYS G C 1
ATOM 12449 O O . CYS G 1 49 ? 57.595 70.376 20.969 1.00 18.04 50 CYS G O 1
ATOM 12452 N N . THR G 1 50 ? 58.503 70.201 23.014 1.00 18.56 51 THR G N 1
ATOM 12453 C CA . THR G 1 50 ? 58.818 71.636 23.081 1.00 18.52 51 THR G CA 1
ATOM 12454 C C . THR G 1 50 ? 59.744 72.083 21.926 1.00 18.68 51 THR G C 1
ATOM 12455 O O . THR G 1 50 ? 59.477 73.105 21.275 1.00 18.94 51 THR G O 1
ATOM 12459 N N . THR G 1 51 ? 60.811 71.320 21.665 1.00 18.32 52 THR G N 1
ATOM 12460 C CA . THR G 1 51 ? 61.715 71.652 20.526 1.00 17.75 52 THR G CA 1
ATOM 12461 C C . THR G 1 51 ? 60.942 71.693 19.198 1.00 17.58 52 THR G C 1
ATOM 12462 O O . THR G 1 51 ? 61.197 72.563 18.364 1.00 17.76 52 THR G O 1
ATOM 12466 N N . GLU G 1 52 ? 60.004 70.772 19.015 1.00 17.72 53 GLU G N 1
ATOM 12467 C CA . GLU G 1 52 ? 59.233 70.754 17.736 1.00 18.10 53 GLU G CA 1
ATOM 12468 C C . GLU G 1 52 ? 58.282 71.932 17.618 1.00 19.16 53 GLU G C 1
ATOM 12469 O O . GLU G 1 52 ? 58.101 72.493 16.531 1.00 19.05 53 GLU G O 1
ATOM 12475 N N . PHE G 1 53 ? 57.659 72.329 18.723 1.00 19.17 54 PHE G N 1
ATOM 12476 C CA . PHE G 1 53 ? 56.794 73.511 18.658 1.00 18.87 54 PHE G CA 1
ATOM 12477 C C . PHE G 1 53 ? 57.599 74.745 18.338 1.00 18.28 54 PHE G C 1
ATOM 12478 O O . PHE G 1 53 ? 57.175 75.558 17.526 1.00 18.02 54 PHE G O 1
ATOM 12486 N N . VAL G 1 54 ? 58.782 74.853 18.928 1.00 18.37 55 VAL G N 1
ATOM 12487 C CA . VAL G 1 54 ? 59.647 75.981 18.642 1.00 19.21 55 VAL G CA 1
ATOM 12488 C C . VAL G 1 54 ? 60.086 75.956 17.165 1.00 19.41 55 VAL G C 1
ATOM 12489 O O . VAL G 1 54 ? 60.166 77.000 16.518 1.00 21.27 55 VAL G O 1
ATOM 12493 N N . SER G 1 55 ? 60.363 74.761 16.647 1.00 19.84 56 SER G N 1
ATOM 12494 C CA . SER G 1 55 ? 60.785 74.616 15.249 1.00 19.11 56 SER G CA 1
ATOM 12495 C C . SER G 1 55 ? 59.660 75.032 14.297 1.00 19.73 56 SER G C 1
ATOM 12496 O O . SER G 1 55 ? 59.917 75.782 13.334 1.00 19.52 56 SER G O 1
ATOM 12499 N N . PHE G 1 56 ? 58.454 74.521 14.544 1.00 19.15 57 PHE G N 1
ATOM 12500 C CA . PHE G 1 56 ? 57.268 74.927 13.770 1.00 19.34 57 PHE G CA 1
ATOM 12501 C C . PHE G 1 56 ? 57.026 76.426 13.879 1.00 20.35 57 PHE G C 1
ATOM 12502 O O . PHE G 1 56 ? 56.722 77.096 12.875 1.00 20.05 57 PHE G O 1
ATOM 12510 N N . ALA G 1 57 ? 57.128 76.963 15.101 1.00 20.17 58 ALA G N 1
ATOM 12511 C CA . ALA G 1 57 ? 56.904 78.409 15.265 1.00 21.94 58 ALA G CA 1
ATOM 12512 C C . ALA G 1 57 ? 57.896 79.266 14.476 1.00 22.18 58 ALA G C 1
ATOM 12513 O O . ALA G 1 57 ? 57.517 80.297 13.880 1.00 23.87 58 ALA G O 1
ATOM 12515 N N . ARG G 1 58 ? 59.160 78.857 14.470 1.00 23.03 59 ARG G N 1
ATOM 12516 C CA . ARG G 1 58 ? 60.200 79.552 13.699 1.00 24.60 59 ARG G CA 1
ATOM 12517 C C . ARG G 1 58 ? 59.914 79.507 12.196 1.00 24.52 59 ARG G C 1
ATOM 12518 O O . ARG G 1 58 ? 60.232 80.457 11.471 1.00 24.96 59 ARG G O 1
ATOM 12526 N N . ARG G 1 59 ? 59.291 78.416 11.753 1.00 24.45 60 ARG G N 1
ATOM 12527 C CA . ARG G 1 59 ? 58.994 78.210 10.323 1.00 24.32 60 ARG G CA 1
ATOM 12528 C C . ARG G 1 59 ? 57.595 78.646 9.920 1.00 25.49 60 ARG G C 1
ATOM 12529 O O . ARG G 1 59 ? 57.167 78.455 8.770 1.00 25.02 60 ARG G O 1
ATOM 12537 N N . TYR G 1 60 ? 56.880 79.253 10.861 1.00 25.48 61 TYR G N 1
ATOM 12538 C CA . TYR G 1 60 ? 55.499 79.612 10.649 1.00 25.99 61 TYR G CA 1
ATOM 12539 C C . TYR G 1 60 ? 55.291 80.544 9.441 1.00 24.87 61 TYR G C 1
ATOM 12540 O O . TYR G 1 60 ? 54.344 80.335 8.667 1.00 25.73 61 TYR G O 1
ATOM 12549 N N . GLU G 1 61 ? 56.175 81.523 9.273 1.00 24.92 62 GLU G N 1
ATOM 12550 C CA . GLU G 1 61 ? 56.024 82.450 8.151 1.00 25.89 62 GLU G CA 1
ATOM 12551 C C . GLU G 1 61 ? 56.220 81.669 6.839 1.00 24.58 62 GLU G C 1
ATOM 12552 O O . GLU G 1 61 ? 55.557 81.944 5.839 1.00 25.14 62 GLU G O 1
ATOM 12558 N N . ASP G 1 62 ? 57.100 80.677 6.865 1.00 24.25 63 ASP G N 1
ATOM 12559 C CA . ASP G 1 62 ? 57.324 79.849 5.658 1.00 23.44 63 ASP G CA 1
ATOM 12560 C C . ASP G 1 62 ? 56.098 79.028 5.284 1.00 23.08 63 ASP G C 1
ATOM 12561 O O . ASP G 1 62 ? 55.758 78.929 4.113 1.00 22.90 63 ASP G O 1
ATOM 12566 N N . PHE G 1 63 ? 55.431 78.424 6.266 1.00 22.33 64 PHE G N 1
ATOM 12567 C CA . PHE G 1 63 ? 54.117 77.833 6.022 1.00 21.92 64 PHE G CA 1
ATOM 12568 C C . PHE G 1 63 ? 53.080 78.833 5.511 1.00 23.17 64 PHE G C 1
ATOM 12569 O O . PHE G 1 63 ? 52.346 78.512 4.580 1.00 24.12 64 PHE G O 1
ATOM 12577 N N . GLN G 1 64 ? 53.041 80.030 6.102 1.00 24.17 65 GLN G N 1
ATOM 12578 C CA . GLN G 1 64 ? 52.098 81.071 5.675 1.00 27.18 65 GLN G CA 1
ATOM 12579 C C . GLN G 1 64 ? 52.333 81.489 4.226 1.00 26.76 65 GLN G C 1
ATOM 12580 O O . GLN G 1 64 ? 51.365 81.744 3.484 1.00 27.61 65 GLN G O 1
ATOM 12586 N N . ARG G 1 65 ? 53.610 81.549 3.840 1.00 28.38 66 ARG G N 1
ATOM 12587 C CA . ARG G 1 65 ? 54.017 81.949 2.482 1.00 28.79 66 ARG G CA 1
ATOM 12588 C C . ARG G 1 65 ? 53.421 81.001 1.451 1.00 28.79 66 ARG G C 1
ATOM 12589 O O . ARG G 1 65 ? 53.076 81.426 0.334 1.00 29.96 66 ARG G O 1
ATOM 12597 N N . LEU G 1 66 ? 53.269 79.732 1.843 1.00 27.00 67 LEU G N 1
ATOM 12598 C CA . LEU G 1 66 ? 52.728 78.692 0.958 1.00 26.74 67 LEU G CA 1
ATOM 12599 C C . LEU G 1 66 ? 51.219 78.538 0.998 1.00 26.20 67 LEU G C 1
ATOM 12600 O O . LEU G 1 66 ? 50.659 77.729 0.251 1.00 26.53 67 LEU G O 1
ATOM 12605 N N . GLY G 1 67 ? 50.556 79.301 1.865 1.00 25.78 68 GLY G N 1
ATOM 12606 C CA . GLY G 1 67 ? 49.118 79.160 2.079 1.00 25.74 68 GLY G CA 1
ATOM 12607 C C . GLY G 1 67 ? 48.757 77.912 2.881 1.00 24.64 68 GLY G C 1
ATOM 12608 O O . GLY G 1 67 ? 47.697 77.308 2.671 1.00 25.04 68 GLY G O 1
ATOM 12609 N N . VAL G 1 68 ? 49.646 77.538 3.804 1.00 24.26 69 VAL G N 1
ATOM 12610 C CA . VAL G 1 68 ? 49.453 76.332 4.640 1.00 23.49 69 VAL G CA 1
ATOM 12611 C C . VAL G 1 68 ? 49.318 76.725 6.124 1.00 23.85 69 VAL G C 1
ATOM 12612 O O . VAL G 1 68 ? 50.185 77.441 6.643 1.00 23.87 69 VAL G O 1
ATOM 12616 N N . ASP G 1 69 ? 48.233 76.276 6.752 1.00 22.92 70 ASP G N 1
ATOM 12617 C CA . ASP G 1 69 ? 48.004 76.469 8.216 1.00 23.89 70 ASP G CA 1
ATOM 12618 C C . ASP G 1 69 ? 48.610 75.317 9.009 1.00 23.28 70 ASP G C 1
ATOM 12619 O O . ASP G 1 69 ? 48.831 74.243 8.477 1.00 22.64 70 ASP G O 1
ATOM 12624 N N . LEU G 1 70 ? 48.885 75.565 10.290 1.00 21.75 71 LEU G N 1
ATOM 12625 C CA . LEU G 1 70 ? 49.406 74.542 11.189 1.00 20.28 71 LEU G CA 1
ATOM 12626 C C . LEU G 1 70 ? 48.404 74.323 12.307 1.00 20.95 71 LEU G C 1
ATOM 12627 O O . LEU G 1 70 ? 47.805 75.284 12.811 1.00 20.02 71 LEU G O 1
ATOM 12632 N N . ILE G 1 71 ? 48.251 73.068 12.705 1.00 19.34 72 ILE G N 1
ATOM 12633 C CA . ILE G 1 71 ? 47.431 72.734 13.880 1.00 20.04 72 ILE G CA 1
ATOM 12634 C C . ILE G 1 71 ? 48.032 71.542 14.605 1.00 20.18 72 ILE G C 1
ATOM 12635 O O . ILE G 1 71 ? 48.311 70.517 13.978 1.00 19.72 72 ILE G O 1
ATOM 12640 N N . GLY G 1 72 ? 48.249 71.694 15.914 1.00 19.55 73 GLY G N 1
ATOM 12641 C CA . GLY G 1 72 ? 48.807 70.615 16.719 1.00 19.67 73 GLY G CA 1
ATOM 12642 C C . GLY G 1 72 ? 47.733 69.772 17.375 1.00 19.37 73 GLY G C 1
ATOM 12643 O O . GLY G 1 72 ? 46.529 70.034 17.239 1.00 19.39 73 GLY G O 1
ATOM 12644 N N . LEU G 1 73 ? 48.163 68.739 18.085 1.00 19.98 74 LEU G N 1
ATOM 12645 C CA . LEU G 1 73 ? 47.233 67.824 18.728 1.00 20.29 74 LEU G CA 1
ATOM 12646 C C . LEU G 1 73 ? 47.942 67.031 19.812 1.00 20.77 74 LEU G C 1
ATOM 12647 O O . LEU G 1 73 ? 48.978 66.415 19.562 1.00 20.15 74 LEU G O 1
ATOM 12652 N N . SER G 1 74 ? 47.387 67.034 21.026 1.00 20.22 75 SER G N 1
ATOM 12653 C CA . SER G 1 74 ? 47.805 66.037 22.023 1.00 20.22 75 SER G CA 1
ATOM 12654 C C . SER G 1 74 ? 46.623 65.733 22.932 1.00 20.72 75 SER G C 1
ATOM 12655 O O . SER G 1 74 ? 45.575 66.389 22.869 1.00 20.06 75 SER G O 1
ATOM 12658 N N . VAL G 1 75 ? 46.822 64.765 23.811 1.00 21.09 76 VAL G N 1
ATOM 12659 C CA . VAL G 1 75 ? 45.752 64.345 24.714 1.00 22.78 76 VAL G CA 1
ATOM 12660 C C . VAL G 1 75 ? 45.638 65.272 25.927 1.00 22.92 76 VAL G C 1
ATOM 12661 O O . VAL G 1 75 ? 44.837 65.011 26.821 1.00 23.22 76 VAL G O 1
ATOM 12665 N N . ASP G 1 76 ? 46.412 66.347 25.941 1.00 22.63 77 ASP G N 1
ATOM 12666 C CA . ASP G 1 76 ? 46.346 67.300 27.055 1.00 23.38 77 ASP G CA 1
ATOM 12667 C C . ASP G 1 76 ? 45.142 68.239 26.923 1.00 23.06 77 ASP G C 1
ATOM 12668 O O . ASP G 1 76 ? 44.579 68.376 25.852 1.00 23.80 77 ASP G O 1
ATOM 12673 N N . SER G 1 77 ? 44.773 68.883 28.040 1.00 22.53 78 SER G N 1
ATOM 12674 C CA . SER G 1 77 ? 43.650 69.844 28.051 1.00 22.05 78 SER G CA 1
ATOM 12675 C C . SER G 1 77 ? 44.005 71.190 27.400 1.00 21.08 78 SER G C 1
ATOM 12676 O O . SER G 1 77 ? 45.172 71.545 27.233 1.00 20.85 78 SER G O 1
ATOM 12679 N N . VAL G 1 78 ? 42.988 71.999 27.081 1.00 21.99 79 VAL G N 1
ATOM 12680 C CA . VAL G 1 78 ? 43.237 73.357 26.624 1.00 22.43 79 VAL G CA 1
ATOM 12681 C C . VAL G 1 78 ? 43.981 74.195 27.669 1.00 21.91 79 VAL G C 1
ATOM 12682 O O . VAL G 1 78 ? 44.780 75.069 27.337 1.00 21.26 79 VAL G O 1
ATOM 12686 N N . PHE G 1 79 ? 43.726 73.919 28.948 1.00 22.47 80 PHE G N 1
ATOM 12687 C CA . PHE G 1 79 ? 44.421 74.654 30.002 1.00 22.29 80 PHE G CA 1
ATOM 12688 C C . PHE G 1 79 ? 45.912 74.365 29.985 1.00 21.65 80 PHE G C 1
ATOM 12689 O O . PHE G 1 79 ? 46.712 75.291 30.087 1.00 21.26 80 PHE G O 1
ATOM 12697 N N . SER G 1 80 ? 46.256 73.083 29.856 1.00 21.94 81 SER G N 1
ATOM 12698 C CA A SER G 1 80 ? 47.652 72.663 29.683 0.50 21.94 81 SER G CA 1
ATOM 12699 C CA B SER G 1 80 ? 47.649 72.656 29.684 0.50 22.82 81 SER G CA 1
ATOM 12700 C C . SER G 1 80 ? 48.277 73.377 28.499 1.00 22.47 81 SER G C 1
ATOM 12701 O O . SER G 1 80 ? 49.377 73.901 28.590 1.00 21.71 81 SER G O 1
ATOM 12706 N N . HIS G 1 81 ? 47.546 73.408 27.384 1.00 22.42 82 HIS G N 1
ATOM 12707 C CA . HIS G 1 81 ? 48.064 74.017 26.172 1.00 22.26 82 HIS G CA 1
ATOM 12708 C C . HIS G 1 81 ? 48.414 75.478 26.381 1.00 22.18 82 HIS G C 1
ATOM 12709 O O . HIS G 1 81 ? 49.482 75.943 25.975 1.00 21.62 82 HIS G O 1
ATOM 12716 N N . ILE G 1 82 ? 47.510 76.220 27.030 1.00 21.00 83 ILE G N 1
ATOM 12717 C CA . ILE G 1 82 ? 47.732 77.623 27.220 1.00 21.80 83 ILE G CA 1
ATOM 12718 C C . ILE G 1 82 ? 48.907 77.866 28.196 1.00 21.13 83 ILE G C 1
ATOM 12719 O O . ILE G 1 82 ? 49.765 78.705 27.945 1.00 20.84 83 ILE G O 1
ATOM 12724 N N . LYS G 1 83 ? 48.948 77.103 29.282 1.00 22.20 84 LYS G N 1
ATOM 12725 C CA . LYS G 1 83 ? 50.061 77.172 30.242 1.00 22.73 84 LYS G CA 1
ATOM 12726 C C . LYS G 1 83 ? 51.415 76.867 29.579 1.00 22.07 84 LYS G C 1
ATOM 12727 O O . LYS G 1 83 ? 52.442 77.532 29.860 1.00 21.64 84 LYS G O 1
ATOM 12733 N N . TRP G 1 84 ? 51.412 75.863 28.693 1.00 21.95 85 TRP G N 1
ATOM 12734 C CA . TRP G 1 84 ? 52.648 75.428 28.050 1.00 22.29 85 TRP G CA 1
ATOM 12735 C C . TRP G 1 84 ? 53.139 76.499 27.113 1.00 22.08 85 TRP G C 1
ATOM 12736 O O . TRP G 1 84 ? 54.315 76.813 27.107 1.00 22.06 85 TRP G O 1
ATOM 12747 N N . LYS G 1 85 ? 52.213 77.076 26.342 1.00 22.40 86 LYS G N 1
ATOM 12748 C CA . LYS G 1 85 ? 52.514 78.230 25.503 1.00 22.96 86 LYS G CA 1
ATOM 12749 C C . LYS G 1 85 ? 53.090 79.389 26.305 1.00 23.18 86 LYS G C 1
ATOM 12750 O O . LYS G 1 85 ? 54.042 80.031 25.866 1.00 23.39 86 LYS G O 1
ATOM 12756 N N . GLU G 1 86 ? 52.504 79.666 27.475 1.00 23.36 87 GLU G N 1
ATOM 12757 C CA . GLU G 1 86 ? 53.038 80.694 28.342 1.00 24.20 87 GLU G CA 1
ATOM 12758 C C . GLU G 1 86 ? 54.493 80.401 28.708 1.00 24.42 87 GLU G C 1
ATOM 12759 O O . GLU G 1 86 ? 55.342 81.286 28.644 1.00 24.94 87 GLU G O 1
ATOM 12765 N N . TRP G 1 87 ? 54.764 79.148 29.067 1.00 24.56 88 TRP G N 1
ATOM 12766 C CA . TRP G 1 87 ? 56.105 78.724 29.459 1.00 24.85 88 TRP G CA 1
ATOM 12767 C C . TRP G 1 87 ? 57.107 78.944 28.325 1.00 24.80 88 TRP G C 1
ATOM 12768 O O . TRP G 1 87 ? 58.179 79.508 28.519 1.00 25.41 88 TRP G O 1
ATOM 12779 N N . ILE G 1 88 ? 56.741 78.499 27.130 1.00 24.04 89 ILE G N 1
ATOM 12780 C CA . ILE G 1 88 ? 57.649 78.602 26.009 1.00 24.34 89 ILE G CA 1
ATOM 12781 C C . ILE G 1 88 ? 57.966 80.068 25.692 1.00 25.10 89 ILE G C 1
ATOM 12782 O O . ILE G 1 88 ? 59.119 80.425 25.433 1.00 25.65 89 ILE G O 1
ATOM 12787 N N . GLU G 1 89 ? 56.944 80.918 25.708 1.00 26.61 90 GLU G N 1
ATOM 12788 C CA . GLU G 1 89 ? 57.167 82.329 25.432 1.00 28.88 90 GLU G CA 1
ATOM 12789 C C . GLU G 1 89 ? 58.087 82.952 26.489 1.00 29.43 90 GLU G C 1
ATOM 12790 O O . GLU G 1 89 ? 59.030 83.676 26.156 1.00 28.95 90 GLU G O 1
ATOM 12796 N N . ARG G 1 90 ? 57.834 82.625 27.754 1.00 29.86 91 ARG G N 1
ATOM 12797 C CA . ARG G 1 90 ? 58.601 83.183 28.867 1.00 31.08 91 ARG G CA 1
ATOM 12798 C C . ARG G 1 90 ? 60.063 82.710 28.878 1.00 30.69 91 ARG G C 1
ATOM 12799 O O . ARG G 1 90 ? 60.977 83.534 28.973 1.00 30.38 91 ARG G O 1
ATOM 12807 N N . HIS G 1 91 ? 60.250 81.394 28.747 1.00 30.68 92 HIS G N 1
ATOM 12808 C CA . HIS G 1 91 ? 61.550 80.715 28.943 1.00 31.10 92 HIS G CA 1
ATOM 12809 C C . HIS G 1 91 ? 62.410 80.532 27.689 1.00 31.01 92 HIS G C 1
ATOM 12810 O O . HIS G 1 91 ? 63.636 80.475 27.781 1.00 31.23 92 HIS G O 1
ATOM 12817 N N . ILE G 1 92 ? 61.771 80.466 26.522 1.00 30.11 93 ILE G N 1
ATOM 12818 C CA . ILE G 1 92 ? 62.501 80.324 25.258 1.00 29.49 93 ILE G CA 1
ATOM 12819 C C . ILE G 1 92 ? 62.463 81.605 24.402 1.00 29.59 93 ILE G C 1
ATOM 12820 O O . ILE G 1 92 ? 63.352 81.836 23.578 1.00 29.94 93 ILE G O 1
ATOM 12825 N N . GLY G 1 93 ? 61.453 82.447 24.616 1.00 29.16 94 GLY G N 1
ATOM 12826 C CA . GLY G 1 93 ? 61.382 83.735 23.944 1.00 29.34 94 GLY G CA 1
ATOM 12827 C C . GLY G 1 93 ? 60.624 83.630 22.636 1.00 29.36 94 GLY G C 1
ATOM 12828 O O . GLY G 1 93 ? 60.700 84.512 21.793 1.00 29.88 94 GLY G O 1
ATOM 12829 N N . VAL G 1 94 ? 59.892 82.532 22.484 1.00 28.93 95 VAL G N 1
ATOM 12830 C CA . VAL G 1 94 ? 59.220 82.192 21.239 1.00 28.42 95 VAL G CA 1
ATOM 12831 C C . VAL G 1 94 ? 57.720 82.047 21.471 1.00 28.43 95 VAL G C 1
ATOM 12832 O O . VAL G 1 94 ? 57.289 81.260 22.313 1.00 28.07 95 VAL G O 1
ATOM 12836 N N . ARG G 1 95 ? 56.924 82.828 20.744 1.00 27.25 96 ARG G N 1
ATOM 12837 C CA . ARG G 1 95 ? 55.481 82.720 20.811 1.00 28.43 96 ARG G CA 1
ATOM 12838 C C . ARG G 1 95 ? 54.939 81.673 19.833 1.00 27.52 96 ARG G C 1
ATOM 12839 O O . ARG G 1 95 ? 55.253 81.729 18.654 1.00 28.32 96 ARG G O 1
ATOM 12847 N N . ILE G 1 96 ? 54.122 80.743 20.329 1.00 26.69 97 ILE G N 1
ATOM 12848 C CA . ILE G 1 96 ? 53.528 79.728 19.467 1.00 25.93 97 ILE G CA 1
ATOM 12849 C C . ILE G 1 96 ? 52.220 80.266 18.889 1.00 25.68 97 ILE G C 1
ATOM 12850 O O . ILE G 1 96 ? 51.236 80.398 19.611 1.00 26.04 97 ILE G O 1
ATOM 12855 N N . PRO G 1 97 ? 52.189 80.593 17.577 1.00 25.55 98 PRO G N 1
ATOM 12856 C CA . PRO G 1 97 ? 50.981 81.283 17.103 1.00 25.54 98 PRO G CA 1
ATOM 12857 C C . PRO G 1 97 ? 49.811 80.417 16.639 1.00 25.59 98 PRO G C 1
ATOM 12858 O O . PRO G 1 97 ? 48.703 80.925 16.479 1.00 26.52 98 PRO G O 1
ATOM 12862 N N . PHE G 1 98 ? 50.027 79.128 16.432 1.00 23.99 99 PHE G N 1
ATOM 12863 C CA . PHE G 1 98 ? 49.003 78.269 15.837 1.00 22.72 99 PHE G CA 1
ATOM 12864 C C . PHE G 1 98 ? 48.230 77.464 16.894 1.00 22.65 99 PHE G C 1
ATOM 12865 O O . PHE G 1 98 ? 48.763 77.251 18.005 1.00 22.12 99 PHE G O 1
ATOM 12873 N N . PRO G 1 99 ? 47.005 76.999 16.566 1.00 22.19 100 PRO G N 1
ATOM 12874 C CA . PRO G 1 99 ? 46.189 76.283 17.583 1.00 22.31 100 PRO G CA 1
ATOM 12875 C C . PRO G 1 99 ? 46.696 74.870 17.882 1.00 22.46 100 PRO G C 1
ATOM 12876 O O . PRO G 1 99 ? 47.408 74.279 17.046 1.00 22.89 100 PRO G O 1
ATOM 12880 N N . ILE G 1 100 ? 46.334 74.342 19.060 1.00 21.63 101 ILE G N 1
ATOM 12881 C CA . ILE G 1 100 ? 46.604 72.949 19.419 1.00 21.29 101 ILE G CA 1
ATOM 12882 C C . ILE G 1 100 ? 45.284 72.341 19.839 1.00 21.35 101 ILE G C 1
ATOM 12883 O O . ILE G 1 100 ? 44.589 72.906 20.709 1.00 21.25 101 ILE G O 1
ATOM 12888 N N . ILE G 1 101 ? 44.912 71.224 19.217 1.00 21.24 102 ILE G N 1
ATOM 12889 C CA . ILE G 1 101 ? 43.745 70.452 19.615 1.00 21.31 102 ILE G CA 1
ATOM 12890 C C . ILE G 1 101 ? 43.984 69.831 20.986 1.00 22.24 102 ILE G C 1
ATOM 12891 O O . ILE G 1 101 ? 45.072 69.315 21.258 1.00 21.57 102 ILE G O 1
ATOM 12896 N N . ALA G 1 102 ? 42.972 69.938 21.844 1.00 23.12 103 ALA G N 1
ATOM 12897 C CA . ALA G 1 102 ? 42.954 69.258 23.143 1.00 23.94 103 ALA G CA 1
ATOM 12898 C C . ALA G 1 102 ? 42.095 67.998 23.048 1.00 25.08 103 ALA G C 1
ATOM 12899 O O . ALA G 1 102 ? 40.889 68.076 22.763 1.00 23.52 103 ALA G O 1
ATOM 12901 N N . ASP G 1 103 ? 42.706 66.842 23.281 1.00 25.48 104 ASP G N 1
ATOM 12902 C CA . ASP G 1 103 ? 42.050 65.571 23.017 1.00 27.83 104 ASP G CA 1
ATOM 12903 C C . ASP G 1 103 ? 42.133 64.621 24.221 1.00 29.76 104 ASP G C 1
ATOM 12904 O O . ASP G 1 103 ? 42.599 63.491 24.081 1.00 30.02 104 ASP G O 1
ATOM 12909 N N . PRO G 1 104 ? 41.666 65.075 25.407 1.00 32.01 105 PRO G N 1
ATOM 12910 C CA . PRO G 1 104 ? 41.659 64.172 26.563 1.00 33.71 105 PRO G CA 1
ATOM 12911 C C . PRO G 1 104 ? 40.742 63.004 26.246 1.00 35.20 105 PRO G C 1
ATOM 12912 O O . PRO G 1 104 ? 39.728 63.197 25.584 1.00 37.03 105 PRO G O 1
ATOM 12916 N N . GLN G 1 105 ? 41.105 61.794 26.641 1.00 36.69 106 GLN G N 1
ATOM 12917 C CA . GLN G 1 105 ? 40.297 60.650 26.234 1.00 38.33 106 GLN G CA 1
ATOM 12918 C C . GLN G 1 105 ? 40.653 60.099 24.839 1.00 38.30 106 GLN G C 1
ATOM 12919 O O . GLN G 1 105 ? 40.099 59.080 24.423 1.00 38.58 106 GLN G O 1
ATOM 12925 N N . GLY G 1 106 ? 41.533 60.790 24.107 1.00 37.69 107 GLY G N 1
ATOM 12926 C CA . GLY G 1 106 ? 42.070 60.290 22.833 1.00 36.82 107 GLY G CA 1
ATOM 12927 C C . GLY G 1 106 ? 41.093 59.931 21.724 1.00 36.46 107 GLY G C 1
ATOM 12928 O O . GLY G 1 106 ? 41.386 59.089 20.870 1.00 36.75 107 GLY G O 1
ATOM 12929 N N . THR G 1 107 ? 39.937 60.591 21.716 1.00 36.10 108 THR G N 1
ATOM 12930 C CA . THR G 1 107 ? 38.909 60.366 20.703 1.00 35.57 108 THR G CA 1
ATOM 12931 C C . THR G 1 107 ? 39.421 60.686 19.286 1.00 34.77 108 THR G C 1
ATOM 12932 O O . THR G 1 107 ? 39.291 59.871 18.362 1.00 34.92 108 THR G O 1
ATOM 12936 N N . VAL G 1 108 ? 40.014 61.867 19.128 1.00 33.57 109 VAL G N 1
ATOM 12937 C CA . VAL G 1 108 ? 40.594 62.277 17.855 1.00 32.64 109 VAL G CA 1
ATOM 12938 C C . VAL G 1 108 ? 41.803 61.394 17.527 1.00 32.67 109 VAL G C 1
ATOM 12939 O O . VAL G 1 108 ? 41.950 60.913 16.394 1.00 31.60 109 VAL G O 1
ATOM 12943 N N . ALA G 1 109 ? 42.645 61.156 18.532 1.00 32.48 110 ALA G N 1
ATOM 12944 C CA . ALA G 1 109 ? 43.835 60.326 18.339 1.00 33.26 110 ALA G CA 1
ATOM 12945 C C . ALA G 1 109 ? 43.478 58.952 17.774 1.00 34.18 110 ALA G C 1
ATOM 12946 O O . ALA G 1 109 ? 44.154 58.447 16.873 1.00 34.04 110 ALA G O 1
ATOM 12948 N N . ARG G 1 110 ? 42.394 58.362 18.280 1.00 35.25 111 ARG G N 1
ATOM 12949 C CA . ARG G 1 110 ? 41.976 57.033 17.836 1.00 36.66 111 ARG G CA 1
ATOM 12950 C C . ARG G 1 110 ? 41.459 57.048 16.408 1.00 36.95 111 ARG G C 1
ATOM 12951 O O . ARG G 1 110 ? 41.745 56.138 15.638 1.00 37.54 111 ARG G O 1
ATOM 12959 N N . ARG G 1 111 ? 40.727 58.106 16.060 1.00 37.27 112 ARG G N 1
ATOM 12960 C CA . ARG G 1 111 ? 40.207 58.314 14.703 1.00 37.39 112 ARG G CA 1
ATOM 12961 C C . ARG G 1 111 ? 41.348 58.466 13.682 1.00 36.77 112 ARG G C 1
ATOM 12962 O O . ARG G 1 111 ? 41.221 58.047 12.525 1.00 36.88 112 ARG G O 1
ATOM 12970 N N . LEU G 1 112 ? 42.467 59.047 14.121 1.00 35.16 113 LEU G N 1
ATOM 12971 C CA . LEU G 1 112 ? 43.612 59.270 13.242 1.00 33.75 113 LEU G CA 1
ATOM 12972 C C . LEU G 1 112 ? 44.666 58.161 13.324 1.00 32.63 113 LEU G C 1
ATOM 12973 O O . LEU G 1 112 ? 45.672 58.205 12.618 1.00 32.48 113 LEU G O 1
ATOM 12978 N N . GLY G 1 113 ? 44.433 57.183 14.199 1.00 31.38 114 GLY G N 1
ATOM 12979 C CA . GLY G 1 113 ? 45.342 56.044 14.338 1.00 30.43 114 GLY G CA 1
ATOM 12980 C C . GLY G 1 113 ? 46.662 56.416 14.984 1.00 29.68 114 GLY G C 1
ATOM 12981 O O . GLY G 1 113 ? 47.706 55.857 14.638 1.00 29.58 114 GLY G O 1
ATOM 12982 N N . LEU G 1 114 ? 46.608 57.363 15.925 1.00 29.05 115 LEU G N 1
ATOM 12983 C CA . LEU G 1 114 ? 47.816 57.942 16.520 1.00 28.27 115 LEU G CA 1
ATOM 12984 C C . LEU G 1 114 ? 48.279 57.280 17.818 1.00 28.82 115 LEU G C 1
ATOM 12985 O O . LEU G 1 114 ? 49.286 57.680 18.394 1.00 27.66 115 LEU G O 1
ATOM 12990 N N . LEU G 1 115 ? 47.537 56.276 18.270 1.00 29.68 116 LEU G N 1
ATOM 12991 C CA . LEU G 1 115 ? 47.946 55.484 19.430 1.00 30.64 116 LEU G CA 1
ATOM 12992 C C . LEU G 1 115 ? 48.587 54.166 18.959 1.00 30.93 116 LEU G C 1
ATOM 12993 O O . LEU G 1 115 ? 47.903 53.235 18.486 1.00 31.01 116 LEU G O 1
ATOM 12998 N N . HIS G 1 116 ? 49.912 54.129 19.049 1.00 31.23 117 HIS G N 1
ATOM 12999 C CA . HIS G 1 116 ? 50.705 52.975 18.655 1.00 32.64 117 HIS G CA 1
ATOM 13000 C C . HIS G 1 116 ? 51.159 52.149 19.872 1.00 34.71 117 HIS G C 1
ATOM 13001 O O . HIS G 1 116 ? 50.774 52.441 21.019 1.00 35.56 117 HIS G O 1
ATOM 13008 N N . ALA G 1 117 ? 51.973 51.122 19.623 1.00 36.37 118 ALA G N 1
ATOM 13009 C CA . ALA G 1 117 ? 52.387 50.192 20.666 1.00 38.05 118 ALA G CA 1
ATOM 13010 C C . ALA G 1 117 ? 53.403 50.775 21.671 1.00 39.24 118 ALA G C 1
ATOM 13011 O O . ALA G 1 117 ? 53.735 50.121 22.658 1.00 40.25 118 ALA G O 1
ATOM 13013 N N . GLU G 1 118 ? 53.898 51.989 21.415 1.00 40.13 119 GLU G N 1
ATOM 13014 C CA . GLU G 1 118 ? 54.876 52.637 22.297 1.00 40.93 119 GLU G CA 1
ATOM 13015 C C . GLU G 1 118 ? 54.244 53.144 23.588 1.00 41.38 119 GLU G C 1
ATOM 13016 O O . GLU G 1 118 ? 54.901 53.201 24.638 1.00 41.87 119 GLU G O 1
ATOM 13022 N N . SER G 1 119 ? 52.969 53.523 23.489 1.00 41.13 120 SER G N 1
ATOM 13023 C CA . SER G 1 119 ? 52.235 54.112 24.601 1.00 40.59 120 SER G CA 1
ATOM 13024 C C . SER G 1 119 ? 50.740 53.914 24.397 1.00 40.16 120 SER G C 1
ATOM 13025 O O . SER G 1 119 ? 50.192 54.178 23.310 1.00 39.73 120 SER G O 1
ATOM 13028 N N . ALA G 1 120 ? 50.089 53.435 25.453 1.00 39.62 121 ALA G N 1
ATOM 13029 C CA . ALA G 1 120 ? 48.653 53.250 25.461 1.00 39.08 121 ALA G CA 1
ATOM 13030 C C . ALA G 1 120 ? 47.946 54.598 25.604 1.00 38.79 121 ALA G C 1
ATOM 13031 O O . ALA G 1 120 ? 46.797 54.758 25.175 1.00 39.43 121 ALA G O 1
ATOM 13033 N N . THR G 1 121 ? 48.656 55.571 26.176 1.00 37.89 122 THR G N 1
ATOM 13034 C CA . THR G 1 121 ? 48.040 56.802 26.680 1.00 36.77 122 THR G CA 1
ATOM 13035 C C . THR G 1 121 ? 48.355 58.078 25.888 1.00 35.51 122 THR G C 1
ATOM 13036 O O . THR G 1 121 ? 47.533 59.005 25.840 1.00 35.31 122 THR G O 1
ATOM 13040 N N . HIS G 1 122 ? 49.538 58.132 25.281 1.00 33.64 123 HIS G N 1
ATOM 13041 C CA . HIS G 1 122 ? 49.971 59.315 24.547 1.00 32.12 123 HIS G CA 1
ATOM 13042 C C . HIS G 1 122 ? 50.194 58.991 23.062 1.00 31.02 123 HIS G C 1
ATOM 13043 O O . HIS G 1 122 ? 50.590 57.891 22.695 1.00 30.62 123 HIS G O 1
ATOM 13050 N N . THR G 1 123 ? 49.896 59.985 22.241 1.00 28.59 124 THR G N 1
ATOM 13051 C CA . THR G 1 123 ? 49.899 59.925 20.799 1.00 27.42 124 THR G CA 1
ATOM 13052 C C . THR G 1 123 ? 51.359 59.848 20.303 1.00 25.75 124 THR G C 1
ATOM 13053 O O . THR G 1 123 ? 52.275 60.325 20.983 1.00 24.08 124 THR G O 1
ATOM 13057 N N . VAL G 1 124 ? 51.600 59.199 19.155 1.00 24.22 125 VAL G N 1
ATOM 13058 C CA . VAL G 1 124 ? 52.933 59.267 18.521 1.00 23.67 125 VAL G CA 1
ATOM 13059 C C . VAL G 1 124 ? 53.136 60.662 17.932 1.00 23.06 125 VAL G C 1
ATOM 13060 O O . VAL G 1 124 ? 52.293 61.548 18.113 1.00 22.95 125 VAL G O 1
ATOM 13064 N N . ARG G 1 125 ? 54.236 60.847 17.197 1.00 20.75 126 ARG G N 1
ATOM 13065 C CA . ARG G 1 125 ? 54.482 62.117 16.540 1.00 19.69 126 ARG G CA 1
ATOM 13066 C C . ARG G 1 125 ? 54.010 61.988 15.099 1.00 19.95 126 ARG G C 1
ATOM 13067 O O . ARG G 1 125 ? 54.831 61.795 14.200 1.00 19.95 126 ARG G O 1
ATOM 13075 N N . GLY G 1 126 ? 52.702 62.125 14.901 1.00 19.18 127 GLY G N 1
ATOM 13076 C CA . GLY G 1 126 ? 52.093 61.944 13.585 1.00 18.65 127 GLY G CA 1
ATOM 13077 C C . GLY G 1 126 ? 52.060 63.252 12.815 1.00 18.85 127 GLY G C 1
ATOM 13078 O O . GLY G 1 126 ? 52.063 64.339 13.406 1.00 17.10 127 GLY G O 1
ATOM 13079 N N . VAL G 1 127 ? 52.044 63.155 11.479 1.00 17.87 128 VAL G N 1
ATOM 13080 C CA . VAL G 1 127 ? 51.973 64.328 10.620 1.00 18.83 128 VAL G CA 1
ATOM 13081 C C . VAL G 1 127 ? 50.994 63.985 9.503 1.00 18.64 128 VAL G C 1
ATOM 13082 O O . VAL G 1 127 ? 51.175 62.981 8.828 1.00 18.43 128 VAL G O 1
ATOM 13086 N N . PHE G 1 128 ? 49.947 64.798 9.340 1.00 18.79 129 PHE G N 1
ATOM 13087 C CA . PHE G 1 128 ? 48.990 64.666 8.214 1.00 19.18 129 PHE G CA 1
ATOM 13088 C C . PHE G 1 128 ? 49.061 65.915 7.350 1.00 19.11 129 PHE G C 1
ATOM 13089 O O . PHE G 1 128 ? 48.856 67.030 7.838 1.00 18.90 129 PHE G O 1
ATOM 13097 N N . ILE G 1 129 ? 49.404 65.734 6.082 1.00 18.58 130 ILE G N 1
ATOM 13098 C CA . ILE G 1 129 ? 49.383 66.862 5.147 1.00 19.86 130 ILE G CA 1
ATOM 13099 C C . ILE G 1 129 ? 48.068 66.822 4.380 1.00 19.43 130 ILE G C 1
ATOM 13100 O O . ILE G 1 129 ? 47.764 65.826 3.733 1.00 20.65 130 ILE G O 1
ATOM 13105 N N . VAL G 1 130 ? 47.283 67.892 4.474 1.00 19.44 131 VAL G N 1
ATOM 13106 C CA . VAL G 1 130 ? 45.909 67.885 3.961 1.00 20.62 131 VAL G CA 1
ATOM 13107 C C . VAL G 1 130 ? 45.766 69.044 2.982 1.00 21.55 131 VAL G C 1
ATOM 13108 O O . VAL G 1 130 ? 46.153 70.173 3.273 1.00 20.53 131 VAL G O 1
ATOM 13112 N N . ASP G 1 131 ? 45.220 68.764 1.810 1.00 21.28 132 ASP G N 1
ATOM 13113 C CA . ASP G 1 131 ? 45.123 69.819 0.807 1.00 21.84 132 ASP G CA 1
ATOM 13114 C C . ASP G 1 131 ? 43.853 70.664 0.943 1.00 22.56 132 ASP G C 1
ATOM 13115 O O . ASP G 1 131 ? 43.072 70.461 1.873 1.00 22.21 132 ASP G O 1
ATOM 13120 N N . ALA G 1 132 ? 43.678 71.613 0.023 1.00 23.63 133 ALA G N 1
ATOM 13121 C CA . ALA G 1 132 ? 42.580 72.586 0.093 1.00 25.47 133 ALA G CA 1
ATOM 13122 C C . ALA G 1 132 ? 41.226 71.972 -0.279 1.00 26.28 133 ALA G C 1
ATOM 13123 O O . ALA G 1 132 ? 40.187 72.611 -0.097 1.00 27.20 133 ALA G O 1
ATOM 13125 N N . ARG G 1 133 ? 41.234 70.731 -0.786 1.00 26.76 134 ARG G N 1
ATOM 13126 C CA . ARG G 1 133 ? 40.017 69.951 -0.998 1.00 28.06 134 ARG G CA 1
ATOM 13127 C C . ARG G 1 133 ? 39.752 69.034 0.205 1.00 27.02 134 ARG G C 1
ATOM 13128 O O . ARG G 1 133 ? 38.786 68.254 0.218 1.00 27.10 134 ARG G O 1
ATOM 13136 N N . GLY G 1 134 ? 40.622 69.119 1.212 1.00 25.29 135 GLY G N 1
ATOM 13137 C CA . GLY G 1 134 ? 40.448 68.319 2.415 1.00 24.24 135 GLY G CA 1
ATOM 13138 C C . GLY G 1 134 ? 41.000 66.899 2.319 1.00 23.89 135 GLY G C 1
ATOM 13139 O O . GLY G 1 134 ? 40.700 66.074 3.183 1.00 23.60 135 GLY G O 1
ATOM 13140 N N . VAL G 1 135 ? 41.810 66.612 1.292 1.00 22.30 136 VAL G N 1
ATOM 13141 C CA . VAL G 1 135 ? 42.322 65.247 1.062 1.00 21.55 136 VAL G CA 1
ATOM 13142 C C . VAL G 1 135 ? 43.700 65.045 1.702 1.00 20.83 136 VAL G C 1
ATOM 13143 O O . VAL G 1 135 ? 44.569 65.899 1.561 1.00 20.71 136 VAL G O 1
ATOM 13147 N N . ILE G 1 136 ? 43.872 63.922 2.404 1.00 20.23 137 ILE G N 1
ATOM 13148 C CA . ILE G 1 136 ? 45.153 63.533 2.999 1.00 20.36 137 ILE G CA 1
ATOM 13149 C C . ILE G 1 136 ? 46.125 63.224 1.857 1.00 19.19 137 ILE G C 1
ATOM 13150 O O . ILE G 1 136 ? 45.828 62.393 0.977 1.00 19.38 137 ILE G O 1
ATOM 13155 N N . ARG G 1 137 ? 47.279 63.882 1.889 1.00 17.82 138 ARG G N 1
ATOM 13156 C CA . ARG G 1 137 ? 48.264 63.755 0.829 1.00 17.48 138 ARG G CA 1
ATOM 13157 C C . ARG G 1 137 ? 49.563 63.043 1.203 1.00 17.35 138 ARG G C 1
ATOM 13158 O O . ARG G 1 137 ? 50.264 62.566 0.321 1.00 17.88 138 ARG G O 1
ATOM 13166 N N . THR G 1 138 ? 49.889 63.003 2.499 1.00 17.04 139 THR G N 1
ATOM 13167 C CA . THR G 1 138 ? 51.130 62.372 2.999 1.00 17.28 139 THR G CA 1
ATOM 13168 C C . THR G 1 138 ? 50.913 62.177 4.512 1.00 17.26 139 THR G C 1
ATOM 13169 O O . THR G 1 138 ? 50.221 62.993 5.138 1.00 18.05 139 THR G O 1
ATOM 13173 N N . MET G 1 139 ? 51.475 61.112 5.075 1.00 17.90 140 MET G N 1
ATOM 13174 C CA . MET G 1 139 ? 51.399 60.893 6.508 1.00 19.79 140 MET G CA 1
ATOM 13175 C C . MET G 1 139 ? 52.750 60.407 6.992 1.00 19.21 140 MET G C 1
ATOM 13176 O O . MET G 1 139 ? 53.350 59.526 6.379 1.00 19.86 140 MET G O 1
ATOM 13181 N N . LEU G 1 140 ? 53.209 60.963 8.093 1.00 17.91 141 LEU G N 1
ATOM 13182 C CA . LEU G 1 140 ? 54.495 60.568 8.679 1.00 17.16 141 LEU G CA 1
ATOM 13183 C C . LEU G 1 140 ? 54.219 60.152 10.131 1.00 17.98 141 LEU G C 1
ATOM 13184 O O . LEU G 1 140 ? 53.435 60.807 10.805 1.00 18.79 141 LEU G O 1
ATOM 13189 N N . TYR G 1 141 ? 54.850 59.074 10.584 1.00 17.34 142 TYR G N 1
ATOM 13190 C CA . TYR G 1 141 ? 54.729 58.665 12.002 1.00 17.69 142 TYR G CA 1
ATOM 13191 C C . TYR G 1 141 ? 56.121 58.492 12.623 1.00 17.86 142 TYR G C 1
ATOM 13192 O O . TYR G 1 141 ? 56.820 57.498 12.386 1.00 18.16 142 TYR G O 1
ATOM 13201 N N . TYR G 1 142 ? 56.512 59.504 13.392 1.00 17.58 143 TYR G N 1
ATOM 13202 C CA . TYR G 1 142 ? 57.768 59.494 14.136 1.00 18.13 143 TYR G CA 1
ATOM 13203 C C . TYR G 1 142 ? 57.415 59.052 15.537 1.00 18.71 143 TYR G C 1
ATOM 13204 O O . TYR G 1 142 ? 56.256 59.198 15.978 1.00 19.47 143 TYR G O 1
ATOM 13213 N N . PRO G 1 143 ? 58.407 58.496 16.232 1.00 18.40 144 PRO G N 1
ATOM 13214 C CA . PRO G 1 143 ? 58.198 57.961 17.580 1.00 19.30 144 PRO G CA 1
ATOM 13215 C C . PRO G 1 143 ? 58.482 58.997 18.659 1.00 19.58 144 PRO G C 1
ATOM 13216 O O . PRO G 1 143 ? 59.026 60.068 18.393 1.00 18.92 144 PRO G O 1
ATOM 13220 N N . MET G 1 144 ? 58.162 58.654 19.906 1.00 21.60 145 MET G N 1
ATOM 13221 C CA A MET G 1 144 ? 58.338 59.638 20.965 0.50 23.21 145 MET G CA 1
ATOM 13222 C CA B MET G 1 144 ? 58.371 59.543 21.060 0.50 22.09 145 MET G CA 1
ATOM 13223 C C . MET G 1 144 ? 59.788 60.087 21.171 1.00 21.86 145 MET G C 1
ATOM 13224 O O . MET G 1 144 ? 60.008 61.236 21.550 1.00 22.40 145 MET G O 1
ATOM 13233 N N . GLU G 1 145 ? 60.769 59.219 20.891 1.00 21.08 146 GLU G N 1
ATOM 13234 C CA . GLU G 1 145 ? 62.168 59.515 21.203 1.00 20.68 146 GLU G CA 1
ATOM 13235 C C . GLU G 1 145 ? 62.911 60.320 20.111 1.00 20.53 146 GLU G C 1
ATOM 13236 O O . GLU G 1 145 ? 64.093 60.629 20.237 1.00 21.57 146 GLU G O 1
ATOM 13242 N N . LEU G 1 146 ? 62.201 60.642 19.031 1.00 18.76 147 LEU G N 1
ATOM 13243 C CA . LEU G 1 146 ? 62.862 61.224 17.855 1.00 18.36 147 LEU G CA 1
ATOM 13244 C C . LEU G 1 146 ? 62.075 62.408 17.313 1.00 18.33 147 LEU G C 1
ATOM 13245 O O . LEU G 1 146 ? 60.969 62.243 16.789 1.00 19.06 147 LEU G O 1
ATOM 13250 N N . GLY G 1 147 ? 62.652 63.596 17.414 1.00 17.89 148 GLY G N 1
ATOM 13251 C CA . GLY G 1 147 ? 61.995 64.806 16.880 1.00 18.01 148 GLY G CA 1
ATOM 13252 C C . GLY G 1 147 ? 61.984 64.797 15.349 1.00 18.45 148 GLY G C 1
ATOM 13253 O O . GLY G 1 147 ? 62.845 64.196 14.706 1.00 18.59 148 GLY G O 1
ATOM 13254 N N . ARG G 1 148 ? 60.988 65.465 14.795 1.00 17.50 149 ARG G N 1
ATOM 13255 C CA . ARG G 1 148 ? 60.842 65.581 13.353 1.00 17.51 149 ARG G CA 1
ATOM 13256 C C . ARG G 1 148 ? 61.854 66.551 12.735 1.00 17.90 149 ARG G C 1
ATOM 13257 O O . ARG G 1 148 ? 62.490 67.349 13.431 1.00 17.60 149 ARG G O 1
ATOM 13265 N N . LEU G 1 149 ? 62.038 66.455 11.417 1.00 17.69 150 LEU G N 1
ATOM 13266 C CA . LEU G 1 149 ? 62.823 67.443 10.665 1.00 17.09 150 LEU G CA 1
ATOM 13267 C C . LEU G 1 149 ? 61.797 68.323 9.975 1.00 18.51 150 LEU G C 1
ATOM 13268 O O . LEU G 1 149 ? 61.205 67.928 8.975 1.00 18.14 150 LEU G O 1
ATOM 13273 N N . VAL G 1 150 ? 61.565 69.512 10.511 1.00 18.08 151 VAL G N 1
ATOM 13274 C CA . VAL G 1 150 ? 60.411 70.303 10.084 1.00 17.75 151 VAL G CA 1
ATOM 13275 C C . VAL G 1 150 ? 60.613 70.822 8.656 1.00 17.90 151 VAL G C 1
ATOM 13276 O O . VAL G 1 150 ? 59.648 71.031 7.927 1.00 18.13 151 VAL G O 1
ATOM 13280 N N . ASP G 1 151 ? 61.865 71.067 8.284 1.00 17.79 152 ASP G N 1
ATOM 13281 C CA . ASP G 1 151 ? 62.159 71.516 6.902 1.00 18.71 152 ASP G CA 1
ATOM 13282 C C . ASP G 1 151 ? 61.736 70.491 5.866 1.00 19.34 152 ASP G C 1
ATOM 13283 O O . ASP G 1 151 ? 61.359 70.888 4.750 1.00 18.96 152 ASP G O 1
ATOM 13288 N N . GLU G 1 152 ? 61.734 69.199 6.215 1.00 18.52 153 GLU G N 1
ATOM 13289 C CA . GLU G 1 152 ? 61.193 68.192 5.259 1.00 19.09 153 GLU G CA 1
ATOM 13290 C C . GLU G 1 152 ? 59.668 68.320 5.095 1.00 18.93 153 GLU G C 1
ATOM 13291 O O . GLU G 1 152 ? 59.116 68.067 4.019 1.00 19.09 153 GLU G O 1
ATOM 13297 N N . ILE G 1 153 ? 58.977 68.753 6.152 1.00 18.09 154 ILE G N 1
ATOM 13298 C CA . ILE G 1 153 ? 57.534 68.932 6.067 1.00 17.35 154 ILE G CA 1
ATOM 13299 C C . ILE G 1 153 ? 57.228 70.104 5.154 1.00 17.65 154 ILE G C 1
ATOM 13300 O O . ILE G 1 153 ? 56.315 70.037 4.360 1.00 18.28 154 ILE G O 1
ATOM 13305 N N . LEU G 1 154 ? 58.045 71.155 5.241 1.00 17.14 155 LEU G N 1
ATOM 13306 C CA . LEU G 1 154 ? 57.949 72.283 4.328 1.00 17.29 155 LEU G CA 1
ATOM 13307 C C . LEU G 1 154 ? 58.248 71.822 2.915 1.00 17.31 155 LEU G C 1
ATOM 13308 O O . LEU G 1 154 ? 57.564 72.252 2.000 1.00 18.08 155 LEU G O 1
ATOM 13313 N N . ARG G 1 155 ? 59.273 70.992 2.733 1.00 17.11 156 ARG G N 1
ATOM 13314 C CA . ARG G 1 155 ? 59.618 70.561 1.343 1.00 17.32 156 ARG G CA 1
ATOM 13315 C C . ARG G 1 155 ? 58.462 69.718 0.779 1.00 17.71 156 ARG G C 1
ATOM 13316 O O . ARG G 1 155 ? 58.133 69.830 -0.391 1.00 17.91 156 ARG G O 1
ATOM 13324 N N . ILE G 1 156 ? 57.882 68.862 1.618 1.00 17.97 157 ILE G N 1
ATOM 13325 C CA . ILE G 1 156 ? 56.742 68.047 1.184 1.00 17.68 157 ILE G CA 1
ATOM 13326 C C . ILE G 1 156 ? 55.580 68.934 0.706 1.00 18.79 157 ILE G C 1
ATOM 13327 O O . ILE G 1 156 ? 55.088 68.749 -0.412 1.00 18.80 157 ILE G O 1
ATOM 13332 N N . VAL G 1 157 ? 55.128 69.892 1.524 1.00 18.11 158 VAL G N 1
ATOM 13333 C CA . VAL G 1 157 ? 53.960 70.688 1.132 1.00 20.66 158 VAL G CA 1
ATOM 13334 C C . VAL G 1 157 ? 54.245 71.576 -0.100 1.00 19.64 158 VAL G C 1
ATOM 13335 O O . VAL G 1 157 ? 53.387 71.688 -0.981 1.00 20.77 158 VAL G O 1
ATOM 13339 N N . LYS G 1 158 ? 55.437 72.166 -0.163 1.00 19.80 159 LYS G N 1
ATOM 13340 C CA . LYS G 1 158 ? 55.888 72.959 -1.326 1.00 20.19 159 LYS G CA 1
ATOM 13341 C C . LYS G 1 158 ? 55.826 72.101 -2.599 1.00 20.15 159 LYS G C 1
ATOM 13342 O O . LYS G 1 158 ? 55.231 72.495 -3.616 1.00 20.12 159 LYS G O 1
ATOM 13348 N N . ALA G 1 159 ? 56.434 70.925 -2.530 1.00 19.03 160 ALA G N 1
ATOM 13349 C CA . ALA G 1 159 ? 56.544 70.043 -3.702 1.00 19.36 160 ALA G CA 1
ATOM 13350 C C . ALA G 1 159 ? 55.190 69.496 -4.155 1.00 19.93 160 ALA G C 1
ATOM 13351 O O . ALA G 1 159 ? 54.932 69.439 -5.364 1.00 19.37 160 ALA G O 1
ATOM 13353 N N . LEU G 1 160 ? 54.336 69.097 -3.204 1.00 19.19 161 LEU G N 1
ATOM 13354 C CA . LEU G 1 160 ? 52.964 68.666 -3.506 1.00 20.17 161 LEU G CA 1
ATOM 13355 C C . LEU G 1 160 ? 52.179 69.760 -4.216 1.00 20.13 161 LEU G C 1
ATOM 13356 O O . LEU G 1 160 ? 51.531 69.521 -5.238 1.00 21.01 161 LEU G O 1
ATOM 13361 N N . LYS G 1 161 ? 52.249 70.976 -3.685 1.00 20.82 162 LYS G N 1
ATOM 13362 C CA . LYS G 1 161 ? 51.526 72.100 -4.299 1.00 21.82 162 LYS G CA 1
ATOM 13363 C C . LYS G 1 161 ? 52.057 72.392 -5.688 1.00 22.12 162 LYS G C 1
ATOM 13364 O O . LYS G 1 161 ? 51.285 72.684 -6.607 1.00 21.92 162 LYS G O 1
ATOM 13370 N N . LEU G 1 162 ? 53.376 72.361 -5.815 1.00 22.76 163 LEU G N 1
ATOM 13371 C CA . LEU G 1 162 ? 54.047 72.595 -7.091 1.00 23.96 163 LEU G CA 1
ATOM 13372 C C . LEU G 1 162 ? 53.635 71.527 -8.099 1.00 23.51 163 LEU G C 1
ATOM 13373 O O . LEU G 1 162 ? 53.266 71.830 -9.238 1.00 22.81 163 LEU G O 1
ATOM 13378 N N . GLY G 1 163 ? 53.665 70.265 -7.690 1.00 22.04 164 GLY G N 1
ATOM 13379 C CA . GLY G 1 163 ? 53.241 69.186 -8.605 1.00 21.63 164 GLY G CA 1
ATOM 13380 C C . GLY G 1 163 ? 51.793 69.329 -9.035 1.00 21.70 164 GLY G C 1
ATOM 13381 O O . GLY G 1 163 ? 51.462 69.078 -10.195 1.00 22.50 164 GLY G O 1
ATOM 13382 N N . ASP G 1 164 ? 50.924 69.726 -8.102 1.00 21.84 165 ASP G N 1
ATOM 13383 C CA . ASP G 1 164 ? 49.499 69.954 -8.413 1.00 22.85 165 ASP G CA 1
ATOM 13384 C C . ASP G 1 164 ? 49.318 71.070 -9.460 1.00 23.81 165 ASP G C 1
ATOM 13385 O O . ASP G 1 164 ? 48.554 70.925 -10.443 1.00 24.08 165 ASP G O 1
ATOM 13390 N N . SER G 1 165 ? 49.996 72.190 -9.222 1.00 23.47 166 SER G N 1
ATOM 13391 C CA A SER G 1 165 ? 49.923 73.377 -10.085 0.50 24.22 166 SER G CA 1
ATOM 13392 C CA B SER G 1 165 ? 49.849 73.350 -10.102 0.50 23.83 166 SER G CA 1
ATOM 13393 C C . SER G 1 165 ? 50.429 73.130 -11.509 1.00 24.00 166 SER G C 1
ATOM 13394 O O . SER G 1 165 ? 49.867 73.644 -12.476 1.00 24.96 166 SER G O 1
ATOM 13399 N N . LEU G 1 166 ? 51.510 72.369 -11.613 1.00 23.36 167 LEU G N 1
ATOM 13400 C CA . LEU G 1 166 ? 52.211 72.146 -12.893 1.00 22.99 167 LEU G CA 1
ATOM 13401 C C . LEU G 1 166 ? 51.861 70.801 -13.533 1.00 22.31 167 LEU G C 1
ATOM 13402 O O . LEU G 1 166 ? 52.331 70.504 -14.635 1.00 21.18 167 LEU G O 1
ATOM 13407 N N . LYS G 1 167 ? 51.046 70.011 -12.829 1.00 21.44 168 LYS G N 1
ATOM 13408 C CA . LYS G 1 167 ? 50.657 68.660 -13.259 1.00 21.52 168 LYS G CA 1
ATOM 13409 C C . LYS G 1 167 ? 51.904 67.823 -13.529 1.00 20.03 168 LYS G C 1
ATOM 13410 O O . LYS G 1 167 ? 52.108 67.275 -14.616 1.00 21.42 168 LYS G O 1
ATOM 13416 N N . ARG G 1 168 ? 52.745 67.705 -12.501 1.00 18.83 169 ARG G N 1
ATOM 13417 C CA . ARG G 1 168 ? 54.025 66.994 -12.590 1.00 17.72 169 ARG G CA 1
ATOM 13418 C C . ARG G 1 168 ? 54.197 66.172 -11.327 1.00 17.81 169 ARG G C 1
ATOM 13419 O O . ARG G 1 168 ? 53.630 66.529 -10.277 1.00 19.57 169 ARG G O 1
ATOM 13427 N N . ALA G 1 169 ? 54.949 65.084 -11.452 1.00 17.16 170 ALA G N 1
ATOM 13428 C CA . ALA G 1 169 ? 55.440 64.307 -10.327 1.00 17.01 170 ALA G CA 1
ATOM 13429 C C . ALA G 1 169 ? 56.824 64.828 -9.915 1.00 18.31 170 ALA G C 1
ATOM 13430 O O . ALA G 1 169 ? 57.555 65.440 -10.702 1.00 18.38 170 ALA G O 1
ATOM 13432 N N . VAL G 1 170 ? 57.202 64.592 -8.667 1.00 17.17 171 VAL G N 1
ATOM 13433 C CA . VAL G 1 170 ? 58.446 65.200 -8.119 1.00 16.93 171 VAL G CA 1
ATOM 13434 C C . VAL G 1 170 ? 59.481 64.110 -7.825 1.00 17.27 171 VAL G C 1
ATOM 13435 O O . VAL G 1 170 ? 59.155 63.131 -7.112 1.00 17.65 171 VAL G O 1
ATOM 13439 N N . PRO G 1 171 ? 60.701 64.213 -8.397 1.00 17.13 172 PRO G N 1
ATOM 13440 C CA . PRO G 1 171 ? 61.681 63.136 -8.254 1.00 16.96 172 PRO G CA 1
ATOM 13441 C C . PRO G 1 171 ? 62.236 63.062 -6.829 1.00 16.17 172 PRO G C 1
ATOM 13442 O O . PRO G 1 171 ? 62.121 64.057 -6.054 1.00 16.52 172 PRO G O 1
ATOM 13446 N N . ALA G 1 172 ? 62.872 61.939 -6.497 1.00 17.07 173 ALA G N 1
ATOM 13447 C CA . ALA G 1 172 ? 63.558 61.803 -5.196 1.00 15.62 173 ALA G CA 1
ATOM 13448 C C . ALA G 1 172 ? 64.492 62.993 -4.909 1.00 16.90 173 ALA G C 1
ATOM 13449 O O . ALA G 1 172 ? 65.168 63.474 -5.827 1.00 16.55 173 ALA G O 1
ATOM 13451 N N . ASP G 1 173 ? 64.504 63.490 -3.662 1.00 16.00 174 ASP G N 1
ATOM 13452 C CA . ASP G 1 173 ? 65.475 64.553 -3.263 1.00 15.81 174 ASP G CA 1
ATOM 13453 C C . ASP G 1 173 ? 65.330 65.888 -4.000 1.00 16.40 174 ASP G C 1
ATOM 13454 O O . ASP G 1 173 ? 66.254 66.739 -3.944 1.00 17.23 174 ASP G O 1
ATOM 13459 N N . TRP G 1 174 ? 64.190 66.113 -4.649 1.00 16.12 175 TRP G N 1
ATOM 13460 C CA . TRP G 1 174 ? 63.967 67.366 -5.368 1.00 17.14 175 TRP G CA 1
ATOM 13461 C C . TRP G 1 174 ? 64.110 68.548 -4.391 1.00 17.61 175 TRP G C 1
ATOM 13462 O O . TRP G 1 174 ? 63.617 68.445 -3.282 1.00 17.58 175 TRP G O 1
ATOM 13473 N N . PRO G 1 175 ? 64.730 69.692 -4.826 1.00 17.68 176 PRO G N 1
ATOM 13474 C CA . PRO G 1 175 ? 65.215 70.013 -6.179 1.00 18.63 176 PRO G CA 1
ATOM 13475 C C . PRO G 1 175 ? 66.671 69.628 -6.443 1.00 19.19 176 PRO G C 1
ATOM 13476 O O . PRO G 1 175 ? 67.313 70.218 -7.310 1.00 19.97 176 PRO G O 1
ATOM 13480 N N . ASN G 1 176 ? 67.194 68.654 -5.711 1.00 17.56 177 ASN G N 1
ATOM 13481 C CA . ASN G 1 176 ? 68.565 68.207 -5.836 1.00 18.23 177 ASN G CA 1
ATOM 13482 C C . ASN G 1 176 ? 68.619 66.741 -6.283 1.00 16.52 177 ASN G C 1
ATOM 13483 O O . ASN G 1 176 ? 69.489 65.998 -5.865 1.00 18.98 177 ASN G O 1
ATOM 13488 N N . ASN G 1 177 ? 67.719 66.374 -7.195 1.00 17.83 178 ASN G N 1
ATOM 13489 C CA . ASN G 1 177 ? 67.691 65.001 -7.669 1.00 17.95 178 ASN G CA 1
ATOM 13490 C C . ASN G 1 177 ? 68.962 64.683 -8.458 1.00 19.91 178 ASN G C 1
ATOM 13491 O O . ASN G 1 177 ? 69.394 65.497 -9.292 1.00 19.69 178 ASN G O 1
ATOM 13496 N N . GLU G 1 178 ? 69.514 63.497 -8.242 1.00 20.09 179 GLU G N 1
ATOM 13497 C CA . GLU G 1 178 ? 70.758 63.101 -8.876 1.00 22.69 179 GLU G CA 1
ATOM 13498 C C . GLU G 1 178 ? 70.670 62.859 -10.388 1.00 22.24 179 GLU G C 1
ATOM 13499 O O . GLU G 1 178 ? 71.697 62.920 -11.066 1.00 23.37 179 GLU G O 1
ATOM 13505 N N . ILE G 1 179 ? 69.476 62.551 -10.888 1.00 22.03 180 ILE G N 1
ATOM 13506 C CA . ILE G 1 179 ? 69.306 62.226 -12.307 1.00 21.38 180 ILE G CA 1
ATOM 13507 C C . ILE G 1 179 ? 68.936 63.474 -13.093 1.00 21.76 180 ILE G C 1
ATOM 13508 O O . ILE G 1 179 ? 69.572 63.758 -14.121 1.00 22.42 180 ILE G O 1
ATOM 13513 N N . ILE G 1 180 ? 67.946 64.225 -12.591 1.00 19.93 181 ILE G N 1
ATOM 13514 C CA . ILE G 1 180 ? 67.362 65.348 -13.315 1.00 20.07 181 ILE G CA 1
ATOM 13515 C C . ILE G 1 180 ? 67.400 66.692 -12.553 1.00 20.09 181 ILE G C 1
ATOM 13516 O O . ILE G 1 180 ? 66.791 67.646 -13.000 1.00 20.86 181 ILE G O 1
ATOM 13521 N N . GLY G 1 181 ? 68.109 66.736 -11.421 1.00 20.22 182 GLY G N 1
ATOM 13522 C CA . GLY G 1 181 ? 68.291 67.996 -10.660 1.00 20.55 182 GLY G CA 1
ATOM 13523 C C . GLY G 1 181 ? 66.971 68.579 -10.182 1.00 20.61 182 GLY G C 1
ATOM 13524 O O . GLY G 1 181 ? 66.247 67.958 -9.372 1.00 19.60 182 GLY G O 1
ATOM 13525 N N . GLU G 1 182 ? 66.628 69.759 -10.701 1.00 20.08 183 GLU G N 1
ATOM 13526 C CA . GLU G 1 182 ? 65.396 70.432 -10.339 1.00 20.74 183 GLU G CA 1
ATOM 13527 C C . GLU G 1 182 ? 64.276 70.164 -11.373 1.00 19.48 183 GLU G C 1
ATOM 13528 O O . GLU G 1 182 ? 63.183 70.729 -11.305 1.00 20.04 183 GLU G O 1
ATOM 13534 N N . GLY G 1 183 ? 64.540 69.255 -12.318 1.00 19.28 184 GLY G N 1
ATOM 13535 C CA . GLY G 1 183 ? 63.496 68.844 -13.247 1.00 19.32 184 GLY G CA 1
ATOM 13536 C C . GLY G 1 183 ? 62.268 68.203 -12.591 1.00 20.00 184 GLY G C 1
ATOM 13537 O O . GLY G 1 183 ? 62.340 67.687 -11.459 1.00 19.83 184 GLY G O 1
ATOM 13538 N N . LEU G 1 184 ? 61.147 68.289 -13.276 1.00 18.79 185 LEU G N 1
ATOM 13539 C CA . LEU G 1 184 ? 59.911 67.662 -12.790 1.00 19.30 185 LEU G CA 1
ATOM 13540 C C . LEU G 1 184 ? 59.404 66.653 -13.816 1.00 21.00 185 LEU G C 1
ATOM 13541 O O . LEU G 1 184 ? 59.579 66.822 -15.035 1.00 20.34 185 LEU G O 1
ATOM 13546 N N . ILE G 1 185 ? 58.763 65.605 -13.311 1.00 19.71 186 ILE G N 1
ATOM 13547 C CA . ILE G 1 185 ? 58.457 64.412 -14.123 1.00 18.96 186 ILE G CA 1
ATOM 13548 C C . ILE G 1 185 ? 57.048 64.444 -14.702 1.00 17.98 186 ILE G C 1
ATOM 13549 O O . ILE G 1 185 ? 56.071 64.742 -14.009 1.00 17.83 186 ILE G O 1
ATOM 13554 N N . VAL G 1 186 ? 56.929 64.138 -16.003 1.00 18.65 187 VAL G N 1
ATOM 13555 C CA . VAL G 1 186 ? 55.618 64.031 -16.613 1.00 19.38 187 VAL G CA 1
ATOM 13556 C C . VAL G 1 186 ? 55.012 62.677 -16.145 1.00 19.72 187 VAL G C 1
ATOM 13557 O O . VAL G 1 186 ? 55.681 61.660 -16.279 1.00 19.96 187 VAL G O 1
ATOM 13561 N N . PRO G 1 187 ? 53.791 62.675 -15.587 1.00 21.16 188 PRO G N 1
ATOM 13562 C CA . PRO G 1 187 ? 53.242 61.352 -15.164 1.00 21.73 188 PRO G CA 1
ATOM 13563 C C . PRO G 1 187 ? 53.245 60.377 -16.362 1.00 22.66 188 PRO G C 1
ATOM 13564 O O . PRO G 1 187 ? 52.868 60.778 -17.475 1.00 22.02 188 PRO G O 1
ATOM 13568 N N . PRO G 1 188 ? 53.715 59.131 -16.147 1.00 21.78 189 PRO G N 1
ATOM 13569 C CA . PRO G 1 188 ? 53.979 58.274 -17.319 1.00 21.48 189 PRO G CA 1
ATOM 13570 C C . PRO G 1 188 ? 52.712 57.908 -18.089 1.00 21.13 189 PRO G C 1
ATOM 13571 O O . PRO G 1 188 ? 51.618 57.902 -17.525 1.00 21.56 189 PRO G O 1
ATOM 13575 N N . PRO G 1 189 ? 52.856 57.605 -19.388 1.00 21.18 190 PRO G N 1
ATOM 13576 C CA . PRO G 1 189 ? 51.674 57.181 -20.151 1.00 20.76 190 PRO G CA 1
ATOM 13577 C C . PRO G 1 189 ? 51.149 55.848 -19.615 1.00 20.08 190 PRO G C 1
ATOM 13578 O O . PRO G 1 189 ? 51.937 55.040 -19.112 1.00 21.12 190 PRO G O 1
ATOM 13582 N N . THR G 1 190 ? 49.850 55.635 -19.731 1.00 20.68 191 THR G N 1
ATOM 13583 C CA . THR G 1 190 ? 49.234 54.383 -19.236 1.00 20.82 191 THR G CA 1
ATOM 13584 C C . THR G 1 190 ? 48.618 53.559 -20.356 1.00 21.08 191 THR G C 1
ATOM 13585 O O . THR G 1 190 ? 47.995 52.523 -20.099 1.00 20.17 191 THR G O 1
ATOM 13589 N N . THR G 1 191 ? 48.794 54.001 -21.601 1.00 20.39 192 THR G N 1
ATOM 13590 C CA . THR G 1 191 ? 48.358 53.204 -22.744 1.00 20.95 192 THR G CA 1
ATOM 13591 C C . THR G 1 191 ? 49.451 53.178 -23.802 1.00 20.79 192 THR G C 1
ATOM 13592 O O . THR G 1 191 ? 50.286 54.094 -23.873 1.00 20.67 192 THR G O 1
ATOM 13596 N N . GLU G 1 192 ? 49.435 52.132 -24.636 1.00 21.07 193 GLU G N 1
ATOM 13597 C CA . GLU G 1 192 ? 50.382 51.969 -25.740 1.00 22.30 193 GLU G CA 1
ATOM 13598 C C . GLU G 1 192 ? 50.353 53.165 -26.669 1.00 22.84 193 GLU G C 1
ATOM 13599 O O . GLU G 1 192 ? 51.401 53.733 -26.983 1.00 22.59 193 GLU G O 1
ATOM 13605 N N . ASP G 1 193 ? 49.149 53.537 -27.116 1.00 23.80 194 ASP G N 1
ATOM 13606 C CA . ASP G 1 193 ? 48.993 54.675 -28.026 1.00 25.07 194 ASP G CA 1
ATOM 13607 C C . ASP G 1 193 ? 49.503 55.982 -27.397 1.00 25.54 194 ASP G C 1
ATOM 13608 O O . ASP G 1 193 ? 50.161 56.780 -28.065 1.00 27.77 194 ASP G O 1
ATOM 13613 N N . GLN G 1 194 ? 49.205 56.206 -26.121 1.00 25.50 195 GLN G N 1
ATOM 13614 C CA . GLN G 1 194 ? 49.700 57.414 -25.438 1.00 25.54 195 GLN G CA 1
ATOM 13615 C C . GLN G 1 194 ? 51.226 57.392 -25.341 1.00 25.22 195 GLN G C 1
ATOM 13616 O O . GLN G 1 194 ? 51.890 58.431 -25.530 1.00 24.70 195 GLN G O 1
ATOM 13622 N N . ALA G 1 195 ? 51.788 56.209 -25.070 1.00 24.76 196 ALA G N 1
ATOM 13623 C CA . ALA G 1 195 ? 53.238 56.039 -24.990 1.00 26.10 196 ALA G CA 1
ATOM 13624 C C . ALA G 1 195 ? 53.889 56.391 -26.343 1.00 27.55 196 ALA G C 1
ATOM 13625 O O . ALA G 1 195 ? 54.867 57.134 -26.398 1.00 27.20 196 ALA G O 1
ATOM 13627 N N . ARG G 1 196 ? 53.308 55.907 -27.436 1.00 28.48 197 ARG G N 1
ATOM 13628 C CA . ARG G 1 196 ? 53.934 56.161 -28.734 1.00 30.81 197 ARG G CA 1
ATOM 13629 C C . ARG G 1 196 ? 53.760 57.608 -29.190 1.00 30.30 197 ARG G C 1
ATOM 13630 O O . ARG G 1 196 ? 54.679 58.151 -29.776 1.00 31.46 197 ARG G O 1
ATOM 13638 N N . ALA G 1 197 ? 52.609 58.216 -28.886 1.00 31.14 198 ALA G N 1
ATOM 13639 C CA . ALA G 1 197 ? 52.315 59.617 -29.211 1.00 31.41 198 ALA G CA 1
ATOM 13640 C C . ALA G 1 197 ? 53.240 60.566 -28.467 1.00 32.67 198 ALA G C 1
ATOM 13641 O O . ALA G 1 197 ? 53.715 61.561 -29.043 1.00 33.40 198 ALA G O 1
ATOM 13643 N N . ARG G 1 198 ? 53.504 60.269 -27.194 1.00 32.55 199 ARG G N 1
ATOM 13644 C CA . ARG G 1 198 ? 54.442 61.086 -26.431 1.00 33.32 199 ARG G CA 1
ATOM 13645 C C . ARG G 1 198 ? 55.829 61.047 -27.043 1.00 34.15 199 ARG G C 1
ATOM 13646 O O . ARG G 1 198 ? 56.496 62.083 -27.145 1.00 33.30 199 ARG G O 1
ATOM 13654 N N . MET G 1 199 ? 56.261 59.858 -27.454 1.00 35.62 200 MET G N 1
ATOM 13655 C CA . MET G 1 199 ? 57.598 59.686 -28.022 1.00 37.37 200 MET G CA 1
ATOM 13656 C C . MET G 1 199 ? 57.751 60.353 -29.384 1.00 38.40 200 MET G C 1
ATOM 13657 O O . MET G 1 199 ? 58.818 60.893 -29.705 1.00 38.10 200 MET G O 1
ATOM 13662 N N . GLU G 1 200 ? 56.684 60.323 -30.173 1.00 39.20 201 GLU G N 1
ATOM 13663 C CA . GLU G 1 200 ? 56.724 60.916 -31.512 1.00 40.26 201 GLU G CA 1
ATOM 13664 C C . GLU G 1 200 ? 56.730 62.441 -31.483 1.00 40.45 201 GLU G C 1
ATOM 13665 O O . GLU G 1 200 ? 57.315 63.076 -32.364 1.00 40.74 201 GLU G O 1
ATOM 13671 N N . SER G 1 201 ? 56.094 63.022 -30.467 1.00 40.25 202 SER G N 1
ATOM 13672 C CA . SER G 1 201 ? 56.030 64.479 -30.321 1.00 40.02 202 SER G CA 1
ATOM 13673 C C . SER G 1 201 ? 57.398 65.143 -30.084 1.00 39.74 202 SER G C 1
ATOM 13674 O O . SER G 1 201 ? 57.592 66.308 -30.440 1.00 39.76 202 SER G O 1
ATOM 13677 N N . GLY G 1 202 ? 58.333 64.402 -29.485 1.00 39.02 203 GLY G N 1
ATOM 13678 C CA . GLY G 1 202 ? 59.644 64.942 -29.102 1.00 38.21 203 GLY G CA 1
ATOM 13679 C C . GLY G 1 202 ? 59.540 66.149 -28.177 1.00 37.61 203 GLY G C 1
ATOM 13680 O O . GLY G 1 202 ? 60.480 66.962 -28.090 1.00 37.39 203 GLY G O 1
ATOM 13681 N N . GLN G 1 203 ? 58.385 66.257 -27.508 1.00 37.00 204 GLN G N 1
ATOM 13682 C CA . GLN G 1 203 ? 58.035 67.358 -26.601 1.00 36.04 204 GLN G CA 1
ATOM 13683 C C . GLN G 1 203 ? 58.913 67.504 -25.343 1.00 35.30 204 GLN G C 1
ATOM 13684 O O . GLN G 1 203 ? 59.118 68.627 -24.858 1.00 35.98 204 GLN G O 1
ATOM 13690 N N . TYR G 1 204 ? 59.440 66.393 -24.824 1.00 33.10 205 TYR G N 1
ATOM 13691 C CA . TYR G 1 204 ? 60.131 66.396 -23.522 1.00 30.57 205 TYR G CA 1
ATOM 13692 C C . TYR G 1 204 ? 61.514 65.779 -23.602 1.00 30.28 205 TYR G C 1
ATOM 13693 O O . TYR G 1 204 ? 61.775 64.947 -24.477 1.00 30.33 205 TYR G O 1
ATOM 13702 N N . ARG G 1 205 ? 62.384 66.156 -22.662 1.00 28.91 206 ARG G N 1
ATOM 13703 C CA . ARG G 1 205 ? 63.586 65.392 -22.351 1.00 29.02 206 ARG G CA 1
ATOM 13704 C C . ARG G 1 205 ? 63.109 64.011 -21.870 1.00 27.38 206 ARG G C 1
ATOM 13705 O O . ARG G 1 205 ? 62.029 63.901 -21.297 1.00 26.61 206 ARG G O 1
ATOM 13713 N N . SER G 1 206 ? 63.887 62.979 -22.136 1.00 26.79 207 SER G N 1
ATOM 13714 C CA . SER G 1 206 ? 63.356 61.610 -21.998 1.00 26.91 207 SER G CA 1
ATOM 13715 C C . SER G 1 206 ? 64.456 60.590 -21.874 1.00 26.15 207 SER G C 1
ATOM 13716 O O . SER G 1 206 ? 65.448 60.661 -22.599 1.00 26.32 207 SER G O 1
ATOM 13719 N N . LEU G 1 207 ? 64.306 59.644 -20.944 1.00 24.33 208 LEU G N 1
ATOM 13720 C CA . LEU G 1 207 ? 65.200 58.494 -20.895 1.00 24.81 208 LEU G CA 1
ATOM 13721 C C . LEU G 1 207 ? 64.537 57.239 -21.486 1.00 22.59 208 LEU G C 1
ATOM 13722 O O . LEU G 1 207 ? 65.236 56.286 -21.854 1.00 22.25 208 LEU G O 1
ATOM 13727 N N . ASP G 1 208 ? 63.206 57.261 -21.521 1.00 22.92 209 ASP G N 1
ATOM 13728 C CA . ASP G 1 208 ? 62.347 56.209 -22.122 1.00 23.05 209 ASP G CA 1
ATOM 13729 C C . ASP G 1 208 ? 60.921 56.764 -22.160 1.00 22.46 209 ASP G C 1
ATOM 13730 O O . ASP G 1 208 ? 60.647 57.813 -21.569 1.00 22.94 209 ASP G O 1
ATOM 13735 N N . TRP G 1 209 ? 60.000 56.096 -22.861 1.00 21.55 210 TRP G N 1
ATOM 13736 C CA . TRP G 1 209 ? 58.631 56.607 -23.000 1.00 21.29 210 TRP G CA 1
ATOM 13737 C C . TRP G 1 209 ? 57.992 56.841 -21.629 1.00 20.51 210 TRP G C 1
ATOM 13738 O O . TRP G 1 209 ? 57.106 57.670 -21.487 1.00 21.10 210 TRP G O 1
ATOM 13749 N N . TRP G 1 210 ? 58.451 56.094 -20.628 1.00 19.39 211 TRP G N 1
ATOM 13750 C CA . TRP G 1 210 ? 57.838 56.199 -19.292 1.00 19.39 211 TRP G CA 1
ATOM 13751 C C . TRP G 1 210 ? 58.601 57.168 -18.390 1.00 19.17 211 TRP G C 1
ATOM 13752 O O . TRP G 1 210 ? 58.174 57.430 -17.272 1.00 19.59 211 TRP G O 1
ATOM 13763 N N . PHE G 1 211 ? 59.688 57.744 -18.907 1.00 19.38 212 PHE G N 1
ATOM 13764 C CA . PHE G 1 211 ? 60.529 58.654 -18.136 1.00 18.80 212 PHE G CA 1
ATOM 13765 C C . PHE G 1 211 ? 60.806 59.926 -18.956 1.00 19.37 212 PHE G C 1
ATOM 13766 O O . PHE G 1 211 ? 61.863 60.045 -19.595 1.00 21.05 212 PHE G O 1
ATOM 13774 N N . CYS G 1 212 ? 59.832 60.823 -18.940 1.00 19.78 213 CYS G N 1
ATOM 13775 C CA . CYS G 1 212 ? 59.949 62.123 -19.587 1.00 20.63 213 CYS G CA 1
ATOM 13776 C C . CYS G 1 212 ? 59.885 63.202 -18.528 1.00 21.23 213 CYS G C 1
ATOM 13777 O O . CYS G 1 212 ? 59.147 63.068 -17.538 1.00 21.02 213 CYS G O 1
ATOM 13780 N N . TRP G 1 213 ? 60.644 64.279 -18.723 1.00 20.69 214 TRP G N 1
ATOM 13781 C CA A TRP G 1 213 ? 60.640 65.361 -17.743 0.50 21.87 214 TRP G CA 1
ATOM 13782 C CA B TRP G 1 213 ? 60.666 65.343 -17.745 0.50 20.79 214 TRP G CA 1
ATOM 13783 C C . TRP G 1 213 ? 60.931 66.690 -18.395 1.00 22.33 214 TRP G C 1
ATOM 13784 O O . TRP G 1 213 ? 61.341 66.746 -19.552 1.00 21.97 214 TRP G O 1
ATOM 13805 N N . ASP G 1 214 ? 60.687 67.751 -17.647 1.00 21.79 215 ASP G N 1
ATOM 13806 C CA . ASP G 1 214 ? 61.022 69.095 -18.120 1.00 22.88 215 ASP G CA 1
ATOM 13807 C C . ASP G 1 214 ? 61.346 69.985 -16.928 1.00 23.88 215 ASP G C 1
ATOM 13808 O O . ASP G 1 214 ? 61.589 69.463 -15.811 1.00 22.88 215 ASP G O 1
ATOM 13813 N N . THR G 1 215 ? 61.472 71.303 -17.163 1.00 24.27 216 THR G N 1
ATOM 13814 C CA . THR G 1 215 ? 61.877 72.199 -16.070 1.00 25.27 216 THR G CA 1
ATOM 13815 C C . THR G 1 215 ? 60.898 73.365 -15.965 1.00 25.33 216 THR G C 1
ATOM 13816 O O . THR G 1 215 ? 61.249 74.527 -16.279 1.00 25.07 216 THR G O 1
ATOM 13820 N N . PRO G 1 216 ? 59.661 73.075 -15.545 1.00 24.82 217 PRO G N 1
ATOM 13821 C CA . PRO G 1 216 ? 58.636 74.089 -15.549 1.00 24.52 217 PRO G CA 1
ATOM 13822 C C . PRO G 1 216 ? 58.575 74.923 -14.259 1.00 24.63 217 PRO G C 1
ATOM 13823 O O . PRO G 1 216 ? 57.858 75.921 -14.233 1.00 25.89 217 PRO G O 1
ATOM 13827 N N . ALA G 1 217 ? 59.300 74.515 -13.209 1.00 24.12 218 ALA G N 1
ATOM 13828 C CA . ALA G 1 217 ? 59.233 75.226 -11.929 1.00 24.28 218 ALA G CA 1
ATOM 13829 C C . ALA G 1 217 ? 60.011 76.528 -12.078 1.00 24.12 218 ALA G C 1
ATOM 13830 O O . ALA G 1 217 ? 61.050 76.560 -12.726 1.00 24.90 218 ALA G O 1
ATOM 13832 N N . SER G 1 218 ? 59.510 77.589 -11.475 1.00 25.07 219 SER G N 1
ATOM 13833 C CA . SER G 1 218 ? 60.252 78.859 -11.491 1.00 24.90 219 SER G CA 1
ATOM 13834 C C . SER G 1 218 ? 61.523 78.768 -10.664 1.00 24.94 219 SER G C 1
ATOM 13835 O O . SER G 1 218 ? 61.640 77.939 -9.746 1.00 23.98 219 SER G O 1
ATOM 13838 N N . ARG G 1 219 ? 62.501 79.626 -10.968 1.00 24.45 220 ARG G N 1
ATOM 13839 C CA A ARG G 1 219 ? 63.687 79.676 -10.127 0.50 24.25 220 ARG G CA 1
ATOM 13840 C CA B ARG G 1 219 ? 63.682 79.751 -10.134 0.50 24.37 220 ARG G CA 1
ATOM 13841 C C . ARG G 1 219 ? 63.262 79.965 -8.676 1.00 23.51 220 ARG G C 1
ATOM 13842 O O . ARG G 1 219 ? 63.887 79.476 -7.750 1.00 22.92 220 ARG G O 1
ATOM 13857 N N . ASP G 1 220 ? 62.192 80.719 -8.478 1.00 23.34 221 ASP G N 1
ATOM 13858 C CA . ASP G 1 220 ? 61.762 81.028 -7.092 1.00 24.20 221 ASP G CA 1
ATOM 13859 C C . ASP G 1 220 ? 61.267 79.773 -6.374 1.00 24.07 221 ASP G C 1
ATOM 13860 O O . ASP G 1 220 ? 61.618 79.530 -5.230 1.00 22.82 221 ASP G O 1
ATOM 13865 N N . ASP G 1 221 ? 60.503 78.949 -7.080 1.00 23.83 222 ASP G N 1
ATOM 13866 C CA . ASP G 1 221 ? 60.040 77.663 -6.514 1.00 23.08 222 ASP G CA 1
ATOM 13867 C C . ASP G 1 221 ? 61.206 76.767 -6.127 1.00 22.20 222 ASP G C 1
ATOM 13868 O O . ASP G 1 221 ? 61.259 76.186 -5.030 1.00 21.80 222 ASP G O 1
ATOM 13873 N N . VAL G 1 222 ? 62.142 76.622 -7.063 1.00 20.78 223 VAL G N 1
ATOM 13874 C CA . VAL G 1 222 ? 63.308 75.780 -6.853 1.00 20.07 223 VAL G CA 1
ATOM 13875 C C . VAL G 1 222 ? 64.148 76.287 -5.700 1.00 20.27 223 VAL G C 1
ATOM 13876 O O . VAL G 1 222 ? 64.539 75.508 -4.817 1.00 19.21 223 VAL G O 1
ATOM 13880 N N . GLU G 1 223 ? 64.464 77.596 -5.694 1.00 19.81 224 GLU G N 1
ATOM 13881 C CA . GLU G 1 223 ? 65.382 78.080 -4.674 1.00 20.19 224 GLU G CA 1
ATOM 13882 C C . GLU G 1 223 ? 64.747 78.116 -3.265 1.00 19.49 224 GLU G C 1
ATOM 13883 O O . GLU G 1 223 ? 65.449 77.910 -2.279 1.00 19.15 224 GLU G O 1
ATOM 13889 N N . GLU G 1 224 ? 63.441 78.336 -3.194 1.00 18.98 225 GLU G N 1
ATOM 13890 C CA . GLU G 1 224 ? 62.729 78.292 -1.900 1.00 20.39 225 GLU G CA 1
ATOM 13891 C C . GLU G 1 224 ? 62.788 76.880 -1.314 1.00 20.07 225 GLU G C 1
ATOM 13892 O O . GLU G 1 224 ? 63.088 76.709 -0.136 1.00 20.91 225 GLU G O 1
ATOM 13898 N N . ALA G 1 225 ? 62.547 75.865 -2.144 1.00 19.83 226 ALA G N 1
ATOM 13899 C CA . ALA G 1 225 ? 62.600 74.492 -1.650 1.00 19.23 226 ALA G CA 1
ATOM 13900 C C . ALA G 1 225 ? 64.018 74.129 -1.213 1.00 19.26 226 ALA G C 1
ATOM 13901 O O . ALA G 1 225 ? 64.239 73.492 -0.175 1.00 18.92 226 ALA G O 1
ATOM 13903 N N . ARG G 1 226 ? 65.018 74.571 -1.984 1.00 18.28 227 ARG G N 1
ATOM 13904 C CA . ARG G 1 226 ? 66.394 74.283 -1.648 1.00 18.56 227 ARG G CA 1
ATOM 13905 C C . ARG G 1 226 ? 66.788 74.980 -0.326 1.00 18.38 227 ARG G C 1
ATOM 13906 O O . ARG G 1 226 ? 67.523 74.418 0.483 1.00 18.43 227 ARG G O 1
ATOM 13914 N N . ARG G 1 227 ? 66.221 76.155 -0.084 1.00 19.36 228 ARG G N 1
ATOM 13915 C CA . ARG G 1 227 ? 66.502 76.916 1.136 1.00 21.57 228 ARG G CA 1
ATOM 13916 C C . ARG G 1 227 ? 66.039 76.165 2.380 1.00 20.41 228 ARG G C 1
ATOM 13917 O O . ARG G 1 227 ? 66.728 76.183 3.410 1.00 21.78 228 ARG G O 1
ATOM 13925 N N . TYR G 1 228 ? 64.906 75.453 2.288 1.00 19.84 229 TYR G N 1
ATOM 13926 C CA . TYR G 1 228 ? 64.465 74.649 3.455 1.00 18.79 229 TYR G CA 1
ATOM 13927 C C . TYR G 1 228 ? 65.559 73.662 3.794 1.00 18.65 229 TYR G C 1
ATOM 13928 O O . TYR G 1 228 ? 65.875 73.466 4.968 1.00 18.88 229 TYR G O 1
ATOM 13937 N N . LEU G 1 229 ? 66.112 72.986 2.778 1.00 16.92 230 LEU G N 1
ATOM 13938 C CA . LEU G 1 229 ? 67.153 72.004 3.047 1.00 17.85 230 LEU G CA 1
ATOM 13939 C C . LEU G 1 229 ? 68.445 72.650 3.561 1.00 18.37 230 LEU G C 1
ATOM 13940 O O . LEU G 1 229 ? 69.116 72.097 4.434 1.00 19.58 230 LEU G O 1
ATOM 13945 N N . ARG G 1 230 ? 68.798 73.795 2.975 1.00 20.30 231 ARG G N 1
ATOM 13946 C CA . ARG G 1 230 ? 70.011 74.502 3.395 1.00 20.28 231 ARG G CA 1
ATOM 13947 C C . ARG G 1 230 ? 69.892 74.858 4.884 1.00 18.93 231 ARG G C 1
ATOM 13948 O O . ARG G 1 230 ? 70.835 74.623 5.666 1.00 20.28 231 ARG G O 1
ATOM 13956 N N . ARG G 1 231 ? 68.716 75.330 5.270 1.00 19.57 232 ARG G N 1
ATOM 13957 C CA . ARG G 1 231 ? 68.457 75.683 6.675 1.00 19.82 232 ARG G CA 1
ATOM 13958 C C . ARG G 1 231 ? 68.549 74.453 7.555 1.00 20.93 232 ARG G C 1
ATOM 13959 O O . ARG G 1 231 ? 69.189 74.478 8.626 1.00 20.90 232 ARG G O 1
ATOM 13967 N N . ALA G 1 232 ? 67.967 73.343 7.104 1.00 20.34 233 ALA G N 1
ATOM 13968 C CA . ALA G 1 232 ? 68.077 72.084 7.858 1.00 21.12 233 ALA G CA 1
ATOM 13969 C C . ALA G 1 232 ? 69.524 71.638 8.088 1.00 22.25 233 ALA G C 1
ATOM 13970 O O . ALA G 1 232 ? 69.851 71.104 9.148 1.00 20.74 233 ALA G O 1
ATOM 13972 N N . ALA G 1 233 ? 70.387 71.886 7.104 1.00 22.01 234 ALA G N 1
ATOM 13973 C CA . ALA G 1 233 ? 71.782 71.453 7.164 1.00 23.12 234 ALA G CA 1
ATOM 13974 C C . ALA G 1 233 ? 72.719 72.450 7.859 1.00 24.30 234 ALA G C 1
ATOM 13975 O O . ALA G 1 233 ? 73.855 72.096 8.157 1.00 24.86 234 ALA G O 1
ATOM 13977 N N . GLU G 1 234 ? 72.246 73.671 8.102 1.00 25.37 235 GLU G N 1
ATOM 13978 C CA . GLU G 1 234 ? 73.067 74.729 8.734 1.00 28.72 235 GLU G CA 1
ATOM 13979 C C . GLU G 1 234 ? 73.178 74.574 10.244 1.00 28.88 235 GLU G C 1
ATOM 13980 O O . GLU G 1 234 ? 72.148 74.501 10.933 1.00 27.94 235 GLU G O 1
ATOM 13986 N N . LYS G 1 235 ? 74.419 74.572 10.751 1.00 30.09 236 LYS G N 1
ATOM 13987 C CA . LYS G 1 235 ? 74.657 74.689 12.197 1.00 31.57 236 LYS G CA 1
ATOM 13988 C C . LYS G 1 235 ? 74.135 76.046 12.680 1.00 32.02 236 LYS G C 1
ATOM 13989 O O . LYS G 1 235 ? 74.489 77.083 12.095 1.00 31.73 236 LYS G O 1
ATOM 13995 N N . PRO G 1 236 ? 73.295 76.060 13.741 1.00 32.77 237 PRO G N 1
ATOM 13996 C CA . PRO G 1 236 ? 72.679 77.331 14.169 1.00 33.82 237 PRO G CA 1
ATOM 13997 C C . PRO G 1 236 ? 73.729 78.369 14.597 1.00 34.41 237 PRO G C 1
ATOM 13998 O O . PRO G 1 236 ? 74.719 78.030 15.246 1.00 33.78 237 PRO G O 1
ATOM 14002 N N . ALA G 1 237 ? 73.519 79.618 14.191 1.00 36.17 238 ALA G N 1
ATOM 14003 C CA . ALA G 1 237 ? 74.467 80.697 14.495 1.00 37.71 238 ALA G CA 1
ATOM 14004 C C . ALA G 1 237 ? 74.491 81.004 15.987 1.00 38.50 238 ALA G C 1
ATOM 14005 O O . ALA G 1 237 ? 75.527 81.399 16.526 1.00 39.21 238 ALA G O 1
ATOM 14007 N N . LYS G 1 238 ? 73.343 80.825 16.640 1.00 39.31 239 LYS G N 1
ATOM 14008 C CA . LYS G 1 238 ? 73.217 81.032 18.077 1.00 40.20 239 LYS G CA 1
ATOM 14009 C C . LYS G 1 238 ? 72.110 80.133 18.612 1.00 40.00 239 LYS G C 1
ATOM 14010 O O . LYS G 1 238 ? 71.042 80.005 17.988 1.00 39.90 239 LYS G O 1
ATOM 14016 N N . LEU G 1 239 ? 72.367 79.506 19.757 1.00 39.53 240 LEU G N 1
ATOM 14017 C CA . LEU G 1 239 ? 71.399 78.587 20.365 1.00 39.72 240 LEU G CA 1
ATOM 14018 C C . LEU G 1 239 ? 70.446 79.342 21.284 1.00 40.05 240 LEU G C 1
ATOM 14019 O O . LEU G 1 239 ? 70.881 80.205 22.039 1.00 40.14 240 LEU G O 1
ATOM 14024 N N . LEU G 1 240 ? 69.157 79.014 21.225 1.00 40.52 241 LEU G N 1
ATOM 14025 C CA . LEU G 1 240 ? 68.141 79.729 22.013 1.00 41.81 241 LEU G CA 1
ATOM 14026 C C . LEU G 1 240 ? 68.251 79.516 23.531 1.00 43.33 241 LEU G C 1
ATOM 14027 O O . LEU G 1 240 ? 67.748 80.323 24.307 1.00 43.30 241 LEU G O 1
ATOM 14032 N N . TYR G 1 241 ? 68.909 78.449 23.963 1.00 45.30 242 TYR G N 1
ATOM 14033 C CA . TYR G 1 241 ? 69.073 78.247 25.405 1.00 47.87 242 TYR G CA 1
ATOM 14034 C C . TYR G 1 241 ? 70.067 79.252 25.981 1.00 49.17 242 TYR G C 1
ATOM 14035 O O . TYR G 1 241 ? 69.912 79.693 27.117 1.00 48.90 242 TYR G O 1
ATOM 14044 N N . GLU G 1 242 ? 71.072 79.607 25.181 1.00 51.09 243 GLU G N 1
ATOM 14045 C CA . GLU G 1 242 ? 72.077 80.598 25.557 1.00 53.66 243 GLU G CA 1
ATOM 14046 C C . GLU G 1 242 ? 71.394 81.934 25.823 1.00 54.53 243 GLU G C 1
ATOM 14047 O O . GLU G 1 242 ? 71.617 82.564 26.858 1.00 54.54 243 GLU G O 1
ATOM 14053 N N . GLU G 1 243 ? 70.538 82.334 24.883 1.00 55.98 244 GLU G N 1
ATOM 14054 C CA . GLU G 1 243 ? 69.995 83.689 24.816 1.00 57.50 244 GLU G CA 1
ATOM 14055 C C . GLU G 1 243 ? 69.088 84.030 25.996 1.00 57.63 244 GLU G C 1
ATOM 14056 O O . GLU G 1 243 ? 68.591 83.162 26.726 1.00 57.96 244 GLU G O 1
ATOM 14062 N N . PRO H 1 1 ? 39.426 54.181 5.884 1.00 37.48 2 PRO H N 1
ATOM 14063 C CA . PRO H 1 1 ? 40.659 53.921 6.609 1.00 37.60 2 PRO H CA 1
ATOM 14064 C C . PRO H 1 1 ? 41.230 52.531 6.310 1.00 37.09 2 PRO H C 1
ATOM 14065 O O . PRO H 1 1 ? 40.645 51.775 5.536 1.00 37.57 2 PRO H O 1
ATOM 14069 N N . GLY H 1 2 ? 42.366 52.208 6.923 1.00 36.95 3 GLY H N 1
ATOM 14070 C CA . GLY H 1 2 ? 42.984 50.899 6.740 1.00 36.66 3 GLY H CA 1
ATOM 14071 C C . GLY H 1 2 ? 43.926 50.540 7.867 1.00 36.46 3 GLY H C 1
ATOM 14072 O O . GLY H 1 2 ? 44.387 51.406 8.605 1.00 36.77 3 GLY H O 1
ATOM 14073 N N . SER H 1 3 ? 44.218 49.253 7.993 1.00 36.55 4 SER H N 1
ATOM 14074 C CA . SER H 1 3 ? 45.019 48.760 9.098 1.00 36.52 4 SER H CA 1
ATOM 14075 C C . SER H 1 3 ? 46.515 48.795 8.755 1.00 35.94 4 SER H C 1
ATOM 14076 O O . SER H 1 3 ? 46.916 48.448 7.642 1.00 35.53 4 SER H O 1
ATOM 14079 N N . ILE H 1 4 ? 47.329 49.243 9.707 1.00 35.04 5 ILE H N 1
ATOM 14080 C CA . ILE H 1 4 ? 48.774 49.232 9.550 1.00 34.38 5 ILE H CA 1
ATOM 14081 C C . ILE H 1 4 ? 49.454 48.597 10.763 1.00 33.76 5 ILE H C 1
ATOM 14082 O O . ILE H 1 4 ? 48.894 48.599 11.887 1.00 34.07 5 ILE H O 1
ATOM 14087 N N . PRO H 1 5 ? 50.671 48.054 10.553 1.00 32.60 6 PRO H N 1
ATOM 14088 C CA . PRO H 1 5 ? 51.532 47.787 11.696 1.00 31.11 6 PRO H CA 1
ATOM 14089 C C . PRO H 1 5 ? 51.797 49.116 12.413 1.00 29.66 6 PRO H C 1
ATOM 14090 O O . PRO H 1 5 ? 51.677 50.181 11.791 1.00 29.36 6 PRO H O 1
ATOM 14094 N N . LEU H 1 6 ? 52.135 49.040 13.698 1.00 27.56 7 LEU H N 1
ATOM 14095 C CA . LEU H 1 6 ? 52.323 50.210 14.551 1.00 26.52 7 LEU H CA 1
ATOM 14096 C C . LEU H 1 6 ? 53.752 50.324 15.102 1.00 25.27 7 LEU H C 1
ATOM 14097 O O . LEU H 1 6 ? 54.435 49.325 15.304 1.00 25.18 7 LEU H O 1
ATOM 14102 N N . ILE H 1 7 ? 54.173 51.556 15.381 1.00 24.96 8 ILE H N 1
ATOM 14103 C CA . ILE H 1 7 ? 55.461 51.794 16.032 1.00 24.61 8 ILE H CA 1
ATOM 14104 C C . ILE H 1 7 ? 55.486 51.064 17.379 1.00 25.08 8 ILE H C 1
ATOM 14105 O O . ILE H 1 7 ? 54.524 51.153 18.148 1.00 24.05 8 ILE H O 1
ATOM 14110 N N . GLY H 1 8 ? 56.593 50.379 17.654 1.00 24.35 9 GLY H N 1
ATOM 14111 C CA . GLY H 1 8 ? 56.758 49.625 18.890 1.00 26.58 9 GLY H CA 1
ATOM 14112 C C . GLY H 1 8 ? 56.379 48.158 18.777 1.00 27.03 9 GLY H C 1
ATOM 14113 O O . GLY H 1 8 ? 56.698 47.374 19.670 1.00 27.02 9 GLY H O 1
ATOM 14114 N N . GLU H 1 9 ? 55.686 47.791 17.695 1.00 27.36 10 GLU H N 1
ATOM 14115 C CA . GLU H 1 9 ? 55.343 46.396 17.404 1.00 28.43 10 GLU H CA 1
ATOM 14116 C C . GLU H 1 9 ? 56.463 45.697 16.647 1.00 28.39 10 GLU H C 1
ATOM 14117 O O . GLU H 1 9 ? 57.165 46.337 15.830 1.00 27.81 10 GLU H O 1
ATOM 14123 N N . ARG H 1 10 ? 56.629 44.391 16.897 1.00 28.61 11 ARG H N 1
ATOM 14124 C CA . ARG H 1 10 ? 57.551 43.588 16.090 1.00 29.22 11 ARG H CA 1
ATOM 14125 C C . ARG H 1 10 ? 57.036 43.562 14.643 1.00 28.06 11 ARG H C 1
ATOM 14126 O O . ARG H 1 10 ? 55.826 43.430 14.409 1.00 28.04 11 ARG H O 1
ATOM 14134 N N . PHE H 1 11 ? 57.950 43.718 13.683 1.00 26.61 12 PHE H N 1
ATOM 14135 C CA . PHE H 1 11 ? 57.589 43.657 12.267 1.00 26.20 12 PHE H CA 1
ATOM 14136 C C . PHE H 1 11 ? 56.886 42.319 11.993 1.00 26.02 12 PHE H C 1
ATOM 14137 O O . PHE H 1 11 ? 57.393 41.277 12.429 1.00 26.40 12 PHE H O 1
ATOM 14145 N N . PRO H 1 12 ? 55.748 42.348 11.272 1.00 27.21 13 PRO H N 1
ATOM 14146 C CA . PRO H 1 12 ? 54.946 41.162 10.948 1.00 28.45 13 PRO H CA 1
ATOM 14147 C C . PRO H 1 12 ? 55.800 40.043 10.372 1.00 29.40 13 PRO H C 1
ATOM 14148 O O . PRO H 1 12 ? 56.485 40.241 9.372 1.00 29.51 13 PRO H O 1
ATOM 14152 N N . GLU H 1 13 ? 55.789 38.888 11.039 1.00 30.29 14 GLU H N 1
ATOM 14153 C CA . GLU H 1 13 ? 56.455 37.674 10.581 1.00 31.44 14 GLU H CA 1
ATOM 14154 C C . GLU H 1 13 ? 55.962 37.227 9.203 1.00 30.67 14 GLU H C 1
ATOM 14155 O O . GLU H 1 13 ? 54.774 36.999 9.020 1.00 30.89 14 GLU H O 1
ATOM 14161 N N . MET H 1 14 ? 56.868 37.070 8.242 1.00 29.77 15 MET H N 1
ATOM 14162 C CA . MET H 1 14 ? 56.453 36.694 6.880 1.00 29.18 15 MET H CA 1
ATOM 14163 C C . MET H 1 14 ? 57.596 36.175 6.032 1.00 28.62 15 MET H C 1
ATOM 14164 O O . MET H 1 14 ? 58.701 36.666 6.149 1.00 29.18 15 MET H O 1
ATOM 14169 N N . GLU H 1 15 ? 57.326 35.181 5.187 1.00 28.54 16 GLU H N 1
ATOM 14170 C CA . GLU H 1 15 ? 58.252 34.803 4.119 1.00 28.94 16 GLU H CA 1
ATOM 14171 C C . GLU H 1 15 ? 57.920 35.640 2.896 1.00 26.38 16 GLU H C 1
ATOM 14172 O O . GLU H 1 15 ? 56.732 35.815 2.538 1.00 26.71 16 GLU H O 1
ATOM 14178 N N . VAL H 1 16 ? 58.961 36.177 2.266 1.00 24.48 17 VAL H N 1
ATOM 14179 C CA . VAL H 1 16 ? 58.785 37.015 1.075 1.00 22.98 17 VAL H CA 1
ATOM 14180 C C . VAL H 1 16 ? 59.719 36.552 -0.032 1.00 21.73 17 VAL H C 1
ATOM 14181 O O . VAL H 1 16 ? 60.837 36.062 0.206 1.00 20.71 17 VAL H O 1
ATOM 14185 N N . THR H 1 17 ? 59.233 36.708 -1.258 1.00 21.29 18 THR H N 1
ATOM 14186 C CA . THR H 1 17 ? 60.004 36.377 -2.422 1.00 21.14 18 THR H CA 1
ATOM 14187 C C . THR H 1 17 ? 60.609 37.671 -2.961 1.00 19.91 18 THR H C 1
ATOM 14188 O O . THR H 1 17 ? 59.860 38.608 -3.263 1.00 19.19 18 THR H O 1
ATOM 14192 N N . THR H 1 18 ? 61.931 37.713 -3.014 1.00 19.50 19 THR H N 1
ATOM 14193 C CA . THR H 1 18 ? 62.670 38.882 -3.566 1.00 20.11 19 THR H CA 1
ATOM 14194 C C . THR H 1 18 ? 63.377 38.474 -4.847 1.00 20.16 19 THR H C 1
ATOM 14195 O O . THR H 1 18 ? 63.533 37.273 -5.132 1.00 20.36 19 THR H O 1
ATOM 14199 N N . ASP H 1 19 ? 63.910 39.464 -5.564 1.00 19.48 20 ASP H N 1
ATOM 14200 C CA . ASP H 1 19 ? 64.721 39.167 -6.738 1.00 20.14 20 ASP H CA 1
ATOM 14201 C C . ASP H 1 19 ? 66.126 38.667 -6.376 1.00 20.33 20 ASP H C 1
ATOM 14202 O O . ASP H 1 19 ? 66.962 38.463 -7.251 1.00 22.50 20 ASP H O 1
ATOM 14207 N N . HIS H 1 20 ? 66.380 38.481 -5.079 1.00 21.29 21 HIS H N 1
ATOM 14208 C CA . HIS H 1 20 ? 67.595 37.820 -4.589 1.00 22.37 21 HIS H CA 1
ATOM 14209 C C . HIS H 1 20 ? 67.291 36.429 -4.050 1.00 23.05 21 HIS H C 1
ATOM 14210 O O . HIS H 1 20 ? 68.213 35.684 -3.699 1.00 24.24 21 HIS H O 1
ATOM 14217 N N . GLY H 1 21 ? 66.017 36.095 -3.956 1.00 22.81 22 GLY H N 1
ATOM 14218 C CA . GLY H 1 21 ? 65.608 34.838 -3.344 1.00 23.36 22 GLY H CA 1
ATOM 14219 C C . GLY H 1 21 ? 64.592 35.039 -2.254 1.00 23.96 22 GLY H C 1
ATOM 14220 O O . GLY H 1 21 ? 64.075 36.146 -2.029 1.00 22.40 22 GLY H O 1
ATOM 14221 N N . VAL H 1 22 ? 64.281 33.946 -1.573 1.00 23.88 23 VAL H N 1
ATOM 14222 C CA . VAL H 1 22 ? 63.231 33.958 -0.569 1.00 25.05 23 VAL H CA 1
ATOM 14223 C C . VAL H 1 22 ? 63.861 34.254 0.773 1.00 25.92 23 VAL H C 1
ATOM 14224 O O . VAL H 1 22 ? 64.889 33.665 1.124 1.00 26.61 23 VAL H O 1
ATOM 14228 N N . ILE H 1 23 ? 63.285 35.184 1.515 1.00 25.58 24 ILE H N 1
ATOM 14229 C CA . ILE H 1 23 ? 63.783 35.426 2.874 1.00 26.49 24 ILE H CA 1
ATOM 14230 C C . ILE H 1 23 ? 62.647 35.556 3.885 1.00 25.43 24 ILE H C 1
ATOM 14231 O O . ILE H 1 23 ? 61.520 35.876 3.526 1.00 25.12 24 ILE H O 1
ATOM 14236 N N . LYS H 1 24 ? 62.948 35.289 5.157 1.00 25.33 25 LYS H N 1
ATOM 14237 C CA . LYS H 1 24 ? 61.972 35.469 6.213 1.00 25.52 25 LYS H CA 1
ATOM 14238 C C . LYS H 1 24 ? 62.236 36.806 6.902 1.00 24.28 25 LYS H C 1
ATOM 14239 O O . LYS H 1 24 ? 63.382 37.108 7.265 1.00 24.83 25 LYS H O 1
ATOM 14245 N N . LEU H 1 25 ? 61.187 37.603 7.047 1.00 23.32 26 LEU H N 1
ATOM 14246 C CA . LEU H 1 25 ? 61.252 38.892 7.735 1.00 23.49 26 LEU H CA 1
ATOM 14247 C C . LEU H 1 25 ? 60.549 38.781 9.099 1.00 23.64 26 LEU H C 1
ATOM 14248 O O . LEU H 1 25 ? 59.533 38.087 9.200 1.00 24.27 26 LEU H O 1
ATOM 14253 N N . PRO H 1 26 ? 61.066 39.490 10.138 1.00 23.91 27 PRO H N 1
ATOM 14254 C CA . PRO H 1 26 ? 62.286 40.305 10.126 1.00 23.32 27 PRO H CA 1
ATOM 14255 C C . PRO H 1 26 ? 63.553 39.478 10.402 1.00 23.83 27 PRO H C 1
ATOM 14256 O O . PRO H 1 26 ? 64.654 40.007 10.401 1.00 23.67 27 PRO H O 1
ATOM 14260 N N . ASP H 1 27 ? 63.369 38.173 10.599 1.00 25.10 28 ASP H N 1
ATOM 14261 C CA . ASP H 1 27 ? 64.430 37.261 11.034 1.00 26.42 28 ASP H CA 1
ATOM 14262 C C . ASP H 1 27 ? 65.737 37.349 10.269 1.00 26.25 28 ASP H C 1
ATOM 14263 O O . ASP H 1 27 ? 66.824 37.290 10.868 1.00 26.35 28 ASP H O 1
ATOM 14268 N N . HIS H 1 28 ? 65.637 37.427 8.936 1.00 25.07 29 HIS H N 1
ATOM 14269 C CA . HIS H 1 28 ? 66.811 37.451 8.064 1.00 25.09 29 HIS H CA 1
ATOM 14270 C C . HIS H 1 28 ? 67.825 38.495 8.518 1.00 24.19 29 HIS H C 1
ATOM 14271 O O . HIS H 1 28 ? 69.048 38.279 8.440 1.00 25.84 29 HIS H O 1
ATOM 14278 N N . TYR H 1 29 ? 67.302 39.618 9.003 1.00 24.27 30 TYR H N 1
ATOM 14279 C CA . TYR H 1 29 ? 68.101 40.767 9.443 1.00 23.98 30 TYR H CA 1
ATOM 14280 C C . TYR H 1 29 ? 68.414 40.745 10.925 1.00 24.71 30 TYR H C 1
ATOM 14281 O O . TYR H 1 29 ? 69.556 41.011 11.312 1.00 24.70 30 TYR H O 1
ATOM 14290 N N . VAL H 1 30 ? 67.420 40.397 11.737 1.00 25.45 31 VAL H N 1
ATOM 14291 C CA . VAL H 1 30 ? 67.611 40.246 13.191 1.00 26.79 31 VAL H CA 1
ATOM 14292 C C . VAL H 1 30 ? 68.772 39.286 13.458 1.00 27.14 31 VAL H C 1
ATOM 14293 O O . VAL H 1 30 ? 69.682 39.597 14.234 1.00 27.82 31 VAL H O 1
ATOM 14297 N N . SER H 1 31 ? 68.761 38.145 12.775 1.00 28.40 32 SER H N 1
ATOM 14298 C CA . SER H 1 31 ? 69.797 37.118 12.975 1.00 29.65 32 SER H CA 1
ATOM 14299 C C . SER H 1 31 ? 71.214 37.596 12.647 1.00 29.46 32 SER H C 1
ATOM 14300 O O . SER H 1 31 ? 72.196 36.961 13.051 1.00 30.84 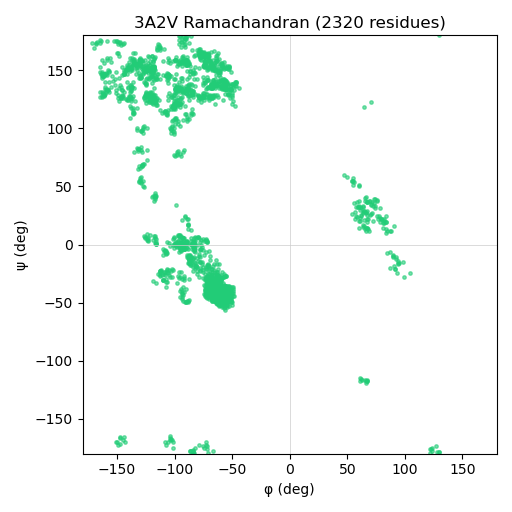32 SER H O 1
ATOM 14303 N N . GLN H 1 32 ? 71.334 38.709 11.916 1.00 29.00 33 GLN H N 1
ATOM 14304 C CA . GLN H 1 32 ? 72.624 39.310 11.623 1.00 29.08 33 GLN H CA 1
ATOM 14305 C C . GLN H 1 32 ? 72.934 40.519 12.518 1.00 28.56 33 GLN H C 1
ATOM 14306 O O . GLN H 1 32 ? 73.966 41.166 12.331 1.00 29.08 33 GLN H O 1
ATOM 14312 N N . GLY H 1 33 ? 72.022 40.863 13.426 1.00 28.03 34 GLY H N 1
ATOM 14313 C CA . GLY H 1 33 ? 72.160 42.076 14.243 1.00 27.17 34 GLY H CA 1
ATOM 14314 C C . GLY H 1 33 ? 72.071 43.380 13.452 1.00 26.72 34 GLY H C 1
ATOM 14315 O O . GLY H 1 33 ? 72.628 44.414 13.856 1.00 27.51 34 GLY H O 1
ATOM 14316 N N . LYS H 1 34 ? 71.346 43.341 12.336 1.00 24.96 35 LYS H N 1
ATOM 14317 C CA . LYS H 1 34 ? 71.233 44.497 11.453 1.00 24.74 35 LYS H CA 1
ATOM 14318 C C . LYS H 1 34 ? 69.845 45.121 11.561 1.00 23.43 35 LYS H C 1
ATOM 14319 O O . LYS H 1 34 ? 68.860 44.410 11.769 1.00 23.62 35 LYS H O 1
ATOM 14325 N N . TRP H 1 35 ? 69.791 46.445 11.452 1.00 22.75 36 TRP H N 1
ATOM 14326 C CA . TRP H 1 35 ? 68.522 47.133 11.210 1.00 22.61 36 TRP H CA 1
ATOM 14327 C C . TRP H 1 35 ? 68.173 46.957 9.739 1.00 21.91 36 TRP H C 1
ATOM 14328 O O . TRP H 1 35 ? 69.065 46.658 8.919 1.00 21.60 36 TRP H O 1
ATOM 14339 N N . PHE H 1 36 ? 66.905 47.167 9.361 1.00 20.29 37 PHE H N 1
ATOM 14340 C CA . PHE H 1 36 ? 66.621 47.284 7.936 1.00 19.72 37 PHE H CA 1
ATOM 14341 C C . PHE H 1 36 ? 65.609 48.373 7.665 1.00 18.61 37 PHE H C 1
ATOM 14342 O O . PHE H 1 36 ? 64.819 48.719 8.553 1.00 17.04 37 PHE H O 1
ATOM 14350 N N . VAL H 1 37 ? 65.659 48.925 6.454 1.00 17.99 38 VAL H N 1
ATOM 14351 C CA . VAL H 1 37 ? 64.629 49.837 5.996 1.00 17.67 38 VAL H CA 1
ATOM 14352 C C . VAL H 1 37 ? 63.948 49.096 4.886 1.00 17.53 38 VAL H C 1
ATOM 14353 O O . VAL H 1 37 ? 64.585 48.750 3.867 1.00 16.66 38 VAL H O 1
ATOM 14357 N N . LEU H 1 38 ? 62.673 48.799 5.117 1.00 17.37 39 LEU H N 1
ATOM 14358 C CA . LEU H 1 38 ? 61.838 48.231 4.067 1.00 18.30 39 LEU H CA 1
ATOM 14359 C C . LEU H 1 38 ? 61.042 49.369 3.493 1.00 17.83 39 LEU H C 1
ATOM 14360 O O . LEU H 1 38 ? 60.346 50.088 4.218 1.00 18.50 39 LEU H O 1
ATOM 14365 N N . PHE H 1 39 ? 61.162 49.572 2.186 1.00 17.97 40 PHE H N 1
ATOM 14366 C CA . PHE H 1 39 ? 60.401 50.654 1.571 1.00 18.15 40 PHE H CA 1
ATOM 14367 C C . PHE H 1 39 ? 59.640 50.123 0.366 1.00 18.52 40 PHE H C 1
ATOM 14368 O O . PHE H 1 39 ? 60.026 49.118 -0.223 1.00 20.06 40 PHE H O 1
ATOM 14376 N N . SER H 1 40 ? 58.534 50.759 0.032 1.00 17.57 41 SER H N 1
ATOM 14377 C CA . SER H 1 40 ? 57.737 50.264 -1.086 1.00 17.03 41 SER H CA 1
ATOM 14378 C C . SER H 1 40 ? 57.694 51.318 -2.148 1.00 17.56 41 SER H C 1
ATOM 14379 O O . SER H 1 40 ? 57.972 52.499 -1.894 1.00 16.90 41 SER H O 1
ATOM 14382 N N . HIS H 1 41 ? 57.377 50.887 -3.368 1.00 18.07 42 HIS H N 1
ATOM 14383 C CA . HIS H 1 41 ? 57.151 51.835 -4.445 1.00 17.95 42 HIS H CA 1
ATOM 14384 C C . HIS H 1 41 ? 55.995 51.331 -5.299 1.00 18.22 42 HIS H C 1
ATOM 14385 O O . HIS H 1 41 ? 55.735 50.126 -5.364 1.00 17.72 42 HIS H O 1
ATOM 14392 N N . PRO H 1 42 ? 55.234 52.249 -5.923 1.00 19.22 43 PRO H N 1
ATOM 14393 C CA . PRO H 1 42 ? 54.115 51.731 -6.711 1.00 19.06 43 PRO H CA 1
ATOM 14394 C C . PRO H 1 42 ? 54.430 50.792 -7.883 1.00 18.93 43 PRO H C 1
ATOM 14395 O O . PRO H 1 42 ? 53.738 49.804 -8.029 1.00 19.04 43 PRO H O 1
ATOM 14399 N N . ALA H 1 43 ? 55.415 51.117 -8.725 1.00 18.39 44 ALA H N 1
ATOM 14400 C CA . ALA H 1 43 ? 55.629 50.325 -9.952 1.00 19.45 44 ALA H CA 1
ATOM 14401 C C . ALA H 1 43 ? 57.005 50.429 -10.539 1.00 19.36 44 ALA H C 1
ATOM 14402 O O . ALA H 1 43 ? 57.550 51.521 -10.703 1.00 19.85 44 ALA H O 1
ATOM 14404 N N . ASP H 1 44 ? 57.576 49.274 -10.883 1.00 18.61 45 ASP H N 1
ATOM 14405 C CA . ASP H 1 44 ? 58.769 49.222 -11.708 1.00 19.23 45 ASP H CA 1
ATOM 14406 C C . ASP H 1 44 ? 58.441 49.921 -13.040 1.00 17.69 45 ASP H C 1
ATOM 14407 O O . ASP H 1 44 ? 57.283 50.004 -13.423 1.00 18.79 45 ASP H O 1
ATOM 14412 N N . PHE H 1 45 ? 59.478 50.440 -13.691 1.00 18.43 46 PHE H N 1
ATOM 14413 C CA . PHE H 1 45 ? 59.322 51.151 -14.982 1.00 18.09 46 PHE H CA 1
ATOM 14414 C C . PHE H 1 45 ? 58.417 52.384 -14.869 1.00 18.17 46 PHE H C 1
ATOM 14415 O O . PHE H 1 45 ? 57.652 52.755 -15.793 1.00 17.46 46 PHE H O 1
ATOM 14423 N N . THR H 1 46 ? 58.486 53.014 -13.691 1.00 17.99 47 THR H N 1
ATOM 14424 C CA . THR H 1 46 ? 57.891 54.354 -13.517 1.00 18.10 47 THR H CA 1
ATOM 14425 C C . THR H 1 46 ? 58.956 55.325 -12.975 1.00 17.75 47 THR H C 1
ATOM 14426 O O . THR H 1 46 ? 59.910 54.909 -12.318 1.00 17.35 47 THR H O 1
ATOM 14430 N N . PRO H 1 47 ? 58.821 56.615 -13.301 1.00 17.24 48 PRO H N 1
ATOM 14431 C CA . PRO H 1 47 ? 59.950 57.532 -13.160 1.00 17.34 48 PRO H CA 1
ATOM 14432 C C . PRO H 1 47 ? 60.313 57.954 -11.715 1.00 16.72 48 PRO H C 1
ATOM 14433 O O . PRO H 1 47 ? 61.497 57.978 -11.399 1.00 16.67 48 PRO H O 1
ATOM 14437 N N . VAL H 1 48 ? 59.333 58.252 -10.859 1.00 16.96 49 VAL H N 1
ATOM 14438 C CA . VAL H 1 48 ? 59.693 58.698 -9.488 1.00 16.08 49 VAL H CA 1
ATOM 14439 C C . VAL H 1 48 ? 60.376 57.525 -8.799 1.00 15.15 49 VAL H C 1
ATOM 14440 O O . VAL H 1 48 ? 61.447 57.668 -8.222 1.00 14.79 49 VAL H O 1
ATOM 14444 N N . CYS H 1 49 ? 59.770 56.342 -8.934 1.00 15.75 50 CYS H N 1
ATOM 14445 C CA . CYS H 1 49 ? 60.365 55.121 -8.388 1.00 15.56 50 CYS H CA 1
ATOM 14446 C C . CYS H 1 49 ? 61.830 54.906 -8.817 1.00 15.78 50 CYS H C 1
ATOM 14447 O O . CYS H 1 49 ? 62.729 54.616 -8.014 1.00 15.39 50 CYS H O 1
ATOM 14450 N N . THR H 1 50 ? 62.091 55.128 -10.116 1.00 16.02 51 THR H N 1
ATOM 14451 C CA . THR H 1 50 ? 63.432 54.983 -10.635 1.00 16.44 51 THR H CA 1
ATOM 14452 C C . THR H 1 50 ? 64.395 55.974 -9.950 1.00 16.03 51 THR H C 1
ATOM 14453 O O . THR H 1 50 ? 65.501 55.577 -9.518 1.00 17.64 51 THR H O 1
ATOM 14457 N N . THR H 1 51 ? 63.951 57.214 -9.788 1.00 16.58 52 THR H N 1
ATOM 14458 C CA . THR H 1 51 ? 64.776 58.215 -9.101 1.00 16.38 52 THR H CA 1
ATOM 14459 C C . THR H 1 51 ? 65.073 57.782 -7.672 1.00 16.42 52 THR H C 1
ATOM 14460 O O . THR H 1 51 ? 66.193 57.956 -7.209 1.00 16.72 52 THR H O 1
ATOM 14464 N N . GLU H 1 52 ? 64.077 57.192 -7.011 1.00 16.66 53 GLU H N 1
ATOM 14465 C CA . GLU H 1 52 ? 64.291 56.767 -5.610 1.00 16.30 53 GLU H CA 1
ATOM 14466 C C . GLU H 1 52 ? 65.278 55.617 -5.502 1.00 17.19 53 GLU H C 1
ATOM 14467 O O . GLU H 1 52 ? 66.107 55.590 -4.595 1.00 16.81 53 GLU H O 1
ATOM 14473 N N . PHE H 1 53 ? 65.205 54.656 -6.412 1.00 17.91 54 PHE H N 1
ATOM 14474 C CA . PHE H 1 53 ? 66.123 53.551 -6.368 1.00 18.08 54 PHE H CA 1
ATOM 14475 C C . PHE H 1 53 ? 67.568 54.013 -6.562 1.00 17.25 54 PHE H C 1
ATOM 14476 O O . PHE H 1 53 ? 68.480 53.559 -5.872 1.00 17.59 54 PHE H O 1
ATOM 14484 N N . VAL H 1 54 ? 67.755 54.955 -7.478 1.00 17.01 55 VAL H N 1
ATOM 14485 C CA . VAL H 1 54 ? 69.072 55.530 -7.738 1.00 17.72 55 VAL H CA 1
ATOM 14486 C C . VAL H 1 54 ? 69.559 56.307 -6.499 1.00 17.90 55 VAL H C 1
ATOM 14487 O O . VAL H 1 54 ? 70.711 56.166 -6.091 1.00 19.33 55 VAL H O 1
ATOM 14491 N N . SER H 1 55 ? 68.653 57.035 -5.867 1.00 18.52 56 SER H N 1
ATOM 14492 C CA . SER H 1 55 ? 68.990 57.710 -4.600 1.00 17.76 56 SER H CA 1
ATOM 14493 C C . SER H 1 55 ? 69.438 56.733 -3.478 1.00 18.50 56 SER H C 1
ATOM 14494 O O . SER H 1 55 ? 70.455 56.941 -2.843 1.00 18.50 56 SER H O 1
ATOM 14497 N N . PHE H 1 56 ? 68.669 55.672 -3.240 1.00 17.54 57 PHE H N 1
ATOM 14498 C CA . PHE H 1 56 ? 69.077 54.658 -2.251 1.00 17.48 57 PHE H CA 1
ATOM 14499 C C . PHE H 1 56 ? 70.406 54.000 -2.661 1.00 17.97 57 PHE H C 1
ATOM 14500 O O . PHE H 1 56 ? 71.284 53.769 -1.824 1.00 18.99 57 PHE H O 1
ATOM 14508 N N . ALA H 1 57 ? 70.568 53.688 -3.961 1.00 19.04 58 ALA H N 1
ATOM 14509 C CA . ALA H 1 57 ? 71.815 53.078 -4.439 1.00 20.38 58 ALA H CA 1
ATOM 14510 C C . ALA H 1 57 ? 73.017 53.955 -4.115 1.00 20.79 58 ALA H C 1
ATOM 14511 O O . ALA H 1 57 ? 74.034 53.463 -3.626 1.00 22.67 58 ALA H O 1
ATOM 14513 N N . ARG H 1 58 ? 72.895 55.248 -4.383 1.00 22.46 59 ARG H N 1
ATOM 14514 C CA . ARG H 1 58 ? 73.972 56.207 -4.079 1.00 24.01 59 ARG H CA 1
ATOM 14515 C C . ARG H 1 58 ? 74.304 56.245 -2.581 1.00 23.58 59 ARG H C 1
ATOM 14516 O O . ARG H 1 58 ? 75.458 56.483 -2.195 1.00 24.33 59 ARG H O 1
ATOM 14524 N N . ARG H 1 59 ? 73.305 55.963 -1.751 1.00 23.21 60 ARG H N 1
ATOM 14525 C CA . ARG H 1 59 ? 73.461 56.021 -0.298 1.00 23.40 60 ARG H CA 1
ATOM 14526 C C . ARG H 1 59 ? 73.740 54.678 0.363 1.00 24.12 60 ARG H C 1
ATOM 14527 O O . ARG H 1 59 ? 73.810 54.569 1.590 1.00 24.45 60 ARG H O 1
ATOM 14535 N N . TYR H 1 60 ? 73.877 53.644 -0.453 1.00 24.47 61 TYR H N 1
ATOM 14536 C CA . TYR H 1 60 ? 73.888 52.284 0.060 1.00 25.29 61 TYR H CA 1
ATOM 14537 C C . TYR H 1 60 ? 75.066 52.060 1.004 1.00 25.09 61 TYR H C 1
ATOM 14538 O O . TYR H 1 60 ? 74.922 51.446 2.082 1.00 24.32 61 TYR H O 1
ATOM 14547 N N . GLU H 1 61 ? 76.217 52.583 0.628 1.00 24.95 62 GLU H N 1
ATOM 14548 C CA . GLU H 1 61 ? 77.373 52.467 1.529 1.00 26.10 62 GLU H CA 1
ATOM 14549 C C . GLU H 1 61 ? 77.147 53.184 2.881 1.00 25.68 62 GLU H C 1
ATOM 14550 O O . GLU H 1 61 ? 77.638 52.716 3.913 1.00 25.85 62 GLU H O 1
ATOM 14556 N N . ASP H 1 62 ? 76.410 54.293 2.878 1.00 24.81 63 ASP H N 1
ATOM 14557 C CA . ASP H 1 62 ? 76.144 55.023 4.140 1.00 23.57 63 ASP H CA 1
ATOM 14558 C C . ASP H 1 62 ? 75.248 54.158 5.012 1.00 22.36 63 ASP H C 1
ATOM 14559 O O . ASP H 1 62 ? 75.461 54.036 6.227 1.00 22.20 63 ASP H O 1
ATOM 14564 N N . PHE H 1 63 ? 74.234 53.542 4.406 1.00 20.82 64 PHE H N 1
ATOM 14565 C CA . PHE H 1 63 ? 73.423 52.612 5.175 1.00 21.47 64 PHE H CA 1
ATOM 14566 C C . PHE H 1 63 ? 74.253 51.442 5.700 1.00 21.73 64 PHE H C 1
ATOM 14567 O O . PHE H 1 63 ? 74.095 51.012 6.851 1.00 22.82 64 PHE H O 1
ATOM 14575 N N . GLN H 1 64 ? 75.108 50.901 4.834 1.00 22.53 65 GLN H N 1
ATOM 14576 C CA . GLN H 1 64 ? 75.911 49.734 5.204 1.00 24.91 65 GLN H CA 1
ATOM 14577 C C . GLN H 1 64 ? 76.820 50.052 6.398 1.00 24.49 65 GLN H C 1
ATOM 14578 O O . GLN H 1 64 ? 76.930 49.246 7.323 1.00 24.76 65 GLN H O 1
ATOM 14584 N N . ARG H 1 65 ? 77.408 51.245 6.385 1.00 25.35 66 ARG H N 1
ATOM 14585 C CA . ARG H 1 65 ? 78.322 51.702 7.451 1.00 27.49 66 ARG H CA 1
ATOM 14586 C C . ARG H 1 65 ? 77.594 51.801 8.802 1.00 26.48 66 ARG H C 1
ATOM 14587 O O . ARG H 1 65 ? 78.205 51.634 9.855 1.00 27.21 66 ARG H O 1
ATOM 14595 N N . LEU H 1 66 ? 76.284 52.076 8.761 1.00 26.02 67 LEU H N 1
ATOM 14596 C CA . LEU H 1 66 ? 75.437 52.100 9.974 1.00 25.78 67 LEU H CA 1
ATOM 14597 C C . LEU H 1 66 ? 74.938 50.723 10.406 1.00 25.95 67 LEU H C 1
ATOM 14598 O O . LEU H 1 66 ? 74.264 50.596 11.433 1.00 27.28 67 LEU H O 1
ATOM 14603 N N . GLY H 1 67 ? 75.218 49.685 9.623 1.00 24.15 68 GLY H N 1
ATOM 14604 C CA . GLY H 1 67 ? 74.685 48.357 9.930 1.00 23.18 68 GLY H CA 1
ATOM 14605 C C . GLY H 1 67 ? 73.188 48.272 9.635 1.00 22.32 68 GLY H C 1
ATOM 14606 O O . GLY H 1 67 ? 72.426 47.628 10.358 1.00 22.45 68 GLY H O 1
ATOM 14607 N N . VAL H 1 68 ? 72.785 48.905 8.536 1.00 21.29 69 VAL H N 1
ATOM 14608 C CA . VAL H 1 68 ? 71.381 48.942 8.090 1.00 21.15 69 VAL H CA 1
ATOM 14609 C C . VAL H 1 68 ? 71.281 48.398 6.667 1.00 21.00 69 VAL H C 1
ATOM 14610 O O . VAL H 1 68 ? 71.952 48.896 5.764 1.00 22.71 69 VAL H O 1
ATOM 14614 N N . ASP H 1 69 ? 70.438 47.394 6.483 1.00 20.77 70 ASP H N 1
ATOM 14615 C CA . ASP H 1 69 ? 70.169 46.860 5.141 1.00 21.05 70 ASP H CA 1
ATOM 14616 C C . ASP H 1 69 ? 68.954 47.527 4.542 1.00 19.72 70 ASP H C 1
ATOM 14617 O O . ASP H 1 69 ? 68.142 48.100 5.251 1.00 19.73 70 ASP H O 1
ATOM 14622 N N . LEU H 1 70 ? 68.831 47.428 3.211 1.00 18.47 71 LEU H N 1
ATOM 14623 C CA . LEU H 1 70 ? 67.691 47.992 2.490 1.00 17.36 71 LEU H CA 1
ATOM 14624 C C . LEU H 1 70 ? 66.962 46.869 1.772 1.00 17.50 71 LEU H C 1
ATOM 14625 O O . LEU H 1 70 ? 67.603 45.944 1.251 1.00 17.28 71 LEU H O 1
ATOM 14630 N N . ILE H 1 71 ? 65.644 46.990 1.692 1.00 17.01 72 ILE H N 1
ATOM 14631 C CA . ILE H 1 71 ? 64.832 46.008 0.970 1.00 16.80 72 ILE H CA 1
ATOM 14632 C C . ILE H 1 71 ? 63.619 46.739 0.411 1.00 17.40 72 ILE H C 1
ATOM 14633 O O . ILE H 1 71 ? 62.918 47.444 1.130 1.00 17.97 72 ILE H O 1
ATOM 14638 N N . GLY H 1 72 ? 63.416 46.607 -0.895 1.00 16.64 73 GLY H N 1
ATOM 14639 C CA . GLY H 1 72 ? 62.318 47.301 -1.549 1.00 15.63 73 GLY H CA 1
ATOM 14640 C C . GLY H 1 72 ? 61.101 46.404 -1.657 1.00 15.91 73 GLY H C 1
ATOM 14641 O O . GLY H 1 72 ? 61.140 45.256 -1.276 1.00 16.51 73 GLY H O 1
ATOM 14642 N N . LEU H 1 73 ? 60.025 46.929 -2.231 1.00 16.18 74 LEU H N 1
ATOM 14643 C CA . LEU H 1 73 ? 58.782 46.161 -2.353 1.00 15.82 74 LEU H CA 1
ATOM 14644 C C . LEU H 1 73 ? 57.866 46.835 -3.356 1.00 16.25 74 LEU H C 1
ATOM 14645 O O . LEU H 1 73 ? 57.597 48.009 -3.203 1.00 16.25 74 LEU H O 1
ATOM 14650 N N . SER H 1 74 ? 57.321 46.061 -4.300 1.00 16.87 75 SER H N 1
ATOM 14651 C CA . SER H 1 74 ? 56.198 46.522 -5.101 1.00 17.01 75 SER H CA 1
ATOM 14652 C C . SER H 1 74 ? 55.395 45.302 -5.538 1.00 17.63 75 SER H C 1
ATOM 14653 O O . SER H 1 74 ? 55.806 44.143 -5.297 1.00 17.71 75 SER H O 1
ATOM 14656 N N . VAL H 1 75 ? 54.272 45.567 -6.190 1.00 16.37 76 VAL H N 1
ATOM 14657 C CA . VAL H 1 75 ? 53.391 44.481 -6.607 1.00 18.66 76 VAL H CA 1
ATOM 14658 C C . VAL H 1 75 ? 53.854 43.844 -7.923 1.00 18.44 76 VAL H C 1
ATOM 14659 O O . VAL H 1 75 ? 53.198 42.928 -8.419 1.00 19.88 76 VAL H O 1
ATOM 14663 N N . ASP H 1 76 ? 54.987 44.288 -8.460 1.00 18.46 77 ASP H N 1
ATOM 14664 C CA . ASP H 1 76 ? 55.513 43.692 -9.702 1.00 18.37 77 ASP H CA 1
ATOM 14665 C C . ASP H 1 76 ? 56.188 42.343 -9.459 1.00 17.44 77 ASP H C 1
ATOM 14666 O O . ASP H 1 76 ? 56.509 42.008 -8.327 1.00 18.54 77 ASP H O 1
ATOM 14671 N N . SER H 1 77 ? 56.428 41.596 -10.531 1.00 16.63 78 SER H N 1
ATOM 14672 C CA . SER H 1 77 ? 57.068 40.273 -10.428 1.00 16.96 78 SER H CA 1
ATOM 14673 C C . SER H 1 77 ? 58.584 40.339 -10.256 1.00 17.20 78 SER H C 1
ATOM 14674 O O . SER H 1 77 ? 59.237 41.380 -10.473 1.00 16.85 78 SER H O 1
ATOM 14677 N N . VAL H 1 78 ? 59.200 39.202 -9.913 1.00 18.21 79 VAL H N 1
ATOM 14678 C CA . VAL H 1 78 ? 60.655 39.177 -9.891 1.00 17.39 79 VAL H CA 1
ATOM 14679 C C . VAL H 1 78 ? 61.247 39.434 -11.288 1.00 16.87 79 VAL H C 1
ATOM 14680 O O . VAL H 1 78 ? 62.327 40.006 -11.374 1.00 17.03 79 VAL H O 1
ATOM 14684 N N . PHE H 1 79 ? 60.534 39.015 -12.350 1.00 17.32 80 PHE H N 1
ATOM 14685 C CA . PHE H 1 79 ? 61.008 39.178 -13.727 1.00 18.05 80 PHE H CA 1
ATOM 14686 C C . PHE H 1 79 ? 61.053 40.668 -14.096 1.00 18.18 80 PHE H C 1
ATOM 14687 O O . PHE H 1 79 ? 62.063 41.151 -14.649 1.00 18.22 80 PHE H O 1
ATOM 14695 N N . SER H 1 80 ? 59.979 41.379 -13.756 1.00 19.05 81 SER H N 1
ATOM 14696 C CA . SER H 1 80 ? 59.961 42.848 -13.834 1.00 19.77 81 SER H CA 1
ATOM 14697 C C . SER H 1 80 ? 61.098 43.470 -13.028 1.00 19.31 81 SER H C 1
ATOM 14698 O O . SER H 1 80 ? 61.807 44.340 -13.536 1.00 19.19 81 SER H O 1
ATOM 14701 N N . HIS H 1 81 ? 61.285 43.061 -11.771 1.00 18.57 82 HIS H N 1
ATOM 14702 C CA . HIS H 1 81 ? 62.373 43.629 -10.979 1.00 18.30 82 HIS H CA 1
ATOM 14703 C C . HIS H 1 81 ? 63.737 43.473 -11.647 1.00 18.71 82 HIS H C 1
ATOM 14704 O O . HIS H 1 81 ? 64.564 44.398 -11.660 1.00 18.83 82 HIS H O 1
ATOM 14711 N N . ILE H 1 82 ? 64.000 42.275 -12.180 1.00 17.85 83 ILE H N 1
ATOM 14712 C CA . ILE H 1 82 ? 65.290 42.026 -12.782 1.00 17.98 83 ILE H CA 1
ATOM 14713 C C . ILE H 1 82 ? 65.442 42.852 -14.077 1.00 17.26 83 ILE H C 1
ATOM 14714 O O . ILE H 1 82 ? 66.493 43.463 -14.295 1.00 18.41 83 ILE H O 1
ATOM 14719 N N . LYS H 1 83 ? 64.383 42.929 -14.877 1.00 18.46 84 LYS H N 1
ATOM 14720 C CA . LYS H 1 83 ? 64.414 43.737 -16.122 1.00 18.81 84 LYS H CA 1
ATOM 14721 C C . LYS H 1 83 ? 64.622 45.237 -15.811 1.00 19.94 84 LYS H C 1
ATOM 14722 O O . LYS H 1 83 ? 65.331 45.968 -16.536 1.00 19.28 84 LYS H O 1
ATOM 14728 N N . TRP H 1 84 ? 64.000 45.680 -14.718 1.00 18.60 85 TRP H N 1
ATOM 14729 C CA . TRP H 1 84 ? 64.073 47.100 -14.361 1.00 19.28 85 TRP H CA 1
ATOM 14730 C C . TRP H 1 84 ? 65.464 47.429 -13.896 1.00 18.96 85 TRP H C 1
ATOM 14731 O O . TRP H 1 84 ? 66.026 48.456 -14.283 1.00 19.96 85 TRP H O 1
ATOM 14742 N N . LYS H 1 85 ? 66.030 46.577 -13.047 1.00 19.21 86 LYS H N 1
ATOM 14743 C CA . LYS H 1 85 ? 67.413 46.734 -12.628 1.00 19.92 86 LYS H CA 1
ATOM 14744 C C . LYS H 1 85 ? 68.391 46.753 -13.794 1.00 20.65 86 LYS H C 1
ATOM 14745 O O . LYS H 1 85 ? 69.311 47.565 -13.827 1.00 20.87 86 LYS H O 1
ATOM 14751 N N . GLU H 1 86 ? 68.179 45.855 -14.751 1.00 20.65 87 GLU H N 1
ATOM 14752 C CA . GLU H 1 86 ? 68.943 45.864 -15.991 1.00 21.83 87 GLU H CA 1
ATOM 14753 C C . GLU H 1 86 ? 68.836 47.238 -16.674 1.00 21.37 87 GLU H C 1
ATOM 14754 O O . GLU H 1 86 ? 69.833 47.777 -17.133 1.00 23.16 87 GLU H O 1
ATOM 14760 N N . TRP H 1 87 ? 67.626 47.780 -16.756 1.00 20.88 88 TRP H N 1
ATOM 14761 C CA . TRP H 1 87 ? 67.379 49.049 -17.439 1.00 21.15 88 TRP H CA 1
ATOM 14762 C C . TRP H 1 87 ? 68.142 50.191 -16.750 1.00 20.92 88 TRP H C 1
ATOM 14763 O O . TRP H 1 87 ? 68.838 51.024 -17.382 1.00 20.84 88 TRP H O 1
ATOM 14774 N N . ILE H 1 88 ? 68.027 50.228 -15.431 1.00 20.73 89 ILE H N 1
ATOM 14775 C CA . ILE H 1 88 ? 68.699 51.272 -14.668 1.00 20.92 89 ILE H CA 1
ATOM 14776 C C . ILE H 1 88 ? 70.210 51.196 -14.861 1.00 22.03 89 ILE H C 1
ATOM 14777 O O . ILE H 1 88 ? 70.855 52.226 -15.078 1.00 22.18 89 ILE H O 1
ATOM 14782 N N . GLU H 1 89 ? 70.782 49.988 -14.800 1.00 22.56 90 GLU H N 1
ATOM 14783 C CA . GLU H 1 89 ? 72.218 49.851 -14.980 1.00 24.69 90 GLU H CA 1
ATOM 14784 C C . GLU H 1 89 ? 72.650 50.272 -16.393 1.00 25.38 90 GLU H C 1
ATOM 14785 O O . GLU H 1 89 ? 73.634 51.002 -16.547 1.00 24.81 90 GLU H O 1
ATOM 14791 N N . ARG H 1 90 ? 71.900 49.841 -17.396 1.00 25.60 91 ARG H N 1
ATOM 14792 C CA . ARG H 1 90 ? 72.211 50.155 -18.798 1.00 27.86 91 ARG H CA 1
ATOM 14793 C C . ARG H 1 90 ? 72.056 51.640 -19.128 1.00 27.93 91 ARG H C 1
ATOM 14794 O O . ARG H 1 90 ? 72.923 52.210 -19.801 1.00 28.46 91 ARG H O 1
ATOM 14802 N N . HIS H 1 91 ? 70.981 52.273 -18.646 1.00 27.59 92 HIS H N 1
ATOM 14803 C CA . HIS H 1 91 ? 70.619 53.630 -19.072 1.00 28.43 92 HIS H CA 1
ATOM 14804 C C . HIS H 1 91 ? 71.076 54.750 -18.134 1.00 28.68 92 HIS H C 1
ATOM 14805 O O . HIS H 1 91 ? 71.386 55.855 -18.598 1.00 29.65 92 HIS H O 1
ATOM 14812 N N . ILE H 1 92 ? 71.116 54.471 -16.837 1.00 27.41 93 ILE H N 1
ATOM 14813 C CA . ILE H 1 92 ? 71.563 55.445 -15.840 1.00 27.05 93 ILE H CA 1
ATOM 14814 C C . ILE H 1 92 ? 72.993 55.163 -15.396 1.00 26.75 93 ILE H C 1
ATOM 14815 O O . ILE H 1 92 ? 73.683 56.044 -14.893 1.00 26.93 93 ILE H O 1
ATOM 14820 N N . GLY H 1 93 ? 73.438 53.928 -15.576 1.00 27.09 94 GLY H N 1
ATOM 14821 C CA . GLY H 1 93 ? 74.780 53.531 -15.195 1.00 26.89 94 GLY H CA 1
ATOM 14822 C C . GLY H 1 93 ? 74.930 53.295 -13.705 1.00 26.97 94 GLY H C 1
ATOM 14823 O O . GLY H 1 93 ? 76.027 53.407 -13.157 1.00 27.83 94 GLY H O 1
ATOM 14824 N N . VAL H 1 94 ? 73.813 52.975 -13.046 1.00 25.91 95 VAL H N 1
ATOM 14825 C CA . VAL H 1 94 ? 73.809 52.713 -11.609 1.00 24.73 95 VAL H CA 1
ATOM 14826 C C . VAL H 1 94 ? 73.322 51.282 -11.362 1.00 24.80 95 VAL H C 1
ATOM 14827 O O . VAL H 1 94 ? 72.266 50.899 -11.869 1.00 24.66 95 VAL H O 1
ATOM 14831 N N . ARG H 1 95 ? 74.091 50.506 -10.606 1.00 24.26 96 ARG H N 1
ATOM 14832 C CA . ARG H 1 95 ? 73.700 49.138 -10.262 1.00 25.87 96 ARG H CA 1
ATOM 14833 C C . ARG H 1 95 ? 72.963 49.128 -8.920 1.00 24.39 96 ARG H C 1
ATOM 14834 O O . ARG H 1 95 ? 73.514 49.569 -7.925 1.00 25.50 96 ARG H O 1
ATOM 14842 N N . ILE H 1 96 ? 71.732 48.628 -8.894 1.00 22.67 97 ILE H N 1
ATOM 14843 C CA . ILE H 1 96 ? 70.958 48.604 -7.636 1.00 22.28 97 ILE H CA 1
ATOM 14844 C C . ILE H 1 96 ? 71.368 47.321 -6.883 1.00 22.56 97 ILE H C 1
ATOM 14845 O O . ILE H 1 96 ? 71.114 46.204 -7.363 1.00 23.74 97 ILE H O 1
ATOM 14850 N N . PRO H 1 97 ? 72.034 47.458 -5.724 1.00 22.84 98 PRO H N 1
ATOM 14851 C CA . PRO H 1 97 ? 72.577 46.252 -5.095 1.00 22.62 98 PRO H CA 1
ATOM 14852 C C . PRO H 1 97 ? 71.677 45.491 -4.107 1.00 22.52 98 PRO H C 1
ATOM 14853 O O . PRO H 1 97 ? 72.034 44.392 -3.679 1.00 23.33 98 PRO H O 1
ATOM 14857 N N . PHE H 1 98 ? 70.540 46.068 -3.755 1.00 20.81 99 PHE H N 1
ATOM 14858 C CA . PHE H 1 98 ? 69.722 45.521 -2.685 1.00 19.35 99 PHE H CA 1
ATOM 14859 C C . PHE H 1 98 ? 68.482 44.818 -3.239 1.00 19.23 99 PHE H C 1
ATOM 14860 O O . PHE H 1 98 ? 68.049 45.133 -4.355 1.00 19.67 99 PHE H O 1
ATOM 14868 N N . PRO H 1 99 ? 67.890 43.888 -2.463 1.00 19.20 100 PRO H N 1
ATOM 14869 C CA . PRO H 1 99 ? 66.759 43.124 -2.986 1.00 18.41 100 PRO H CA 1
ATOM 14870 C C . PRO H 1 99 ? 65.479 43.935 -3.067 1.00 17.93 100 PRO H C 1
ATOM 14871 O O . PRO H 1 99 ? 65.292 44.881 -2.287 1.00 16.67 100 PRO H O 1
ATOM 14875 N N . ILE H 1 100 ? 64.569 43.518 -3.951 1.00 17.38 101 ILE H N 1
ATOM 14876 C CA . ILE H 1 100 ? 63.236 44.090 -3.999 1.00 17.69 101 ILE H CA 1
ATOM 14877 C C . ILE H 1 100 ? 62.221 42.937 -3.877 1.00 17.78 101 ILE H C 1
ATOM 14878 O O . ILE H 1 100 ? 62.316 41.966 -4.622 1.00 17.45 101 ILE H O 1
ATOM 14883 N N . ILE H 1 101 ? 61.325 43.014 -2.898 1.00 17.02 102 ILE H N 1
ATOM 14884 C CA . ILE H 1 101 ? 60.247 42.035 -2.745 1.00 17.48 102 ILE H CA 1
ATOM 14885 C C . ILE H 1 101 ? 59.306 42.122 -3.956 1.00 17.94 102 ILE H C 1
ATOM 14886 O O . ILE H 1 101 ? 58.889 43.222 -4.352 1.00 18.43 102 ILE H O 1
ATOM 14891 N N . ALA H 1 102 ? 58.950 40.960 -4.500 1.00 18.49 103 ALA H N 1
ATOM 14892 C CA . ALA H 1 102 ? 57.886 40.886 -5.525 1.00 19.13 103 ALA H CA 1
ATOM 14893 C C . ALA H 1 102 ? 56.592 40.424 -4.875 1.00 19.99 103 ALA H C 1
ATOM 14894 O O . ALA H 1 102 ? 56.542 39.314 -4.321 1.00 20.14 103 ALA H O 1
ATOM 14896 N N . ASP H 1 103 ? 55.554 41.250 -4.962 1.00 19.78 104 ASP H N 1
ATOM 14897 C CA . ASP H 1 103 ? 54.299 41.021 -4.248 1.00 21.67 104 ASP H CA 1
ATOM 14898 C C . ASP H 1 103 ? 53.100 41.066 -5.201 1.00 22.84 104 ASP H C 1
ATOM 14899 O O . ASP H 1 103 ? 52.170 41.828 -4.958 1.00 23.32 104 ASP H O 1
ATOM 14904 N N . PRO H 1 104 ? 53.123 40.245 -6.266 1.00 25.26 105 PRO H N 1
ATOM 14905 C CA . PRO H 1 104 ? 51.910 40.278 -7.084 1.00 27.21 105 PRO H CA 1
ATOM 14906 C C . PRO H 1 104 ? 50.820 39.598 -6.289 1.00 29.21 105 PRO H C 1
ATOM 14907 O O . PRO H 1 104 ? 51.114 38.638 -5.577 1.00 30.80 105 PRO H O 1
ATOM 14911 N N . GLN H 1 105 ? 49.594 40.091 -6.414 1.00 31.00 106 GLN H N 1
ATOM 14912 C CA . GLN H 1 105 ? 48.490 39.735 -5.503 1.00 31.73 106 GLN H CA 1
ATOM 14913 C C . GLN H 1 105 ? 48.394 40.691 -4.328 1.00 31.22 106 GLN H C 1
ATOM 14914 O O . GLN H 1 105 ? 47.348 40.796 -3.686 1.00 31.13 106 GLN H O 1
ATOM 14920 N N . GLY H 1 106 ? 49.483 41.389 -4.035 1.00 30.42 107 GLY H N 1
ATOM 14921 C CA . GLY H 1 106 ? 49.491 42.353 -2.941 1.00 29.56 107 GLY H CA 1
ATOM 14922 C C . GLY H 1 106 ? 49.294 41.796 -1.540 1.00 29.10 107 GLY H C 1
ATOM 14923 O O . GLY H 1 106 ? 48.792 42.498 -0.671 1.00 29.13 107 GLY H O 1
ATOM 14924 N N . THR H 1 107 ? 49.703 40.545 -1.312 1.00 29.38 108 THR H N 1
ATOM 14925 C CA . THR H 1 107 ? 49.574 39.919 0.014 1.00 29.93 108 THR H CA 1
ATOM 14926 C C . THR H 1 107 ? 50.370 40.685 1.075 1.00 29.09 108 THR H C 1
ATOM 14927 O O . THR H 1 107 ? 49.851 41.026 2.153 1.00 29.53 108 THR H O 1
ATOM 14931 N N . VAL H 1 108 ? 51.625 40.978 0.762 1.00 28.80 109 VAL H N 1
ATOM 14932 C CA . VAL H 1 108 ? 52.488 41.698 1.694 1.00 27.81 109 VAL H CA 1
ATOM 14933 C C . VAL H 1 108 ? 52.023 43.155 1.839 1.00 27.87 109 VAL H C 1
ATOM 14934 O O . VAL H 1 108 ? 51.969 43.688 2.943 1.00 26.64 109 VAL H O 1
ATOM 14938 N N . ALA H 1 109 ? 51.698 43.803 0.723 1.00 28.05 110 ALA H N 1
ATOM 14939 C CA . ALA H 1 109 ? 51.168 45.169 0.760 1.00 28.85 110 ALA H CA 1
ATOM 14940 C C . ALA H 1 109 ? 49.980 45.326 1.726 1.00 29.68 110 ALA H C 1
ATOM 14941 O O . ALA H 1 109 ? 49.926 46.290 2.488 1.00 29.94 110 ALA H O 1
ATOM 14943 N N . ARG H 1 110 ? 49.042 44.377 1.682 1.00 30.42 111 ARG H N 1
ATOM 14944 C CA . ARG H 1 110 ? 47.865 44.384 2.558 1.00 32.41 111 ARG H CA 1
ATOM 14945 C C . ARG H 1 110 ? 48.246 44.234 4.010 1.00 31.98 111 ARG H C 1
ATOM 14946 O O . ARG H 1 110 ? 47.728 44.960 4.870 1.00 32.69 111 ARG H O 1
ATOM 14954 N N . ARG H 1 111 ? 49.167 43.309 4.278 1.00 32.00 112 ARG H N 1
ATOM 14955 C CA A ARG H 1 111 ? 49.629 43.103 5.643 0.50 31.72 112 ARG H CA 1
ATOM 14956 C CA B ARG H 1 111 ? 49.675 43.076 5.630 0.50 31.64 112 ARG H CA 1
ATOM 14957 C C . ARG H 1 111 ? 50.313 44.325 6.215 1.00 31.18 112 ARG H C 1
ATOM 14958 O O . ARG H 1 111 ? 50.240 44.562 7.420 1.00 31.75 112 ARG H O 1
ATOM 14973 N N . LEU H 1 112 ? 50.952 45.118 5.355 1.00 29.89 113 LEU H N 1
ATOM 14974 C CA . LEU H 1 112 ? 51.692 46.292 5.806 1.00 28.26 113 LEU H CA 1
ATOM 14975 C C . LEU H 1 112 ? 50.941 47.623 5.690 1.00 27.48 113 LEU H C 1
ATOM 14976 O O . LEU H 1 112 ? 51.468 48.685 6.056 1.00 27.95 113 LEU H O 1
ATOM 14981 N N . GLY H 1 113 ? 49.710 47.544 5.198 1.00 27.38 114 GLY H N 1
ATOM 14982 C CA . GLY H 1 113 ? 48.801 48.666 5.097 1.00 27.06 114 GLY H CA 1
ATOM 14983 C C . GLY H 1 113 ? 49.195 49.598 3.975 1.00 27.10 114 GLY H C 1
ATOM 14984 O O . GLY H 1 113 ? 48.979 50.805 4.068 1.00 26.98 114 GLY H O 1
ATOM 14985 N N . LEU H 1 114 ? 49.784 49.033 2.917 1.00 26.13 115 LEU H N 1
ATOM 14986 C CA . LEU H 1 114 ? 50.453 49.852 1.886 1.00 26.39 115 LEU H CA 1
ATOM 14987 C C . LEU H 1 114 ? 49.544 50.193 0.712 1.00 27.06 115 LEU H C 1
ATOM 14988 O O . LEU H 1 114 ? 49.945 50.894 -0.229 1.00 26.00 115 LEU H O 1
ATOM 14993 N N . LEU H 1 115 ? 48.314 49.707 0.778 1.00 27.00 116 LEU H N 1
ATOM 14994 C CA . LEU H 1 115 ? 47.328 50.082 -0.213 1.00 28.07 116 LEU H CA 1
ATOM 14995 C C . LEU H 1 115 ? 46.415 51.193 0.326 1.00 28.52 116 LEU H C 1
ATOM 14996 O O . LEU H 1 115 ? 45.577 50.975 1.219 1.00 27.71 116 LEU H O 1
ATOM 15001 N N . HIS H 1 116 ? 46.582 52.392 -0.218 1.00 28.36 117 HIS H N 1
ATOM 15002 C CA . HIS H 1 116 ? 45.811 53.529 0.242 1.00 29.43 117 HIS H CA 1
ATOM 15003 C C . HIS H 1 116 ? 44.784 53.903 -0.828 1.00 31.05 117 HIS H C 1
ATOM 15004 O O . HIS H 1 116 ? 44.596 53.147 -1.793 1.00 31.65 117 HIS H O 1
ATOM 15011 N N . ALA H 1 117 ? 44.130 55.051 -0.657 1.00 31.54 118 ALA H N 1
ATOM 15012 C CA . ALA H 1 117 ? 42.996 55.445 -1.507 1.00 33.07 118 ALA H CA 1
ATOM 15013 C C . ALA H 1 117 ? 43.363 56.029 -2.866 1.00 34.04 118 ALA H C 1
ATOM 15014 O O . ALA H 1 117 ? 42.484 56.152 -3.719 1.00 35.35 118 ALA H O 1
ATOM 15016 N N . GLU H 1 118 ? 44.621 56.413 -3.088 1.00 34.36 119 GLU H N 1
ATOM 15017 C CA . GLU H 1 118 ? 44.940 56.971 -4.406 1.00 35.48 119 GLU H CA 1
ATOM 15018 C C . GLU H 1 118 ? 44.963 55.919 -5.519 1.00 34.96 119 GLU H C 1
ATOM 15019 O O . GLU H 1 118 ? 44.636 56.227 -6.673 1.00 35.87 119 GLU H O 1
ATOM 15025 N N . SER H 1 119 ? 45.279 54.678 -5.153 1.00 33.79 120 SER H N 1
ATOM 15026 C CA . SER H 1 119 ? 45.320 53.573 -6.104 1.00 32.40 120 SER H CA 1
ATOM 15027 C C . SER H 1 119 ? 44.839 52.274 -5.461 1.00 32.26 120 SER H C 1
ATOM 15028 O O . SER H 1 119 ? 45.295 51.884 -4.379 1.00 31.59 120 SER H O 1
ATOM 15031 N N . ALA H 1 120 ? 43.928 51.592 -6.150 1.00 32.12 121 ALA H N 1
ATOM 15032 C CA . ALA H 1 120 ? 43.434 50.295 -5.684 1.00 32.26 121 ALA H CA 1
ATOM 15033 C C . ALA H 1 120 ? 44.464 49.220 -5.938 1.00 31.97 121 ALA H C 1
ATOM 15034 O O . ALA H 1 120 ? 44.402 48.130 -5.371 1.00 32.58 121 ALA H O 1
ATOM 15036 N N . THR H 1 121 ? 45.434 49.544 -6.780 1.00 31.02 122 THR H N 1
ATOM 15037 C CA . THR H 1 121 ? 46.211 48.544 -7.459 1.00 30.80 122 THR H CA 1
ATOM 15038 C C . THR H 1 121 ? 47.743 48.541 -7.089 1.00 29.05 122 THR H C 1
ATOM 15039 O O . THR H 1 121 ? 48.398 47.482 -7.067 1.00 28.08 122 THR H O 1
ATOM 15043 N N . HIS H 1 122 ? 48.307 49.716 -6.800 1.00 25.93 123 HIS H N 1
ATOM 15044 C CA . HIS H 1 122 ? 49.747 49.851 -6.539 1.00 23.71 123 HIS H CA 1
ATOM 15045 C C . HIS H 1 122 ? 49.971 50.478 -5.164 1.00 22.71 123 HIS H C 1
ATOM 15046 O O . HIS H 1 122 ? 49.139 51.266 -4.722 1.00 22.30 123 HIS H O 1
ATOM 15053 N N . THR H 1 123 ? 51.069 50.100 -4.489 1.00 20.07 124 THR H N 1
ATOM 15054 C CA . THR H 1 123 ? 51.317 50.570 -3.130 1.00 20.21 124 THR H CA 1
ATOM 15055 C C . THR H 1 123 ? 51.679 52.049 -3.144 1.00 20.47 124 THR H C 1
ATOM 15056 O O . THR H 1 123 ? 52.144 52.556 -4.150 1.00 20.85 124 THR H O 1
ATOM 15060 N N . VAL H 1 124 ? 51.514 52.714 -2.003 1.00 20.19 125 VAL H N 1
ATOM 15061 C CA . VAL H 1 124 ? 52.090 54.038 -1.820 1.00 20.32 125 VAL H CA 1
ATOM 15062 C C . VAL H 1 124 ? 53.602 53.883 -1.578 1.00 19.43 125 VAL H C 1
ATOM 15063 O O . VAL H 1 124 ? 54.163 52.774 -1.672 1.00 19.85 125 VAL H O 1
ATOM 15067 N N . ARG H 1 125 ? 54.252 55.000 -1.252 1.00 17.95 126 ARG H N 1
ATOM 15068 C CA . ARG H 1 125 ? 55.686 55.021 -1.034 1.00 17.42 126 ARG H CA 1
ATOM 15069 C C . ARG H 1 125 ? 55.892 54.935 0.462 1.00 17.85 126 ARG H C 1
ATOM 15070 O O . ARG H 1 125 ? 56.119 55.952 1.094 1.00 18.67 126 ARG H O 1
ATOM 15078 N N . GLY H 1 126 ? 55.795 53.730 1.009 1.00 18.14 127 GLY H N 1
ATOM 15079 C CA . GLY H 1 126 ? 55.885 53.520 2.469 1.00 16.82 127 GLY H CA 1
ATOM 15080 C C . GLY H 1 126 ? 57.335 53.272 2.845 1.00 16.64 127 GLY H C 1
ATOM 15081 O O . GLY H 1 126 ? 58.148 52.806 2.023 1.00 16.64 127 GLY H O 1
ATOM 15082 N N . VAL H 1 127 ? 57.674 53.591 4.097 1.00 17.14 128 VAL H N 1
ATOM 15083 C CA . VAL H 1 127 ? 58.994 53.329 4.650 1.00 17.12 128 VAL H CA 1
ATOM 15084 C C . VAL H 1 127 ? 58.779 52.775 6.069 1.00 17.60 128 VAL H C 1
ATOM 15085 O O . VAL H 1 127 ? 58.096 53.400 6.862 1.00 18.01 128 VAL H O 1
ATOM 15089 N N . PHE H 1 128 ? 59.353 51.607 6.352 1.00 18.48 129 PHE H N 1
ATOM 15090 C CA . PHE H 1 128 ? 59.380 51.031 7.690 1.00 17.84 129 PHE H CA 1
ATOM 15091 C C . PHE H 1 128 ? 60.816 50.967 8.153 1.00 17.98 129 PHE H C 1
ATOM 15092 O O . PHE H 1 128 ? 61.639 50.339 7.508 1.00 17.40 129 PHE H O 1
ATOM 15100 N N . ILE H 1 129 ? 61.131 51.633 9.260 1.00 17.21 130 ILE H N 1
ATOM 15101 C CA . ILE H 1 129 ? 62.486 51.548 9.812 1.00 19.39 130 ILE H CA 1
ATOM 15102 C C . ILE H 1 129 ? 62.407 50.529 10.936 1.00 19.01 130 ILE H C 1
ATOM 15103 O O . ILE H 1 129 ? 61.603 50.692 11.862 1.00 19.32 130 ILE H O 1
ATOM 15108 N N . VAL H 1 130 ? 63.199 49.459 10.823 1.00 19.96 131 VAL H N 1
ATOM 15109 C CA . VAL H 1 130 ? 63.052 48.310 11.735 1.00 19.95 131 VAL H CA 1
ATOM 15110 C C . VAL H 1 130 ? 64.381 48.051 12.419 1.00 20.90 131 VAL H C 1
ATOM 15111 O O . VAL H 1 130 ? 65.412 47.986 11.779 1.00 21.88 131 VAL H O 1
ATOM 15115 N N . ASP H 1 131 ? 64.383 47.965 13.746 1.00 21.63 132 ASP H N 1
ATOM 15116 C CA . ASP H 1 131 ? 65.659 47.846 14.431 1.00 22.89 132 ASP H CA 1
ATOM 15117 C C . ASP H 1 131 ? 66.149 46.402 14.476 1.00 23.84 132 ASP H C 1
ATOM 15118 O O . ASP H 1 131 ? 65.506 45.513 13.911 1.00 24.35 132 ASP H O 1
ATOM 15123 N N . ALA H 1 132 ? 67.285 46.177 15.151 1.00 24.94 133 ALA H N 1
ATOM 15124 C CA . ALA H 1 132 ? 67.923 44.853 15.133 1.00 26.49 133 ALA H CA 1
ATOM 15125 C C . ALA H 1 132 ? 67.225 43.819 16.007 1.00 27.88 133 ALA H C 1
ATOM 15126 O O . ALA H 1 132 ? 67.614 42.638 16.002 1.00 28.92 133 ALA H O 1
ATOM 15128 N N . ARG H 1 133 ? 66.203 44.261 16.743 1.00 27.79 134 ARG H N 1
ATOM 15129 C CA . ARG H 1 133 ? 65.309 43.394 17.523 1.00 29.12 134 ARG H CA 1
ATOM 15130 C C . ARG H 1 133 ? 64.020 43.099 16.744 1.00 27.91 134 ARG H C 1
ATOM 15131 O O . ARG H 1 133 ? 63.097 42.433 17.243 1.00 28.35 134 ARG H O 1
ATOM 15139 N N . GLY H 1 134 ? 63.951 43.596 15.514 1.00 26.22 135 GLY H N 1
ATOM 15140 C CA . GLY H 1 134 ? 62.763 43.371 14.692 1.00 24.83 135 GLY H CA 1
ATOM 15141 C C . GLY H 1 134 ? 61.613 44.324 14.934 1.00 24.17 135 GLY H C 1
ATOM 15142 O O . GLY H 1 134 ? 60.525 44.127 14.411 1.00 25.33 135 GLY H O 1
ATOM 15143 N N . VAL H 1 135 ? 61.863 45.375 15.706 1.00 23.81 136 VAL H N 1
ATOM 15144 C CA . VAL H 1 135 ? 60.797 46.277 16.131 1.00 23.42 136 VAL H CA 1
ATOM 15145 C C . VAL H 1 135 ? 60.671 47.472 15.187 1.00 22.21 136 VAL H C 1
ATOM 15146 O O . VAL H 1 135 ? 61.666 48.118 14.891 1.00 21.97 136 VAL H O 1
ATOM 15150 N N . ILE H 1 136 ? 59.438 47.784 14.784 1.00 21.76 137 ILE H N 1
ATOM 15151 C CA . ILE H 1 136 ? 59.168 48.967 13.931 1.00 21.21 137 ILE H CA 1
ATOM 15152 C C . ILE H 1 136 ? 59.372 50.265 14.729 1.00 21.49 137 ILE H C 1
ATOM 15153 O O . ILE H 1 136 ? 58.748 50.439 15.800 1.00 21.47 137 ILE H O 1
ATOM 15158 N N . ARG H 1 137 ? 60.232 51.152 14.217 1.00 20.45 138 ARG H N 1
ATOM 15159 C CA . ARG H 1 137 ? 60.639 52.365 14.940 1.00 20.22 138 ARG H CA 1
ATOM 15160 C C . ARG H 1 137 ? 60.104 53.685 14.409 1.00 20.03 138 ARG H C 1
ATOM 15161 O O . ARG H 1 137 ? 60.024 54.662 15.168 1.00 19.53 138 ARG H O 1
ATOM 15169 N N . THR H 1 138 ? 59.737 53.715 13.120 1.00 18.72 139 THR H N 1
ATOM 15170 C CA . THR H 1 138 ? 59.253 54.919 12.429 1.00 19.24 139 THR H CA 1
ATOM 15171 C C . THR H 1 138 ? 58.568 54.415 11.162 1.00 18.41 139 THR H C 1
ATOM 15172 O O . THR H 1 138 ? 58.993 53.397 10.610 1.00 18.73 139 THR H O 1
ATOM 15176 N N . MET H 1 139 ? 57.537 55.119 10.695 1.00 18.88 140 MET H N 1
ATOM 15177 C CA . MET H 1 139 ? 56.871 54.766 9.450 1.00 20.46 140 MET H CA 1
ATOM 15178 C C . MET H 1 139 ? 56.594 56.045 8.703 1.00 20.04 140 MET H C 1
ATOM 15179 O O . MET H 1 139 ? 56.087 56.995 9.284 1.00 20.12 140 MET H O 1
ATOM 15184 N N . LEU H 1 140 ? 56.907 56.066 7.412 1.00 18.58 141 LEU H N 1
ATOM 15185 C CA . LEU H 1 140 ? 56.583 57.227 6.580 1.00 17.53 141 LEU H CA 1
ATOM 15186 C C . LEU H 1 140 ? 55.701 56.792 5.424 1.00 17.49 141 LEU H C 1
ATOM 15187 O O . LEU H 1 140 ? 55.911 55.714 4.884 1.00 17.65 141 LEU H O 1
ATOM 15192 N N . TYR H 1 141 ? 54.739 57.626 5.034 1.00 17.50 142 TYR H N 1
ATOM 15193 C CA . TYR H 1 141 ? 53.887 57.317 3.873 1.00 18.00 142 TYR H CA 1
ATOM 15194 C C . TYR H 1 141 ? 53.836 58.501 2.905 1.00 17.43 142 TYR H C 1
ATOM 15195 O O . TYR H 1 141 ? 53.103 59.475 3.127 1.00 16.75 142 TYR H O 1
ATOM 15204 N N . TYR H 1 142 ? 54.668 58.409 1.886 1.00 17.71 143 TYR H N 1
ATOM 15205 C CA . TYR H 1 142 ? 54.674 59.373 0.810 1.00 17.97 143 TYR H CA 1
ATOM 15206 C C . TYR H 1 142 ? 53.768 58.862 -0.320 1.00 18.82 143 TYR H C 1
ATOM 15207 O O . TYR H 1 142 ? 53.494 57.639 -0.451 1.00 19.53 143 TYR H O 1
ATOM 15216 N N . PRO H 1 143 ? 53.291 59.791 -1.152 1.00 18.39 144 PRO H N 1
ATOM 15217 C CA . PRO H 1 143 ? 52.329 59.459 -2.187 1.00 18.96 144 PRO H CA 1
ATOM 15218 C C . PRO H 1 143 ? 52.978 59.207 -3.553 1.00 20.53 144 PRO H C 1
ATOM 15219 O O . PRO H 1 143 ? 54.194 59.385 -3.687 1.00 19.95 144 PRO H O 1
ATOM 15223 N N . MET H 1 144 ? 52.168 58.813 -4.539 1.00 21.43 145 MET H N 1
ATOM 15224 C CA . MET H 1 144 ? 52.725 58.422 -5.828 1.00 25.74 145 MET H CA 1
ATOM 15225 C C . MET H 1 144 ? 53.467 59.574 -6.492 1.00 22.66 145 MET H C 1
ATOM 15226 O O . MET H 1 144 ? 54.432 59.362 -7.208 1.00 22.14 145 MET H O 1
ATOM 15231 N N . GLU H 1 145 ? 52.992 60.780 -6.260 1.00 20.98 146 GLU H N 1
ATOM 15232 C CA . GLU H 1 145 ? 53.468 61.929 -7.035 1.00 20.35 146 GLU H CA 1
ATOM 15233 C C . GLU H 1 145 ? 54.676 62.617 -6.434 1.00 20.64 146 GLU H C 1
ATOM 15234 O O . GLU H 1 145 ? 55.142 63.646 -6.963 1.00 20.86 146 GLU H O 1
ATOM 15240 N N . LEU H 1 146 ? 55.148 62.103 -5.301 1.00 18.48 147 LEU H N 1
ATOM 15241 C CA . LEU H 1 146 ? 56.228 62.782 -4.562 1.00 18.01 147 LEU H CA 1
ATOM 15242 C C . LEU H 1 146 ? 57.300 61.836 -4.059 1.00 18.02 147 LEU H C 1
ATOM 15243 O O . LEU H 1 146 ? 57.054 61.000 -3.194 1.00 18.12 147 LEU H O 1
ATOM 15248 N N . GLY H 1 147 ? 58.494 61.969 -4.616 1.00 15.63 148 GLY H N 1
ATOM 15249 C CA . GLY H 1 147 ? 59.646 61.177 -4.177 1.00 16.76 148 GLY H CA 1
ATOM 15250 C C . GLY H 1 147 ? 60.111 61.528 -2.764 1.00 17.07 148 GLY H C 1
ATOM 15251 O O . GLY H 1 147 ? 59.994 62.684 -2.321 1.00 17.46 148 GLY H O 1
ATOM 15252 N N . ARG H 1 148 ? 60.681 60.535 -2.092 1.00 17.07 149 ARG H N 1
ATOM 15253 C CA . ARG H 1 148 ? 61.222 60.691 -0.749 1.00 17.02 149 ARG H CA 1
ATOM 15254 C C . ARG H 1 148 ? 62.537 61.503 -0.717 1.00 17.92 149 ARG H C 1
ATOM 15255 O O . ARG H 1 148 ? 63.186 61.725 -1.748 1.00 18.00 149 ARG H O 1
ATOM 15263 N N . LEU H 1 149 ? 62.866 62.008 0.466 1.00 16.26 150 LEU H N 1
ATOM 15264 C CA . LEU H 1 149 ? 64.167 62.622 0.737 1.00 17.01 150 LEU H CA 1
ATOM 15265 C C . LEU H 1 149 ? 64.971 61.539 1.467 1.00 17.65 150 LEU H C 1
ATOM 15266 O O . LEU H 1 149 ? 64.794 61.308 2.673 1.00 17.94 150 LEU H O 1
ATOM 15271 N N . VAL H 1 150 ? 65.842 60.849 0.747 1.00 17.43 151 VAL H N 1
ATOM 15272 C CA . VAL H 1 150 ? 66.496 59.686 1.306 1.00 17.84 151 VAL H CA 1
ATOM 15273 C C . VAL H 1 150 ? 67.464 60.012 2.446 1.00 17.82 151 VAL H C 1
ATOM 15274 O O . VAL H 1 150 ? 67.623 59.218 3.361 1.00 17.51 151 VAL H O 1
ATOM 15278 N N . ASP H 1 151 ? 68.058 61.210 2.423 1.00 17.18 152 ASP H N 1
ATOM 15279 C CA . ASP H 1 151 ? 68.955 61.618 3.520 1.00 17.62 152 ASP H CA 1
ATOM 15280 C C . ASP H 1 151 ? 68.221 61.749 4.869 1.00 17.96 152 ASP H C 1
ATOM 15281 O O . ASP H 1 151 ? 68.853 61.552 5.913 1.00 19.01 152 ASP H O 1
ATOM 15286 N N . GLU H 1 152 ? 66.921 62.048 4.856 1.00 17.45 153 GLU H N 1
ATOM 15287 C CA . GLU H 1 152 ? 66.172 62.072 6.142 1.00 17.58 153 GLU H CA 1
ATOM 15288 C C . GLU H 1 152 ? 66.006 60.634 6.678 1.00 18.34 153 GLU H C 1
ATOM 15289 O O . GLU H 1 152 ? 65.959 60.417 7.880 1.00 18.63 153 GLU H O 1
ATOM 15295 N N . ILE H 1 153 ? 65.925 59.640 5.793 1.00 17.28 154 ILE H N 1
ATOM 15296 C CA . ILE H 1 153 ? 65.861 58.256 6.256 1.00 18.06 154 ILE H CA 1
ATOM 15297 C C . ILE H 1 153 ? 67.184 57.884 6.952 1.00 18.31 154 ILE H C 1
ATOM 15298 O O . ILE H 1 153 ? 67.175 57.220 7.984 1.00 17.38 154 ILE H O 1
ATOM 15303 N N . LEU H 1 154 ? 68.309 58.354 6.397 1.00 17.52 155 LEU H N 1
ATOM 15304 C CA . LEU H 1 154 ? 69.621 58.168 7.036 1.00 18.56 155 LEU H CA 1
ATOM 15305 C C . LEU H 1 154 ? 69.662 58.883 8.387 1.00 18.74 155 LEU H C 1
ATOM 15306 O O . LEU H 1 154 ? 70.111 58.292 9.394 1.00 19.93 155 LEU H O 1
ATOM 15311 N N . ARG H 1 155 ? 69.173 60.122 8.415 1.00 19.03 156 ARG H N 1
ATOM 15312 C CA . ARG H 1 155 ? 69.182 60.899 9.661 1.00 18.76 156 ARG H CA 1
ATOM 15313 C C . ARG H 1 155 ? 68.343 60.187 10.709 1.00 19.54 156 ARG H C 1
ATOM 15314 O O . ARG H 1 155 ? 68.751 60.093 11.871 1.00 19.31 156 ARG H O 1
ATOM 15322 N N . ILE H 1 156 ? 67.171 59.691 10.311 1.00 18.13 157 ILE H N 1
ATOM 15323 C CA . ILE H 1 156 ? 66.305 58.951 11.264 1.00 18.49 157 ILE H CA 1
ATOM 15324 C C . ILE H 1 156 ? 67.054 57.749 11.886 1.00 19.71 157 ILE H C 1
ATOM 15325 O O . ILE H 1 156 ? 67.142 57.615 13.121 1.00 18.61 157 ILE H O 1
ATOM 15330 N N . VAL H 1 157 ? 67.601 56.869 11.052 1.00 19.49 158 VAL H N 1
ATOM 15331 C CA A VAL H 1 157 ? 68.286 55.690 11.586 0.50 20.04 158 VAL H CA 1
ATOM 15332 C CA B VAL H 1 157 ? 68.285 55.685 11.581 0.50 20.24 158 VAL H CA 1
ATOM 15333 C C . VAL H 1 157 ? 69.499 56.054 12.439 1.00 20.45 158 VAL H C 1
ATOM 15334 O O . VAL H 1 157 ? 69.703 55.482 13.517 1.00 21.38 158 VAL H O 1
ATOM 15341 N N . LYS H 1 158 ? 70.291 57.031 11.978 1.00 20.30 159 LYS H N 1
ATOM 15342 C CA . LYS H 1 158 ? 71.455 57.477 12.751 1.00 20.65 159 LYS H CA 1
ATOM 15343 C C . LYS H 1 158 ? 71.022 57.989 14.122 1.00 21.39 159 LYS H C 1
ATOM 15344 O O . LYS H 1 158 ? 71.604 57.627 15.150 1.00 21.19 159 LYS H O 1
ATOM 15350 N N . ALA H 1 159 ? 69.989 58.825 14.122 1.00 19.79 160 ALA H N 1
ATOM 15351 C CA . ALA H 1 159 ? 69.510 59.450 15.364 1.00 20.80 160 ALA H CA 1
ATOM 15352 C C . ALA H 1 159 ? 68.904 58.427 16.319 1.00 21.16 160 ALA H C 1
ATOM 15353 O O . ALA H 1 159 ? 69.079 58.531 17.548 1.00 22.59 160 ALA H O 1
ATOM 15355 N N . LEU H 1 160 ? 68.177 57.444 15.795 1.00 20.84 161 LEU H N 1
ATOM 15356 C CA . LEU H 1 160 ? 67.578 56.416 16.650 1.00 21.27 161 LEU H CA 1
ATOM 15357 C C . LEU H 1 160 ? 68.668 55.559 17.284 1.00 21.85 161 LEU H C 1
ATOM 15358 O O . LEU H 1 160 ? 68.581 55.200 18.461 1.00 21.99 161 LEU H O 1
ATOM 15363 N N . LYS H 1 161 ? 69.675 55.191 16.493 1.00 21.82 162 LYS H N 1
ATOM 15364 C CA . LYS H 1 161 ? 70.810 54.399 17.032 1.00 22.26 162 LYS H CA 1
ATOM 15365 C C . LYS H 1 161 ? 71.565 55.136 18.154 1.00 22.57 162 LYS H C 1
ATOM 15366 O O . LYS H 1 161 ? 71.914 54.541 19.186 1.00 23.50 162 LYS H O 1
ATOM 15372 N N . LEU H 1 162 ? 71.814 56.425 17.960 1.00 23.61 163 LEU H N 1
ATOM 15373 C CA . LEU H 1 162 ? 72.428 57.261 18.997 1.00 23.93 163 LEU H CA 1
ATOM 15374 C C . LEU H 1 162 ? 71.544 57.355 20.227 1.00 23.66 163 LEU H C 1
ATOM 15375 O O . LEU H 1 162 ? 72.006 57.209 21.372 1.00 24.92 163 LEU H O 1
ATOM 15380 N N . GLY H 1 163 ? 70.251 57.603 20.018 1.00 23.01 164 GLY H N 1
ATOM 15381 C CA . GLY H 1 163 ? 69.355 57.719 21.167 1.00 22.02 164 GLY H CA 1
ATOM 15382 C C . GLY H 1 163 ? 69.335 56.418 21.938 1.00 22.81 164 GLY H C 1
ATOM 15383 O O . GLY H 1 163 ? 69.330 56.423 23.161 1.00 22.95 164 GLY H O 1
ATOM 15384 N N . ASP H 1 164 ? 69.357 55.295 21.222 1.00 22.54 165 ASP H N 1
ATOM 15385 C CA . ASP H 1 164 ? 69.336 53.979 21.873 1.00 23.91 165 ASP H CA 1
ATOM 15386 C C . ASP H 1 164 ? 70.622 53.739 22.672 1.00 24.65 165 ASP H C 1
ATOM 15387 O O . ASP H 1 164 ? 70.549 53.293 23.823 1.00 25.28 165 ASP H O 1
ATOM 15392 N N . SER H 1 165 ? 71.783 54.036 22.083 1.00 24.76 166 SER H N 1
ATOM 15393 C CA . SER H 1 165 ? 73.058 53.699 22.739 1.00 26.23 166 SER H CA 1
ATOM 15394 C C . SER H 1 165 ? 73.360 54.643 23.897 1.00 26.76 166 SER H C 1
ATOM 15395 O O . SER H 1 165 ? 73.945 54.230 24.923 1.00 26.69 166 SER H O 1
ATOM 15398 N N . LEU H 1 166 ? 72.961 55.905 23.731 1.00 25.32 167 LEU H N 1
ATOM 15399 C CA . LEU H 1 166 ? 73.237 56.955 24.729 1.00 24.72 167 LEU H CA 1
ATOM 15400 C C . LEU H 1 166 ? 72.090 57.169 25.735 1.00 24.50 167 LEU H C 1
ATOM 15401 O O . LEU H 1 166 ? 72.252 57.945 26.681 1.00 24.79 167 LEU H O 1
ATOM 15406 N N . LYS H 1 167 ? 70.959 56.488 25.526 1.00 24.55 168 LYS H N 1
ATOM 15407 C CA . LYS H 1 167 ? 69.775 56.586 26.394 1.00 25.11 168 LYS H CA 1
ATOM 15408 C C . LYS H 1 167 ? 69.291 58.039 26.407 1.00 24.72 168 LYS H C 1
ATOM 15409 O O . LYS H 1 167 ? 69.104 58.670 27.474 1.00 24.12 168 LYS H O 1
ATOM 15415 N N . ARG H 1 168 ? 69.111 58.587 25.198 1.00 23.29 169 ARG H N 1
ATOM 15416 C CA . ARG H 1 168 ? 68.690 59.970 25.061 1.00 22.52 169 ARG H CA 1
ATOM 15417 C C . ARG H 1 168 ? 67.568 60.092 24.041 1.00 22.11 169 ARG H C 1
ATOM 15418 O O . ARG H 1 168 ? 67.423 59.241 23.138 1.00 22.47 169 ARG H O 1
ATOM 15426 N N . ALA H 1 169 ? 66.759 61.131 24.207 1.00 21.56 170 ALA H N 1
ATOM 15427 C CA . ALA H 1 169 ? 65.771 61.507 23.215 1.00 21.17 170 ALA H CA 1
ATOM 15428 C C . ALA H 1 169 ? 66.429 62.542 22.301 1.00 20.70 170 ALA H C 1
ATOM 15429 O O . ALA H 1 169 ? 67.404 63.218 22.682 1.00 21.69 170 ALA H O 1
ATOM 15431 N N . VAL H 1 170 ? 65.915 62.673 21.080 1.00 19.63 171 VAL H N 1
ATOM 15432 C CA . VAL H 1 170 ? 66.589 63.485 20.085 1.00 18.26 171 VAL H CA 1
ATOM 15433 C C . VAL H 1 170 ? 65.723 64.688 19.718 1.00 18.24 171 VAL H C 1
ATOM 15434 O O . VAL H 1 170 ? 64.575 64.486 19.360 1.00 18.96 171 VAL H O 1
ATOM 15438 N N . PRO H 1 171 ? 66.256 65.927 19.806 1.00 18.52 172 PRO H N 1
ATOM 15439 C CA . PRO H 1 171 ? 65.413 67.123 19.564 1.00 17.75 172 PRO H CA 1
ATOM 15440 C C . PRO H 1 171 ? 65.009 67.323 18.103 1.00 18.06 172 PRO H C 1
ATOM 15441 O O . PRO H 1 171 ? 65.668 66.769 17.206 1.00 18.44 172 PRO H O 1
ATOM 15445 N N . ALA H 1 172 ? 63.973 68.147 17.883 1.00 16.98 173 ALA H N 1
ATOM 15446 C CA . ALA H 1 172 ? 63.618 68.543 16.518 1.00 17.51 173 ALA H CA 1
ATOM 15447 C C . ALA H 1 172 ? 64.882 68.963 15.756 1.00 17.76 173 ALA H C 1
ATOM 15448 O O . ALA H 1 172 ? 65.768 69.671 16.292 1.00 17.87 173 ALA H O 1
ATOM 15450 N N . ASP H 1 173 ? 64.972 68.558 14.479 1.00 18.50 174 ASP H N 1
ATOM 15451 C CA . ASP H 1 173 ? 66.042 69.059 13.574 1.00 18.02 174 ASP H CA 1
ATOM 15452 C C . ASP H 1 173 ? 67.497 68.696 13.960 1.00 18.11 174 ASP H C 1
ATOM 15453 O O . ASP H 1 173 ? 68.466 69.285 13.451 1.00 19.75 174 ASP H O 1
ATOM 15458 N N . TRP H 1 174 ? 67.640 67.735 14.861 1.00 18.13 175 TRP H N 1
ATOM 15459 C CA . TRP H 1 174 ? 68.975 67.300 15.285 1.00 19.46 175 TRP H CA 1
ATOM 15460 C C . TRP H 1 174 ? 69.758 66.846 14.037 1.00 19.98 175 TRP H C 1
ATOM 15461 O O . TRP H 1 174 ? 69.202 66.119 13.223 1.00 20.69 175 TRP H O 1
ATOM 15472 N N . PRO H 1 175 ? 71.062 67.161 13.934 1.00 20.49 176 PRO H N 1
ATOM 15473 C CA . PRO H 1 175 ? 71.938 67.792 14.932 1.00 21.33 176 PRO H CA 1
ATOM 15474 C C . PRO H 1 175 ? 71.983 69.310 14.937 1.00 22.03 176 PRO H C 1
ATOM 15475 O O . PRO H 1 175 ? 72.894 69.894 15.545 1.00 24.55 176 PRO H O 1
ATOM 15479 N N . ASN H 1 176 ? 71.005 69.950 14.298 1.00 21.06 177 ASN H N 1
ATOM 15480 C CA . ASN H 1 176 ? 70.968 71.389 14.191 1.00 21.65 177 ASN H CA 1
ATOM 15481 C C . ASN H 1 176 ? 69.760 72.001 14.887 1.00 21.64 177 ASN H C 1
ATOM 15482 O O . ASN H 1 176 ? 69.119 72.889 14.364 1.00 20.80 177 ASN H O 1
ATOM 15487 N N . ASN H 1 177 ? 69.470 71.528 16.092 1.00 21.78 178 ASN H N 1
ATOM 15488 C CA . ASN H 1 177 ? 68.327 72.056 16.803 1.00 22.00 178 ASN H CA 1
ATOM 15489 C C . ASN H 1 177 ? 68.580 73.505 17.221 1.00 23.34 178 ASN H C 1
ATOM 15490 O O . ASN H 1 177 ? 69.669 73.832 17.670 1.00 23.10 178 ASN H O 1
ATOM 15495 N N . GLU H 1 178 ? 67.573 74.362 17.083 1.00 23.35 179 GLU H N 1
ATOM 15496 C CA . GLU H 1 178 ? 67.774 75.777 17.318 1.00 24.57 179 GLU H CA 1
ATOM 15497 C C . GLU H 1 178 ? 67.927 76.133 18.789 1.00 24.65 179 GLU H C 1
ATOM 15498 O O . GLU H 1 178 ? 68.437 77.208 19.092 1.00 25.63 179 GLU H O 1
ATOM 15504 N N . ILE H 1 179 ? 67.446 75.272 19.685 1.00 23.21 180 ILE H N 1
ATOM 15505 C CA . ILE H 1 179 ? 67.543 75.539 21.136 1.00 22.38 180 ILE H CA 1
ATOM 15506 C C . ILE H 1 179 ? 68.847 74.974 21.710 1.00 22.42 180 ILE H C 1
ATOM 15507 O O . ILE H 1 179 ? 69.566 75.687 22.419 1.00 22.70 180 ILE H O 1
ATOM 15512 N N . ILE H 1 180 ? 69.137 73.709 21.399 1.00 22.08 181 ILE H N 1
ATOM 15513 C CA . ILE H 1 180 ? 70.270 72.988 22.008 1.00 22.32 181 ILE H CA 1
ATOM 15514 C C . ILE H 1 180 ? 71.294 72.428 21.001 1.00 22.85 181 ILE H C 1
ATOM 15515 O O . ILE H 1 180 ? 72.257 71.764 21.395 1.00 23.38 181 ILE H O 1
ATOM 15520 N N . GLY H 1 181 ? 71.106 72.719 19.712 1.00 23.53 182 GLY H N 1
ATOM 15521 C CA . GLY H 1 181 ? 72.103 72.376 18.687 1.00 23.15 182 GLY H CA 1
ATOM 15522 C C . GLY H 1 181 ? 72.245 70.877 18.485 1.00 24.34 182 GLY H C 1
ATOM 15523 O O . GLY H 1 181 ? 71.274 70.196 18.121 1.00 24.00 182 GLY H O 1
ATOM 15524 N N . GLU H 1 182 ? 73.439 70.355 18.771 1.00 23.82 183 GLU H N 1
ATOM 15525 C CA . GLU H 1 182 ? 73.706 68.910 18.715 1.00 24.84 183 GLU H CA 1
ATOM 15526 C C . GLU H 1 182 ? 73.430 68.179 20.043 1.00 23.62 183 GLU H C 1
ATOM 15527 O O . GLU H 1 182 ? 73.651 66.965 20.174 1.00 22.60 183 GLU H O 1
ATOM 15533 N N . GLY H 1 183 ? 72.956 68.942 21.026 1.00 23.49 184 GLY H N 1
ATOM 15534 C CA . GLY H 1 183 ? 72.577 68.377 22.307 1.00 23.06 184 GLY H CA 1
ATOM 15535 C C . GLY H 1 183 ? 71.517 67.306 22.196 1.00 23.43 184 GLY H C 1
ATOM 15536 O O . GLY H 1 183 ? 70.696 67.308 21.247 1.00 21.42 184 GLY H O 1
ATOM 15537 N N . LEU H 1 184 ? 71.548 66.384 23.152 1.00 22.65 185 LEU H N 1
ATOM 15538 C CA . LEU H 1 184 ? 70.543 65.328 23.269 1.00 22.74 185 LEU H CA 1
ATOM 15539 C C . LEU H 1 184 ? 69.841 65.392 24.632 1.00 23.16 185 LEU H C 1
ATOM 15540 O O . LEU H 1 184 ? 70.435 65.779 25.654 1.00 23.55 185 LEU H O 1
ATOM 15545 N N . ILE H 1 185 ? 68.594 64.939 24.638 1.00 22.02 186 ILE H N 1
ATOM 15546 C CA . ILE H 1 185 ? 67.670 65.215 25.715 1.00 21.26 186 ILE H CA 1
ATOM 15547 C C . ILE H 1 185 ? 67.609 64.061 26.705 1.00 21.39 186 ILE H C 1
ATOM 15548 O O . ILE H 1 185 ? 67.480 62.893 26.328 1.00 21.02 186 ILE H O 1
ATOM 15553 N N . VAL H 1 186 ? 67.695 64.396 27.985 1.00 22.65 187 VAL H N 1
ATOM 15554 C CA . VAL H 1 186 ? 67.466 63.413 29.034 1.00 22.87 187 VAL H CA 1
ATOM 15555 C C . VAL H 1 186 ? 65.961 63.107 29.162 1.00 23.79 187 VAL H C 1
ATOM 15556 O O . VAL H 1 186 ? 65.140 64.031 29.323 1.00 22.76 187 VAL H O 1
ATOM 15560 N N . PRO H 1 187 ? 65.578 61.815 29.098 1.00 25.04 188 PRO H N 1
ATOM 15561 C CA . PRO H 1 187 ? 64.179 61.452 29.285 1.00 26.15 188 PRO H CA 1
ATOM 15562 C C . PRO H 1 187 ? 63.653 62.110 30.573 1.00 26.71 188 PRO H C 1
ATOM 15563 O O . PRO H 1 187 ? 64.339 62.037 31.599 1.00 27.01 188 PRO H O 1
ATOM 15567 N N . PRO H 1 188 ? 62.489 62.796 30.493 1.00 26.68 189 PRO H N 1
ATOM 15568 C CA . PRO H 1 188 ? 62.034 63.596 31.639 1.00 26.30 189 PRO H CA 1
ATOM 15569 C C . PRO H 1 188 ? 61.649 62.738 32.858 1.00 26.17 189 PRO H C 1
ATOM 15570 O O . PRO H 1 188 ? 61.216 61.597 32.701 1.00 26.33 189 PRO H O 1
ATOM 15574 N N . PRO H 1 189 ? 61.763 63.311 34.069 1.00 25.84 190 PRO H N 1
ATOM 15575 C CA . PRO H 1 189 ? 61.324 62.613 35.269 1.00 25.81 190 PRO H CA 1
ATOM 15576 C C . PRO H 1 189 ? 59.829 62.357 35.184 1.00 26.14 190 PRO H C 1
ATOM 15577 O O . PRO H 1 189 ? 59.094 63.166 34.604 1.00 25.98 190 PRO H O 1
ATOM 15581 N N . THR H 1 190 ? 59.367 61.268 35.784 1.00 26.63 191 THR H N 1
ATOM 15582 C CA . THR H 1 190 ? 57.942 60.968 35.771 1.00 26.94 191 THR H CA 1
ATOM 15583 C C . THR H 1 190 ? 57.353 60.947 37.192 1.00 26.78 191 THR H C 1
ATOM 15584 O O . THR H 1 190 ? 56.203 60.551 37.378 1.00 27.86 191 THR H O 1
ATOM 15588 N N . THR H 1 191 ? 58.152 61.346 38.186 1.00 25.82 192 THR H N 1
ATOM 15589 C CA . THR H 1 191 ? 57.637 61.528 39.562 1.00 25.52 192 THR H CA 1
ATOM 15590 C C . THR H 1 191 ? 58.156 62.823 40.138 1.00 25.48 192 THR H C 1
ATOM 15591 O O . THR H 1 191 ? 59.173 63.339 39.684 1.00 24.75 192 THR H O 1
ATOM 15595 N N . GLU H 1 192 ? 57.426 63.358 41.128 1.00 26.14 193 GLU H N 1
ATOM 15596 C CA . GLU H 1 192 ? 57.787 64.580 41.833 1.00 26.67 193 GLU H CA 1
ATOM 15597 C C . GLU H 1 192 ? 59.167 64.492 42.489 1.00 27.12 193 GLU H C 1
ATOM 15598 O O . GLU H 1 192 ? 59.983 65.405 42.362 1.00 26.83 193 GLU H O 1
ATOM 15604 N N . ASP H 1 193 ? 59.403 63.405 43.216 1.00 27.32 194 ASP H N 1
ATOM 15605 C CA . ASP H 1 193 ? 60.702 63.211 43.883 1.00 28.87 194 ASP H CA 1
ATOM 15606 C C . ASP H 1 193 ? 61.858 63.177 42.892 1.00 28.72 194 ASP H C 1
ATOM 15607 O O . ASP H 1 193 ? 62.885 63.834 43.109 1.00 28.37 194 ASP H O 1
ATOM 15612 N N . GLN H 1 194 ? 61.656 62.449 41.792 1.00 28.27 195 GLN H N 1
ATOM 15613 C CA . GLN H 1 194 ? 62.644 62.392 40.721 1.00 29.08 195 GLN H CA 1
ATOM 15614 C C . GLN H 1 194 ? 62.892 63.769 40.103 1.00 28.48 195 GLN H C 1
ATOM 15615 O O . GLN H 1 194 ? 64.033 64.139 39.843 1.00 27.94 195 GLN H O 1
ATOM 15621 N N . ALA H 1 195 ? 61.829 64.540 39.875 1.00 27.55 196 ALA H N 1
ATOM 15622 C CA . ALA H 1 195 ? 61.991 65.889 39.351 1.00 28.35 196 ALA H CA 1
ATOM 15623 C C . ALA H 1 195 ? 62.797 66.801 40.283 1.00 29.79 196 ALA H C 1
ATOM 15624 O O . ALA H 1 195 ? 63.695 67.529 39.844 1.00 29.18 196 ALA H O 1
ATOM 15626 N N . ARG H 1 196 ? 62.472 66.743 41.576 1.00 30.68 197 ARG H N 1
ATOM 15627 C CA . ARG H 1 196 ? 63.150 67.545 42.575 1.00 32.74 197 ARG H CA 1
ATOM 15628 C C . ARG H 1 196 ? 64.627 67.207 42.610 1.00 32.23 197 ARG H C 1
ATOM 15629 O O . ARG H 1 196 ? 65.461 68.110 42.641 1.00 32.36 197 ARG H O 1
ATOM 15637 N N . ALA H 1 197 ? 64.934 65.913 42.601 1.00 32.64 198 ALA H N 1
ATOM 15638 C CA . ALA H 1 197 ? 66.319 65.448 42.697 1.00 33.68 198 ALA H CA 1
ATOM 15639 C C . ALA H 1 197 ? 67.134 65.893 41.489 1.00 34.79 198 ALA H C 1
ATOM 15640 O O . ALA H 1 197 ? 68.277 66.327 41.635 1.00 34.84 198 ALA H O 1
ATOM 15642 N N . ARG H 1 198 ? 66.545 65.813 40.295 1.00 35.45 199 ARG H N 1
ATOM 15643 C CA . ARG H 1 198 ? 67.286 66.172 39.080 1.00 37.18 199 ARG H CA 1
ATOM 15644 C C . ARG H 1 198 ? 67.757 67.605 39.153 1.00 38.59 199 ARG H C 1
ATOM 15645 O O . ARG H 1 198 ? 68.893 67.936 38.782 1.00 39.17 199 ARG H O 1
ATOM 15653 N N . MET H 1 199 ? 66.872 68.458 39.644 1.00 40.30 200 MET H N 1
ATOM 15654 C CA . MET H 1 199 ? 67.178 69.866 39.819 1.00 42.43 200 MET H CA 1
ATOM 15655 C C . MET H 1 199 ? 68.230 70.141 40.902 1.00 42.83 200 MET H C 1
ATOM 15656 O O . MET H 1 199 ? 69.154 70.934 40.689 1.00 43.18 200 MET H O 1
ATOM 15661 N N . GLU H 1 200 ? 68.103 69.464 42.039 1.00 43.61 201 GLU H N 1
ATOM 15662 C CA . GLU H 1 200 ? 69.067 69.603 43.140 1.00 44.35 201 GLU H CA 1
ATOM 15663 C C . GLU H 1 200 ? 70.458 69.073 42.787 1.00 44.01 201 GLU H C 1
ATOM 15664 O O . GLU H 1 200 ? 71.451 69.544 43.344 1.00 44.08 201 GLU H O 1
ATOM 15670 N N . SER H 1 201 ? 70.522 68.119 41.856 1.00 43.18 202 SER H N 1
ATOM 15671 C CA . SER H 1 201 ? 71.784 67.536 41.403 1.00 42.47 202 SER H CA 1
ATOM 15672 C C . SER H 1 201 ? 72.647 68.487 40.556 1.00 41.74 202 SER H C 1
ATOM 15673 O O . SER H 1 201 ? 73.875 68.366 40.542 1.00 42.39 202 SER H O 1
ATOM 15676 N N . GLY H 1 202 ? 72.011 69.407 39.836 1.00 40.23 203 GLY H N 1
ATOM 15677 C CA . GLY H 1 202 ? 72.723 70.344 38.968 1.00 38.59 203 GLY H CA 1
ATOM 15678 C C . GLY H 1 202 ? 73.584 69.657 37.918 1.00 37.15 203 GLY H C 1
ATOM 15679 O O . GLY H 1 202 ? 74.551 70.239 37.422 1.00 37.67 203 GLY H O 1
ATOM 15680 N N . GLN H 1 203 ? 73.223 68.421 37.585 1.00 35.35 204 GLN H N 1
ATOM 15681 C CA . GLN H 1 203 ? 73.990 67.555 36.689 1.00 33.76 204 GLN H CA 1
ATOM 15682 C C . GLN H 1 203 ? 73.951 67.986 35.220 1.00 32.62 204 GLN H C 1
ATOM 15683 O O . GLN H 1 203 ? 74.946 67.852 34.496 1.00 32.06 204 GLN H O 1
ATOM 15689 N N . TYR H 1 204 ? 72.794 68.486 34.788 1.00 31.39 205 TYR H N 1
ATOM 15690 C CA . TYR H 1 204 ? 72.573 68.810 33.377 1.00 29.51 205 TYR H CA 1
ATOM 15691 C C . TYR H 1 204 ? 72.290 70.283 33.134 1.00 29.12 205 TYR H C 1
ATOM 15692 O O . TYR H 1 204 ? 71.742 70.976 33.993 1.00 28.47 205 TYR H O 1
ATOM 15701 N N . ARG H 1 205 ? 72.629 70.746 31.933 1.00 28.69 206 ARG H N 1
ATOM 15702 C CA . ARG H 1 205 ? 72.078 71.974 31.409 1.00 28.68 206 ARG H CA 1
ATOM 15703 C C . ARG H 1 205 ? 70.555 71.760 31.411 1.00 28.09 206 ARG H C 1
ATOM 15704 O O . ARG H 1 205 ? 70.076 70.651 31.162 1.00 27.69 206 ARG H O 1
ATOM 15712 N N . SER H 1 206 ? 69.811 72.812 31.737 1.00 27.86 207 SER H N 1
ATOM 15713 C CA . SER H 1 206 ? 68.387 72.688 32.052 1.00 27.75 207 SER H CA 1
ATOM 15714 C C . SER H 1 206 ? 67.603 73.958 31.781 1.00 27.15 207 SER H C 1
ATOM 15715 O O . SER H 1 206 ? 68.084 75.045 32.081 1.00 27.58 207 SER H O 1
ATOM 15718 N N . LEU H 1 207 ? 66.392 73.813 31.254 1.00 25.81 208 LEU H N 1
ATOM 15719 C CA A LEU H 1 207 ? 65.458 74.939 31.155 0.50 26.03 208 LEU H CA 1
ATOM 15720 C CA B LEU H 1 207 ? 65.450 74.925 31.142 0.50 25.96 208 LEU H CA 1
ATOM 15721 C C . LEU H 1 207 ? 64.333 74.822 32.184 1.00 25.99 208 LEU H C 1
ATOM 15722 O O . LEU H 1 207 ? 63.688 75.821 32.528 1.00 25.83 208 LEU H O 1
ATOM 15731 N N . ASP H 1 208 ? 64.109 73.599 32.671 1.00 25.40 209 ASP H N 1
ATOM 15732 C CA . ASP H 1 208 ? 63.144 73.275 33.729 1.00 24.96 209 ASP H CA 1
ATOM 15733 C C . ASP H 1 208 ? 63.401 71.799 34.082 1.00 24.33 209 ASP H C 1
ATOM 15734 O O . ASP H 1 208 ? 64.171 71.111 33.402 1.00 23.44 209 ASP H O 1
ATOM 15739 N N . TRP H 1 209 ? 62.744 71.291 35.115 1.00 24.04 210 TRP H N 1
ATOM 15740 C CA . TRP H 1 209 ? 62.976 69.916 35.544 1.00 23.62 210 TRP H CA 1
ATOM 15741 C C . TRP H 1 209 ? 62.720 68.863 34.458 1.00 22.97 210 TRP H C 1
ATOM 15742 O O . TRP H 1 209 ? 63.331 67.787 34.456 1.00 23.31 210 TRP H O 1
ATOM 15753 N N . TRP H 1 210 ? 61.822 69.188 33.522 1.00 22.51 211 TRP H N 1
ATOM 15754 C CA . TRP H 1 210 ? 61.408 68.233 32.491 1.00 22.06 211 TRP H CA 1
ATOM 15755 C C . TRP H 1 210 ? 62.189 68.463 31.187 1.00 22.38 211 TRP H C 1
ATOM 15756 O O . TRP H 1 210 ? 61.977 67.722 30.232 1.00 22.16 211 TRP H O 1
ATOM 15767 N N . PHE H 1 211 ? 63.086 69.453 31.168 1.00 21.70 212 PHE H N 1
ATOM 15768 C CA . PHE H 1 211 ? 63.879 69.797 29.973 1.00 22.10 212 PHE H CA 1
ATOM 15769 C C . PHE H 1 211 ? 65.360 69.917 30.343 1.00 21.60 212 PHE H C 1
ATOM 15770 O O . PHE H 1 211 ? 65.878 71.023 30.578 1.00 22.28 212 PHE H O 1
ATOM 15778 N N . CYS H 1 212 ? 66.020 68.769 30.396 1.00 21.74 213 CYS H N 1
ATOM 15779 C CA . CYS H 1 212 ? 67.454 68.689 30.662 1.00 22.64 213 CYS H CA 1
ATOM 15780 C C . CYS H 1 212 ? 68.130 68.027 29.472 1.00 22.61 213 CYS H C 1
ATOM 15781 O O . CYS H 1 212 ? 67.538 67.151 28.833 1.00 21.67 213 CYS H O 1
ATOM 15784 N N . TRP H 1 213 ? 69.369 68.426 29.208 1.00 22.53 214 TRP H N 1
ATOM 15785 C CA A TRP H 1 213 ? 70.104 67.944 28.054 0.50 22.81 214 TRP H CA 1
ATOM 15786 C CA B TRP H 1 213 ? 70.110 67.896 28.069 0.50 23.33 214 TRP H CA 1
ATOM 15787 C C . TRP H 1 213 ? 71.614 67.943 28.291 1.00 23.31 214 TRP H C 1
ATOM 15788 O O . TRP H 1 213 ? 72.119 68.626 29.200 1.00 23.44 214 TRP H O 1
ATOM 15809 N N . ASP H 1 214 ? 72.322 67.211 27.453 1.00 23.33 215 ASP H N 1
ATOM 15810 C CA . ASP H 1 214 ? 73.774 67.244 27.437 1.00 24.42 215 ASP H CA 1
ATOM 15811 C C . ASP H 1 214 ? 74.285 66.987 26.028 1.00 25.33 215 ASP H C 1
ATOM 15812 O O . ASP H 1 214 ? 73.500 66.953 25.075 1.00 24.63 215 ASP H O 1
ATOM 15817 N N . THR H 1 215 ? 75.596 66.829 25.898 1.00 26.01 216 THR H N 1
ATOM 15818 C CA . THR H 1 215 ? 76.218 66.659 24.578 1.00 26.82 216 THR H CA 1
ATOM 15819 C C . THR H 1 215 ? 77.099 65.402 24.553 1.00 27.67 216 THR H C 1
ATOM 15820 O O . THR H 1 215 ? 78.337 65.508 24.514 1.00 27.68 216 THR H O 1
ATOM 15824 N N . PRO H 1 216 ? 76.458 64.204 24.621 1.00 27.59 217 PRO H N 1
ATOM 15825 C CA . PRO H 1 216 ? 77.160 62.919 24.713 1.00 27.67 217 PRO H CA 1
ATOM 15826 C C . PRO H 1 216 ? 77.586 62.324 23.371 1.00 27.57 217 PRO H C 1
ATOM 15827 O O . PRO H 1 216 ? 78.394 61.393 23.356 1.00 27.96 217 PRO H O 1
ATOM 15831 N N . ALA H 1 217 ? 77.022 62.813 22.266 1.00 27.45 218 ALA H N 1
ATOM 15832 C CA . ALA H 1 217 ? 77.330 62.250 20.936 1.00 27.46 218 ALA H CA 1
ATOM 15833 C C . ALA H 1 217 ? 78.743 62.657 20.543 1.00 28.03 218 ALA H C 1
ATOM 15834 O O . ALA H 1 217 ? 79.158 63.791 20.821 1.00 28.75 218 ALA H O 1
ATOM 15836 N N . SER H 1 218 ? 79.482 61.741 19.908 1.00 28.46 219 SER H N 1
ATOM 15837 C CA . SER H 1 218 ? 80.856 62.038 19.451 1.00 28.38 219 SER H CA 1
ATOM 15838 C C . SER H 1 218 ? 80.868 63.031 18.292 1.00 29.24 219 SER H C 1
ATOM 15839 O O . SER H 1 218 ? 79.857 63.174 17.569 1.00 28.66 219 SER H O 1
ATOM 15842 N N . ARG H 1 219 ? 81.997 63.713 18.095 1.00 29.22 220 ARG H N 1
ATOM 15843 C CA . ARG H 1 219 ? 82.149 64.629 16.951 1.00 30.50 220 ARG H CA 1
ATOM 15844 C C . ARG H 1 219 ? 81.923 63.857 15.649 1.00 29.87 220 ARG H C 1
ATOM 15845 O O . ARG H 1 219 ? 81.248 64.346 14.734 1.00 29.79 220 ARG H O 1
ATOM 15853 N N . ASP H 1 220 ? 82.437 62.635 15.590 1.00 29.75 221 ASP H N 1
ATOM 15854 C CA . ASP H 1 220 ? 82.270 61.779 14.397 1.00 30.02 221 ASP H CA 1
ATOM 15855 C C . ASP H 1 220 ? 80.799 61.513 14.068 1.00 29.15 221 ASP H C 1
ATOM 15856 O O . ASP H 1 220 ? 80.368 61.687 12.924 1.00 27.99 221 ASP H O 1
ATOM 15861 N N . ASP H 1 221 ? 80.045 61.102 15.083 1.00 28.32 222 ASP H N 1
ATOM 15862 C CA . ASP H 1 221 ? 78.614 60.836 14.944 1.00 27.98 222 ASP H CA 1
ATOM 15863 C C . ASP H 1 221 ? 77.810 62.079 14.549 1.00 27.25 222 ASP H C 1
ATOM 15864 O O . ASP H 1 221 ? 76.946 62.017 13.662 1.00 26.03 222 ASP H O 1
ATOM 15869 N N . VAL H 1 222 ? 78.086 63.201 15.207 1.00 26.07 223 VAL H N 1
ATOM 15870 C CA . VAL H 1 222 ? 77.447 64.454 14.821 1.00 26.52 223 VAL H CA 1
ATOM 15871 C C . VAL H 1 222 ? 77.803 64.812 13.385 1.00 26.93 223 VAL H C 1
ATOM 15872 O O . VAL H 1 222 ? 76.917 65.149 12.606 1.00 25.63 223 VAL H O 1
ATOM 15876 N N . GLU H 1 223 ? 79.087 64.713 13.022 1.00 27.17 224 GLU H N 1
ATOM 15877 C CA . GLU H 1 223 ? 79.513 65.134 11.682 1.00 28.19 224 GLU H CA 1
ATOM 15878 C C . GLU H 1 223 ? 78.878 64.260 10.606 1.00 26.93 224 GLU H C 1
ATOM 15879 O O . GLU H 1 223 ? 78.474 64.756 9.560 1.00 27.57 224 GLU H O 1
ATOM 15885 N N . GLU H 1 224 ? 78.741 62.977 10.905 1.00 26.29 225 GLU H N 1
ATOM 15886 C CA . GLU H 1 224 ? 78.116 62.024 9.991 1.00 26.27 225 GLU H CA 1
ATOM 15887 C C . GLU H 1 224 ? 76.673 62.452 9.693 1.00 25.12 225 GLU H C 1
ATOM 15888 O O . GLU H 1 224 ? 76.246 62.516 8.536 1.00 25.14 225 GLU H O 1
ATOM 15894 N N . ALA H 1 225 ? 75.927 62.782 10.744 1.00 24.20 226 ALA H N 1
ATOM 15895 C CA . ALA H 1 225 ? 74.542 63.227 10.568 1.00 23.31 226 ALA H CA 1
ATOM 15896 C C . ALA H 1 225 ? 74.446 64.542 9.821 1.00 22.95 226 ALA H C 1
ATOM 15897 O O . ALA H 1 225 ? 73.553 64.715 8.990 1.00 23.73 226 ALA H O 1
ATOM 15899 N N . ARG H 1 226 ? 75.334 65.491 10.131 1.00 22.96 227 ARG H N 1
ATOM 15900 C CA . ARG H 1 226 ? 75.366 66.762 9.423 1.00 23.04 227 ARG H CA 1
ATOM 15901 C C . ARG H 1 226 ? 75.651 66.560 7.936 1.00 22.74 227 ARG H C 1
ATOM 15902 O O . ARG H 1 226 ? 75.090 67.265 7.116 1.00 21.98 227 ARG H O 1
ATOM 15910 N N . ARG H 1 227 ? 76.492 65.575 7.623 1.00 23.13 228 ARG H N 1
ATOM 15911 C CA . ARG H 1 227 ? 76.864 65.242 6.258 1.00 23.62 228 ARG H CA 1
ATOM 15912 C C . ARG H 1 227 ? 75.634 64.785 5.464 1.00 22.56 228 ARG H C 1
ATOM 15913 O O . ARG H 1 227 ? 75.489 65.138 4.282 1.00 21.99 228 ARG H O 1
ATOM 15921 N N . TYR H 1 228 ? 74.752 64.004 6.093 1.00 21.22 229 TYR H N 1
ATOM 15922 C CA . TYR H 1 228 ? 73.517 63.595 5.384 1.00 20.31 229 TYR H CA 1
ATOM 15923 C C . TYR H 1 228 ? 72.748 64.828 4.971 1.00 20.39 229 TYR H C 1
ATOM 15924 O O . TYR H 1 228 ? 72.263 64.921 3.849 1.00 20.18 229 TYR H O 1
ATOM 15933 N N . LEU H 1 229 ? 72.609 65.777 5.895 1.00 20.14 230 LEU H N 1
ATOM 15934 C CA . LEU H 1 229 ? 71.806 66.961 5.622 1.00 20.13 230 LEU H CA 1
ATOM 15935 C C . LEU H 1 229 ? 72.490 67.911 4.618 1.00 20.69 230 LEU H C 1
ATOM 15936 O O . LEU H 1 229 ? 71.829 68.520 3.788 1.00 19.85 230 LEU H O 1
ATOM 15941 N N . ARG H 1 230 ? 73.812 68.022 4.710 1.00 20.60 231 ARG H N 1
ATOM 15942 C CA . ARG H 1 230 ? 74.546 68.859 3.759 1.00 21.46 231 ARG H CA 1
ATOM 15943 C C . ARG H 1 230 ? 74.377 68.294 2.352 1.00 21.52 231 ARG H C 1
ATOM 15944 O O . ARG H 1 230 ? 74.159 69.056 1.416 1.00 20.93 231 ARG H O 1
ATOM 15952 N N . ARG H 1 231 ? 74.411 66.964 2.221 1.00 21.67 232 ARG H N 1
ATOM 15953 C CA . ARG H 1 231 ? 74.205 66.340 0.898 1.00 21.35 232 ARG H CA 1
ATOM 15954 C C . ARG H 1 231 ? 72.788 66.599 0.384 1.00 21.20 232 ARG H C 1
ATOM 15955 O O . ARG H 1 231 ? 72.586 66.931 -0.782 1.00 21.13 232 ARG H O 1
ATOM 15963 N N . ALA H 1 232 ? 71.789 66.488 1.266 1.00 20.65 233 ALA H N 1
ATOM 15964 C CA . ALA H 1 232 ? 70.403 66.764 0.879 1.00 20.49 233 ALA H CA 1
ATOM 15965 C C . ALA H 1 232 ? 70.248 68.166 0.312 1.00 20.41 233 ALA H C 1
ATOM 15966 O O . ALA H 1 232 ? 69.502 68.372 -0.644 1.00 19.77 233 ALA H O 1
ATOM 15968 N N . ALA H 1 233 ? 70.982 69.123 0.879 1.00 20.38 234 ALA H N 1
ATOM 15969 C CA . ALA H 1 233 ? 70.866 70.529 0.498 1.00 21.40 234 ALA H CA 1
ATOM 15970 C C . ALA H 1 233 ? 71.679 70.928 -0.740 1.00 21.83 234 ALA H C 1
ATOM 15971 O O . ALA H 1 233 ? 71.417 71.968 -1.355 1.00 22.21 234 ALA H O 1
ATOM 15973 N N . GLU H 1 234 ? 72.615 70.069 -1.129 1.00 22.73 235 GLU H N 1
ATOM 15974 C CA . GLU H 1 234 ? 73.579 70.378 -2.190 1.00 25.25 235 GLU H CA 1
ATOM 15975 C C . GLU H 1 234 ? 73.023 69.978 -3.547 1.00 24.88 235 GLU H C 1
ATOM 15976 O O . GLU H 1 234 ? 72.544 68.859 -3.723 1.00 24.21 235 GLU H O 1
ATOM 15982 N N . LYS H 1 235 ? 73.119 70.861 -4.526 1.00 26.32 236 LYS H N 1
ATOM 15983 C CA . LYS H 1 235 ? 72.803 70.413 -5.878 1.00 28.19 236 LYS H CA 1
ATOM 15984 C C . LYS H 1 235 ? 73.932 69.540 -6.426 1.00 28.62 236 LYS H C 1
ATOM 15985 O O . LYS H 1 235 ? 75.116 69.924 -6.334 1.00 27.46 236 LYS H O 1
ATOM 15991 N N . PRO H 1 236 ? 73.584 68.356 -6.978 1.00 29.19 237 PRO H N 1
ATOM 15992 C CA . PRO H 1 236 ? 74.621 67.550 -7.610 1.00 30.65 237 PRO H CA 1
ATOM 15993 C C . PRO H 1 236 ? 75.404 68.334 -8.661 1.00 32.08 237 PRO H C 1
ATOM 15994 O O . PRO H 1 236 ? 74.827 69.109 -9.433 1.00 31.59 237 PRO H O 1
ATOM 15998 N N . ALA H 1 237 ? 76.722 68.140 -8.648 1.00 34.03 238 ALA H N 1
ATOM 15999 C CA . ALA H 1 237 ? 77.618 68.775 -9.617 1.00 35.17 238 ALA H CA 1
ATOM 16000 C C . ALA H 1 237 ? 77.360 68.243 -11.026 1.00 35.65 238 ALA H C 1
ATOM 16001 O O . ALA H 1 237 ? 77.411 68.992 -12.001 1.00 36.42 238 ALA H O 1
ATOM 16003 N N . LYS H 1 238 ? 77.047 66.954 -11.109 1.00 35.50 239 LYS H N 1
ATOM 16004 C CA . LYS H 1 238 ? 76.872 66.253 -12.374 1.00 36.01 239 LYS H CA 1
ATOM 16005 C C . LYS H 1 238 ? 75.580 65.447 -12.312 1.00 34.98 239 LYS H C 1
ATOM 16006 O O . LYS H 1 238 ? 75.446 64.554 -11.462 1.00 35.62 239 LYS H O 1
ATOM 16012 N N . LEU H 1 239 ? 74.636 65.779 -13.191 1.00 33.00 240 LEU H N 1
ATOM 16013 C CA . LEU H 1 239 ? 73.354 65.074 -13.246 1.00 32.05 240 LEU H CA 1
ATOM 16014 C C . LEU H 1 239 ? 73.508 63.845 -14.119 1.00 32.31 240 LEU H C 1
ATOM 16015 O O . LEU H 1 239 ? 74.164 63.912 -15.166 1.00 31.15 240 LEU H O 1
ATOM 16020 N N . LEU H 1 240 ? 72.928 62.725 -13.688 1.00 31.83 241 LEU H N 1
ATOM 16021 C CA . LEU H 1 240 ? 73.116 61.464 -14.406 1.00 32.85 241 LEU H CA 1
ATOM 16022 C C . LEU H 1 240 ? 72.423 61.402 -15.771 1.00 34.01 241 LEU H C 1
ATOM 16023 O O . LEU H 1 240 ? 72.785 60.545 -16.582 1.00 34.44 241 LEU H O 1
ATOM 16028 N N . TYR H 1 241 ? 71.435 62.264 -16.036 1.00 35.25 242 TYR H N 1
ATOM 16029 C CA A TYR H 1 241 ? 70.782 62.280 -17.350 0.50 36.55 242 TYR H CA 1
ATOM 16030 C CA B TYR H 1 241 ? 70.776 62.295 -17.344 0.50 36.65 242 TYR H CA 1
ATOM 16031 C C . TYR H 1 241 ? 71.775 62.715 -18.429 1.00 37.64 242 TYR H C 1
ATOM 16032 O O . TYR H 1 241 ? 71.728 62.218 -19.561 1.00 37.95 242 TYR H O 1
ATOM 16049 N N . GLU H 1 242 ? 72.678 63.623 -18.060 1.00 39.17 243 GLU H N 1
ATOM 16050 C CA . GLU H 1 242 ? 73.712 64.143 -18.960 1.00 42.12 243 GLU H CA 1
ATOM 16051 C C . GLU H 1 242 ? 74.574 63.021 -19.579 1.00 42.56 243 GLU H C 1
ATOM 16052 O O . GLU H 1 242 ? 74.615 62.881 -20.802 1.00 43.33 243 GLU H O 1
ATOM 16058 N N . PRO I 1 1 ? 39.388 23.979 -3.532 1.00 35.70 2 PRO I N 1
ATOM 16059 C CA . PRO I 1 1 ? 38.637 24.366 -4.719 1.00 36.09 2 PRO I CA 1
ATOM 16060 C C . PRO I 1 1 ? 38.512 25.882 -4.786 1.00 35.85 2 PRO I C 1
ATOM 16061 O O . PRO I 1 1 ? 38.947 26.568 -3.862 1.00 36.15 2 PRO I O 1
ATOM 16065 N N . GLY I 1 2 ? 37.924 26.395 -5.859 1.00 35.39 3 GLY I N 1
ATOM 16066 C CA . GLY I 1 2 ? 37.779 27.836 -6.027 1.00 35.27 3 GLY I CA 1
ATOM 16067 C C . GLY I 1 2 ? 36.518 28.114 -6.803 1.00 34.98 3 GLY I C 1
ATOM 16068 O O . GLY I 1 2 ? 35.987 27.222 -7.458 1.00 35.70 3 GLY I O 1
ATOM 16069 N N . SER I 1 3 ? 36.037 29.345 -6.736 1.00 34.53 4 SER I N 1
ATOM 16070 C CA . SER I 1 3 ? 34.809 29.722 -7.432 1.00 34.22 4 SER I CA 1
ATOM 16071 C C . SER I 1 3 ? 35.103 30.218 -8.868 1.00 33.62 4 SER I C 1
ATOM 16072 O O . SER I 1 3 ? 36.018 31.003 -9.083 1.00 33.52 4 SER I O 1
ATOM 16075 N N . ILE I 1 4 ? 34.344 29.732 -9.845 1.00 32.83 5 ILE I N 1
ATOM 16076 C CA . ILE I 1 4 ? 34.448 30.228 -11.226 1.00 32.07 5 ILE I CA 1
ATOM 16077 C C . ILE I 1 4 ? 33.100 30.690 -11.798 1.00 31.54 5 ILE I C 1
ATOM 16078 O O . ILE I 1 4 ? 32.030 30.307 -11.294 1.00 32.17 5 ILE I O 1
ATOM 16083 N N . PRO I 1 5 ? 33.146 31.542 -12.845 1.00 30.00 6 PRO I N 1
ATOM 16084 C CA . PRO I 1 5 ? 31.989 31.770 -13.702 1.00 28.64 6 PRO I CA 1
ATOM 16085 C C . PRO I 1 5 ? 31.667 30.447 -14.391 1.00 26.49 6 PRO I C 1
ATOM 16086 O O . PRO I 1 5 ? 32.547 29.599 -14.497 1.00 26.94 6 PRO I O 1
ATOM 16090 N N . LEU I 1 6 ? 30.434 30.280 -14.854 1.00 24.27 7 LEU I N 1
ATOM 16091 C CA . LEU I 1 6 ? 30.022 29.019 -15.459 1.00 22.64 7 LEU I CA 1
ATOM 16092 C C . LEU I 1 6 ? 29.568 29.206 -16.898 1.00 19.93 7 LEU I C 1
ATOM 16093 O O . LEU I 1 6 ? 29.058 30.250 -17.247 1.00 20.11 7 LEU I O 1
ATOM 16098 N N . ILE I 1 7 ? 29.699 28.156 -17.696 1.00 19.05 8 ILE I N 1
ATOM 16099 C CA . ILE I 1 7 ? 29.163 28.160 -19.056 1.00 18.53 8 ILE I CA 1
ATOM 16100 C C . ILE I 1 7 ? 27.678 28.457 -18.976 1.00 19.17 8 ILE I C 1
ATOM 16101 O O . ILE I 1 7 ? 26.954 27.869 -18.153 1.00 18.60 8 ILE I O 1
ATOM 16106 N N . GLY I 1 8 ? 27.215 29.353 -19.841 1.00 18.58 9 GLY I N 1
ATOM 16107 C CA . GLY I 1 8 ? 25.807 29.743 -19.843 1.00 19.71 9 GLY I CA 1
ATOM 16108 C C . GLY I 1 8 ? 25.497 30.993 -19.036 1.00 19.82 9 GLY I C 1
ATOM 16109 O O . GLY I 1 8 ? 24.399 31.564 -19.204 1.00 21.18 9 GLY I O 1
ATOM 16110 N N . GLU I 1 9 ? 26.422 31.407 -18.162 1.00 20.00 10 GLU I N 1
ATOM 16111 C CA . GLU I 1 9 ? 26.280 32.637 -17.382 1.00 21.31 10 GLU I CA 1
ATOM 16112 C C . GLU I 1 9 ? 26.753 33.849 -18.200 1.00 21.14 10 GLU I C 1
ATOM 16113 O O . GLU I 1 9 ? 27.653 33.729 -19.043 1.00 20.82 10 GLU I O 1
ATOM 16119 N N . ARG I 1 10 ? 26.162 35.005 -17.933 1.00 21.22 11 ARG I N 1
ATOM 16120 C CA A ARG I 1 10 ? 26.729 36.223 -18.481 0.50 21.36 11 ARG I CA 1
ATOM 16121 C CA B ARG I 1 10 ? 26.696 36.264 -18.424 0.50 21.33 11 ARG I CA 1
ATOM 16122 C C . ARG I 1 10 ? 28.092 36.447 -17.827 1.00 21.59 11 ARG I C 1
ATOM 16123 O O . ARG I 1 10 ? 28.290 36.198 -16.622 1.00 21.35 11 ARG I O 1
ATOM 16138 N N . PHE I 1 11 ? 29.061 36.866 -18.633 1.00 20.25 12 PHE I N 1
ATOM 16139 C CA . PHE I 1 11 ? 30.403 37.142 -18.124 1.00 19.99 12 PHE I CA 1
ATOM 16140 C C . PHE I 1 11 ? 30.280 38.172 -16.998 1.00 21.03 12 PHE I C 1
ATOM 16141 O O . PHE I 1 11 ? 29.566 39.151 -17.167 1.00 21.99 12 PHE I O 1
ATOM 16149 N N . PRO I 1 12 ? 30.984 37.959 -15.858 1.00 22.49 13 PRO I N 1
ATOM 16150 C CA . PRO I 1 12 ? 30.715 38.918 -14.786 1.00 23.96 13 PRO I CA 1
ATOM 16151 C C . PRO I 1 12 ? 31.075 40.360 -15.152 1.00 23.99 13 PRO I C 1
ATOM 16152 O O . PRO I 1 12 ? 32.116 40.624 -15.732 1.00 24.19 13 PRO I O 1
ATOM 16156 N N . GLU I 1 13 ? 30.174 41.279 -14.838 1.00 24.77 14 GLU I N 1
ATOM 16157 C CA . GLU I 1 13 ? 30.372 42.681 -15.115 1.00 24.97 14 GLU I CA 1
ATOM 16158 C C . GLU I 1 13 ? 31.497 43.276 -14.306 1.00 24.52 14 GLU I C 1
ATOM 16159 O O . GLU I 1 13 ? 31.525 43.137 -13.077 1.00 24.65 14 GLU I O 1
ATOM 16165 N N . MET I 1 14 ? 32.419 43.940 -14.990 1.00 22.85 15 MET I N 1
ATOM 16166 C CA . MET I 1 14 ? 33.586 44.506 -14.335 1.00 23.26 15 MET I CA 1
ATOM 16167 C C . MET I 1 14 ? 34.228 45.590 -15.188 1.00 22.93 15 MET I C 1
ATOM 16168 O O . MET I 1 14 ? 34.217 45.497 -16.410 1.00 23.15 15 MET I O 1
ATOM 16173 N N . GLU I 1 15 ? 34.784 46.596 -14.523 1.00 21.46 16 GLU I N 1
ATOM 16174 C CA . GLU I 1 15 ? 35.639 47.573 -15.157 1.00 21.84 16 GLU I CA 1
ATOM 16175 C C . GLU I 1 15 ? 37.057 47.046 -15.032 1.00 21.74 16 GLU I C 1
ATOM 16176 O O . GLU I 1 15 ? 37.450 46.608 -13.941 1.00 22.74 16 GLU I O 1
ATOM 16182 N N . VAL I 1 16 ? 37.827 47.085 -16.128 1.00 20.43 17 VAL I N 1
ATOM 16183 C CA . VAL I 1 16 ? 39.213 46.581 -16.078 1.00 19.11 17 VAL I CA 1
ATOM 16184 C C . VAL I 1 16 ? 40.174 47.581 -16.715 1.00 19.54 17 VAL I C 1
ATOM 16185 O O . VAL I 1 16 ? 39.824 48.323 -17.630 1.00 19.68 17 VAL I O 1
ATOM 16189 N N . THR I 1 17 ? 41.405 47.590 -16.243 1.00 18.45 18 THR I N 1
ATOM 16190 C CA . THR I 1 17 ? 42.377 48.494 -16.803 1.00 19.05 18 THR I CA 1
ATOM 16191 C C . THR I 1 17 ? 43.230 47.674 -17.752 1.00 18.56 18 THR I C 1
ATOM 16192 O O . THR I 1 17 ? 43.828 46.703 -17.347 1.00 18.23 18 THR I O 1
ATOM 16196 N N . THR I 1 18 ? 43.276 48.075 -19.014 1.00 19.00 19 THR I N 1
ATOM 16197 C CA . THR I 1 18 ? 44.130 47.393 -19.982 1.00 18.22 19 THR I CA 1
ATOM 16198 C C . THR I 1 18 ? 45.203 48.372 -20.453 1.00 18.85 19 THR I C 1
ATOM 16199 O O . THR I 1 18 ? 45.090 49.600 -20.238 1.00 18.62 19 THR I O 1
ATOM 16203 N N . ASP I 1 19 ? 46.216 47.859 -21.144 1.00 17.10 20 ASP I N 1
ATOM 16204 C CA . ASP I 1 19 ? 47.255 48.728 -21.744 1.00 17.22 20 ASP I CA 1
ATOM 16205 C C . ASP I 1 19 ? 46.755 49.501 -22.963 1.00 18.19 20 ASP I C 1
ATOM 16206 O O . ASP I 1 19 ? 47.541 50.144 -23.600 1.00 18.52 20 ASP I O 1
ATOM 16211 N N . HIS I 1 20 ? 45.463 49.386 -23.283 1.00 18.61 21 HIS I N 1
ATOM 16212 C CA . HIS I 1 20 ? 44.787 50.245 -24.296 1.00 19.77 21 HIS I CA 1
ATOM 16213 C C . HIS I 1 20 ? 43.827 51.237 -23.637 1.00 20.89 21 HIS I C 1
ATOM 16214 O O . HIS I 1 20 ? 43.200 52.059 -24.320 1.00 21.18 21 HIS I O 1
ATOM 16221 N N . GLY I 1 21 ? 43.672 51.120 -22.329 1.00 20.30 22 GLY I N 1
ATOM 16222 C CA . GLY I 1 21 ? 42.782 51.977 -21.569 1.00 20.86 22 GLY I CA 1
ATOM 16223 C C . GLY I 1 21 ? 41.802 51.198 -20.704 1.00 20.47 22 GLY I C 1
ATOM 16224 O O . GLY I 1 21 ? 41.794 49.965 -20.671 1.00 20.13 22 GLY I O 1
ATOM 16225 N N . VAL I 1 22 ? 40.951 51.927 -20.007 1.00 20.38 23 VAL I N 1
ATOM 16226 C CA . VAL I 1 22 ? 39.943 51.305 -19.149 1.00 19.91 23 VAL I CA 1
ATOM 16227 C C . VAL I 1 22 ? 38.690 50.921 -19.931 1.00 20.31 23 VAL I C 1
ATOM 16228 O O . VAL I 1 22 ? 38.123 51.749 -20.681 1.00 21.82 23 VAL I O 1
ATOM 16232 N N . ILE I 1 23 ? 38.243 49.678 -19.772 1.00 19.77 24 ILE I N 1
ATOM 16233 C CA . ILE I 1 23 ? 37.014 49.236 -20.427 1.00 19.64 24 ILE I CA 1
ATOM 16234 C C . ILE I 1 23 ? 36.121 48.444 -19.481 1.00 20.17 24 ILE I C 1
ATOM 16235 O O . ILE I 1 23 ? 36.595 47.929 -18.464 1.00 20.58 24 ILE I O 1
ATOM 16240 N N . LYS I 1 24 ? 34.839 48.364 -19.831 1.00 20.45 25 LYS I N 1
ATOM 16241 C CA . LYS I 1 24 ? 33.854 47.564 -19.083 1.00 20.37 25 LYS I CA 1
ATOM 16242 C C . LYS I 1 24 ? 33.638 46.249 -19.820 1.00 19.88 25 LYS I C 1
ATOM 16243 O O . LYS I 1 24 ? 33.379 46.260 -21.049 1.00 20.82 25 LYS I O 1
ATOM 16249 N N . LEU I 1 25 ? 33.746 45.134 -19.104 1.00 18.63 26 LEU I N 1
ATOM 16250 C CA . LEU I 1 25 ? 33.415 43.804 -19.646 1.00 18.78 26 LEU I CA 1
ATOM 16251 C C . LEU I 1 25 ? 32.078 43.301 -19.088 1.00 18.69 26 LEU I C 1
ATOM 16252 O O . LEU I 1 25 ? 31.760 43.591 -17.934 1.00 19.26 26 LEU I O 1
ATOM 16257 N N . PRO I 1 26 ? 31.298 42.544 -19.895 1.00 17.97 27 PRO I N 1
ATOM 16258 C CA . PRO I 1 26 ? 31.558 42.247 -21.329 1.00 17.77 27 PRO I CA 1
ATOM 16259 C C . PRO I 1 26 ? 31.069 43.354 -22.272 1.00 18.02 27 PRO I C 1
ATOM 16260 O O . PRO I 1 26 ? 31.213 43.200 -23.478 1.00 18.15 27 PRO I O 1
ATOM 16264 N N . ASP I 1 27 ? 30.520 44.444 -21.717 1.00 18.42 28 ASP I N 1
ATOM 16265 C CA . ASP I 1 27 ? 29.826 45.479 -22.498 1.00 19.33 28 ASP I CA 1
ATOM 16266 C C . ASP I 1 27 ? 30.652 46.029 -23.643 1.00 18.79 28 ASP I C 1
ATOM 16267 O O . ASP I 1 27 ? 30.114 46.316 -24.718 1.00 18.63 28 ASP I O 1
ATOM 16272 N N . HIS I 1 28 ? 31.961 46.216 -23.424 1.00 16.95 29 HIS I N 1
ATOM 16273 C CA . HIS I 1 28 ? 32.819 46.788 -24.469 1.00 16.74 29 HIS I CA 1
ATOM 16274 C C . HIS I 1 28 ? 32.696 46.015 -25.790 1.00 17.11 29 HIS I C 1
ATOM 16275 O O . HIS I 1 28 ? 32.673 46.623 -26.895 1.00 17.98 29 HIS I O 1
ATOM 16282 N N . TYR I 1 29 ? 32.571 44.687 -25.685 1.00 16.69 30 TYR I N 1
ATOM 16283 C CA . TYR I 1 29 ? 32.559 43.802 -26.862 1.00 16.31 30 TYR I CA 1
ATOM 16284 C C . TYR I 1 29 ? 31.140 43.556 -27.332 1.00 16.71 30 TYR I C 1
ATOM 16285 O O . TYR I 1 29 ? 30.893 43.562 -28.518 1.00 16.43 30 TYR I O 1
ATOM 16294 N N . VAL I 1 30 ? 30.227 43.311 -26.403 1.00 16.66 31 VAL I N 1
ATOM 16295 C CA . VAL I 1 30 ? 28.805 43.185 -26.733 1.00 17.54 31 VAL I CA 1
ATOM 16296 C C . VAL I 1 30 ? 28.345 44.429 -27.543 1.00 17.80 31 VAL I C 1
ATOM 16297 O O . VAL I 1 30 ? 27.613 44.303 -28.553 1.00 18.42 31 VAL I O 1
ATOM 16301 N N . SER I 1 31 ? 28.817 45.606 -27.143 1.00 18.13 32 SER I N 1
ATOM 16302 C CA . SER I 1 31 ? 28.439 46.870 -27.841 1.00 19.41 32 SER I CA 1
ATOM 16303 C C . SER I 1 31 ? 28.898 46.921 -29.308 1.00 19.46 32 SER I C 1
ATOM 16304 O O . SER I 1 31 ? 28.319 47.657 -30.115 1.00 19.93 32 SER I O 1
ATOM 16307 N N . GLN I 1 32 ? 29.926 46.147 -29.647 1.00 17.60 33 GLN I N 1
ATOM 16308 C CA . GLN I 1 32 ? 30.491 46.090 -31.008 1.00 17.56 33 GLN I CA 1
ATOM 16309 C C . GLN I 1 32 ? 30.009 44.868 -31.812 1.00 16.68 33 GLN I C 1
ATOM 16310 O O . GLN I 1 32 ? 30.494 44.627 -32.928 1.00 18.57 33 GLN I O 1
ATOM 16316 N N . GLY I 1 33 ? 29.077 44.109 -31.230 1.00 16.69 34 GLY I N 1
ATOM 16317 C CA . GLY I 1 33 ? 28.569 42.857 -31.805 1.00 16.80 34 GLY I CA 1
ATOM 16318 C C . GLY I 1 33 ? 29.628 41.762 -31.835 1.00 16.57 34 GLY I C 1
ATOM 16319 O O . GLY I 1 33 ? 29.513 40.813 -32.592 1.00 17.80 34 GLY I O 1
ATOM 16320 N N . LYS I 1 34 ? 30.672 41.924 -31.021 1.00 15.56 35 LYS I N 1
ATOM 16321 C CA . LYS I 1 34 ? 31.829 40.983 -31.016 1.00 16.15 35 LYS I CA 1
ATOM 16322 C C . LYS I 1 34 ? 31.747 39.854 -29.988 1.00 16.58 35 LYS I C 1
ATOM 16323 O O . LYS I 1 34 ? 31.268 40.079 -28.877 1.00 17.15 35 LYS I O 1
ATOM 16329 N N . TRP I 1 35 ? 32.238 38.670 -30.372 1.00 15.26 36 TRP I N 1
ATOM 16330 C CA . TRP I 1 35 ? 32.628 37.633 -29.376 1.00 15.18 36 TRP I CA 1
ATOM 16331 C C . TRP I 1 35 ? 33.969 38.083 -28.823 1.00 14.76 36 TRP I C 1
ATOM 16332 O O . TRP I 1 35 ? 34.672 38.882 -29.471 1.00 14.72 36 TRP I O 1
ATOM 16343 N N . PHE I 1 36 ? 34.367 37.605 -27.639 1.00 14.00 37 PHE I N 1
ATOM 16344 C CA . PHE I 1 36 ? 35.768 37.792 -27.302 1.00 14.80 37 PHE I CA 1
ATOM 16345 C C . PHE I 1 36 ? 36.332 36.569 -26.633 1.00 15.07 37 PHE I C 1
ATOM 16346 O O . PHE I 1 36 ? 35.584 35.797 -25.974 1.00 15.30 37 PHE I O 1
ATOM 16354 N N . VAL I 1 37 ? 37.635 36.425 -26.801 1.00 14.42 38 VAL I N 1
ATOM 16355 C CA . VAL I 1 37 ? 38.387 35.411 -26.073 1.00 14.10 38 VAL I CA 1
ATOM 16356 C C . VAL I 1 37 ? 39.209 36.174 -25.037 1.00 14.47 38 VAL I C 1
ATOM 16357 O O . VAL I 1 37 ? 40.112 36.900 -25.384 1.00 13.52 38 VAL I O 1
ATOM 16361 N N . LEU I 1 38 ? 38.876 35.989 -23.757 1.00 15.65 39 LEU I N 1
ATOM 16362 C CA . LEU I 1 38 ? 39.691 36.545 -22.695 1.00 15.61 39 LEU I CA 1
ATOM 16363 C C . LEU I 1 38 ? 40.599 35.412 -22.245 1.00 16.25 39 LEU I C 1
ATOM 16364 O O . LEU I 1 38 ? 40.140 34.335 -21.952 1.00 15.60 39 LEU I O 1
ATOM 16369 N N . PHE I 1 39 ? 41.896 35.657 -22.218 1.00 15.00 40 PHE I N 1
ATOM 16370 C CA . PHE I 1 39 ? 42.796 34.610 -21.794 1.00 14.98 40 PHE I CA 1
ATOM 16371 C C . PHE I 1 39 ? 43.764 35.183 -20.789 1.00 16.71 40 PHE I C 1
ATOM 16372 O O . PHE I 1 39 ? 43.987 36.389 -20.769 1.00 17.42 40 PHE I O 1
ATOM 16380 N N . SER I 1 40 ? 44.273 34.340 -19.893 1.00 15.41 41 SER I N 1
ATOM 16381 C CA . SER I 1 40 ? 45.237 34.848 -18.924 1.00 14.71 41 SER I CA 1
ATOM 16382 C C . SER I 1 40 ? 46.566 34.191 -19.091 1.00 14.98 41 SER I C 1
ATOM 16383 O O . SER I 1 40 ? 46.665 33.138 -19.733 1.00 16.43 41 SER I O 1
ATOM 16386 N N . HIS I 1 41 ? 47.594 34.821 -18.542 1.00 13.86 42 HIS I N 1
ATOM 16387 C CA . HIS I 1 41 ? 48.945 34.241 -18.537 1.00 15.07 42 HIS I CA 1
ATOM 16388 C C . HIS I 1 41 ? 49.640 34.599 -17.216 1.00 14.71 42 HIS I C 1
ATOM 16389 O O . HIS I 1 41 ? 49.360 35.618 -16.620 1.00 15.16 42 HIS I O 1
ATOM 16396 N N . PRO I 1 42 ? 50.528 33.714 -16.722 1.00 15.87 43 PRO I N 1
ATOM 16397 C CA . PRO I 1 42 ? 51.136 33.994 -15.441 1.00 15.90 43 PRO I CA 1
ATOM 16398 C C . PRO I 1 42 ? 51.944 35.269 -15.345 1.00 14.94 43 PRO I C 1
ATOM 16399 O O . PRO I 1 42 ? 51.789 35.984 -14.366 1.00 16.11 43 PRO I O 1
ATOM 16403 N N . ALA I 1 43 ? 52.809 35.525 -16.319 1.00 14.76 44 ALA I N 1
ATOM 16404 C CA . ALA I 1 43 ? 53.700 36.696 -16.208 1.00 15.09 44 ALA I CA 1
ATOM 16405 C C . ALA I 1 43 ? 54.271 37.198 -17.520 1.00 14.93 44 ALA I C 1
ATOM 16406 O O . ALA I 1 43 ? 54.830 36.423 -18.340 1.00 16.17 44 ALA I O 1
ATOM 16408 N N . ASP I 1 44 ? 54.211 38.524 -17.682 1.00 16.71 45 ASP I N 1
ATOM 16409 C CA . ASP I 1 44 ? 55.029 39.182 -18.687 1.00 15.90 45 ASP I CA 1
ATOM 16410 C C . ASP I 1 44 ? 56.514 38.803 -18.546 1.00 15.44 45 ASP I C 1
ATOM 16411 O O . ASP I 1 44 ? 56.966 38.504 -17.433 1.00 14.72 45 ASP I O 1
ATOM 16416 N N . PHE I 1 45 ? 57.277 38.853 -19.632 1.00 14.64 46 PHE I N 1
ATOM 16417 C CA . PHE I 1 45 ? 58.704 38.511 -19.566 1.00 14.75 46 PHE I CA 1
ATOM 16418 C C . PHE I 1 45 ? 58.962 37.081 -19.067 1.00 15.03 46 PHE I C 1
ATOM 16419 O O . PHE I 1 45 ? 60.019 36.795 -18.458 1.00 15.69 46 PHE I O 1
ATOM 16427 N N . THR I 1 46 ? 58.020 36.183 -19.393 1.00 15.45 47 THR I N 1
ATOM 16428 C CA . THR I 1 46 ? 58.300 34.748 -19.306 1.00 16.28 47 THR I CA 1
ATOM 16429 C C . THR I 1 46 ? 58.031 34.050 -20.645 1.00 15.69 47 THR I C 1
ATOM 16430 O O . THR I 1 46 ? 57.233 34.516 -21.453 1.00 15.32 47 THR I O 1
ATOM 16434 N N . PRO I 1 47 ? 58.772 32.978 -20.922 1.00 16.44 48 PRO I N 1
ATOM 16435 C CA . PRO I 1 47 ? 58.878 32.439 -22.274 1.00 15.19 48 PRO I CA 1
ATOM 16436 C C . PRO I 1 47 ? 57.625 31.764 -22.817 1.00 14.48 48 PRO I C 1
ATOM 16437 O O . PRO I 1 47 ? 57.302 31.982 -23.962 1.00 14.74 48 PRO I O 1
ATOM 16441 N N . VAL I 1 48 ? 56.917 30.944 -22.021 1.00 14.12 49 VAL I N 1
ATOM 16442 C CA . VAL I 1 48 ? 55.751 30.282 -22.607 1.00 13.85 49 VAL I CA 1
ATOM 16443 C C . VAL I 1 48 ? 54.729 31.355 -22.938 1.00 14.01 49 VAL I C 1
ATOM 16444 O O . VAL I 1 48 ? 54.194 31.372 -24.041 1.00 13.92 49 VAL I O 1
ATOM 16448 N N . CYS I 1 49 ? 54.538 32.307 -22.021 1.00 13.20 50 CYS I N 1
ATOM 16449 C CA . CYS I 1 49 ? 53.567 33.397 -22.246 1.00 14.16 50 CYS I CA 1
ATOM 16450 C C . CYS I 1 49 ? 53.930 34.112 -23.556 1.00 14.09 50 CYS I C 1
ATOM 16451 O O . CYS I 1 49 ? 53.055 34.437 -24.384 1.00 14.10 50 CYS I O 1
ATOM 16454 N N . THR I 1 50 ? 55.216 34.379 -23.734 1.00 14.25 51 THR I N 1
ATOM 16455 C CA . THR I 1 50 ? 55.681 35.075 -24.948 1.00 14.32 51 THR I CA 1
ATOM 16456 C C . THR I 1 50 ? 55.326 34.301 -26.216 1.00 14.31 51 THR I C 1
ATOM 16457 O O . THR I 1 50 ? 54.762 34.864 -27.179 1.00 14.01 51 THR I O 1
ATOM 16461 N N . THR I 1 51 ? 55.535 32.994 -26.196 1.00 13.12 52 THR I N 1
ATOM 16462 C CA . THR I 1 51 ? 55.193 32.178 -27.386 1.00 14.15 52 THR I CA 1
ATOM 16463 C C . THR I 1 51 ? 53.675 32.227 -27.657 1.00 13.78 52 THR I C 1
ATOM 16464 O O . THR I 1 51 ? 53.236 32.273 -28.799 1.00 14.31 52 THR I O 1
ATOM 16468 N N . GLU I 1 52 ? 52.858 32.254 -26.596 1.00 13.96 53 GLU I N 1
ATOM 16469 C CA . GLU I 1 52 ? 51.400 32.286 -26.786 1.00 13.59 53 GLU I CA 1
ATOM 16470 C C . GLU I 1 52 ? 50.958 33.614 -27.363 1.00 13.43 53 GLU I C 1
ATOM 16471 O O . GLU I 1 52 ? 50.085 33.656 -28.218 1.00 14.53 53 GLU I O 1
ATOM 16477 N N . PHE I 1 53 ? 51.537 34.714 -26.878 1.00 14.79 54 PHE I N 1
ATOM 16478 C CA . PHE I 1 53 ? 51.144 36.023 -27.424 1.00 14.56 54 PHE I CA 1
ATOM 16479 C C . PHE I 1 53 ? 51.519 36.098 -28.908 1.00 14.68 54 PHE I C 1
ATOM 16480 O O . PHE I 1 53 ? 50.748 36.635 -29.712 1.00 14.89 54 PHE I O 1
ATOM 16488 N N . VAL I 1 54 ? 52.668 35.509 -29.269 1.00 14.14 55 VAL I N 1
ATOM 16489 C CA . VAL I 1 54 ? 53.080 35.506 -30.675 1.00 14.44 55 VAL I CA 1
ATOM 16490 C C . VAL I 1 54 ? 52.107 34.664 -31.511 1.00 15.63 55 VAL I C 1
ATOM 16491 O O . VAL I 1 54 ? 51.692 35.078 -32.603 1.00 16.31 55 VAL I O 1
ATOM 16495 N N . SER I 1 55 ? 51.685 33.510 -30.986 1.00 14.92 56 SER I N 1
ATOM 16496 C CA . SER I 1 55 ? 50.743 32.675 -31.702 1.00 15.52 56 SER I CA 1
ATOM 16497 C C . SER I 1 55 ? 49.397 33.354 -31.873 1.00 15.28 56 SER I C 1
ATOM 16498 O O . SER I 1 55 ? 48.823 33.331 -32.971 1.00 15.29 56 SER I O 1
ATOM 16501 N N . PHE I 1 56 ? 48.882 33.968 -30.806 1.00 13.99 57 PHE I N 1
ATOM 16502 C CA . PHE I 1 56 ? 47.612 34.705 -30.929 1.00 14.75 57 PHE I CA 1
ATOM 16503 C C . PHE I 1 56 ? 47.748 35.843 -31.951 1.00 15.24 57 PHE I C 1
ATOM 16504 O O . PHE I 1 56 ? 46.853 36.074 -32.774 1.00 16.11 57 PHE I O 1
ATOM 16512 N N . ALA I 1 57 ? 48.865 36.562 -31.905 1.00 15.83 58 ALA I N 1
ATOM 16513 C CA . ALA I 1 57 ? 49.062 37.698 -32.839 1.00 16.77 58 ALA I CA 1
ATOM 16514 C C . ALA I 1 57 ? 49.056 37.221 -34.275 1.00 17.55 58 ALA I C 1
ATOM 16515 O O . ALA I 1 57 ? 48.414 37.839 -35.153 1.00 17.81 58 ALA I O 1
ATOM 16517 N N . ARG I 1 58 ? 49.723 36.097 -34.508 1.00 17.28 59 ARG I N 1
ATOM 16518 C CA . ARG I 1 58 ? 49.758 35.517 -35.858 1.00 19.25 59 ARG I CA 1
ATOM 16519 C C . ARG I 1 58 ? 48.354 35.161 -36.357 1.00 18.75 59 ARG I C 1
ATOM 16520 O O . ARG I 1 58 ? 48.053 35.280 -37.546 1.00 19.87 59 ARG I O 1
ATOM 16528 N N . ARG I 1 59 ? 47.490 34.746 -35.440 1.00 17.65 60 ARG I N 1
ATOM 16529 C CA . ARG I 1 59 ? 46.136 34.337 -35.757 1.00 16.96 60 ARG I CA 1
ATOM 16530 C C . ARG I 1 59 ? 45.118 35.461 -35.629 1.00 16.78 60 ARG I C 1
ATOM 16531 O O . ARG I 1 59 ? 43.925 35.252 -35.792 1.00 17.85 60 ARG I O 1
ATOM 16539 N N . TYR I 1 60 ? 45.582 36.666 -35.296 1.00 17.36 61 TYR I N 1
ATOM 16540 C CA . TYR I 1 60 ? 44.657 37.762 -35.003 1.00 16.95 61 TYR I CA 1
ATOM 16541 C C . TYR I 1 60 ? 43.694 38.060 -36.155 1.00 17.35 61 TYR I C 1
ATOM 16542 O O . TYR I 1 60 ? 42.516 38.233 -35.914 1.00 18.48 61 TYR I O 1
ATOM 16551 N N . GLU I 1 61 ? 44.179 38.088 -37.404 1.00 18.73 62 GLU I N 1
ATOM 16552 C CA . GLU I 1 61 ? 43.257 38.339 -38.531 1.00 20.26 62 GLU I CA 1
ATOM 16553 C C . GLU I 1 61 ? 42.168 37.258 -38.646 1.00 18.93 62 GLU I C 1
ATOM 16554 O O . GLU I 1 61 ? 41.012 37.548 -39.011 1.00 19.67 62 GLU I O 1
ATOM 16560 N N . ASP I 1 62 ? 42.552 36.016 -38.370 1.00 18.46 63 ASP I N 1
ATOM 16561 C CA . ASP I 1 62 ? 41.602 34.878 -38.359 1.00 18.66 63 ASP I CA 1
ATOM 16562 C C . ASP I 1 62 ? 40.475 35.079 -37.342 1.00 17.48 63 ASP I C 1
ATOM 16563 O O . ASP I 1 62 ? 39.304 34.860 -37.623 1.00 17.60 63 ASP I O 1
ATOM 16568 N N . PHE I 1 63 ? 40.833 35.528 -36.139 1.00 16.26 64 PHE I N 1
ATOM 16569 C CA . PHE I 1 63 ? 39.820 35.902 -35.150 1.00 15.85 64 PHE I CA 1
ATOM 16570 C C . PHE I 1 63 ? 38.956 37.070 -35.630 1.00 16.71 64 PHE I C 1
ATOM 16571 O O . PHE I 1 63 ? 37.746 36.997 -35.572 1.00 17.01 64 PHE I O 1
ATOM 16579 N N . GLN I 1 64 ? 39.599 38.124 -36.114 1.00 17.15 65 GLN I N 1
ATOM 16580 C CA . GLN I 1 64 ? 38.856 39.302 -36.597 1.00 19.06 65 GLN I CA 1
ATOM 16581 C C . GLN I 1 64 ? 37.846 38.902 -37.660 1.00 19.47 65 GLN I C 1
ATOM 16582 O O . GLN I 1 64 ? 36.708 39.392 -37.644 1.00 19.96 65 GLN I O 1
ATOM 16588 N N . ARG I 1 65 ? 38.262 38.046 -38.596 1.00 20.84 66 ARG I N 1
ATOM 16589 C CA . ARG I 1 65 ? 37.363 37.616 -39.688 1.00 22.37 66 ARG I CA 1
ATOM 16590 C C . ARG I 1 65 ? 36.114 36.937 -39.177 1.00 22.38 66 ARG I C 1
ATOM 16591 O O . ARG I 1 65 ? 35.052 37.018 -39.807 1.00 23.72 66 ARG I O 1
ATOM 16599 N N . LEU I 1 66 ? 36.234 36.279 -38.017 1.00 21.04 67 LEU I N 1
ATOM 16600 C CA . LEU I 1 66 ? 35.106 35.636 -37.335 1.00 21.75 67 LEU I CA 1
ATOM 16601 C C . LEU I 1 66 ? 34.271 36.560 -36.431 1.00 21.12 67 LEU I C 1
ATOM 16602 O O . LEU I 1 66 ? 33.242 36.140 -35.872 1.00 22.08 67 LEU I O 1
ATOM 16607 N N . GLY I 1 67 ? 34.678 37.814 -36.287 1.00 18.70 68 GLY I N 1
ATOM 16608 C CA . GLY I 1 67 ? 33.950 38.755 -35.446 1.00 17.91 68 GLY I CA 1
ATOM 16609 C C . GLY I 1 67 ? 34.274 38.512 -33.988 1.00 16.88 68 GLY I C 1
ATOM 16610 O O . GLY I 1 67 ? 33.459 38.757 -33.125 1.00 17.64 68 GLY I O 1
ATOM 16611 N N . VAL I 1 68 ? 35.509 38.057 -33.759 1.00 15.67 69 VAL I N 1
ATOM 16612 C CA . VAL I 1 68 ? 36.024 37.771 -32.423 1.00 16.63 69 VAL I CA 1
ATOM 16613 C C . VAL I 1 68 ? 37.228 38.675 -32.103 1.00 16.01 69 VAL I C 1
ATOM 16614 O O . VAL I 1 68 ? 38.147 38.834 -32.911 1.00 17.02 69 VAL I O 1
ATOM 16618 N N . ASP I 1 69 ? 37.244 39.249 -30.908 1.00 15.59 70 ASP I N 1
ATOM 16619 C CA . ASP I 1 69 ? 38.411 39.971 -30.465 1.00 15.61 70 ASP I CA 1
ATOM 16620 C C . ASP I 1 69 ? 39.134 39.205 -29.341 1.00 15.85 70 ASP I C 1
ATOM 16621 O O . ASP I 1 69 ? 38.594 38.217 -28.781 1.00 15.90 70 ASP I O 1
ATOM 16626 N N . LEU I 1 70 ? 40.340 39.663 -29.047 1.00 14.31 71 LEU I N 1
ATOM 16627 C CA . LEU I 1 70 ? 41.177 38.995 -28.032 1.00 13.20 71 LEU I CA 1
ATOM 16628 C C . LEU I 1 70 ? 41.522 39.983 -26.939 1.00 14.65 71 LEU I C 1
ATOM 16629 O O . LEU I 1 70 ? 41.769 41.176 -27.202 1.00 14.35 71 LEU I O 1
ATOM 16634 N N . ILE I 1 71 ? 41.588 39.489 -25.706 1.00 14.19 72 ILE I N 1
ATOM 16635 C CA . ILE I 1 71 ? 42.056 40.347 -24.617 1.00 14.05 72 ILE I CA 1
ATOM 16636 C C . ILE I 1 71 ? 42.793 39.472 -23.623 1.00 13.47 72 ILE I C 1
ATOM 16637 O O . ILE I 1 71 ? 42.277 38.440 -23.208 1.00 14.58 72 ILE I O 1
ATOM 16642 N N . GLY I 1 72 ? 44.015 39.863 -23.316 1.00 13.73 73 GLY I N 1
ATOM 16643 C CA . GLY I 1 72 ? 44.827 39.113 -22.366 1.00 13.97 73 GLY I CA 1
ATOM 16644 C C . GLY I 1 72 ? 44.615 39.616 -20.947 1.00 14.21 73 GLY I C 1
ATOM 16645 O O . GLY I 1 72 ? 43.907 40.608 -20.684 1.00 15.06 73 GLY I O 1
ATOM 16646 N N . LEU I 1 73 ? 45.312 38.956 -20.036 1.00 13.77 74 LEU I N 1
ATOM 16647 C CA . LEU I 1 73 ? 45.208 39.263 -18.571 1.00 14.38 74 LEU I CA 1
ATOM 16648 C C . LEU I 1 73 ? 46.407 38.669 -17.827 1.00 14.67 74 LEU I C 1
ATOM 16649 O O . LEU I 1 73 ? 46.694 37.472 -17.948 1.00 14.21 74 LEU I O 1
ATOM 16654 N N . SER I 1 74 ? 47.073 39.496 -17.021 1.00 14.73 75 SER I N 1
ATOM 16655 C CA . SER I 1 74 ? 48.022 38.952 -16.010 1.00 15.58 75 SER I CA 1
ATOM 16656 C C . SER I 1 74 ? 48.051 39.905 -14.827 1.00 16.38 75 SER I C 1
ATOM 16657 O O . SER I 1 74 ? 47.464 40.981 -14.844 1.00 16.77 75 SER I O 1
ATOM 16660 N N . VAL I 1 75 ? 48.775 39.510 -13.805 1.00 16.41 76 VAL I N 1
ATOM 16661 C CA . VAL I 1 75 ? 48.857 40.368 -12.633 1.00 17.93 76 VAL I CA 1
ATOM 16662 C C . VAL I 1 75 ? 49.910 41.450 -12.774 1.00 17.38 76 VAL I C 1
ATOM 16663 O O . VAL I 1 75 ? 50.116 42.246 -11.841 1.00 18.26 76 VAL I O 1
ATOM 16667 N N . ASP I 1 76 ? 50.570 41.513 -13.917 1.00 15.96 77 ASP I N 1
ATOM 16668 C CA . ASP I 1 76 ? 51.538 42.603 -14.177 1.00 16.57 77 ASP I CA 1
ATOM 16669 C C . ASP I 1 76 ? 50.845 43.953 -14.480 1.00 15.91 77 ASP I C 1
ATOM 16670 O O . ASP I 1 76 ? 49.653 43.997 -14.755 1.00 16.32 77 ASP I O 1
ATOM 16675 N N . SER I 1 77 ? 51.634 45.041 -14.427 1.00 16.99 78 SER I N 1
ATOM 16676 C CA . SER I 1 77 ? 51.113 46.398 -14.598 1.00 16.81 78 SER I CA 1
ATOM 16677 C C . SER I 1 77 ? 51.018 46.751 -16.071 1.00 16.42 78 SER I C 1
ATOM 16678 O O . SER I 1 77 ? 51.645 46.112 -16.899 1.00 15.83 78 SER I O 1
ATOM 16681 N N . VAL I 1 78 ? 50.325 47.844 -16.371 1.00 16.67 79 VAL I N 1
ATOM 16682 C CA . VAL I 1 78 ? 50.310 48.310 -17.759 1.00 16.85 79 VAL I CA 1
ATOM 16683 C C . VAL I 1 78 ? 51.707 48.677 -18.273 1.00 16.80 79 VAL I C 1
ATOM 16684 O O . VAL I 1 78 ? 51.984 48.577 -19.480 1.00 16.81 79 VAL I O 1
ATOM 16688 N N . PHE I 1 79 ? 52.581 49.163 -17.377 1.00 16.56 80 PHE I N 1
ATOM 16689 C CA . PHE I 1 79 ? 53.938 49.560 -17.768 1.00 16.33 80 PHE I CA 1
ATOM 16690 C C . PHE I 1 79 ? 54.727 48.337 -18.217 1.00 16.28 80 PHE I C 1
ATOM 16691 O O . PHE I 1 79 ? 55.417 48.370 -19.239 1.00 15.36 80 PHE I O 1
ATOM 16699 N N . SER I 1 80 ? 54.616 47.265 -17.432 1.00 15.13 81 SER I N 1
ATOM 16700 C CA A SER I 1 80 ? 55.142 45.951 -17.822 0.50 15.60 81 SER I CA 1
ATOM 16701 C CA B SER I 1 80 ? 55.161 45.974 -17.827 0.50 16.45 81 SER I CA 1
ATOM 16702 C C . SER I 1 80 ? 54.600 45.524 -19.183 1.00 15.68 81 SER I C 1
ATOM 16703 O O . SER I 1 80 ? 55.357 45.086 -20.052 1.00 16.30 81 SER I O 1
ATOM 16708 N N . HIS I 1 81 ? 53.279 45.633 -19.361 1.00 15.17 82 HIS I N 1
ATOM 16709 C CA . HIS I 1 81 ? 52.644 45.159 -20.590 1.00 15.55 82 HIS I CA 1
ATOM 16710 C C . HIS I 1 81 ? 53.222 45.905 -21.773 1.00 16.46 82 HIS I C 1
ATOM 16711 O O . HIS I 1 81 ? 53.591 45.315 -22.814 1.00 15.91 82 HIS I O 1
ATOM 16718 N N . ILE I 1 82 ? 53.343 47.220 -21.617 1.00 15.30 83 ILE I N 1
ATOM 16719 C CA . ILE I 1 82 ? 53.825 48.001 -22.766 1.00 16.30 83 ILE I CA 1
ATOM 16720 C C . ILE I 1 82 ? 55.308 47.679 -23.058 1.00 15.97 83 ILE I C 1
ATOM 16721 O O . ILE I 1 82 ? 55.723 47.495 -24.227 1.00 17.06 83 ILE I O 1
ATOM 16726 N N . LYS I 1 83 ? 56.123 47.538 -22.016 1.00 16.05 84 LYS I N 1
ATOM 16727 C CA . LYS I 1 83 ? 57.534 47.164 -22.196 1.00 16.62 84 LYS I CA 1
ATOM 16728 C C . LYS I 1 83 ? 57.698 45.779 -22.845 1.00 16.56 84 LYS I C 1
ATOM 16729 O O . LYS I 1 83 ? 58.560 45.552 -23.721 1.00 17.19 84 LYS I O 1
ATOM 16735 N N . TRP I 1 84 ? 56.842 44.846 -22.430 1.00 15.78 85 TRP I N 1
ATOM 16736 C CA . TRP I 1 84 ? 56.922 43.498 -22.951 1.00 15.86 85 TRP I CA 1
ATOM 16737 C C . TRP I 1 84 ? 56.538 43.499 -24.411 1.00 15.36 85 TRP I C 1
ATOM 16738 O O . TRP I 1 84 ? 57.190 42.875 -25.222 1.00 16.76 85 TRP I O 1
ATOM 16749 N N . LYS I 1 85 ? 55.480 44.215 -24.759 1.00 15.32 86 LYS I N 1
ATOM 16750 C CA . LYS I 1 85 ? 55.135 44.343 -26.166 1.00 15.75 86 LYS I CA 1
ATOM 16751 C C . LYS I 1 85 ? 56.238 44.988 -27.018 1.00 17.01 86 LYS I C 1
ATOM 16752 O O . LYS I 1 85 ? 56.470 44.579 -28.160 1.00 16.88 86 LYS I O 1
ATOM 16758 N N . GLU I 1 86 ? 56.920 45.985 -26.448 1.00 16.78 87 GLU I N 1
ATOM 16759 C CA . GLU I 1 86 ? 58.106 46.575 -27.089 1.00 18.46 87 GLU I CA 1
ATOM 16760 C C . GLU I 1 86 ? 59.162 45.513 -27.354 1.00 18.27 87 GLU I C 1
ATOM 16761 O O . GLU I 1 86 ? 59.661 45.397 -28.489 1.00 18.96 87 GLU I O 1
ATOM 16767 N N . TRP I 1 87 ? 59.436 44.701 -26.332 1.00 17.56 88 TRP I N 1
ATOM 16768 C CA . TRP I 1 87 ? 60.435 43.623 -26.392 1.00 17.68 88 TRP I CA 1
ATOM 16769 C C . TRP I 1 87 ? 60.046 42.652 -27.519 1.00 17.67 88 TRP I C 1
ATOM 16770 O O . TRP I 1 87 ? 60.868 42.290 -28.382 1.00 17.67 88 TRP I O 1
ATOM 16781 N N . ILE I 1 88 ? 58.783 42.240 -27.542 1.00 17.08 89 ILE I N 1
ATOM 16782 C CA . ILE I 1 88 ? 58.378 41.222 -28.525 1.00 17.03 89 ILE I CA 1
ATOM 16783 C C . ILE I 1 88 ? 58.532 41.783 -29.931 1.00 18.94 89 ILE I C 1
ATOM 16784 O O . ILE I 1 88 ? 59.042 41.103 -30.820 1.00 18.52 89 ILE I O 1
ATOM 16789 N N . GLU I 1 89 ? 58.113 43.038 -30.117 1.00 19.97 90 GLU I N 1
ATOM 16790 C CA . GLU I 1 89 ? 58.201 43.630 -31.458 1.00 22.44 90 GLU I CA 1
ATOM 16791 C C . GLU I 1 89 ? 59.676 43.786 -31.909 1.00 22.61 90 GLU I C 1
ATOM 16792 O O . GLU I 1 89 ? 60.033 43.471 -33.060 1.00 22.10 90 GLU I O 1
ATOM 16798 N N . ARG I 1 90 ? 60.537 44.230 -31.005 1.00 23.57 91 ARG I N 1
ATOM 16799 C CA . ARG I 1 90 ? 61.951 44.417 -31.316 1.00 25.77 91 ARG I CA 1
ATOM 16800 C C . ARG I 1 90 ? 62.684 43.100 -31.596 1.00 25.17 91 ARG I C 1
ATOM 16801 O O . ARG I 1 90 ? 63.442 43.001 -32.572 1.00 25.67 91 ARG I O 1
ATOM 16809 N N . HIS I 1 91 ? 62.469 42.107 -30.734 1.00 24.06 92 HIS I N 1
ATOM 16810 C CA . HIS I 1 91 ? 63.275 40.882 -30.729 1.00 24.72 92 HIS I CA 1
ATOM 16811 C C . HIS I 1 91 ? 62.712 39.720 -31.541 1.00 25.06 92 HIS I C 1
ATOM 16812 O O . HIS I 1 91 ? 63.463 38.854 -32.007 1.00 25.67 92 HIS I O 1
ATOM 16819 N N . ILE I 1 92 ? 61.391 39.659 -31.652 1.00 23.09 93 ILE I N 1
ATOM 16820 C CA . ILE I 1 92 ? 60.748 38.622 -32.416 1.00 23.28 93 ILE I CA 1
ATOM 16821 C C . ILE I 1 92 ? 60.207 39.176 -33.719 1.00 22.14 93 ILE I C 1
ATOM 16822 O O . ILE I 1 92 ? 59.989 38.426 -34.668 1.00 23.43 93 ILE I O 1
ATOM 16827 N N . GLY I 1 93 ? 59.985 40.484 -33.763 1.00 21.74 94 GLY I N 1
ATOM 16828 C CA . GLY I 1 93 ? 59.465 41.134 -34.970 1.00 21.08 94 GLY I CA 1
ATOM 16829 C C . GLY I 1 93 ? 57.969 41.022 -35.186 1.00 22.30 94 GLY I C 1
ATOM 16830 O O . GLY I 1 93 ? 57.477 41.207 -36.298 1.00 22.95 94 GLY I O 1
ATOM 16831 N N . VAL I 1 94 ? 57.227 40.766 -34.107 1.00 20.11 95 VAL I N 1
ATOM 16832 C CA . VAL I 1 94 ? 55.802 40.609 -34.154 1.00 21.53 95 VAL I CA 1
ATOM 16833 C C . VAL I 1 94 ? 55.160 41.694 -33.283 1.00 21.63 95 VAL I C 1
ATOM 16834 O O . VAL I 1 94 ? 55.542 41.889 -32.107 1.00 22.12 95 VAL I O 1
ATOM 16838 N N . ARG I 1 95 ? 54.216 42.427 -33.849 1.00 21.75 96 ARG I N 1
ATOM 16839 C CA . ARG I 1 95 ? 53.491 43.418 -33.056 1.00 22.06 96 ARG I CA 1
ATOM 16840 C C . ARG I 1 95 ? 52.256 42.780 -32.424 1.00 20.74 96 ARG I C 1
ATOM 16841 O O . ARG I 1 95 ? 51.481 42.110 -33.123 1.00 21.31 96 ARG I O 1
ATOM 16849 N N . ILE I 1 96 ? 52.071 42.963 -31.117 1.00 18.91 97 ILE I N 1
ATOM 16850 C CA . ILE I 1 96 ? 50.887 42.373 -30.464 1.00 16.78 97 ILE I CA 1
ATOM 16851 C C . ILE I 1 96 ? 49.771 43.432 -30.545 1.00 17.02 97 ILE I C 1
ATOM 16852 O O . ILE I 1 96 ? 49.901 44.523 -29.942 1.00 16.50 97 ILE I O 1
ATOM 16857 N N . PRO I 1 97 ? 48.709 43.164 -31.333 1.00 17.29 98 PRO I N 1
ATOM 16858 C CA . PRO I 1 97 ? 47.713 44.232 -31.561 1.00 18.21 98 PRO I CA 1
ATOM 16859 C C . PRO I 1 97 ? 46.584 44.416 -30.548 1.00 18.39 98 PRO I C 1
ATOM 16860 O O . PRO I 1 97 ? 45.827 45.411 -30.631 1.00 18.98 98 PRO I O 1
ATOM 16864 N N . PHE I 1 98 ? 46.434 43.459 -29.625 1.00 16.91 99 PHE I N 1
ATOM 16865 C CA . PHE I 1 98 ? 45.255 43.416 -28.796 1.00 15.70 99 PHE I CA 1
ATOM 16866 C C . PHE I 1 98 ? 45.619 43.783 -27.350 1.00 16.02 99 PHE I C 1
ATOM 16867 O O . PHE I 1 98 ? 46.804 43.689 -26.976 1.00 15.72 99 PHE I O 1
ATOM 16875 N N . PRO I 1 99 ? 44.610 44.230 -26.574 1.00 15.67 100 PRO I N 1
ATOM 16876 C CA . PRO I 1 99 ? 44.876 44.696 -25.205 1.00 15.41 100 PRO I CA 1
ATOM 16877 C C . PRO I 1 99 ? 45.223 43.575 -24.239 1.00 14.87 100 PRO I C 1
ATOM 16878 O O . PRO I 1 99 ? 44.836 42.461 -24.468 1.00 14.59 100 PRO I O 1
ATOM 16882 N N . ILE I 1 100 ? 45.922 43.928 -23.159 1.00 15.14 101 ILE I N 1
ATOM 16883 C CA . ILE I 1 100 ? 46.146 43.036 -22.039 1.00 14.62 101 ILE I CA 1
ATOM 16884 C C . ILE I 1 100 ? 45.680 43.753 -20.757 1.00 14.09 101 ILE I C 1
ATOM 16885 O O . ILE I 1 100 ? 46.091 44.894 -20.499 1.00 15.05 101 ILE I O 1
ATOM 16890 N N . ILE I 1 101 ? 44.846 43.074 -19.969 1.00 14.03 102 ILE I N 1
ATOM 16891 C CA . ILE I 1 101 ? 44.386 43.600 -18.665 1.00 13.90 102 ILE I CA 1
ATOM 16892 C C . ILE I 1 101 ? 45.570 43.552 -17.695 1.00 14.67 102 ILE I C 1
ATOM 16893 O O . ILE I 1 101 ? 46.314 42.547 -17.653 1.00 14.85 102 ILE I O 1
ATOM 16898 N N . ALA I 1 102 ? 45.748 44.650 -16.948 1.00 16.71 103 ALA I N 1
ATOM 16899 C CA . ALA I 1 102 ? 46.721 44.706 -15.832 1.00 17.76 103 ALA I CA 1
ATOM 16900 C C . ALA I 1 102 ? 45.941 44.504 -14.547 1.00 18.55 103 ALA I C 1
ATOM 16901 O O . ALA I 1 102 ? 45.079 45.342 -14.225 1.00 17.90 103 ALA I O 1
ATOM 16903 N N . ASP I 1 103 ? 46.258 43.438 -13.803 1.00 19.22 104 ASP I N 1
ATOM 16904 C CA . ASP I 1 103 ? 45.495 43.035 -12.618 1.00 20.31 104 ASP I CA 1
ATOM 16905 C C . ASP I 1 103 ? 46.408 42.798 -11.403 1.00 22.00 104 ASP I C 1
ATOM 16906 O O . ASP I 1 103 ? 46.402 41.700 -10.862 1.00 23.46 104 ASP I O 1
ATOM 16911 N N . PRO I 1 104 ? 47.195 43.814 -11.010 1.00 24.65 105 PRO I N 1
ATOM 16912 C CA . PRO I 1 104 ? 48.011 43.674 -9.799 1.00 26.93 105 PRO I CA 1
ATOM 16913 C C . PRO I 1 104 ? 47.024 43.715 -8.649 1.00 29.23 105 PRO I C 1
ATOM 16914 O O . PRO I 1 104 ? 46.067 44.479 -8.734 1.00 30.94 105 PRO I O 1
ATOM 16918 N N . GLN I 1 105 ? 47.220 42.916 -7.607 1.00 31.48 106 GLN I N 1
ATOM 16919 C CA . GLN I 1 105 ? 46.135 42.656 -6.605 1.00 32.06 106 GLN I CA 1
ATOM 16920 C C . GLN I 1 105 ? 45.314 41.417 -6.908 1.00 31.80 106 GLN I C 1
ATOM 16921 O O . GLN I 1 105 ? 44.668 40.846 -6.006 1.00 32.41 106 GLN I O 1
ATOM 16927 N N . GLY I 1 106 ? 45.279 41.014 -8.176 1.00 30.17 107 GLY I N 1
ATOM 16928 C CA . GLY I 1 106 ? 44.482 39.873 -8.555 1.00 29.62 107 GLY I CA 1
ATOM 16929 C C . GLY I 1 106 ? 42.985 40.016 -8.354 1.00 29.05 107 GLY I C 1
ATOM 16930 O O . GLY I 1 106 ? 42.307 39.027 -8.168 1.00 29.36 107 GLY I O 1
ATOM 16931 N N . THR I 1 107 ? 42.450 41.238 -8.415 1.00 28.83 108 THR I N 1
ATOM 16932 C CA . THR I 1 107 ? 41.015 41.437 -8.255 1.00 28.91 108 THR I CA 1
ATOM 16933 C C . THR I 1 107 ? 40.249 40.687 -9.334 1.00 27.81 108 THR I C 1
ATOM 16934 O O . THR I 1 107 ? 39.340 39.919 -9.030 1.00 28.54 108 THR I O 1
ATOM 16938 N N . VAL I 1 108 ? 40.624 40.917 -10.599 1.00 25.68 109 VAL I N 1
ATOM 16939 C CA . VAL I 1 108 ? 39.957 40.271 -11.738 1.00 25.04 109 VAL I CA 1
ATOM 16940 C C . VAL I 1 108 ? 40.177 38.766 -11.743 1.00 24.49 109 VAL I C 1
ATOM 16941 O O . VAL I 1 108 ? 39.243 38.013 -11.968 1.00 24.69 109 VAL I O 1
ATOM 16945 N N . ALA I 1 109 ? 41.410 38.334 -11.478 1.00 24.21 110 ALA I N 1
ATOM 16946 C CA . ALA I 1 109 ? 41.757 36.919 -11.476 1.00 24.36 110 ALA I CA 1
ATOM 16947 C C . ALA I 1 109 ? 40.923 36.137 -10.461 1.00 25.38 110 ALA I C 1
ATOM 16948 O O . ALA I 1 109 ? 40.491 35.010 -10.730 1.00 25.19 110 ALA I O 1
ATOM 16950 N N . ARG I 1 110 ? 40.703 36.740 -9.292 1.00 27.04 111 ARG I N 1
ATOM 16951 C CA . ARG I 1 110 ? 39.897 36.083 -8.254 1.00 29.42 111 ARG I CA 1
ATOM 16952 C C . ARG I 1 110 ? 38.439 35.951 -8.713 1.00 28.92 111 ARG I C 1
ATOM 16953 O O . ARG I 1 110 ? 37.830 34.890 -8.548 1.00 29.58 111 ARG I O 1
ATOM 16961 N N . ARG I 1 111 ? 37.900 37.014 -9.313 1.00 29.50 112 ARG I N 1
ATOM 16962 C CA A ARG I 1 111 ? 36.542 36.999 -9.871 0.50 29.25 112 ARG I CA 1
ATOM 16963 C CA B ARG I 1 111 ? 36.552 37.002 -9.884 0.50 29.55 112 ARG I CA 1
ATOM 16964 C C . ARG I 1 111 ? 36.383 35.885 -10.902 1.00 29.17 112 ARG I C 1
ATOM 16965 O O . ARG I 1 111 ? 35.325 35.244 -10.977 1.00 29.98 112 ARG I O 1
ATOM 16980 N N . LEU I 1 112 ? 37.440 35.636 -11.679 1.00 27.41 113 LEU I N 1
ATOM 16981 C CA . LEU I 1 112 ? 37.409 34.641 -12.737 1.00 25.97 113 LEU I CA 1
ATOM 16982 C C . LEU I 1 112 ? 37.890 33.253 -12.333 1.00 25.35 113 LEU I C 1
ATOM 16983 O O . LEU I 1 112 ? 37.848 32.323 -13.139 1.00 25.74 113 LEU I O 1
ATOM 16988 N N . GLY I 1 113 ? 38.363 33.113 -11.096 1.00 25.60 114 GLY I N 1
ATOM 16989 C CA . GLY I 1 113 ? 38.850 31.824 -10.615 1.00 25.11 114 GLY I CA 1
ATOM 16990 C C . GLY I 1 113 ? 40.148 31.405 -11.264 1.00 25.10 114 GLY I C 1
ATOM 16991 O O . GLY I 1 113 ? 40.388 30.223 -11.491 1.00 25.50 114 GLY I O 1
ATOM 16992 N N . LEU I 1 114 ? 40.998 32.388 -11.561 1.00 23.52 115 LEU I N 1
ATOM 16993 C CA . LEU I 1 114 ? 42.246 32.123 -12.285 1.00 23.88 115 LEU I CA 1
ATOM 16994 C C . LEU I 1 114 ? 43.447 31.914 -11.378 1.00 23.43 115 LEU I C 1
ATOM 16995 O O . LEU I 1 114 ? 44.555 31.709 -11.857 1.00 22.61 115 LEU I O 1
ATOM 17000 N N . LEU I 1 115 ? 43.241 31.970 -10.075 1.00 24.43 116 LEU I N 1
ATOM 17001 C CA . LEU I 1 115 ? 44.354 31.661 -9.177 1.00 24.74 116 LEU I CA 1
ATOM 17002 C C . LEU I 1 115 ? 44.189 30.238 -8.634 1.00 26.14 116 LEU I C 1
ATOM 17003 O O . LEU I 1 115 ? 43.294 29.979 -7.812 1.00 26.45 116 LEU I O 1
ATOM 17008 N N . HIS I 1 116 ? 45.008 29.308 -9.113 1.00 25.38 117 HIS I N 1
ATOM 17009 C CA . HIS I 1 116 ? 44.822 27.911 -8.744 1.00 26.61 117 HIS I CA 1
ATOM 17010 C C . HIS I 1 116 ? 45.889 27.550 -7.725 1.00 28.25 117 HIS I C 1
ATOM 17011 O O . HIS I 1 116 ? 46.537 28.442 -7.188 1.00 28.74 117 HIS I O 1
ATOM 17018 N N . ALA I 1 117 ? 46.069 26.259 -7.457 1.00 29.98 118 ALA I N 1
ATOM 17019 C CA . ALA I 1 117 ? 46.981 25.838 -6.398 1.00 32.07 118 ALA I CA 1
ATOM 17020 C C . ALA I 1 117 ? 48.472 25.750 -6.786 1.00 33.39 118 ALA I C 1
ATOM 17021 O O . ALA I 1 117 ? 49.314 25.599 -5.901 1.00 33.66 118 ALA I O 1
ATOM 17023 N N . GLU I 1 118 ? 48.784 25.838 -8.088 1.00 33.61 119 GLU I N 1
ATOM 17024 C CA . GLU I 1 118 ? 50.170 25.890 -8.598 1.00 34.86 119 GLU I CA 1
ATOM 17025 C C . GLU I 1 118 ? 50.932 27.110 -8.054 1.00 34.55 119 GLU I C 1
ATOM 17026 O O . GLU I 1 118 ? 52.122 27.026 -7.683 1.00 35.75 119 GLU I O 1
ATOM 17032 N N . SER I 1 119 ? 50.233 28.241 -8.007 1.00 33.10 120 SER I N 1
ATOM 17033 C CA . SER I 1 119 ? 50.855 29.505 -7.660 1.00 31.66 120 SER I CA 1
ATOM 17034 C C . SER I 1 119 ? 49.899 30.379 -6.887 1.00 31.34 120 SER I C 1
ATOM 17035 O O . SER I 1 119 ? 48.732 30.579 -7.270 1.00 30.45 120 SER I O 1
ATOM 17038 N N . ALA I 1 120 ? 50.433 30.921 -5.800 1.00 31.15 121 ALA I N 1
ATOM 17039 C CA . ALA I 1 120 ? 49.732 31.889 -4.985 1.00 31.39 121 ALA I CA 1
ATOM 17040 C C . ALA I 1 120 ? 49.661 33.250 -5.664 1.00 31.55 121 ALA I C 1
ATOM 17041 O O . ALA I 1 120 ? 48.735 34.031 -5.397 1.00 32.88 121 ALA I O 1
ATOM 17043 N N . THR I 1 121 ? 50.622 33.523 -6.548 1.00 30.53 122 THR I N 1
ATOM 17044 C CA . THR I 1 121 ? 50.865 34.879 -7.021 1.00 30.19 122 THR I CA 1
ATOM 17045 C C . THR I 1 121 ? 50.491 35.168 -8.492 1.00 29.03 122 THR I C 1
ATOM 17046 O O . THR I 1 121 ? 50.134 36.305 -8.832 1.00 29.14 122 THR I O 1
ATOM 17050 N N . HIS I 1 122 ? 50.590 34.155 -9.353 1.00 26.75 123 HIS I N 1
ATOM 17051 C CA . HIS I 1 122 ? 50.342 34.330 -10.810 1.00 24.63 123 HIS I CA 1
ATOM 17052 C C . HIS I 1 122 ? 49.197 33.443 -11.292 1.00 23.72 123 HIS I C 1
ATOM 17053 O O . HIS I 1 122 ? 48.987 32.333 -10.777 1.00 22.06 123 HIS I O 1
ATOM 17060 N N . THR I 1 123 ? 48.439 33.944 -12.271 1.00 20.00 124 THR I N 1
ATOM 17061 C CA . THR I 1 123 ? 47.312 33.184 -12.801 1.00 19.37 124 THR I CA 1
ATOM 17062 C C . THR I 1 123 ? 47.751 31.974 -13.606 1.00 17.91 124 THR I C 1
ATOM 17063 O O . THR I 1 123 ? 48.867 31.890 -14.073 1.00 18.38 124 THR I O 1
ATOM 17067 N N . VAL I 1 124 ? 46.833 31.024 -13.748 1.00 18.27 125 VAL I N 1
ATOM 17068 C CA . VAL I 1 124 ? 47.056 29.925 -14.661 1.00 17.73 125 VAL I CA 1
ATOM 17069 C C . VAL I 1 124 ? 46.764 30.454 -16.067 1.00 18.45 125 VAL I C 1
ATOM 17070 O O . VAL I 1 124 ? 46.578 31.672 -16.262 1.00 18.84 125 VAL I O 1
ATOM 17074 N N . ARG I 1 125 ? 46.767 29.544 -17.029 1.00 15.86 126 ARG I N 1
ATOM 17075 C CA . ARG I 1 125 ? 46.540 29.909 -18.436 1.00 15.91 126 ARG I CA 1
ATOM 17076 C C . ARG I 1 125 ? 45.084 29.637 -18.754 1.00 15.99 126 ARG I C 1
ATOM 17077 O O . ARG I 1 125 ? 44.745 28.605 -19.379 1.00 16.66 126 ARG I O 1
ATOM 17085 N N . GLY I 1 126 ? 44.218 30.541 -18.317 1.00 15.05 127 GLY I N 1
ATOM 17086 C CA . GLY I 1 126 ? 42.787 30.360 -18.448 1.00 13.63 127 GLY I CA 1
ATOM 17087 C C . GLY I 1 126 ? 42.307 30.936 -19.775 1.00 14.98 127 GLY I C 1
ATOM 17088 O O . GLY I 1 126 ? 42.965 31.823 -20.372 1.00 14.16 127 GLY I O 1
ATOM 17089 N N . VAL I 1 127 ? 41.176 30.417 -20.248 1.00 14.31 128 VAL I N 1
ATOM 17090 C CA . VAL I 1 127 ? 40.590 30.916 -21.478 1.00 14.27 128 VAL I CA 1
ATOM 17091 C C . VAL I 1 127 ? 39.074 30.953 -21.290 1.00 13.60 128 VAL I C 1
ATOM 17092 O O . VAL I 1 127 ? 38.457 29.925 -20.936 1.00 14.66 128 VAL I O 1
ATOM 17096 N N . PHE I 1 128 ? 38.473 32.116 -21.543 1.00 14.58 129 PHE I N 1
ATOM 17097 C CA . PHE I 1 128 ? 37.009 32.289 -21.538 1.00 14.40 129 PHE I CA 1
ATOM 17098 C C . PHE I 1 128 ? 36.562 32.663 -22.930 1.00 14.79 129 PHE I C 1
ATOM 17099 O O . PHE I 1 128 ? 37.032 33.650 -23.484 1.00 14.66 129 PHE I O 1
ATOM 17107 N N . ILE I 1 129 ? 35.683 31.849 -23.502 1.00 14.25 130 ILE I N 1
ATOM 17108 C CA . ILE I 1 129 ? 35.136 32.174 -24.825 1.00 14.77 130 ILE I CA 1
ATOM 17109 C C . ILE I 1 129 ? 33.759 32.781 -24.598 1.00 15.09 130 ILE I C 1
ATOM 17110 O O . ILE I 1 129 ? 32.871 32.103 -24.076 1.00 15.78 130 ILE I O 1
ATOM 17115 N N . VAL I 1 130 ? 33.571 34.060 -24.981 1.00 14.75 131 VAL I N 1
ATOM 17116 C CA . VAL I 1 130 ? 32.361 34.791 -24.624 1.00 13.85 131 VAL I CA 1
ATOM 17117 C C . VAL I 1 130 ? 31.679 35.254 -25.903 1.00 15.13 131 VAL I C 1
ATOM 17118 O O . VAL I 1 130 ? 32.348 35.800 -26.786 1.00 15.21 131 VAL I O 1
ATOM 17122 N N . ASP I 1 131 ? 30.382 35.008 -26.014 1.00 15.47 132 ASP I N 1
ATOM 17123 C CA . ASP I 1 131 ? 29.703 35.384 -27.253 1.00 16.72 132 ASP I CA 1
ATOM 17124 C C . ASP I 1 131 ? 29.216 36.824 -27.281 1.00 17.55 132 ASP I C 1
ATOM 17125 O O . ASP I 1 131 ? 29.452 37.589 -26.362 1.00 16.68 132 ASP I O 1
ATOM 17130 N N . ALA I 1 132 ? 28.539 37.191 -28.380 1.00 18.53 133 ALA I N 1
ATOM 17131 C CA . ALA I 1 132 ? 28.123 38.588 -28.515 1.00 20.15 133 ALA I CA 1
ATOM 17132 C C . ALA I 1 132 ? 26.910 38.986 -27.683 1.00 20.58 133 ALA I C 1
ATOM 17133 O O . ALA I 1 132 ? 26.490 40.168 -27.697 1.00 22.21 133 ALA I O 1
ATOM 17135 N N . ARG I 1 133 ? 26.348 38.034 -26.930 1.00 20.14 134 ARG I N 1
ATOM 17136 C CA . ARG I 1 133 ? 25.372 38.323 -25.886 1.00 21.42 134 ARG I CA 1
ATOM 17137 C C . ARG I 1 133 ? 26.052 38.514 -24.541 1.00 21.32 134 ARG I C 1
ATOM 17138 O O . ARG I 1 133 ? 25.387 38.816 -23.533 1.00 21.52 134 ARG I O 1
ATOM 17146 N N . GLY I 1 134 ? 27.374 38.315 -24.519 1.00 20.67 135 GLY I N 1
ATOM 17147 C CA . GLY I 1 134 ? 28.156 38.396 -23.288 1.00 19.50 135 GLY I CA 1
ATOM 17148 C C . GLY I 1 134 ? 28.106 37.128 -22.434 1.00 19.10 135 GLY I C 1
ATOM 17149 O O . GLY I 1 134 ? 28.464 37.156 -21.259 1.00 19.72 135 GLY I O 1
ATOM 17150 N N . VAL I 1 135 ? 27.710 36.026 -23.056 1.00 17.61 136 VAL I N 1
ATOM 17151 C CA . VAL I 1 135 ? 27.515 34.753 -22.358 1.00 17.38 136 VAL I CA 1
ATOM 17152 C C . VAL I 1 135 ? 28.759 33.858 -22.546 1.00 16.87 136 VAL I C 1
ATOM 17153 O O . VAL I 1 135 ? 29.275 33.693 -23.653 1.00 16.75 136 VAL I O 1
ATOM 17157 N N . ILE I 1 136 ? 29.206 33.239 -21.452 1.00 16.70 137 ILE I N 1
ATOM 17158 C CA . ILE I 1 136 ? 30.374 32.363 -21.501 1.00 16.86 137 ILE I CA 1
ATOM 17159 C C . ILE I 1 136 ? 29.975 31.059 -22.157 1.00 16.33 137 ILE I C 1
ATOM 17160 O O . ILE I 1 136 ? 28.961 30.456 -21.773 1.00 15.90 137 ILE I O 1
ATOM 17165 N N . ARG I 1 137 ? 30.773 30.646 -23.135 1.00 15.24 138 ARG I N 1
ATOM 17166 C CA . ARG I 1 137 ? 30.447 29.509 -23.957 1.00 14.20 138 ARG I CA 1
ATOM 17167 C C . ARG I 1 137 ? 31.339 28.299 -23.748 1.00 14.23 138 ARG I C 1
ATOM 17168 O O . ARG I 1 137 ? 30.921 27.185 -24.039 1.00 13.69 138 ARG I O 1
ATOM 17176 N N . THR I 1 138 ? 32.572 28.528 -23.310 1.00 14.24 139 THR I N 1
ATOM 17177 C CA . THR I 1 138 ? 33.578 27.481 -23.157 1.00 14.43 139 THR I CA 1
ATOM 17178 C C . THR I 1 138 ? 34.647 28.031 -22.210 1.00 14.95 139 THR I C 1
ATOM 17179 O O . THR I 1 138 ? 34.930 29.237 -22.221 1.00 14.24 139 THR I O 1
ATOM 17183 N N . MET I 1 139 ? 35.237 27.171 -21.360 1.00 14.16 140 MET I N 1
ATOM 17184 C CA . MET I 1 139 ? 36.342 27.629 -20.500 1.00 17.32 140 MET I CA 1
ATOM 17185 C C . MET I 1 139 ? 37.440 26.571 -20.505 1.00 16.40 140 MET I C 1
ATOM 17186 O O . MET I 1 139 ? 37.134 25.378 -20.422 1.00 16.84 140 MET I O 1
ATOM 17191 N N . LEU I 1 140 ? 38.685 27.004 -20.644 1.00 14.71 141 LEU I N 1
ATOM 17192 C CA . LEU I 1 140 ? 39.833 26.093 -20.639 1.00 14.30 141 LEU I CA 1
ATOM 17193 C C . LEU I 1 140 ? 40.818 26.559 -19.567 1.00 14.52 141 LEU I C 1
ATOM 17194 O O . LEU I 1 140 ? 41.031 27.763 -19.403 1.00 14.11 141 LEU I O 1
ATOM 17199 N N . TYR I 1 141 ? 41.402 25.609 -18.824 1.00 14.63 142 TYR I N 1
ATOM 17200 C CA . TYR I 1 141 ? 42.398 25.966 -17.827 1.00 15.06 142 TYR I CA 1
ATOM 17201 C C . TYR I 1 141 ? 43.665 25.146 -18.050 1.00 15.22 142 TYR I C 1
ATOM 17202 O O . TYR I 1 141 ? 43.721 23.969 -17.690 1.00 14.76 142 TYR I O 1
ATOM 17211 N N . TYR I 1 142 ? 44.623 25.748 -18.769 1.00 15.01 143 TYR I N 1
ATOM 17212 C CA . TYR I 1 142 ? 45.954 25.158 -18.966 1.00 15.33 143 TYR I CA 1
ATOM 17213 C C . TYR I 1 142 ? 46.860 25.661 -17.842 1.00 15.74 143 TYR I C 1
ATOM 17214 O O . TYR I 1 142 ? 46.597 26.704 -17.224 1.00 16.62 143 TYR I O 1
ATOM 17223 N N . PRO I 1 143 ? 47.937 24.917 -17.561 1.00 15.92 144 PRO I N 1
ATOM 17224 C CA . PRO I 1 143 ? 48.803 25.250 -16.435 1.00 16.72 144 PRO I CA 1
ATOM 17225 C C . PRO I 1 143 ? 50.004 26.065 -16.849 1.00 16.34 144 PRO I C 1
ATOM 17226 O O . PRO I 1 143 ? 50.266 26.238 -18.030 1.00 16.11 144 PRO I O 1
ATOM 17230 N N . MET I 1 144 ? 50.762 26.541 -15.880 1.00 16.45 145 MET I N 1
ATOM 17231 C CA . MET I 1 144 ? 51.943 27.354 -16.204 1.00 18.31 145 MET I CA 1
ATOM 17232 C C . MET I 1 144 ? 52.942 26.677 -17.148 1.00 17.42 145 MET I C 1
ATOM 17233 O O . MET I 1 144 ? 53.570 27.359 -17.974 1.00 18.70 145 MET I O 1
ATOM 17238 N N . GLU I 1 145 ? 53.130 25.359 -17.030 1.00 16.46 146 GLU I N 1
ATOM 17239 C CA . GLU I 1 145 ? 54.176 24.664 -17.784 1.00 16.40 146 GLU I CA 1
ATOM 17240 C C . GLU I 1 145 ? 53.833 24.238 -19.226 1.00 16.08 146 GLU I C 1
ATOM 17241 O O . GLU I 1 145 ? 54.651 23.588 -19.908 1.00 17.05 146 GLU I O 1
ATOM 17247 N N . LEU I 1 146 ? 52.608 24.547 -19.676 1.00 15.39 147 LEU I N 1
ATOM 17248 C CA . LEU I 1 146 ? 52.160 24.043 -20.978 1.00 15.34 147 LEU I CA 1
ATOM 17249 C C . LEU I 1 146 ? 51.423 25.119 -21.754 1.00 14.81 147 LEU I C 1
ATOM 17250 O O . LEU I 1 146 ? 50.371 25.565 -21.352 1.00 14.54 147 LEU I O 1
ATOM 17255 N N . GLY I 1 147 ? 51.975 25.495 -22.908 1.00 14.35 148 GLY I N 1
ATOM 17256 C CA . GLY I 1 147 ? 51.316 26.473 -23.767 1.00 15.06 148 GLY I CA 1
ATOM 17257 C C . GLY I 1 147 ? 50.086 25.909 -24.464 1.00 12.93 148 GLY I C 1
ATOM 17258 O O . GLY I 1 147 ? 49.981 24.711 -24.730 1.00 13.70 148 GLY I O 1
ATOM 17259 N N . ARG I 1 148 ? 49.179 26.794 -24.795 1.00 13.13 149 ARG I N 1
ATOM 17260 C CA . ARG I 1 148 ? 47.939 26.445 -25.440 1.00 13.06 149 ARG I CA 1
ATOM 17261 C C . ARG I 1 148 ? 48.129 26.089 -26.932 1.00 14.13 149 ARG I C 1
ATOM 17262 O O . ARG I 1 148 ? 49.205 26.333 -27.508 1.00 14.65 149 ARG I O 1
ATOM 17270 N N . LEU I 1 149 ? 47.101 25.444 -27.496 1.00 13.12 150 LEU I N 1
ATOM 17271 C CA . LEU I 1 149 ? 47.041 25.189 -28.954 1.00 13.39 150 LEU I CA 1
ATOM 17272 C C . LEU I 1 149 ? 46.041 26.194 -29.489 1.00 13.87 150 LEU I C 1
ATOM 17273 O O . LEU I 1 149 ? 44.828 26.008 -29.381 1.00 13.36 150 LEU I O 1
ATOM 17278 N N . VAL I 1 150 ? 46.548 27.289 -30.067 1.00 13.91 151 VAL I N 1
ATOM 17279 C CA . VAL I 1 150 ? 45.656 28.420 -30.364 1.00 13.96 151 VAL I CA 1
ATOM 17280 C C . VAL I 1 150 ? 44.674 28.079 -31.498 1.00 13.09 151 VAL I C 1
ATOM 17281 O O . VAL I 1 150 ? 43.535 28.577 -31.519 1.00 14.33 151 VAL I O 1
ATOM 17285 N N . ASP I 1 151 ? 45.090 27.201 -32.416 1.00 14.40 152 ASP I N 1
ATOM 17286 C CA . ASP I 1 151 ? 44.159 26.791 -33.487 1.00 15.02 152 ASP I CA 1
ATOM 17287 C C . ASP I 1 151 ? 42.899 26.103 -32.967 1.00 15.10 152 ASP I C 1
ATOM 17288 O O . ASP I 1 151 ? 41.838 26.217 -33.583 1.00 14.59 152 ASP I O 1
ATOM 17293 N N . GLU I 1 152 ? 42.980 25.453 -31.805 1.00 14.70 153 GLU I N 1
ATOM 17294 C CA . GLU I 1 152 ? 41.783 24.853 -31.220 1.00 15.25 153 GLU I CA 1
ATOM 17295 C C . GLU I 1 152 ? 40.806 25.933 -30.720 1.00 14.04 153 GLU I C 1
ATOM 17296 O O . GLU I 1 152 ? 39.599 25.727 -30.733 1.00 15.05 153 GLU I O 1
ATOM 17302 N N . ILE I 1 153 ? 41.342 27.078 -30.267 1.00 12.91 154 ILE I N 1
ATOM 17303 C CA . ILE I 1 153 ? 40.507 28.178 -29.818 1.00 13.70 154 ILE I CA 1
ATOM 17304 C C . ILE I 1 153 ? 39.760 28.721 -31.042 1.00 13.22 154 ILE I C 1
ATOM 17305 O O . ILE I 1 153 ? 38.579 29.029 -30.948 1.00 13.47 154 ILE I O 1
ATOM 17310 N N . LEU I 1 154 ? 40.462 28.829 -32.184 1.00 14.86 155 LEU I N 1
ATOM 17311 C CA . LEU I 1 154 ? 39.780 29.233 -33.413 1.00 13.84 155 LEU I CA 1
ATOM 17312 C C . LEU I 1 154 ? 38.716 28.197 -33.794 1.00 14.42 155 LEU I C 1
ATOM 17313 O O . LEU I 1 154 ? 37.612 28.577 -34.191 1.00 14.76 155 LEU I O 1
ATOM 17318 N N . ARG I 1 155 ? 39.054 26.928 -33.727 1.00 14.51 156 ARG I N 1
ATOM 17319 C CA . ARG I 1 155 ? 38.069 25.869 -34.070 1.00 15.27 156 ARG I CA 1
ATOM 17320 C C . ARG I 1 155 ? 36.809 25.965 -33.185 1.00 15.64 156 ARG I C 1
ATOM 17321 O O . ARG I 1 155 ? 35.667 25.862 -33.653 1.00 14.90 156 ARG I O 1
ATOM 17329 N N . ILE I 1 156 ? 37.024 26.121 -31.878 1.00 14.56 157 ILE I N 1
ATOM 17330 C CA . ILE I 1 156 ? 35.946 26.266 -30.946 1.00 15.75 157 ILE I CA 1
ATOM 17331 C C . ILE I 1 156 ? 35.015 27.409 -31.341 1.00 15.85 157 ILE I C 1
ATOM 17332 O O . ILE I 1 156 ? 33.809 27.217 -31.481 1.00 16.93 157 ILE I O 1
ATOM 17337 N N . VAL I 1 157 ? 35.572 28.596 -31.588 1.00 15.29 158 VAL I N 1
ATOM 17338 C CA A VAL I 1 157 ? 34.717 29.744 -31.938 0.50 16.97 158 VAL I CA 1
ATOM 17339 C CA B VAL I 1 157 ? 34.699 29.726 -31.903 0.50 17.06 158 VAL I CA 1
ATOM 17340 C C . VAL I 1 157 ? 34.007 29.550 -33.260 1.00 17.73 158 VAL I C 1
ATOM 17341 O O . VAL I 1 157 ? 32.827 29.863 -33.387 1.00 17.75 158 VAL I O 1
ATOM 17348 N N . LYS I 1 158 ? 34.726 29.030 -34.253 1.00 18.66 159 LYS I N 1
ATOM 17349 C CA . LYS I 1 158 ? 34.132 28.825 -35.573 1.00 19.02 159 LYS I CA 1
ATOM 17350 C C . LYS I 1 158 ? 32.973 27.836 -35.474 1.00 19.25 159 LYS I C 1
ATOM 17351 O O . LYS I 1 158 ? 31.861 28.100 -35.947 1.00 19.35 159 LYS I O 1
ATOM 17357 N N . ALA I 1 159 ? 33.222 26.716 -34.787 1.00 17.91 160 ALA I N 1
ATOM 17358 C CA . ALA I 1 159 ? 32.193 25.699 -34.579 1.00 18.54 160 ALA I CA 1
ATOM 17359 C C . ALA I 1 159 ? 30.955 26.185 -33.796 1.00 18.49 160 ALA I C 1
ATOM 17360 O O . ALA I 1 159 ? 29.837 25.827 -34.149 1.00 18.84 160 ALA I O 1
ATOM 17362 N N . LEU I 1 160 ? 31.165 26.977 -32.735 1.00 16.94 161 LEU I N 1
ATOM 17363 C CA . LEU I 1 160 ? 30.071 27.501 -31.912 1.00 18.26 161 LEU I CA 1
ATOM 17364 C C . LEU I 1 160 ? 29.227 28.442 -32.754 1.00 18.42 161 LEU I C 1
ATOM 17365 O O . LEU I 1 160 ? 27.995 28.382 -32.692 1.00 18.94 161 LEU I O 1
ATOM 17370 N N . LYS I 1 161 ? 29.892 29.297 -33.551 1.00 18.64 162 LYS I N 1
ATOM 17371 C CA . LYS I 1 161 ? 29.127 30.250 -34.372 1.00 19.35 162 LYS I CA 1
ATOM 17372 C C . LYS I 1 161 ? 28.304 29.531 -35.429 1.00 19.98 162 LYS I C 1
ATOM 17373 O O . LYS I 1 161 ? 27.142 29.882 -35.669 1.00 19.10 162 LYS I O 1
ATOM 17379 N N . LEU I 1 162 ? 28.902 28.529 -36.064 1.00 20.52 163 LEU I N 1
ATOM 17380 C CA . LEU I 1 162 ? 28.204 27.686 -37.052 1.00 21.57 163 LEU I CA 1
ATOM 17381 C C . LEU I 1 162 ? 27.038 26.951 -36.414 1.00 20.83 163 LEU I C 1
ATOM 17382 O O . LEU I 1 162 ? 25.929 26.989 -36.921 1.00 20.97 163 LEU I O 1
ATOM 17387 N N . GLY I 1 163 ? 27.283 26.294 -35.284 1.00 19.85 164 GLY I N 1
ATOM 17388 C CA . GLY I 1 163 ? 26.215 25.622 -34.551 1.00 19.02 164 GLY I CA 1
ATOM 17389 C C . GLY I 1 163 ? 25.055 26.554 -34.213 1.00 19.36 164 GLY I C 1
ATOM 17390 O O . GLY I 1 163 ? 23.896 26.205 -34.409 1.00 19.51 164 GLY I O 1
ATOM 17391 N N . ASP I 1 164 ? 25.368 27.730 -33.673 1.00 19.05 165 ASP I N 1
ATOM 17392 C CA . ASP I 1 164 ? 24.360 28.726 -33.340 1.00 19.94 165 ASP I CA 1
ATOM 17393 C C . ASP I 1 164 ? 23.586 29.092 -34.608 1.00 20.36 165 ASP I C 1
ATOM 17394 O O . ASP I 1 164 ? 22.364 29.115 -34.590 1.00 21.29 165 ASP I O 1
ATOM 17399 N N . SER I 1 165 ? 24.313 29.415 -35.677 1.00 21.40 166 SER I N 1
ATOM 17400 C CA . SER I 1 165 ? 23.665 29.854 -36.921 1.00 22.86 166 SER I CA 1
ATOM 17401 C C . SER I 1 165 ? 22.796 28.774 -37.553 1.00 22.54 166 SER I C 1
ATOM 17402 O O . SER I 1 165 ? 21.668 29.053 -38.026 1.00 23.77 166 SER I O 1
ATOM 17405 N N . LEU I 1 166 ? 23.313 27.548 -37.592 1.00 21.61 167 LEU I N 1
ATOM 17406 C CA . LEU I 1 166 ? 22.661 26.462 -38.334 1.00 21.05 167 LEU I CA 1
ATOM 17407 C C . LEU I 1 166 ? 21.696 25.652 -37.469 1.00 20.35 167 LEU I C 1
ATOM 17408 O O . LEU I 1 166 ? 21.037 24.712 -37.977 1.00 20.91 167 LEU I O 1
ATOM 17413 N N . LYS I 1 167 ? 21.647 25.992 -36.172 1.00 20.98 168 LYS I N 1
ATOM 17414 C CA . LYS I 1 167 ? 20.820 25.282 -35.182 1.00 21.22 168 LYS I CA 1
ATOM 17415 C C . LYS I 1 167 ? 21.243 23.827 -35.098 1.00 20.52 168 LYS I C 1
ATOM 17416 O O . LYS I 1 167 ? 20.419 22.901 -35.200 1.00 20.31 168 LYS I O 1
ATOM 17422 N N . ARG I 1 168 ? 22.555 23.616 -34.927 1.00 18.65 169 ARG I N 1
ATOM 17423 C CA . ARG I 1 168 ? 23.091 22.256 -34.948 1.00 18.19 169 ARG I CA 1
ATOM 17424 C C . ARG I 1 168 ? 24.106 22.104 -33.841 1.00 17.90 169 ARG I C 1
ATOM 17425 O O . ARG I 1 168 ? 24.663 23.090 -33.383 1.00 18.91 169 ARG I O 1
ATOM 17433 N N . ALA I 1 169 ? 24.242 20.870 -33.368 1.00 18.02 170 ALA I N 1
ATOM 17434 C CA . ALA I 1 169 ? 25.336 20.485 -32.463 1.00 17.51 170 ALA I CA 1
ATOM 17435 C C . ALA I 1 169 ? 26.514 19.999 -33.295 1.00 17.81 170 ALA I C 1
ATOM 17436 O O . ALA I 1 169 ? 26.356 19.536 -34.449 1.00 18.71 170 ALA I O 1
ATOM 17438 N N . VAL I 1 170 ? 27.717 20.029 -32.712 1.00 16.77 171 VAL I N 1
ATOM 17439 C CA . VAL I 1 170 ? 28.932 19.804 -33.485 1.00 16.64 171 VAL I CA 1
ATOM 17440 C C . VAL I 1 170 ? 29.633 18.541 -32.978 1.00 16.91 171 VAL I C 1
ATOM 17441 O O . VAL I 1 170 ? 29.945 18.455 -31.757 1.00 18.82 171 VAL I O 1
ATOM 17445 N N . PRO I 1 171 ? 29.871 17.551 -33.870 1.00 16.90 172 PRO I N 1
ATOM 17446 C CA . PRO I 1 171 ? 30.377 16.264 -33.366 1.00 16.56 172 PRO I CA 1
ATOM 17447 C C . PRO I 1 171 ? 31.838 16.342 -32.934 1.00 15.52 172 PRO I C 1
ATOM 17448 O O . PRO I 1 171 ? 32.550 17.281 -33.324 1.00 16.66 172 PRO I O 1
ATOM 17452 N N . ALA I 1 172 ? 32.291 15.343 -32.152 1.00 15.83 173 ALA I N 1
ATOM 17453 C CA . ALA I 1 172 ? 33.715 15.241 -31.802 1.00 15.20 173 ALA I CA 1
ATOM 17454 C C . ALA I 1 172 ? 34.648 15.476 -33.016 1.00 15.97 173 ALA I C 1
ATOM 17455 O O . ALA I 1 172 ? 34.401 14.950 -34.116 1.00 14.34 173 ALA I O 1
ATOM 17457 N N . ASP I 1 173 ? 35.705 16.271 -32.844 1.00 15.20 174 ASP I N 1
ATOM 17458 C CA . ASP I 1 173 ? 36.740 16.395 -33.924 1.00 16.38 174 ASP I CA 1
ATOM 17459 C C . ASP I 1 173 ? 36.286 17.066 -35.232 1.00 16.05 174 ASP I C 1
ATOM 17460 O O . ASP I 1 173 ? 37.008 16.977 -36.253 1.00 17.08 174 ASP I O 1
ATOM 17465 N N . TRP I 1 174 ? 35.137 17.733 -35.198 1.00 17.09 175 TRP I N 1
ATOM 17466 C CA . TRP I 1 174 ? 34.628 18.398 -36.408 1.00 17.36 175 TRP I CA 1
ATOM 17467 C C . TRP I 1 174 ? 35.678 19.396 -36.910 1.00 17.87 175 TRP I C 1
ATOM 17468 O O . TRP I 1 174 ? 36.271 20.107 -36.115 1.00 17.83 175 TRP I O 1
ATOM 17479 N N . PRO I 1 175 ? 35.867 19.511 -38.241 1.00 17.33 176 PRO I N 1
ATOM 17480 C CA . PRO I 1 175 ? 35.121 18.911 -39.385 1.00 18.77 176 PRO I CA 1
ATOM 17481 C C . PRO I 1 175 ? 35.610 17.527 -39.860 1.00 18.98 176 PRO I C 1
ATOM 17482 O O . PRO I 1 175 ? 35.248 17.081 -40.958 1.00 20.83 176 PRO I O 1
ATOM 17486 N N . ASN I 1 176 ? 36.394 16.840 -39.026 1.00 18.78 177 ASN I N 1
ATOM 17487 C CA . ASN I 1 176 ? 36.937 15.557 -39.364 1.00 18.97 177 ASN I CA 1
ATOM 17488 C C . ASN I 1 176 ? 36.430 14.456 -38.432 1.00 18.04 177 ASN I C 1
ATOM 17489 O O . ASN I 1 176 ? 37.183 13.578 -38.017 1.00 19.33 177 ASN I O 1
ATOM 17494 N N . ASN I 1 177 ? 35.135 14.504 -38.136 1.00 18.85 178 ASN I N 1
ATOM 17495 C CA . ASN I 1 177 ? 34.568 13.463 -37.284 1.00 19.01 178 ASN I CA 1
ATOM 17496 C C . ASN I 1 177 ? 34.619 12.100 -37.978 1.00 20.42 178 ASN I C 1
ATOM 17497 O O . ASN I 1 177 ? 34.319 11.998 -39.174 1.00 21.01 178 ASN I O 1
ATOM 17502 N N . GLU I 1 178 ? 34.939 11.044 -37.242 1.00 21.69 179 GLU I N 1
ATOM 17503 C CA . GLU I 1 178 ? 35.159 9.777 -37.930 1.00 23.06 179 GLU I CA 1
ATOM 17504 C C . GLU I 1 178 ? 33.852 9.068 -38.348 1.00 23.63 179 GLU I C 1
ATOM 17505 O O . GLU I 1 178 ? 33.875 8.212 -39.246 1.00 24.43 179 GLU I O 1
ATOM 17511 N N . ILE I 1 179 ? 32.741 9.426 -37.707 1.00 22.69 180 ILE I N 1
ATOM 17512 C CA . ILE I 1 179 ? 31.435 8.820 -38.015 1.00 21.96 180 ILE I CA 1
ATOM 17513 C C . ILE I 1 179 ? 30.750 9.606 -39.131 1.00 22.09 180 ILE I C 1
ATOM 17514 O O . ILE I 1 179 ? 30.275 9.013 -40.119 1.00 22.55 180 ILE I O 1
ATOM 17519 N N . ILE I 1 180 ? 30.709 10.933 -38.999 1.00 20.20 181 ILE I N 1
ATOM 17520 C CA . ILE I 1 180 ? 29.930 11.747 -39.933 1.00 20.80 181 ILE I CA 1
ATOM 17521 C C . ILE I 1 180 ? 30.715 12.840 -40.649 1.00 20.44 181 ILE I C 1
ATOM 17522 O O . ILE I 1 180 ? 30.120 13.661 -41.351 1.00 20.29 181 ILE I O 1
ATOM 17527 N N . GLY I 1 181 ? 32.031 12.865 -40.453 1.00 20.74 182 GLY I N 1
ATOM 17528 C CA . GLY I 1 181 ? 32.900 13.812 -41.187 1.00 21.54 182 GLY I CA 1
ATOM 17529 C C . GLY I 1 181 ? 32.651 15.258 -40.814 1.00 22.76 182 GLY I C 1
ATOM 17530 O O . GLY I 1 181 ? 32.815 15.647 -39.657 1.00 21.53 182 GLY I O 1
ATOM 17531 N N . GLU I 1 182 ? 32.244 16.055 -41.807 1.00 22.00 183 GLU I N 1
ATOM 17532 C CA . GLU I 1 182 ? 31.911 17.472 -41.643 1.00 22.86 183 GLU I CA 1
ATOM 17533 C C . GLU I 1 182 ? 30.416 17.665 -41.351 1.00 20.27 183 GLU I C 1
ATOM 17534 O O . GLU I 1 182 ? 29.920 18.782 -41.252 1.00 20.00 183 GLU I O 1
ATOM 17540 N N . GLY I 1 183 ? 29.704 16.543 -41.184 1.00 20.95 184 GLY I N 1
ATOM 17541 C CA . GLY I 1 183 ? 28.296 16.564 -40.824 1.00 20.03 184 GLY I CA 1
ATOM 17542 C C . GLY I 1 183 ? 28.081 17.250 -39.488 1.00 20.25 184 GLY I C 1
ATOM 17543 O O . GLY I 1 183 ? 28.991 17.243 -38.640 1.00 19.76 184 GLY I O 1
ATOM 17544 N N . LEU I 1 184 ? 26.911 17.866 -39.347 1.00 20.11 185 LEU I N 1
ATOM 17545 C CA . LEU I 1 184 ? 26.469 18.513 -38.113 1.00 19.67 185 LEU I CA 1
ATOM 17546 C C . LEU I 1 184 ? 25.210 17.837 -37.585 1.00 20.53 185 LEU I C 1
ATOM 17547 O O . LEU I 1 184 ? 24.386 17.331 -38.369 1.00 21.49 185 LEU I O 1
ATOM 17552 N N . ILE I 1 185 ? 25.031 17.883 -36.267 1.00 18.57 186 ILE I N 1
ATOM 17553 C CA . ILE I 1 185 ? 24.055 17.005 -35.625 1.00 17.90 186 ILE I CA 1
ATOM 17554 C C . ILE I 1 185 ? 22.764 17.757 -35.324 1.00 17.65 186 ILE I C 1
ATOM 17555 O O . ILE I 1 185 ? 22.781 18.893 -34.833 1.00 17.46 186 ILE I O 1
ATOM 17560 N N . VAL I 1 186 ? 21.620 17.119 -35.592 1.00 19.84 187 VAL I N 1
ATOM 17561 C CA . VAL I 1 186 ? 20.342 17.713 -35.246 1.00 20.81 187 VAL I CA 1
ATOM 17562 C C . VAL I 1 186 ? 20.137 17.493 -33.732 1.00 20.72 187 VAL I C 1
ATOM 17563 O O . VAL I 1 186 ? 20.256 16.364 -33.282 1.00 21.02 187 VAL I O 1
ATOM 17567 N N . PRO I 1 187 ? 19.880 18.564 -32.955 1.00 22.62 188 PRO I N 1
ATOM 17568 C CA . PRO I 1 187 ? 19.619 18.315 -31.523 1.00 22.76 188 PRO I CA 1
ATOM 17569 C C . PRO I 1 187 ? 18.534 17.243 -31.340 1.00 23.70 188 PRO I C 1
ATOM 17570 O O . PRO I 1 187 ? 17.486 17.300 -32.025 1.00 22.66 188 PRO I O 1
ATOM 17574 N N . PRO I 1 188 ? 18.781 16.276 -30.437 1.00 23.27 189 PRO I N 1
ATOM 17575 C CA . PRO I 1 188 ? 17.920 15.092 -30.382 1.00 23.20 189 PRO I CA 1
ATOM 17576 C C . PRO I 1 188 ? 16.504 15.396 -29.900 1.00 23.44 189 PRO I C 1
ATOM 17577 O O . PRO I 1 188 ? 16.291 16.329 -29.110 1.00 23.60 189 PRO I O 1
ATOM 17581 N N . PRO I 1 189 ? 15.524 14.590 -30.349 1.00 23.67 190 PRO I N 1
ATOM 17582 C CA . PRO I 1 189 ? 14.152 14.821 -29.889 1.00 23.93 190 PRO I CA 1
ATOM 17583 C C . PRO I 1 189 ? 14.078 14.567 -28.377 1.00 23.61 190 PRO I C 1
ATOM 17584 O O . PRO I 1 189 ? 14.856 13.764 -27.856 1.00 23.02 190 PRO I O 1
ATOM 17588 N N . THR I 1 190 ? 13.168 15.235 -27.683 1.00 24.15 191 THR I N 1
ATOM 17589 C CA . THR I 1 190 ? 13.095 15.061 -26.231 1.00 23.88 191 THR I CA 1
ATOM 17590 C C . THR I 1 190 ? 11.781 14.474 -25.767 1.00 23.87 191 THR I C 1
ATOM 17591 O O . THR I 1 190 ? 11.534 14.392 -24.561 1.00 24.51 191 THR I O 1
ATOM 17595 N N . THR I 1 191 ? 10.932 14.096 -26.722 1.00 24.16 192 THR I N 1
ATOM 17596 C CA . THR I 1 191 ? 9.666 13.435 -26.404 1.00 23.69 192 THR I CA 1
ATOM 17597 C C . THR I 1 191 ? 9.462 12.269 -27.348 1.00 23.86 192 THR I C 1
ATOM 17598 O O . THR I 1 191 ? 9.964 12.268 -28.484 1.00 23.47 192 THR I O 1
ATOM 17602 N N . GLU I 1 192 ? 8.667 11.305 -26.888 1.00 23.96 193 GLU I N 1
ATOM 17603 C CA . GLU I 1 192 ? 8.403 10.113 -27.657 1.00 24.86 193 GLU I CA 1
ATOM 17604 C C . GLU I 1 192 ? 7.753 10.432 -29.007 1.00 24.89 193 GLU I C 1
ATOM 17605 O O . GLU I 1 192 ? 8.161 9.872 -30.027 1.00 24.51 193 GLU I O 1
ATOM 17611 N N . ASP I 1 193 ? 6.771 11.335 -29.018 1.00 25.46 194 ASP I N 1
ATOM 17612 C CA . ASP I 1 193 ? 6.094 11.700 -30.273 1.00 27.11 194 ASP I CA 1
ATOM 17613 C C . ASP I 1 193 ? 7.064 12.398 -31.231 1.00 27.23 194 ASP I C 1
ATOM 17614 O O . ASP I 1 193 ? 7.047 12.133 -32.432 1.00 27.81 194 ASP I O 1
ATOM 17619 N N . GLN I 1 194 ? 7.913 13.273 -30.690 1.00 27.23 195 GLN I N 1
ATOM 17620 C CA . GLN I 1 194 ? 8.910 13.978 -31.514 1.00 27.88 195 GLN I CA 1
ATOM 17621 C C . GLN I 1 194 ? 9.900 12.981 -32.124 1.00 27.48 195 GLN I C 1
ATOM 17622 O O . GLN I 1 194 ? 10.287 13.099 -33.290 1.00 26.56 195 GLN I O 1
ATOM 17628 N N . ALA I 1 195 ? 10.293 11.992 -31.331 1.00 26.75 196 ALA I N 1
ATOM 17629 C CA . ALA I 1 195 ? 11.197 10.940 -31.795 1.00 27.32 196 ALA I CA 1
ATOM 17630 C C . ALA I 1 195 ? 10.540 10.125 -32.918 1.00 28.56 196 ALA I C 1
ATOM 17631 O O . ALA I 1 195 ? 11.165 9.862 -33.963 1.00 28.65 196 ALA I O 1
ATOM 17633 N N . ARG I 1 196 ? 9.262 9.780 -32.733 1.00 29.37 197 ARG I N 1
ATOM 17634 C CA . ARG I 1 196 ? 8.551 8.983 -33.738 1.00 31.71 197 ARG I CA 1
ATOM 17635 C C . ARG I 1 196 ? 8.365 9.774 -35.026 1.00 31.81 197 ARG I C 1
ATOM 17636 O O . ARG I 1 196 ? 8.613 9.247 -36.113 1.00 32.91 197 ARG I O 1
ATOM 17644 N N . ALA I 1 197 ? 7.992 11.041 -34.907 1.00 32.06 198 ALA I N 1
ATOM 17645 C CA . ALA I 1 197 ? 7.795 11.908 -36.065 1.00 32.98 198 ALA I CA 1
ATOM 17646 C C . ALA I 1 197 ? 9.097 12.071 -36.828 1.00 34.25 198 ALA I C 1
ATOM 17647 O O . ALA I 1 197 ? 9.123 11.952 -38.056 1.00 33.90 198 ALA I O 1
ATOM 17649 N N . ARG I 1 198 ? 10.189 12.328 -36.099 1.00 34.72 199 ARG I N 1
ATOM 17650 C CA . ARG I 1 198 ? 11.471 12.557 -36.759 1.00 35.98 199 ARG I CA 1
ATOM 17651 C C . ARG I 1 198 ? 11.815 11.383 -37.641 1.00 37.19 199 ARG I C 1
ATOM 17652 O O . ARG I 1 198 ? 12.210 11.562 -38.796 1.00 38.01 199 ARG I O 1
ATOM 17660 N N . MET I 1 199 ? 11.664 10.184 -37.093 1.00 38.63 200 MET I N 1
ATOM 17661 C CA . MET I 1 199 ? 11.919 8.962 -37.834 1.00 40.52 200 MET I CA 1
ATOM 17662 C C . MET I 1 199 ? 10.972 8.781 -39.017 1.00 41.30 200 MET I C 1
ATOM 17663 O O . MET I 1 199 ? 11.421 8.561 -40.142 1.00 42.05 200 MET I O 1
ATOM 17668 N N . GLU I 1 200 ? 9.673 8.910 -38.776 1.00 42.19 201 GLU I N 1
ATOM 17669 C CA . GLU I 1 200 ? 8.684 8.743 -39.848 1.00 42.73 201 GLU I CA 1
ATOM 17670 C C . GLU I 1 200 ? 8.941 9.633 -41.068 1.00 42.26 201 GLU I C 1
ATOM 17671 O O . GLU I 1 200 ? 8.748 9.185 -42.208 1.00 41.85 201 GLU I O 1
ATOM 17677 N N . SER I 1 201 ? 9.408 10.861 -40.817 1.00 41.39 202 SER I N 1
ATOM 17678 C CA . SER I 1 201 ? 9.670 11.876 -41.851 1.00 40.52 202 SER I CA 1
ATOM 17679 C C . SER I 1 201 ? 10.725 11.484 -42.900 1.00 39.61 202 SER I C 1
ATOM 17680 O O . SER I 1 201 ? 10.613 11.871 -44.066 1.00 39.38 202 SER I O 1
ATOM 17683 N N . GLY I 1 202 ? 11.740 10.728 -42.489 1.00 38.16 203 GLY I N 1
ATOM 17684 C CA . GLY I 1 202 ? 12.860 10.396 -43.365 1.00 36.65 203 GLY I CA 1
ATOM 17685 C C . GLY I 1 202 ? 13.701 11.590 -43.806 1.00 35.53 203 GLY I C 1
ATOM 17686 O O . GLY I 1 202 ? 14.420 11.502 -44.801 1.00 35.40 203 GLY I O 1
ATOM 17687 N N . GLN I 1 203 ? 13.633 12.683 -43.044 1.00 34.11 204 GLN I N 1
ATOM 17688 C CA . GLN I 1 203 ? 14.269 13.958 -43.397 1.00 33.37 204 GLN I CA 1
ATOM 17689 C C . GLN I 1 203 ? 15.806 13.896 -43.374 1.00 31.78 204 GLN I C 1
ATOM 17690 O O . GLN I 1 203 ? 16.470 14.560 -44.175 1.00 31.32 204 GLN I O 1
ATOM 17696 N N . TYR I 1 204 ? 16.357 13.098 -42.459 1.00 30.20 205 TYR I N 1
ATOM 17697 C CA . TYR I 1 204 ? 17.801 13.124 -42.188 1.00 28.23 205 TYR I CA 1
ATOM 17698 C C . TYR I 1 204 ? 18.466 11.770 -42.289 1.00 27.89 205 TYR I C 1
ATOM 17699 O O . TYR I 1 204 ? 17.848 10.724 -41.993 1.00 27.50 205 TYR I O 1
ATOM 17708 N N . ARG I 1 205 ? 19.754 11.795 -42.634 1.00 27.14 206 ARG I N 1
ATOM 17709 C CA . ARG I 1 205 ? 20.654 10.668 -42.393 1.00 26.70 206 ARG I CA 1
ATOM 17710 C C . ARG I 1 205 ? 20.584 10.363 -40.886 1.00 26.32 206 ARG I C 1
ATOM 17711 O O . ARG I 1 205 ? 20.491 11.281 -40.078 1.00 25.99 206 ARG I O 1
ATOM 17719 N N . SER I 1 206 ? 20.560 9.088 -40.514 1.00 26.60 207 SER I N 1
ATOM 17720 C CA . SER I 1 206 ? 20.272 8.725 -39.122 1.00 26.41 207 SER I CA 1
ATOM 17721 C C . SER I 1 206 ? 20.867 7.384 -38.737 1.00 25.96 207 SER I C 1
ATOM 17722 O O . SER I 1 206 ? 20.892 6.478 -39.559 1.00 26.02 207 SER I O 1
ATOM 17725 N N . LEU I 1 207 ? 21.323 7.240 -37.489 1.00 23.74 208 LEU I N 1
ATOM 17726 C CA . LEU I 1 207 ? 21.678 5.933 -36.943 1.00 24.71 208 LEU I CA 1
ATOM 17727 C C . LEU I 1 207 ? 20.608 5.432 -35.954 1.00 23.17 208 LEU I C 1
ATOM 17728 O O . LEU I 1 207 ? 20.512 4.229 -35.700 1.00 24.32 208 LEU I O 1
ATOM 17733 N N . ASP I 1 208 ? 19.838 6.376 -35.417 1.00 23.24 209 ASP I N 1
ATOM 17734 C CA . ASP I 1 208 ? 18.700 6.156 -34.491 1.00 21.91 209 ASP I CA 1
ATOM 17735 C C . ASP I 1 208 ? 17.926 7.480 -34.386 1.00 21.74 209 ASP I C 1
ATOM 17736 O O . ASP I 1 208 ? 18.377 8.532 -34.913 1.00 21.13 209 ASP I O 1
ATOM 17741 N N . TRP I 1 209 ? 16.787 7.467 -33.692 1.00 20.39 210 TRP I N 1
ATOM 17742 C CA . TRP I 1 209 ? 15.952 8.662 -33.621 1.00 20.37 210 TRP I CA 1
ATOM 17743 C C . TRP I 1 209 ? 16.692 9.806 -32.924 1.00 19.82 210 TRP I C 1
ATOM 17744 O O . TRP I 1 209 ? 16.395 10.969 -33.164 1.00 20.65 210 TRP I O 1
ATOM 17755 N N . TRP I 1 210 ? 17.678 9.450 -32.095 1.00 19.25 211 TRP I N 1
ATOM 17756 C CA . TRP I 1 210 ? 18.405 10.450 -31.315 1.00 19.28 211 TRP I CA 1
ATOM 17757 C C . TRP I 1 210 ? 19.712 10.825 -31.991 1.00 18.94 211 TRP I C 1
ATOM 17758 O O . TRP I 1 210 ? 20.434 11.707 -31.502 1.00 18.67 211 TRP I O 1
ATOM 17769 N N . PHE I 1 211 ? 20.013 10.185 -33.115 1.00 19.13 212 PHE I N 1
ATOM 17770 C CA . PHE I 1 211 ? 21.251 10.481 -33.834 1.00 19.48 212 PHE I CA 1
ATOM 17771 C C . PHE I 1 211 ? 20.933 10.740 -35.309 1.00 19.32 212 PHE I C 1
ATOM 17772 O O . PHE I 1 211 ? 21.007 9.834 -36.131 1.00 20.64 212 PHE I O 1
ATOM 17780 N N . CYS I 1 212 ? 20.554 11.975 -35.595 1.00 20.47 213 CYS I N 1
ATOM 17781 C CA . CYS I 1 212 ? 20.308 12.407 -36.973 1.00 21.15 213 CYS I CA 1
ATOM 17782 C C . CYS I 1 212 ? 21.257 13.539 -37.308 1.00 21.18 213 CYS I C 1
ATOM 17783 O O . CYS I 1 212 ? 21.587 14.363 -36.447 1.00 20.16 213 CYS I O 1
ATOM 17786 N N . TRP I 1 213 ? 21.633 13.640 -38.576 1.00 20.06 214 TRP I N 1
ATOM 17787 C CA A TRP I 1 213 ? 22.569 14.680 -38.988 0.50 21.00 214 TRP I CA 1
ATOM 17788 C CA B TRP I 1 213 ? 22.591 14.645 -38.990 0.50 20.56 214 TRP I CA 1
ATOM 17789 C C . TRP I 1 213 ? 22.400 15.039 -40.450 1.00 21.62 214 TRP I C 1
ATOM 17790 O O . TRP I 1 213 ? 21.693 14.358 -41.210 1.00 21.76 214 TRP I O 1
ATOM 17811 N N . ASP I 1 214 ? 23.029 16.137 -40.836 1.00 21.66 215 ASP I N 1
ATOM 17812 C CA . ASP I 1 214 ? 23.027 16.544 -42.231 1.00 22.61 215 ASP I CA 1
ATOM 17813 C C . ASP I 1 214 ? 24.324 17.303 -42.472 1.00 23.39 215 ASP I C 1
ATOM 17814 O O . ASP I 1 214 ? 25.247 17.244 -41.626 1.00 22.21 215 ASP I O 1
ATOM 17819 N N . THR I 1 215 ? 24.447 17.944 -43.627 1.00 23.86 216 THR I N 1
ATOM 17820 C CA . THR I 1 215 ? 25.707 18.613 -43.995 1.00 24.95 216 THR I CA 1
ATOM 17821 C C . THR I 1 215 ? 25.393 20.034 -44.461 1.00 25.34 216 THR I C 1
ATOM 17822 O O . THR I 1 215 ? 25.551 20.356 -45.648 1.00 25.57 216 THR I O 1
ATOM 17826 N N . PRO I 1 216 ? 24.938 20.899 -43.529 1.00 25.41 217 PRO I N 1
ATOM 17827 C CA . PRO I 1 216 ? 24.484 22.243 -43.854 1.00 25.18 217 PRO I CA 1
ATOM 17828 C C . PRO I 1 216 ? 25.595 23.302 -43.949 1.00 25.10 217 PRO I C 1
ATOM 17829 O O . PRO I 1 216 ? 25.336 24.417 -44.380 1.00 25.63 217 PRO I O 1
ATOM 17833 N N . ALA I 1 217 ? 26.801 22.972 -43.506 1.00 24.54 218 ALA I N 1
ATOM 17834 C CA . ALA I 1 217 ? 27.867 23.958 -43.449 1.00 25.02 218 ALA I CA 1
ATOM 17835 C C . ALA I 1 217 ? 28.359 24.224 -44.876 1.00 25.07 218 ALA I C 1
ATOM 17836 O O . ALA I 1 217 ? 28.492 23.293 -45.659 1.00 26.00 218 ALA I O 1
ATOM 17838 N N . SER I 1 218 ? 28.641 25.475 -45.197 1.00 26.30 219 SER I N 1
ATOM 17839 C CA . SER I 1 218 ? 29.230 25.763 -46.519 1.00 27.83 219 SER I CA 1
ATOM 17840 C C . SER I 1 218 ? 30.612 25.123 -46.700 1.00 28.73 219 SER I C 1
ATOM 17841 O O . SER I 1 218 ? 31.326 24.777 -45.720 1.00 27.20 219 SER I O 1
ATOM 17844 N N . ARG I 1 219 ? 31.014 24.953 -47.961 1.00 28.85 220 ARG I N 1
ATOM 17845 C CA . ARG I 1 219 ? 32.324 24.384 -48.251 1.00 30.44 220 ARG I CA 1
ATOM 17846 C C . ARG I 1 219 ? 33.402 25.325 -47.701 1.00 29.58 220 ARG I C 1
ATOM 17847 O O . ARG I 1 219 ? 34.412 24.875 -47.184 1.00 29.17 220 ARG I O 1
ATOM 17855 N N . ASP I 1 220 ? 33.161 26.625 -47.825 1.00 29.52 221 ASP I N 1
ATOM 17856 C CA . ASP I 1 220 ? 34.080 27.652 -47.328 1.00 29.43 221 ASP I CA 1
ATOM 17857 C C . ASP I 1 220 ? 34.276 27.558 -45.806 1.00 29.28 221 ASP I C 1
ATOM 17858 O O . ASP I 1 220 ? 35.395 27.687 -45.325 1.00 28.52 221 ASP I O 1
ATOM 17863 N N . ASP I 1 221 ? 33.176 27.336 -45.092 1.00 28.49 222 ASP I N 1
ATOM 17864 C CA . ASP I 1 221 ? 33.187 27.243 -43.615 1.00 28.10 222 ASP I CA 1
ATOM 17865 C C . ASP I 1 221 ? 33.930 26.008 -43.165 1.00 27.48 222 ASP I C 1
ATOM 17866 O O . ASP I 1 221 ? 34.779 26.072 -42.256 1.00 27.17 222 ASP I O 1
ATOM 17871 N N . VAL I 1 222 ? 33.645 24.880 -43.813 1.00 25.88 223 VAL I N 1
ATOM 17872 C CA . VAL I 1 222 ? 34.351 23.644 -43.549 1.00 25.64 223 VAL I CA 1
ATOM 17873 C C . VAL I 1 222 ? 35.841 23.802 -43.823 1.00 26.37 223 VAL I C 1
ATOM 17874 O O . VAL I 1 222 ? 36.678 23.393 -42.997 1.00 26.05 223 VAL I O 1
ATOM 17878 N N . GLU I 1 223 ? 36.191 24.399 -44.974 1.00 25.77 224 GLU I N 1
ATOM 17879 C CA . GLU I 1 223 ? 37.607 24.496 -45.331 1.00 27.00 224 GLU I CA 1
ATOM 17880 C C . GLU I 1 223 ? 38.368 25.449 -44.416 1.00 24.51 224 GLU I C 1
ATOM 17881 O O . GLU I 1 223 ? 39.540 25.206 -44.126 1.00 24.95 224 GLU I O 1
ATOM 17887 N N . GLU I 1 224 ? 37.699 26.497 -43.963 1.00 24.11 225 GLU I N 1
ATOM 17888 C CA . GLU I 1 224 ? 38.284 27.441 -42.977 1.00 24.71 225 GLU I CA 1
ATOM 17889 C C . GLU I 1 224 ? 38.635 26.651 -41.709 1.00 22.87 225 GLU I C 1
ATOM 17890 O O . GLU I 1 224 ? 39.770 26.705 -41.239 1.00 21.79 225 GLU I O 1
ATOM 17896 N N . ALA I 1 225 ? 37.668 25.900 -41.180 1.00 20.98 226 ALA I N 1
ATOM 17897 C CA . ALA I 1 225 ? 37.973 25.092 -39.978 1.00 20.51 226 ALA I CA 1
ATOM 17898 C C . ALA I 1 225 ? 39.096 24.069 -40.213 1.00 20.50 226 ALA I C 1
ATOM 17899 O O . ALA I 1 225 ? 40.013 23.922 -39.393 1.00 20.69 226 ALA I O 1
ATOM 17901 N N . ARG I 1 226 ? 39.083 23.372 -41.358 1.00 20.36 227 ARG I N 1
ATOM 17902 C CA . ARG I 1 226 ? 40.152 22.416 -41.617 1.00 21.50 227 ARG I CA 1
ATOM 17903 C C . ARG I 1 226 ? 41.515 23.117 -41.714 1.00 20.00 227 ARG I C 1
ATOM 17904 O O . ARG I 1 226 ? 42.531 22.554 -41.298 1.00 21.07 227 ARG I O 1
ATOM 17912 N N . ARG I 1 227 ? 41.505 24.340 -42.220 1.00 20.22 228 ARG I N 1
ATOM 17913 C CA . ARG I 1 227 ? 42.717 25.157 -42.339 1.00 21.25 228 ARG I CA 1
ATOM 17914 C C . ARG I 1 227 ? 43.348 25.419 -40.944 1.00 19.54 228 ARG I C 1
ATOM 17915 O O . ARG I 1 227 ? 44.579 25.347 -40.795 1.00 18.77 228 ARG I O 1
ATOM 17923 N N . TYR I 1 228 ? 42.506 25.697 -39.948 1.00 18.53 229 TYR I N 1
ATOM 17924 C CA . TYR I 1 228 ? 43.045 25.898 -38.584 1.00 18.05 229 TYR I CA 1
ATOM 17925 C C . TYR I 1 228 ? 43.827 24.671 -38.175 1.00 17.83 229 TYR I C 1
ATOM 17926 O O . TYR I 1 228 ? 44.936 24.776 -37.663 1.00 18.38 229 TYR I O 1
ATOM 17935 N N . LEU I 1 229 ? 43.217 23.498 -38.365 1.00 17.61 230 LEU I N 1
ATOM 17936 C CA . LEU I 1 229 ? 43.830 22.242 -37.913 1.00 17.67 230 LEU I CA 1
ATOM 17937 C C . LEU I 1 229 ? 45.054 21.849 -38.750 1.00 17.89 230 LEU I C 1
ATOM 17938 O O . LEU I 1 229 ? 46.071 21.371 -38.229 1.00 17.95 230 LEU I O 1
ATOM 17943 N N . ARG I 1 230 ? 44.971 22.102 -40.054 1.00 18.25 231 ARG I N 1
ATOM 17944 C CA . ARG I 1 230 ? 46.149 21.867 -40.895 1.00 19.18 231 ARG I CA 1
ATOM 17945 C C . ARG I 1 230 ? 47.350 22.726 -40.441 1.00 17.58 231 ARG I C 1
ATOM 17946 O O . ARG I 1 230 ? 48.484 22.240 -40.390 1.00 17.60 231 ARG I O 1
ATOM 17954 N N . ARG I 1 231 ? 47.079 23.986 -40.084 1.00 17.62 232 ARG I N 1
ATOM 17955 C CA . ARG I 1 231 ? 48.118 24.887 -39.579 1.00 17.69 232 ARG I CA 1
ATOM 17956 C C . ARG I 1 231 ? 48.716 24.375 -38.282 1.00 17.35 232 ARG I C 1
ATOM 17957 O O . ARG I 1 231 ? 49.946 24.383 -38.110 1.00 18.68 232 ARG I O 1
ATOM 17965 N N . ALA I 1 232 ? 47.844 23.893 -37.392 1.00 17.50 233 ALA I N 1
ATOM 17966 C CA . ALA I 1 232 ? 48.311 23.314 -36.132 1.00 17.84 233 ALA I CA 1
ATOM 17967 C C . ALA I 1 232 ? 49.251 22.144 -36.348 1.00 17.93 233 ALA I C 1
ATOM 17968 O O . ALA I 1 232 ? 50.224 21.975 -35.612 1.00 17.33 233 ALA I O 1
ATOM 17970 N N . ALA I 1 233 ? 48.964 21.343 -37.375 1.00 17.54 234 ALA I N 1
ATOM 17971 C CA . ALA I 1 233 ? 49.676 20.078 -37.601 1.00 17.96 234 ALA I CA 1
ATOM 17972 C C . ALA I 1 233 ? 50.992 20.240 -38.360 1.00 18.97 234 ALA I C 1
ATOM 17973 O O . ALA I 1 233 ? 51.875 19.365 -38.307 1.00 19.06 234 ALA I O 1
ATOM 17975 N N . GLU I 1 234 ? 51.119 21.374 -39.040 1.00 19.20 235 GLU I N 1
ATOM 17976 C CA . GLU I 1 234 ? 52.255 21.641 -39.914 1.00 20.80 235 GLU I CA 1
ATOM 17977 C C . GLU I 1 234 ? 53.462 22.228 -39.185 1.00 20.83 235 GLU I C 1
ATOM 17978 O O . GLU I 1 234 ? 53.337 23.195 -38.419 1.00 19.92 235 GLU I O 1
ATOM 17984 N N . LYS I 1 235 ? 54.641 21.679 -39.443 1.00 21.92 236 LYS I N 1
ATOM 17985 C CA . LYS I 1 235 ? 55.844 22.292 -38.881 1.00 24.55 236 LYS I CA 1
ATOM 17986 C C . LYS I 1 235 ? 56.160 23.564 -39.670 1.00 25.65 236 LYS I C 1
ATOM 17987 O O . LYS I 1 235 ? 56.172 23.526 -40.917 1.00 24.92 236 LYS I O 1
ATOM 17993 N N . PRO I 1 236 ? 56.343 24.704 -38.967 1.00 26.84 237 PRO I N 1
ATOM 17994 C CA . PRO I 1 236 ? 56.577 25.983 -39.649 1.00 27.95 237 PRO I CA 1
ATOM 17995 C C . PRO I 1 236 ? 57.799 25.893 -40.557 1.00 29.39 237 PRO I C 1
ATOM 17996 O O . PRO I 1 236 ? 58.814 25.329 -40.163 1.00 29.62 237 PRO I O 1
ATOM 18000 N N . ALA I 1 237 ? 57.676 26.443 -41.764 1.00 31.18 238 ALA I N 1
ATOM 18001 C CA . ALA I 1 237 ? 58.770 26.489 -42.747 1.00 32.44 238 ALA I CA 1
ATOM 18002 C C . ALA I 1 237 ? 60.022 27.189 -42.217 1.00 32.86 238 ALA I C 1
ATOM 18003 O O . ALA I 1 237 ? 61.151 26.727 -42.427 1.00 33.88 238 ALA I O 1
ATOM 18005 N N . LYS I 1 238 ? 59.817 28.299 -41.513 1.00 33.13 239 LYS I N 1
ATOM 18006 C CA . LYS I 1 238 ? 60.920 29.053 -40.925 1.00 32.82 239 LYS I CA 1
ATOM 18007 C C . LYS I 1 238 ? 60.552 29.491 -39.521 1.00 31.85 239 LYS I C 1
ATOM 18008 O O . LYS I 1 238 ? 59.470 30.023 -39.296 1.00 32.28 239 LYS I O 1
ATOM 18014 N N . LEU I 1 239 ? 61.464 29.264 -38.594 1.00 30.08 240 LEU I N 1
ATOM 18015 C CA . LEU I 1 239 ? 61.236 29.600 -37.187 1.00 30.15 240 LEU I CA 1
ATOM 18016 C C . LEU I 1 239 ? 61.658 31.047 -36.927 1.00 29.77 240 LEU I C 1
ATOM 18017 O O . LEU I 1 239 ? 62.645 31.513 -37.501 1.00 30.28 240 LEU I O 1
ATOM 18022 N N . LEU I 1 240 ? 60.930 31.753 -36.064 1.00 29.00 241 LEU I N 1
ATOM 18023 C CA . LEU I 1 240 ? 61.204 33.178 -35.791 1.00 29.65 241 LEU I CA 1
ATOM 18024 C C . LEU I 1 240 ? 62.484 33.415 -34.990 1.00 31.45 241 LEU I C 1
ATOM 18025 O O . LEU I 1 240 ? 63.013 34.541 -34.971 1.00 31.47 241 LEU I O 1
ATOM 18030 N N . TYR I 1 241 ? 62.988 32.375 -34.334 1.00 32.81 242 TYR I N 1
ATOM 18031 C CA . TYR I 1 241 ? 64.257 32.492 -33.628 1.00 35.71 242 TYR I CA 1
ATOM 18032 C C . TYR I 1 241 ? 65.393 32.793 -34.611 1.00 37.26 242 TYR I C 1
ATOM 18033 O O . TYR I 1 241 ? 66.265 33.619 -34.320 1.00 37.90 242 TYR I O 1
ATOM 18042 N N . GLU I 1 242 ? 65.362 32.127 -35.766 1.00 38.80 243 GLU I N 1
ATOM 18043 C CA . GLU I 1 242 ? 66.442 32.218 -36.761 1.00 41.69 243 GLU I CA 1
ATOM 18044 C C . GLU I 1 242 ? 66.768 33.666 -37.165 1.00 41.73 243 GLU I C 1
ATOM 18045 O O . GLU I 1 242 ? 65.892 34.533 -37.272 1.00 41.97 243 GLU I O 1
ATOM 18051 N N . PRO J 1 1 ? 30.280 31.856 -9.529 1.00 39.96 2 PRO J N 1
ATOM 18052 C CA . PRO J 1 1 ? 28.989 31.222 -9.301 1.00 39.63 2 PRO J CA 1
ATOM 18053 C C . PRO J 1 1 ? 28.932 29.693 -9.377 1.00 38.32 2 PRO J C 1
ATOM 18054 O O . PRO J 1 1 ? 27.849 29.136 -9.285 1.00 38.72 2 PRO J O 1
ATOM 18058 N N . GLY J 1 2 ? 30.082 29.040 -9.536 1.00 37.30 3 GLY J N 1
ATOM 18059 C CA . GLY J 1 2 ? 30.224 27.613 -9.213 1.00 36.63 3 GLY J CA 1
ATOM 18060 C C . GLY J 1 2 ? 31.628 27.282 -8.742 1.00 35.82 3 GLY J C 1
ATOM 18061 O O . GLY J 1 2 ? 32.607 27.848 -9.227 1.00 36.21 3 GLY J O 1
ATOM 18062 N N . SER J 1 3 ? 31.735 26.367 -7.784 1.00 34.78 4 SER J N 1
ATOM 18063 C CA . SER J 1 3 ? 33.025 25.956 -7.256 1.00 33.43 4 SER J CA 1
ATOM 18064 C C . SER J 1 3 ? 33.595 24.816 -8.103 1.00 32.66 4 SER J C 1
ATOM 18065 O O . SER J 1 3 ? 32.861 23.911 -8.496 1.00 31.56 4 SER J O 1
ATOM 18068 N N . ILE J 1 4 ? 34.898 24.874 -8.382 1.00 31.51 5 ILE J N 1
ATOM 18069 C CA . ILE J 1 4 ? 35.603 23.767 -9.049 1.00 31.04 5 ILE J CA 1
ATOM 18070 C C . ILE J 1 4 ? 36.897 23.382 -8.344 1.00 30.21 5 ILE J C 1
ATOM 18071 O O . ILE J 1 4 ? 37.488 24.211 -7.645 1.00 30.37 5 ILE J O 1
ATOM 18076 N N . PRO J 1 5 ? 37.347 22.117 -8.517 1.00 29.00 6 PRO J N 1
ATOM 18077 C CA . PRO J 1 5 ? 38.706 21.781 -8.097 1.00 27.85 6 PRO J CA 1
ATOM 18078 C C . PRO J 1 5 ? 39.695 22.621 -8.909 1.00 26.02 6 PRO J C 1
ATOM 18079 O O . PRO J 1 5 ? 39.313 23.179 -9.938 1.00 26.92 6 PRO J O 1
ATOM 18083 N N . LEU J 1 6 ? 40.947 22.683 -8.464 1.00 24.57 7 LEU J N 1
ATOM 18084 C CA . LEU J 1 6 ? 41.953 23.571 -9.067 1.00 22.95 7 LEU J CA 1
ATOM 18085 C C . LEU J 1 6 ? 43.224 22.840 -9.524 1.00 21.76 7 LEU J C 1
ATOM 18086 O O . LEU J 1 6 ? 43.645 21.841 -8.938 1.00 21.09 7 LEU J O 1
ATOM 18091 N N . ILE J 1 7 ? 43.862 23.355 -10.574 1.00 21.20 8 ILE J N 1
ATOM 18092 C CA . ILE J 1 7 ? 45.144 22.828 -10.985 1.00 21.02 8 ILE J CA 1
ATOM 18093 C C . ILE J 1 7 ? 46.098 22.908 -9.792 1.00 21.38 8 ILE J C 1
ATOM 18094 O O . ILE J 1 7 ? 46.121 23.928 -9.056 1.00 22.26 8 ILE J O 1
ATOM 18099 N N . GLY J 1 8 ? 46.824 21.816 -9.606 1.00 21.37 9 GLY J N 1
ATOM 18100 C CA . GLY J 1 8 ? 47.842 21.694 -8.568 1.00 23.47 9 GLY J CA 1
ATOM 18101 C C . GLY J 1 8 ? 47.236 21.107 -7.304 1.00 24.13 9 GLY J C 1
ATOM 18102 O O . GLY J 1 8 ? 47.993 20.766 -6.392 1.00 25.12 9 GLY J O 1
ATOM 18103 N N . GLU J 1 9 ? 45.901 21.008 -7.244 1.00 24.83 10 GLU J N 1
ATOM 18104 C CA . GLU J 1 9 ? 45.185 20.332 -6.118 1.00 25.19 10 GLU J CA 1
ATOM 18105 C C . GLU J 1 9 ? 45.140 18.812 -6.348 1.00 25.34 10 GLU J C 1
ATOM 18106 O O . GLU J 1 9 ? 45.107 18.334 -7.479 1.00 25.52 10 GLU J O 1
ATOM 18112 N N . ARG J 1 10 ? 45.149 18.033 -5.268 1.00 25.08 11 ARG J N 1
ATOM 18113 C CA . ARG J 1 10 ? 44.879 16.613 -5.396 1.00 25.79 11 ARG J CA 1
ATOM 18114 C C . ARG J 1 10 ? 43.409 16.468 -5.829 1.00 23.80 11 ARG J C 1
ATOM 18115 O O . ARG J 1 10 ? 42.525 17.230 -5.377 1.00 24.47 11 ARG J O 1
ATOM 18123 N N . PHE J 1 11 ? 43.156 15.503 -6.706 1.00 23.46 12 PHE J N 1
ATOM 18124 C CA . PHE J 1 11 ? 41.803 15.232 -7.197 1.00 23.14 12 PHE J CA 1
ATOM 18125 C C . PHE J 1 11 ? 40.970 14.849 -5.953 1.00 24.64 12 PHE J C 1
ATOM 18126 O O . PHE J 1 11 ? 41.485 14.098 -5.132 1.00 24.86 12 PHE J O 1
ATOM 18134 N N . PRO J 1 12 ? 39.730 15.379 -5.819 1.00 25.86 13 PRO J N 1
ATOM 18135 C CA . PRO J 1 12 ? 38.885 15.143 -4.632 1.00 26.96 13 PRO J CA 1
ATOM 18136 C C . PRO J 1 12 ? 38.746 13.642 -4.370 1.00 28.12 13 PRO J C 1
ATOM 18137 O O . PRO J 1 12 ? 38.407 12.873 -5.286 1.00 28.09 13 PRO J O 1
ATOM 18141 N N . GLU J 1 13 ? 39.007 13.225 -3.129 1.00 29.26 14 GLU J N 1
ATOM 18142 C CA . GLU J 1 13 ? 38.827 11.833 -2.746 1.00 30.49 14 GLU J CA 1
ATOM 18143 C C . GLU J 1 13 ? 37.343 11.487 -2.794 1.00 29.35 14 GLU J C 1
ATOM 18144 O O . GLU J 1 13 ? 36.499 12.185 -2.206 1.00 29.61 14 GLU J O 1
ATOM 18150 N N . MET J 1 14 ? 37.030 10.410 -3.498 1.00 28.37 15 MET J N 1
ATOM 18151 C CA . MET J 1 14 ? 35.646 9.973 -3.653 1.00 28.17 15 MET J CA 1
ATOM 18152 C C . MET J 1 14 ? 35.582 8.501 -4.003 1.00 27.40 15 MET J C 1
ATOM 18153 O O . MET J 1 14 ? 36.481 7.969 -4.653 1.00 26.78 15 MET J O 1
ATOM 18158 N N . GLU J 1 15 ? 34.503 7.839 -3.585 1.00 26.73 16 GLU J N 1
ATOM 18159 C CA . GLU J 1 15 ? 34.199 6.502 -4.077 1.00 26.92 16 GLU J CA 1
ATOM 18160 C C . GLU J 1 15 ? 33.142 6.658 -5.166 1.00 25.37 16 GLU J C 1
ATOM 18161 O O . GLU J 1 15 ? 32.184 7.392 -4.977 1.00 27.48 16 GLU J O 1
ATOM 18167 N N . VAL J 1 16 ? 33.323 5.988 -6.300 1.00 24.34 17 VAL J N 1
ATOM 18168 C CA . VAL J 1 16 ? 32.398 6.130 -7.433 1.00 22.72 17 VAL J CA 1
ATOM 18169 C C . VAL J 1 16 ? 32.023 4.762 -8.009 1.00 22.63 17 VAL J C 1
ATOM 18170 O O . VAL J 1 16 ? 32.828 3.818 -8.052 1.00 22.30 17 VAL J O 1
ATOM 18174 N N . THR J 1 17 ? 30.792 4.684 -8.487 1.00 21.71 18 THR J N 1
ATOM 18175 C CA . THR J 1 17 ? 30.300 3.497 -9.134 1.00 21.87 18 THR J CA 1
ATOM 18176 C C . THR J 1 17 ? 30.471 3.659 -10.634 1.00 20.24 18 THR J C 1
ATOM 18177 O O . THR J 1 17 ? 29.952 4.619 -11.206 1.00 20.61 18 THR J O 1
ATOM 18181 N N . THR J 1 18 ? 31.211 2.741 -11.246 1.00 19.53 19 THR J N 1
ATOM 18182 C CA . THR J 1 18 ? 31.324 2.696 -12.690 1.00 20.57 19 THR J CA 1
ATOM 18183 C C . THR J 1 18 ? 30.678 1.433 -13.243 1.00 20.99 19 THR J C 1
ATOM 18184 O O . THR J 1 18 ? 30.337 0.500 -12.489 1.00 21.26 19 THR J O 1
ATOM 18188 N N . ASP J 1 19 ? 30.579 1.367 -14.563 1.00 19.98 20 ASP J N 1
ATOM 18189 C CA . ASP J 1 19 ? 30.069 0.198 -15.220 1.00 20.44 20 ASP J CA 1
ATOM 18190 C C . ASP J 1 19 ? 31.077 -0.934 -15.283 1.00 20.96 20 ASP J C 1
ATOM 18191 O O . ASP J 1 19 ? 30.802 -1.978 -15.870 1.00 21.66 20 ASP J O 1
ATOM 18196 N N . HIS J 1 20 ? 32.245 -0.724 -14.651 1.00 20.69 21 HIS J N 1
ATOM 18197 C CA . HIS J 1 20 ? 33.229 -1.790 -14.443 1.00 21.87 21 HIS J CA 1
ATOM 18198 C C . HIS J 1 20 ? 33.309 -2.189 -12.972 1.00 22.86 21 HIS J C 1
ATOM 18199 O O . HIS J 1 20 ? 34.062 -3.128 -12.620 1.00 24.34 21 HIS J O 1
ATOM 18206 N N . GLY J 1 21 ? 32.599 -1.455 -12.123 1.00 23.39 22 GLY J N 1
ATOM 18207 C CA . GLY J 1 21 ? 32.615 -1.675 -10.677 1.00 23.35 22 GLY J CA 1
ATOM 18208 C C . GLY J 1 21 ? 32.871 -0.424 -9.877 1.00 24.00 22 GLY J C 1
ATOM 18209 O O . GLY J 1 21 ? 33.021 0.658 -10.435 1.00 24.79 22 GLY J O 1
ATOM 18210 N N . VAL J 1 22 ? 32.925 -0.580 -8.558 1.00 23.38 23 VAL J N 1
ATOM 18211 C CA . VAL J 1 22 ? 33.115 0.527 -7.646 1.00 23.76 23 VAL J CA 1
ATOM 18212 C C . VAL J 1 22 ? 34.595 0.724 -7.418 1.00 24.08 23 VAL J C 1
ATOM 18213 O O . VAL J 1 22 ? 35.349 -0.245 -7.155 1.00 24.20 23 VAL J O 1
ATOM 18217 N N . ILE J 1 23 ? 35.025 1.973 -7.557 1.00 22.78 24 ILE J N 1
ATOM 18218 C CA . ILE J 1 23 ? 36.429 2.338 -7.342 1.00 23.19 24 ILE J CA 1
ATOM 18219 C C . ILE J 1 23 ? 36.594 3.613 -6.516 1.00 23.41 24 ILE J C 1
ATOM 18220 O O . ILE J 1 23 ? 35.670 4.402 -6.355 1.00 22.65 24 ILE J O 1
ATOM 18225 N N . LYS J 1 24 ? 37.775 3.767 -5.919 1.00 23.04 25 LYS J N 1
ATOM 18226 C CA . LYS J 1 24 ? 38.094 4.991 -5.215 1.00 23.92 25 LYS J CA 1
ATOM 18227 C C . LYS J 1 24 ? 38.940 5.867 -6.148 1.00 23.62 25 LYS J C 1
ATOM 18228 O O . LYS J 1 24 ? 39.908 5.380 -6.734 1.00 23.52 25 LYS J O 1
ATOM 18234 N N . LEU J 1 25 ? 38.567 7.135 -6.269 1.00 23.10 26 LEU J N 1
ATOM 18235 C CA . LEU J 1 25 ? 39.416 8.111 -6.980 1.00 23.09 26 LEU J CA 1
ATOM 18236 C C . LEU J 1 25 ? 40.083 9.048 -5.969 1.00 23.01 26 LEU J C 1
ATOM 18237 O O . LEU J 1 25 ? 39.451 9.420 -4.985 1.00 24.76 26 LEU J O 1
ATOM 18242 N N . PRO J 1 26 ? 41.317 9.516 -6.258 1.00 23.52 27 PRO J N 1
ATOM 18243 C CA . PRO J 1 26 ? 42.123 9.156 -7.419 1.00 23.01 27 PRO J CA 1
ATOM 18244 C C . PRO J 1 26 ? 42.903 7.875 -7.190 1.00 23.42 27 PRO J C 1
ATOM 18245 O O . PRO J 1 26 ? 43.593 7.398 -8.096 1.00 22.01 27 PRO J O 1
ATOM 18249 N N . ASP J 1 27 ? 42.742 7.308 -5.988 1.00 24.08 28 ASP J N 1
ATOM 18250 C CA . ASP J 1 27 ? 43.572 6.191 -5.546 1.00 24.59 28 ASP J CA 1
ATOM 18251 C C . ASP J 1 27 ? 43.625 5.037 -6.517 1.00 23.86 28 ASP J C 1
ATOM 18252 O O . ASP J 1 27 ? 44.665 4.432 -6.699 1.00 24.43 28 ASP J O 1
ATOM 18257 N N . HIS J 1 28 ? 42.501 4.696 -7.138 1.00 22.47 29 HIS J N 1
ATOM 18258 C CA . HIS J 1 28 ? 42.482 3.574 -8.069 1.00 20.95 29 HIS J CA 1
ATOM 18259 C C . HIS J 1 28 ? 43.603 3.649 -9.079 1.00 21.76 29 HIS J C 1
ATOM 18260 O O . HIS J 1 28 ? 44.197 2.620 -9.450 1.00 21.89 29 HIS J O 1
ATOM 18267 N N . TYR J 1 29 ? 43.885 4.882 -9.528 1.00 20.49 30 TYR J N 1
ATOM 18268 C CA . TYR J 1 29 ? 44.886 5.131 -10.543 1.00 21.02 30 TYR J CA 1
ATOM 18269 C C . TYR J 1 29 ? 46.237 5.456 -9.907 1.00 20.01 30 TYR J C 1
ATOM 18270 O O . TYR J 1 29 ? 47.221 4.908 -10.335 1.00 21.58 30 TYR J O 1
ATOM 18279 N N . VAL J 1 30 ? 46.248 6.318 -8.889 1.00 22.25 31 VAL J N 1
ATOM 18280 C CA . VAL J 1 30 ? 47.482 6.673 -8.149 1.00 23.28 31 VAL J CA 1
ATOM 18281 C C . VAL J 1 30 ? 48.189 5.416 -7.684 1.00 24.67 31 VAL J C 1
ATOM 18282 O O . VAL J 1 30 ? 49.412 5.259 -7.895 1.00 25.87 31 VAL J O 1
ATOM 18286 N N . SER J 1 31 ? 47.422 4.502 -7.070 1.00 25.28 32 SER J N 1
ATOM 18287 C CA . SER J 1 31 ? 47.993 3.261 -6.523 1.00 25.97 32 SER J CA 1
ATOM 18288 C C . SER J 1 31 ? 48.591 2.344 -7.595 1.00 25.95 32 SER J C 1
ATOM 18289 O O . SER J 1 31 ? 49.317 1.420 -7.251 1.00 27.47 32 SER J O 1
ATOM 18292 N N . GLN J 1 32 ? 48.301 2.606 -8.867 1.00 25.60 33 GLN J N 1
ATOM 18293 C CA . GLN J 1 32 ? 48.882 1.878 -10.012 1.00 25.65 33 GLN J CA 1
ATOM 18294 C C . GLN J 1 32 ? 49.968 2.719 -10.744 1.00 25.70 33 GLN J C 1
ATOM 18295 O O . GLN J 1 32 ? 50.514 2.272 -11.766 1.00 24.80 33 GLN J O 1
ATOM 18301 N N . GLY J 1 33 ? 50.234 3.923 -10.239 1.00 25.23 34 GLY J N 1
ATOM 18302 C CA . GLY J 1 33 ? 51.213 4.840 -10.874 1.00 25.70 34 GLY J CA 1
ATOM 18303 C C . GLY J 1 33 ? 50.797 5.299 -12.271 1.00 25.57 34 GLY J C 1
ATOM 18304 O O . GLY J 1 33 ? 51.647 5.621 -13.129 1.00 26.84 34 GLY J O 1
ATOM 18305 N N . LYS J 1 34 ? 49.482 5.347 -12.495 1.00 24.03 35 LYS J N 1
ATOM 18306 C CA . LYS J 1 34 ? 48.916 5.709 -13.807 1.00 23.80 35 LYS J CA 1
ATOM 18307 C C . LYS J 1 34 ? 48.344 7.119 -13.739 1.00 21.70 35 LYS J C 1
ATOM 18308 O O . LYS J 1 34 ? 47.750 7.503 -12.734 1.00 21.12 35 LYS J O 1
ATOM 18314 N N . TRP J 1 35 ? 48.563 7.912 -14.797 1.00 20.75 36 TRP J N 1
ATOM 18315 C CA . TRP J 1 35 ? 47.752 9.130 -15.004 1.00 19.26 36 TRP J CA 1
ATOM 18316 C C . TRP J 1 35 ? 46.357 8.724 -15.445 1.00 18.40 36 TRP J C 1
ATOM 18317 O O . TRP J 1 35 ? 46.181 7.636 -16.022 1.00 18.66 36 TRP J O 1
ATOM 18328 N N . PHE J 1 36 ? 45.392 9.619 -15.274 1.00 17.27 37 PHE J N 1
ATOM 18329 C CA . PHE J 1 36 ? 44.100 9.405 -15.924 1.00 16.96 37 PHE J CA 1
ATOM 18330 C C . PHE J 1 36 ? 43.472 10.648 -16.473 1.00 16.89 37 PHE J C 1
ATOM 18331 O O . PHE J 1 36 ? 43.751 11.735 -15.996 1.00 17.62 37 PHE J O 1
ATOM 18339 N N . VAL J 1 37 ? 42.674 10.469 -17.520 1.00 16.05 38 VAL J N 1
ATOM 18340 C CA . VAL J 1 37 ? 41.807 11.530 -18.004 1.00 15.39 38 VAL J CA 1
ATOM 18341 C C . VAL J 1 37 ? 40.408 11.124 -17.571 1.00 15.38 38 VAL J C 1
ATOM 18342 O O . VAL J 1 37 ? 39.856 10.075 -18.034 1.00 16.26 38 VAL J O 1
ATOM 18346 N N . LEU J 1 38 ? 39.831 11.945 -16.694 1.00 16.52 39 LEU J N 1
ATOM 18347 C CA . LEU J 1 38 ? 38.415 11.820 -16.377 1.00 16.07 39 LEU J CA 1
ATOM 18348 C C . LEU J 1 38 ? 37.674 12.833 -17.221 1.00 16.56 39 LEU J C 1
ATOM 18349 O O . LEU J 1 38 ? 37.978 14.023 -17.179 1.00 16.33 39 LEU J O 1
ATOM 18354 N N . PHE J 1 39 ? 36.707 12.369 -17.991 1.00 15.94 40 PHE J N 1
ATOM 18355 C CA . PHE J 1 39 ? 35.857 13.312 -18.704 1.00 15.83 40 PHE J CA 1
ATOM 18356 C C . PHE J 1 39 ? 34.399 13.029 -18.454 1.00 16.65 40 PHE J C 1
ATOM 18357 O O . PHE J 1 39 ? 34.006 11.926 -18.105 1.00 17.21 40 PHE J O 1
ATOM 18365 N N . SER J 1 40 ? 33.584 14.044 -18.673 1.00 15.95 41 SER J N 1
ATOM 18366 C CA . SER J 1 40 ? 32.147 13.914 -18.453 1.00 15.40 41 SER J CA 1
ATOM 18367 C C . SER J 1 40 ? 31.409 14.199 -19.729 1.00 15.84 41 SER J C 1
ATOM 18368 O O . SER J 1 40 ? 31.941 14.844 -20.666 1.00 15.73 41 SER J O 1
ATOM 18371 N N . HIS J 1 41 ? 30.180 13.681 -19.786 1.00 16.22 42 HIS J N 1
ATOM 18372 C CA . HIS J 1 41 ? 29.288 13.994 -20.914 1.00 16.38 42 HIS J CA 1
ATOM 18373 C C . HIS J 1 41 ? 27.864 14.151 -20.413 1.00 16.63 42 HIS J C 1
ATOM 18374 O O . HIS J 1 41 ? 27.481 13.580 -19.378 1.00 15.89 42 HIS J O 1
ATOM 18381 N N . PRO J 1 42 ? 27.048 14.990 -21.087 1.00 17.19 43 PRO J N 1
ATOM 18382 C CA . PRO J 1 42 ? 25.712 15.187 -20.521 1.00 17.72 43 PRO J CA 1
ATOM 18383 C C . PRO J 1 42 ? 24.819 13.934 -20.419 1.00 17.05 43 PRO J C 1
ATOM 18384 O O . PRO J 1 42 ? 24.167 13.751 -19.379 1.00 18.40 43 PRO J O 1
ATOM 18388 N N . ALA J 1 43 ? 24.794 13.110 -21.462 1.00 17.42 44 ALA J N 1
ATOM 18389 C CA . ALA J 1 43 ? 23.813 12.005 -21.522 1.00 17.94 44 ALA J CA 1
ATOM 18390 C C . ALA J 1 43 ? 24.135 10.877 -22.468 1.00 17.23 44 ALA J C 1
ATOM 18391 O O . ALA J 1 43 ? 24.400 11.068 -23.657 1.00 18.37 44 ALA J O 1
ATOM 18393 N N . ASP J 1 44 ? 24.056 9.661 -21.929 1.00 18.79 45 ASP J N 1
ATOM 18394 C CA . ASP J 1 44 ? 24.000 8.475 -22.755 1.00 17.88 45 ASP J CA 1
ATOM 18395 C C . ASP J 1 44 ? 22.863 8.602 -23.772 1.00 16.75 45 ASP J C 1
ATOM 18396 O O . ASP J 1 44 ? 21.864 9.304 -23.519 1.00 16.48 45 ASP J O 1
ATOM 18401 N N . PHE J 1 45 ? 23.056 7.940 -24.914 1.00 16.99 46 PHE J N 1
ATOM 18402 C CA . PHE J 1 45 ? 22.024 7.962 -25.985 1.00 16.62 46 PHE J CA 1
ATOM 18403 C C . PHE J 1 45 ? 21.749 9.368 -26.497 1.00 16.88 46 PHE J C 1
ATOM 18404 O O . PHE J 1 45 ? 20.616 9.716 -26.888 1.00 16.63 46 PHE J O 1
ATOM 18412 N N . THR J 1 46 ? 22.802 10.197 -26.474 1.00 17.39 47 THR J N 1
ATOM 18413 C CA . THR J 1 46 ? 22.741 11.454 -27.228 1.00 17.84 47 THR J CA 1
ATOM 18414 C C . THR J 1 46 ? 23.934 11.563 -28.215 1.00 16.93 47 THR J C 1
ATOM 18415 O O . THR J 1 46 ? 24.997 10.907 -28.042 1.00 15.61 47 THR J O 1
ATOM 18419 N N . PRO J 1 47 ? 23.737 12.304 -29.309 1.00 16.64 48 PRO J N 1
ATOM 18420 C CA . PRO J 1 47 ? 24.643 12.169 -30.442 1.00 15.93 48 PRO J CA 1
ATOM 18421 C C . PRO J 1 47 ? 26.087 12.704 -30.282 1.00 15.09 48 PRO J C 1
ATOM 18422 O O . PRO J 1 47 ? 27.038 12.024 -30.669 1.00 16.58 48 PRO J O 1
ATOM 18426 N N . VAL J 1 48 ? 26.251 13.897 -29.715 1.00 14.79 49 VAL J N 1
ATOM 18427 C CA . VAL J 1 48 ? 27.625 14.454 -29.637 1.00 14.82 49 VAL J CA 1
ATOM 18428 C C . VAL J 1 48 ? 28.416 13.553 -28.671 1.00 15.13 49 VAL J C 1
ATOM 18429 O O . VAL J 1 48 ? 29.550 13.149 -28.953 1.00 14.98 49 VAL J O 1
ATOM 18433 N N . CYS J 1 49 ? 27.774 13.170 -27.566 1.00 15.90 50 CYS J N 1
ATOM 18434 C CA . CYS J 1 49 ? 28.432 12.271 -26.614 1.00 14.88 50 CYS J CA 1
ATOM 18435 C C . CYS J 1 49 ? 28.871 10.961 -27.287 1.00 15.60 50 CYS J C 1
ATOM 18436 O O . CYS J 1 49 ? 29.992 10.464 -27.082 1.00 15.32 50 CYS J O 1
ATOM 18439 N N . THR J 1 50 ? 27.981 10.366 -28.063 1.00 15.57 51 THR J N 1
ATOM 18440 C CA . THR J 1 50 ? 28.342 9.151 -28.803 1.00 16.06 51 THR J CA 1
ATOM 18441 C C . THR J 1 50 ? 29.595 9.350 -29.713 1.00 15.76 51 THR J C 1
ATOM 18442 O O . THR J 1 50 ? 30.521 8.542 -29.707 1.00 16.08 51 THR J O 1
ATOM 18446 N N . THR J 1 51 ? 29.627 10.445 -30.469 1.00 15.53 52 THR J N 1
ATOM 18447 C CA . THR J 1 51 ? 30.799 10.749 -31.308 1.00 16.17 52 THR J CA 1
ATOM 18448 C C . THR J 1 51 ? 32.091 10.837 -30.452 1.00 15.85 52 THR J C 1
ATOM 18449 O O . THR J 1 51 ? 33.131 10.343 -30.839 1.00 15.95 52 THR J O 1
ATOM 18453 N N . GLU J 1 52 ? 31.990 11.443 -29.271 1.00 15.33 53 GLU J N 1
ATOM 18454 C CA . GLU J 1 52 ? 33.171 11.557 -28.383 1.00 14.86 53 GLU J CA 1
ATOM 18455 C C . GLU J 1 52 ? 33.608 10.222 -27.830 1.00 15.16 53 GLU J C 1
ATOM 18456 O O . GLU J 1 52 ? 34.804 9.908 -27.738 1.00 15.56 53 GLU J O 1
ATOM 18462 N N . PHE J 1 53 ? 32.644 9.403 -27.411 1.00 16.23 54 PHE J N 1
ATOM 18463 C CA . PHE J 1 53 ? 33.055 8.075 -26.953 1.00 15.64 54 PHE J CA 1
ATOM 18464 C C . PHE J 1 53 ? 33.747 7.269 -28.047 1.00 16.10 54 PHE J C 1
ATOM 18465 O O . PHE J 1 53 ? 34.754 6.602 -27.790 1.00 15.72 54 PHE J O 1
ATOM 18473 N N . VAL J 1 54 ? 33.234 7.347 -29.263 1.00 15.24 55 VAL J N 1
ATOM 18474 C CA . VAL J 1 54 ? 33.894 6.690 -30.409 1.00 16.84 55 VAL J CA 1
ATOM 18475 C C . VAL J 1 54 ? 35.320 7.254 -30.662 1.00 17.61 55 VAL J C 1
ATOM 18476 O O . VAL J 1 54 ? 36.267 6.487 -30.864 1.00 18.41 55 VAL J O 1
ATOM 18480 N N . SER J 1 55 ? 35.462 8.571 -30.567 1.00 17.42 56 SER J N 1
ATOM 18481 C CA . SER J 1 55 ? 36.766 9.215 -30.753 1.00 17.53 56 SER J CA 1
ATOM 18482 C C . SER J 1 55 ? 37.735 8.754 -29.672 1.00 16.73 56 SER J C 1
ATOM 18483 O O . SER J 1 55 ? 38.874 8.416 -29.995 1.00 18.18 56 SER J O 1
ATOM 18486 N N . PHE J 1 56 ? 37.289 8.730 -28.406 1.00 16.51 57 PHE J N 1
ATOM 18487 C CA . PHE J 1 56 ? 38.167 8.258 -27.326 1.00 17.13 57 PHE J CA 1
ATOM 18488 C C . PHE J 1 56 ? 38.525 6.794 -27.530 1.00 17.50 57 PHE J C 1
ATOM 18489 O O . PHE J 1 56 ? 39.663 6.391 -27.359 1.00 17.93 57 PHE J O 1
ATOM 18497 N N . ALA J 1 57 ? 37.530 5.972 -27.864 1.00 18.06 58 ALA J N 1
ATOM 18498 C CA . ALA J 1 57 ? 37.802 4.549 -28.130 1.00 19.37 58 ALA J CA 1
ATOM 18499 C C . ALA J 1 57 ? 38.823 4.277 -29.248 1.00 20.15 58 ALA J C 1
ATOM 18500 O O . ALA J 1 57 ? 39.717 3.430 -29.137 1.00 20.66 58 ALA J O 1
ATOM 18502 N N . ARG J 1 58 ? 38.721 5.026 -30.329 1.00 21.07 59 ARG J N 1
ATOM 18503 C CA . ARG J 1 58 ? 39.675 4.893 -31.406 1.00 23.17 59 ARG J CA 1
ATOM 18504 C C . ARG J 1 58 ? 41.098 5.292 -30.987 1.00 22.25 59 ARG J C 1
ATOM 18505 O O . ARG J 1 58 ? 42.078 4.739 -31.503 1.00 24.45 59 ARG J O 1
ATOM 18513 N N . ARG J 1 59 ? 41.187 6.209 -30.034 1.00 21.16 60 ARG J N 1
ATOM 18514 C CA . ARG J 1 59 ? 42.479 6.701 -29.548 1.00 20.79 60 ARG J CA 1
ATOM 18515 C C . ARG J 1 59 ? 42.931 5.988 -28.315 1.00 21.10 60 ARG J C 1
ATOM 18516 O O . ARG J 1 59 ? 43.917 6.377 -27.698 1.00 21.02 60 ARG J O 1
ATOM 18524 N N . TYR J 1 60 ? 42.220 4.927 -27.945 1.00 21.28 61 TYR J N 1
ATOM 18525 C CA . TYR J 1 60 ? 42.477 4.272 -26.676 1.00 21.58 61 TYR J CA 1
ATOM 18526 C C . TYR J 1 60 ? 43.900 3.732 -26.643 1.00 21.35 61 TYR J C 1
ATOM 18527 O O . TYR J 1 60 ? 44.560 3.842 -25.620 1.00 21.22 61 TYR J O 1
ATOM 18536 N N . GLU J 1 61 ? 44.346 3.142 -27.751 1.00 22.05 62 GLU J N 1
ATOM 18537 C CA . GLU J 1 61 ? 45.700 2.581 -27.818 1.00 23.31 62 GLU J CA 1
ATOM 18538 C C . GLU J 1 61 ? 46.729 3.692 -27.609 1.00 22.60 62 GLU J C 1
ATOM 18539 O O . GLU J 1 61 ? 47.776 3.480 -26.973 1.00 22.88 62 GLU J O 1
ATOM 18545 N N . ASP J 1 62 ? 46.427 4.877 -28.141 1.00 21.29 63 ASP J N 1
ATOM 18546 C CA . ASP J 1 62 ? 47.336 6.033 -27.968 1.00 21.11 63 ASP J CA 1
ATOM 18547 C C . ASP J 1 62 ? 47.446 6.473 -26.501 1.00 21.01 63 ASP J C 1
ATOM 18548 O O . ASP J 1 62 ? 48.544 6.783 -25.991 1.00 21.57 63 ASP J O 1
ATOM 18553 N N . PHE J 1 63 ? 46.326 6.503 -25.792 1.00 19.83 64 PHE J N 1
ATOM 18554 C CA . PHE J 1 63 ? 46.375 6.748 -24.363 1.00 19.30 64 PHE J CA 1
ATOM 18555 C C . PHE J 1 63 ? 47.139 5.654 -23.607 1.00 21.51 64 PHE J C 1
ATOM 18556 O O . PHE J 1 63 ? 47.906 5.956 -22.684 1.00 21.19 64 PHE J O 1
ATOM 18564 N N . GLN J 1 64 ? 46.932 4.401 -24.016 1.00 22.77 65 GLN J N 1
ATOM 18565 C CA . GLN J 1 64 ? 47.593 3.256 -23.364 1.00 24.57 65 GLN J CA 1
ATOM 18566 C C . GLN J 1 64 ? 49.122 3.354 -23.525 1.00 24.46 65 GLN J C 1
ATOM 18567 O O . GLN J 1 64 ? 49.860 3.059 -22.596 1.00 25.98 65 GLN J O 1
ATOM 18573 N N . ARG J 1 65 ? 49.570 3.766 -24.704 1.00 24.98 66 ARG J N 1
ATOM 18574 C CA . ARG J 1 65 ? 50.998 3.927 -24.996 1.00 26.20 66 ARG J CA 1
ATOM 18575 C C . ARG J 1 65 ? 51.652 4.941 -24.051 1.00 25.71 66 ARG J C 1
ATOM 18576 O O . ARG J 1 65 ? 52.850 4.827 -23.758 1.00 26.82 66 ARG J O 1
ATOM 18584 N N . LEU J 1 66 ? 50.875 5.918 -23.569 1.00 23.80 67 LEU J N 1
ATOM 18585 C CA . LEU J 1 66 ? 51.385 6.941 -22.650 1.00 23.67 67 LEU J CA 1
ATOM 18586 C C . LEU J 1 66 ? 51.257 6.558 -21.186 1.00 23.42 67 LEU J C 1
ATOM 18587 O O . LEU J 1 66 ? 51.656 7.328 -20.322 1.00 23.63 67 LEU J O 1
ATOM 18592 N N . GLY J 1 67 ? 50.667 5.397 -20.899 1.00 22.30 68 GLY J N 1
ATOM 18593 C CA . GLY J 1 67 ? 50.379 5.017 -19.501 1.00 21.49 68 GLY J CA 1
ATOM 18594 C C . GLY J 1 67 ? 49.294 5.889 -18.864 1.00 21.32 68 GLY J C 1
ATOM 18595 O O . GLY J 1 67 ? 49.356 6.255 -17.683 1.00 21.17 68 GLY J O 1
ATOM 18596 N N . VAL J 1 68 ? 48.286 6.237 -19.668 1.00 21.07 69 VAL J N 1
ATOM 18597 C CA . VAL J 1 68 ? 47.162 7.084 -19.236 1.00 20.43 69 VAL J CA 1
ATOM 18598 C C . VAL J 1 68 ? 45.853 6.285 -19.361 1.00 20.66 69 VAL J C 1
ATOM 18599 O O . VAL J 1 68 ? 45.569 5.724 -20.418 1.00 20.98 69 VAL J O 1
ATOM 18603 N N . ASP J 1 69 ? 45.103 6.197 -18.270 1.00 20.36 70 ASP J N 1
ATOM 18604 C CA . ASP J 1 69 ? 43.776 5.535 -18.301 1.00 20.85 70 ASP J CA 1
ATOM 18605 C C . ASP J 1 69 ? 42.704 6.555 -18.633 1.00 20.10 70 ASP J C 1
ATOM 18606 O O . ASP J 1 69 ? 42.869 7.745 -18.381 1.00 19.67 70 ASP J O 1
ATOM 18611 N N . LEU J 1 70 ? 41.571 6.058 -19.134 1.00 18.31 71 LEU J N 1
ATOM 18612 C CA . LEU J 1 70 ? 40.406 6.903 -19.417 1.00 16.73 71 LEU J CA 1
ATOM 18613 C C . LEU J 1 70 ? 39.225 6.507 -18.553 1.00 17.14 71 LEU J C 1
ATOM 18614 O O . LEU J 1 70 ? 39.017 5.325 -18.319 1.00 17.05 71 LEU J O 1
ATOM 18619 N N . ILE J 1 71 ? 38.461 7.494 -18.100 1.00 16.18 72 ILE J N 1
ATOM 18620 C CA . ILE J 1 71 ? 37.233 7.219 -17.347 1.00 16.41 72 ILE J CA 1
ATOM 18621 C C . ILE J 1 71 ? 36.202 8.285 -17.665 1.00 16.33 72 ILE J C 1
ATOM 18622 O O . ILE J 1 71 ? 36.487 9.468 -17.579 1.00 16.92 72 ILE J O 1
ATOM 18627 N N . GLY J 1 72 ? 35.031 7.836 -18.087 1.00 15.77 73 GLY J N 1
ATOM 18628 C CA . GLY J 1 72 ? 33.931 8.759 -18.327 1.00 15.46 73 GLY J CA 1
ATOM 18629 C C . GLY J 1 72 ? 33.056 9.027 -17.136 1.00 15.07 73 GLY J C 1
ATOM 18630 O O . GLY J 1 72 ? 33.234 8.452 -16.051 1.00 14.96 73 GLY J O 1
ATOM 18631 N N . LEU J 1 73 ? 32.050 9.879 -17.332 1.00 14.45 74 LEU J N 1
ATOM 18632 C CA . LEU J 1 73 ? 31.157 10.269 -16.248 1.00 14.88 74 LEU J CA 1
ATOM 18633 C C . LEU J 1 73 ? 29.921 10.936 -16.814 1.00 15.90 74 LEU J C 1
ATOM 18634 O O . LEU J 1 73 ? 30.011 11.875 -17.596 1.00 16.37 74 LEU J O 1
ATOM 18639 N N . SER J 1 74 ? 28.763 10.428 -16.423 1.00 16.25 75 SER J N 1
ATOM 18640 C CA . SER J 1 74 ? 27.498 11.157 -16.656 1.00 15.52 75 SER J CA 1
ATOM 18641 C C . SER J 1 74 ? 26.531 10.847 -15.517 1.00 17.14 75 SER J C 1
ATOM 18642 O O . SER J 1 74 ? 26.839 10.019 -14.656 1.00 17.42 75 SER J O 1
ATOM 18645 N N . VAL J 1 75 ? 25.392 11.528 -15.514 1.00 16.77 76 VAL J N 1
ATOM 18646 C CA . VAL J 1 75 ? 24.395 11.312 -14.447 1.00 19.05 76 VAL J CA 1
ATOM 18647 C C . VAL J 1 75 ? 23.509 10.106 -14.739 1.00 18.51 76 VAL J C 1
ATOM 18648 O O . VAL J 1 75 ? 22.571 9.849 -13.969 1.00 20.18 76 VAL J O 1
ATOM 18652 N N . ASP J 1 76 ? 23.814 9.367 -15.799 1.00 18.52 77 ASP J N 1
ATOM 18653 C CA . ASP J 1 76 ? 23.026 8.185 -16.143 1.00 19.33 77 ASP J CA 1
ATOM 18654 C C . ASP J 1 76 ? 23.433 6.999 -15.266 1.00 18.52 77 ASP J C 1
ATOM 18655 O O . ASP J 1 76 ? 24.527 7.008 -14.687 1.00 19.02 77 ASP J O 1
ATOM 18660 N N . SER J 1 77 ? 22.599 5.955 -15.251 1.00 18.69 78 SER J N 1
ATOM 18661 C CA . SER J 1 77 ? 22.868 4.737 -14.428 1.00 19.78 78 SER J CA 1
ATOM 18662 C C . SER J 1 77 ? 23.856 3.807 -15.098 1.00 19.21 78 SER J C 1
ATOM 18663 O O . SER J 1 77 ? 24.132 3.915 -16.301 1.00 19.01 78 SER J O 1
ATOM 18666 N N . VAL J 1 78 ? 24.369 2.830 -14.346 1.00 18.78 79 VAL J N 1
ATOM 18667 C CA . VAL J 1 78 ? 25.195 1.791 -14.946 1.00 19.23 79 VAL J CA 1
ATOM 18668 C C . VAL J 1 78 ? 24.451 0.979 -15.991 1.00 18.39 79 VAL J C 1
ATOM 18669 O O . VAL J 1 78 ? 25.043 0.534 -16.947 1.00 18.52 79 VAL J O 1
ATOM 18673 N N . PHE J 1 79 ? 23.136 0.775 -15.801 1.00 18.57 80 PHE J N 1
ATOM 18674 C CA . PHE J 1 79 ? 22.338 -0.001 -16.763 1.00 18.31 80 PHE J CA 1
ATOM 18675 C C . PHE J 1 79 ? 22.286 0.744 -18.091 1.00 18.19 80 PHE J C 1
ATOM 18676 O O . PHE J 1 79 ? 22.504 0.139 -19.138 1.00 19.21 80 PHE J O 1
ATOM 18684 N N A SER J 1 80 ? 22.041 2.053 -18.038 0.50 18.68 81 SER J N 1
ATOM 18685 N N B SER J 1 80 ? 22.041 2.051 -18.012 0.50 18.73 81 SER J N 1
ATOM 18686 C CA A SER J 1 80 ? 22.145 2.902 -19.234 0.50 18.76 81 SER J CA 1
ATOM 18687 C CA B SER J 1 80 ? 22.143 2.957 -19.160 0.50 19.00 81 SER J CA 1
ATOM 18688 C C A SER J 1 80 ? 23.517 2.797 -19.914 0.50 18.81 81 SER J C 1
ATOM 18689 C C B SER J 1 80 ? 23.492 2.888 -19.890 0.50 18.90 81 SER J C 1
ATOM 18690 O O A SER J 1 80 ? 23.599 2.604 -21.139 0.50 18.47 81 SER J O 1
ATOM 18691 O O B SER J 1 80 ? 23.530 2.804 -21.127 0.50 18.54 81 SER J O 1
ATOM 18696 N N . HIS J 1 81 ? 24.588 2.928 -19.129 1.00 18.36 82 HIS J N 1
ATOM 18697 C CA . HIS J 1 81 ? 25.937 2.865 -19.688 1.00 18.07 82 HIS J CA 1
ATOM 18698 C C . HIS J 1 81 ? 26.147 1.566 -20.462 1.00 18.14 82 HIS J C 1
ATOM 18699 O O . HIS J 1 81 ? 26.625 1.572 -21.589 1.00 17.66 82 HIS J O 1
ATOM 18706 N N . ILE J 1 82 ? 25.742 0.445 -19.858 1.00 16.97 83 ILE J N 1
ATOM 18707 C CA . ILE J 1 82 ? 25.969 -0.826 -20.485 1.00 18.79 83 ILE J CA 1
ATOM 18708 C C . ILE J 1 82 ? 25.110 -0.959 -21.756 1.00 18.29 83 ILE J C 1
ATOM 18709 O O . ILE J 1 82 ? 25.608 -1.389 -22.785 1.00 18.80 83 ILE J O 1
ATOM 18714 N N . LYS J 1 83 ? 23.853 -0.530 -21.693 1.00 18.71 84 LYS J N 1
ATOM 18715 C CA . LYS J 1 83 ? 22.993 -0.568 -22.885 1.00 19.24 84 LYS J CA 1
ATOM 18716 C C . LYS J 1 83 ? 23.553 0.321 -24.003 1.00 18.72 84 LYS J C 1
ATOM 18717 O O . LYS J 1 83 ? 23.493 -0.022 -25.212 1.00 18.50 84 LYS J O 1
ATOM 18723 N N . TRP J 1 84 ? 24.049 1.495 -23.605 1.00 19.00 85 TRP J N 1
ATOM 18724 C CA . TRP J 1 84 ? 24.568 2.456 -24.591 1.00 19.10 85 TRP J CA 1
ATOM 18725 C C . TRP J 1 84 ? 25.807 1.887 -25.257 1.00 19.32 85 TRP J C 1
ATOM 18726 O O . TRP J 1 84 ? 25.965 1.953 -26.468 1.00 19.79 85 TRP J O 1
ATOM 18737 N N . LYS J 1 85 ? 26.686 1.290 -24.461 1.00 19.41 86 LYS J N 1
ATOM 18738 C CA . LYS J 1 85 ? 27.839 0.612 -25.014 1.00 19.55 86 LYS J CA 1
ATOM 18739 C C . LYS J 1 85 ? 27.452 -0.513 -25.958 1.00 20.53 86 LYS J C 1
ATOM 18740 O O . LYS J 1 85 ? 28.079 -0.680 -26.986 1.00 19.94 86 LYS J O 1
ATOM 18746 N N . GLU J 1 86 ? 26.409 -1.282 -25.625 1.00 20.31 87 GLU J N 1
ATOM 18747 C CA . GLU J 1 86 ? 25.933 -2.302 -26.566 1.00 21.70 87 GLU J CA 1
ATOM 18748 C C . GLU J 1 86 ? 25.477 -1.692 -27.874 1.00 21.44 87 GLU J C 1
ATOM 18749 O O . GLU J 1 86 ? 25.795 -2.219 -28.934 1.00 22.16 87 GLU J O 1
ATOM 18755 N N . TRP J 1 87 ? 24.726 -0.594 -27.787 1.00 20.56 88 TRP J N 1
ATOM 18756 C CA . TRP J 1 87 ? 24.239 0.096 -28.971 1.00 21.13 88 TRP J CA 1
ATOM 18757 C C . TRP J 1 87 ? 25.401 0.515 -29.865 1.00 21.57 88 TRP J C 1
ATOM 18758 O O . TRP J 1 87 ? 25.387 0.260 -31.082 1.00 20.22 88 TRP J O 1
ATOM 18769 N N . ILE J 1 88 ? 26.428 1.117 -29.261 1.00 20.76 89 ILE J N 1
ATOM 18770 C CA . ILE J 1 88 ? 27.570 1.641 -30.040 1.00 21.24 89 ILE J CA 1
ATOM 18771 C C . ILE J 1 88 ? 28.306 0.515 -30.757 1.00 21.60 89 ILE J C 1
ATOM 18772 O O . ILE J 1 88 ? 28.656 0.634 -31.930 1.00 22.10 89 ILE J O 1
ATOM 18777 N N . GLU J 1 89 ? 28.556 -0.570 -30.031 1.00 23.07 90 GLU J N 1
ATOM 18778 C CA . GLU J 1 89 ? 29.203 -1.732 -30.618 1.00 25.69 90 GLU J CA 1
ATOM 18779 C C . GLU J 1 89 ? 28.346 -2.324 -31.754 1.00 26.81 90 GLU J C 1
ATOM 18780 O O . GLU J 1 89 ? 28.853 -2.600 -32.847 1.00 26.56 90 GLU J O 1
ATOM 18786 N N . ARG J 1 90 ? 27.049 -2.472 -31.504 1.00 27.18 91 ARG J N 1
ATOM 18787 C CA . ARG J 1 90 ? 26.115 -2.959 -32.519 1.00 28.82 91 ARG J CA 1
ATOM 18788 C C . ARG J 1 90 ? 25.998 -2.074 -33.777 1.00 28.22 91 ARG J C 1
ATOM 18789 O O . ARG J 1 90 ? 26.118 -2.576 -34.894 1.00 28.70 91 ARG J O 1
ATOM 18797 N N . HIS J 1 91 ? 25.779 -0.775 -33.593 1.00 27.95 92 HIS J N 1
ATOM 18798 C CA . HIS J 1 91 ? 25.432 0.118 -34.709 1.00 27.75 92 HIS J CA 1
ATOM 18799 C C . HIS J 1 91 ? 26.600 0.849 -35.360 1.00 27.62 92 HIS J C 1
ATOM 18800 O O . HIS J 1 91 ? 26.514 1.259 -36.513 1.00 28.66 92 HIS J O 1
ATOM 18807 N N . ILE J 1 92 ? 27.687 1.016 -34.624 1.00 26.63 93 ILE J N 1
ATOM 18808 C CA . ILE J 1 92 ? 28.843 1.726 -35.130 1.00 26.76 93 ILE J CA 1
ATOM 18809 C C . ILE J 1 92 ? 30.038 0.770 -35.309 1.00 26.29 93 ILE J C 1
ATOM 18810 O O . ILE J 1 92 ? 30.942 1.039 -36.109 1.00 26.31 93 ILE J O 1
ATOM 18815 N N . GLY J 1 93 ? 30.019 -0.352 -34.585 1.00 26.12 94 GLY J N 1
ATOM 18816 C CA . GLY J 1 93 ? 31.050 -1.377 -34.705 1.00 25.91 94 GLY J CA 1
ATOM 18817 C C . GLY J 1 93 ? 32.285 -1.082 -33.867 1.00 26.08 94 GLY J C 1
ATOM 18818 O O . GLY J 1 93 ? 33.361 -1.625 -34.121 1.00 26.21 94 GLY J O 1
ATOM 18819 N N . VAL J 1 94 ? 32.122 -0.215 -32.866 1.00 25.12 95 VAL J N 1
ATOM 18820 C CA . VAL J 1 94 ? 33.237 0.198 -32.008 1.00 25.20 95 VAL J CA 1
ATOM 18821 C C . VAL J 1 94 ? 32.937 -0.233 -30.577 1.00 24.70 95 VAL J C 1
ATOM 18822 O O . VAL J 1 94 ? 31.870 0.092 -30.035 1.00 24.75 95 VAL J O 1
ATOM 18826 N N . ARG J 1 95 ? 33.861 -0.983 -29.972 1.00 23.97 96 ARG J N 1
ATOM 18827 C CA . ARG J 1 95 ? 33.760 -1.371 -28.572 1.00 25.11 96 ARG J CA 1
ATOM 18828 C C . ARG J 1 95 ? 34.392 -0.303 -27.669 1.00 25.04 96 ARG J C 1
ATOM 18829 O O . ARG J 1 95 ? 35.564 0.061 -27.857 1.00 25.46 96 ARG J O 1
ATOM 18837 N N . ILE J 1 96 ? 33.625 0.198 -26.713 1.00 23.47 97 ILE J N 1
ATOM 18838 C CA . ILE J 1 96 ? 34.142 1.178 -25.754 1.00 22.54 97 ILE J CA 1
ATOM 18839 C C . ILE J 1 96 ? 34.812 0.420 -24.612 1.00 22.45 97 ILE J C 1
ATOM 18840 O O . ILE J 1 96 ? 34.112 -0.253 -23.848 1.00 21.74 97 ILE J O 1
ATOM 18845 N N . PRO J 1 97 ? 36.166 0.505 -24.480 1.00 22.54 98 PRO J N 1
ATOM 18846 C CA . PRO J 1 97 ? 36.825 -0.350 -23.476 1.00 22.74 98 PRO J CA 1
ATOM 18847 C C . PRO J 1 97 ? 36.935 0.179 -22.060 1.00 22.86 98 PRO J C 1
ATOM 18848 O O . PRO J 1 97 ? 37.194 -0.596 -21.123 1.00 24.14 98 PRO J O 1
ATOM 18852 N N . PHE J 1 98 ? 36.737 1.476 -21.887 1.00 20.39 99 PHE J N 1
ATOM 18853 C CA . PHE J 1 98 ? 37.015 2.109 -20.616 1.00 19.34 99 PHE J CA 1
ATOM 18854 C C . PHE J 1 98 ? 35.744 2.323 -19.764 1.00 18.77 99 PHE J C 1
ATOM 18855 O O . PHE J 1 98 ? 34.626 2.313 -20.308 1.00 18.30 99 PHE J O 1
ATOM 18863 N N . PRO J 1 99 ? 35.890 2.478 -18.430 1.00 19.06 100 PRO J N 1
ATOM 18864 C CA . PRO J 1 99 ? 34.712 2.589 -17.546 1.00 18.15 100 PRO J CA 1
ATOM 18865 C C . PRO J 1 99 ? 34.052 3.942 -17.676 1.00 18.53 100 PRO J C 1
ATOM 18866 O O . PRO J 1 99 ? 34.723 4.926 -18.064 1.00 18.06 100 PRO J O 1
ATOM 18870 N N . ILE J 1 100 ? 32.760 3.978 -17.369 1.00 17.35 101 ILE J N 1
ATOM 18871 C CA . ILE J 1 100 ? 32.019 5.220 -17.208 1.00 16.99 101 ILE J CA 1
ATOM 18872 C C . ILE J 1 100 ? 31.404 5.294 -15.806 1.00 16.51 101 ILE J C 1
ATOM 18873 O O . ILE J 1 100 ? 30.717 4.333 -15.341 1.00 16.80 101 ILE J O 1
ATOM 18878 N N . ILE J 1 101 ? 31.647 6.390 -15.108 1.00 16.37 102 ILE J N 1
ATOM 18879 C CA . ILE J 1 101 ? 31.024 6.608 -13.797 1.00 17.43 102 ILE J CA 1
ATOM 18880 C C . ILE J 1 101 ? 29.532 6.872 -13.981 1.00 18.61 102 ILE J C 1
ATOM 18881 O O . ILE J 1 101 ? 29.144 7.632 -14.853 1.00 18.66 102 ILE J O 1
ATOM 18886 N N . ALA J 1 102 ? 28.706 6.227 -13.143 1.00 19.60 103 ALA J N 1
ATOM 18887 C CA . ALA J 1 102 ? 27.260 6.503 -13.090 1.00 20.23 103 ALA J CA 1
ATOM 18888 C C . ALA J 1 102 ? 26.989 7.382 -11.881 1.00 21.37 103 ALA J C 1
ATOM 18889 O O . ALA J 1 102 ? 27.219 6.961 -10.744 1.00 20.52 103 ALA J O 1
ATOM 18891 N N . ASP J 1 103 ? 26.467 8.580 -12.118 1.00 21.07 104 ASP J N 1
ATOM 18892 C CA . ASP J 1 103 ? 26.318 9.591 -11.072 1.00 22.99 104 ASP J CA 1
ATOM 18893 C C . ASP J 1 103 ? 24.889 10.166 -11.009 1.00 24.77 104 ASP J C 1
ATOM 18894 O O . ASP J 1 103 ? 24.711 11.386 -11.075 1.00 23.90 104 ASP J O 1
ATOM 18899 N N . PRO J 1 104 ? 23.875 9.294 -10.807 1.00 26.30 105 PRO J N 1
ATOM 18900 C CA . PRO J 1 104 ? 22.496 9.804 -10.714 1.00 28.81 105 PRO J CA 1
ATOM 18901 C C . PRO J 1 104 ? 22.459 10.622 -9.430 1.00 30.51 105 PRO J C 1
ATOM 18902 O O . PRO J 1 104 ? 23.114 10.235 -8.461 1.00 32.96 105 PRO J O 1
ATOM 18906 N N . GLN J 1 105 ? 21.764 11.749 -9.394 1.00 32.32 106 GLN J N 1
ATOM 18907 C CA . GLN J 1 105 ? 21.888 12.636 -8.185 1.00 33.52 106 GLN J CA 1
ATOM 18908 C C . GLN J 1 105 ? 22.982 13.681 -8.327 1.00 33.32 106 GLN J C 1
ATOM 18909 O O . GLN J 1 105 ? 23.011 14.648 -7.564 1.00 33.82 106 GLN J O 1
ATOM 18915 N N . GLY J 1 106 ? 23.933 13.439 -9.228 1.00 32.99 107 GLY J N 1
ATOM 18916 C CA . GLY J 1 106 ? 25.007 14.385 -9.498 1.00 32.02 107 GLY J CA 1
ATOM 18917 C C . GLY J 1 106 ? 25.929 14.726 -8.346 1.00 31.94 107 GLY J C 1
ATOM 18918 O O . GLY J 1 106 ? 26.469 15.846 -8.295 1.00 32.11 107 GLY J O 1
ATOM 18919 N N . THR J 1 107 ? 26.124 13.775 -7.423 1.00 30.99 108 THR J N 1
ATOM 18920 C CA . THR J 1 107 ? 27.009 13.974 -6.280 1.00 31.25 108 THR J CA 1
ATOM 18921 C C . THR J 1 107 ? 28.448 14.213 -6.744 1.00 29.84 108 THR J C 1
ATOM 18922 O O . THR J 1 107 ? 29.137 15.129 -6.261 1.00 29.77 108 THR J O 1
ATOM 18926 N N . VAL J 1 108 ? 28.902 13.379 -7.674 1.00 28.46 109 VAL J N 1
ATOM 18927 C CA . VAL J 1 108 ? 30.252 13.488 -8.231 1.00 28.17 109 VAL J CA 1
ATOM 18928 C C . VAL J 1 108 ? 30.365 14.771 -9.074 1.00 27.48 109 VAL J C 1
ATOM 18929 O O . VAL J 1 108 ? 31.312 15.551 -8.933 1.00 26.77 109 VAL J O 1
ATOM 18933 N N . ALA J 1 109 ? 29.360 14.996 -9.917 1.00 28.05 110 ALA J N 1
ATOM 18934 C CA . ALA J 1 109 ? 29.292 16.191 -10.775 1.00 28.35 110 ALA J CA 1
ATOM 18935 C C . ALA J 1 109 ? 29.406 17.514 -9.994 1.00 29.44 110 ALA J C 1
ATOM 18936 O O . ALA J 1 109 ? 30.133 18.438 -10.402 1.00 28.28 110 ALA J O 1
ATOM 18938 N N . ARG J 1 110 ? 28.719 17.609 -8.856 1.00 29.90 111 ARG J N 1
ATOM 18939 C CA . ARG J 1 110 ? 28.817 18.806 -8.019 1.00 31.77 111 ARG J CA 1
ATOM 18940 C C . ARG J 1 110 ? 30.195 18.965 -7.411 1.00 31.87 111 ARG J C 1
ATOM 18941 O O . ARG J 1 110 ? 30.690 20.076 -7.283 1.00 32.37 111 ARG J O 1
ATOM 18949 N N . ARG J 1 111 ? 30.830 17.857 -7.044 1.00 31.63 112 ARG J N 1
ATOM 18950 C CA . ARG J 1 111 ? 32.157 17.933 -6.440 1.00 32.27 112 ARG J CA 1
ATOM 18951 C C . ARG J 1 111 ? 33.213 18.369 -7.456 1.00 31.75 112 ARG J C 1
ATOM 18952 O O . ARG J 1 111 ? 34.238 18.965 -7.102 1.00 32.65 112 ARG J O 1
ATOM 18960 N N . LEU J 1 112 ? 32.939 18.108 -8.732 1.00 30.28 113 LEU J N 1
ATOM 18961 C CA . LEU J 1 112 ? 33.858 18.490 -9.793 1.00 28.21 113 LEU J CA 1
ATOM 18962 C C . LEU J 1 112 ? 33.455 19.776 -10.509 1.00 27.39 113 LEU J C 1
ATOM 18963 O O . LEU J 1 112 ? 34.140 20.194 -11.458 1.00 27.96 113 LEU J O 1
ATOM 18968 N N . GLY J 1 113 ? 32.357 20.383 -10.056 1.00 26.03 114 GLY J N 1
ATOM 18969 C CA . GLY J 1 113 ? 31.850 21.654 -10.584 1.00 25.59 114 GLY J CA 1
ATOM 18970 C C . GLY J 1 113 ? 31.364 21.511 -12.010 1.00 25.51 114 GLY J C 1
ATOM 18971 O O . GLY J 1 113 ? 31.540 22.437 -12.829 1.00 25.84 114 GLY J O 1
ATOM 18972 N N . LEU J 1 114 ? 30.760 20.354 -12.311 1.00 23.56 115 LEU J N 1
ATOM 18973 C CA . LEU J 1 114 ? 30.378 20.052 -13.700 1.00 23.21 115 LEU J CA 1
ATOM 18974 C C . LEU J 1 114 ? 28.971 20.455 -14.109 1.00 24.24 115 LEU J C 1
ATOM 18975 O O . LEU J 1 114 ? 28.557 20.263 -15.270 1.00 22.66 115 LEU J O 1
ATOM 18980 N N . LEU J 1 115 ? 28.226 20.963 -13.142 1.00 24.67 116 LEU J N 1
ATOM 18981 C CA . LEU J 1 115 ? 26.897 21.486 -13.390 1.00 25.91 116 LEU J CA 1
ATOM 18982 C C . LEU J 1 115 ? 26.971 23.006 -13.590 1.00 26.23 116 LEU J C 1
ATOM 18983 O O . LEU J 1 115 ? 27.098 23.796 -12.635 1.00 26.13 116 LEU J O 1
ATOM 18988 N N . HIS J 1 116 ? 26.905 23.399 -14.855 1.00 25.66 117 HIS J N 1
ATOM 18989 C CA . HIS J 1 116 ? 26.940 24.808 -15.228 1.00 26.85 117 HIS J CA 1
ATOM 18990 C C . HIS J 1 116 ? 25.532 25.329 -15.555 1.00 28.63 117 HIS J C 1
ATOM 18991 O O . HIS J 1 116 ? 24.532 24.653 -15.290 1.00 29.60 117 HIS J O 1
ATOM 18998 N N . ALA J 1 117 ? 25.462 26.539 -16.097 1.00 29.81 118 ALA J N 1
ATOM 18999 C CA . ALA J 1 117 ? 24.201 27.246 -16.260 1.00 31.63 118 ALA J CA 1
ATOM 19000 C C . ALA J 1 117 ? 23.374 26.821 -17.474 1.00 33.06 118 ALA J C 1
ATOM 19001 O O . ALA J 1 117 ? 22.215 27.224 -17.571 1.00 34.96 118 ALA J O 1
ATOM 19003 N N . GLU J 1 118 ? 23.949 26.040 -18.401 1.00 33.90 119 GLU J N 1
ATOM 19004 C CA . GLU J 1 118 ? 23.194 25.536 -19.569 1.00 34.69 119 GLU J CA 1
ATOM 19005 C C . GLU J 1 118 ? 22.110 24.550 -19.114 1.00 34.69 119 GLU J C 1
ATOM 19006 O O . GLU J 1 118 ? 20.994 24.549 -19.637 1.00 35.78 119 GLU J O 1
ATOM 19012 N N . SER J 1 119 ? 22.441 23.727 -18.124 1.00 34.15 120 SER J N 1
ATOM 19013 C CA . SER J 1 119 ? 21.558 22.646 -17.682 1.00 33.06 120 SER J CA 1
ATOM 19014 C C . SER J 1 119 ? 21.665 22.427 -16.183 1.00 32.65 120 SER J C 1
ATOM 19015 O O . SER J 1 119 ? 22.768 22.324 -15.625 1.00 32.10 120 SER J O 1
ATOM 19018 N N . ALA J 1 120 ? 20.502 22.320 -15.544 1.00 33.17 121 ALA J N 1
ATOM 19019 C CA . ALA J 1 120 ? 20.415 22.008 -14.122 1.00 32.99 121 ALA J CA 1
ATOM 19020 C C . ALA J 1 120 ? 20.636 20.523 -13.887 1.00 33.05 121 ALA J C 1
ATOM 19021 O O . ALA J 1 120 ? 21.030 20.122 -12.780 1.00 33.85 121 ALA J O 1
ATOM 19023 N N . THR J 1 121 ? 20.415 19.720 -14.933 1.00 32.71 122 THR J N 1
ATOM 19024 C CA . THR J 1 121 ? 20.307 18.267 -14.784 1.00 31.12 122 THR J CA 1
ATOM 19025 C C . THR J 1 121 ? 21.484 17.417 -15.302 1.00 29.97 122 THR J C 1
ATOM 19026 O O . THR J 1 121 ? 21.780 16.352 -14.739 1.00 29.50 122 THR J O 1
ATOM 19030 N N . HIS J 1 122 ? 22.145 17.882 -16.367 1.00 27.86 123 HIS J N 1
ATOM 19031 C CA . HIS J 1 122 ? 23.216 17.118 -16.992 1.00 25.58 123 HIS J CA 1
ATOM 19032 C C . HIS J 1 122 ? 24.555 17.874 -16.939 1.00 24.07 123 HIS J C 1
ATOM 19033 O O . HIS J 1 122 ? 24.578 19.105 -16.976 1.00 23.53 123 HIS J O 1
ATOM 19040 N N . THR J 1 123 ? 25.663 17.138 -16.829 1.00 20.97 124 THR J N 1
ATOM 19041 C CA . THR J 1 123 ? 26.974 17.776 -16.730 1.00 19.90 124 THR J CA 1
ATOM 19042 C C . THR J 1 123 ? 27.351 18.444 -18.055 1.00 19.43 124 THR J C 1
ATOM 19043 O O . THR J 1 123 ? 26.895 18.023 -19.114 1.00 18.79 124 THR J O 1
ATOM 19047 N N . VAL J 1 124 ? 28.255 19.424 -17.993 1.00 19.29 125 VAL J N 1
ATOM 19048 C CA . VAL J 1 124 ? 28.921 19.918 -19.231 1.00 19.25 125 VAL J CA 1
ATOM 19049 C C . VAL J 1 124 ? 29.933 18.851 -19.711 1.00 19.06 125 VAL J C 1
ATOM 19050 O O . VAL J 1 124 ? 29.982 17.714 -19.172 1.00 19.82 125 VAL J O 1
ATOM 19054 N N . ARG J 1 125 ? 30.764 19.211 -20.695 1.00 15.69 126 ARG J N 1
ATOM 19055 C CA . ARG J 1 125 ? 31.711 18.296 -21.258 1.00 15.44 126 ARG J CA 1
ATOM 19056 C C . ARG J 1 125 ? 33.068 18.617 -20.616 1.00 16.37 126 ARG J C 1
ATOM 19057 O O . ARG J 1 125 ? 33.910 19.293 -21.213 1.00 15.98 126 ARG J O 1
ATOM 19065 N N . GLY J 1 126 ? 33.245 18.168 -19.375 1.00 15.14 127 GLY J N 1
ATOM 19066 C CA . GLY J 1 126 ? 34.438 18.536 -18.605 1.00 14.84 127 GLY J CA 1
ATOM 19067 C C . GLY J 1 126 ? 35.547 17.522 -18.862 1.00 14.57 127 GLY J C 1
ATOM 19068 O O . GLY J 1 126 ? 35.303 16.369 -19.270 1.00 14.87 127 GLY J O 1
ATOM 19069 N N . VAL J 1 127 ? 36.787 17.959 -18.683 1.00 13.39 128 VAL J N 1
ATOM 19070 C CA . VAL J 1 127 ? 37.933 17.103 -18.828 1.00 14.08 128 VAL J CA 1
ATOM 19071 C C . VAL J 1 127 ? 38.907 17.437 -17.683 1.00 15.40 128 VAL J C 1
ATOM 19072 O O . VAL J 1 127 ? 39.277 18.598 -17.525 1.00 14.33 128 VAL J O 1
ATOM 19076 N N . PHE J 1 128 ? 39.340 16.417 -16.921 1.00 15.43 129 PHE J N 1
ATOM 19077 C CA . PHE J 1 128 ? 40.343 16.596 -15.843 1.00 15.69 129 PHE J CA 1
ATOM 19078 C C . PHE J 1 128 ? 41.503 15.718 -16.219 1.00 14.77 129 PHE J C 1
ATOM 19079 O O . PHE J 1 128 ? 41.334 14.515 -16.401 1.00 16.00 129 PHE J O 1
ATOM 19087 N N . ILE J 1 129 ? 42.679 16.306 -16.373 1.00 14.67 130 ILE J N 1
ATOM 19088 C CA . ILE J 1 129 ? 43.869 15.513 -16.662 1.00 15.60 130 ILE J CA 1
ATOM 19089 C C . ILE J 1 129 ? 44.612 15.373 -15.326 1.00 15.98 130 ILE J C 1
ATOM 19090 O O . ILE J 1 129 ? 44.969 16.378 -14.720 1.00 16.83 130 ILE J O 1
ATOM 19095 N N . VAL J 1 130 ? 44.787 14.133 -14.867 1.00 16.76 131 VAL J N 1
ATOM 19096 C CA . VAL J 1 130 ? 45.286 13.902 -13.491 1.00 17.01 131 VAL J CA 1
ATOM 19097 C C . VAL J 1 130 ? 46.549 13.053 -13.552 1.00 17.61 131 VAL J C 1
ATOM 19098 O O . VAL J 1 130 ? 46.591 12.005 -14.219 1.00 17.01 131 VAL J O 1
ATOM 19102 N N . ASP J 1 131 ? 47.610 13.506 -12.878 1.00 17.26 132 ASP J N 1
ATOM 19103 C CA . ASP J 1 131 ? 48.867 12.759 -12.929 1.00 19.31 132 ASP J CA 1
ATOM 19104 C C . ASP J 1 131 ? 48.901 11.598 -11.943 1.00 20.57 132 ASP J C 1
ATOM 19105 O O . ASP J 1 131 ? 47.931 11.356 -11.252 1.00 21.05 132 ASP J O 1
ATOM 19110 N N . ALA J 1 132 ? 50.060 10.936 -11.855 1.00 22.21 133 ALA J N 1
ATOM 19111 C CA . ALA J 1 132 ? 50.191 9.700 -11.068 1.00 23.79 133 ALA J CA 1
ATOM 19112 C C . ALA J 1 132 ? 50.315 9.923 -9.559 1.00 24.54 133 ALA J C 1
ATOM 19113 O O . ALA J 1 132 ? 50.232 8.966 -8.768 1.00 24.57 133 ALA J O 1
ATOM 19115 N N . ARG J 1 133 ? 50.501 11.170 -9.155 1.00 24.41 134 ARG J N 1
ATOM 19116 C CA . ARG J 1 133 ? 50.384 11.560 -7.757 1.00 25.78 134 ARG J CA 1
ATOM 19117 C C . ARG J 1 133 ? 48.969 11.986 -7.408 1.00 24.91 134 ARG J C 1
ATOM 19118 O O . ARG J 1 133 ? 48.676 12.405 -6.271 1.00 25.60 134 ARG J O 1
ATOM 19126 N N . GLY J 1 134 ? 48.079 11.894 -8.406 1.00 24.41 135 GLY J N 1
ATOM 19127 C CA . GLY J 1 134 ? 46.704 12.301 -8.245 1.00 22.70 135 GLY J CA 1
ATOM 19128 C C . GLY J 1 134 ? 46.437 13.789 -8.275 1.00 22.06 135 GLY J C 1
ATOM 19129 O O . GLY J 1 134 ? 45.409 14.225 -7.781 1.00 22.21 135 GLY J O 1
ATOM 19130 N N . VAL J 1 135 ? 47.345 14.571 -8.874 1.00 20.50 136 VAL J N 1
ATOM 19131 C CA . VAL J 1 135 ? 47.239 16.030 -8.898 1.00 20.80 136 VAL J CA 1
ATOM 19132 C C . VAL J 1 135 ? 46.606 16.420 -10.226 1.00 18.54 136 VAL J C 1
ATOM 19133 O O . VAL J 1 135 ? 47.005 15.897 -11.261 1.00 18.66 136 VAL J O 1
ATOM 19137 N N . ILE J 1 136 ? 45.645 17.320 -10.153 1.00 18.60 137 ILE J N 1
ATOM 19138 C CA . ILE J 1 136 ? 44.964 17.873 -11.332 1.00 17.53 137 ILE J CA 1
ATOM 19139 C C . ILE J 1 136 ? 45.974 18.736 -12.056 1.00 17.48 137 ILE J C 1
ATOM 19140 O O . ILE J 1 136 ? 46.547 19.668 -11.464 1.00 17.48 137 ILE J O 1
ATOM 19145 N N . ARG J 1 137 ? 46.133 18.468 -13.352 1.00 16.16 138 ARG J N 1
ATOM 19146 C CA . ARG J 1 137 ? 47.171 19.163 -14.156 1.00 16.14 138 ARG J CA 1
ATOM 19147 C C . ARG J 1 137 ? 46.614 20.113 -15.229 1.00 16.33 138 ARG J C 1
ATOM 19148 O O . ARG J 1 137 ? 47.308 21.048 -15.634 1.00 15.77 138 ARG J O 1
ATOM 19156 N N . THR J 1 138 ? 45.405 19.829 -15.716 1.00 15.08 139 THR J N 1
ATOM 19157 C CA . THR J 1 138 ? 44.749 20.677 -16.714 1.00 15.10 139 THR J CA 1
ATOM 19158 C C . THR J 1 138 ? 43.247 20.417 -16.610 1.00 14.82 139 THR J C 1
ATOM 19159 O O . THR J 1 138 ? 42.835 19.316 -16.261 1.00 15.34 139 THR J O 1
ATOM 19163 N N . MET J 1 139 ? 42.411 21.415 -16.884 1.00 15.28 140 MET J N 1
ATOM 19164 C CA . MET J 1 139 ? 40.961 21.163 -16.888 1.00 17.15 140 MET J CA 1
ATOM 19165 C C . MET J 1 139 ? 40.388 21.886 -18.076 1.00 16.68 140 MET J C 1
ATOM 19166 O O . MET J 1 139 ? 40.746 23.051 -18.310 1.00 16.99 140 MET J O 1
ATOM 19171 N N . LEU J 1 140 ? 39.484 21.216 -18.776 1.00 15.31 141 LEU J N 1
ATOM 19172 C CA . LEU J 1 140 ? 38.761 21.864 -19.885 1.00 14.54 141 LEU J CA 1
ATOM 19173 C C . LEU J 1 140 ? 37.266 21.746 -19.645 1.00 15.60 141 LEU J C 1
ATOM 19174 O O . LEU J 1 140 ? 36.796 20.707 -19.164 1.00 16.53 141 LEU J O 1
ATOM 19179 N N . TYR J 1 141 ? 36.510 22.787 -20.005 1.00 14.67 142 TYR J N 1
ATOM 19180 C CA . TYR J 1 141 ? 35.055 22.750 -19.913 1.00 14.82 142 TYR J CA 1
ATOM 19181 C C . TYR J 1 141 ? 34.458 23.149 -21.254 1.00 15.58 142 TYR J C 1
ATOM 19182 O O . TYR J 1 141 ? 34.411 24.340 -21.571 1.00 15.96 142 TYR J O 1
ATOM 19191 N N . TYR J 1 142 ? 34.068 22.137 -22.024 1.00 15.07 143 TYR J N 1
ATOM 19192 C CA . TYR J 1 142 ? 33.345 22.352 -23.287 1.00 15.76 143 TYR J CA 1
ATOM 19193 C C . TYR J 1 142 ? 31.859 22.268 -22.991 1.00 16.12 143 TYR J C 1
ATOM 19194 O O . TYR J 1 142 ? 31.418 21.664 -21.996 1.00 15.63 143 TYR J O 1
ATOM 19203 N N . PRO J 1 143 ? 31.047 22.888 -23.840 1.00 15.00 144 PRO J N 1
ATOM 19204 C CA . PRO J 1 143 ? 29.599 22.912 -23.582 1.00 15.56 144 PRO J CA 1
ATOM 19205 C C . PRO J 1 143 ? 28.819 21.782 -24.290 1.00 15.80 144 PRO J C 1
ATOM 19206 O O . PRO J 1 143 ? 29.389 21.018 -25.105 1.00 15.01 144 PRO J O 1
ATOM 19210 N N A MET J 1 144 ? 27.517 21.690 -24.026 0.50 16.37 145 MET J N 1
ATOM 19211 N N B MET J 1 144 ? 27.516 21.714 -24.015 0.50 16.19 145 MET J N 1
ATOM 19212 C CA A MET J 1 144 ? 26.759 20.554 -24.566 0.50 17.17 145 MET J CA 1
ATOM 19213 C CA B MET J 1 144 ? 26.671 20.658 -24.581 0.50 17.06 145 MET J CA 1
ATOM 19214 C C A MET J 1 144 ? 26.660 20.537 -26.105 0.50 17.31 145 MET J C 1
ATOM 19215 C C B MET J 1 144 ? 26.804 20.552 -26.099 0.50 17.19 145 MET J C 1
ATOM 19216 O O A MET J 1 144 ? 26.476 19.469 -26.696 0.50 17.05 145 MET J O 1
ATOM 19217 O O B MET J 1 144 ? 26.956 19.467 -26.666 0.50 17.11 145 MET J O 1
ATOM 19226 N N . GLU J 1 145 ? 26.774 21.707 -26.741 1.00 17.61 146 GLU J N 1
ATOM 19227 C CA . GLU J 1 145 ? 26.640 21.787 -28.201 1.00 18.29 146 GLU J CA 1
ATOM 19228 C C . GLU J 1 145 ? 27.899 21.564 -29.041 1.00 18.95 146 GLU J C 1
ATOM 19229 O O . GLU J 1 145 ? 27.838 21.613 -30.302 1.00 19.27 146 GLU J O 1
ATOM 19235 N N . LEU J 1 146 ? 29.037 21.337 -28.374 1.00 16.72 147 LEU J N 1
ATOM 19236 C CA . LEU J 1 146 ? 30.316 21.338 -29.069 1.00 16.99 147 LEU J CA 1
ATOM 19237 C C . LEU J 1 146 ? 31.145 20.170 -28.605 1.00 15.76 147 LEU J C 1
ATOM 19238 O O . LEU J 1 146 ? 31.564 20.134 -27.445 1.00 16.57 147 LEU J O 1
ATOM 19243 N N . GLY J 1 147 ? 31.371 19.212 -29.498 1.00 15.00 148 GLY J N 1
ATOM 19244 C CA . GLY J 1 147 ? 32.260 18.077 -29.172 1.00 14.65 148 GLY J CA 1
ATOM 19245 C C . GLY J 1 147 ? 33.714 18.483 -29.000 1.00 14.82 148 GLY J C 1
ATOM 19246 O O . GLY J 1 147 ? 34.184 19.466 -29.624 1.00 15.34 148 GLY J O 1
ATOM 19247 N N . ARG J 1 148 ? 34.447 17.728 -28.177 1.00 14.64 149 ARG J N 1
ATOM 19248 C CA . ARG J 1 148 ? 35.852 17.985 -27.964 1.00 13.64 149 ARG J CA 1
ATOM 19249 C C . ARG J 1 148 ? 36.733 17.590 -29.170 1.00 14.17 149 ARG J C 1
ATOM 19250 O O . ARG J 1 148 ? 36.302 16.830 -30.064 1.00 14.85 149 ARG J O 1
ATOM 19258 N N . LEU J 1 149 ? 37.973 18.109 -29.165 1.00 14.82 150 LEU J N 1
ATOM 19259 C CA . LEU J 1 149 ? 39.024 17.684 -30.079 1.00 15.44 150 LEU J CA 1
ATOM 19260 C C . LEU J 1 149 ? 39.917 16.742 -29.299 1.00 15.97 150 LEU J C 1
ATOM 19261 O O . LEU J 1 149 ? 40.788 17.167 -28.526 1.00 15.37 150 LEU J O 1
ATOM 19266 N N . VAL J 1 150 ? 39.654 15.442 -29.429 1.00 16.62 151 VAL J N 1
ATOM 19267 C CA . VAL J 1 150 ? 40.329 14.483 -28.528 1.00 16.75 151 VAL J CA 1
ATOM 19268 C C . VAL J 1 150 ? 41.859 14.428 -28.747 1.00 17.53 151 VAL J C 1
ATOM 19269 O O . VAL J 1 150 ? 42.632 14.171 -27.815 1.00 16.32 151 VAL J O 1
ATOM 19273 N N . ASP J 1 151 ? 42.318 14.679 -29.975 1.00 15.47 152 ASP J N 1
ATOM 19274 C CA . ASP J 1 151 ? 43.759 14.754 -30.204 1.00 16.40 152 ASP J CA 1
ATOM 19275 C C . ASP J 1 151 ? 44.461 15.845 -29.379 1.00 15.11 152 ASP J C 1
ATOM 19276 O O . ASP J 1 151 ? 45.647 15.683 -29.079 1.00 15.72 152 ASP J O 1
ATOM 19281 N N . GLU J 1 152 ? 43.775 16.939 -29.059 1.00 15.07 153 GLU J N 1
ATOM 19282 C CA . GLU J 1 152 ? 44.388 17.975 -28.200 1.00 15.40 153 GLU J CA 1
ATOM 19283 C C . GLU J 1 152 ? 44.544 17.431 -26.770 1.00 16.06 153 GLU J C 1
ATOM 19284 O O . GLU J 1 152 ? 45.514 17.762 -26.091 1.00 16.12 153 GLU J O 1
ATOM 19290 N N . ILE J 1 153 ? 43.642 16.534 -26.362 1.00 15.01 154 ILE J N 1
ATOM 19291 C CA . ILE J 1 153 ? 43.776 15.902 -25.026 1.00 15.40 154 ILE J CA 1
ATOM 19292 C C . ILE J 1 153 ? 45.019 14.997 -24.985 1.00 15.90 154 ILE J C 1
ATOM 19293 O O . ILE J 1 153 ? 45.790 15.014 -24.018 1.00 15.55 154 ILE J O 1
ATOM 19298 N N . LEU J 1 154 ? 45.245 14.222 -26.049 1.00 16.20 155 LEU J N 1
ATOM 19299 C CA . LEU J 1 154 ? 46.480 13.439 -26.172 1.00 16.01 155 LEU J CA 1
ATOM 19300 C C . LEU J 1 154 ? 47.723 14.352 -26.176 1.00 16.05 155 LEU J C 1
ATOM 19301 O O . LEU J 1 154 ? 48.706 14.049 -25.528 1.00 16.24 155 LEU J O 1
ATOM 19306 N N . ARG J 1 155 ? 47.662 15.459 -26.901 1.00 16.35 156 ARG J N 1
ATOM 19307 C CA . ARG J 1 155 ? 48.821 16.367 -26.950 1.00 16.29 156 ARG J CA 1
ATOM 19308 C C . ARG J 1 155 ? 49.115 16.953 -25.577 1.00 16.34 156 ARG J C 1
ATOM 19309 O O . ARG J 1 155 ? 50.305 17.008 -25.158 1.00 15.21 156 ARG J O 1
ATOM 19317 N N . ILE J 1 156 ? 48.047 17.336 -24.870 1.00 14.74 157 ILE J N 1
ATOM 19318 C CA . ILE J 1 156 ? 48.187 17.863 -23.502 1.00 15.38 157 ILE J CA 1
ATOM 19319 C C . ILE J 1 156 ? 48.901 16.844 -22.588 1.00 15.59 157 ILE J C 1
ATOM 19320 O O . ILE J 1 156 ? 49.935 17.140 -21.973 1.00 16.24 157 ILE J O 1
ATOM 19325 N N A VAL J 1 157 ? 48.355 15.632 -22.500 0.50 16.56 158 VAL J N 1
ATOM 19326 N N B VAL J 1 157 ? 48.380 15.623 -22.508 0.50 16.46 158 VAL J N 1
ATOM 19327 C CA A VAL J 1 157 ? 48.976 14.647 -21.603 0.50 17.82 158 VAL J CA 1
ATOM 19328 C CA B VAL J 1 157 ? 49.002 14.685 -21.561 0.50 17.49 158 VAL J CA 1
ATOM 19329 C C A VAL J 1 157 ? 50.417 14.340 -21.984 0.50 17.37 158 VAL J C 1
ATOM 19330 C C B VAL J 1 157 ? 50.418 14.284 -21.972 0.50 17.24 158 VAL J C 1
ATOM 19331 O O A VAL J 1 157 ? 51.299 14.314 -21.123 0.50 18.15 158 VAL J O 1
ATOM 19332 O O B VAL J 1 157 ? 51.295 14.146 -21.115 0.50 17.89 158 VAL J O 1
ATOM 19339 N N . LYS J 1 158 ? 50.656 14.109 -23.276 1.00 17.81 159 LYS J N 1
ATOM 19340 C CA . LYS J 1 158 ? 51.993 13.830 -23.785 1.00 18.17 159 LYS J CA 1
ATOM 19341 C C . LYS J 1 158 ? 52.970 14.958 -23.410 1.00 17.83 159 LYS J C 1
ATOM 19342 O O . LYS J 1 158 ? 54.063 14.711 -22.916 1.00 17.93 159 LYS J O 1
ATOM 19348 N N . ALA J 1 159 ? 52.577 16.199 -23.694 1.00 16.59 160 ALA J N 1
ATOM 19349 C CA . ALA J 1 159 ? 53.455 17.354 -23.431 1.00 16.18 160 ALA J CA 1
ATOM 19350 C C . ALA J 1 159 ? 53.690 17.568 -21.938 1.00 15.80 160 ALA J C 1
ATOM 19351 O O . ALA J 1 159 ? 54.785 17.977 -21.549 1.00 16.64 160 ALA J O 1
ATOM 19353 N N . LEU J 1 160 ? 52.683 17.312 -21.114 1.00 16.07 161 LEU J N 1
ATOM 19354 C CA . LEU J 1 160 ? 52.842 17.397 -19.646 1.00 16.01 161 LEU J CA 1
ATOM 19355 C C . LEU J 1 160 ? 53.837 16.337 -19.158 1.00 17.47 161 LEU J C 1
ATOM 19356 O O . LEU J 1 160 ? 54.730 16.622 -18.335 1.00 17.90 161 LEU J O 1
ATOM 19361 N N . LYS J 1 161 ? 53.691 15.119 -19.656 1.00 17.04 162 LYS J N 1
ATOM 19362 C CA . LYS J 1 161 ? 54.644 14.058 -19.245 1.00 17.91 162 LYS J CA 1
ATOM 19363 C C . LYS J 1 161 ? 56.056 14.382 -19.702 1.00 18.71 162 LYS J C 1
ATOM 19364 O O . LYS J 1 161 ? 57.041 14.176 -18.967 1.00 19.09 162 LYS J O 1
ATOM 19370 N N . LEU J 1 162 ? 56.173 14.862 -20.944 1.00 18.72 163 LEU J N 1
ATOM 19371 C CA . LEU J 1 162 ? 57.470 15.303 -21.472 1.00 20.82 163 LEU J CA 1
ATOM 19372 C C . LEU J 1 162 ? 58.080 16.391 -20.639 1.00 20.33 163 LEU J C 1
ATOM 19373 O O . LEU J 1 162 ? 59.269 16.333 -20.284 1.00 20.34 163 LEU J O 1
ATOM 19378 N N . GLY J 1 163 ? 57.274 17.412 -20.328 1.00 18.49 164 GLY J N 1
ATOM 19379 C CA . GLY J 1 163 ? 57.764 18.528 -19.518 1.00 18.97 164 GLY J CA 1
ATOM 19380 C C . GLY J 1 163 ? 58.245 18.059 -18.162 1.00 19.34 164 GLY J C 1
ATOM 19381 O O . GLY J 1 163 ? 59.306 18.500 -17.695 1.00 18.47 164 GLY J O 1
ATOM 19382 N N . ASP J 1 164 ? 57.486 17.158 -17.527 1.00 18.86 165 ASP J N 1
ATOM 19383 C CA . ASP J 1 164 ? 57.884 16.645 -16.212 1.00 19.55 165 ASP J CA 1
ATOM 19384 C C . ASP J 1 164 ? 59.202 15.891 -16.307 1.00 19.88 165 ASP J C 1
ATOM 19385 O O . ASP J 1 164 ? 60.076 16.015 -15.437 1.00 21.28 165 ASP J O 1
ATOM 19390 N N . SER J 1 165 ? 59.326 15.064 -17.331 1.00 19.55 166 SER J N 1
ATOM 19391 C CA . SER J 1 165 ? 60.501 14.195 -17.467 1.00 20.94 166 SER J CA 1
ATOM 19392 C C . SER J 1 165 ? 61.793 14.937 -17.823 1.00 20.85 166 SER J C 1
ATOM 19393 O O . SER J 1 165 ? 62.912 14.514 -17.439 1.00 23.35 166 SER J O 1
ATOM 19396 N N . LEU J 1 166 ? 61.656 16.048 -18.532 1.00 19.42 167 LEU J N 1
ATOM 19397 C CA . LEU J 1 166 ? 62.812 16.794 -19.020 1.00 18.29 167 LEU J CA 1
ATOM 19398 C C . LEU J 1 166 ? 63.048 18.096 -18.235 1.00 16.92 167 LEU J C 1
ATOM 19399 O O . LEU J 1 166 ? 63.996 18.822 -18.537 1.00 16.32 167 LEU J O 1
ATOM 19404 N N . LYS J 1 167 ? 62.225 18.359 -17.217 1.00 17.92 168 LYS J N 1
ATOM 19405 C CA . LYS J 1 167 ? 62.211 19.663 -16.537 1.00 16.47 168 LYS J CA 1
ATOM 19406 C C . LYS J 1 167 ? 62.193 20.838 -17.526 1.00 15.92 168 LYS J C 1
ATOM 19407 O O . LYS J 1 167 ? 63.056 21.735 -17.527 1.00 15.25 168 LYS J O 1
ATOM 19413 N N . ARG J 1 168 ? 61.139 20.857 -18.337 1.00 14.46 169 ARG J N 1
ATOM 19414 C CA . ARG J 1 168 ? 61.019 21.918 -19.366 1.00 13.96 169 ARG J CA 1
ATOM 19415 C C . ARG J 1 168 ? 59.555 22.353 -19.405 1.00 15.22 169 ARG J C 1
ATOM 19416 O O . ARG J 1 168 ? 58.657 21.550 -19.120 1.00 16.38 169 ARG J O 1
ATOM 19424 N N . ALA J 1 169 ? 59.352 23.612 -19.786 1.00 14.53 170 ALA J N 1
ATOM 19425 C CA . ALA J 1 169 ? 58.042 24.143 -20.129 1.00 14.60 170 ALA J CA 1
ATOM 19426 C C . ALA J 1 169 ? 57.834 23.962 -21.636 1.00 14.10 170 ALA J C 1
ATOM 19427 O O . ALA J 1 169 ? 58.792 23.846 -22.403 1.00 14.49 170 ALA J O 1
ATOM 19429 N N . VAL J 1 170 ? 56.569 23.978 -22.064 1.00 14.21 171 VAL J N 1
ATOM 19430 C CA . VAL J 1 170 ? 56.290 23.586 -23.449 1.00 13.73 171 VAL J CA 1
ATOM 19431 C C . VAL J 1 170 ? 55.671 24.780 -24.113 1.00 13.56 171 VAL J C 1
ATOM 19432 O O . VAL J 1 170 ? 54.655 25.297 -23.631 1.00 13.98 171 VAL J O 1
ATOM 19436 N N . PRO J 1 171 ? 56.253 25.219 -25.251 1.00 14.11 172 PRO J N 1
ATOM 19437 C CA . PRO J 1 171 ? 55.757 26.452 -25.896 1.00 13.80 172 PRO J CA 1
ATOM 19438 C C . PRO J 1 171 ? 54.417 26.278 -26.591 1.00 12.60 172 PRO J C 1
ATOM 19439 O O . PRO J 1 171 ? 54.007 25.130 -26.872 1.00 12.00 172 PRO J O 1
ATOM 19443 N N . ALA J 1 172 ? 53.749 27.415 -26.878 1.00 13.82 173 ALA J N 1
ATOM 19444 C CA . ALA J 1 172 ? 52.478 27.423 -27.619 1.00 13.72 173 ALA J CA 1
ATOM 19445 C C . ALA J 1 172 ? 52.579 26.525 -28.856 1.00 14.83 173 ALA J C 1
ATOM 19446 O O . ALA J 1 172 ? 53.586 26.564 -29.581 1.00 14.81 173 ALA J O 1
ATOM 19448 N N . ASP J 1 173 ? 51.548 25.717 -29.110 1.00 13.99 174 ASP J N 1
ATOM 19449 C CA . ASP J 1 173 ? 51.483 24.990 -30.369 1.00 13.06 174 ASP J CA 1
ATOM 19450 C C . ASP J 1 173 ? 52.532 23.883 -30.563 1.00 14.22 174 ASP J C 1
ATOM 19451 O O . ASP J 1 173 ? 52.746 23.403 -31.703 1.00 14.21 174 ASP J O 1
ATOM 19456 N N . TRP J 1 174 ? 53.222 23.504 -29.484 1.00 13.34 175 TRP J N 1
ATOM 19457 C CA . TRP J 1 174 ? 54.282 22.488 -29.557 1.00 13.85 175 TRP J CA 1
ATOM 19458 C C . TRP J 1 174 ? 53.685 21.174 -30.113 1.00 15.40 175 TRP J C 1
ATOM 19459 O O . TRP J 1 174 ? 52.595 20.818 -29.705 1.00 15.14 175 TRP J O 1
ATOM 19470 N N . PRO J 1 175 ? 54.419 20.451 -31.003 1.00 16.22 176 PRO J N 1
ATOM 19471 C CA . PRO J 1 175 ? 55.824 20.638 -31.388 1.00 16.26 176 PRO J CA 1
ATOM 19472 C C . PRO J 1 175 ? 56.037 21.525 -32.640 1.00 15.69 176 PRO J C 1
ATOM 19473 O O . PRO J 1 175 ? 57.069 21.396 -33.294 1.00 17.16 176 PRO J O 1
ATOM 19477 N N . ASN J 1 176 ? 55.042 22.358 -32.979 1.00 15.21 177 ASN J N 1
ATOM 19478 C CA . ASN J 1 176 ? 55.083 23.200 -34.166 1.00 15.20 177 ASN J CA 1
ATOM 19479 C C . ASN J 1 176 ? 55.082 24.688 -33.745 1.00 15.14 177 ASN J C 1
ATOM 19480 O O . ASN J 1 176 ? 54.413 25.519 -34.357 1.00 16.35 177 ASN J O 1
ATOM 19485 N N . ASN J 1 177 ? 55.847 24.998 -32.703 1.00 15.13 178 ASN J N 1
ATOM 19486 C CA . ASN J 1 177 ? 55.837 26.382 -32.224 1.00 15.33 178 ASN J CA 1
ATOM 19487 C C . ASN J 1 177 ? 56.499 27.296 -33.275 1.00 15.55 178 ASN J C 1
ATOM 19488 O O . ASN J 1 177 ? 57.517 26.941 -33.845 1.00 17.11 178 ASN J O 1
ATOM 19493 N N . GLU J 1 178 ? 55.904 28.457 -33.517 1.00 16.36 179 GLU J N 1
ATOM 19494 C CA . GLU J 1 178 ? 56.390 29.362 -34.575 1.00 18.39 179 GLU J CA 1
ATOM 19495 C C . GLU J 1 178 ? 57.742 30.034 -34.292 1.00 17.62 179 GLU J C 1
ATOM 19496 O O . GLU J 1 178 ? 58.438 30.467 -35.234 1.00 18.94 179 GLU J O 1
ATOM 19502 N N . ILE J 1 179 ?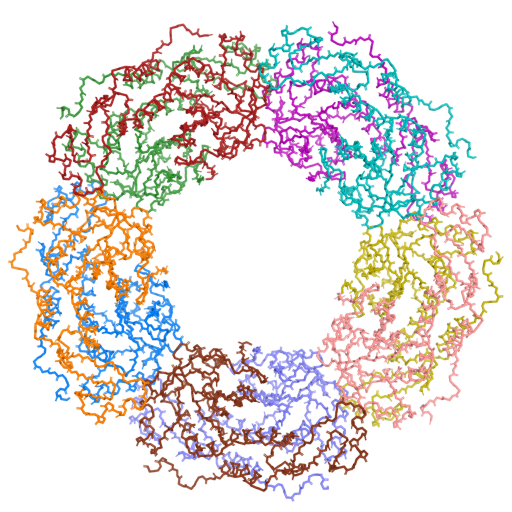 58.150 30.102 -33.018 1.00 16.21 180 ILE J N 1
ATOM 19503 C CA . ILE J 1 179 ? 59.424 30.756 -32.658 1.00 15.71 180 ILE J CA 1
ATOM 19504 C C . ILE J 1 179 ? 60.550 29.710 -32.551 1.00 16.36 180 ILE J C 1
ATOM 19505 O O . ILE J 1 179 ? 61.657 29.914 -33.061 1.00 16.30 180 ILE J O 1
ATOM 19510 N N . ILE J 1 180 ? 60.252 28.593 -31.877 1.00 16.06 181 ILE J N 1
ATOM 19511 C CA . ILE J 1 180 ? 61.298 27.611 -31.524 1.00 15.38 181 ILE J CA 1
ATOM 19512 C C . ILE J 1 180 ? 60.975 26.172 -32.002 1.00 16.54 181 ILE J C 1
ATOM 19513 O O . ILE J 1 180 ? 61.695 25.238 -31.672 1.00 16.88 181 ILE J O 1
ATOM 19518 N N . GLY J 1 181 ? 59.894 26.019 -32.763 1.00 16.63 182 GLY J N 1
ATOM 19519 C CA . GLY J 1 181 ? 59.538 24.709 -33.378 1.00 17.21 182 GLY J CA 1
ATOM 19520 C C . GLY J 1 181 ? 59.263 23.641 -32.346 1.00 17.35 182 GLY J C 1
ATOM 19521 O O . GLY J 1 181 ? 58.304 23.767 -31.573 1.00 18.01 182 GLY J O 1
ATOM 19522 N N . GLU J 1 182 ? 60.117 22.592 -32.339 1.00 16.37 183 GLU J N 1
ATOM 19523 C CA . GLU J 1 182 ? 59.964 21.506 -31.380 1.00 17.76 183 GLU J CA 1
ATOM 19524 C C . GLU J 1 182 ? 60.798 21.744 -30.122 1.00 17.24 183 GLU J C 1
ATOM 19525 O O . GLU J 1 182 ? 60.896 20.883 -29.218 1.00 18.52 183 GLU J O 1
ATOM 19531 N N . GLY J 1 183 ? 61.415 22.921 -30.057 1.00 16.94 184 GLY J N 1
ATOM 19532 C CA . GLY J 1 183 ? 62.205 23.264 -28.875 1.00 16.34 184 GLY J CA 1
ATOM 19533 C C . GLY J 1 183 ? 61.349 23.296 -27.607 1.00 16.09 184 GLY J C 1
ATOM 19534 O O . GLY J 1 183 ? 60.124 23.504 -27.655 1.00 14.78 184 GLY J O 1
ATOM 19535 N N . LEU J 1 184 ? 62.012 23.049 -26.483 1.00 15.01 185 LEU J N 1
ATOM 19536 C CA . LEU J 1 184 ? 61.400 23.148 -25.163 1.00 15.79 185 LEU J CA 1
ATOM 19537 C C . LEU J 1 184 ? 62.113 24.186 -24.307 1.00 15.84 185 LEU J C 1
ATOM 19538 O O . LEU J 1 184 ? 63.313 24.436 -24.437 1.00 16.78 185 LEU J O 1
ATOM 19543 N N . ILE J 1 185 ? 61.358 24.760 -23.382 1.00 15.73 186 ILE J N 1
ATOM 19544 C CA . ILE J 1 185 ? 61.777 25.974 -22.692 1.00 15.86 186 ILE J CA 1
ATOM 19545 C C . ILE J 1 185 ? 62.386 25.665 -21.318 1.00 16.22 186 ILE J C 1
ATOM 19546 O O . ILE J 1 185 ? 61.812 24.898 -20.510 1.00 16.76 186 ILE J O 1
ATOM 19551 N N . VAL J 1 186 ? 63.533 26.286 -21.040 1.00 16.93 187 VAL J N 1
ATOM 19552 C CA . VAL J 1 186 ? 64.121 26.191 -19.715 1.00 17.36 187 VAL J CA 1
ATOM 19553 C C . VAL J 1 186 ? 63.319 27.120 -18.767 1.00 18.50 187 VAL J C 1
ATOM 19554 O O . VAL J 1 186 ? 63.142 28.295 -19.080 1.00 18.61 187 VAL J O 1
ATOM 19558 N N . PRO J 1 187 ? 62.822 26.594 -17.635 1.00 19.00 188 PRO J N 1
ATOM 19559 C CA . PRO J 1 187 ? 62.115 27.514 -16.701 1.00 20.66 188 PRO J CA 1
ATOM 19560 C C . PRO J 1 187 ? 62.969 28.770 -16.379 1.00 21.23 188 PRO J C 1
ATOM 19561 O O . PRO J 1 187 ? 64.147 28.638 -16.126 1.00 22.28 188 PRO J O 1
ATOM 19565 N N . PRO J 1 188 ? 62.370 29.972 -16.432 1.00 21.45 189 PRO J N 1
ATOM 19566 C CA . PRO J 1 188 ? 63.180 31.188 -16.322 1.00 21.15 189 PRO J CA 1
ATOM 19567 C C . PRO J 1 188 ? 63.820 31.365 -14.942 1.00 20.26 189 PRO J C 1
ATOM 19568 O O . PRO J 1 188 ? 63.269 30.913 -13.938 1.00 21.37 189 PRO J O 1
ATOM 19572 N N . PRO J 1 189 ? 64.968 32.042 -14.904 1.00 20.37 190 PRO J N 1
ATOM 19573 C CA . PRO J 1 189 ? 65.625 32.337 -13.625 1.00 20.16 190 PRO J CA 1
ATOM 19574 C C . PRO J 1 189 ? 64.704 33.203 -12.779 1.00 20.40 190 PRO J C 1
ATOM 19575 O O . PRO J 1 189 ? 63.932 34.014 -13.317 1.00 20.91 190 PRO J O 1
ATOM 19579 N N . THR J 1 190 ? 64.782 33.046 -11.461 1.00 20.74 191 THR J N 1
ATOM 19580 C CA . THR J 1 190 ? 63.927 33.824 -10.542 1.00 21.08 191 THR J CA 1
ATOM 19581 C C . THR J 1 190 ? 64.734 34.757 -9.636 1.00 20.66 191 THR J C 1
ATOM 19582 O O . THR J 1 190 ? 64.140 35.494 -8.831 1.00 20.91 191 THR J O 1
ATOM 19586 N N . THR J 1 191 ? 66.070 34.755 -9.789 1.00 20.52 192 THR J N 1
ATOM 19587 C CA . THR J 1 191 ? 66.921 35.714 -9.070 1.00 21.57 192 THR J CA 1
ATOM 19588 C C . THR J 1 191 ? 67.892 36.407 -10.011 1.00 21.67 192 THR J C 1
ATOM 19589 O O . THR J 1 191 ? 68.250 35.887 -11.098 1.00 19.99 192 THR J O 1
ATOM 19593 N N . GLU J 1 192 ? 68.357 37.581 -9.593 1.00 21.73 193 GLU J N 1
ATOM 19594 C CA . GLU J 1 192 ? 69.297 38.335 -10.403 1.00 23.07 193 GLU J CA 1
ATOM 19595 C C . GLU J 1 192 ? 70.595 37.526 -10.664 1.00 23.11 193 GLU J C 1
ATOM 19596 O O . GLU J 1 192 ? 71.071 37.433 -11.798 1.00 23.51 193 GLU J O 1
ATOM 19602 N N . ASP J 1 193 ? 71.150 36.939 -9.618 1.00 23.63 194 ASP J N 1
ATOM 19603 C CA . ASP J 1 193 ? 72.366 36.139 -9.758 1.00 24.82 194 ASP J CA 1
ATOM 19604 C C . ASP J 1 193 ? 72.180 34.941 -10.681 1.00 24.39 194 ASP J C 1
ATOM 19605 O O . ASP J 1 193 ? 73.070 34.636 -11.488 1.00 25.82 194 ASP J O 1
ATOM 19610 N N . GLN J 1 194 ? 71.015 34.299 -10.602 1.00 23.66 195 GLN J N 1
ATOM 19611 C CA . GLN J 1 194 ? 70.735 33.128 -11.463 1.00 24.02 195 GLN J CA 1
ATOM 19612 C C . GLN J 1 194 ? 70.627 33.585 -12.929 1.00 23.57 195 GLN J C 1
ATOM 19613 O O . GLN J 1 194 ? 71.141 32.931 -13.856 1.00 22.41 195 GLN J O 1
ATOM 19619 N N . ALA J 1 195 ? 69.965 34.716 -13.134 1.00 22.65 196 ALA J N 1
ATOM 19620 C CA . ALA J 1 195 ? 69.788 35.296 -14.458 1.00 23.82 196 ALA J CA 1
ATOM 19621 C C . ALA J 1 195 ? 71.165 35.602 -15.083 1.00 24.94 196 ALA J C 1
ATOM 19622 O O . ALA J 1 195 ? 71.403 35.283 -16.256 1.00 24.48 196 ALA J O 1
ATOM 19624 N N . ARG J 1 196 ? 72.068 36.180 -14.282 1.00 25.13 197 ARG J N 1
ATOM 19625 C CA . ARG J 1 196 ? 73.409 36.530 -14.729 1.00 27.37 197 ARG J CA 1
ATOM 19626 C C . ARG J 1 196 ? 74.233 35.279 -15.070 1.00 27.20 197 ARG J C 1
ATOM 19627 O O . ARG J 1 196 ? 74.913 35.215 -16.103 1.00 28.59 197 ARG J O 1
ATOM 19635 N N . ALA J 1 197 ? 74.172 34.294 -14.195 1.00 28.48 198 ALA J N 1
ATOM 19636 C CA . ALA J 1 197 ? 74.916 33.058 -14.380 1.00 29.42 198 ALA J CA 1
ATOM 19637 C C . ALA J 1 197 ? 74.440 32.383 -15.656 1.00 31.25 198 ALA J C 1
ATOM 19638 O O . ALA J 1 197 ? 75.255 31.971 -16.497 1.00 31.72 198 ALA J O 1
ATOM 19640 N N . ARG J 1 198 ? 73.124 32.295 -15.827 1.00 32.01 199 ARG J N 1
ATOM 19641 C CA . ARG J 1 198 ? 72.591 31.600 -16.997 1.00 34.14 199 ARG J CA 1
ATOM 19642 C C . ARG J 1 198 ? 73.147 32.183 -18.292 1.00 35.89 199 ARG J C 1
ATOM 19643 O O . ARG J 1 198 ? 73.574 31.432 -19.183 1.00 36.45 199 ARG J O 1
ATOM 19651 N N A MET J 1 199 ? 73.167 33.503 -18.389 0.50 36.55 200 MET J N 1
ATOM 19652 N N B MET J 1 199 ? 73.135 33.517 -18.382 0.50 36.95 200 MET J N 1
ATOM 19653 C CA A MET J 1 199 ? 73.733 34.151 -19.556 0.50 37.57 200 MET J CA 1
ATOM 19654 C CA B MET J 1 199 ? 73.689 34.273 -19.515 0.50 38.47 200 MET J CA 1
ATOM 19655 C C A MET J 1 199 ? 75.223 33.852 -19.686 0.50 38.28 200 MET J C 1
ATOM 19656 C C B MET J 1 199 ? 75.207 34.068 -19.705 0.50 38.78 200 MET J C 1
ATOM 19657 O O A MET J 1 199 ? 75.685 33.383 -20.734 0.50 38.42 200 MET J O 1
ATOM 19658 O O B MET J 1 199 ? 75.678 33.902 -20.837 0.50 39.17 200 MET J O 1
ATOM 19667 N N . GLU J 1 200 ? 75.965 34.070 -18.607 1.00 38.82 201 GLU J N 1
ATOM 19668 C CA . GLU J 1 200 ? 77.422 33.887 -18.664 1.00 39.12 201 GLU J CA 1
ATOM 19669 C C . GLU J 1 200 ? 77.840 32.471 -19.087 1.00 38.44 201 GLU J C 1
ATOM 19670 O O . GLU J 1 200 ? 78.901 32.292 -19.679 1.00 38.28 201 GLU J O 1
ATOM 19676 N N . SER J 1 201 ? 76.987 31.485 -18.808 1.00 37.33 202 SER J N 1
ATOM 19677 C CA . SER J 1 201 ? 77.250 30.082 -19.170 1.00 36.54 202 SER J CA 1
ATOM 19678 C C . SER J 1 201 ? 77.270 29.805 -20.676 1.00 35.16 202 SER J C 1
ATOM 19679 O O . SER J 1 201 ? 77.989 28.911 -21.114 1.00 35.13 202 SER J O 1
ATOM 19682 N N . GLY J 1 202 ? 76.476 30.541 -21.459 1.00 33.80 203 GLY J N 1
ATOM 19683 C CA . GLY J 1 202 ? 76.329 30.250 -22.886 1.00 31.98 203 GLY J CA 1
ATOM 19684 C C . GLY J 1 202 ? 75.768 28.858 -23.194 1.00 30.10 203 GLY J C 1
ATOM 19685 O O . GLY J 1 202 ? 75.942 28.337 -24.280 1.00 29.95 203 GLY J O 1
ATOM 19686 N N . GLN J 1 203 ? 75.057 28.270 -22.236 1.00 28.68 204 GLN J N 1
ATOM 19687 C CA . GLN J 1 203 ? 74.631 26.879 -22.339 1.00 26.65 204 GLN J CA 1
ATOM 19688 C C . GLN J 1 203 ? 73.497 26.670 -23.357 1.00 25.66 204 GLN J C 1
ATOM 19689 O O . GLN J 1 203 ? 73.461 25.659 -24.068 1.00 24.89 204 GLN J O 1
ATOM 19695 N N . TYR J 1 204 ? 72.580 27.628 -23.419 1.00 23.17 205 TYR J N 1
ATOM 19696 C CA . TYR J 1 204 ? 71.373 27.471 -24.219 1.00 22.47 205 TYR J CA 1
ATOM 19697 C C . TYR J 1 204 ? 71.249 28.497 -25.333 1.00 22.20 205 TYR J C 1
ATOM 19698 O O . TYR J 1 204 ? 71.710 29.644 -25.215 1.00 22.21 205 TYR J O 1
ATOM 19707 N N . ARG J 1 205 ? 70.543 28.090 -26.385 1.00 21.32 206 ARG J N 1
ATOM 19708 C CA . ARG J 1 205 ? 69.935 29.013 -27.326 1.00 20.96 206 ARG J CA 1
ATOM 19709 C C . ARG J 1 205 ? 69.048 29.964 -26.519 1.00 21.01 206 ARG J C 1
ATOM 19710 O O . ARG J 1 205 ? 68.421 29.569 -25.526 1.00 18.80 206 ARG J O 1
ATOM 19718 N N . SER J 1 206 ? 69.052 31.237 -26.887 1.00 20.28 207 SER J N 1
ATOM 19719 C CA . SER J 1 206 ? 68.353 32.206 -26.047 1.00 21.17 207 SER J CA 1
ATOM 19720 C C . SER J 1 206 ? 67.998 33.481 -26.751 1.00 20.93 207 SER J C 1
ATOM 19721 O O . SER J 1 206 ? 68.767 33.948 -27.604 1.00 21.45 207 SER J O 1
ATOM 19724 N N A LEU J 1 207 ? 66.852 34.054 -26.385 0.50 19.76 208 LEU J N 1
ATOM 19725 N N B LEU J 1 207 ? 66.853 34.061 -26.406 0.50 19.94 208 LEU J N 1
ATOM 19726 C CA A LEU J 1 207 ? 66.417 35.363 -26.897 0.50 19.58 208 LEU J CA 1
ATOM 19727 C CA B LEU J 1 207 ? 66.495 35.394 -26.909 0.50 19.83 208 LEU J CA 1
ATOM 19728 C C A LEU J 1 207 ? 66.613 36.478 -25.842 0.50 19.56 208 LEU J C 1
ATOM 19729 C C B LEU J 1 207 ? 66.732 36.480 -25.842 0.50 19.75 208 LEU J C 1
ATOM 19730 O O A LEU J 1 207 ? 66.679 37.673 -26.176 0.50 19.44 208 LEU J O 1
ATOM 19731 O O B LEU J 1 207 ? 66.945 37.660 -26.166 0.50 19.39 208 LEU J O 1
ATOM 19740 N N . ASP J 1 208 ? 66.702 36.065 -24.577 1.00 19.69 209 ASP J N 1
ATOM 19741 C CA . ASP J 1 208 ? 67.027 36.943 -23.416 1.00 19.41 209 ASP J CA 1
ATOM 19742 C C . ASP J 1 208 ? 67.291 36.011 -22.229 1.00 19.03 209 ASP J C 1
ATOM 19743 O O . ASP J 1 208 ? 67.044 34.792 -22.316 1.00 18.99 209 ASP J O 1
ATOM 19748 N N . TRP J 1 209 ? 67.758 36.558 -21.105 1.00 18.13 210 TRP J N 1
ATOM 19749 C CA . TRP J 1 209 ? 68.032 35.695 -19.934 1.00 18.63 210 TRP J CA 1
ATOM 19750 C C . TRP J 1 209 ? 66.820 34.848 -19.474 1.00 18.66 210 TRP J C 1
ATOM 19751 O O . TRP J 1 209 ? 66.983 33.771 -18.888 1.00 19.15 210 TRP J O 1
ATOM 19762 N N . TRP J 1 210 ? 65.606 35.340 -19.747 1.00 16.45 211 TRP J N 1
ATOM 19763 C CA . TRP J 1 210 ? 64.365 34.691 -19.293 1.00 16.16 211 TRP J CA 1
ATOM 19764 C C . TRP J 1 210 ? 63.780 33.765 -20.363 1.00 15.69 211 TRP J C 1
ATOM 19765 O O . TRP J 1 210 ? 62.776 33.104 -20.116 1.00 15.27 211 TRP J O 1
ATOM 19776 N N . PHE J 1 211 ? 64.399 33.757 -21.548 1.00 16.58 212 PHE J N 1
ATOM 19777 C CA . PHE J 1 211 ? 63.910 32.960 -22.678 1.00 16.61 212 PHE J CA 1
ATOM 19778 C C . PHE J 1 211 ? 65.071 32.118 -23.223 1.00 17.04 212 PHE J C 1
ATOM 19779 O O . PHE J 1 211 ? 65.715 32.481 -24.214 1.00 16.95 212 PHE J O 1
ATOM 19787 N N . CYS J 1 212 ? 65.346 31.015 -22.530 1.00 17.16 213 CYS J N 1
ATOM 19788 C CA . CYS J 1 212 ? 66.326 30.034 -22.999 1.00 17.20 213 CYS J CA 1
ATOM 19789 C C . CYS J 1 212 ? 65.608 28.742 -23.339 1.00 16.57 213 CYS J C 1
ATOM 19790 O O . CYS J 1 212 ? 64.581 28.410 -22.737 1.00 16.48 213 CYS J O 1
ATOM 19793 N N A TRP J 1 213 ? 66.161 28.021 -24.319 0.50 16.33 214 TRP J N 1
ATOM 19794 N N B TRP J 1 213 ? 66.103 28.035 -24.355 0.50 17.47 214 TRP J N 1
ATOM 19795 C CA A TRP J 1 213 ? 65.497 26.829 -24.836 0.50 15.45 214 TRP J CA 1
ATOM 19796 C CA B TRP J 1 213 ? 65.512 26.742 -24.701 0.50 17.26 214 TRP J CA 1
ATOM 19797 C C A TRP J 1 213 ? 66.475 25.867 -25.483 0.50 15.85 214 TRP J C 1
ATOM 19798 C C B TRP J 1 213 ? 66.550 25.805 -25.262 0.50 17.07 214 TRP J C 1
ATOM 19799 O O A TRP J 1 213 ? 67.567 26.262 -25.909 0.50 15.69 214 TRP J O 1
ATOM 19800 O O B TRP J 1 213 ? 67.734 26.158 -25.437 0.50 16.40 214 TRP J O 1
ATOM 19821 N N . ASP J 1 214 ? 66.089 24.603 -25.544 1.00 16.01 215 ASP J N 1
ATOM 19822 C CA . ASP J 1 214 ? 66.948 23.599 -26.173 1.00 18.25 215 ASP J CA 1
ATOM 19823 C C . ASP J 1 214 ? 66.069 22.567 -26.833 1.00 19.16 215 ASP J C 1
ATOM 19824 O O . ASP J 1 214 ? 64.867 22.801 -26.964 1.00 18.69 215 ASP J O 1
ATOM 19829 N N . THR J 1 215 ? 66.654 21.463 -27.303 1.00 19.25 216 THR J N 1
ATOM 19830 C CA . THR J 1 215 ? 65.858 20.456 -28.021 1.00 20.65 216 THR J CA 1
ATOM 19831 C C . THR J 1 215 ? 66.091 19.060 -27.425 1.00 21.22 216 THR J C 1
ATOM 19832 O O . THR J 1 215 ? 66.726 18.192 -28.065 1.00 22.26 216 THR J O 1
ATOM 19836 N N . PRO J 1 216 ? 65.628 18.842 -26.173 1.00 21.08 217 PRO J N 1
ATOM 19837 C CA . PRO J 1 216 ? 65.910 17.599 -25.457 1.00 20.97 217 PRO J CA 1
ATOM 19838 C C . PRO J 1 216 ? 64.943 16.441 -25.716 1.00 22.58 217 PRO J C 1
ATOM 19839 O O . PRO J 1 216 ? 65.204 15.304 -25.252 1.00 23.54 217 PRO J O 1
ATOM 19843 N N . ALA J 1 217 ? 63.832 16.720 -26.404 1.00 21.82 218 ALA J N 1
ATOM 19844 C CA . ALA J 1 217 ? 62.821 15.704 -26.658 1.00 21.51 218 ALA J CA 1
ATOM 19845 C C . ALA J 1 217 ? 63.333 14.768 -27.763 1.00 22.34 218 ALA J C 1
ATOM 19846 O O . ALA J 1 217 ? 63.951 15.217 -28.720 1.00 23.29 218 ALA J O 1
ATOM 19848 N N . SER J 1 218 ? 63.018 13.486 -27.659 1.00 23.11 219 SER J N 1
ATOM 19849 C CA . SER J 1 218 ? 63.453 12.552 -28.690 1.00 22.96 219 SER J CA 1
ATOM 19850 C C . SER J 1 218 ? 62.640 12.769 -29.957 1.00 23.33 219 SER J C 1
ATOM 19851 O O . SER J 1 218 ? 61.516 13.295 -29.916 1.00 22.21 219 SER J O 1
ATOM 19854 N N . ARG J 1 219 ? 63.201 12.367 -31.100 1.00 22.89 220 ARG J N 1
ATOM 19855 C CA . ARG J 1 219 ? 62.457 12.392 -32.336 1.00 23.55 220 ARG J CA 1
ATOM 19856 C C . ARG J 1 219 ? 61.129 11.651 -32.177 1.00 22.43 220 ARG J C 1
ATOM 19857 O O . ARG J 1 219 ? 60.101 12.075 -32.707 1.00 22.84 220 ARG J O 1
ATOM 19865 N N . ASP J 1 220 ? 61.148 10.544 -31.447 1.00 22.53 221 ASP J N 1
ATOM 19866 C CA . ASP J 1 220 ? 59.921 9.774 -31.235 1.00 22.47 221 ASP J CA 1
ATOM 19867 C C . ASP J 1 220 ? 58.848 10.616 -30.506 1.00 21.98 221 ASP J C 1
ATOM 19868 O O . ASP J 1 220 ? 57.680 10.626 -30.902 1.00 20.89 221 ASP J O 1
ATOM 19873 N N . ASP J 1 221 ? 59.271 11.332 -29.463 1.00 22.22 222 ASP J N 1
ATOM 19874 C CA . ASP J 1 221 ? 58.355 12.190 -28.658 1.00 21.88 222 ASP J CA 1
ATOM 19875 C C . ASP J 1 221 ? 57.712 13.218 -29.573 1.00 21.29 222 ASP J C 1
ATOM 19876 O O . ASP J 1 221 ? 56.494 13.473 -29.534 1.00 21.17 222 ASP J O 1
ATOM 19881 N N . VAL J 1 222 ? 58.567 13.874 -30.353 1.00 20.23 223 VAL J N 1
ATOM 19882 C CA . VAL J 1 222 ? 58.155 14.945 -31.253 1.00 19.01 223 VAL J CA 1
ATOM 19883 C C . VAL J 1 222 ? 57.199 14.460 -32.329 1.00 19.36 223 VAL J C 1
ATOM 19884 O O . VAL J 1 222 ? 56.151 15.051 -32.528 1.00 18.87 223 VAL J O 1
ATOM 19888 N N . GLU J 1 223 ? 57.551 13.371 -33.034 1.00 18.79 224 GLU J N 1
ATOM 19889 C CA . GLU J 1 223 ? 56.726 12.916 -34.132 1.00 18.85 224 GLU J CA 1
ATOM 19890 C C . GLU J 1 223 ? 55.434 12.261 -33.640 1.00 18.02 224 GLU J C 1
ATOM 19891 O O . GLU J 1 223 ? 54.411 12.363 -34.295 1.00 18.84 224 GLU J O 1
ATOM 19897 N N . GLU J 1 224 ? 55.454 11.665 -32.452 1.00 17.42 225 GLU J N 1
ATOM 19898 C CA . GLU J 1 224 ? 54.184 11.140 -31.916 1.00 19.22 225 GLU J CA 1
ATOM 19899 C C . GLU J 1 224 ? 53.207 12.281 -31.596 1.00 17.84 225 GLU J C 1
ATOM 19900 O O . GLU J 1 224 ? 52.041 12.205 -31.956 1.00 18.80 225 GLU J O 1
ATOM 19906 N N . ALA J 1 225 ? 53.704 13.349 -30.957 1.00 16.47 226 ALA J N 1
ATOM 19907 C CA . ALA J 1 225 ? 52.847 14.502 -30.661 1.00 16.17 226 ALA J CA 1
ATOM 19908 C C . ALA J 1 225 ? 52.344 15.101 -31.953 1.00 15.79 226 ALA J C 1
ATOM 19909 O O . ALA J 1 225 ? 51.164 15.450 -32.078 1.00 16.15 226 ALA J O 1
ATOM 19911 N N . ARG J 1 226 ? 53.247 15.227 -32.932 1.00 16.01 227 ARG J N 1
ATOM 19912 C CA . ARG J 1 226 ? 52.862 15.800 -34.207 1.00 16.46 227 ARG J CA 1
ATOM 19913 C C . ARG J 1 226 ? 51.805 14.914 -34.905 1.00 17.27 227 ARG J C 1
ATOM 19914 O O . ARG J 1 226 ? 50.900 15.430 -35.554 1.00 15.81 227 ARG J O 1
ATOM 19922 N N . ARG J 1 227 ? 51.941 13.594 -34.770 1.00 17.45 228 ARG J N 1
ATOM 19923 C CA . ARG J 1 227 ? 50.959 12.649 -35.325 1.00 18.80 228 ARG J CA 1
ATOM 19924 C C . ARG J 1 227 ? 49.526 12.929 -34.831 1.00 18.27 228 ARG J C 1
ATOM 19925 O O . ARG J 1 227 ? 48.551 12.879 -35.622 1.00 18.57 228 ARG J O 1
ATOM 19933 N N . TYR J 1 228 ? 49.377 13.232 -33.531 1.00 16.91 229 TYR J N 1
ATOM 19934 C CA . TYR J 1 228 ? 48.031 13.517 -32.996 1.00 17.53 229 TYR J CA 1
ATOM 19935 C C . TYR J 1 228 ? 47.391 14.658 -33.780 1.00 17.23 229 TYR J C 1
ATOM 19936 O O . TYR J 1 228 ? 46.214 14.599 -34.118 1.00 17.38 229 TYR J O 1
ATOM 19945 N N . LEU J 1 229 ? 48.179 15.719 -34.034 1.00 16.47 230 LEU J N 1
ATOM 19946 C CA . LEU J 1 229 ? 47.680 16.908 -34.733 1.00 16.87 230 LEU J CA 1
ATOM 19947 C C . LEU J 1 229 ? 47.421 16.619 -36.213 1.00 17.47 230 LEU J C 1
ATOM 19948 O O . LEU J 1 229 ? 46.425 17.073 -36.759 1.00 17.50 230 LEU J O 1
ATOM 19953 N N . ARG J 1 230 ? 48.287 15.822 -36.820 1.00 18.51 231 ARG J N 1
ATOM 19954 C CA . ARG J 1 230 ? 48.082 15.394 -38.208 1.00 18.30 231 ARG J CA 1
ATOM 19955 C C . ARG J 1 230 ? 46.750 14.653 -38.336 1.00 17.61 231 ARG J C 1
ATOM 19956 O O . ARG J 1 230 ? 45.961 14.913 -39.259 1.00 18.17 231 ARG J O 1
ATOM 19964 N N . ARG J 1 231 ? 46.478 13.788 -37.370 1.00 17.91 232 ARG J N 1
ATOM 19965 C CA . ARG J 1 231 ? 45.239 13.014 -37.364 1.00 18.98 232 ARG J CA 1
ATOM 19966 C C . ARG J 1 231 ? 44.048 13.943 -37.223 1.00 18.55 232 ARG J C 1
ATOM 19967 O O . ARG J 1 231 ? 43.053 13.815 -37.943 1.00 18.74 232 ARG J O 1
ATOM 19975 N N . ALA J 1 232 ? 44.123 14.877 -36.272 1.00 18.21 233 ALA J N 1
ATOM 19976 C CA . ALA J 1 232 ? 43.079 15.859 -36.114 1.00 18.39 233 ALA J CA 1
ATOM 19977 C C . ALA J 1 232 ? 42.761 16.597 -37.416 1.00 19.62 233 ALA J C 1
ATOM 19978 O O . ALA J 1 232 ? 41.594 16.857 -37.714 1.00 18.40 233 ALA J O 1
ATOM 19980 N N . ALA J 1 233 ? 43.807 16.862 -38.207 1.00 19.64 234 ALA J N 1
ATOM 19981 C CA . ALA J 1 233 ? 43.689 17.707 -39.390 1.00 21.36 234 ALA J CA 1
ATOM 19982 C C . ALA J 1 233 ? 43.255 16.974 -40.659 1.00 23.34 234 ALA J C 1
ATOM 19983 O O . ALA J 1 233 ? 42.810 17.628 -41.617 1.00 24.88 234 ALA J O 1
ATOM 19985 N N . GLU J 1 234 ? 43.331 15.651 -40.629 1.00 25.07 235 GLU J N 1
ATOM 19986 C CA . GLU J 1 234 ? 43.121 14.812 -41.816 1.00 29.17 235 GLU J CA 1
ATOM 19987 C C . GLU J 1 234 ? 41.648 14.527 -42.047 1.00 29.88 235 GLU J C 1
ATOM 19988 O O . GLU J 1 234 ? 40.936 14.121 -41.131 1.00 28.82 235 GLU J O 1
ATOM 19994 N N . LYS J 1 235 ? 41.199 14.732 -43.280 1.00 31.33 236 LYS J N 1
ATOM 19995 C CA . LYS J 1 235 ? 39.831 14.361 -43.667 1.00 34.43 236 LYS J CA 1
ATOM 19996 C C . LYS J 1 235 ? 39.770 12.829 -43.641 1.00 35.16 236 LYS J C 1
ATOM 19997 O O . LYS J 1 235 ? 40.642 12.162 -44.214 1.00 35.56 236 LYS J O 1
ATOM 20003 N N . PRO J 1 236 ? 38.786 12.250 -42.919 1.00 36.51 237 PRO J N 1
ATOM 20004 C CA . PRO J 1 236 ? 38.759 10.786 -42.763 1.00 37.46 237 PRO J CA 1
ATOM 20005 C C . PRO J 1 236 ? 38.700 10.024 -44.094 1.00 38.61 237 PRO J C 1
ATOM 20006 O O . PRO J 1 236 ? 37.991 10.427 -45.012 1.00 37.71 237 PRO J O 1
ATOM 20010 N N . ALA J 1 237 ? 39.489 8.956 -44.190 1.00 40.32 238 ALA J N 1
ATOM 20011 C CA . ALA J 1 237 ? 39.323 7.978 -45.256 1.00 42.02 238 ALA J CA 1
ATOM 20012 C C . ALA J 1 237 ? 38.253 7.020 -44.736 1.00 42.74 238 ALA J C 1
ATOM 20013 O O . ALA J 1 237 ? 38.449 6.400 -43.681 1.00 43.87 238 ALA J O 1
ATOM 20015 N N . LYS J 1 238 ? 37.104 6.952 -45.415 1.00 43.34 239 LYS J N 1
ATOM 20016 C CA . LYS J 1 238 ? 35.970 6.111 -44.961 1.00 42.93 239 LYS J CA 1
ATOM 20017 C C . LYS J 1 238 ? 35.311 6.694 -43.680 1.00 42.19 239 LYS J C 1
ATOM 20018 O O . LYS J 1 238 ? 35.975 6.907 -42.661 1.00 42.11 239 LYS J O 1
ATOM 20024 N N . LEU J 1 239 ? 34.016 6.975 -43.757 1.00 40.81 240 LEU J N 1
ATOM 20025 C CA . LEU J 1 239 ? 33.253 7.391 -42.585 1.00 39.93 240 LEU J CA 1
ATOM 20026 C C . LEU J 1 239 ? 32.588 6.158 -41.978 1.00 39.87 240 LEU J C 1
ATOM 20027 O O . LEU J 1 239 ? 32.152 5.269 -42.714 1.00 39.94 240 LEU J O 1
ATOM 20032 N N . LEU J 1 240 ? 32.508 6.101 -40.654 1.00 39.36 241 LEU J N 1
ATOM 20033 C CA . LEU J 1 240 ? 31.928 4.939 -39.979 1.00 40.37 241 LEU J CA 1
ATOM 20034 C C . LEU J 1 240 ? 30.418 4.766 -40.197 1.00 41.40 241 LEU J C 1
ATOM 20035 O O . LEU J 1 240 ? 29.893 3.666 -40.014 1.00 41.30 241 LEU J O 1
ATOM 20040 N N . TYR J 1 241 ? 29.715 5.830 -40.573 1.00 42.93 242 TYR J N 1
ATOM 20041 C CA . TYR J 1 241 ? 28.269 5.712 -40.785 1.00 45.32 242 TYR J CA 1
ATOM 20042 C C . TYR J 1 241 ? 27.954 4.913 -42.054 1.00 46.88 242 TYR J C 1
ATOM 20043 O O . TYR J 1 241 ? 26.915 4.249 -42.130 1.00 46.68 242 TYR J O 1
ATOM 20052 N N . GLU J 1 242 ? 28.851 4.997 -43.035 1.00 48.52 243 GLU J N 1
ATOM 20053 C CA . GLU J 1 242 ? 28.679 4.341 -44.333 1.00 51.07 243 GLU J CA 1
ATOM 20054 C C . GLU J 1 242 ? 28.450 2.834 -44.185 1.00 51.92 243 GLU J C 1
ATOM 20055 O O . GLU J 1 242 ? 27.531 2.283 -44.794 1.00 52.64 243 GLU J O 1
ATOM 20061 N N . GLU J 1 243 ? 29.283 2.183 -43.373 1.00 53.22 244 GLU J N 1
ATOM 20062 C CA . GLU J 1 243 ? 29.133 0.758 -43.073 1.00 54.30 244 GLU J CA 1
ATOM 20063 C C . GLU J 1 243 ? 28.319 0.514 -41.787 1.00 54.75 244 GLU J C 1
ATOM 20064 O O . GLU J 1 243 ? 27.848 -0.601 -41.542 1.00 55.07 244 GLU J O 1
#

InterPro domains:
  IPR000866 Alkyl hydroperoxide reductase subunit C/ Thiol specific antioxidant [PF00578] (8-139)
  IPR013766 Thioredoxin domain [PS51352] (6-163)
  IPR019479 Peroxiredoxin, C-terminal [PF10417] (160-203)
  IPR022915 Peroxiredoxin, TDXH subfamily [MF_00401] (6-217)
  IPR024706 Peroxiredoxin, AhpC-type [PIRSF000239] (3-209)
  IPR036249 Thioredoxin-like superfamily [SSF52833] (4-234)
  IPR045020 1-Cys peroxiredoxin [cd03016] (8-214)
  IPR050217 Thiol-specific antioxidant peroxiredoxin [PTHR10681] (22-178)

Nearest PDB structures (foldseek):
  3a2v-assembly1_F  TM=1.003E+00  e=2.213E-52  Aeropyrum pernix K1
  6krp-assembly1_B  TM=1.002E+00  e=4.649E-52  Aeropyrum pernix K1
  6krk-assembly1_B  TM=1.003E+00  e=7.168E-52  Aeropyrum pernix K1
  3a2w-assembly1_B  TM=1.002E+00  e=1.176E-51  Aeropyrum pernix K1
  6krm-assembly1_D  TM=1.002E+00  e=2.052E-51  Aeropyrum pernix K1

CATH classification: 3.40.30.10 (+1 more: 3.30.1020.10)

Sequence (2424 aa):
PGSIPLIGERFPEEMEVTTDHGVIKLPDHYVSQGKWFVLFSHPADFTPVCTTEFVSFARRRYEDFQRLGVDLIGLLSVDSVFSSHIKWKEWIERHIIGVRIPFPIIADPQGTVARRLGLLHAESATHTVVRGVFIVDARGVIRTMLYYPMMELLGRLVDEILRIVVKALLKLGDSSLKRAVPADWPNNEIIGEGLIVPPPTTEDQARARMESGQYRSSLDWWFCWWDTPASRDDVEEEARRYLRRAAEKPAKLLYYEEPGSIPLIGERRFPEEMEVTTDHGVIKLPDHYVSQGKWFVLLFSHPADFTPVCTTEFVSFARRYEDFQRLGVDLIGLSVDSVFSHIKWKEWIERHIIGVRIPFPIIADPQGTVARRLGLLHAESATHTVRGVFIVDARGVIRTMLYYPMELGRLVDEILRIVVKALKLGDSLKRAVPADWPNNEIIGEGLIVPPPTTEDQARARMESGQYRSLDWWFCWDTPASRDDVEEEARRYLRRAAEKPAKLLYEPGSIPLIGERFPEMEVTTDHGVIKLPDHYVSQGKWFVLFSHPADFTPVCTTEFVSFARRYEDFQRLGVDLIGLSVDSVFSHIKWKEWIERHIGVRRIPFPIIADPQQGTVARRLGLLHAESATHTVRGVFIVDARGVIRTMLYYPMMELGRLVDEILRIVKALKLLGDSLKRAVPADWPNNEIIGEGLIVPPPTTEDQQARARMMESGQYRRSSLLDWWFCWWDTPASRDDVEEARRRYLRRAAEKPAKLLYEEPGSIPLIGERFPEMEVTTDHGVIKLPDHYVSQGKWFVLFSHPADFTPVCTTEFVSFARRYEDFQRLGVDLIGLSVDSVFSHIKWKEWIERHIGVRIPFPIIADPQGTVARRLGLLHAESATHTVRGVFIVDARGVIRTMLYYPMMELGRLVDEILRIVKALKLLGDSLKRAVPADWPNNEIIGEGLIVPPPTTEDQARARMESGQYRSSLLDWWFCWDTPASRDDVEEEARRRYLRRRAAEKPAKLLPGSIPLIGERFPEMEVTTDHGVIKLPDHYVSQGKKWFVLFSHPADFTPVCTTEFVSFARRYEDFQRRLGVDLIGLSVDSVFSHIKWKEWIERHIGVRIPFPIIADPQGTVARRLGLLHAESATHTVRGVFIVDARGVIRTMLYYPMELGRLVDEILRIVKALKLGDSLKRAVPADWPNNEIIGEGLIVPPPTTEDQARARMESGQYRSSLDWWFCWDTPASRDDVEEARRYLRRRAAEEKPAKLLYEPGSIPLIGERFPEMEVTTDHGVIKLPDHYVSSQGKWFVLFSHPADFTPVCTTEFVSFARRYEDFQRLGVDLIGLSVDSVVFSSHIKWKEWIERHIGVRIPFPIIADPQGTVARRLGLLHAESATHTVRGVFIVDARGVIRTMLYYPMMELGRLVDEILRIVKALKLGDSLKRAVPADWPNNEEIIGEGLIVPPPTTEDQARARMESGQYRSLDWWFCWWDTPASRDDVEEARRYLRRAAEKPAKLLYYEEAPGSIPLIGERFPEMEVTTDHGVIKLPDHYVSQGKWFVLFSHPADFTPVCTTEFVSFARRYEDFQRLGVDLIGLSVDSVFSSHIKWKEWIERHIGVRIPFPIIADPQGTVARRLGLLHAESATHTVRGVFIVDARGVIRTMLYYPMMELGRLVDEILRIVKALKLGDSSLKRAVPADWPNNEIIGEGLIVPPPTTEDQARARMESGQYRSLDWWFCWWDTPASRRDDVEEARRYLRRAAEKPAKLLYEEPGSIPLIGERFPEMEVTTDHGVIKLPDHYVSQGKWFVLFSHPADFTPVCTTEFVSFARRYEDFQRLGVDLIGLSVDSVFSHIKWKEWIERHIGVRIPFPIIADPQGTVARRRLGLLHAESATHTVRGVFIVDARGVIRTMLYYPMELGRLVDEILRIVVKALKLGDSLKRAVPADWPNNEIIGEGLIVPPPTTEDQARARMESGQYRSLLDWWFCWWDTPASRDDVEEARRYLRRAAEKPAKLLYYEPGSIPLIGERRFPEMEVTTDHGVIKLPDHYVSQGKWFVLFSHPADFTPVCTTEFVSFARRYEDFQRLGVDLIGLSVDSVFSSHIKWKEWIERHIGVRIPFPIIADPQGTVARRRLGLLHAESATHTVRGVFIVDARGVIRTMLYYPMELGRLVDEILRIVVKALKLGDSLKRAVPADWPNNEIIGEGLIVPPPTTEDQARARMESGQYRSLDWWFCWWDTPASRDDVEEARRYLRRAAEKPAKLLYEPGSIPLIGERFPEMEVTTDHGVIKLPDHYVSQGKWFVLFSHPADFTPVCTTEFVSFARRYEDFQRLGVDLIGLSVDSVFSSHIKWKEWIERHIGVRIPFPIIADPQGTVARRLGLLHAESATHTVRGVFIVDARGVIRTMLYYPMMELGRLVDEILRIVVKALKLGDSLKRAVPADWPNNEIIGEGLIVPPPTTEDQARARMMESGQYRSLLDWWFCWWDTPASRDDVEEARRYLRRAAEKPAKLLYEE

Foldseek 3Di:
DADADDFQDFDDWDWFQKLVGIDTPPCVLLVVQAKEKEKEAFDQPDPLVLVQLQVCQVCVVVCVVLRYAYEYEKQADSVSVVVSQVCCCVQLVTHRDHIYTHNNVCPVVRHRVQQDDVDNRIGFTKIFTAGSNRGTHDMDGHGNVDHDLVLVVSLVSLQVVVCVVVVFAADPPPCQDPPARNKTWHQADPDPVQLVVQVVVPPFDAPGSRTGIDRPDDPVSRVSSVVSVVVSVDDDPDDSNVD/DADADDFQDFADWDWFQWLVGIDTPPCVLLVVQAKEKEKEAFDQPDPLVLVQLQVCQVCVVVCVVLRYAYEYEKQAASVSVVVSQVVCCVQLVTHRDHIYTHRNVCPVVRHRVQQDDVDNHIGFTKIFTAGSNRGTHDIDTHGNVDHDLVLVVSLVSLQVVVCVVVVFAADPPPCCDPPNRNKTWHQADPDPVQLVVQVVVPPFDAPGSRTTIDHPDDPVSRVSSVVSVVVSVDDDPDDSND/DADADDFQDFADWDWFQKLVGIDTPPCVLLVVQAKEKEKEAFDQPDPLVLVQLQVCQVCVVVCVVLRYAYEYEKQAASVSVVVSQVCCCVQLVTHRDHIYTHRNVCPVVRHRVQQDPVDNGIGFTKIFTAGSNRGTHDIDGHGNVDHDLVLVVSLVSLQVVVCVVVVFAADPPPCCDPPARNKTWHQADDDPVQLVCQVPVPPFDAPGSRTTIDRPDDPVSRVSSVVSVVVSVDDDPDDSNVD/DFDADDFFDFDDWDWFQKLVGIDTPPCVLLVVQAKEKEKEAFDQPDPLVLVQLQVCLVCVVVCVVLRYAYEYEKQAASVSVVVSQVVCCVPVVTHRDHIYTHRNVCPVVRHRRQDDPVDPGTGFTKIFTAGSVNGTHDMDGHGNPDHDLVLVVSLVSLQVVVCVVVVFAADPPPCQDPPARNKTWHQADDDPVQLVVQVVVPPFDAPGSRTTIDRPDDPVSRVSSVVSVVVSPDDDDDDD/DADADDFFDFADWDWFQWLVGIDTPPCVLLVVQAKEKEKEAFDQPDPLVLVQLQVCQVCVVVCVVLRYAYEYEKQADSVSVVVSQVVCCVQLVTHRDHIYTHRNVCPVVNHRVQQDDVDPGIGFTKIFTAGSNRGTHDMDTHGNVDHDLVLVVSLVSLQVVVCVVVVFAADPPPCCDPPNRNKTWHQADDDPVQLVCQVVVPPFDAPGSRTTIDRPDDPVSRVSSVVSVVVSVDDDPDDSND/DADADDFQDFDDWDWFQWLVGIDTPPCVLLVVQAKEKEKEAFDQPDDLVLVQLQVCLVCVVVCVVLRYAYEYEKQADSVSVVVSQVVCCVQLVTHRDHIYTHRNVCPVVRHRVQQDPVDNHIGFTKIFTAGSNNGTHDMDGHGNVDHDLVLVVSLVSLQVVVCVVVVFAADPPPCCDPPQRNKTWHQADPDPVQLVVQVVVPPFDDPGSRTTIDRPDDPVSRVSSVVSVVVSVDDDPDDSNVPD/DADADDFFDFDDWDWFQKLVGIDTPPCVQLVVQAKEKEKEAFDQPDPLVLVQLQVCQVCVVLCVVLRYAYEYEKQAASVSVVVSQVCCCVQLVTHRDHIYTHRNVCPVLRHRRQQDPVDNGTGFTKIFTAGSNRGTHDMDTHGNVDHDLVLVVSLVSLQVVVCVVVVFAADPPPCCDPPNRNKTWHQADDDPVQLVVQVVVVPFDAPGSRTGIDHPDDPVSRVSSVVSVVVSPDDDPDDSNVD/DADADDFFDFADWDWFQWLVGIDTPPCVLLVVQAKEKEKEAFDQPDPLVLVQLQVCLVCVVVCVVLRYAYEYEKQADSVSVVVSQVVCCVQLVTHRDHIYTHRNVCPVVRHHVQQDDVDNHIGFTKIFTAGSNRGTHDMDTHGNVDHDLVLVVSLVSLQVVCCVVVVFAADPPPCQDPPQRNKTWHQADPDPVQLVVQVVVPPFDDPGSRTGIDRPDDPVSRVSSVVSVVVSVDDDPDDSND/DADADDFFDQADWDWFQKLVGIDIPPCVLLVVQAKEKEKEAFDQPDPLVLVQLQVCQVCQVVQVVLRYYYEYEKQADSVSVVVSQVVCCVQLVTHRPHIYTHRNVCPVVRHHVQQDDVDPGIGFTKIFTAGSVNGTHDIDTHGNVDHDLVLVVSLVSLQVVCCVVVVFAADPPPCCDPPARNKTWHQADDDPVQLVVQVVVPPFDAPGSRTGIDRPDDPVSRVSSVVSVVVSVDDDPDDSND/DADADDFQDFDDWDWFQKLVGIDTPPCVQLVVQAKEKEKEAFDQPDPLVLVQLQVCQVCVVVCVVLRYAYEYEKQADSVSVVVSQVVCCVQLVTHRDHIYTHRNVCPVVRHRRQQDDVDNGIGFTKIFTAGSNRGTHDMDGHGNPDHDLVLVVSLVSLQVVVCVVVVFAADPPPCCDPPQRNKTWHQADDDPVQLVVQVVVPPFDAPGSRTGIDRPDDPVSRVSNVVSVVVSVDDDDDDSNVD

Organism: Aeropyrum pernix (strain ATCC 700893 / DSM 11879 / JCM 9820 / NBRC 100138 / K1) (NCBI:txid272557)

Radius of gyration: 50.05 Å; Cα contacts (8 Å, |Δi|>4): 5955; chains: 10; bounding box: 116×119×127 Å

B-factor: mean 25.88, std 7.99, range [11.29, 65.46]

GO terms:
  GO:0051920 peroxiredoxin activity (F, IDA)
  GO:0016209 antioxidant activity (F, IDA)
  GO:0070301 cellular response to hydrogen peroxide (P, IDA)
  GO:0042802 identical protein binding (F, IPI)

Solvent-accessible surface area: 78937 Å² total; per-residue (Å²): 111,22,63,0,0,13,2,31,35,108,1,19,77,20,133,4,64,1,0,84,18,91,25,100,0,0,44,76,8,45,97,94,51,49,15,0,0,0,0,0,0,11,2,2,6,13,3,6,0,0,1,0,0,1,1,0,12,112,5,48,108,11,0,58,154,16,24,0,14,1,0,0,0,0,1,5,2,11,20,3,0,4,28,0,5,71,19,0,90,191,69,8,63,20,121,1,25,1,20,0,0,11,6,6,8,0,79,15,0,120,121,0,9,0,36,13,58,73,35,91,47,32,2,7,5,0,1,0,0,0,4,31,162,0,18,0,22,0,0,3,0,4,0,105,27,0,0,1,2,0,0,2,1,0,0,0,0,15,0,1,51,15,6,67,87,55,162,40,11,1,0,0,2,0,0,5,2,32,0,5,3,48,0,0,0,5,65,29,0,68,26,28,105,76,5,112,55,38,74,137,66,63,123,46,105,42,37,27,7,1,0,1,4,30,68,52,13,57,187,106,35,3,70,30,0,19,93,0,1,117,61,3,15,119,77,25,114,102,18,14,75,102,116,112,20,65,0,1,16,1,31,40,112,1,21,68,18,122,3,64,0,0,83,17,95,23,85,0,0,53,76,8,48,98,87,54,64,16,0,0,1,1,1,0,10,2,2,7,12,4,5,0,0,1,0,0,1,2,0,14,130,4,50,103,7,0,96,154,17,27,3,22,2,0,0,0,0,1,5,2,11,18,5,0,3,30,0,5,73,19,0,88,197,90,14,62,17,156,3,32,3,20,0,0,11,5,11,12,0,78,16,0,134,121,0,7,1,30,8,53,66,29,81,47,29,3,3,4,0,0,2,0,0,5,29,165,0,22,0,24,0,0,3,0,5,0,96,33,0,0,1,1,0,0,2,2,0,0,0,0,17,0,2,60,11,7,69,79,57,157,39,8,1,0,0,2,0,0,6,2,18,0,2,0,54,0,0,0,7,68,25,0,68,26,35,96,74,4,109,59,41,73,138,66,64,121,45,108,55,42,27,9,0,0,2,5,30,64,53,16,55,186,103,33,2,90,58,0,27,77,4,1,132,60,3,11,98,134,26,106,131,49,53,79,128,102,20,70,1,1,12,1,30,36,112,1,17,89,22,119,4,64,1,0,87,19,96,25,85,0,0,42,76,7,52,100,92,51,50,15,0,0,0,0,0,0,8,2,2,8,12,4,5,0,0,1,0,0,1,2,0,16,136,14,62,108,10,0,69,148,16,23,1,22,2,0,0,0,0,2,5,2,11,18,5,0,3,32,0,4,71,18,0,83,192,79,12,64,21,171,2,43,3,18,0,0,12,6,7,41,0,81,16,0,140,124,0,7,0,29,12,55,67,22,86,42,27,0,1,5,0,0,0,0,0,10,30,184,0,25,0,26,0,0,3,1,5,0,38,40,0,0,1,2,0,0,1,2,0,0,0,0,15,0,2,49,9,7,72,78,51,162,42,11,1,0,0,7,0,0,11,2,34,4,4,4,52,0,0,0,7,67,33,0,63,27,22,119,73,0,88,58,40,65,144,66,68,124,47,171,52,42,25,0,0,0,2,32,38,94,50,14,56,197,114,40,3,69,43,0,16,94,1,2,100,55,4,12,119,135,33,110,129,37,27,60,123,120,112,18,64,1,0,16,1,31,37,119,2,14,102,21,134,4,62,2,0,88,18,91,26,94,0,0,46,74,9,44,98,90,50,59,14,0,0,0,0,0,0,13,2,2,7,12,3,4,0,0,1,0,0,1,3,0,16,123,12,68,126,27,0,59,166,15,18,1,26,3,0,0,0,0,2,5,2,11,18,5,0,3,24,0,6,56,8,0,83,146,91,14,61,20,133,1,28,4,20,0,0,10,5,4,10,0,89,14,0,126,123,0,8,0,39,11,58,67,24,88,48,27,0,1,6,0,0,0,0,0,5,31,159,0,19,0,22,0,0,3,0,4,0,43,37,0,0,0,2,0,0,2,2,0,0,0,0,11,0,1,64,14,6,71,84,54,163,42,13,1,0,0,6,0,0,11,1,30,0,2,4,53,0,0,0,7,67,30,0,66,26,33,101,75,4,115,56,34,77,143,66,63,123,49,101,34,39,26,8,0,0,2,8,29,64,52,14,54,185,106,41,3,63,26,0,25,121,2,2,112,70,3,10,118,135,33,102,192,87,84,115,24,64,1,3,14,2,32,36,114,2,23,84,18,137,4,63,1,0,86,17,88,26,91,0,0,38,76,8,42,99,96,48,69,14,0,0,0,0,0,0,11,2,2,7,12,3,4,0,0,1,0,0,1,2,0,14,129,4,59,108,8,0,63,154,22,15,1,25,2,0,0,0,0,1,4,2,11,18,4,0,0,31,0,5,51,20,0,90,199,83,13,61,16,135,2,26,2,18,0,0,11,4,5,9,0,86,16,0,130,126,0,9,0,36,10,54,65,22,90,48,27,0,1,5,0,0,0,0,0,5,32,164,0,18,0,24,0,0,3,0,5,0,43,41,0,0,1,2,0,0,3,1,0,0,0,0,24,0,2,54,12,8,71,78,57,162,38,11,2,0,0,2,0,0,4,2,15,0,2,0,45,0,0,0,8,70,30,0,71,25,54,117,75,5,158,58,40,72,127,68,64,123,46,105,53,30,28,8,0,0,2,5,30,65,52,15,57,180,109,39,3,91,62,0,37,66,4,2,122,60,3,12,110,126,25,116,150,38,55,80,124,118,23,65,0,1,15,1,30,37,115,2,21,99,17,130,4,63,1,0,85,17,89,28,73,0,0,48,73,8,43,96,94,52,41,15,0,0,0,0,0,0,14,3,2,6,12,3,4,0,0,1,0,0,1,2,0,16,144,4,57,104,28,0,54,138,18,24,0,19,2,0,0,0,0,2,5,3,12,20,6,0,4,31,0,5,74,18,0,89,190,64,11,62,20,141,2,22,2,19,0,1,12,6,7,21,0,77,16,0,132,126,0,9,0,33,8,56,64,37,82,52,32,2,4,5,0,1,0,0,0,10,32,177,0,22,0,26,0,0,3,1,4,0,110,28,0,0,1,2,0,0,2,1,0,0,0,0,17,0,2,51,11,6,70,84,56,166,37,10,1,0,0,2,0,0,5,1,29,0,5,5,47,0,0,0,7,68,30,0,68,25,16,107,77,4,108,56,36,78,137,64,66,120,48,109,49,38,27,8,1,0,2,5,29,65,52,13,57,185,109,35,2,54,21,0,18,124,4,2,107,70,3,14,115,82,29,114,132,23,28,74,100,86,96,88,16,69,0,0,14,1,30,40,111,1,15,80,21,131,5,61,1,0,85,16,93,27,90,0,0,41,72,8,45,97,85,53,71,16,0,0,0,0,0,0,11,3,2,7,13,4,4,0,0,1,0,1,1,1,0,14,133,8,51,98,8,0,100,143,26,27,4,35,2,0,0,0,0,2,5,3,11,23,5,0,5,30,0,5,74,19,0,84,186,90,12,62,20,160,3,45,2,20,0,0,12,6,5,23,0,83,15,0,124,124,0,8,0,32,8,57,56,22,85,45,29,1,5,5,0,0,0,0,0,11,32,179,0,17,0,25,0,0,3,0,4,0,68,35,0,0,1,2,0,0,2,1,0,0,0,0,25,0,2,55,11,6,64,84,50,158,40,9,1,0,0,4,0,0,8,1,39,0,5,0,51,0,0,0,7,67,22,0,66,26,14,102,75,5,96,58,39,73,146,67,64,122,50,107,48,40,27,8,0,0,1,4,28,72,54,16,50,181,108,30,4,86,60,0,40,58,3,2,122,69,2,11,105,134,30,113,117,31,18,71,96,112,109,21,67,0,1,14,1,32,38,112,2,16,104,24,133,5,65,1,0,84,18,96,25,77,0,0,43,77,9,43,97,95,52,43,16,0,0,0,0,0,0,1,0,2,7,1,3,4,0,0,1,0,0,0,1,0,16,112,15,46,116,9,0,58,146,19,25,0,21,2,0,0,0,0,1,6,3,12,19,5,0,4,26,0,5,50,19,0,87,165,98,12,59,5,140,2,23,2,19,0,0,10,5,5,9,0,82,16,0,112,107,0,8,0,38,9,55,71,31,95,44,23,3,4,1,0,0,0,0,0,8,30,176,0,18,0,24,0,0,4,0,5,0,67,40,0,0,1,2,0,0,3,2,0,0,0,0,17,0,2,52,11,7,61,82,56,155,38,13,1,0,0,2,0,0,7,2,27,1,2,4,51,0,0,0,7,66,32,0,67,27,32,94,74,5,116,56,39,76,141,67,64,122,47,101,48,37,27,7,1,0,2,3,30,64,52,15,56,190,110,37,3,72,27,0,23,85,0,2,118,70,2,14,115,80,35,114,170,23,50,82,138,116,20,66,0,2,14,1,32,38,112,1,25,75,16,136,4,64,1,0,84,16,88,26,98,0,0,40,74,3,48,100,86,54,58,17,0,0,0,0,0,0,12,1,2,7,13,3,4,0,0,0,0,0,1,2,0,15,129,3,33,107,6,0,104,131,9,32,3,14,0,0,0,0,0,1,5,2,10,12,4,0,6,31,0,5,74,19,0,77,202,86,12,61,16,122,2,29,0,15,0,0,11,5,4,12,0,82,14,0,126,120,0,8,0,37,9,57,60,31,90,48,30,3,4,4,0,0,0,0,0,10,33,181,0,20,0,25,0,0,5,0,5,0,97,27,0,0,1,2,0,0,2,2,0,0,0,0,17,0,2,69,15,6,70,87,53,154,40,10,1,0,0,6,0,0,10,1,30,0,4,4,50,0,0,0,6,70,30,0,65,25,18,94,78,3,100,57,42,72,148,70,63,127,48,107,45,42,26,8,1,0,1,4,29,65,51,15,56,188,111,38,3,78,35,0,12,84,0,2,124,61,3,13,113,103,27,110,162,38,52,81,149,118,18,66,1,2,15,1,31,37,115,2,21,96,19,139,5,59,1,0,85,17,92,25,83,0,0,36,72,9,40,94,92,54,76,19,0,0,0,0,0,0,14,2,2,6,12,3,4,0,0,1,0,0,0,1,0,12,123,17,43,103,10,0,82,175,22,24,3,27,2,0,0,0,0,2,5,3,11,19,3,0,3,29,0,6,73,19,0,70,197,91,11,61,15,166,3,48,3,18,0,0,10,5,6,11,0,86,14,0,120,119,0,9,0,34,9,57,61,34,88,46,31,2,5,6,0,1,0,1,0,4,30,160,0,18,0,24,0,0,3,1,4,0,103,24,0,0,1,2,0,0,2,1,0,0,0,0,26,0,2,50,11,7,78,88,52,160,40,12,1,0,0,2,0,0,4,2,24,0,2,0,25,0,0,0,7,57,29,0,68,28,19,103,75,5,104,57,42,73,138,68,65,122,48,101,41,31,28,8,0,0,2,10,30,68,50,14,50,115,114,28,1,91,51,0,24,65,2,3,122,71,3,9,101,134,34,94,136,34,22,73,98,123